Protein 4PPH (pdb70)

Radius of gyration: 46.76 Å; Cα contacts (8 Å, |Δi|>4): 6418; chains: 6; bounding box: 119×125×76 Å

CATH classification: 2.40.70.10 (+1 more: 2.40.70.10)

Sequence (2348 aa):
KPNLLVLPVQEDASTGLHWANIHKRTPLMQVPLLLDLNGKHLWVTCSQHYSSSTYQAPFCHSTQCSRANTHQCFTCTDSTTTRPGCHNNTCGLLSSNPVTQESGLGELAQDVLAIHSTHGSKLGPMVKVPQFLFSCAPSFLAQKGLPNNVQGALGLGQAPISLQNQLFSHFGLKRQFSVCLSRYSTSNGAILFGDINDPNNNNYIHNSLDVLHDLVYTPLTISKQGEYFIQVNAIRVNKHLVIPTEIGGALITTTHPYTVLSHSIFEVFTQVFANNMPKQAQVKAVGPFGLCYDSRKISGGAPSVDLILDKNDAVWRISSENFMVQAQDGVSCLGFVDGGVHARAGIALGAHHLEENLVVFDLERSRVGFNSNSLKSYGKTCSNLFDLNNKPNLLVLPVQEDASTGLHWANIHKRTPLMQVPLLLDLNGKHLWVTCSQHYSSSTYQAPFCHSTQCSRANTHQCFTCTDSTTTRPGCHNNTCGLLSSNPVTQESGLGELAQDVLAIHSTHGSKLGPMVKVPQFLFSCAPSFLAQKGLPNNVQGALGLGQAPISLQNQLFSHFGLKRQFSVCLSRYSTSNGAILFGDINDPNNNNYIHNSLDVLHDLVYTPLTISKQGEYFIQVNAIRVNKHLVIPTGEIGGALITTTHPYTVLSHSIFEVFTQVFANNMPKQAQVKAVGPFGLCYDSRKISGGAPSVDLILDKNDAVWRISSENFMVQAQDGVSCLGFVDGGVHARAGIALGAHHLEENLVVFDLERSRVGFNSNSLKSYGKTCSNLFDLNNKPNLLVLPVQEDASTGLHWANIHKRTPLMQVPLLLDLNGKHLWVTCSQHYSSSTYQAPFCHSTQCSRANTHQCFTCTDSTTTRPGCHNNTCGLLSSNPVTQESGLGELAQDVLAIHSTHGSKLGPMVKVPQFLFSCAPSFLAQKGLPNNVQGALGLGQAPISLQNQLFSHFGLKRQFSVCLSRYSTSNGAILFGDINDPNNNNYIHNSLDVLHDLVYTPLTISKQGEYFIQVNAIRVNKHLVIPTGEIGGALITTTHPYTVLSHSIFEVFTQVFANNMPKQAQVKAVGPFGLCYDSRKISGGAPSVDLILDKNDAVWRISSENFMVQAQDGVSCLGFVDGGVHARAGIALGAHHHLEENLVVFDLERSRVGFNSNSLKSYGKTCSNLFDLNNPSKPNLLVLPVQEDASTGLHWANIHKRTPLMQVPLLLDLNGKHLWVTCSQHYSSSTYQAPFCHSTQCSRANTHQCFTCTDSTTTRPGCHNNTCGLLSSNPVTQESGLGELAQDVLAIHSTHGSKLGPMVKVPQFLFSCAPSFLAQKGLPNNVQGALGLGQAPISLQNQLFSHFGLKRQFSVCLSRYSTSNGAILFGDINDPNNNNYIHNSLDVLHDLVYTPLTISKQGEYFIQVNAIRVNKHLVIPTEIGGALITTTHPYTVLSHSIFEVFTQVFANNMPKQAQVKAVGPFGLCYDSRKISGGAPSVDLILDKNDAVWRISSENFMVQAQDGVSCLGFVDGGVHARAGIALGAHHHLEENLVVFDLERSRVGFNSNSLKSYGKTCSNLFDLNNPKPNLLVLPVQEDASTGLHWANIHKRTPLMQVPLLLDLNGKHLWVTCSQHYSSSTYQAPFCHSTQCSRANTHQCFTCTDSTTTRPGCHNNTCGLLSSNPVTQESGLGELAQDVLAIHSTHGSKLGPMVKVPQFLFSCAPSFLAQKGLPNNVQGALGLGQAPISLQNQLFSHFGLKRQFSVCLSRYSTSNGAILFGDINDPNNNNYIHNSLDVLHDLVYTPLTISKQGEYFIQVNAIRVNKHLVIPTGEIGGALITTTHPYTVLSHSIFEVFTQVFANNMPKQAQVKAVGPFGLCYDSRKISGGAPSVDLILDKNDAVWRISSENFMVQAQDGVSCLGFVDGGVHARAGIALGAHHLEENLVVFDLERSRVGFNSNSLKSYGKTCSNLFDLNNSKPNLLVLPVQEDASTGLHWANIHKRTPLMQVPLLLDLNGKHLWVTCSQHYSSSTYQAPFCHSTQCSRANTHQCFTCTDSTTTRPGCHNNTCGLLSSNPVTQESGLGELAQDVLAIHSTHGSKLGPMVKVPQFLFSCAPSFLAQKGLPNNVQGALGLGQAPISLQNQLFSHFGLKRQFSVCLSRYSTSNGAILFGDINDPNNNNYIHNSLDVLHDLVYTPLTISKQGEYFIQVNAIRVNKHLVIPTGEIGGALITTTHPYTVLSHSIFEVFTQVFANNMPKQAQVKAVGPFGLCYDSRKISGGAPSVDLILDKNDAVWRISSENFMVQAQDGVSCLGFVDGGVHARAGIALGAHHLEENLVVFDLERSRVGFNSNSLKSYGKTCSNLFDLNN

Foldseek 3Di:
DFAKFKWWWFADPVFRFIWGWWWWAVVTDTAIATEKAAFQFWEFAFDQPDDHPQKDFAFAPDVLCVLQPFNAWDAAPPDPDAHQFHDGRGTWDKGADPFVRDIFITTKMWAKTWTWGADFQATHDIDIDGTQIGTHTHQVRPVDDDPPRHGIHQYNFDHRRHPLNSVCVVVVAQSKKKWAAASDNVFIFMMMHHDLVDVVCCRNQVLCVVQVVQKDKFFWDADPSRFTAFAFQFKDWAHDTQGDDVTHQETEIANHNFKEAEAVSVVVVVVVQCVVFDVPQWDCDADQFDTKGFQVPRVVDHTWIWGQGDVSPDIDTFDCVLQWDCRDDRMTGRRYGYCYNVRPGRIYHYNSRNHFKMWMCNVVVRMIIIGPDGLVVSVHGSRVSGHHDD/DFQKFKFWWFADPVFRFIWGFWWWAVVTDTAIATEKAAFQFWEFAFVPPDDHPQKDFAFAPDPLCVLQVFNAWDAAPDDPDDDAFHDGRGTWDWGADPQVRDIFIWTKMFAKTWTWGPDQQATHDIDIDGTQIGTNGHQVRPPDDDRPNHGTHQYNFQHRRHPLNSVCVVVVAAQKKKWAAAPDRVFIFMMMHHDCPDPVNCRNQVLQVVQVVQKDKFFWDADPSRWTAFAFQFKDWAHDTQGDDVPHHQETEIARHNFKEAEAVSCVVVVVVQCVQADVVFWDDDADQADTKGQQVPCVVRGTWIWGQGDPSPDIRTADPVLQWDPRDDRMIGGRYGYCYNPHPGRIYHYNSRNHQKMWMCNVVRRMIIIGPDGQVVVVDGSRVSGHHDD/DFQKFKFWKFADPVFLFIWGWWWWAVVTDTAIATEKAAFQFWEFAFDQPDDHPLKDFAFAPDPLCVLQPFNAWDAAPPDPDDGVFHDGRGTWDWGADPQVRDIFITGKMFAKTWTWGPDQQATHDIDIDGGQIGTNGHQVRPVDDDRPRHGTHQYNFPHRRGPLNSVCVVPVAQSKKKWAAAPDRPFIFMMMHHDLPDPVCCRHLVLQVVQVVQKDKFFWDADPSRFTAFAFQFKDWAHDTQGLVVPGHQETEIASHNFKEAEQVSVVVVVVVQCVVDDVVQWDCDDDQFDTKGQLVRAVVHGTWIWGHHPPDPDIHTDDPVQQWDCRDVRMIGGRYGHQYNPRPGRIYHYNSRNHQKMWMCNPVRRMIIIGPDGLVVVVDGSRVSGHHDDD/DFFQKFKFWWFADPPFRFIWGFWWWAVVTDTAIAGEWAAFQFWEFAFDDCNDHPLKDFAFAPDPLCVLQVFRAWDAADDDPDDDAQHDGRGTWDWGALVQVRDIFITGKMWAKTWTWGADQQATHDIDIDGTQIGTNTHQVRCVDSDDPSHGTHQYNFDHRRHPLNSSCVVRVAQQKKKWAAASDNVFIFMIMHHDPDDVVPGRNQVLQVVQVVQKDKFFWFADPSRFTAFAFQWKDWPHDTDGDDVHHQETEIASHNFKEAEAVSLVVVVVVQCVVADVVQWDCDDDQADTKGQAVRGPVDGTWIWGQGDVSPDIQTDDCVQQWDDDPNNMIGRRYGHCYNVRPGRIYHYDSRNHQKMWMCNVPVRMIIIGNDGCVVVVDGSRVSGHPDDD/DFQKFKFWKFADPVFRFIWGFWWWAVVTDTAIATEKAAFQFWEFAFDQPRDHPLKDFAFAPDPVCVLQVWNAFDAAVVPVPDGVWHDGRGTWDWGALPQVRDIFITTKMFAKTWTWGPDQQATHDIDIDGGQIGTNTHQVRPVDDDDPPRGIHQYNFQHRRHPLNSVCVVVVAQQKKKWAAAPDNVFIFMIMHHDCPPVVCCRNQVLCVVQVVQKDKFFWDADPSGFIAFAFQFKDWPHDTHGFDVPTHFETEIASHNFKEAEQVSVVVVQVVQCVQADVPQWDCDDDQAHTKGHLPVGPPTLTWTWGQGDVSPAIRTQDSVLQWDAPDDRMIGGRYGHQYNVRPGRIYHYNSRNHQKIWMCNPVVRMIIIGRDGCVVVVHGSRPSGHPDD/DFFQKFKFWKFADPVFRFIWGFWWWAVVTDTAIATEKAAFQFWEFQFDQPDDHPLKDFAFAPDPLCVLQPFNAFDAAPDDPDDGQFHDGRGTWDWGADPQVRDIFITGKMWAKTWTWGADQQATHDIDIDGTQIGTNTHQVRPVDDDPPRHGIHQYNFDYRRHPLNSVCVVRVAQQKKKWAAAPDNPFIFMIMHHDLPPVVVPNNQPLQVVQVVQKDKFFWDADPSRFTAFAFQWKDWPPDTDGDDVPGHQETEIASHNFKEAEAVSVVVVVVVQCVQAPVVQWDPADDQADTKGFQVVSVVDGTWIWGQGPPSPDIRTDDPVQQWDQRDDRMTGRRYGHQYNVRPGRIYHYNSRNHQKMWMCNVVVRMIIIGPDGQVVVVHGSRVSGHPDD

Secondary structure (DSSP, 8-state):
--S-EEEEEEE-TTT--EEEEEEETTTTEEEEEEEETT-SS-EEE--TT---SS-B-PBTT-HHHHHTT--SEE---S-SS-BTTB-SSEEEEEEE-TTT--EEEEEEEEEEEEEEEEETTEEEEEEEEEEEEEEEE-GGGGSSSSPTT--EEEE-SSSTT-HHHHHHHHHT--SEEEEE--S-TTS-EEEEES-TT-GGGHHHHGGGHHHHHT-EEEE-EE-TT--EEE-EEEEEETTEEEE-----SEEE-SSSSSEEE-HHHHHHHHHHHHHTS-TTSEE---TT-S-EEETTGGGG-PPPEEEEEGGG--EEEE-HHHHEEEEETTEEEE-EEE--TT-SSSEEE-HHHHTT--EEEETTTTEEEE-SS-GGGGT--TTTSS----/--S-EEEEEEE-TTT--EEEEEEETTTTEEEEEEEETT-SS-EEE-TTT---SS-B-PPTT-HHHHHTT---EE---S-SS-BTTB-SSEEEEEEE-TTT--EEEEEEEEEEEEEEEEETTEEEEEEEEEEEEEEEE-GGGGSSSSSTT--EEEE-SSSTT-HHHHHHHHHT--SEEEEE--S-TTS-EEEEES-TT-GGGTTTSGGGHHHHHTEEEEE-EE-TT--EEE-EEEEEETTEEEEE-----SEEE-SSSSSEEE-HHHHHHHHHHHHHTS-GGGB----TT-S-EEETTSSTT-PPPEEEEEGGGS-EEEE-HHHHEEEEETTEEEE-EEE--TT-SSSEEE-HHHHTTS-EEEETTTTEEEEESS-GGGGT--TTTSS----/--S-EEEEEEE-TTTS-EEEEEEETTTTEEEEEEEETT-SS-EEE--TT---TT-B-PBTTSHHHHHHT---EEE--S-SS-BTTB-EEEEEEEEE-TTT--EEEEEEEEEEEEEEEEETTEEEEEEEEEEEEEEEE-GGGGSSSSSTT--EEEE-SSSTT-HHHHHHHHHT--SEEEEE--S-TTS-EEEEES-TT-GGGHHHHGGGHHHHHTEEEEE-EE-TT--EEE-EEEEEETTEEEE------SEEE-SSSSSEEE-HHHHHHHHHHHHTTS-GGGEE---TT-S-EEETTTS-S-PPPEEEEETT-S-EEEE-HHHHEEEEETTEEEE-EEE--TT-SSSEEE-HHHHTT--EEEETTTTEEEEESS-TGGGT--TTTSS-----/---SEEEEEEEE-TTT--EEEEEEETTTTEEEEEEEETT-SS-EEE--TT---TT-B-PBTTSHHHHHTT---EEE--S-SS-BTTB-EEEEEEEEE-TTT--EEEEEEEEEEEEEEEEETTEEEEEEEEEEEEEEEE-GGGGSSSSPTT--EEEE-SSSTT-HHHHHHHHHT--SEEEEE--S-TTS-EEEEEE----GGG-STTGGGHHHHHTEEEEE-EE-TT--EEE-EEEEEETTEEEEE----SEEE-SSSSSEEEEHHHHHHHHHHHHHTS-GGGEE---TT-S-EEEHHHHTT-PPPEEEEEGGGS-EEEE-HHHHEEE-STTEEEE-EEEEETT-SSSEEE-HHHHTT--EEEETTTTEEEEESS-SGGGT--TTTSS-----/--SEEEEEEEE-TTT--EEEEEEETTTTEEEEEEEETT-SS-EEE--TT---TT-B-PBTT-HHHHHTT--SEE---SSSS-BTTB-SSEEEEEEE-TTT--EEEEEEEEEEEEEEEEETTEEEEEEEEEEEEEEEE-GGGGSSSSSTT--EEEE-SSSTT-HHHHHHHHHT--SEEEEE--S-TTS-EEEEEE-TT-GGGTTTTGGGHHHHHT-EEEE-EE-TT--EEE-EEEEEETTEEEE------SEEE-SSSSSEEE-HHHHHHHHHHHHHTS-GGGEE---TT-S-EE-SS--TTT---EEEEEGGGS-EEEE-TTTSEE--SSS-EEE-EEE--TT-SSSEEE-HHHHTT-EEEEETTTTEEEE-SS-GGGGT--TTTSS----/---SEEEEEEEE-TTT--EEEEEEETTTTEEEEEEEETT-SS-EEE--TT---SS-B-PPTTSHHHHHTT---EE---S-SS-BTTB-SSEEEEEEE-TTT--EEEEEEEEEEEEEEEEETTEEEEEEEEEEEEEEEE-GGGGSSSSPTT--EEEE-SSSTT-HHHHHHHHHT--SEEEEE--S-TTS-EEEEEE-S--GGG-STTGGGHHHHHTEEEEE-EE-TT--EEE-EEEEEETTEEEEE-----SEEE-SSSSSEEE-HHHHHHHHHHHHHTS-GGGEE---TT-S-EEESTTSTT----EEEEEGGG--EEEE-HHHHEEEEETTEEEE-EEE--TT-SSSEEE-HHHHTT-EEEEETTTTEEEEESS-SGGGT--TTTSS----

Nearest PDB structures (foldseek):
  4pph-assembly1_A  TM=9.965E-01  e=6.678E-82  Lupinus angustifolius
  4pph-assembly1_E  TM=9.941E-01  e=1.710E-80  Lupinus angustifolius
  3aup-assembly1_B  TM=9.678E-01  e=1.213E-57  Glycine max
  3aup-assembly1_C  TM=9.554E-01  e=5.245E-58  Glycine max
  3aup-assembly1_A  TM=9.654E-01  e=8.203E-58  Glycine max

InterPro domains:
  IPR001461 Aspartic peptidase A1 [PTHR47965] (21-442)
  IPR021109 Aspartic peptidase domain superfamily [G3DSA:2.40.70.10] (33-237)
  IPR021109 Aspartic peptidase domain superfamily [G3DSA:2.40.70.10] (238-449)
  IPR021109 Aspartic peptidase domain superfamily [SSF50630] (53-431)
  IPR032799 Xylanase inhibitor, C-terminal [PF14541] (269-429)
  IPR032861 Xylanase inhibitor, N-terminal [PF14543] (63-237)
  IPR033121 Peptidase family A1 domain [PS51767] (60-429)
  IPR033868 Xylanase inhibitor I-like [cd05489] (65-433)

Organism: Lupinus angustifolius (NCBI:txid3871)

Solvent-accessible surface area: 92303 Å² total; per-residue (Å²): 157,34,55,2,0,0,11,32,2,56,21,28,75,106,47,12,7,0,51,2,55,5,44,0,21,45,104,66,75,95,8,33,0,0,1,13,2,20,12,97,14,0,6,3,23,15,37,105,149,18,83,26,92,47,37,103,25,10,82,4,11,0,5,22,0,16,50,6,105,10,37,107,58,16,87,25,120,108,20,146,97,99,70,24,15,6,43,89,94,6,0,4,20,116,0,58,0,30,49,54,149,53,55,8,71,1,0,0,0,6,0,7,2,3,9,46,7,36,136,40,66,101,20,9,97,59,29,103,8,56,71,0,6,0,0,3,3,37,69,86,0,12,129,131,41,23,6,131,118,8,87,0,1,0,0,0,0,28,19,50,4,0,3,3,27,4,0,1,7,71,28,22,8,56,50,4,0,0,3,1,0,1,72,111,39,132,37,58,0,0,0,1,0,0,26,3,93,22,103,108,9,59,96,6,4,120,66,0,73,70,0,16,162,51,21,44,74,4,57,0,11,0,10,129,100,4,25,0,9,0,38,5,2,0,1,65,0,60,102,39,8,0,4,8,129,131,52,7,32,0,17,0,6,0,22,52,33,55,8,33,0,21,72,53,1,20,87,39,0,17,111,11,0,10,96,32,16,75,160,154,3,72,53,177,43,27,65,81,14,48,18,1,0,28,30,176,99,22,91,81,52,41,13,66,1,2,2,11,0,40,144,40,115,8,53,5,165,13,53,47,106,17,5,29,20,96,33,86,131,26,17,11,0,3,6,10,31,51,29,27,114,176,31,153,17,22,4,9,2,0,0,29,8,2,11,30,25,0,0,4,1,6,12,41,146,2,50,0,0,2,8,50,72,59,4,151,78,41,66,28,40,1,28,79,0,5,41,23,101,168,156,26,67,1,0,0,9,30,2,58,19,27,76,107,46,12,6,0,47,2,54,4,49,0,12,41,104,63,81,90,2,29,0,0,1,14,3,21,12,102,15,0,7,0,14,3,55,73,168,25,77,31,99,48,40,108,26,8,61,0,21,0,5,21,0,15,57,7,103,10,42,98,60,18,91,24,124,121,36,150,98,105,71,26,13,3,36,97,64,5,0,3,20,107,0,56,0,26,55,50,146,54,53,8,69,0,0,0,0,5,0,6,3,4,7,26,7,34,139,44,62,129,12,7,95,57,32,105,9,65,63,0,5,0,0,5,6,38,45,88,0,15,137,134,38,20,6,133,107,8,55,0,1,0,0,0,0,23,15,64,5,0,2,0,19,4,0,0,12,57,8,10,10,44,43,3,0,1,4,1,0,1,66,103,44,130,41,52,0,0,1,1,0,0,28,5,93,26,112,114,7,58,91,6,6,111,73,0,48,87,0,21,137,56,24,46,72,4,61,0,12,0,4,158,102,4,25,0,8,0,56,6,43,5,2,74,0,60,155,49,39,0,16,34,50,76,149,49,9,37,0,13,1,5,0,20,50,34,52,8,28,0,24,57,12,8,27,27,4,0,20,73,10,0,12,100,37,17,29,152,147,3,69,53,180,62,28,64,88,12,43,13,2,0,53,31,218,109,14,99,92,36,34,12,55,1,8,4,17,0,32,157,105,118,12,51,9,146,17,54,46,102,14,6,23,17,106,36,92,155,32,18,8,0,3,8,13,20,61,30,28,81,160,32,140,14,27,6,6,2,0,0,38,9,3,4,24,23,2,0,3,1,2,12,42,129,2,58,0,0,2,8,33,59,55,3,142,80,44,61,34,42,0,26,81,0,6,46,23,117,145,140,32,66,1,0,0,10,25,2,54,14,25,75,104,42,6,6,0,54,1,54,5,41,0,23,42,106,64,79,94,2,28,0,0,2,12,3,21,11,98,15,0,6,1,31,13,61,118,150,20,80,27,96,52,40,99,27,6,66,2,21,0,5,17,0,16,60,7,110,10,42,100,51,21,86,21,119,111,39,138,96,97,68,24,14,3,42,99,62,5,0,3,18,114,1,58,0,26,56,47,144,62,53,8,67,1,1,0,0,6,0,5,3,3,6,23,6,32,142,36,64,90,6,3,91,55,30,98,8,58,72,0,6,0,0,4,6,36,75,85,0,17,134,141,38,24,6,132,122,11,84,0,1,0,0,1,0,23,13,60,4,0,2,0,19,4,0,1,10,59,14,14,11,56,41,5,0,1,4,1,0,1,82,102,45,133,38,49,0,0,0,1,0,0,32,3,88,28,110,111,10,59,93,4,2,114,64,0,68,90,0,21,162,44,22,31,70,3,82,0,10,0,7,158,104,3,26,0,7,0,65,6,6,0,1,59,0,55,107,37,11,0,0,26,114,60,115,39,8,38,0,14,0,6,1,19,48,30,50,9,31,0,20,65,56,1,23,90,38,0,20,101,10,0,8,77,35,16,69,98,166,2,68,51,173,33,23,73,83,12,46,18,0,0,30,35,218,133,14,84,92,48,37,14,61,1,0,2,27,3,42,164,52,157,24,35,6,165,14,56,49,119,29,7,31,23,104,39,91,134,42,23,12,0,2,8,9,20,59,28,27,122,180,31,142,15,23,4,8,2,0,0,45,9,3,5,19,25,1,0,3,1,6,10,43,154,1,53,0,0,2,9,54,72,59,3,154,80,45,62,35,42,0,29,76,0,6,41,18,98,105,114,166,66,29,114,6,0,0,10,31,2,52,21,31,77,109,42,11,6,1,56,2,52,5,48,2,23,55,98,68,77,99,2,24,1,0,2,14,3,22,11,103,16,0,5,2,29,8,52,140,152,21,72,24,95,50,39,101,27,9,73,0,25,0,5,22,0,15,60,7,104,12,51,103,48,18,95,22,126,89,45,152,101,96,85,25,11,1,35,87,83,6,0,4,19,113,0,64,0,24,53,36,140,53,56,6,71,1,0,0,0,8,0,8,4,4,9,22,6,36,130,48,64,126,4,2,88,58,31,114,8,61,68,0,7,0,0,4,5,37,64,94,0,16,130,111,36,19,7,136,117,9,72,0,0,0,0,0,0,22,12,62,5,0,4,0,18,4,0,0,10,66,10,7,11,48,38,1,0,0,5,0,0,2,68,114,41,127,34,54,0,1,0,0,0,0,46,8,68,57,50,138,129,26,97,6,0,111,75,0,52,67,0,28,156,46,26,45,67,6,54,0,13,0,11,162,103,4,35,0,17,0,48,7,44,6,3,71,0,59,167,33,41,0,20,32,46,159,62,9,36,0,2,0,5,2,20,43,31,61,8,31,1,24,42,26,3,16,30,5,0,18,85,5,0,3,83,32,18,72,102,172,6,63,59,170,30,101,60,77,23,42,16,2,0,44,33,234,128,20,100,83,57,38,14,50,0,5,6,18,0,40,166,97,127,12,38,6,142,19,51,40,108,13,6,31,19,160,58,138,125,41,27,14,3,3,6,15,28,46,27,26,105,173,33,149,16,27,8,4,3,0,0,38,10,4,8,25,21,0,0,1,1,0,12,41,158,2,37,0,0,2,7,31,68,50,3,151,78,44,62,31,47,1,28,74,0,5,46,26,112,112,114,131,29,56,0,0,0,8,33,2,60,15,23,75,108,44,8,7,0,48,1,53,4,41,2,27,50,106,64,73,101,6,37,0,0,2,12,2,20,12,95,14,0,7,4,23,17,51,141,150,16,84,28,97,44,38,101,26,9,70,4,20,0,4,20,0,14,54,6,106,9,46,116,58,20,104,15,104,112,38,120,110,96,60,19,10,2,41,83,89,5,0,3,20,112,1,55,0,26,58,50,139,85,53,7,71,2,1,0,0,5,0,8,2,3,7,34,8,37,132,44,60,126,12,5,100,49,34,108,6,55,72,0,7,0,0,6,7,36,94,79,1,17,116,117,39,22,4,125,111,6,83,0,2,0,0,0,0,19,13,64,5,0,2,0,15,4,0,2,7,55,8,11,13,60,44,3,0,0,3,1,0,0,98,99,49,130,37,54,0,0,0,1,0,1,26,5,93,31,106,116,5,59,92,6,6,118,66,0,73,94,0,27,158,49,20,41,72,6,58,0,12,0,6,161,94,2,26,0,9,1,48,7,5,0,6,75,0,64,93,36,14,0,4,20,123,53,104,55,8,39,0,13,1,5,1,18,51,24,50,10,27,2,21,80,48,0,25,100,29,0,20,104,8,0,13,92,24,15,50,146,141,8,73,61,184,51,40,73,87,13,40,16,0,0,56,73,82,150,23,100,62,32,34,9,44,1,12,5,11,0,29,132,45,109,7,27,8,145,14,62,53,138,23,6,15,16,73,88,88,135,26,21,20,0,3,6,14,21,55,25,32,117,175,30,144,15,21,4,8,3,0,0,46,9,3,5,20,15,2,0,3,1,6,10,45,161,2,57,2,0,2,8,29,77,46,3,179,76,44,61,35,42,0,26,78,0,10,40,36,109,155,165,60,19,84,3,0,0,9,30,2,58,13,30,74,108,46,5,5,1,50,3,56,4,43,2,22,52,102,68,72,93,2,16,1,0,2,15,2,20,12,103,16,0,6,1,26,11,59,108,162,20,77,29,98,46,37,102,29,8,78,7,16,0,5,20,0,16,46,7,107,9,35,99,61,21,89,22,130,99,37,143,92,94,48,20,12,3,39,89,115,5,0,3,23,111,0,61,0,34,56,46,156,47,56,9,72,1,1,0,0,7,0,6,2,2,6,35,7,37,131,46,64,128,15,8,93,54,28,109,8,58,69,0,6,0,0,4,6,39,78,85,0,17,134,124,34,22,8,144,105,9,63,0,2,0,0,0,0,31,18,54,5,0,2,3,27,4,0,1,8,70,17,11,11,64,50,9,0,1,5,2,0,1,72,107,47,127,38,51,0,1,0,3,0,0,37,6,85,55,51,136,116,17,97,6,0,124,79,0,53,92,0,10,155,43,18,46,72,4,58,0,11,0,4,137,105,4,27,0,6,1,59,7,37,5,3,69,0,66,156,46,37,0,15,29,50,99,120,34,7,38,0,15,0,6,2,20,51,25,49,10,31,1,21,58,30,9,26,40,4,0,21,84,9,0,14,107,38,20,43,162,142,3,58,60,178,47,30,64,73,12,42,14,1,7,46,13,222,100,73,83,79,42,35,16,58,2,10,5,18,0,33,151,102,122,9,32,7,150,18,58,48,103,21,8,27,23,105,40,94,156,40,20,9,0,3,6,14,30,54,29,31,89,154,31,140,14,26,6,8,2,0,0,42,8,3,3,26,20,1,0,4,2,6,13,52,145,2,54,0,0,1,7,33,80,59,3,152,78,46,61,33,44,1,29,80,0,7,43,26,113,169

Structure (mmCIF, N/CA/C/O backbone):
data_4PPH
#
_entry.id   4PPH
#
_cell.length_a   121.990
_cell.length_b   121.990
_cell.length_c   188.490
_cell.angle_alpha   90.00
_cell.angle_beta   90.00
_cell.angle_gamma   120.00
#
_symmetry.space_group_name_H-M   'P 31'
#
loop_
_entity.id
_entity.type
_entity.pdbx_description
1 polymer 'Conglutin gamma'
2 branched alpha-L-fucopyranose-(1-3)-[2-acetamido-2-deoxy-beta-D-glucopyranose-(1-4)]2-acetamido-2-deoxy-beta-D-glucopyranose
3 branched 2-acetamido-2-deoxy-beta-D-glucopyranose-(1-4)-2-acetamido-2-deoxy-beta-D-glucopyranose
4 non-polymer 1,2-ETHANEDIOL
5 non-polymer 2-acetamido-2-deoxy-beta-D-glucopyranose
6 water water
#
loop_
_atom_site.group_PDB
_atom_site.id
_atom_site.type_symbol
_atom_site.label_atom_id
_atom_site.label_alt_id
_atom_site.label_comp_id
_atom_site.label_asym_id
_atom_site.label_entity_id
_atom_site.label_seq_id
_atom_site.pdbx_PDB_ins_code
_atom_site.Cartn_x
_atom_site.Cartn_y
_atom_site.Cartn_z
_atom_site.occupancy
_atom_site.B_iso_or_equiv
_atom_site.auth_seq_id
_atom_site.auth_comp_id
_atom_site.auth_asym_id
_atom_site.auth_atom_id
_atom_site.pdbx_PDB_model_num
ATOM 1 N N . LYS A 1 11 ? 120.864 95.737 0.398 1.00 71.89 11 LYS A N 1
ATOM 2 C CA . LYS A 1 11 ? 120.529 94.454 1.033 1.00 70.62 11 LYS A CA 1
ATOM 3 C C . LYS A 1 11 ? 119.008 94.349 1.244 1.00 67.29 11 LYS A C 1
ATOM 4 O O . LYS A 1 11 ? 118.515 94.732 2.311 1.00 66.38 11 LYS A O 1
ATOM 10 N N . PRO A 1 12 ? 118.265 93.799 0.247 1.00 63.20 12 PRO A N 1
ATOM 11 C CA . PRO A 1 12 ? 116.787 93.855 0.275 1.00 58.36 12 PRO A CA 1
ATOM 12 C C . PRO A 1 12 ? 116.062 92.985 1.295 1.00 52.54 12 PRO A C 1
ATOM 13 O O . PRO A 1 12 ? 116.505 91.872 1.601 1.00 48.12 12 PRO A O 1
ATOM 17 N N . ASN A 1 13 ? 114.924 93.499 1.773 1.00 51.26 13 ASN A N 1
ATOM 18 C CA . ASN A 1 13 ? 114.066 92.788 2.711 1.00 49.61 13 ASN A CA 1
ATOM 19 C C . ASN A 1 13 ? 112.805 92.272 2.098 1.00 41.58 13 ASN A C 1
ATOM 20 O O . ASN A 1 13 ? 112.069 91.572 2.769 1.00 41.55 13 ASN A O 1
ATOM 25 N N . LEU A 1 14 ? 112.553 92.599 0.836 1.00 35.32 14 LEU A N 1
ATOM 26 C CA . LEU A 1 14 ? 111.322 92.159 0.201 1.00 31.87 14 LEU A CA 1
ATOM 27 C C . LEU A 1 14 ? 111.497 92.101 -1.290 1.00 33.20 14 LEU A C 1
ATOM 28 O O . LEU A 1 14 ? 112.005 93.032 -1.897 1.00 37.35 14 LEU A O 1
ATOM 33 N N . LEU A 1 15 ? 111.051 91.010 -1.877 1.00 31.06 15 LEU A N 1
ATOM 34 C CA . LEU A 1 15 ? 111.156 90.830 -3.301 1.00 30.84 15 LEU A CA 1
ATOM 35 C C . LEU A 1 15 ? 109.785 90.618 -3.897 1.00 29.99 15 LEU A C 1
ATOM 36 O O . LEU A 1 15 ? 108.886 90.167 -3.218 1.00 30.17 15 LEU A O 1
ATOM 41 N N . VAL A 1 16 ? 109.613 90.986 -5.157 1.00 29.99 16 VAL A N 1
ATOM 42 C CA . VAL A 1 16 ? 108.298 90.914 -5.783 1.00 33.58 16 VAL A CA 1
ATOM 43 C C . VAL A 1 16 ? 108.356 90.239 -7.154 1.00 35.80 16 VAL A C 1
ATOM 44 O O . VAL A 1 16 ? 109.231 90.539 -7.977 1.00 34.14 16 VAL A O 1
ATOM 48 N N . LEU A 1 17 ? 107.451 89.276 -7.352 1.00 36.67 17 LEU A N 1
ATOM 49 C CA . LEU A 1 17 ? 107.285 88.600 -8.632 1.00 35.74 17 LEU A CA 1
ATOM 50 C C . LEU A 1 17 ? 105.853 88.761 -9.133 1.00 36.28 17 LEU A C 1
ATOM 51 O O . LEU A 1 17 ? 104.926 88.176 -8.580 1.00 34.84 17 LEU A O 1
ATOM 56 N N . PRO A 1 18 ? 105.673 89.567 -10.183 1.00 38.94 18 PRO A N 1
ATOM 57 C CA . PRO A 1 18 ? 104.369 89.769 -10.819 1.00 40.90 18 PRO A CA 1
ATOM 58 C C . PRO A 1 18 ? 103.974 88.512 -11.549 1.00 41.70 18 PRO A C 1
ATOM 59 O O . PRO A 1 18 ? 104.866 87.879 -12.144 1.00 38.56 18 PRO A O 1
ATOM 63 N N . VAL A 1 19 ? 102.697 88.133 -11.459 1.00 40.32 19 VAL A N 1
ATOM 64 C CA . VAL A 1 19 ? 102.215 86.903 -12.076 1.00 39.20 19 VAL A CA 1
ATOM 65 C C . VAL A 1 19 ? 100.967 87.259 -12.874 1.00 37.69 19 VAL A C 1
ATOM 66 O O . VAL A 1 19 ? 100.301 88.228 -12.567 1.00 37.02 19 VAL A O 1
ATOM 70 N N . GLN A 1 20 ? 100.673 86.482 -13.908 1.00 37.81 20 GLN A N 1
ATOM 71 C CA . GLN A 1 20 ? 99.543 86.744 -14.784 1.00 35.91 20 GLN A CA 1
ATOM 72 C C . GLN A 1 20 ? 98.630 85.547 -14.987 1.00 44.39 20 GLN A C 1
ATOM 73 O O . GLN A 1 20 ? 99.100 84.428 -15.128 1.00 44.09 20 GLN A O 1
ATOM 79 N N . GLU A 1 21 ? 97.325 85.790 -15.047 1.00 45.88 21 GLU A N 1
ATOM 80 C CA . GLU A 1 21 ? 96.353 84.742 -15.360 1.00 46.87 21 GLU A CA 1
ATOM 81 C C . GLU A 1 21 ? 96.268 84.505 -16.873 1.00 45.15 21 GLU A C 1
ATOM 82 O O . GLU A 1 21 ? 96.232 85.445 -17.669 1.00 44.27 21 GLU A O 1
ATOM 88 N N . ASP A 1 22 ? 96.239 83.237 -17.263 1.00 44.08 22 ASP A N 1
ATOM 89 C CA . ASP A 1 22 ? 96.046 82.897 -18.655 1.00 45.26 22 ASP A CA 1
ATOM 90 C C . ASP A 1 22 ? 94.574 82.630 -18.844 1.00 47.05 22 ASP A C 1
ATOM 91 O O . ASP A 1 22 ? 94.023 81.705 -18.248 1.00 47.84 22 ASP A O 1
ATOM 96 N N . ALA A 1 23 ? 93.941 83.456 -19.665 1.00 48.23 23 ALA A N 1
ATOM 97 C CA . ALA A 1 23 ? 92.500 83.424 -19.825 1.00 52.12 23 ALA A CA 1
ATOM 98 C C . ALA A 1 23 ? 92.076 82.059 -20.332 1.00 57.23 23 ALA A C 1
ATOM 99 O O . ALA A 1 23 ? 91.103 81.491 -19.861 1.00 58.75 23 ALA A O 1
ATOM 101 N N . SER A 1 24 ? 92.831 81.521 -21.278 1.00 59.33 24 SER A N 1
ATOM 102 C CA . SER A 1 24 ? 92.477 80.250 -21.879 1.00 60.23 24 SER A CA 1
ATOM 103 C C . SER A 1 24 ? 92.411 79.088 -20.877 1.00 55.70 24 SER A C 1
ATOM 104 O O . SER A 1 24 ? 91.427 78.352 -20.841 1.00 55.85 24 SER A O 1
ATOM 107 N N . THR A 1 25 ? 93.457 78.924 -20.072 1.00 51.60 25 THR A N 1
ATOM 108 C CA . THR A 1 25 ? 93.564 77.770 -19.188 1.00 43.90 25 THR A CA 1
ATOM 109 C C . THR A 1 25 ? 93.150 78.105 -17.766 1.00 45.76 25 THR A C 1
ATOM 110 O O . THR A 1 25 ? 92.902 77.222 -16.957 1.00 45.68 25 THR A O 1
ATOM 114 N N . GLY A 1 26 ? 93.137 79.382 -17.425 1.00 44.26 26 GLY A N 1
ATOM 115 C CA . GLY A 1 26 ? 92.791 79.748 -16.070 1.00 42.83 26 GLY A CA 1
ATOM 116 C C . GLY A 1 26 ? 93.937 79.578 -15.114 1.00 41.93 26 GLY A C 1
ATOM 117 O O . GLY A 1 26 ? 93.776 79.734 -13.914 1.00 41.04 26 GLY A O 1
ATOM 118 N N . LEU A 1 27 ? 95.111 79.272 -15.653 1.00 45.95 27 LEU A N 1
ATOM 119 C CA . LEU A 1 27 ? 96.328 79.123 -14.856 1.00 41.74 27 LEU A CA 1
ATOM 120 C C . LEU A 1 27 ? 97.151 80.411 -14.874 1.00 39.43 27 LEU A C 1
ATOM 121 O O . LEU A 1 27 ? 96.922 81.287 -15.699 1.00 41.22 27 LEU A O 1
ATOM 126 N N . HIS A 1 28 ? 98.128 80.498 -13.978 1.00 36.94 28 HIS A N 1
ATOM 127 C CA . HIS A 1 28 ? 98.939 81.696 -13.833 1.00 35.22 28 HIS A CA 1
ATOM 128 C C . HIS A 1 28 ? 100.379 81.405 -14.169 1.00 34.11 28 HIS A C 1
ATOM 129 O O . HIS A 1 28 ? 100.848 80.298 -13.970 1.00 34.89 28 HIS A O 1
ATOM 136 N N . TRP A 1 29 ? 101.072 82.403 -14.693 1.00 35.11 29 TRP A N 1
ATOM 137 C CA . TRP A 1 29 ? 102.448 82.235 -15.115 1.00 34.62 29 TRP A CA 1
ATOM 138 C C . TRP A 1 29 ? 103.226 83.509 -14.816 1.00 35.23 29 TRP A C 1
ATOM 139 O O . TRP A 1 29 ? 102.629 84.540 -14.530 1.00 36.36 29 TRP A O 1
ATOM 150 N N . ALA A 1 30 ? 104.555 83.414 -14.844 1.00 33.68 30 ALA A N 1
ATOM 151 C CA . ALA A 1 30 ? 105.428 84.555 -14.631 1.00 33.56 30 ALA A CA 1
ATOM 152 C C . ALA A 1 30 ? 106.620 84.529 -15.575 1.00 36.55 30 ALA A C 1
ATOM 153 O O . ALA A 1 30 ? 107.105 83.466 -15.955 1.00 31.82 30 ALA A O 1
ATOM 155 N N . ASN A 1 31 ? 107.077 85.712 -15.954 1.00 40.94 31 ASN A N 1
ATOM 156 C CA . ASN A 1 31 ? 108.365 85.882 -16.613 1.00 44.29 31 ASN A CA 1
ATOM 157 C C . ASN A 1 31 ? 109.470 85.911 -15.576 1.00 44.94 31 ASN A C 1
ATOM 158 O O . ASN A 1 31 ? 109.528 86.807 -14.741 1.00 44.35 31 ASN A O 1
ATOM 163 N N . ILE A 1 32 ? 110.352 84.931 -15.620 1.00 44.47 32 ILE A N 1
ATOM 164 C CA . ILE A 1 32 ? 111.459 84.914 -14.693 1.00 43.34 32 ILE A CA 1
ATOM 165 C C . ILE A 1 32 ? 112.681 85.384 -15.428 1.00 43.68 32 ILE A C 1
ATOM 166 O O . ILE A 1 32 ? 112.918 84.963 -16.553 1.00 44.04 32 ILE A O 1
ATOM 171 N N . HIS A 1 33 ? 113.455 86.257 -14.805 1.00 42.73 33 HIS A N 1
ATOM 172 C CA . HIS A 1 33 ? 114.660 86.736 -15.436 1.00 42.87 33 HIS A CA 1
ATOM 173 C C . HIS A 1 33 ? 115.803 85.836 -15.071 1.00 42.32 33 HIS A C 1
ATOM 174 O O . HIS A 1 33 ? 116.053 85.609 -13.899 1.00 42.38 33 HIS A O 1
ATOM 181 N N . LYS A 1 34 ? 116.465 85.279 -16.079 1.00 41.52 34 LYS A N 1
ATOM 182 C CA . LYS A 1 34 ? 117.558 84.334 -15.868 1.00 39.53 34 LYS A CA 1
ATOM 183 C C . LYS A 1 34 ? 118.704 84.505 -16.854 1.00 42.78 34 LYS A C 1
ATOM 184 O O . LYS A 1 34 ? 118.546 85.159 -17.879 1.00 45.87 34 LYS A O 1
ATOM 190 N N . ARG A 1 35 ? 119.855 83.920 -16.516 1.00 39.76 35 ARG A N 1
ATOM 191 C CA . ARG A 1 35 ? 121.011 83.795 -17.412 1.00 38.47 35 ARG A CA 1
ATOM 192 C C . ARG A 1 35 ? 121.812 85.076 -17.544 1.00 39.70 35 ARG A C 1
ATOM 193 O O . ARG A 1 35 ? 121.412 86.122 -17.053 1.00 41.01 35 ARG A O 1
ATOM 201 N N . THR A 1 36 ? 122.975 84.947 -18.176 1.00 41.20 36 THR A N 1
ATOM 202 C CA . THR A 1 36 ? 123.813 86.064 -18.590 1.00 43.02 36 THR A CA 1
ATOM 203 C C . THR A 1 36 ? 124.126 85.903 -20.078 1.00 42.01 36 THR A C 1
ATOM 204 O O . THR A 1 36 ? 124.787 84.953 -20.477 1.00 44.57 36 THR A O 1
ATOM 208 N N . PRO A 1 37 ? 123.635 86.828 -20.911 1.00 52.86 37 PRO A N 1
ATOM 209 C CA . PRO A 1 37 ? 122.858 88.022 -20.551 1.00 52.67 37 PRO A CA 1
ATOM 210 C C . PRO A 1 37 ? 121.450 87.692 -20.052 1.00 50.56 37 PRO A C 1
ATOM 211 O O . PRO A 1 37 ? 120.892 86.666 -20.458 1.00 50.59 37 PRO A O 1
ATOM 215 N N . LEU A 1 38 ? 120.899 88.557 -19.200 1.00 47.51 38 LEU A N 1
ATOM 216 C CA . LEU A 1 38 ? 119.604 88.330 -18.570 1.00 45.58 38 LEU A CA 1
ATOM 217 C C . LEU A 1 38 ? 118.473 88.337 -19.572 1.00 44.14 38 LEU A C 1
ATOM 218 O O . LEU A 1 38 ? 118.369 89.233 -20.402 1.00 45.39 38 LEU A O 1
ATOM 223 N N . MET A 1 39 ? 117.590 87.361 -19.457 1.00 43.22 39 MET A N 1
ATOM 224 C CA . MET A 1 39 ? 116.451 87.302 -20.348 1.00 45.84 39 MET A CA 1
ATOM 225 C C . MET A 1 39 ? 115.252 86.690 -19.656 1.00 43.60 39 MET A C 1
ATOM 226 O O . MET A 1 39 ? 115.366 86.169 -18.550 1.00 41.09 39 MET A O 1
ATOM 231 N N . GLN A 1 40 ? 114.098 86.752 -20.312 1.00 45.82 40 GLN A N 1
ATOM 232 C CA . GLN A 1 40 ? 112.866 86.306 -19.690 1.00 49.44 40 GLN A CA 1
ATOM 233 C C . GLN A 1 40 ? 112.395 84.953 -20.165 1.00 49.04 40 GLN A C 1
ATOM 234 O O . GLN A 1 40 ? 112.372 84.653 -21.360 1.00 50.15 40 GLN A O 1
ATOM 240 N N . VAL A 1 41 ? 112.048 84.142 -19.178 1.00 46.29 41 VAL A N 1
ATOM 241 C CA . VAL A 1 41 ? 111.512 82.819 -19.379 1.00 48.06 41 VAL A CA 1
ATOM 242 C C . VAL A 1 41 ? 110.116 82.736 -18.780 1.00 42.32 41 VAL A C 1
ATOM 243 O O . VAL A 1 41 ? 109.948 82.871 -17.572 1.00 37.86 41 VAL A O 1
ATOM 247 N N . PRO A 1 42 ? 109.110 82.515 -19.621 1.00 41.16 42 PRO A N 1
ATOM 248 C CA . PRO A 1 42 ? 107.763 82.312 -19.088 1.00 42.83 42 PRO A CA 1
ATOM 249 C C . PRO A 1 42 ? 107.586 80.927 -18.467 1.00 40.29 42 PRO A C 1
ATOM 250 O O . PRO A 1 42 ? 107.779 79.926 -19.155 1.00 41.64 42 PRO A O 1
ATOM 254 N N . LEU A 1 43 ? 107.209 80.879 -17.192 1.00 35.00 43 LEU A N 1
ATOM 255 C CA . LEU A 1 43 ? 107.111 79.622 -16.447 1.00 35.37 43 LEU A CA 1
ATOM 256 C C . LEU A 1 43 ? 105.773 79.538 -15.702 1.00 35.75 43 LEU A C 1
ATOM 257 O O . LEU A 1 43 ? 105.274 80.549 -15.214 1.00 37.25 43 LEU A O 1
ATOM 262 N N . LEU A 1 44 ? 105.202 78.337 -15.606 1.00 33.27 44 LEU A N 1
ATOM 263 C CA . LEU A 1 44 ? 103.954 78.138 -14.881 1.00 32.28 44 LEU A CA 1
ATOM 264 C C . LEU A 1 44 ? 104.138 78.323 -13.375 1.00 32.06 44 LEU A C 1
ATOM 265 O O . LEU A 1 44 ? 105.100 77.850 -12.803 1.00 31.79 44 LEU A O 1
ATOM 270 N N . LEU A 1 45 ? 103.202 79.005 -12.729 1.00 32.73 45 LEU A N 1
ATOM 271 C CA . LEU A 1 45 ? 103.220 79.096 -11.273 1.00 30.06 45 LEU A CA 1
ATOM 272 C C . LEU A 1 45 ? 102.664 77.805 -10.643 1.00 28.90 45 LEU A C 1
ATOM 273 O O . LEU A 1 45 ? 101.479 77.484 -10.811 1.00 30.75 45 LEU A O 1
ATOM 278 N N . ASP A 1 46 ? 103.531 77.064 -9.947 1.00 28.69 46 ASP A N 1
ATOM 279 C CA . ASP A 1 46 ? 103.184 75.787 -9.302 1.00 26.46 46 ASP A CA 1
ATOM 280 C C . ASP A 1 46 ? 103.468 75.877 -7.806 1.00 24.38 46 ASP A C 1
ATOM 281 O O . ASP A 1 46 ? 104.600 75.724 -7.356 1.00 26.98 46 ASP A O 1
ATOM 286 N N . LEU A 1 47 ? 102.423 76.166 -7.045 1.00 23.76 47 LEU A N 1
ATOM 287 C CA . LEU A 1 47 ? 102.564 76.422 -5.630 1.00 24.87 47 LEU A CA 1
ATOM 288 C C . LEU A 1 47 ? 103.280 75.290 -4.907 1.00 25.11 47 LEU A C 1
ATOM 289 O O . LEU A 1 47 ? 104.153 75.516 -4.089 1.00 28.64 47 LEU A O 1
ATOM 294 N N . ASN A 1 48 ? 102.937 74.062 -5.248 1.00 25.85 48 ASN A N 1
ATOM 295 C CA . ASN A 1 48 ? 103.476 72.911 -4.541 1.00 24.31 48 ASN A CA 1
ATOM 296 C C . ASN A 1 48 ? 104.707 72.303 -5.216 1.00 26.67 48 ASN A C 1
ATOM 297 O O . ASN A 1 48 ? 105.248 71.321 -4.740 1.00 29.52 48 ASN A O 1
ATOM 302 N N . GLY A 1 49 ? 105.155 72.890 -6.321 1.00 26.08 49 GLY A N 1
ATOM 303 C CA . GLY A 1 49 ? 106.269 72.332 -7.055 1.00 25.19 49 GLY A CA 1
ATOM 304 C C . GLY A 1 49 ? 107.541 72.352 -6.234 1.00 29.35 49 GLY A C 1
ATOM 305 O O . GLY A 1 49 ? 107.779 73.313 -5.506 1.00 32.14 49 GLY A O 1
ATOM 306 N N . LYS A 1 50 ? 108.344 71.282 -6.340 1.00 29.69 50 LYS A N 1
ATOM 307 C CA . LYS A 1 50 ? 109.551 71.078 -5.516 1.00 28.02 50 LYS A CA 1
ATOM 308 C C . LYS A 1 50 ? 110.742 71.877 -5.968 1.00 27.79 50 LYS A C 1
ATOM 309 O O . LYS A 1 50 ? 111.657 72.121 -5.182 1.00 26.81 50 LYS A O 1
ATOM 315 N N . HIS A 1 51 ? 110.730 72.268 -7.236 1.00 26.46 51 HIS A N 1
ATOM 316 C CA . HIS A 1 51 ? 111.805 73.089 -7.789 1.00 25.80 51 HIS A CA 1
ATOM 317 C C . HIS A 1 51 ? 111.369 73.794 -9.070 1.00 26.48 51 HIS A C 1
ATOM 318 O O . HIS A 1 51 ? 110.326 73.477 -9.643 1.00 26.63 51 HIS A O 1
ATOM 325 N N . LEU A 1 52 ? 112.206 74.708 -9.544 1.00 24.54 52 LEU A N 1
ATOM 326 C CA . LEU A 1 52 ? 112.006 75.349 -10.825 1.00 26.54 52 LEU A CA 1
ATOM 327 C C . LEU A 1 52 ? 112.556 74.466 -11.929 1.00 28.34 52 LEU A C 1
ATOM 328 O O . LEU A 1 52 ? 113.633 73.907 -11.804 1.00 30.01 52 LEU A O 1
ATOM 333 N N . TRP A 1 53 ? 111.808 74.292 -13.004 1.00 28.38 53 TRP A N 1
ATOM 334 C CA . TRP A 1 53 ? 112.387 73.593 -14.125 1.00 27.04 53 TRP A CA 1
ATOM 335 C C . TRP A 1 53 ? 112.048 74.281 -15.417 1.00 29.52 53 TRP A C 1
ATOM 336 O O . TRP A 1 53 ? 111.010 74.895 -15.540 1.00 32.80 53 TRP A O 1
ATOM 347 N N . VAL A 1 54 ? 112.949 74.170 -16.377 1.00 31.20 54 VAL A N 1
ATOM 348 C CA . VAL A 1 54 ? 112.810 74.805 -17.679 1.00 29.82 54 VAL A CA 1
ATOM 349 C C . VAL A 1 54 ? 113.321 73.786 -18.678 1.00 38.46 54 VAL A C 1
ATOM 350 O O . VAL A 1 54 ? 114.091 72.911 -18.313 1.00 36.38 54 VAL A O 1
ATOM 354 N N . THR A 1 55 ? 112.861 73.841 -19.916 1.00 43.63 55 THR A N 1
ATOM 355 C CA . THR A 1 55 ? 113.436 73.001 -20.966 1.00 49.95 55 THR A CA 1
ATOM 356 C C . THR A 1 55 ? 114.805 73.526 -21.429 1.00 47.63 55 THR A C 1
ATOM 357 O O . THR A 1 55 ? 114.977 74.732 -21.618 1.00 45.40 55 THR A O 1
ATOM 361 N N . CYS A 1 56 ? 115.798 72.643 -21.509 1.00 47.60 56 CYS A N 1
ATOM 362 C CA . CYS A 1 56 ? 117.124 73.020 -21.978 1.00 46.58 56 CYS A CA 1
ATOM 363 C C . CYS A 1 56 ? 117.503 72.327 -23.287 1.00 49.65 56 CYS A C 1
ATOM 364 O O . CYS A 1 56 ? 117.160 71.160 -23.483 1.00 52.23 56 CYS A O 1
ATOM 367 N N . SER A 1 57 ? 118.214 73.038 -24.167 1.00 49.31 57 SER A N 1
ATOM 368 C CA . SER A 1 57 ? 118.675 72.489 -25.447 1.00 50.04 57 SER A CA 1
ATOM 369 C C . SER A 1 57 ? 120.044 73.074 -25.817 1.00 52.03 57 SER A C 1
ATOM 370 O O . SER A 1 57 ? 120.614 73.849 -25.053 1.00 52.28 57 SER A O 1
ATOM 373 N N . GLN A 1 58 ? 120.570 72.724 -26.989 1.00 52.20 58 GLN A N 1
ATOM 374 C CA . GLN A 1 58 ? 121.774 73.376 -27.517 1.00 52.40 58 GLN A CA 1
ATOM 375 C C . GLN A 1 58 ? 121.509 74.868 -27.796 1.00 52.36 58 GLN A C 1
ATOM 376 O O . GLN A 1 58 ? 122.428 75.613 -28.126 1.00 50.97 58 GLN A O 1
ATOM 382 N N . HIS A 1 59 ? 120.243 75.280 -27.751 1.00 49.70 59 HIS A N 1
ATOM 383 C CA . HIS A 1 59 ? 119.881 76.671 -28.036 1.00 58.93 59 HIS A CA 1
ATOM 384 C C . HIS A 1 59 ? 119.830 77.551 -26.784 1.00 55.88 59 HIS A C 1
ATOM 385 O O . HIS A 1 59 ? 119.560 78.751 -26.863 1.00 55.98 59 HIS A O 1
ATOM 392 N N . TYR A 1 60 ? 120.082 76.941 -25.636 1.00 52.41 60 TYR A N 1
ATOM 393 C CA . TYR A 1 60 ? 120.273 77.645 -24.372 1.00 51.04 60 TYR A CA 1
ATOM 394 C C . TYR A 1 60 ? 121.603 78.423 -24.348 1.00 54.80 60 TYR A C 1
ATOM 395 O O . TYR A 1 60 ? 122.664 77.819 -24.460 1.00 58.23 60 TYR A O 1
ATOM 404 N N . SER A 1 61 ? 121.559 79.751 -24.252 1.00 55.46 61 SER A N 1
ATOM 405 C CA . SER A 1 61 ? 122.794 80.551 -24.220 1.00 57.40 61 SER A CA 1
ATOM 406 C C . SER A 1 61 ? 122.956 81.370 -22.933 1.00 53.15 61 SER A C 1
ATOM 407 O O . SER A 1 61 ? 122.123 82.207 -22.605 1.00 52.53 61 SER A O 1
ATOM 410 N N . SER A 1 62 ? 124.045 81.128 -22.216 1.00 52.45 62 SER A N 1
ATOM 411 C CA . SER A 1 62 ? 124.339 81.802 -20.956 1.00 49.23 62 SER A CA 1
ATOM 412 C C . SER A 1 62 ? 125.804 81.656 -20.614 1.00 50.86 62 SER A C 1
ATOM 413 O O . SER A 1 62 ? 126.375 80.569 -20.739 1.00 51.88 62 SER A O 1
ATOM 416 N N . SER A 1 63 ? 126.419 82.755 -20.196 1.00 47.84 63 SER A N 1
ATOM 417 C CA . SER A 1 63 ? 127.812 82.703 -19.816 1.00 44.35 63 SER A CA 1
ATOM 418 C C . SER A 1 63 ? 127.971 82.295 -18.358 1.00 43.30 63 SER A C 1
ATOM 419 O O . SER A 1 63 ? 129.084 82.180 -17.864 1.00 43.76 63 SER A O 1
ATOM 422 N N . THR A 1 64 ? 126.872 82.070 -17.654 1.00 40.86 64 THR A N 1
ATOM 423 C CA . THR A 1 64 ? 126.996 81.676 -16.255 1.00 38.30 64 THR A CA 1
ATOM 424 C C . THR A 1 64 ? 126.378 80.314 -15.923 1.00 37.24 64 THR A C 1
ATOM 425 O O . THR A 1 64 ? 126.255 79.946 -14.755 1.00 34.92 64 THR A O 1
ATOM 429 N N . TYR A 1 65 ? 126.003 79.567 -16.952 1.00 37.95 65 TYR A N 1
ATOM 430 C CA . TYR A 1 65 ? 125.385 78.267 -16.762 1.00 37.77 65 TYR A CA 1
ATOM 431 C C . TYR A 1 65 ? 126.409 77.228 -16.366 1.00 38.84 65 TYR A C 1
ATOM 432 O O . TYR A 1 65 ? 127.499 77.189 -16.916 1.00 42.48 65 TYR A O 1
ATOM 441 N N . GLN A 1 66 ? 126.042 76.362 -15.434 1.00 37.00 66 GLN A N 1
ATOM 442 C CA . GLN A 1 66 ? 126.858 75.212 -15.087 1.00 37.11 66 GLN A CA 1
ATOM 443 C C . GLN A 1 66 ? 125.995 74.021 -14.759 1.00 33.19 66 GLN A C 1
ATOM 444 O O . GLN A 1 66 ? 124.918 74.175 -14.189 1.00 32.65 66 GLN A O 1
ATOM 450 N N . ALA A 1 67 ? 126.490 72.833 -15.087 1.00 30.45 67 ALA A N 1
ATOM 451 C CA . ALA A 1 67 ? 125.859 71.601 -14.639 1.00 31.07 67 ALA A CA 1
ATOM 452 C C . ALA A 1 67 ? 126.724 71.010 -13.542 1.00 33.97 67 ALA A C 1
ATOM 453 O O . ALA A 1 67 ? 127.804 70.511 -13.834 1.00 35.74 67 ALA A O 1
ATOM 455 N N . PRO A 1 68 ? 126.271 71.082 -12.268 1.00 31.11 68 PRO A N 1
ATOM 456 C CA . PRO A 1 68 ? 127.071 70.576 -11.138 1.00 27.29 68 PRO A CA 1
ATOM 457 C C . PRO A 1 68 ? 127.478 69.116 -11.318 1.00 28.45 68 PRO A C 1
ATOM 458 O O . PRO A 1 68 ? 126.726 68.350 -11.928 1.00 30.04 68 PRO A O 1
ATOM 462 N N . PHE A 1 69 ? 128.641 68.724 -10.807 1.00 30.46 69 PHE A N 1
ATOM 463 C CA . PHE A 1 69 ? 129.062 67.333 -10.970 1.00 29.45 69 PHE A CA 1
ATOM 464 C C . PHE A 1 69 ? 128.412 66.436 -9.931 1.00 28.96 69 PHE A C 1
ATOM 465 O O . PHE A 1 69 ? 128.007 66.884 -8.870 1.00 32.10 69 PHE A O 1
ATOM 473 N N . CYS A 1 70 ? 128.297 65.160 -10.254 1.00 30.53 70 CYS A N 1
ATOM 474 C CA . CYS A 1 70 ? 127.657 64.226 -9.355 1.00 31.93 70 CYS A CA 1
ATOM 475 C C . CYS A 1 70 ? 128.421 64.168 -8.042 1.00 34.01 70 CYS A C 1
ATOM 476 O O . CYS A 1 70 ? 129.646 64.212 -8.033 1.00 37.02 70 CYS A O 1
ATOM 479 N N . HIS A 1 71 ? 127.684 64.108 -6.940 1.00 31.94 71 HIS A N 1
ATOM 480 C CA . HIS A 1 71 ? 128.251 64.090 -5.590 1.00 28.52 71 HIS A CA 1
ATOM 481 C C . HIS A 1 71 ? 128.809 65.442 -5.175 1.00 27.06 71 HIS A C 1
ATOM 482 O O . HIS A 1 71 ? 129.557 65.529 -4.206 1.00 28.50 71 HIS A O 1
ATOM 489 N N . SER A 1 72 ? 128.487 66.492 -5.919 1.00 25.48 72 SER A N 1
ATOM 490 C CA . SER A 1 72 ? 128.887 67.818 -5.503 1.00 25.08 72 SER A CA 1
ATOM 491 C C . SER A 1 72 ? 128.023 68.317 -4.338 1.00 24.57 72 SER A C 1
ATOM 492 O O . SER A 1 72 ? 126.982 67.747 -4.012 1.00 26.30 72 SER A O 1
ATOM 495 N N . THR A 1 73 ? 128.466 69.399 -3.718 1.00 23.61 73 THR A N 1
ATOM 496 C CA . THR A 1 73 ? 127.691 70.049 -2.680 1.00 23.77 73 THR A CA 1
ATOM 497 C C . THR A 1 73 ? 126.395 70.583 -3.255 1.00 25.65 73 THR A C 1
ATOM 498 O O . THR A 1 73 ? 125.393 70.657 -2.556 1.00 27.69 73 THR A O 1
ATOM 502 N N . GLN A 1 74 ? 126.411 70.982 -4.523 1.00 25.04 74 GLN A N 1
ATOM 503 C CA . GLN A 1 74 ? 125.188 71.414 -5.173 1.00 25.05 74 GLN A CA 1
ATOM 504 C C . GLN A 1 74 ? 124.166 70.295 -5.331 1.00 23.12 74 GLN A C 1
ATOM 505 O O . GLN A 1 74 ? 122.993 70.499 -5.091 1.00 25.61 74 GLN A O 1
ATOM 511 N N . CYS A 1 75 ? 124.609 69.112 -5.715 1.00 23.04 75 CYS A N 1
ATOM 512 C CA . CYS A 1 75 ? 123.718 67.972 -5.833 1.00 24.01 75 CYS A CA 1
ATOM 513 C C . CYS A 1 75 ? 123.216 67.534 -4.469 1.00 23.24 75 CYS A C 1
ATOM 514 O O . CYS A 1 75 ? 122.111 67.046 -4.326 1.00 22.88 75 CYS A O 1
ATOM 517 N N . SER A 1 76 ? 124.067 67.671 -3.474 1.00 24.14 76 SER A N 1
ATOM 518 C CA . SER A 1 76 ? 123.674 67.424 -2.100 1.00 23.69 76 SER A CA 1
ATOM 519 C C . SER A 1 76 ? 122.548 68.356 -1.611 1.00 25.31 76 SER A C 1
ATOM 520 O O . SER A 1 76 ? 121.565 67.895 -1.053 1.00 27.62 76 SER A O 1
ATOM 523 N N . ARG A 1 77 ? 122.677 69.662 -1.826 1.00 25.43 77 ARG A N 1
ATOM 524 C CA . ARG A 1 77 ? 121.652 70.603 -1.410 1.00 23.78 77 ARG A CA 1
ATOM 525 C C . ARG A 1 77 ? 120.322 70.336 -2.092 1.00 28.16 77 ARG A C 1
ATOM 526 O O . ARG A 1 77 ? 119.273 70.469 -1.472 1.00 27.39 77 ARG A O 1
ATOM 534 N N . ALA A 1 78 ? 120.377 69.952 -3.366 1.00 29.45 78 ALA A N 1
ATOM 535 C CA . ALA A 1 78 ? 119.185 69.626 -4.163 1.00 29.96 78 ALA A CA 1
ATOM 536 C C . ALA A 1 78 ? 118.607 68.272 -3.816 1.00 29.29 78 ALA A C 1
ATOM 537 O O . ALA A 1 78 ? 117.575 67.904 -4.330 1.00 28.92 78 ALA A O 1
ATOM 539 N N . ASN A 1 79 ? 119.314 67.532 -2.974 1.00 32.07 79 ASN A N 1
ATOM 540 C CA . ASN A 1 79 ? 118.872 66.241 -2.500 1.00 36.51 79 ASN A CA 1
ATOM 541 C C . ASN A 1 79 ? 118.757 65.214 -3.612 1.00 37.19 79 ASN A C 1
ATOM 542 O O . ASN A 1 79 ? 117.805 64.437 -3.671 1.00 36.03 79 ASN A O 1
ATOM 547 N N . THR A 1 80 ? 119.734 65.218 -4.509 1.00 37.79 80 THR A N 1
ATOM 548 C CA . THR A 1 80 ? 119.824 64.167 -5.505 1.00 40.60 80 THR A CA 1
ATOM 549 C C . THR A 1 80 ? 121.205 63.542 -5.491 1.00 45.95 80 THR A C 1
ATOM 550 O O . THR A 1 80 ? 122.230 64.239 -5.604 1.00 44.18 80 THR A O 1
ATOM 554 N N . HIS A 1 81 ? 121.234 62.225 -5.329 1.00 51.15 81 HIS A N 1
ATOM 555 C CA . HIS A 1 81 ? 122.498 61.490 -5.358 1.00 55.66 81 HIS A CA 1
ATOM 556 C C . HIS A 1 81 ? 122.494 60.390 -6.447 1.00 56.47 81 HIS A C 1
ATOM 557 O O . HIS A 1 81 ? 123.311 59.466 -6.418 1.00 58.72 81 HIS A O 1
ATOM 564 N N . GLN A 1 82 ? 121.575 60.529 -7.409 1.00 52.72 82 GLN A N 1
ATOM 565 C CA . GLN A 1 82 ? 121.522 59.685 -8.597 1.00 49.73 82 GLN A CA 1
ATOM 566 C C . GLN A 1 82 ? 122.266 60.383 -9.754 1.00 47.47 82 GLN A C 1
ATOM 567 O O . GLN A 1 82 ? 121.892 61.477 -10.155 1.00 44.15 82 GLN A O 1
ATOM 573 N N . CYS A 1 83 ? 123.291 59.748 -10.319 1.00 50.10 83 CYS A N 1
ATOM 574 C CA . CYS A 1 83 ? 124.081 60.400 -11.364 1.00 48.62 83 CYS A CA 1
ATOM 575 C C . CYS A 1 83 ? 123.376 60.453 -12.694 1.00 48.02 83 CYS A C 1
ATOM 576 O O . CYS A 1 83 ? 122.549 59.606 -13.009 1.00 51.69 83 CYS A O 1
ATOM 579 N N . PHE A 1 84 ? 123.734 61.445 -13.490 1.00 42.22 84 PHE A N 1
ATOM 580 C CA . PHE A 1 84 ? 123.028 61.676 -14.725 1.00 40.74 84 PHE A CA 1
ATOM 581 C C . PHE A 1 84 ? 123.879 61.194 -15.879 1.00 44.49 84 PHE A C 1
ATOM 582 O O . PHE A 1 84 ? 125.085 61.405 -15.909 1.00 44.84 84 PHE A O 1
ATOM 590 N N . THR A 1 85 ? 123.235 60.508 -16.812 1.00 49.86 85 THR A N 1
ATOM 591 C CA . THR A 1 85 ? 123.878 60.066 -18.037 1.00 54.33 85 THR A CA 1
ATOM 592 C C . THR A 1 85 ? 123.040 60.558 -19.218 1.00 55.47 85 THR A C 1
ATOM 593 O O . THR A 1 85 ? 121.842 60.264 -19.292 1.00 54.76 85 THR A O 1
ATOM 597 N N . CYS A 1 86 ? 123.644 61.310 -20.134 1.00 55.16 86 CYS A N 1
ATOM 598 C CA . CYS A 1 86 ? 122.853 61.847 -21.229 1.00 57.12 86 CYS A CA 1
ATOM 599 C C . CYS A 1 86 ? 122.724 60.786 -22.308 1.00 58.03 86 CYS A C 1
ATOM 600 O O . CYS A 1 86 ? 123.709 60.282 -22.836 1.00 58.26 86 CYS A O 1
ATOM 603 N N . THR A 1 87 ? 121.481 60.423 -22.588 1.00 58.58 87 THR A N 1
ATOM 604 C CA . THR A 1 87 ? 121.174 59.419 -23.580 1.00 62.43 87 THR A CA 1
ATOM 605 C C . THR A 1 87 ? 120.471 59.977 -24.797 1.00 67.20 87 THR A C 1
ATOM 606 O O . THR A 1 87 ? 120.075 59.213 -25.671 1.00 71.30 87 THR A O 1
ATOM 610 N N . ASP A 1 88 ? 120.386 61.301 -24.895 1.00 68.42 88 ASP A N 1
ATOM 611 C CA . ASP A 1 88 ? 119.830 61.945 -26.079 1.00 73.98 88 ASP A CA 1
ATOM 612 C C . ASP A 1 88 ? 120.886 62.426 -27.024 1.00 75.41 88 ASP A C 1
ATOM 613 O O . ASP A 1 88 ? 121.251 61.695 -27.939 1.00 83.72 88 ASP A O 1
ATOM 618 N N . SER A 1 89 ? 121.353 63.652 -26.855 1.00 69.56 89 SER A N 1
ATOM 619 C CA . SER A 1 89 ? 122.361 64.142 -27.773 1.00 70.88 89 SER A CA 1
ATOM 620 C C . SER A 1 89 ? 123.583 63.219 -27.578 1.00 73.22 89 SER A C 1
ATOM 621 O O . SER A 1 89 ? 123.707 62.574 -26.531 1.00 69.67 89 SER A O 1
ATOM 624 N N . THR A 1 90 ? 124.463 63.132 -28.582 1.00 76.88 90 THR A N 1
ATOM 625 C CA . THR A 1 90 ? 125.732 62.400 -28.453 1.00 74.83 90 THR A CA 1
ATOM 626 C C . THR A 1 90 ? 126.864 63.416 -28.299 1.00 71.36 90 THR A C 1
ATOM 627 O O . THR A 1 90 ? 128.051 63.067 -28.247 1.00 70.68 90 THR A O 1
ATOM 631 N N . THR A 1 91 ? 126.455 64.679 -28.208 1.00 69.85 91 THR A N 1
ATOM 632 C CA . THR A 1 91 ? 127.324 65.775 -27.837 1.00 69.16 91 THR A CA 1
ATOM 633 C C . THR A 1 91 ? 126.738 66.436 -26.592 1.00 64.62 91 THR A C 1
ATOM 634 O O . THR A 1 91 ? 125.550 66.290 -26.300 1.00 63.14 91 THR A O 1
ATOM 638 N N . THR A 1 92 ? 127.569 67.141 -25.838 1.00 62.14 92 THR A N 1
ATOM 639 C CA . THR A 1 92 ? 127.076 67.787 -24.633 1.00 58.81 92 THR A CA 1
ATOM 640 C C . THR A 1 92 ? 126.498 69.161 -24.979 1.00 58.60 92 THR A C 1
ATOM 641 O O . THR A 1 92 ? 126.908 69.816 -25.943 1.00 58.01 92 THR A O 1
ATOM 645 N N . ARG A 1 93 ? 125.535 69.573 -24.168 1.00 56.88 93 ARG A N 1
ATOM 646 C CA . ARG A 1 93 ? 124.824 70.825 -24.337 1.00 57.91 93 ARG A CA 1
ATOM 647 C C . ARG A 1 93 ? 124.139 71.015 -22.996 1.00 52.29 93 ARG A C 1
ATOM 648 O O . ARG A 1 93 ? 124.163 70.091 -22.173 1.00 50.13 93 ARG A O 1
ATOM 656 N N . PRO A 1 94 ? 123.597 72.215 -22.722 1.00 46.80 94 PRO A N 1
ATOM 657 C CA . PRO A 1 94 ? 122.843 72.353 -21.476 1.00 41.31 94 PRO A CA 1
ATOM 658 C C . PRO A 1 94 ? 121.741 71.326 -21.396 1.00 39.97 94 PRO A C 1
ATOM 659 O O . PRO A 1 94 ? 120.997 71.131 -22.347 1.00 40.51 94 PRO A O 1
ATOM 663 N N . GLY A 1 95 ? 121.709 70.617 -20.278 1.00 39.22 95 GLY A N 1
ATOM 664 C CA . GLY A 1 95 ? 120.724 69.581 -20.058 1.00 40.59 95 GLY A CA 1
ATOM 665 C C . GLY A 1 95 ? 121.250 68.225 -20.463 1.00 43.53 95 GLY A C 1
ATOM 666 O O . GLY A 1 95 ? 120.635 67.204 -20.151 1.00 45.39 95 GLY A O 1
ATOM 667 N N . CYS A 1 96 ? 122.396 68.215 -21.139 1.00 44.06 96 CYS A N 1
ATOM 668 C CA . CYS A 1 96 ? 122.987 66.977 -21.625 1.00 46.02 96 CYS A CA 1
ATOM 669 C C . CYS A 1 96 ? 124.504 66.889 -21.352 1.00 44.09 96 CYS A C 1
ATOM 670 O O . CYS A 1 96 ? 125.328 67.384 -22.124 1.00 42.35 96 CYS A O 1
ATOM 673 N N . HIS A 1 97 ? 124.849 66.255 -20.232 1.00 43.27 97 HIS A N 1
ATOM 674 C CA . HIS A 1 97 ? 126.231 65.921 -19.892 1.00 44.70 97 HIS A CA 1
ATOM 675 C C . HIS A 1 97 ? 126.285 64.516 -19.255 1.00 45.56 97 HIS A C 1
ATOM 676 O O . HIS A 1 97 ? 125.234 63.943 -18.953 1.00 46.94 97 HIS A O 1
ATOM 683 N N . ASN A 1 98 ? 127.494 63.979 -19.039 1.00 45.17 98 ASN A N 1
ATOM 684 C CA . ASN A 1 98 ? 127.695 62.771 -18.238 1.00 49.21 98 ASN A CA 1
ATOM 685 C C . ASN A 1 98 ? 128.325 63.142 -16.895 1.00 44.93 98 ASN A C 1
ATOM 686 O O . ASN A 1 98 ? 128.876 64.244 -16.733 1.00 43.53 98 ASN A O 1
ATOM 691 N N . ASN A 1 99 ? 128.150 62.260 -15.914 1.00 41.26 99 ASN A N 1
ATOM 692 C CA . ASN A 1 99 ? 128.649 62.498 -14.572 1.00 39.88 99 ASN A CA 1
ATOM 693 C C . ASN A 1 99 ? 128.088 63.748 -13.949 1.00 35.55 99 ASN A C 1
ATOM 694 O O . ASN A 1 99 ? 128.772 64.413 -13.179 1.00 33.82 99 ASN A O 1
ATOM 699 N N . THR A 1 100 ? 126.841 64.069 -14.280 1.00 35.12 100 THR A N 1
ATOM 700 C CA . THR A 1 100 ? 126.124 65.142 -13.603 1.00 31.82 100 THR A CA 1
ATOM 701 C C . THR A 1 100 ? 125.107 64.497 -12.669 1.00 30.96 100 THR A C 1
ATOM 702 O O . THR A 1 100 ? 125.207 63.299 -12.427 1.00 29.94 100 THR A O 1
ATOM 706 N N . CYS A 1 101 ? 124.146 65.260 -12.128 1.00 32.35 101 CYS A N 1
ATOM 707 C CA . CYS A 1 101 ? 123.103 64.625 -11.308 1.00 32.69 101 CYS A CA 1
ATOM 708 C C . CYS A 1 101 ? 121.707 64.841 -11.848 1.00 30.76 101 CYS A C 1
ATOM 709 O O . CYS A 1 101 ? 121.382 65.864 -12.464 1.00 28.79 101 CYS A O 1
ATOM 714 N N . GLY A 1 102 ? 120.899 63.820 -11.593 1.00 32.80 102 GLY A N 1
ATOM 715 C CA . GLY A 1 102 ? 119.556 63.707 -12.116 1.00 38.56 102 GLY A CA 1
ATOM 716 C C . GLY A 1 102 ? 118.513 64.182 -11.133 1.00 39.88 102 GLY A C 1
ATOM 717 O O . GLY A 1 102 ? 118.652 64.004 -9.923 1.00 39.03 102 GLY A O 1
ATOM 718 N N . LEU A 1 103 ? 117.480 64.817 -11.671 1.00 41.67 103 LEU A N 1
ATOM 719 C CA . LEU A 1 103 ? 116.423 65.413 -10.882 1.00 41.47 103 LEU A CA 1
ATOM 720 C C . LEU A 1 103 ? 115.109 65.102 -11.579 1.00 39.96 103 LEU A C 1
ATOM 721 O O . LEU A 1 103 ? 114.965 65.362 -12.769 1.00 41.82 103 LEU A O 1
ATOM 726 N N . LEU A 1 104 ? 114.157 64.532 -10.864 1.00 35.49 104 LEU A N 1
ATOM 727 C CA . LEU A 1 104 ? 112.849 64.265 -11.446 1.00 36.97 104 LEU A CA 1
ATOM 728 C C . LEU A 1 104 ? 111.930 65.471 -11.428 1.00 31.56 104 LEU A C 1
ATOM 729 O O . LEU A 1 104 ? 111.594 65.967 -10.368 1.00 29.50 104 LEU A O 1
ATOM 734 N N . SER A 1 105 ? 111.506 65.908 -12.605 1.00 30.75 105 SER A N 1
ATOM 735 C CA . SER A 1 105 ? 110.623 67.061 -12.742 1.00 29.65 105 SER A CA 1
ATOM 736 C C . SER A 1 105 ? 109.238 66.624 -13.183 1.00 35.07 105 SER A C 1
ATOM 737 O O . SER A 1 105 ? 109.098 65.657 -13.916 1.00 36.29 105 SER A O 1
ATOM 740 N N . SER A 1 106 ? 108.208 67.329 -12.727 1.00 42.60 106 SER A N 1
ATOM 741 C CA . SER A 1 106 ? 106.828 66.993 -13.093 1.00 47.66 106 SER A CA 1
ATOM 742 C C . SER A 1 106 ? 106.005 68.110 -13.741 1.00 41.72 106 SER A C 1
ATOM 743 O O . SER A 1 106 ? 106.012 69.252 -13.291 1.00 37.65 106 SER A O 1
ATOM 746 N N . ASN A 1 107 ? 105.276 67.738 -14.785 1.00 41.99 107 ASN A N 1
ATOM 747 C CA . ASN A 1 107 ? 104.215 68.573 -15.336 1.00 41.54 107 ASN A CA 1
ATOM 748 C C . ASN A 1 107 ? 102.978 68.388 -14.487 1.00 38.71 107 ASN A C 1
ATOM 749 O O . ASN A 1 107 ? 102.348 67.341 -14.547 1.00 37.81 107 ASN A O 1
ATOM 754 N N . PRO A 1 108 ? 102.611 69.411 -13.704 1.00 37.27 108 PRO A N 1
ATOM 755 C CA . PRO A 1 108 ? 101.563 69.232 -12.689 1.00 36.74 108 PRO A CA 1
ATOM 756 C C . PRO A 1 108 ? 100.180 69.153 -13.302 1.00 41.96 108 PRO A C 1
ATOM 757 O O . PRO A 1 108 ? 99.211 68.707 -12.675 1.00 45.35 108 PRO A O 1
ATOM 761 N N . VAL A 1 109 ? 100.106 69.585 -14.553 1.00 41.60 109 VAL A N 1
ATOM 762 C CA . VAL A 1 109 ? 98.871 69.566 -15.301 1.00 41.59 109 VAL A CA 1
ATOM 763 C C . VAL A 1 109 ? 98.616 68.198 -15.888 1.00 44.74 109 VAL A C 1
ATOM 764 O O . VAL A 1 109 ? 97.553 67.618 -15.674 1.00 48.39 109 VAL A O 1
ATOM 768 N N . THR A 1 110 ? 99.589 67.660 -16.608 1.00 44.61 110 THR A N 1
ATOM 769 C CA . THR A 1 110 ? 99.372 66.372 -17.235 1.00 48.01 110 THR A CA 1
ATOM 770 C C . THR A 1 110 ? 99.784 65.274 -16.299 1.00 49.47 110 THR A C 1
ATOM 771 O O . THR A 1 110 ? 99.402 64.126 -16.496 1.00 55.00 110 THR A O 1
ATOM 775 N N . GLN A 1 111 ? 100.557 65.637 -15.282 1.00 46.75 111 GLN A N 1
ATOM 776 C CA . GLN A 1 111 ? 101.122 64.669 -14.344 1.00 49.91 111 GLN A CA 1
ATOM 777 C C . GLN A 1 111 ? 102.124 63.713 -14.997 1.00 50.54 111 GLN A C 1
ATOM 778 O O . GLN A 1 111 ? 102.458 62.675 -14.429 1.00 50.54 111 GLN A O 1
ATOM 784 N N . GLU A 1 112 ? 102.560 64.053 -16.211 1.00 50.61 112 GLU A N 1
ATOM 785 C CA . GLU A 1 112 ? 103.744 63.454 -16.811 1.00 49.09 112 GLU A CA 1
ATOM 786 C C . GLU A 1 112 ? 104.939 63.891 -15.976 1.00 46.10 112 GLU A C 1
ATOM 787 O O . GLU A 1 112 ? 104.952 64.999 -15.429 1.00 43.35 112 GLU A O 1
ATOM 793 N N . SER A 1 113 ? 105.961 63.050 -15.904 1.00 46.84 113 SER A N 1
ATOM 794 C CA . SER A 1 113 ? 107.225 63.474 -15.314 1.00 49.39 113 SER A CA 1
ATOM 795 C C . SER A 1 113 ? 108.452 63.073 -16.164 1.00 48.14 113 SER A C 1
ATOM 796 O O . SER A 1 113 ? 108.351 62.261 -17.076 1.00 51.33 113 SER A O 1
ATOM 799 N N . GLY A 1 114 ? 109.593 63.713 -15.911 1.00 44.99 114 GLY A N 1
ATOM 800 C CA . GLY A 1 114 ? 110.808 63.429 -16.660 1.00 44.22 114 GLY A CA 1
ATOM 801 C C . GLY A 1 114 ? 112.101 63.682 -15.892 1.00 40.03 114 GLY A C 1
ATOM 802 O O . GLY A 1 114 ? 112.144 64.517 -15.001 1.00 37.61 114 GLY A O 1
ATOM 803 N N . LEU A 1 115 ? 113.167 62.971 -16.253 1.00 42.75 115 LEU A N 1
ATOM 804 C CA . LEU A 1 115 ? 114.441 63.133 -15.559 1.00 41.85 115 LEU A CA 1
ATOM 805 C C . LEU A 1 115 ? 115.251 64.281 -16.154 1.00 37.20 115 LEU A C 1
ATOM 806 O O . LEU A 1 115 ? 115.688 64.226 -17.304 1.00 39.40 115 LEU A O 1
ATOM 811 N N . GLY A 1 116 ? 115.468 65.312 -15.353 1.00 33.86 116 GLY A N 1
ATOM 812 C CA . GLY A 1 116 ? 116.282 66.420 -15.797 1.00 35.70 116 GLY A CA 1
ATOM 813 C C . GLY A 1 116 ? 117.678 66.396 -15.202 1.00 36.13 116 GLY A C 1
ATOM 814 O O . GLY A 1 116 ? 118.027 65.545 -14.383 1.00 39.12 116 GLY A O 1
ATOM 815 N N . GLU A 1 117 ? 118.481 67.355 -15.609 1.00 33.01 117 GLU A N 1
ATOM 816 C CA . GLU A 1 117 ? 119.830 67.445 -15.129 1.00 33.68 117 GLU A CA 1
ATOM 817 C C . GLU A 1 117 ? 119.877 68.659 -14.242 1.00 31.74 117 GLU A C 1
ATOM 818 O O . GLU A 1 117 ? 119.297 69.681 -14.600 1.00 30.96 117 GLU A O 1
ATOM 824 N N . LEU A 1 118 ? 120.500 68.545 -13.073 1.00 27.74 118 LEU A N 1
ATOM 825 C CA . LEU A 1 118 ? 120.619 69.702 -12.199 1.00 27.63 118 LEU A CA 1
ATOM 826 C C . LEU A 1 118 ? 121.438 70.779 -12.924 1.00 28.93 118 LEU A C 1
ATOM 827 O O . LEU A 1 118 ? 122.408 70.475 -13.588 1.00 30.92 118 LEU A O 1
ATOM 832 N N . ALA A 1 119 ? 121.002 72.030 -12.816 1.00 29.57 119 ALA A N 1
ATOM 833 C CA . ALA A 1 119 ? 121.638 73.122 -13.502 1.00 24.56 119 ALA A CA 1
ATOM 834 C C . ALA A 1 119 ? 121.855 74.257 -12.529 1.00 28.76 119 ALA A C 1
ATOM 835 O O . ALA A 1 119 ? 121.248 74.321 -11.480 1.00 27.55 119 ALA A O 1
ATOM 837 N N . GLN A 1 120 ? 122.749 75.156 -12.879 1.00 32.15 120 GLN A N 1
ATOM 838 C CA . GLN A 1 120 ? 123.034 76.291 -12.032 1.00 31.16 120 GLN A CA 1
ATOM 839 C C . GLN A 1 120 ? 123.208 77.483 -12.940 1.00 32.89 120 GLN A C 1
ATOM 840 O O . GLN A 1 120 ? 123.843 77.371 -13.988 1.00 33.54 120 GLN A O 1
ATOM 846 N N . ASP A 1 121 ? 122.571 78.600 -12.598 1.00 32.96 121 ASP A N 1
ATOM 847 C CA . ASP A 1 121 ? 122.706 79.821 -13.388 1.00 31.32 121 ASP A CA 1
ATOM 848 C C . ASP A 1 121 ? 122.230 81.034 -12.616 1.00 29.82 121 ASP A C 1
ATOM 849 O O . ASP A 1 121 ? 121.852 80.925 -11.453 1.00 32.44 121 ASP A O 1
ATOM 854 N N . VAL A 1 122 ? 122.281 82.196 -13.253 1.00 30.44 122 VAL A N 1
ATOM 855 C CA . VAL A 1 122 ? 121.739 83.416 -12.661 1.00 33.72 122 VAL A CA 1
ATOM 856 C C . VAL A 1 122 ? 120.204 83.498 -12.690 1.00 35.21 122 VAL A C 1
ATOM 857 O O . VAL A 1 122 ? 119.599 83.267 -13.721 1.00 36.06 122 VAL A O 1
ATOM 861 N N . LEU A 1 123 ? 119.584 83.828 -11.557 1.00 34.15 123 LEU A N 1
ATOM 862 C CA . LEU A 1 123 ? 118.194 84.272 -11.528 1.00 32.19 123 LEU A CA 1
ATOM 863 C C . LEU A 1 123 ? 118.106 85.694 -10.966 1.00 34.37 123 LEU A C 1
ATOM 864 O O . LEU A 1 123 ? 118.786 86.031 -10.000 1.00 35.81 123 LEU A O 1
ATOM 869 N N . ALA A 1 124 ? 117.260 86.523 -11.567 1.00 32.18 124 ALA A N 1
ATOM 870 C CA . ALA A 1 124 ? 117.031 87.864 -11.066 1.00 29.82 124 ALA A CA 1
ATOM 871 C C . ALA A 1 124 ? 115.558 88.095 -10.755 1.00 32.74 124 ALA A C 1
ATOM 872 O O . ALA A 1 124 ? 114.668 87.519 -11.397 1.00 33.44 124 ALA A O 1
ATOM 874 N N . ILE A 1 125 ? 115.325 88.972 -9.781 1.00 33.42 125 ILE A N 1
ATOM 875 C CA . ILE A 1 125 ? 113.996 89.311 -9.285 1.00 33.80 125 ILE A CA 1
ATOM 876 C C . ILE A 1 125 ? 113.989 90.755 -8.740 1.00 33.74 125 ILE A C 1
ATOM 877 O O . ILE A 1 125 ? 115.016 91.250 -8.269 1.00 37.56 125 ILE A O 1
ATOM 882 N N . HIS A 1 126 ? 112.848 91.429 -8.818 1.00 31.80 126 HIS A N 1
ATOM 883 C CA . HIS A 1 126 ? 112.707 92.815 -8.363 1.00 34.07 126 HIS A CA 1
ATOM 884 C C . HIS A 1 126 ? 112.826 93.021 -6.875 1.00 33.95 126 HIS A C 1
ATOM 885 O O . HIS A 1 126 ? 112.197 92.326 -6.100 1.00 31.78 126 HIS A O 1
ATOM 892 N N . SER A 1 127 ? 113.568 94.043 -6.481 1.00 36.21 127 SER A N 1
ATOM 893 C CA . SER A 1 127 ? 113.481 94.515 -5.118 1.00 39.76 127 SER A CA 1
ATOM 894 C C . SER A 1 127 ? 112.431 95.615 -5.078 1.00 44.74 127 SER A C 1
ATOM 895 O O . SER A 1 127 ? 111.648 95.765 -6.010 1.00 45.39 127 SER A O 1
ATOM 898 N N . THR A 1 128 ? 112.386 96.376 -3.995 1.00 45.51 128 THR A N 1
ATOM 899 C CA . THR A 1 128 ? 111.501 97.521 -3.967 1.00 44.41 128 THR A CA 1
ATOM 900 C C . THR A 1 128 ? 112.298 98.777 -3.696 1.00 47.09 128 THR A C 1
ATOM 901 O O . THR A 1 128 ? 113.400 98.735 -3.158 1.00 47.44 128 THR A O 1
ATOM 905 N N . HIS A 1 129 ? 111.743 99.893 -4.124 1.00 46.95 129 HIS A N 1
ATOM 906 C CA . HIS A 1 129 ? 112.343 101.187 -3.898 1.00 49.12 129 HIS A CA 1
ATOM 907 C C . HIS A 1 129 ? 111.248 102.148 -3.522 1.00 46.50 129 HIS A C 1
ATOM 908 O O . HIS A 1 129 ? 110.541 102.628 -4.394 1.00 48.08 129 HIS A O 1
ATOM 915 N N . GLY A 1 130 ? 111.100 102.448 -2.240 1.00 46.60 130 GLY A N 1
ATOM 916 C CA . GLY A 1 130 ? 109.961 103.239 -1.802 1.00 49.20 130 GLY A CA 1
ATOM 917 C C . GLY A 1 130 ? 108.630 102.534 -2.047 1.00 50.55 130 GLY A C 1
ATOM 918 O O . GLY A 1 130 ? 108.457 101.398 -1.628 1.00 50.86 130 GLY A O 1
ATOM 919 N N . SER A 1 131 ? 107.693 103.177 -2.739 1.00 52.90 131 SER A N 1
ATOM 920 C CA . SER A 1 131 ? 106.399 102.543 -2.990 1.00 51.99 131 SER A CA 1
ATOM 921 C C . SER A 1 131 ? 106.424 101.793 -4.300 1.00 51.26 131 SER A C 1
ATOM 922 O O . SER A 1 131 ? 105.438 101.165 -4.670 1.00 52.91 131 SER A O 1
ATOM 925 N N . LYS A 1 132 ? 107.557 101.842 -4.996 1.00 49.72 132 LYS A N 1
ATOM 926 C CA . LYS A 1 132 ? 107.655 101.212 -6.307 1.00 47.15 132 LYS A CA 1
ATOM 927 C C . LYS A 1 132 ? 108.531 99.992 -6.319 1.00 44.85 132 LYS A C 1
ATOM 928 O O . LYS A 1 132 ? 109.233 99.692 -5.355 1.00 43.66 132 LYS A O 1
ATOM 934 N N . LEU A 1 133 ? 108.484 99.299 -7.447 1.00 45.51 133 LEU A N 1
ATOM 935 C CA . LEU A 1 133 ? 109.412 98.223 -7.724 1.00 47.00 133 LEU A CA 1
ATOM 936 C C . LEU A 1 133 ? 110.797 98.825 -7.815 1.00 48.89 133 LEU A C 1
ATOM 937 O O . LEU A 1 133 ? 110.944 99.901 -8.363 1.00 53.34 133 LEU A O 1
ATOM 942 N N . GLY A 1 134 ? 111.801 98.152 -7.264 1.00 47.49 134 GLY A N 1
ATOM 943 C CA . GLY A 1 134 ? 113.165 98.647 -7.313 1.00 46.32 134 GLY A CA 1
ATOM 944 C C . GLY A 1 134 ? 113.992 97.852 -8.305 1.00 45.72 134 GLY A C 1
ATOM 945 O O . GLY A 1 134 ? 113.454 97.050 -9.071 1.00 42.98 134 GLY A O 1
ATOM 946 N N . PRO A 1 135 ? 115.314 98.049 -8.286 1.00 48.52 135 PRO A N 1
ATOM 947 C CA . PRO A 1 135 ? 116.168 97.344 -9.245 1.00 49.50 135 PRO A CA 1
ATOM 948 C C . PRO A 1 135 ? 116.153 95.831 -9.064 1.00 43.90 135 PRO A C 1
ATOM 949 O O . PRO A 1 135 ? 115.824 95.307 -7.995 1.00 42.50 135 PRO A O 1
ATOM 953 N N . MET A 1 136 ? 116.460 95.123 -10.141 1.00 42.18 136 MET A N 1
ATOM 954 C CA . MET A 1 136 ? 116.597 93.679 -10.064 1.00 42.76 136 MET A CA 1
ATOM 955 C C . MET A 1 136 ? 117.768 93.310 -9.158 1.00 40.69 136 MET A C 1
ATOM 956 O O . MET A 1 136 ? 118.817 93.940 -9.206 1.00 45.10 136 MET A O 1
ATOM 961 N N . VAL A 1 137 ? 117.591 92.285 -8.340 1.00 35.72 137 VAL A N 1
ATOM 962 C CA . VAL A 1 137 ? 118.681 91.768 -7.552 1.00 35.43 137 VAL A CA 1
ATOM 963 C C . VAL A 1 137 ? 118.871 90.317 -8.003 1.00 35.59 137 VAL A C 1
ATOM 964 O O . VAL A 1 137 ? 117.914 89.693 -8.434 1.00 36.32 137 VAL A O 1
ATOM 968 N N . LYS A 1 138 ? 120.096 89.794 -7.935 1.00 34.28 138 LYS A N 1
ATOM 969 C CA . LYS A 1 138 ? 120.427 88.474 -8.496 1.00 33.90 138 LYS A CA 1
ATOM 970 C C . LYS A 1 138 ? 120.793 87.415 -7.462 1.00 34.28 138 LYS A C 1
ATOM 971 O O . LYS A 1 138 ? 121.383 87.713 -6.418 1.00 35.63 138 LYS A O 1
ATOM 977 N N . VAL A 1 139 ? 120.417 86.174 -7.776 1.00 32.99 139 VAL A N 1
ATOM 978 C CA . VAL A 1 139 ? 120.987 84.962 -7.196 1.00 29.15 139 VAL A CA 1
ATOM 979 C C . VAL A 1 139 ? 121.887 84.339 -8.263 1.00 32.48 139 VAL A C 1
ATOM 980 O O . VAL A 1 139 ? 121.404 83.654 -9.153 1.00 35.28 139 VAL A O 1
ATOM 984 N N . PRO A 1 140 ? 123.203 84.553 -8.174 1.00 33.61 140 PRO A N 1
ATOM 985 C CA . PRO A 1 140 ? 124.092 84.183 -9.276 1.00 35.03 140 PRO A CA 1
ATOM 986 C C . PRO A 1 140 ? 124.258 82.671 -9.503 1.00 34.22 140 PRO A C 1
ATOM 987 O O . PRO A 1 140 ? 124.624 82.278 -10.606 1.00 32.94 140 PRO A O 1
ATOM 991 N N . GLN A 1 141 ? 124.056 81.853 -8.477 1.00 36.12 141 GLN A N 1
ATOM 992 C CA . GLN A 1 141 ? 124.084 80.398 -8.627 1.00 39.09 141 GLN A CA 1
ATOM 993 C C . GLN A 1 141 ? 122.758 79.760 -8.232 1.00 36.14 141 GLN A C 1
ATOM 994 O O . GLN A 1 141 ? 122.699 78.907 -7.337 1.00 34.71 141 GLN A O 1
ATOM 1000 N N . PHE A 1 142 ? 121.693 80.170 -8.903 1.00 32.18 142 PHE A N 1
ATOM 1001 C CA . PHE A 1 142 ? 120.397 79.593 -8.633 1.00 27.13 142 PHE A CA 1
ATOM 1002 C C . PHE A 1 142 ? 120.343 78.154 -9.153 1.00 24.33 142 PHE A C 1
ATOM 1003 O O . PHE A 1 142 ? 120.711 77.887 -10.282 1.00 26.50 142 PHE A O 1
ATOM 1011 N N . LEU A 1 143 ? 119.899 77.228 -8.316 1.00 22.69 143 LEU A N 1
ATOM 1012 C CA . LEU A 1 143 ? 119.773 75.836 -8.711 1.00 24.17 143 LEU A CA 1
ATOM 1013 C C . LEU A 1 143 ? 118.376 75.494 -9.208 1.00 24.62 143 LEU A C 1
ATOM 1014 O O . LEU A 1 143 ? 117.360 75.880 -8.622 1.00 27.18 143 LEU A O 1
ATOM 1019 N N . PHE A 1 144 ? 118.341 74.750 -10.302 1.00 27.59 144 PHE A N 1
ATOM 1020 C CA . PHE A 1 144 ? 117.096 74.369 -10.937 1.00 28.53 144 PHE A CA 1
ATOM 1021 C C . PHE A 1 144 ? 117.357 73.132 -11.811 1.00 29.03 144 PHE A C 1
ATOM 1022 O O . PHE A 1 144 ? 118.466 72.603 -11.835 1.00 28.75 144 PHE A O 1
ATOM 1030 N N . SER A 1 145 ? 116.328 72.690 -12.527 1.00 28.32 145 SER A N 1
ATOM 1031 C CA . SER A 1 145 ? 116.409 71.527 -13.378 1.00 27.56 145 SER A CA 1
ATOM 1032 C C . SER A 1 145 ? 116.309 71.873 -14.871 1.00 29.63 145 SER A C 1
ATOM 1033 O O . SER A 1 145 ? 115.449 72.620 -15.282 1.00 31.22 145 SER A O 1
ATOM 1036 N N . CYS A 1 146 ? 117.222 71.336 -15.671 1.00 32.24 146 CYS A N 1
ATOM 1037 C CA . CYS A 1 146 ? 117.078 71.312 -17.124 1.00 34.02 146 CYS A CA 1
ATOM 1038 C C . CYS A 1 146 ? 116.300 70.084 -17.537 1.00 39.93 146 CYS A C 1
ATOM 1039 O O . CYS A 1 146 ? 116.841 68.985 -17.510 1.00 41.98 146 CYS A O 1
ATOM 1042 N N . ALA A 1 147 ? 115.037 70.272 -17.917 1.00 44.40 147 ALA A N 1
ATOM 1043 C CA . ALA A 1 147 ? 114.119 69.169 -18.213 1.00 45.06 147 ALA A CA 1
ATOM 1044 C C . ALA A 1 147 ? 114.186 68.738 -19.681 1.00 48.02 147 ALA A C 1
ATOM 1045 O O . ALA A 1 147 ? 114.681 69.492 -20.523 1.00 52.25 147 ALA A O 1
ATOM 1047 N N . PRO A 1 148 ? 113.764 67.491 -19.983 1.00 46.58 148 PRO A N 1
ATOM 1048 C CA . PRO A 1 148 ? 113.629 67.028 -21.374 1.00 49.90 148 PRO A CA 1
ATOM 1049 C C . PRO A 1 148 ? 112.568 67.850 -22.113 1.00 51.70 148 PRO A C 1
ATOM 1050 O O . PRO A 1 148 ? 111.580 68.251 -21.506 1.00 52.80 148 PRO A O 1
ATOM 1054 N N . SER A 1 149 ? 112.784 68.135 -23.385 1.00 51.98 149 SER A N 1
ATOM 1055 C CA . SER A 1 149 ? 111.906 69.042 -24.119 1.00 54.33 149 SER A CA 1
ATOM 1056 C C . SER A 1 149 ? 110.409 68.673 -24.144 1.00 53.02 149 SER A C 1
ATOM 1057 O O . SER A 1 149 ? 109.563 69.565 -24.161 1.00 53.34 149 SER A O 1
ATOM 1060 N N . PHE A 1 150 ? 110.083 67.381 -24.167 1.00 51.97 150 PHE A N 1
ATOM 1061 C CA . PHE A 1 150 ? 108.691 66.926 -24.301 1.00 52.81 150 PHE A CA 1
ATOM 1062 C C . PHE A 1 150 ? 107.817 67.332 -23.125 1.00 52.27 150 PHE A C 1
ATOM 1063 O O . PHE A 1 150 ? 106.593 67.386 -23.219 1.00 53.27 150 PHE A O 1
ATOM 1071 N N . LEU A 1 151 ? 108.459 67.582 -21.999 1.00 52.06 151 LEU A N 1
ATOM 1072 C CA . LEU A 1 151 ? 107.747 67.653 -20.738 1.00 49.57 151 LEU A CA 1
ATOM 1073 C C . LEU A 1 151 ? 106.793 68.837 -20.669 1.00 47.91 151 LEU A C 1
ATOM 1074 O O . LEU A 1 151 ? 105.749 68.760 -20.024 1.00 46.59 151 LEU A O 1
ATOM 1079 N N . ALA A 1 152 ? 107.142 69.925 -21.348 1.00 47.59 152 ALA A N 1
ATOM 1080 C CA . ALA A 1 152 ? 106.307 71.116 -21.334 1.00 47.29 152 ALA A CA 1
ATOM 1081 C C . ALA A 1 152 ? 105.463 71.216 -22.601 1.00 53.08 152 ALA A C 1
ATOM 1082 O O . ALA A 1 152 ? 104.731 72.183 -22.797 1.00 56.04 152 ALA A O 1
ATOM 1084 N N . GLN A 1 153 ? 105.522 70.204 -23.452 1.00 54.26 153 GLN A N 1
ATOM 1085 C CA . GLN A 1 153 ? 104.938 70.370 -24.761 1.00 58.88 153 GLN A CA 1
ATOM 1086 C C . GLN A 1 153 ? 103.424 70.206 -24.722 1.00 59.74 153 GLN A C 1
ATOM 1087 O O . GLN A 1 153 ? 102.728 70.484 -25.702 1.00 62.21 153 GLN A O 1
ATOM 1093 N N . LYS A 1 154 ? 102.898 69.788 -23.583 1.00 58.42 154 LYS A N 1
ATOM 1094 C CA . LYS A 1 154 ? 101.463 69.606 -23.499 1.00 61.75 154 LYS A CA 1
ATOM 1095 C C . LYS A 1 154 ? 100.891 70.167 -22.187 1.00 60.93 154 LYS A C 1
ATOM 1096 O O . LYS A 1 154 ? 101.449 69.960 -21.119 1.00 59.87 154 LYS A O 1
ATOM 1102 N N . GLY A 1 155 ? 99.786 70.906 -22.288 1.00 60.64 155 GLY A N 1
ATOM 1103 C CA . GLY A 1 155 ? 99.014 71.308 -21.121 1.00 57.43 155 GLY A CA 1
ATOM 1104 C C . GLY A 1 155 ? 99.233 72.675 -20.491 1.00 54.10 155 GLY A C 1
ATOM 1105 O O . GLY A 1 155 ? 98.414 73.116 -19.680 1.00 51.51 155 GLY A O 1
ATOM 1106 N N . LEU A 1 156 ? 100.324 73.346 -20.843 1.00 53.45 156 LEU A N 1
ATOM 1107 C CA . LEU A 1 156 ? 100.670 74.629 -20.226 1.00 48.37 156 LEU A CA 1
ATOM 1108 C C . LEU A 1 156 ? 100.199 75.790 -21.085 1.00 48.08 156 LEU A C 1
ATOM 1109 O O . LEU A 1 156 ? 99.966 75.601 -22.275 1.00 49.38 156 LEU A O 1
ATOM 1114 N N . PRO A 1 157 ? 100.089 77.004 -20.498 1.00 47.16 157 PRO A N 1
ATOM 1115 C CA . PRO A 1 157 ? 99.734 78.170 -21.312 1.00 48.30 157 PRO A CA 1
ATOM 1116 C C . PRO A 1 157 ? 100.687 78.349 -22.468 1.00 55.68 157 PRO A C 1
ATOM 1117 O O . PRO A 1 157 ? 101.813 77.820 -22.442 1.00 60.13 157 PRO A O 1
ATOM 1121 N N . ASN A 1 158 ? 100.257 79.088 -23.474 1.00 57.09 158 ASN A N 1
ATOM 1122 C CA . ASN A 1 158 ? 101.052 79.209 -24.681 1.00 60.86 158 ASN A CA 1
ATOM 1123 C C . ASN A 1 158 ? 102.398 79.884 -24.420 1.00 58.46 158 ASN A C 1
ATOM 1124 O O . ASN A 1 158 ? 102.463 80.854 -23.662 1.00 54.53 158 ASN A O 1
ATOM 1129 N N . ASN A 1 159 ? 103.452 79.344 -25.036 1.00 61.77 159 ASN A N 1
ATOM 1130 C CA . ASN A 1 159 ? 104.818 79.841 -24.875 1.00 64.96 159 ASN A CA 1
ATOM 1131 C C . ASN A 1 159 ? 105.479 79.582 -23.528 1.00 59.29 159 ASN A C 1
ATOM 1132 O O . ASN A 1 159 ? 106.604 80.000 -23.322 1.00 58.73 159 ASN A O 1
ATOM 1137 N N . VAL A 1 160 ? 104.782 78.938 -22.602 1.00 53.36 160 VAL A N 1
ATOM 1138 C CA . VAL A 1 160 ? 105.376 78.602 -21.310 1.00 47.65 160 VAL A CA 1
ATOM 1139 C C . VAL A 1 160 ? 106.242 77.361 -21.402 1.00 46.07 160 VAL A C 1
ATOM 1140 O O . VAL A 1 160 ? 105.867 76.363 -21.981 1.00 47.67 160 VAL A O 1
ATOM 1144 N N . GLN A 1 161 ? 107.435 77.438 -20.854 1.00 44.61 161 GLN A N 1
ATOM 1145 C CA . GLN A 1 161 ? 108.447 76.436 -21.123 1.00 44.75 161 GLN A CA 1
ATOM 1146 C C . GLN A 1 161 ? 109.052 75.782 -19.841 1.00 41.36 161 GLN A C 1
ATOM 1147 O O . GLN A 1 161 ? 110.199 75.313 -19.829 1.00 40.40 161 GLN A O 1
ATOM 1153 N N . GLY A 1 162 ? 108.269 75.796 -18.754 1.00 36.79 162 GLY A N 1
ATOM 1154 C CA . GLY A 1 162 ? 108.633 75.178 -17.488 1.00 35.31 162 GLY A CA 1
ATOM 1155 C C . GLY A 1 162 ? 107.690 75.621 -16.377 1.00 35.42 162 GLY A C 1
ATOM 1156 O O . GLY A 1 162 ? 106.611 76.142 -16.652 1.00 39.61 162 GLY A O 1
ATOM 1157 N N . ALA A 1 163 ? 108.095 75.406 -15.131 1.00 31.03 163 ALA A N 1
ATOM 1158 C CA . ALA A 1 163 ? 107.293 75.761 -13.981 1.00 29.92 163 ALA A CA 1
ATOM 1159 C C . ALA A 1 163 ? 108.253 76.258 -12.931 1.00 29.96 163 ALA A C 1
ATOM 1160 O O . ALA A 1 163 ? 109.391 75.809 -12.876 1.00 28.91 163 ALA A O 1
ATOM 1162 N N . LEU A 1 164 ? 107.796 77.187 -12.105 1.00 30.21 164 LEU A N 1
ATOM 1163 C CA . LEU A 1 164 ? 108.553 77.598 -10.945 1.00 29.54 164 LEU A CA 1
ATOM 1164 C C . LEU A 1 164 ? 107.820 77.023 -9.766 1.00 29.20 164 LEU A C 1
ATOM 1165 O O . LEU A 1 164 ? 106.617 77.210 -9.636 1.00 33.50 164 LEU A O 1
ATOM 1170 N N . GLY A 1 165 ? 108.527 76.300 -8.916 1.00 27.88 165 GLY A N 1
ATOM 1171 C CA . GLY A 1 165 ? 107.891 75.606 -7.820 1.00 25.64 165 GLY A CA 1
ATOM 1172 C C . GLY A 1 165 ? 108.141 76.297 -6.509 1.00 26.42 165 GLY A C 1
ATOM 1173 O O . GLY A 1 165 ? 109.260 76.710 -6.220 1.00 25.98 165 GLY A O 1
ATOM 1174 N N . LEU A 1 166 ? 107.092 76.394 -5.703 1.00 25.45 166 LEU A N 1
ATOM 1175 C CA . LEU A 1 166 ? 107.176 77.071 -4.427 1.00 25.87 166 LEU A CA 1
ATOM 1176 C C . LEU A 1 166 ? 106.898 76.141 -3.280 1.00 27.14 166 LEU A C 1
ATOM 1177 O O . LEU A 1 166 ? 106.484 76.596 -2.216 1.00 29.02 166 LEU A O 1
ATOM 1182 N N . GLY A 1 167 ? 107.106 74.849 -3.498 1.00 24.73 167 GLY A N 1
ATOM 1183 C CA . GLY A 1 167 ? 106.774 73.869 -2.498 1.00 25.64 167 GLY A CA 1
ATOM 1184 C C . GLY A 1 167 ? 107.764 73.820 -1.368 1.00 26.00 167 GLY A C 1
ATOM 1185 O O . GLY A 1 167 ? 108.773 74.497 -1.404 1.00 26.56 167 GLY A O 1
ATOM 1186 N N . GLN A 1 168 ? 107.455 73.011 -0.359 1.00 25.75 168 GLN A N 1
ATOM 1187 C CA . GLN A 1 168 ? 108.350 72.766 0.769 1.00 26.21 168 GLN A CA 1
ATOM 1188 C C . GLN A 1 168 ? 109.405 71.711 0.416 1.00 26.35 168 GLN A C 1
ATOM 1189 O O . GLN A 1 168 ? 109.222 70.529 0.654 1.00 28.78 168 GLN A O 1
ATOM 1195 N N . ALA A 1 169 ? 110.494 72.141 -0.189 1.00 27.19 169 ALA A N 1
ATOM 1196 C CA . ALA A 1 169 ? 111.499 71.225 -0.712 1.00 26.27 169 ALA A CA 1
ATOM 1197 C C . ALA A 1 169 ? 112.777 72.032 -0.792 1.00 24.45 169 ALA A C 1
ATOM 1198 O O . ALA A 1 169 ? 112.698 73.241 -0.952 1.00 25.83 169 ALA A O 1
ATOM 1200 N N . PRO A 1 170 ? 113.953 71.384 -0.681 1.00 23.27 170 PRO A N 1
ATOM 1201 C CA . PRO A 1 170 ? 115.176 72.143 -0.436 1.00 22.96 170 PRO A CA 1
ATOM 1202 C C . PRO A 1 170 ? 115.614 73.182 -1.496 1.00 26.42 170 PRO A C 1
ATOM 1203 O O . PRO A 1 170 ? 116.192 74.194 -1.119 1.00 27.38 170 PRO A O 1
ATOM 1207 N N . ILE A 1 171 ? 115.351 72.978 -2.779 1.00 26.48 171 ILE A N 1
ATOM 1208 C CA . ILE A 1 171 ? 115.697 74.025 -3.724 1.00 23.59 171 ILE A CA 1
ATOM 1209 C C . ILE A 1 171 ? 114.479 74.654 -4.402 1.00 26.20 171 ILE A C 1
ATOM 1210 O O . ILE A 1 171 ? 114.532 75.067 -5.557 1.00 25.46 171 ILE A O 1
ATOM 1215 N N . SER A 1 172 ? 113.385 74.766 -3.662 1.00 27.23 172 SER A N 1
ATOM 1216 C CA . SER A 1 172 ? 112.251 75.508 -4.150 1.00 28.32 172 SER A CA 1
ATOM 1217 C C . SER A 1 172 ? 112.699 76.922 -4.354 1.00 30.81 172 SER A C 1
ATOM 1218 O O . SER A 1 172 ? 113.727 77.323 -3.836 1.00 29.59 172 SER A O 1
ATOM 1221 N N . LEU A 1 173 ? 111.931 77.683 -5.111 1.00 30.65 173 LEU A N 1
ATOM 1222 C CA . LEU A 1 173 ? 112.293 79.050 -5.400 1.00 30.18 173 LEU A CA 1
ATOM 1223 C C . LEU A 1 173 ? 112.400 79.891 -4.133 1.00 28.95 173 LEU A C 1
ATOM 1224 O O . LEU A 1 173 ? 113.368 80.612 -3.960 1.00 26.47 173 LEU A O 1
ATOM 1229 N N . GLN A 1 174 ? 111.408 79.812 -3.253 1.00 29.12 174 GLN A N 1
ATOM 1230 C CA . GLN A 1 174 ? 111.405 80.668 -2.064 1.00 27.75 174 GLN A CA 1
ATOM 1231 C C . GLN A 1 174 ? 112.538 80.275 -1.111 1.00 28.03 174 GLN A C 1
ATOM 1232 O O . GLN A 1 174 ? 113.159 81.137 -0.500 1.00 29.22 174 GLN A O 1
ATOM 1238 N N . ASN A 1 175 ? 112.827 78.986 -1.011 1.00 28.17 175 ASN A N 1
ATOM 1239 C CA . ASN A 1 175 ? 113.882 78.507 -0.125 1.00 27.82 175 ASN A CA 1
ATOM 1240 C C . ASN A 1 175 ? 115.239 79.095 -0.542 1.00 27.79 175 ASN A C 1
ATOM 1241 O O . ASN A 1 175 ? 116.033 79.499 0.308 1.00 26.98 175 ASN A O 1
ATOM 1250 N N . GLN A 1 176 ? 115.474 79.211 -1.850 1.00 27.73 176 GLN A N 1
ATOM 1251 C CA . GLN A 1 176 ? 116.724 79.772 -2.361 1.00 25.67 176 GLN A CA 1
ATOM 1252 C C . GLN A 1 176 ? 116.792 81.301 -2.238 1.00 29.76 176 GLN A C 1
ATOM 1253 O O . GLN A 1 176 ? 117.862 81.845 -1.971 1.00 32.97 176 GLN A O 1
ATOM 1259 N N . LEU A 1 177 ? 115.664 81.992 -2.427 1.00 28.87 177 LEU A N 1
ATOM 1260 C CA . LEU A 1 177 ? 115.596 83.440 -2.203 1.00 26.87 177 LEU A CA 1
ATOM 1261 C C . LEU A 1 177 ? 115.736 83.782 -0.724 1.00 24.36 177 LEU A C 1
ATOM 1262 O O . LEU A 1 177 ? 116.455 84.703 -0.383 1.00 27.65 177 LEU A O 1
ATOM 1267 N N . PHE A 1 178 ? 115.061 83.047 0.154 1.00 22.35 178 PHE A N 1
ATOM 1268 C CA . PHE A 1 178 ? 115.194 83.278 1.600 1.00 21.18 178 PHE A CA 1
ATOM 1269 C C . PHE A 1 178 ? 116.642 83.258 2.021 1.00 23.45 178 PHE A C 1
ATOM 1270 O O . PHE A 1 178 ? 117.126 84.123 2.748 1.00 25.08 178 PHE A O 1
ATOM 1278 N N . SER A 1 179 ? 117.327 82.221 1.574 1.00 23.41 179 SER A N 1
ATOM 1279 C CA . SER A 1 179 ? 118.643 81.953 2.080 1.00 27.78 179 SER A CA 1
ATOM 1280 C C . SER A 1 179 ? 119.678 82.877 1.503 1.00 25.92 179 SER A C 1
ATOM 1281 O O . SER A 1 179 ? 120.586 83.314 2.194 1.00 23.09 179 SER A O 1
ATOM 1284 N N . HIS A 1 180 ? 119.514 83.212 0.238 1.00 24.71 180 HIS A N 1
ATOM 1285 C CA . HIS A 1 180 ? 120.466 84.077 -0.418 1.00 26.19 180 HIS A CA 1
ATOM 1286 C C . HIS A 1 180 ? 120.414 85.500 0.117 1.00 27.64 180 HIS A C 1
ATOM 1287 O O . HIS A 1 180 ? 121.445 86.163 0.263 1.00 27.31 180 HIS A O 1
ATOM 1294 N N . PHE A 1 181 ? 119.215 85.980 0.405 1.00 27.30 181 PHE A N 1
ATOM 1295 C CA . PHE A 1 181 ? 119.081 87.356 0.826 1.00 26.94 181 PHE A CA 1
ATOM 1296 C C . PHE A 1 181 ? 118.857 87.465 2.336 1.00 30.83 181 PHE A C 1
ATOM 1297 O O . PHE A 1 181 ? 118.824 88.566 2.857 1.00 34.37 181 PHE A O 1
ATOM 1305 N N . GLY A 1 182 ? 118.742 86.357 3.059 1.00 25.77 182 GLY A N 1
ATOM 1306 C CA . GLY A 1 182 ? 118.520 86.473 4.496 1.00 23.09 182 GLY A CA 1
ATOM 1307 C C . GLY A 1 182 ? 117.156 87.030 4.866 1.00 25.19 182 GLY A C 1
ATOM 1308 O O . GLY A 1 182 ? 117.004 87.799 5.817 1.00 25.21 182 GLY A O 1
ATOM 1309 N N . LEU A 1 183 ? 116.150 86.627 4.100 1.00 26.55 183 LEU A N 1
ATOM 1310 C CA . LEU A 1 183 ? 114.765 87.075 4.291 1.00 25.19 183 LEU A CA 1
ATOM 1311 C C . LEU A 1 183 ? 114.046 86.345 5.415 1.00 24.03 183 LEU A C 1
ATOM 1312 O O . LEU A 1 183 ? 114.429 85.240 5.759 1.00 27.16 183 LEU A O 1
ATOM 1317 N N . LYS A 1 184 ? 112.999 86.952 5.970 1.00 25.89 184 LYS A N 1
ATOM 1318 C CA . LYS A 1 184 ? 112.069 86.234 6.852 1.00 27.02 184 LYS A CA 1
ATOM 1319 C C . LYS A 1 184 ? 111.409 85.129 6.029 1.00 27.87 184 LYS A C 1
ATOM 1320 O O . LYS A 1 184 ? 111.158 85.352 4.858 1.00 28.54 184 LYS A O 1
ATOM 1326 N N . ARG A 1 185 ? 111.175 83.940 6.612 1.00 26.03 185 ARG A N 1
ATOM 1327 C CA . ARG A 1 185 ? 110.597 82.787 5.893 1.00 25.05 185 ARG A CA 1
ATOM 1328 C C . ARG A 1 185 ? 109.066 82.873 5.792 1.00 25.83 185 ARG A C 1
ATOM 1329 O O . ARG A 1 185 ? 108.322 82.286 6.586 1.00 27.06 185 ARG A O 1
ATOM 1337 N N . GLN A 1 186 ? 108.632 83.618 4.780 1.00 25.74 186 GLN A N 1
ATOM 1338 C CA . GLN A 1 186 ? 107.241 83.944 4.548 1.00 26.41 186 GLN A CA 1
ATOM 1339 C C . GLN A 1 186 ? 107.086 84.359 3.101 1.00 27.07 186 GLN A C 1
ATOM 1340 O O . GLN A 1 186 ? 107.955 85.035 2.569 1.00 25.85 186 GLN A O 1
ATOM 1346 N N . PHE A 1 187 ? 106.031 83.913 2.428 1.00 28.17 187 PHE A N 1
ATOM 1347 C CA . PHE A 1 187 ? 105.704 84.494 1.131 1.00 27.07 187 PHE A CA 1
ATOM 1348 C C . PHE A 1 187 ? 104.205 84.676 1.022 1.00 26.12 187 PHE A C 1
ATOM 1349 O O . PHE A 1 187 ? 103.454 83.959 1.643 1.00 29.62 187 PHE A O 1
ATOM 1357 N N . SER A 1 188 ? 103.799 85.647 0.215 1.00 27.20 188 SER A N 1
ATOM 1358 C CA . SER A 1 188 ? 102.417 86.057 0.106 1.00 30.47 188 SER A CA 1
ATOM 1359 C C . SER A 1 188 ? 101.959 86.038 -1.335 1.00 33.67 188 SER A C 1
ATOM 1360 O O . SER A 1 188 ? 102.630 86.607 -2.183 1.00 34.70 188 SER A O 1
ATOM 1363 N N . VAL A 1 189 ? 100.770 85.483 -1.577 1.00 33.68 189 VAL A N 1
ATOM 1364 C CA . VAL A 1 189 ? 100.234 85.308 -2.926 1.00 32.26 189 VAL A CA 1
ATOM 1365 C C . VAL A 1 189 ? 98.981 86.152 -3.122 1.00 29.72 189 VAL A C 1
ATOM 1366 O O . VAL A 1 189 ? 98.003 86.041 -2.381 1.00 29.29 189 VAL A O 1
ATOM 1370 N N . CYS A 1 190 ? 99.017 87.021 -4.120 1.00 31.39 190 CYS A N 1
ATOM 1371 C CA . CYS A 1 190 ? 97.845 87.787 -4.464 1.00 35.61 190 CYS A CA 1
ATOM 1372 C C . CYS A 1 190 ? 97.582 87.647 -5.961 1.00 37.43 190 CYS A C 1
ATOM 1373 O O . CYS A 1 190 ? 98.015 88.478 -6.765 1.00 32.61 190 CYS A O 1
ATOM 1376 N N . LEU A 1 191 ? 96.842 86.610 -6.332 1.00 38.65 191 LEU A N 1
ATOM 1377 C CA . LEU A 1 191 ? 96.539 86.413 -7.742 1.00 39.72 191 LEU A CA 1
ATOM 1378 C C . LEU A 1 191 ? 95.436 87.344 -8.234 1.00 41.21 191 LEU A C 1
ATOM 1379 O O . LEU A 1 191 ? 94.448 87.577 -7.533 1.00 42.56 191 LEU A O 1
ATOM 1384 N N . SER A 1 192 ? 95.604 87.867 -9.448 1.00 40.20 192 SER A N 1
ATOM 1385 C CA . SER A 1 192 ? 94.576 88.681 -10.068 1.00 40.85 192 SER A CA 1
ATOM 1386 C C . SER A 1 192 ? 93.660 87.821 -10.935 1.00 38.28 192 SER A C 1
ATOM 1387 O O . SER A 1 192 ? 94.110 87.050 -11.768 1.00 38.14 192 SER A O 1
ATOM 1390 N N . ARG A 1 193 ? 92.365 87.967 -10.740 1.00 39.74 193 ARG A N 1
ATOM 1391 C CA . ARG A 1 193 ? 91.379 87.231 -11.509 1.00 53.37 193 ARG A CA 1
ATOM 1392 C C . ARG A 1 193 ? 91.345 87.631 -12.992 1.00 55.63 193 ARG A C 1
ATOM 1393 O O . ARG A 1 193 ? 90.782 86.905 -13.813 1.00 56.19 193 ARG A O 1
ATOM 1401 N N . TYR A 1 194 ? 91.910 88.797 -13.322 1.00 54.68 194 TYR A N 1
ATOM 1402 C CA . TYR A 1 194 ? 91.841 89.332 -14.682 1.00 54.72 194 TYR A CA 1
ATOM 1403 C C . TYR A 1 194 ? 93.118 89.052 -15.473 1.00 49.43 194 TYR A C 1
ATOM 1404 O O . TYR A 1 194 ? 94.219 89.314 -15.004 1.00 45.56 194 TYR A O 1
ATOM 1413 N N . SER A 1 195 ? 92.956 88.561 -16.698 1.00 50.54 195 SER A N 1
ATOM 1414 C CA . SER A 1 195 ? 94.100 88.253 -17.539 1.00 50.06 195 SER A CA 1
ATOM 1415 C C . SER A 1 195 ? 94.779 89.522 -17.996 1.00 52.72 195 SER A C 1
ATOM 1416 O O . SER A 1 195 ? 95.941 89.495 -18.380 1.00 53.44 195 SER A O 1
ATOM 1419 N N . THR A 1 196 ? 94.063 90.639 -17.908 1.00 56.01 196 THR A N 1
ATOM 1420 C CA . THR A 1 196 ? 94.578 91.915 -18.385 1.00 58.39 196 THR A CA 1
ATOM 1421 C C . THR A 1 196 ? 95.371 92.695 -17.328 1.00 59.03 196 THR A C 1
ATOM 1422 O O . THR A 1 196 ? 95.903 93.759 -17.643 1.00 63.70 196 THR A O 1
ATOM 1426 N N . SER A 1 197 ? 95.469 92.189 -16.094 1.00 52.67 197 SER A N 1
ATOM 1427 C CA . SER A 1 197 ? 96.298 92.855 -15.089 1.00 50.06 197 SER A CA 1
ATOM 1428 C C . SER A 1 197 ? 96.962 91.835 -14.195 1.00 49.96 197 SER A C 1
ATOM 1429 O O . SER A 1 197 ? 96.394 90.782 -13.893 1.00 51.42 197 SER A O 1
ATOM 1432 N N . ASN A 1 198 ? 98.160 92.172 -13.739 1.00 49.46 198 ASN A N 1
ATOM 1433 C CA . ASN A 1 198 ? 98.983 91.240 -12.993 1.00 47.60 198 ASN A CA 1
ATOM 1434 C C . ASN A 1 198 ? 98.606 91.124 -11.531 1.00 47.99 198 ASN A C 1
ATOM 1435 O O . ASN A 1 198 ? 98.109 92.078 -10.932 1.00 46.52 198 ASN A O 1
ATOM 1440 N N . GLY A 1 199 ? 98.883 89.941 -10.971 1.00 49.79 199 GLY A N 1
ATOM 1441 C CA . GLY A 1 199 ? 98.897 89.720 -9.537 1.00 46.39 199 GLY A CA 1
ATOM 1442 C C . GLY A 1 199 ? 100.361 89.565 -9.147 1.00 43.25 199 GLY A C 1
ATOM 1443 O O . GLY A 1 199 ? 101.253 89.754 -9.966 1.00 41.27 199 GLY A O 1
ATOM 1444 N N . ALA A 1 200 ? 100.626 89.174 -7.914 1.00 42.08 200 ALA A N 1
ATOM 1445 C CA . ALA A 1 200 ? 102.006 89.120 -7.482 1.00 40.36 200 ALA A CA 1
ATOM 1446 C C . ALA A 1 200 ? 102.262 88.096 -6.418 1.00 36.10 200 ALA A C 1
ATOM 1447 O O . ALA A 1 200 ? 101.355 87.650 -5.700 1.00 33.07 200 ALA A O 1
ATOM 1449 N N . ILE A 1 201 ? 103.527 87.708 -6.346 1.00 35.61 201 ILE A N 1
ATOM 1450 C CA . ILE A 1 201 ? 104.030 87.002 -5.199 1.00 33.26 201 ILE A CA 1
ATOM 1451 C C . ILE A 1 201 ? 105.129 87.846 -4.538 1.00 30.83 201 ILE A C 1
ATOM 1452 O O . ILE A 1 201 ? 105.971 88.437 -5.199 1.00 30.37 201 ILE A O 1
ATOM 1457 N N . LEU A 1 202 ? 105.049 87.928 -3.216 1.00 32.60 202 LEU A N 1
ATOM 1458 C CA . LEU A 1 202 ? 105.962 88.705 -2.387 1.00 31.86 202 LEU A CA 1
ATOM 1459 C C . LEU A 1 202 ? 106.772 87.789 -1.494 1.00 29.77 202 LEU A C 1
ATOM 1460 O O . LEU A 1 202 ? 106.248 86.820 -0.968 1.00 28.75 202 LEU A O 1
ATOM 1465 N N . PHE A 1 203 ? 108.065 88.072 -1.392 1.00 30.48 203 PHE A N 1
ATOM 1466 C CA . PHE A 1 203 ? 109.000 87.281 -0.594 1.00 30.70 203 PHE A CA 1
ATOM 1467 C C . PHE A 1 203 ? 109.667 88.074 0.510 1.00 32.70 203 PHE A C 1
ATOM 1468 O O . PHE A 1 203 ? 110.409 88.997 0.235 1.00 33.66 203 PHE A O 1
ATOM 1476 N N . GLY A 1 204 ? 109.466 87.657 1.751 1.00 31.75 204 GLY A N 1
ATOM 1477 C CA . GLY A 1 204 ? 110.012 88.363 2.882 1.00 33.48 204 GLY A CA 1
ATOM 1478 C C . GLY A 1 204 ? 108.913 88.885 3.784 1.00 34.54 204 GLY A C 1
ATOM 1479 O O . GLY A 1 204 ? 107.726 88.690 3.540 1.00 33.53 204 GLY A O 1
ATOM 1480 N N . ASP A 1 205 ? 109.324 89.582 4.831 1.00 39.02 205 ASP A N 1
ATOM 1481 C CA . ASP A 1 205 ? 108.398 90.052 5.847 1.00 41.71 205 ASP A CA 1
ATOM 1482 C C . ASP A 1 205 ? 107.569 91.243 5.387 1.00 42.45 205 ASP A C 1
ATOM 1483 O O . ASP A 1 205 ? 108.105 92.302 5.062 1.00 41.81 205 ASP A O 1
ATOM 1488 N N . ILE A 1 206 ? 106.253 91.086 5.408 1.00 43.49 206 ILE A N 1
ATOM 1489 C CA . ILE A 1 206 ? 105.406 92.174 4.978 1.00 45.47 206 ILE A CA 1
ATOM 1490 C C . ILE A 1 206 ? 105.009 93.053 6.141 1.00 54.75 206 ILE A C 1
ATOM 1491 O O . ILE A 1 206 ? 104.300 94.032 5.956 1.00 61.84 206 ILE A O 1
ATOM 1496 N N . ASN A 1 207 ? 105.464 92.722 7.341 1.00 57.81 207 ASN A N 1
ATOM 1497 C CA . ASN A 1 207 ? 105.147 93.526 8.516 1.00 63.72 207 ASN A CA 1
ATOM 1498 C C . ASN A 1 207 ? 106.436 94.145 8.960 1.00 69.88 207 ASN A C 1
ATOM 1499 O O . ASN A 1 207 ? 106.653 94.383 10.139 1.00 76.95 207 ASN A O 1
ATOM 1504 N N . ASP A 1 208 ? 107.296 94.411 7.998 1.00 67.46 208 ASP A N 1
ATOM 1505 C CA . ASP A 1 208 ? 108.606 94.896 8.317 1.00 69.34 208 ASP A CA 1
ATOM 1506 C C . ASP A 1 208 ? 108.597 96.365 7.990 1.00 75.15 208 ASP A C 1
ATOM 1507 O O . ASP A 1 208 ? 108.401 96.743 6.838 1.00 75.20 208 ASP A O 1
ATOM 1512 N N . PRO A 1 209 ? 108.698 97.199 9.037 1.00 81.81 209 PRO A N 1
ATOM 1513 C CA . PRO A 1 209 ? 108.691 98.670 8.995 1.00 85.74 209 PRO A CA 1
ATOM 1514 C C . PRO A 1 209 ? 109.600 99.217 7.894 1.00 83.82 209 PRO A C 1
ATOM 1515 O O . PRO A 1 209 ? 109.354 100.301 7.368 1.00 85.68 209 PRO A O 1
ATOM 1519 N N . ASN A 1 210 ? 110.660 98.480 7.580 1.00 79.38 210 ASN A N 1
ATOM 1520 C CA . ASN A 1 210 ? 111.524 98.849 6.477 1.00 79.76 210 ASN A CA 1
ATOM 1521 C C . ASN A 1 210 ? 110.765 98.754 5.176 1.00 78.20 210 ASN A C 1
ATOM 1522 O O . ASN A 1 210 ? 111.015 99.501 4.231 1.00 80.19 210 ASN A O 1
ATOM 1527 N N . ASN A 1 211 ? 109.805 97.840 5.144 1.00 75.11 211 ASN A N 1
ATOM 1528 C CA . ASN A 1 211 ? 109.076 97.623 3.922 1.00 74.11 211 ASN A CA 1
ATOM 1529 C C . ASN A 1 211 ? 107.783 98.406 4.012 1.00 80.07 211 ASN A C 1
ATOM 1530 O O . ASN A 1 211 ? 106.950 98.317 3.116 1.00 82.81 211 ASN A O 1
ATOM 1535 N N . ASN A 1 212 ? 107.655 99.234 5.049 1.00 81.37 212 ASN A N 1
ATOM 1536 C CA . ASN A 1 212 ? 106.414 99.956 5.293 1.00 80.70 212 ASN A CA 1
ATOM 1537 C C . ASN A 1 212 ? 106.025 100.792 4.090 1.00 77.53 212 ASN A C 1
ATOM 1538 O O . ASN A 1 212 ? 104.852 100.957 3.789 1.00 78.17 212 ASN A O 1
ATOM 1543 N N . ASN A 1 213 ? 107.010 101.283 3.362 1.00 74.46 213 ASN A N 1
ATOM 1544 C CA . ASN A 1 213 ? 106.682 102.176 2.279 1.00 73.74 213 ASN A CA 1
ATOM 1545 C C . ASN A 1 213 ? 106.084 101.472 1.067 1.00 69.02 213 ASN A C 1
ATOM 1546 O O . ASN A 1 213 ? 105.153 101.983 0.447 1.00 71.56 213 ASN A O 1
ATOM 1551 N N . TYR A 1 214 ? 106.585 100.284 0.745 1.00 60.50 214 TYR A N 1
ATOM 1552 C CA . TYR A 1 214 ? 106.029 99.554 -0.382 1.00 54.93 214 TYR A CA 1
ATOM 1553 C C . TYR A 1 214 ? 104.669 98.982 -0.042 1.00 53.70 214 TYR A C 1
ATOM 1554 O O . TYR A 1 214 ? 103.766 98.957 -0.880 1.00 54.26 214 TYR A O 1
ATOM 1563 N N . ILE A 1 215 ? 104.528 98.540 1.204 1.00 53.24 215 ILE A N 1
ATOM 1564 C CA . ILE A 1 215 ? 103.322 97.845 1.635 1.00 54.56 215 ILE A CA 1
ATOM 1565 C C . ILE A 1 215 ? 102.323 98.781 2.341 1.00 58.99 215 ILE A C 1
ATOM 1566 O O . ILE A 1 215 ? 101.304 98.331 2.851 1.00 59.79 215 ILE A O 1
ATOM 1571 N N . HIS A 1 216 ? 102.594 100.081 2.332 1.00 61.38 216 HIS A N 1
ATOM 1572 C CA . HIS A 1 216 ? 101.741 101.030 3.039 1.00 63.77 216 HIS A CA 1
ATOM 1573 C C . HIS A 1 216 ? 100.291 100.941 2.600 1.00 61.09 216 HIS A C 1
ATOM 1574 O O . HIS A 1 216 ? 99.384 101.022 3.418 1.00 53.84 216 HIS A O 1
ATOM 1581 N N . ASN A 1 217 ? 100.077 100.745 1.310 1.00 60.64 217 ASN A N 1
ATOM 1582 C CA . ASN A 1 217 ? 98.730 100.697 0.770 1.00 63.95 217 ASN A CA 1
ATOM 1583 C C . ASN A 1 217 ? 97.913 99.475 1.181 1.00 63.76 217 ASN A C 1
ATOM 1584 O O . ASN A 1 217 ? 96.690 99.447 1.026 1.00 65.27 217 ASN A O 1
ATOM 1589 N N . SER A 1 218 ? 98.580 98.463 1.716 1.00 60.89 218 SER A N 1
ATOM 1590 C CA . SER A 1 218 ? 97.886 97.244 2.089 1.00 54.60 218 SER A CA 1
ATOM 1591 C C . SER A 1 218 ? 97.682 97.104 3.593 1.00 53.24 218 SER A C 1
ATOM 1592 O O . SER A 1 218 ? 97.148 96.101 4.047 1.00 52.68 218 SER A O 1
ATOM 1595 N N . LEU A 1 219 ? 98.051 98.123 4.358 1.00 52.81 219 LEU A N 1
ATOM 1596 C CA . LEU A 1 219 ? 98.134 97.999 5.812 1.00 50.72 219 LEU A CA 1
ATOM 1597 C C . LEU A 1 219 ? 96.809 97.662 6.493 1.00 50.05 219 LEU A C 1
ATOM 1598 O O . LEU A 1 219 ? 96.803 96.988 7.522 1.00 47.60 219 LEU A O 1
ATOM 1603 N N . ASP A 1 220 ? 95.694 98.139 5.948 1.00 53.78 220 ASP A N 1
ATOM 1604 C CA . ASP A 1 220 ? 94.393 97.831 6.550 1.00 57.27 220 ASP A CA 1
ATOM 1605 C C . ASP A 1 220 ? 94.047 96.367 6.318 1.00 47.40 220 ASP A C 1
ATOM 1606 O O . ASP A 1 220 ? 93.519 95.704 7.201 1.00 44.93 220 ASP A O 1
ATOM 1611 N N . VAL A 1 221 ? 94.386 95.851 5.144 1.00 44.40 221 VAL A N 1
ATOM 1612 C CA . VAL A 1 221 ? 94.171 94.438 4.841 1.00 41.13 221 VAL A CA 1
ATOM 1613 C C . VAL A 1 221 ? 94.983 93.546 5.788 1.00 40.80 221 VAL A C 1
ATOM 1614 O O . VAL A 1 221 ? 94.471 92.538 6.276 1.00 38.17 221 VAL A O 1
ATOM 1618 N N . LEU A 1 222 ? 96.241 93.913 6.032 1.00 35.93 222 LEU A N 1
ATOM 1619 C CA . LEU A 1 222 ? 97.136 93.143 6.897 1.00 36.38 222 LEU A CA 1
ATOM 1620 C C . LEU A 1 222 ? 96.707 93.069 8.355 1.00 40.95 222 LEU A C 1
ATOM 1621 O O . LEU A 1 222 ? 96.870 92.047 9.006 1.00 42.40 222 LEU A O 1
ATOM 1626 N N . HIS A 1 223 ? 96.170 94.169 8.868 1.00 47.99 223 HIS A N 1
ATOM 1627 C CA . HIS A 1 223 ? 95.714 94.262 10.259 1.00 53.85 223 HIS A CA 1
ATOM 1628 C C . HIS A 1 223 ? 94.583 93.270 10.547 1.00 49.45 223 HIS A C 1
ATOM 1629 O O . HIS A 1 223 ? 94.479 92.754 11.657 1.00 48.77 223 HIS A O 1
ATOM 1636 N N . ASP A 1 224 ? 93.767 92.980 9.533 1.00 46.47 224 ASP A N 1
ATOM 1637 C CA . ASP A 1 224 ? 92.557 92.171 9.711 1.00 45.11 224 ASP A CA 1
ATOM 1638 C C . ASP A 1 224 ? 92.740 90.753 9.246 1.00 39.53 224 ASP A C 1
ATOM 1639 O O . ASP A 1 224 ? 91.767 90.022 9.150 1.00 39.29 224 ASP A O 1
ATOM 1644 N N . LEU A 1 225 ? 93.979 90.363 8.957 1.00 38.63 225 LEU A N 1
ATOM 1645 C CA . LEU A 1 225 ? 94.274 89.005 8.513 1.00 36.14 225 LEU A CA 1
ATOM 1646 C C . LEU A 1 225 ? 93.817 87.991 9.548 1.00 35.16 225 LEU A C 1
ATOM 1647 O O . LEU A 1 225 ? 93.930 88.218 10.750 1.00 38.38 225 LEU A O 1
ATOM 1652 N N . VAL A 1 226 ? 93.297 86.879 9.061 1.00 32.15 226 VAL A N 1
ATOM 1653 C CA . VAL A 1 226 ? 92.880 85.749 9.882 1.00 31.90 226 VAL A CA 1
ATOM 1654 C C . VAL A 1 226 ? 93.798 84.558 9.565 1.00 29.84 226 VAL A C 1
ATOM 1655 O O . VAL A 1 226 ? 94.151 84.375 8.409 1.00 28.31 226 VAL A O 1
ATOM 1659 N N . TYR A 1 227 ? 94.207 83.778 10.574 1.00 32.32 227 TYR A N 1
ATOM 1660 C CA . TYR A 1 227 ? 95.183 82.679 10.374 1.00 31.84 227 TYR A CA 1
ATOM 1661 C C . TYR A 1 227 ? 94.639 81.274 10.714 1.00 34.69 227 TYR A C 1
ATOM 1662 O O . TYR A 1 227 ? 93.757 81.120 11.554 1.00 38.92 227 TYR A O 1
ATOM 1671 N N . THR A 1 228 ? 95.194 80.246 10.084 1.00 32.29 228 THR A N 1
ATOM 1672 C CA . THR A 1 228 ? 94.836 78.877 10.403 1.00 30.14 228 THR A CA 1
ATOM 1673 C C . THR A 1 228 ? 96.106 78.059 10.260 1.00 29.15 228 THR A C 1
ATOM 1674 O O . THR A 1 228 ? 96.984 78.441 9.503 1.00 31.09 228 THR A O 1
ATOM 1678 N N . PRO A 1 229 ? 96.231 76.951 11.009 1.00 28.59 229 PRO A N 1
ATOM 1679 C CA . PRO A 1 229 ? 97.465 76.158 10.947 1.00 28.82 229 PRO A CA 1
ATOM 1680 C C . PRO A 1 229 ? 97.793 75.562 9.562 1.00 27.07 229 PRO A C 1
ATOM 1681 O O . PRO A 1 229 ? 96.924 75.088 8.843 1.00 27.08 229 PRO A O 1
ATOM 1685 N N . LEU A 1 230 ? 99.073 75.572 9.218 1.00 26.58 230 LEU A N 1
ATOM 1686 C CA . LEU A 1 230 ? 99.529 75.033 7.948 1.00 26.37 230 LEU A CA 1
ATOM 1687 C C . LEU A 1 230 ? 100.221 73.696 8.181 1.00 27.53 230 LEU A C 1
ATOM 1688 O O . LEU A 1 230 ? 101.114 73.588 9.027 1.00 30.94 230 LEU A O 1
ATOM 1693 N N . THR A 1 231 ? 99.813 72.676 7.439 1.00 26.48 231 THR A N 1
ATOM 1694 C CA . THR A 1 231 ? 100.482 71.398 7.510 1.00 25.09 231 THR A CA 1
ATOM 1695 C C . THR A 1 231 ? 101.002 71.026 6.118 1.00 25.59 231 THR A C 1
ATOM 1696 O O . THR A 1 231 ? 100.474 71.472 5.105 1.00 26.11 231 THR A O 1
ATOM 1700 N N . ILE A 1 232 ? 102.058 70.215 6.107 1.00 27.90 232 ILE A N 1
ATOM 1701 C CA . ILE A 1 232 ? 102.845 69.915 4.920 1.00 26.60 232 ILE A CA 1
ATOM 1702 C C . ILE A 1 232 ? 102.924 68.422 4.713 1.00 26.54 232 ILE A C 1
ATOM 1703 O O . ILE A 1 232 ? 103.270 67.705 5.626 1.00 29.08 232 ILE A O 1
ATOM 1708 N N . SER A 1 233 ? 102.603 67.942 3.520 1.00 26.04 233 SER A N 1
ATOM 1709 C CA . SER A 1 233 ? 102.693 66.510 3.264 1.00 27.84 233 SER A CA 1
ATOM 1710 C C . SER A 1 233 ? 104.113 66.096 3.035 1.00 29.75 233 SER A C 1
ATOM 1711 O O . SER A 1 233 ? 104.994 66.934 2.856 1.00 29.98 233 SER A O 1
ATOM 1714 N N . LYS A 1 234 ? 104.328 64.792 3.009 1.00 33.08 234 LYS A N 1
ATOM 1715 C CA . LYS A 1 234 ? 105.668 64.282 2.782 1.00 39.78 234 LYS A CA 1
ATOM 1716 C C . LYS A 1 234 ? 106.169 64.648 1.403 1.00 37.48 234 LYS A C 1
ATOM 1717 O O . LYS A 1 234 ? 107.367 64.628 1.179 1.00 35.75 234 LYS A O 1
ATOM 1723 N N . GLN A 1 235 ? 105.273 65.071 0.511 1.00 37.32 235 GLN A N 1
ATOM 1724 C CA . GLN A 1 235 ? 105.691 65.463 -0.820 1.00 36.91 235 GLN A CA 1
ATOM 1725 C C . GLN A 1 235 ? 105.902 66.964 -0.921 1.00 32.95 235 GLN A C 1
ATOM 1726 O O . GLN A 1 235 ? 106.298 67.464 -1.964 1.00 31.09 235 GLN A O 1
ATOM 1732 N N . GLY A 1 236 ? 105.712 67.672 0.186 1.00 31.75 236 GLY A N 1
ATOM 1733 C CA . GLY A 1 236 ? 105.938 69.108 0.226 1.00 27.26 236 GLY A CA 1
ATOM 1734 C C . GLY A 1 236 ? 104.770 70.007 -0.140 1.00 26.37 236 GLY A C 1
ATOM 1735 O O . GLY A 1 236 ? 104.952 71.189 -0.421 1.00 26.49 236 GLY A O 1
ATOM 1736 N N . GLU A 1 237 ? 103.561 69.461 -0.105 1.00 27.27 237 GLU A N 1
ATOM 1737 C CA . GLU A 1 237 ? 102.354 70.213 -0.445 1.00 26.44 237 GLU A CA 1
ATOM 1738 C C . GLU A 1 237 ? 101.715 70.933 0.739 1.00 26.03 237 GLU A C 1
ATOM 1739 O O . GLU A 1 237 ? 101.810 70.488 1.881 1.00 26.47 237 GLU A O 1
ATOM 1745 N N . TYR A 1 238 ? 101.020 72.024 0.430 1.00 24.48 238 TYR A N 1
ATOM 1746 C CA . TYR A 1 238 ? 100.383 72.874 1.429 1.00 25.94 238 TYR A CA 1
ATOM 1747 C C . TYR A 1 238 ? 98.962 72.444 1.711 1.00 26.43 238 TYR A C 1
ATOM 1748 O O . TYR A 1 238 ? 98.169 72.333 0.786 1.00 24.88 238 TYR A O 1
ATOM 1757 N N . PHE A 1 239 ? 98.670 72.201 2.996 1.00 27.22 239 PHE A N 1
ATOM 1758 C CA . PHE A 1 239 ? 97.349 71.759 3.455 1.00 26.57 239 PHE A CA 1
ATOM 1759 C C . PHE A 1 239 ? 96.824 72.612 4.584 1.00 25.46 239 PHE A C 1
ATOM 1760 O O . PHE A 1 239 ? 97.581 73.016 5.458 1.00 26.84 239 PHE A O 1
ATOM 1768 N N . ILE A 1 240 ? 95.517 72.838 4.598 1.00 27.27 240 ILE A N 1
ATOM 1769 C CA . ILE A 1 240 ? 94.854 73.364 5.781 1.00 26.35 240 ILE A CA 1
ATOM 1770 C C . ILE A 1 240 ? 93.712 72.454 6.162 1.00 29.58 240 ILE A C 1
ATOM 1771 O O . ILE A 1 240 ? 93.314 71.589 5.391 1.00 31.30 240 ILE A O 1
ATOM 1776 N N . GLN A 1 241 ? 93.169 72.681 7.352 1.00 29.06 241 GLN A N 1
ATOM 1777 C CA . GLN A 1 241 ? 92.109 71.846 7.874 1.00 29.12 241 GLN A CA 1
ATOM 1778 C C . GLN A 1 241 ? 90.733 72.505 7.756 1.00 29.87 241 GLN A C 1
ATOM 1779 O O . GLN A 1 241 ? 90.501 73.577 8.313 1.00 29.22 241 GLN A O 1
ATOM 1785 N N . VAL A 1 242 ? 89.838 71.866 7.002 1.00 28.76 242 VAL A N 1
ATOM 1786 C CA . VAL A 1 242 ? 88.447 72.301 6.904 1.00 27.29 242 VAL A CA 1
ATOM 1787 C C . VAL A 1 242 ? 87.475 71.342 7.629 1.00 30.32 242 VAL A C 1
ATOM 1788 O O . VAL A 1 242 ? 87.311 70.202 7.201 1.00 32.07 242 VAL A O 1
ATOM 1792 N N . ASN A 1 243 ? 86.837 71.794 8.709 1.00 27.00 243 ASN A N 1
ATOM 1793 C CA . ASN A 1 243 ? 85.923 70.959 9.489 1.00 29.34 243 ASN A CA 1
ATOM 1794 C C . ASN A 1 243 ? 84.559 70.765 8.820 1.00 30.26 243 ASN A C 1
ATOM 1795 O O . ASN A 1 243 ? 83.898 69.740 8.991 1.00 28.95 243 ASN A O 1
ATOM 1800 N N . ALA A 1 244 ? 84.147 71.780 8.062 1.00 32.56 244 ALA A N 1
ATOM 1801 C CA . ALA A 1 244 ? 82.878 71.761 7.354 1.00 28.12 244 ALA A CA 1
ATOM 1802 C C . ALA A 1 244 ? 82.835 72.779 6.233 1.00 30.73 244 ALA A C 1
ATOM 1803 O O . ALA A 1 244 ? 83.514 73.804 6.260 1.00 24.93 244 ALA A O 1
ATOM 1805 N N . ILE A 1 245 ? 82.009 72.492 5.236 1.00 34.08 245 ILE A N 1
ATOM 1806 C CA . ILE A 1 245 ? 81.601 73.513 4.290 1.00 30.74 245 ILE A CA 1
ATOM 1807 C C . ILE A 1 245 ? 80.169 73.894 4.616 1.00 33.20 245 ILE A C 1
ATOM 1808 O O . ILE A 1 245 ? 79.254 73.084 4.501 1.00 30.43 245 ILE A O 1
ATOM 1813 N N . ARG A 1 246 ? 79.971 75.155 4.976 1.00 33.79 246 ARG A N 1
ATOM 1814 C CA . ARG A 1 246 ? 78.667 75.593 5.388 1.00 30.74 246 ARG A CA 1
ATOM 1815 C C . ARG A 1 246 ? 77.930 76.297 4.259 1.00 31.18 246 ARG A C 1
ATOM 1816 O O . ARG A 1 246 ? 78.468 77.175 3.610 1.00 34.01 246 ARG A O 1
ATOM 1824 N N . VAL A 1 247 ? 76.690 75.885 4.037 1.00 31.90 247 VAL A N 1
ATOM 1825 C CA . VAL A 1 247 ? 75.753 76.561 3.138 1.00 34.52 247 VAL A CA 1
ATOM 1826 C C . VAL A 1 247 ? 74.527 76.999 3.922 1.00 33.45 247 VAL A C 1
ATOM 1827 O O . VAL A 1 247 ? 73.709 76.164 4.298 1.00 35.59 247 VAL A O 1
ATOM 1831 N N . ASN A 1 248 ? 74.385 78.297 4.158 1.00 33.73 248 ASN A N 1
ATOM 1832 C CA . ASN A 1 248 ? 73.372 78.783 5.091 1.00 36.31 248 ASN A CA 1
ATOM 1833 C C . ASN A 1 248 ? 73.467 78.070 6.451 1.00 36.53 248 ASN A C 1
ATOM 1834 O O . ASN A 1 248 ? 74.448 78.247 7.165 1.00 36.45 248 ASN A O 1
ATOM 1839 N N . LYS A 1 249 ? 72.471 77.258 6.809 1.00 38.82 249 LYS A N 1
ATOM 1840 C CA . LYS A 1 249 ? 72.542 76.516 8.074 1.00 38.62 249 LYS A CA 1
ATOM 1841 C C . LYS A 1 249 ? 72.751 75.014 7.928 1.00 37.11 249 LYS A C 1
ATOM 1842 O O . LYS A 1 249 ? 72.543 74.251 8.873 1.00 35.84 249 LYS A O 1
ATOM 1848 N N . HIS A 1 250 ? 73.218 74.609 6.757 1.00 36.63 250 HIS A N 1
ATOM 1849 C CA . HIS A 1 250 ? 73.518 73.218 6.506 1.00 35.33 250 HIS A CA 1
ATOM 1850 C C . HIS A 1 250 ? 75.038 73.032 6.471 1.00 34.81 250 HIS A C 1
ATOM 1851 O O . HIS A 1 250 ? 75.707 73.608 5.617 1.00 33.35 250 HIS A O 1
ATOM 1858 N N . LEU A 1 251 ? 75.581 72.154 7.322 1.00 35.29 251 LEU A N 1
ATOM 1859 C CA . LEU A 1 251 ? 77.033 71.967 7.378 1.00 32.65 251 LEU A CA 1
ATOM 1860 C C . LEU A 1 251 ? 77.471 70.606 6.875 1.00 32.43 251 LEU A C 1
ATOM 1861 O O . LEU A 1 251 ? 77.131 69.578 7.446 1.00 35.76 251 LEU A O 1
ATOM 1866 N N . VAL A 1 252 ? 78.293 70.646 5.834 1.00 29.76 252 VAL A N 1
ATOM 1867 C CA . VAL A 1 252 ? 78.838 69.474 5.167 1.00 32.42 252 VAL A CA 1
ATOM 1868 C C . VAL A 1 252 ? 80.177 69.164 5.765 1.00 31.49 252 VAL A C 1
ATOM 1869 O O . VAL A 1 252 ? 81.072 69.980 5.701 1.00 31.64 252 VAL A O 1
ATOM 1873 N N . ILE A 1 253 ? 80.297 67.983 6.366 1.00 35.09 253 ILE A N 1
ATOM 1874 C CA . ILE A 1 253 ? 81.490 67.624 7.108 1.00 37.01 253 ILE A CA 1
ATOM 1875 C C . ILE A 1 253 ? 82.337 66.711 6.249 1.00 42.11 253 ILE A C 1
ATOM 1876 O O . ILE A 1 253 ? 81.952 65.581 6.001 1.00 46.20 253 ILE A O 1
ATOM 1881 N N . PRO A 1 254 ? 83.476 67.217 5.748 1.00 42.79 254 PRO A N 1
ATOM 1882 C CA . PRO A 1 254 ? 84.379 66.454 4.882 1.00 47.09 254 PRO A CA 1
ATOM 1883 C C . PRO A 1 254 ? 85.059 65.287 5.597 1.00 54.03 254 PRO A C 1
ATOM 1884 O O . PRO A 1 254 ? 85.029 65.237 6.823 1.00 54.46 254 PRO A O 1
ATOM 1888 N N . THR A 1 255 ? 85.637 64.389 4.794 1.00 62.48 255 THR A N 1
ATOM 1889 C CA . THR A 1 255 ? 86.460 63.202 5.143 1.00 69.17 255 THR A CA 1
ATOM 1890 C C . THR A 1 255 ? 85.607 61.962 4.935 1.00 74.86 255 THR A C 1
ATOM 1891 O O . THR A 1 255 ? 84.944 61.842 3.900 1.00 76.62 255 THR A O 1
ATOM 1895 N N . GLU A 1 272 ? 97.910 65.517 12.824 1.00 67.31 272 GLU A N 1
ATOM 1896 C CA . GLU A 1 272 ? 97.262 65.164 11.555 1.00 63.11 272 GLU A CA 1
ATOM 1897 C C . GLU A 1 272 ? 97.318 66.255 10.464 1.00 56.46 272 GLU A C 1
ATOM 1898 O O . GLU A 1 272 ? 97.124 67.439 10.756 1.00 53.82 272 GLU A O 1
ATOM 1904 N N . ILE A 1 273 ? 97.581 65.835 9.219 1.00 52.66 273 ILE A N 1
ATOM 1905 C CA . ILE A 1 273 ? 97.637 66.741 8.060 1.00 49.66 273 ILE A CA 1
ATOM 1906 C C . ILE A 1 273 ? 96.238 67.234 7.740 1.00 45.82 273 ILE A C 1
ATOM 1907 O O . ILE A 1 273 ? 95.286 66.469 7.819 1.00 46.42 273 ILE A O 1
ATOM 1912 N N . GLY A 1 274 ? 96.126 68.503 7.365 1.00 40.17 274 GLY A N 1
ATOM 1913 C CA . GLY A 1 274 ? 94.853 69.071 6.992 1.00 34.34 274 GLY A CA 1
ATOM 1914 C C . GLY A 1 274 ? 94.269 68.332 5.811 1.00 31.22 274 GLY A C 1
ATOM 1915 O O . GLY A 1 274 ? 94.982 67.669 5.080 1.00 31.88 274 GLY A O 1
ATOM 1916 N N . GLY A 1 275 ? 92.967 68.470 5.608 1.00 30.47 275 GLY A N 1
ATOM 1917 C CA . GLY A 1 275 ? 92.303 67.734 4.556 1.00 31.47 275 GLY A CA 1
ATOM 1918 C C . GLY A 1 275 ? 92.118 68.505 3.271 1.00 32.52 275 GLY A C 1
ATOM 1919 O O . GLY A 1 275 ? 91.756 67.916 2.253 1.00 33.32 275 GLY A O 1
ATOM 1920 N N . ALA A 1 276 ? 92.385 69.808 3.305 1.00 27.82 276 ALA A N 1
ATOM 1921 C CA . ALA A 1 276 ? 92.207 70.642 2.124 1.00 29.21 276 ALA A CA 1
ATOM 1922 C C . ALA A 1 276 ? 93.563 71.093 1.524 1.00 27.16 276 ALA A C 1
ATOM 1923 O O . ALA A 1 276 ? 94.345 71.808 2.151 1.00 27.25 276 ALA A O 1
ATOM 1925 N N . LEU A 1 277 ? 93.814 70.651 0.297 1.00 26.31 277 LEU A N 1
ATOM 1926 C CA . LEU A 1 277 ? 94.986 71.028 -0.444 1.00 24.86 277 LEU A CA 1
ATOM 1927 C C . LEU A 1 277 ? 94.805 72.409 -0.980 1.00 25.94 277 LEU A C 1
ATOM 1928 O O . LEU A 1 277 ? 93.712 72.775 -1.380 1.00 27.30 277 LEU A O 1
ATOM 1933 N N . ILE A 1 278 ? 95.886 73.173 -0.981 1.00 27.10 278 ILE A N 1
ATOM 1934 C CA . ILE A 1 278 ? 95.951 74.437 -1.699 1.00 23.67 278 ILE A CA 1
ATOM 1935 C C . ILE A 1 278 ? 96.888 74.285 -2.880 1.00 25.69 278 ILE A C 1
ATOM 1936 O O . ILE A 1 278 ? 98.015 73.803 -2.740 1.00 28.09 278 ILE A O 1
ATOM 1941 N N . THR A 1 279 ? 96.415 74.652 -4.058 1.00 25.49 279 THR A N 1
ATOM 1942 C CA . THR A 1 279 ? 97.203 74.421 -5.258 1.00 26.53 279 THR A CA 1
ATOM 1943 C C . THR A 1 279 ? 96.914 75.465 -6.301 1.00 29.85 279 THR A C 1
ATOM 1944 O O . THR A 1 279 ? 95.867 76.093 -6.267 1.00 31.64 279 THR A O 1
ATOM 1948 N N . THR A 1 280 ? 97.835 75.663 -7.233 1.00 31.16 280 THR A N 1
ATOM 1949 C CA . THR A 1 280 ? 97.622 76.637 -8.303 1.00 29.60 280 THR A CA 1
ATOM 1950 C C . THR A 1 280 ? 97.536 76.001 -9.677 1.00 29.77 280 THR A C 1
ATOM 1951 O O . THR A 1 280 ? 97.454 76.708 -10.681 1.00 31.88 280 THR A O 1
ATOM 1955 N N . THR A 1 281 ? 97.537 74.677 -9.734 1.00 29.83 281 THR A N 1
ATOM 1956 C CA . THR A 1 281 ? 97.654 73.999 -11.023 1.00 35.81 281 THR A CA 1
ATOM 1957 C C . THR A 1 281 ? 96.332 73.458 -11.598 1.00 37.33 281 THR A C 1
ATOM 1958 O O . THR A 1 281 ? 96.336 72.748 -12.612 1.00 36.82 281 THR A O 1
ATOM 1962 N N . HIS A 1 282 ? 95.206 73.806 -10.973 1.00 37.03 282 HIS A N 1
ATOM 1963 C CA . HIS A 1 282 ? 93.907 73.731 -11.655 1.00 37.83 282 HIS A CA 1
ATOM 1964 C C . HIS A 1 282 ? 93.075 74.919 -11.188 1.00 36.65 282 HIS A C 1
ATOM 1965 O O . HIS A 1 282 ? 93.222 75.374 -10.053 1.00 36.13 282 HIS A O 1
ATOM 1972 N N . PRO A 1 283 ? 92.235 75.463 -12.081 1.00 35.75 283 PRO A N 1
ATOM 1973 C CA . PRO A 1 283 ? 91.551 76.707 -11.723 1.00 34.44 283 PRO A CA 1
ATOM 1974 C C . PRO A 1 283 ? 90.456 76.513 -10.680 1.00 34.01 283 PRO A C 1
ATOM 1975 O O . PRO A 1 283 ? 90.381 77.256 -9.699 1.00 35.43 283 PRO A O 1
ATOM 1979 N N . TYR A 1 284 ? 89.605 75.518 -10.882 1.00 33.82 284 TYR A N 1
ATOM 1980 C CA . TYR A 1 284 ? 88.437 75.382 -10.023 1.00 32.63 284 TYR A CA 1
ATOM 1981 C C . TYR A 1 284 ? 88.671 74.444 -8.857 1.00 33.23 284 TYR A C 1
ATOM 1982 O O . TYR A 1 284 ? 89.611 73.649 -8.866 1.00 36.10 284 TYR A O 1
ATOM 1991 N N . THR A 1 285 ? 87.831 74.583 -7.839 1.00 32.45 285 THR A N 1
ATOM 1992 C CA . THR A 1 285 ? 87.943 73.780 -6.638 1.00 30.70 285 THR A CA 1
ATOM 1993 C C . THR A 1 285 ? 87.394 72.380 -6.884 1.00 30.72 285 THR A C 1
ATOM 1994 O O . THR A 1 285 ? 86.310 72.200 -7.426 1.00 31.72 285 THR A O 1
ATOM 1998 N N . VAL A 1 286 ? 88.189 71.387 -6.513 1.00 30.41 286 VAL A N 1
ATOM 1999 C CA . VAL A 1 286 ? 87.879 70.003 -6.811 1.00 30.61 286 VAL A CA 1
ATOM 2000 C C . VAL A 1 286 ? 87.522 69.339 -5.515 1.00 31.17 286 VAL A C 1
ATOM 2001 O O . VAL A 1 286 ? 88.203 69.530 -4.510 1.00 31.04 286 VAL A O 1
ATOM 2005 N N . LEU A 1 287 ? 86.394 68.643 -5.529 1.00 32.99 287 LEU A N 1
ATOM 2006 C CA . LEU A 1 287 ? 85.916 67.874 -4.379 1.00 32.78 287 LEU A CA 1
ATOM 2007 C C . LEU A 1 287 ? 85.851 66.387 -4.726 1.00 34.64 287 LEU A C 1
ATOM 2008 O O . LEU A 1 287 ? 85.520 66.007 -5.845 1.00 35.31 287 LEU A O 1
ATOM 2013 N N . SER A 1 288 ? 86.185 65.546 -3.761 1.00 37.33 288 SER A N 1
ATOM 2014 C CA . SER A 1 288 ? 86.101 64.111 -3.959 1.00 42.18 288 SER A CA 1
ATOM 2015 C C . SER A 1 288 ? 84.658 63.780 -4.192 1.00 40.98 288 SER A C 1
ATOM 2016 O O . SER A 1 288 ? 83.783 64.546 -3.810 1.00 41.09 288 SER A O 1
ATOM 2019 N N . HIS A 1 289 ? 84.416 62.654 -4.843 1.00 41.21 289 HIS A N 1
ATOM 2020 C CA . HIS A 1 289 ? 83.086 62.298 -5.290 1.00 45.50 289 HIS A CA 1
ATOM 2021 C C . HIS A 1 289 ? 82.004 62.270 -4.188 1.00 48.77 289 HIS A C 1
ATOM 2022 O O . HIS A 1 289 ? 80.889 62.762 -4.378 1.00 49.16 289 HIS A O 1
ATOM 2029 N N . SER A 1 290 ? 82.310 61.664 -3.051 1.00 50.68 290 SER A N 1
ATOM 2030 C CA . SER A 1 290 ? 81.320 61.581 -1.990 1.00 51.87 290 SER A CA 1
ATOM 2031 C C . SER A 1 290 ? 80.995 62.977 -1.455 1.00 43.18 290 SER A C 1
ATOM 2032 O O . SER A 1 290 ? 79.844 63.309 -1.238 1.00 42.84 290 SER A O 1
ATOM 2035 N N . ILE A 1 291 ? 82.011 63.812 -1.285 1.00 39.81 291 ILE A N 1
ATOM 2036 C CA . ILE A 1 291 ? 81.791 65.178 -0.822 1.00 35.79 291 ILE A CA 1
ATOM 2037 C C . ILE A 1 291 ? 81.100 66.025 -1.889 1.00 38.00 291 ILE A C 1
ATOM 2038 O O . ILE A 1 291 ? 80.230 66.853 -1.596 1.00 38.49 291 ILE A O 1
ATOM 2043 N N . PHE A 1 292 ? 81.523 65.845 -3.133 1.00 35.76 292 PHE A N 1
ATOM 2044 C CA . PHE A 1 292 ? 80.919 66.567 -4.236 1.00 35.59 292 PHE A CA 1
ATOM 2045 C C . PHE A 1 292 ? 79.417 66.327 -4.311 1.00 42.00 292 PHE A C 1
ATOM 2046 O O . PHE A 1 292 ? 78.612 67.264 -4.371 1.00 40.91 292 PHE A O 1
ATOM 2054 N N . GLU A 1 293 ? 79.037 65.061 -4.233 1.00 45.72 293 GLU A N 1
ATOM 2055 C CA . GLU A 1 293 ? 77.646 64.702 -4.388 1.00 50.68 293 GLU A CA 1
ATOM 2056 C C . GLU A 1 293 ? 76.824 65.315 -3.268 1.00 46.47 293 GLU A C 1
ATOM 2057 O O . GLU A 1 293 ? 75.755 65.868 -3.509 1.00 45.70 293 GLU A O 1
ATOM 2063 N N . VAL A 1 294 ? 77.351 65.271 -2.054 1.00 43.89 294 VAL A N 1
ATOM 2064 C CA . VAL A 1 294 ? 76.629 65.804 -0.918 1.00 42.70 294 VAL A CA 1
ATOM 2065 C C . VAL A 1 294 ? 76.551 67.322 -0.983 1.00 41.68 294 VAL A C 1
ATOM 2066 O O . VAL A 1 294 ? 75.475 67.894 -0.851 1.00 45.50 294 VAL A O 1
ATOM 2070 N N . PHE A 1 295 ? 77.677 67.967 -1.238 1.00 35.51 295 PHE A N 1
ATOM 2071 C CA . PHE A 1 295 ? 77.713 69.409 -1.282 1.00 33.76 295 PHE A CA 1
ATOM 2072 C C . PHE A 1 295 ? 76.828 69.988 -2.397 1.00 34.48 295 PHE A C 1
ATOM 2073 O O . PHE A 1 295 ? 76.105 70.956 -2.167 1.00 35.01 295 PHE A O 1
ATOM 2081 N N . THR A 1 296 ? 76.876 69.436 -3.603 1.00 34.69 296 THR A N 1
ATOM 2082 C CA . THR A 1 296 ? 76.088 70.036 -4.682 1.00 37.44 296 THR A CA 1
ATOM 2083 C C . THR A 1 296 ? 74.573 69.906 -4.452 1.00 40.60 296 THR A C 1
ATOM 2084 O O . THR A 1 296 ? 73.801 70.802 -4.832 1.00 39.88 296 THR A O 1
ATOM 2088 N N . GLN A 1 297 ? 74.124 68.810 -3.841 1.00 42.54 297 GLN A N 1
ATOM 2089 C CA . GLN A 1 297 ? 72.690 68.697 -3.580 1.00 44.51 297 GLN A CA 1
ATOM 2090 C C . GLN A 1 297 ? 72.261 69.657 -2.466 1.00 43.85 297 GLN A C 1
ATOM 2091 O O . GLN A 1 297 ? 71.239 70.339 -2.591 1.00 46.29 297 GLN A O 1
ATOM 2097 N N . VAL A 1 298 ? 73.046 69.717 -1.387 1.00 42.82 298 VAL A N 1
ATOM 2098 C CA . VAL A 1 298 ? 72.794 70.649 -0.279 1.00 41.59 298 VAL A CA 1
ATOM 2099 C C . VAL A 1 298 ? 72.706 72.077 -0.818 1.00 41.82 298 VAL A C 1
ATOM 2100 O O . VAL A 1 298 ? 71.851 72.859 -0.413 1.00 43.55 298 VAL A O 1
ATOM 2104 N N . PHE A 1 299 ? 73.586 72.392 -1.760 1.00 41.18 299 PHE A N 1
ATOM 2105 C CA . PHE A 1 299 ? 73.568 73.685 -2.409 1.00 39.12 299 PHE A CA 1
ATOM 2106 C C . PHE A 1 299 ? 72.271 73.854 -3.189 1.00 40.05 299 PHE A C 1
ATOM 2107 O O . PHE A 1 299 ? 71.629 74.891 -3.080 1.00 38.96 299 PHE A O 1
ATOM 2115 N N . ALA A 1 300 ? 71.888 72.843 -3.970 1.00 42.99 300 ALA A N 1
ATOM 2116 C CA . ALA A 1 300 ? 70.659 72.904 -4.756 1.00 45.39 300 ALA A CA 1
ATOM 2117 C C . ALA A 1 300 ? 69.455 73.104 -3.849 1.00 49.48 300 ALA A C 1
ATOM 2118 O O . ALA A 1 300 ? 68.490 73.747 -4.242 1.00 56.10 300 ALA A O 1
ATOM 2120 N N . ASN A 1 301 ? 69.517 72.566 -2.632 1.00 48.04 301 ASN A N 1
ATOM 2121 C CA . ASN A 1 301 ? 68.444 72.734 -1.643 1.00 48.65 301 ASN A CA 1
ATOM 2122 C C . ASN A 1 301 ? 68.321 74.136 -1.061 1.00 50.23 301 ASN A C 1
ATOM 2123 O O . ASN A 1 301 ? 67.295 74.477 -0.470 1.00 54.43 301 ASN A O 1
ATOM 2128 N N . ASN A 1 302 ? 69.376 74.930 -1.176 1.00 46.72 302 ASN A N 1
ATOM 2129 C CA . ASN A 1 302 ? 69.333 76.290 -0.679 1.00 44.89 302 ASN A CA 1
ATOM 2130 C C . ASN A 1 302 ? 69.173 77.298 -1.850 1.00 49.54 302 ASN A C 1
ATOM 2131 O O . ASN A 1 302 ? 69.526 78.460 -1.736 1.00 51.77 302 ASN A O 1
ATOM 2136 N N . MET A 1 303 ? 68.605 76.839 -2.962 1.00 47.73 303 MET A N 1
ATOM 2137 C CA . MET A 1 303 ? 68.388 77.661 -4.155 1.00 48.99 303 MET A CA 1
ATOM 2138 C C . MET A 1 303 ? 67.004 77.392 -4.733 1.00 51.72 303 MET A C 1
ATOM 2139 O O . MET A 1 303 ? 66.426 76.357 -4.455 1.00 51.20 303 MET A O 1
ATOM 2144 N N . PRO A 1 304 ? 66.480 78.305 -5.573 1.00 59.08 304 PRO A N 1
ATOM 2145 C CA . PRO A 1 304 ? 65.215 77.951 -6.227 1.00 63.41 304 PRO A CA 1
ATOM 2146 C C . PRO A 1 304 ? 65.407 76.755 -7.159 1.00 63.08 304 PRO A C 1
ATOM 2147 O O . PRO A 1 304 ? 66.028 76.836 -8.212 1.00 59.89 304 PRO A O 1
ATOM 2151 N N . LYS A 1 305 ? 64.793 75.653 -6.763 1.00 65.49 305 LYS A N 1
ATOM 2152 C CA . LYS A 1 305 ? 65.037 74.374 -7.384 1.00 65.20 305 LYS A CA 1
ATOM 2153 C C . LYS A 1 305 ? 64.672 74.321 -8.862 1.00 67.76 305 LYS A C 1
ATOM 2154 O O . LYS A 1 305 ? 65.158 73.442 -9.566 1.00 68.29 305 LYS A O 1
ATOM 2160 N N . GLN A 1 306 ? 63.788 75.208 -9.315 1.00 69.11 306 GLN A N 1
ATOM 2161 C CA . GLN A 1 306 ? 63.421 75.181 -10.715 1.00 69.00 306 GLN A CA 1
ATOM 2162 C C . GLN A 1 306 ? 64.044 76.312 -11.511 1.00 66.40 306 GLN A C 1
ATOM 2163 O O . GLN A 1 306 ? 63.442 76.815 -12.441 1.00 67.93 306 GLN A O 1
ATOM 2169 N N . ALA A 1 307 ? 65.220 76.752 -11.095 1.00 65.24 307 ALA A N 1
ATOM 2170 C CA . ALA A 1 307 ? 65.974 77.731 -11.859 1.00 68.05 307 ALA A CA 1
ATOM 2171 C C . ALA A 1 307 ? 67.166 77.089 -12.548 1.00 66.86 307 ALA A C 1
ATOM 2172 O O . ALA A 1 307 ? 67.932 77.768 -13.250 1.00 70.27 307 ALA A O 1
ATOM 2174 N N . GLN A 1 308 ? 67.339 75.802 -12.269 1.00 62.22 308 GLN A N 1
ATOM 2175 C CA . GLN A 1 308 ? 68.443 75.047 -12.785 1.00 59.35 308 GLN A CA 1
ATOM 2176 C C . GLN A 1 308 ? 68.301 74.842 -14.286 1.00 62.70 308 GLN A C 1
ATOM 2177 O O . GLN A 1 308 ? 67.198 74.768 -14.818 1.00 64.35 308 GLN A O 1
ATOM 2183 N N . VAL A 1 309 ? 69.433 74.756 -14.968 1.00 64.11 309 VAL A N 1
ATOM 2184 C CA . VAL A 1 309 ? 69.442 74.465 -16.389 1.00 67.71 309 VAL A CA 1
ATOM 2185 C C . VAL A 1 309 ? 70.455 73.356 -16.532 1.00 68.02 309 VAL A C 1
ATOM 2186 O O . VAL A 1 309 ? 71.237 73.106 -15.607 1.00 62.23 309 VAL A O 1
ATOM 2190 N N . LYS A 1 310 ? 70.437 72.692 -17.678 1.00 73.43 310 LYS A N 1
ATOM 2191 C CA . LYS A 1 310 ? 71.424 71.666 -17.969 1.00 74.03 310 LYS A CA 1
ATOM 2192 C C . LYS A 1 310 ? 72.840 72.165 -17.729 1.00 69.76 310 LYS A C 1
ATOM 2193 O O . LYS A 1 310 ? 73.234 73.237 -18.217 1.00 69.01 310 LYS A O 1
ATOM 2199 N N . ALA A 1 311 ? 73.571 71.384 -16.937 1.00 66.76 311 ALA A N 1
ATOM 2200 C CA . ALA A 1 311 ? 74.946 71.680 -16.582 1.00 63.76 311 ALA A CA 1
ATOM 2201 C C . ALA A 1 311 ? 75.789 71.863 -17.819 1.00 69.04 311 ALA A C 1
ATOM 2202 O O . ALA A 1 311 ? 75.634 71.166 -18.817 1.00 74.70 311 ALA A O 1
ATOM 2204 N N . VAL A 1 312 ? 76.719 72.790 -17.720 1.00 69.61 312 VAL A N 1
ATOM 2205 C CA . VAL A 1 312 ? 77.496 73.207 -18.859 1.00 73.24 312 VAL A CA 1
ATOM 2206 C C . VAL A 1 312 ? 78.947 73.150 -18.468 1.00 73.79 312 VAL A C 1
ATOM 2207 O O . VAL A 1 312 ? 79.284 73.398 -17.314 1.00 73.24 312 VAL A O 1
ATOM 2211 N N . GLY A 1 313 ? 79.807 72.784 -19.409 1.00 75.66 313 GLY A N 1
ATOM 2212 C CA . GLY A 1 313 ? 81.231 72.746 -19.136 1.00 72.57 313 GLY A CA 1
ATOM 2213 C C . GLY A 1 313 ? 81.568 71.586 -18.218 1.00 67.06 313 GLY A C 1
ATOM 2214 O O . GLY A 1 313 ? 80.966 70.515 -18.291 1.00 69.97 313 GLY A O 1
ATOM 2215 N N . PRO A 1 314 ? 82.517 71.817 -17.308 1.00 59.52 314 PRO A N 1
ATOM 2216 C CA . PRO A 1 314 ? 83.004 70.897 -16.276 1.00 54.45 314 PRO A CA 1
ATOM 2217 C C . PRO A 1 314 ? 82.120 70.863 -15.045 1.00 52.53 314 PRO A C 1
ATOM 2218 O O . PRO A 1 314 ? 82.414 70.123 -14.106 1.00 50.62 314 PRO A O 1
ATOM 2222 N N . PHE A 1 315 ? 81.080 71.691 -15.042 1.00 54.77 315 PHE A N 1
ATOM 2223 C CA . PHE A 1 315 ? 80.240 71.896 -13.868 1.00 52.63 315 PHE A CA 1
ATOM 2224 C C . PHE A 1 315 ? 79.023 70.962 -13.833 1.00 56.55 315 PHE A C 1
ATOM 2225 O O . PHE A 1 315 ? 78.611 70.449 -14.868 1.00 62.53 315 PHE A O 1
ATOM 2233 N N . GLY A 1 316 ? 78.486 70.726 -12.632 1.00 54.07 316 GLY A N 1
ATOM 2234 C CA . GLY A 1 316 ? 77.360 69.826 -12.410 1.00 54.68 316 GLY A CA 1
ATOM 2235 C C . GLY A 1 316 ? 76.016 70.458 -12.056 1.00 57.56 316 GLY A C 1
ATOM 2236 O O . GLY A 1 316 ? 74.951 69.839 -12.186 1.00 63.70 316 GLY A O 1
ATOM 2237 N N . LEU A 1 317 ? 76.050 71.697 -11.597 1.00 51.73 317 LEU A N 1
ATOM 2238 C CA . LEU A 1 317 ? 74.834 72.370 -11.177 1.00 47.91 317 LEU A CA 1
ATOM 2239 C C . LEU A 1 317 ? 74.866 73.772 -11.739 1.00 49.72 317 LEU A C 1
ATOM 2240 O O . LEU A 1 317 ? 75.612 74.619 -11.258 1.00 51.44 317 LEU A O 1
ATOM 2245 N N . CYS A 1 318 ? 74.066 74.020 -12.761 1.00 51.77 318 CYS A N 1
ATOM 2246 C CA . CYS A 1 318 ? 74.076 75.310 -13.421 1.00 53.79 318 CYS A CA 1
ATOM 2247 C C . CYS A 1 318 ? 72.708 75.941 -13.390 1.00 59.99 318 CYS A C 1
ATOM 2248 O O . CYS A 1 318 ? 71.693 75.243 -13.328 1.00 60.76 318 CYS A O 1
ATOM 2251 N N . TYR A 1 319 ? 72.686 77.267 -13.419 1.00 64.24 319 TYR A N 1
ATOM 2252 C CA . TYR A 1 319 ? 71.436 78.028 -13.351 1.00 67.19 319 TYR A CA 1
ATOM 2253 C C . TYR A 1 319 ? 71.296 79.090 -14.451 1.00 70.76 319 TYR A C 1
ATOM 2254 O O . TYR A 1 319 ? 72.297 79.486 -15.057 1.00 71.12 319 TYR A O 1
ATOM 2263 N N . ASP A 1 320 ? 70.067 79.558 -14.705 1.00 73.15 320 ASP A N 1
ATOM 2264 C CA . ASP A 1 320 ? 69.880 80.754 -15.538 1.00 76.88 320 ASP A CA 1
ATOM 2265 C C . ASP A 1 320 ? 70.257 81.987 -14.722 1.00 74.59 320 ASP A C 1
ATOM 2266 O O . ASP A 1 320 ? 69.836 82.133 -13.581 1.00 70.72 320 ASP A O 1
ATOM 2271 N N . SER A 1 321 ? 71.023 82.883 -15.330 1.00 77.94 321 SER A N 1
ATOM 2272 C CA . SER A 1 321 ? 71.559 84.064 -14.654 1.00 79.37 321 SER A CA 1
ATOM 2273 C C . SER A 1 321 ? 70.519 85.118 -14.285 1.00 84.42 321 SER A C 1
ATOM 2274 O O . SER A 1 321 ? 70.659 85.793 -13.263 1.00 86.48 321 SER A O 1
ATOM 2277 N N . ARG A 1 322 ? 69.481 85.266 -15.101 1.00 85.37 322 ARG A N 1
ATOM 2278 C CA . ARG A 1 322 ? 68.502 86.298 -14.825 1.00 86.03 322 ARG A CA 1
ATOM 2279 C C . ARG A 1 322 ? 67.672 85.946 -13.601 1.00 85.29 322 ARG A C 1
ATOM 2280 O O . ARG A 1 322 ? 67.358 86.827 -12.802 1.00 87.85 322 ARG A O 1
ATOM 2288 N N . LYS A 1 323 ? 67.394 84.663 -13.396 1.00 82.56 323 LYS A N 1
ATOM 2289 C CA . LYS A 1 323 ? 66.512 84.265 -12.300 1.00 81.06 323 LYS A CA 1
ATOM 2290 C C . LYS A 1 323 ? 67.144 84.213 -10.901 1.00 80.55 323 LYS A C 1
ATOM 2291 O O . LYS A 1 323 ? 66.489 84.522 -9.908 1.00 81.80 323 LYS A O 1
ATOM 2297 N N . ILE A 1 324 ? 68.427 83.895 -10.822 1.00 78.61 324 ILE A N 1
ATOM 2298 C CA . ILE A 1 324 ? 69.094 83.759 -9.530 1.00 73.96 324 ILE A CA 1
ATOM 2299 C C . ILE A 1 324 ? 69.801 85.012 -9.030 1.00 76.48 324 ILE A C 1
ATOM 2300 O O . ILE A 1 324 ? 70.453 84.985 -7.986 1.00 70.86 324 ILE A O 1
ATOM 2305 N N . SER A 1 325 ? 69.654 86.125 -9.739 1.00 85.23 325 SER A N 1
ATOM 2306 C CA . SER A 1 325 ? 70.354 87.329 -9.306 1.00 89.68 325 SER A CA 1
ATOM 2307 C C . SER A 1 325 ? 69.703 87.809 -8.010 1.00 91.30 325 SER A C 1
ATOM 2308 O O . SER A 1 325 ? 70.283 88.615 -7.273 1.00 91.38 325 SER A O 1
ATOM 2311 N N . GLY A 1 326 ? 68.479 87.333 -7.774 1.00 92.97 326 GLY A N 1
ATOM 2312 C CA . GLY A 1 326 ? 67.836 87.401 -6.473 1.00 94.97 326 GLY A CA 1
ATOM 2313 C C . GLY A 1 326 ? 68.787 87.358 -5.283 1.00 94.93 326 GLY A C 1
ATOM 2314 O O . GLY A 1 326 ? 68.814 88.287 -4.474 1.00 100.64 326 GLY A O 1
ATOM 2315 N N . GLY A 1 327 ? 69.527 86.250 -5.155 1.00 86.99 327 GLY A N 1
ATOM 2316 C CA . GLY A 1 327 ? 70.368 86.000 -3.989 1.00 79.28 327 GLY A CA 1
ATOM 2317 C C . GLY A 1 327 ? 71.073 84.644 -3.926 1.00 70.84 327 GLY A C 1
ATOM 2318 O O . GLY A 1 327 ? 70.405 83.618 -3.923 1.00 70.45 327 GLY A O 1
ATOM 2319 N N . ALA A 1 328 ? 72.400 84.610 -3.875 1.00 65.33 328 ALA A N 1
ATOM 2320 C CA . ALA A 1 328 ? 73.107 83.332 -3.667 1.00 59.02 328 ALA A CA 1
ATOM 2321 C C . ALA A 1 328 ? 73.328 83.074 -2.164 1.00 56.83 328 ALA A C 1
ATOM 2322 O O . ALA A 1 328 ? 73.329 84.021 -1.373 1.00 60.80 328 ALA A O 1
ATOM 2324 N N . PRO A 1 329 ? 73.430 81.793 -1.742 1.00 51.10 329 PRO A N 1
ATOM 2325 C CA . PRO A 1 329 ? 73.570 81.580 -0.293 1.00 49.05 329 PRO A CA 1
ATOM 2326 C C . PRO A 1 329 ? 74.993 81.814 0.239 1.00 47.23 329 PRO A C 1
ATOM 2327 O O . PRO A 1 329 ? 75.973 81.877 -0.522 1.00 42.79 329 PRO A O 1
ATOM 2331 N N . SER A 1 330 ? 75.081 81.969 1.558 1.00 51.21 330 SER A N 1
ATOM 2332 C CA . SER A 1 330 ? 76.358 81.982 2.285 1.00 55.22 330 SER A CA 1
ATOM 2333 C C . SER A 1 330 ? 77.141 80.659 2.189 1.00 52.13 330 SER A C 1
ATOM 2334 O O . SER A 1 330 ? 76.647 79.624 2.636 1.00 53.61 330 SER A O 1
ATOM 2337 N N . VAL A 1 331 ? 78.358 80.710 1.642 1.00 45.42 331 VAL A N 1
ATOM 2338 C CA . VAL A 1 331 ? 79.287 79.571 1.622 1.00 40.18 331 VAL A CA 1
ATOM 2339 C C . VAL A 1 331 ? 80.614 79.817 2.360 1.00 41.62 331 VAL A C 1
ATOM 2340 O O . VAL A 1 331 ? 81.435 80.617 1.921 1.00 45.42 331 VAL A O 1
ATOM 2344 N N . ASP A 1 332 ? 80.824 79.132 3.480 1.00 38.27 332 ASP A N 1
ATOM 2345 C CA . ASP A 1 332 ? 82.024 79.353 4.299 1.00 34.27 332 ASP A CA 1
ATOM 2346 C C . ASP A 1 332 ? 82.772 78.090 4.585 1.00 28.40 332 ASP A C 1
ATOM 2347 O O . ASP A 1 332 ? 82.159 77.076 4.864 1.00 28.39 332 ASP A O 1
ATOM 2352 N N . LEU A 1 333 ? 84.098 78.162 4.560 1.00 27.00 333 LEU A N 1
ATOM 2353 C CA . LEU A 1 333 ? 84.887 77.055 5.030 1.00 26.33 333 LEU A CA 1
ATOM 2354 C C . LEU A 1 333 ? 85.106 77.247 6.527 1.00 28.66 333 LEU A C 1
ATOM 2355 O O . LEU A 1 333 ? 85.711 78.224 6.946 1.00 29.61 333 LEU A O 1
ATOM 2360 N N . ILE A 1 334 ? 84.603 76.310 7.322 1.00 28.37 334 ILE A N 1
ATOM 2361 C CA . ILE A 1 334 ? 84.817 76.306 8.758 1.00 29.59 334 ILE A CA 1
ATOM 2362 C C . ILE A 1 334 ? 86.111 75.578 9.013 1.00 32.93 334 ILE A C 1
ATOM 2363 O O . ILE A 1 334 ? 86.271 74.445 8.589 1.00 31.93 334 ILE A O 1
ATOM 2368 N N . LEU A 1 335 ? 87.044 76.240 9.667 1.00 35.37 335 LEU A N 1
ATOM 2369 C CA . LEU A 1 335 ? 88.400 75.738 9.779 1.00 36.22 335 LEU A CA 1
ATOM 2370 C C . LEU A 1 335 ? 88.735 75.085 11.093 1.00 38.34 335 LEU A C 1
ATOM 2371 O O . LEU A 1 335 ? 87.914 74.992 11.994 1.00 38.26 335 LEU A O 1
ATOM 2376 N N . ASP A 1 336 ? 89.995 74.656 11.142 1.00 42.28 336 ASP A N 1
ATOM 2377 C CA . ASP A 1 336 ? 90.616 73.883 12.204 1.00 46.43 336 ASP A CA 1
ATOM 2378 C C . ASP A 1 336 ? 90.145 74.465 13.529 1.00 46.83 336 ASP A C 1
ATOM 2379 O O . ASP A 1 336 ? 90.144 75.679 13.718 1.00 46.36 336 ASP A O 1
ATOM 2384 N N . LYS A 1 337 ? 89.624 73.609 14.393 1.00 50.30 337 LYS A N 1
ATOM 2385 C CA . LYS A 1 337 ? 89.241 74.009 15.742 1.00 55.89 337 LYS A CA 1
ATOM 2386 C C . LYS A 1 337 ? 88.148 75.055 15.725 1.00 56.01 337 LYS A C 1
ATOM 2387 O O . LYS A 1 337 ? 87.875 75.670 16.740 1.00 58.85 337 LYS A O 1
ATOM 2393 N N . ASN A 1 338 ? 87.490 75.205 14.580 1.00 56.48 338 ASN A N 1
ATOM 2394 C CA . ASN A 1 338 ? 86.493 76.249 14.345 1.00 58.23 338 ASN A CA 1
ATOM 2395 C C . ASN A 1 338 ? 86.937 77.645 14.823 1.00 64.39 338 ASN A C 1
ATOM 2396 O O . ASN A 1 338 ? 86.090 78.462 15.215 1.00 67.92 338 ASN A O 1
ATOM 2401 N N . ASP A 1 339 ? 88.238 77.943 14.781 1.00 63.74 339 ASP A N 1
ATOM 2402 C CA . ASP A 1 339 ? 88.685 79.270 15.213 1.00 66.27 339 ASP A CA 1
ATOM 2403 C C . ASP A 1 339 ? 88.486 80.268 14.126 1.00 63.35 339 ASP A C 1
ATOM 2404 O O . ASP A 1 339 ? 88.393 81.460 14.371 1.00 68.19 339 ASP A O 1
ATOM 2409 N N . ALA A 1 340 ? 88.432 79.770 12.909 1.00 55.15 340 ALA A N 1
ATOM 2410 C CA . ALA A 1 340 ? 88.486 80.657 11.788 1.00 49.73 340 ALA A CA 1
ATOM 2411 C C . ALA A 1 340 ? 87.541 80.209 10.711 1.00 46.90 340 ALA A C 1
ATOM 2412 O O . ALA A 1 340 ? 87.148 79.047 10.676 1.00 51.47 340 ALA A O 1
ATOM 2414 N N . VAL A 1 341 ? 87.196 81.141 9.828 1.00 40.46 341 VAL A N 1
ATOM 2415 C CA . VAL A 1 341 ? 86.244 80.916 8.754 1.00 35.42 341 VAL A CA 1
ATOM 2416 C C . VAL A 1 341 ? 86.815 81.580 7.545 1.00 31.56 341 VAL A C 1
ATOM 2417 O O . VAL A 1 341 ? 87.181 82.743 7.612 1.00 32.83 341 VAL A O 1
ATOM 2421 N N . TRP A 1 342 ? 86.859 80.860 6.435 1.00 29.57 342 TRP A N 1
ATOM 2422 C CA . TRP A 1 342 ? 87.231 81.439 5.166 1.00 26.46 342 TRP A CA 1
ATOM 2423 C C . TRP A 1 342 ? 85.955 81.630 4.378 1.00 28.35 342 TRP A C 1
ATOM 2424 O O . TRP A 1 342 ? 85.412 80.682 3.828 1.00 30.07 342 TRP A O 1
ATOM 2435 N N . ARG A 1 343 ? 85.449 82.853 4.383 1.00 30.71 343 ARG A N 1
ATOM 2436 C CA . ARG A 1 343 ? 84.234 83.182 3.665 1.00 30.97 343 ARG A CA 1
ATOM 2437 C C . ARG A 1 343 ? 84.506 83.212 2.168 1.00 35.19 343 ARG A C 1
ATOM 2438 O O . ARG A 1 343 ? 85.504 83.787 1.719 1.00 34.11 343 ARG A O 1
ATOM 2446 N N . ILE A 1 344 ? 83.629 82.579 1.395 1.00 36.34 344 ILE A N 1
ATOM 2447 C CA . ILE A 1 344 ? 83.779 82.575 -0.053 1.00 35.84 344 ILE A CA 1
ATOM 2448 C C . ILE A 1 344 ? 82.666 83.422 -0.685 1.00 38.85 344 ILE A C 1
ATOM 2449 O O . ILE A 1 344 ? 81.486 83.146 -0.523 1.00 39.20 344 ILE A O 1
ATOM 2454 N N . SER A 1 345 ? 83.065 84.466 -1.403 1.00 42.12 345 SER A N 1
ATOM 2455 C CA . SER A 1 345 ? 82.126 85.386 -2.042 1.00 44.88 345 SER A CA 1
ATOM 2456 C C . SER A 1 345 ? 81.422 84.703 -3.211 1.00 45.31 345 SER A C 1
ATOM 2457 O O . SER A 1 345 ? 82.042 83.917 -3.925 1.00 47.33 345 SER A O 1
ATOM 2460 N N . SER A 1 346 ? 80.145 85.017 -3.422 1.00 47.11 346 SER A N 1
ATOM 2461 C CA . SER A 1 346 ? 79.363 84.420 -4.510 1.00 47.68 346 SER A CA 1
ATOM 2462 C C . SER A 1 346 ? 79.866 84.902 -5.866 1.00 47.01 346 SER A C 1
ATOM 2463 O O . SER A 1 346 ? 79.528 84.353 -6.910 1.00 46.22 346 SER A O 1
ATOM 2466 N N . GLU A 1 347 ? 80.740 85.894 -5.831 1.00 48.28 347 GLU A N 1
ATOM 2467 C CA . GLU A 1 347 ? 81.353 86.392 -7.040 1.00 52.37 347 GLU A CA 1
ATOM 2468 C C . GLU A 1 347 ? 82.584 85.546 -7.331 1.00 48.74 347 GLU A C 1
ATOM 2469 O O . GLU A 1 347 ? 83.093 85.559 -8.450 1.00 48.73 347 GLU A O 1
ATOM 2475 N N . ASN A 1 348 ? 83.033 84.782 -6.330 1.00 42.93 348 ASN A N 1
ATOM 2476 C CA . ASN A 1 348 ? 84.108 83.820 -6.520 1.00 40.92 348 ASN A CA 1
ATOM 2477 C C . ASN A 1 348 ? 83.574 82.470 -6.934 1.00 40.91 348 ASN A C 1
ATOM 2478 O O . ASN A 1 348 ? 84.048 81.905 -7.912 1.00 44.90 348 ASN A O 1
ATOM 2483 N N . PHE A 1 349 ? 82.566 81.955 -6.239 1.00 39.18 349 PHE A N 1
ATOM 2484 C CA . PHE A 1 349 ? 82.204 80.567 -6.493 1.00 39.63 349 PHE A CA 1
ATOM 2485 C C . PHE A 1 349 ? 81.131 80.363 -7.545 1.00 42.59 349 PHE A C 1
ATOM 2486 O O . PHE A 1 349 ? 80.815 79.228 -7.882 1.00 43.55 349 PHE A O 1
ATOM 2494 N N . MET A 1 350 ? 80.533 81.440 -8.036 1.00 45.97 350 MET A N 1
ATOM 2495 C CA . MET A 1 350 ? 79.641 81.311 -9.177 1.00 46.48 350 MET A CA 1
ATOM 2496 C C . MET A 1 350 ? 80.423 81.626 -10.420 1.00 48.13 350 MET A C 1
ATOM 2497 O O . MET A 1 350 ? 81.094 82.648 -10.479 1.00 47.69 350 MET A O 1
ATOM 2502 N N . VAL A 1 351 ? 80.394 80.716 -11.384 1.00 52.06 351 VAL A N 1
ATOM 2503 C CA . VAL A 1 351 ? 81.119 80.908 -12.630 1.00 55.21 351 VAL A CA 1
ATOM 2504 C C . VAL A 1 351 ? 80.106 81.088 -13.751 1.00 64.71 351 VAL A C 1
ATOM 2505 O O . VAL A 1 351 ? 79.072 80.427 -13.761 1.00 68.66 351 VAL A O 1
ATOM 2509 N N . GLN A 1 352 ? 80.428 81.945 -14.713 1.00 70.36 352 GLN A N 1
ATOM 2510 C CA . GLN A 1 352 ? 79.545 82.269 -15.834 1.00 77.57 352 GLN A CA 1
ATOM 2511 C C . GLN A 1 352 ? 79.875 81.365 -17.037 1.00 83.48 352 GLN A C 1
ATOM 2512 O O . GLN A 1 352 ? 80.275 81.837 -18.096 1.00 89.37 352 GLN A O 1
ATOM 2518 N N . ALA A 1 353 ? 79.764 80.055 -16.826 1.00 83.29 353 ALA A N 1
ATOM 2519 C CA . ALA A 1 353 ? 79.986 79.034 -17.860 1.00 85.10 353 ALA A CA 1
ATOM 2520 C C . ALA A 1 353 ? 79.590 79.471 -19.270 1.00 87.36 353 ALA A C 1
ATOM 2521 O O . ALA A 1 353 ? 80.338 79.266 -20.242 1.00 90.37 353 ALA A O 1
ATOM 2523 N N . GLN A 1 354 ? 78.399 80.034 -19.393 1.00 84.45 354 GLN A N 1
ATOM 2524 C CA . GLN A 1 354 ? 77.925 80.441 -20.694 1.00 84.04 354 GLN A CA 1
ATOM 2525 C C . GLN A 1 354 ? 77.118 81.716 -20.646 1.00 83.13 354 GLN A C 1
ATOM 2526 O O . GLN A 1 354 ? 76.796 82.201 -19.566 1.00 77.86 354 GLN A O 1
ATOM 2532 N N . ASP A 1 355 ? 76.890 82.280 -21.831 1.00 88.86 355 ASP A N 1
ATOM 2533 C CA . ASP A 1 355 ? 75.908 83.338 -22.094 1.00 96.09 355 ASP A CA 1
ATOM 2534 C C . ASP A 1 355 ? 75.127 83.907 -20.895 1.00 95.98 355 ASP A C 1
ATOM 2535 O O . ASP A 1 355 ? 75.373 85.030 -20.436 1.00 96.91 355 ASP A O 1
ATOM 2540 N N . GLY A 1 356 ? 74.147 83.127 -20.450 1.00 94.23 356 GLY A N 1
ATOM 2541 C CA . GLY A 1 356 ? 73.248 83.455 -19.363 1.00 89.92 356 GLY A CA 1
ATOM 2542 C C . GLY A 1 356 ? 73.151 82.260 -18.430 1.00 82.44 356 GLY A C 1
ATOM 2543 O O . GLY A 1 356 ? 72.106 82.028 -17.819 1.00 82.39 356 GLY A O 1
ATOM 2544 N N . VAL A 1 357 ? 74.236 81.486 -18.355 1.00 75.50 357 VAL A N 1
ATOM 2545 C CA . VAL A 1 357 ? 74.320 80.331 -17.469 1.00 68.43 357 VAL A CA 1
ATOM 2546 C C . VAL A 1 357 ? 75.433 80.472 -16.453 1.00 64.20 357 VAL A C 1
ATOM 2547 O O . VAL A 1 357 ? 76.595 80.630 -16.811 1.00 64.26 357 VAL A O 1
ATOM 2551 N N . SER A 1 358 ? 75.077 80.397 -15.179 1.00 61.16 358 SER A N 1
ATOM 2552 C CA . SER A 1 358 ? 76.059 80.499 -14.110 1.00 59.10 358 SER A CA 1
ATOM 2553 C C . SER A 1 358 ? 76.096 79.207 -13.345 1.00 55.70 358 SER A C 1
ATOM 2554 O O . SER A 1 358 ? 75.075 78.689 -12.912 1.00 54.92 358 SER A O 1
ATOM 2557 N N . CYS A 1 359 ? 77.287 78.649 -13.240 1.00 53.65 359 CYS A N 1
ATOM 2558 C CA . CYS A 1 359 ? 77.436 77.335 -12.662 1.00 49.90 359 CYS A CA 1
ATOM 2559 C C . CYS A 1 359 ? 78.131 77.438 -11.335 1.00 44.71 359 CYS A C 1
ATOM 2560 O O . CYS A 1 359 ? 78.953 78.329 -11.110 1.00 42.68 359 CYS A O 1
ATOM 2563 N N . LEU A 1 360 ? 77.791 76.518 -10.452 1.00 44.43 360 LEU A N 1
ATOM 2564 C CA . LEU A 1 360 ? 78.504 76.393 -9.201 1.00 42.47 360 LEU A CA 1
ATOM 2565 C C . LEU A 1 360 ? 79.911 75.881 -9.503 1.00 42.32 360 LEU A C 1
ATOM 2566 O O . LEU A 1 360 ? 80.074 74.769 -10.009 1.00 46.99 360 LEU A O 1
ATOM 2571 N N . GLY A 1 361 ? 80.920 76.699 -9.212 1.00 37.55 361 GLY A N 1
ATOM 2572 C CA . GLY A 1 361 ? 82.284 76.437 -9.645 1.00 35.09 361 GLY A CA 1
ATOM 2573 C C . GLY A 1 361 ? 83.116 75.478 -8.818 1.00 36.08 361 GLY A C 1
ATOM 2574 O O . GLY A 1 361 ? 84.271 75.790 -8.491 1.00 36.04 361 GLY A O 1
ATOM 2575 N N . PHE A 1 362 ? 82.536 74.317 -8.493 1.00 37.11 362 PHE A N 1
ATOM 2576 C CA . PHE A 1 362 ? 83.227 73.201 -7.836 1.00 35.70 362 PHE A CA 1
ATOM 2577 C C . PHE A 1 362 ? 83.146 71.987 -8.737 1.00 36.59 362 PHE A C 1
ATOM 2578 O O . PHE A 1 362 ? 82.106 71.717 -9.326 1.00 42.25 362 PHE A O 1
ATOM 2586 N N . VAL A 1 363 ? 84.231 71.232 -8.827 1.00 35.66 363 VAL A N 1
ATOM 2587 C CA . VAL A 1 363 ? 84.268 70.131 -9.781 1.00 37.06 363 VAL A CA 1
ATOM 2588 C C . VAL A 1 363 ? 84.480 68.776 -9.074 1.00 36.81 363 VAL A C 1
ATOM 2589 O O . VAL A 1 363 ? 85.021 68.722 -7.976 1.00 37.08 363 VAL A O 1
ATOM 2593 N N . ASP A 1 364 ? 83.951 67.708 -9.662 1.00 37.18 364 ASP A N 1
ATOM 2594 C CA . ASP A 1 364 ? 84.050 66.366 -9.100 1.00 38.24 364 ASP A CA 1
ATOM 2595 C C . ASP A 1 364 ? 85.403 65.734 -9.391 1.00 38.53 364 ASP A C 1
ATOM 2596 O O . ASP A 1 364 ? 85.715 65.445 -10.542 1.00 39.08 364 ASP A O 1
ATOM 2601 N N . GLY A 1 365 ? 86.174 65.465 -8.339 1.00 38.02 365 GLY A N 1
ATOM 2602 C CA . GLY A 1 365 ? 87.486 64.868 -8.479 1.00 35.92 365 GLY A CA 1
ATOM 2603 C C . GLY A 1 365 ? 87.432 63.366 -8.623 1.00 41.49 365 GLY A C 1
ATOM 2604 O O . GLY A 1 365 ? 88.462 62.707 -8.763 1.00 43.82 365 GLY A O 1
ATOM 2605 N N . GLY A 1 366 ? 86.231 62.805 -8.584 1.00 42.15 366 GLY A N 1
ATOM 2606 C CA . GLY A 1 366 ? 86.099 61.378 -8.732 1.00 44.50 366 GLY A CA 1
ATOM 2607 C C . GLY A 1 366 ? 86.363 60.652 -7.438 1.00 47.81 366 GLY A C 1
ATOM 2608 O O . GLY A 1 366 ? 86.461 61.265 -6.383 1.00 44.27 366 GLY A O 1
ATOM 2609 N N . VAL A 1 367 ? 86.482 59.332 -7.540 1.00 55.97 367 VAL A N 1
ATOM 2610 C CA . VAL A 1 367 ? 86.596 58.440 -6.390 1.00 59.68 367 VAL A CA 1
ATOM 2611 C C . VAL A 1 367 ? 88.031 58.148 -5.985 1.00 65.09 367 VAL A C 1
ATOM 2612 O O . VAL A 1 367 ? 88.281 57.565 -4.933 1.00 67.95 367 VAL A O 1
ATOM 2616 N N . HIS A 1 368 ? 88.976 58.504 -6.840 1.00 66.79 368 HIS A N 1
ATOM 2617 C CA . HIS A 1 368 ? 90.378 58.386 -6.469 1.00 68.40 368 HIS A CA 1
ATOM 2618 C C . HIS A 1 368 ? 90.998 59.763 -6.432 1.00 64.06 368 HIS A C 1
ATOM 2619 O O . HIS A 1 368 ? 92.129 59.956 -6.856 1.00 67.50 368 HIS A O 1
ATOM 2626 N N . ALA A 1 369 ? 90.250 60.723 -5.909 1.00 57.38 369 ALA A N 1
ATOM 2627 C CA . ALA A 1 369 ? 90.773 62.059 -5.780 1.00 50.93 369 ALA A CA 1
ATOM 2628 C C . ALA A 1 369 ? 91.918 62.060 -4.766 1.00 53.16 369 ALA A C 1
ATOM 2629 O O . ALA A 1 369 ? 91.916 61.310 -3.781 1.00 53.78 369 ALA A O 1
ATOM 2631 N N . ARG A 1 370 ? 92.871 62.949 -5.014 1.00 54.14 370 ARG A N 1
ATOM 2632 C CA . ARG A 1 370 ? 94.095 63.040 -4.253 1.00 56.19 370 ARG A CA 1
ATOM 2633 C C . ARG A 1 370 ? 93.755 63.458 -2.816 1.00 51.12 370 ARG A C 1
ATOM 2634 O O . ARG A 1 370 ? 94.244 62.864 -1.855 1.00 52.58 370 ARG A O 1
ATOM 2642 N N . ALA A 1 371 ? 92.854 64.431 -2.686 1.00 45.66 371 ALA A N 1
ATOM 2643 C CA . ALA A 1 371 ? 92.348 64.904 -1.392 1.00 38.97 371 ALA A CA 1
ATOM 2644 C C . ALA A 1 371 ? 90.838 65.165 -1.439 1.00 37.09 371 ALA A C 1
ATOM 2645 O O . ALA A 1 371 ? 90.229 65.219 -2.508 1.00 40.39 371 ALA A O 1
ATOM 2647 N N . GLY A 1 372 ? 90.226 65.307 -0.271 1.00 34.21 372 GLY A N 1
ATOM 2648 C CA . GLY A 1 372 ? 88.800 65.573 -0.202 1.00 33.37 372 GLY A CA 1
ATOM 2649 C C . GLY A 1 372 ? 88.394 66.912 -0.781 1.00 32.34 372 GLY A C 1
ATOM 2650 O O . GLY A 1 372 ? 87.352 67.007 -1.430 1.00 34.62 372 GLY A O 1
ATOM 2651 N N . ILE A 1 373 ? 89.199 67.942 -0.512 1.00 31.98 373 ILE A N 1
ATOM 2652 C CA . ILE A 1 373 ? 89.029 69.302 -1.041 1.00 29.78 373 ILE A CA 1
ATOM 2653 C C . ILE A 1 373 ? 90.343 69.788 -1.618 1.00 30.36 373 ILE A C 1
ATOM 2654 O O . ILE A 1 373 ? 91.357 69.726 -0.929 1.00 30.61 373 ILE A O 1
ATOM 2659 N N . ALA A 1 374 ? 90.347 70.282 -2.857 1.00 27.50 374 ALA A N 1
ATOM 2660 C CA . ALA A 1 374 ? 91.551 70.933 -3.376 1.00 26.56 374 ALA A CA 1
ATOM 2661 C C . ALA A 1 374 ? 91.230 72.344 -3.860 1.00 29.28 374 ALA A C 1
ATOM 2662 O O . ALA A 1 374 ? 90.562 72.506 -4.871 1.00 32.60 374 ALA A O 1
ATOM 2664 N N . LEU A 1 375 ? 91.654 73.360 -3.112 1.00 27.70 375 LEU A N 1
ATOM 2665 C CA . LEU A 1 375 ? 91.373 74.752 -3.475 1.00 28.97 375 LEU A CA 1
ATOM 2666 C C . LEU A 1 375 ? 92.299 75.207 -4.581 1.00 31.11 375 LEU A C 1
ATOM 2667 O O . LEU A 1 375 ? 93.495 75.146 -4.407 1.00 32.87 375 LEU A O 1
ATOM 2672 N N . GLY A 1 376 ? 91.762 75.704 -5.691 1.00 30.97 376 GLY A N 1
ATOM 2673 C CA . GLY A 1 376 ? 92.579 75.994 -6.856 1.00 29.80 376 GLY A CA 1
ATOM 2674 C C . GLY A 1 376 ? 92.797 77.484 -7.051 1.00 30.10 376 GLY A C 1
ATOM 2675 O O . GLY A 1 376 ? 92.602 78.260 -6.118 1.00 29.66 376 GLY A O 1
ATOM 2676 N N . ALA A 1 377 ? 93.212 77.878 -8.256 1.00 28.17 377 ALA A N 1
ATOM 2677 C CA . ALA A 1 377 ? 93.570 79.271 -8.553 1.00 28.28 377 ALA A CA 1
ATOM 2678 C C . ALA A 1 377 ? 92.392 80.218 -8.401 1.00 29.73 377 ALA A C 1
ATOM 2679 O O . ALA A 1 377 ? 92.524 81.315 -7.874 1.00 31.78 377 ALA A O 1
ATOM 2681 N N . HIS A 1 378 ? 91.225 79.758 -8.822 1.00 29.14 378 HIS A N 1
ATOM 2682 C CA . HIS A 1 378 ? 90.045 80.579 -8.797 1.00 28.03 378 HIS A CA 1
ATOM 2683 C C . HIS A 1 378 ? 89.722 80.978 -7.383 1.00 27.80 378 HIS A C 1
ATOM 2684 O O . HIS A 1 378 ? 89.336 82.108 -7.114 1.00 28.79 378 HIS A O 1
ATOM 2691 N N . HIS A 1 379 ? 89.915 80.039 -6.473 1.00 27.78 379 HIS A N 1
ATOM 2692 C CA . HIS A 1 379 ? 89.691 80.294 -5.073 1.00 26.64 379 HIS A CA 1
ATOM 2693 C C . HIS A 1 379 ? 90.628 81.366 -4.571 1.00 30.15 379 HIS A C 1
ATOM 2694 O O . HIS A 1 379 ? 90.240 82.248 -3.830 1.00 32.73 379 HIS A O 1
ATOM 2701 N N . LEU A 1 380 ? 91.870 81.296 -5.005 1.00 31.62 380 LEU A N 1
ATOM 2702 C CA . LEU A 1 380 ? 92.913 82.186 -4.516 1.00 31.00 380 LEU A CA 1
ATOM 2703 C C . LEU A 1 380 ? 92.827 83.592 -5.048 1.00 29.66 380 LEU A C 1
ATOM 2704 O O . LEU A 1 380 ? 93.270 84.521 -4.381 1.00 31.02 380 LEU A O 1
ATOM 2709 N N . GLU A 1 381 ? 92.270 83.738 -6.252 1.00 31.40 381 GLU A N 1
ATOM 2710 C CA . GLU A 1 381 ? 92.205 85.021 -6.959 1.00 30.52 381 GLU A CA 1
ATOM 2711 C C . GLU A 1 381 ? 91.480 86.098 -6.178 1.00 32.05 381 GLU A C 1
ATOM 2712 O O . GLU A 1 381 ? 90.434 85.844 -5.595 1.00 33.02 381 GLU A O 1
ATOM 2718 N N . GLU A 1 382 ? 92.060 87.292 -6.187 1.00 27.60 382 GLU A N 1
ATOM 2719 C CA . GLU A 1 382 ? 91.571 88.475 -5.474 1.00 32.98 382 GLU A CA 1
ATOM 2720 C C . GLU A 1 382 ? 91.536 88.287 -3.972 1.00 31.56 382 GLU A C 1
ATOM 2721 O O . GLU A 1 382 ? 90.820 88.970 -3.266 1.00 36.35 382 GLU A O 1
ATOM 2727 N N . ASN A 1 383 ? 92.372 87.392 -3.484 1.00 30.16 383 ASN A N 1
ATOM 2728 C CA . ASN A 1 383 ? 92.603 87.260 -2.059 1.00 30.53 383 ASN A CA 1
ATOM 2729 C C . ASN A 1 383 ? 94.081 87.438 -1.781 1.00 30.07 383 ASN A C 1
ATOM 2730 O O . ASN A 1 383 ? 94.906 87.084 -2.613 1.00 33.06 383 ASN A O 1
ATOM 2735 N N . LEU A 1 384 ? 94.414 88.017 -0.636 1.00 29.41 384 LEU A N 1
ATOM 2736 C CA . LEU A 1 384 ? 95.796 88.026 -0.187 1.00 27.75 384 LEU A CA 1
ATOM 2737 C C . LEU A 1 384 ? 95.993 86.872 0.775 1.00 30.35 384 LEU A C 1
ATOM 2738 O O . LEU A 1 384 ? 95.353 86.819 1.825 1.00 30.17 384 LEU A O 1
ATOM 2743 N N . VAL A 1 385 ? 96.877 85.945 0.386 1.00 29.78 385 VAL A N 1
ATOM 2744 C CA . VAL A 1 385 ? 97.142 84.727 1.121 1.00 24.90 385 VAL A CA 1
ATOM 2745 C C . VAL A 1 385 ? 98.602 84.644 1.549 1.00 24.66 385 VAL A C 1
ATOM 2746 O O . VAL A 1 385 ? 99.484 84.533 0.721 1.00 23.85 385 VAL A O 1
ATOM 2750 N N . VAL A 1 386 ? 98.845 84.686 2.850 1.00 25.59 386 VAL A N 1
ATOM 2751 C CA . VAL A 1 386 ? 100.211 84.710 3.389 1.00 24.71 386 VAL A CA 1
ATOM 2752 C C . VAL A 1 386 ? 100.647 83.370 3.915 1.00 27.52 386 VAL A C 1
ATOM 2753 O O . VAL A 1 386 ? 100.032 82.833 4.832 1.00 30.71 386 VAL A O 1
ATOM 2757 N N . PHE A 1 387 ? 101.726 82.843 3.359 1.00 25.57 387 PHE A N 1
ATOM 2758 C CA . PHE A 1 387 ? 102.255 81.587 3.825 1.00 23.70 387 PHE A CA 1
ATOM 2759 C C . PHE A 1 387 ? 103.330 81.868 4.828 1.00 28.47 387 PHE A C 1
ATOM 2760 O O . PHE A 1 387 ? 104.448 82.224 4.459 1.00 29.74 387 PHE A O 1
ATOM 2768 N N . ASP A 1 388 ? 102.968 81.785 6.106 1.00 29.85 388 ASP A N 1
ATOM 2769 C CA . ASP A 1 388 ? 103.917 82.079 7.165 1.00 29.70 388 ASP A CA 1
ATOM 2770 C C . ASP A 1 388 ? 104.624 80.795 7.592 1.00 33.13 388 ASP A C 1
ATOM 2771 O O . ASP A 1 388 ? 104.165 80.117 8.508 1.00 37.16 388 ASP A O 1
ATOM 2776 N N . LEU A 1 389 ? 105.764 80.497 6.961 1.00 28.82 389 LEU A N 1
ATOM 2777 C CA . LEU A 1 389 ? 106.452 79.244 7.168 1.00 28.72 389 LEU A CA 1
ATOM 2778 C C . LEU A 1 389 ? 107.123 79.225 8.515 1.00 32.64 389 LEU A C 1
ATOM 2779 O O . LEU A 1 389 ? 107.364 78.174 9.091 1.00 36.30 389 LEU A O 1
ATOM 2784 N N . GLU A 1 390 ? 107.423 80.401 9.017 1.00 31.11 390 GLU A N 1
ATOM 2785 C CA . GLU A 1 390 ? 108.097 80.520 10.286 1.00 32.79 390 GLU A CA 1
ATOM 2786 C C . GLU A 1 390 ? 107.195 80.155 11.483 1.00 33.52 390 GLU A C 1
ATOM 2787 O O . GLU A 1 390 ? 107.672 79.660 12.510 1.00 34.71 390 GLU A O 1
ATOM 2793 N N . ARG A 1 391 ? 105.892 80.375 11.349 1.00 33.42 391 ARG A N 1
ATOM 2794 C CA . ARG A 1 391 ? 104.940 80.006 12.407 1.00 34.92 391 ARG A CA 1
ATOM 2795 C C . ARG A 1 391 ? 104.054 78.839 11.962 1.00 34.11 391 ARG A C 1
ATOM 2796 O O . ARG A 1 391 ? 103.142 78.448 12.689 1.00 35.63 391 ARG A O 1
ATOM 2804 N N . SER A 1 392 ? 104.323 78.303 10.770 1.00 30.68 392 SER A N 1
ATOM 2805 C CA . SER A 1 392 ? 103.547 77.214 10.190 1.00 29.00 392 SER A CA 1
ATOM 2806 C C . SER A 1 392 ? 102.043 77.526 10.145 1.00 30.63 392 SER A C 1
ATOM 2807 O O . SER A 1 392 ? 101.228 76.775 10.689 1.00 30.79 392 SER A O 1
ATOM 2810 N N . ARG A 1 393 ? 101.676 78.631 9.500 1.00 29.76 393 ARG A N 1
ATOM 2811 C CA . ARG A 1 393 ? 100.279 79.036 9.416 1.00 28.99 393 ARG A CA 1
ATOM 2812 C C . ARG A 1 393 ? 100.047 79.749 8.110 1.00 27.58 393 ARG A C 1
ATOM 2813 O O . ARG A 1 393 ? 100.978 80.266 7.505 1.00 26.29 393 ARG A O 1
ATOM 2821 N N . VAL A 1 394 ? 98.785 79.761 7.691 1.00 28.36 394 VAL A N 1
ATOM 2822 C CA . VAL A 1 394 ? 98.351 80.489 6.511 1.00 29.86 394 VAL A CA 1
ATOM 2823 C C . VAL A 1 394 ? 97.449 81.636 6.963 1.00 30.26 394 VAL A C 1
ATOM 2824 O O . VAL A 1 394 ? 96.562 81.428 7.798 1.00 29.80 394 VAL A O 1
ATOM 2828 N N . GLY A 1 395 ? 97.666 82.834 6.420 1.00 29.62 395 GLY A N 1
ATOM 2829 C CA . GLY A 1 395 ? 96.806 83.971 6.715 1.00 29.30 395 GLY A CA 1
ATOM 2830 C C . GLY A 1 395 ? 96.034 84.436 5.491 1.00 27.25 395 GLY A C 1
ATOM 2831 O O . GLY A 1 395 ? 96.506 84.280 4.380 1.00 24.18 395 GLY A O 1
ATOM 2832 N N . PHE A 1 396 ? 94.841 84.990 5.688 1.00 29.45 396 PHE A N 1
ATOM 2833 C CA . PHE A 1 396 ? 94.049 85.500 4.562 1.00 30.97 396 PHE A CA 1
ATOM 2834 C C . PHE A 1 396 ? 93.217 86.705 4.980 1.00 31.07 396 PHE A C 1
ATOM 2835 O O . PHE A 1 396 ? 92.954 86.915 6.165 1.00 33.35 396 PHE A O 1
ATOM 2843 N N . ASN A 1 397 ? 92.811 87.503 3.998 1.00 30.93 397 ASN A N 1
ATOM 2844 C CA . ASN A 1 397 ? 92.008 88.661 4.283 1.00 32.30 397 ASN A CA 1
ATOM 2845 C C . ASN A 1 397 ? 90.630 88.248 4.795 1.00 32.17 397 ASN A C 1
ATOM 2846 O O . ASN A 1 397 ? 89.959 87.405 4.195 1.00 32.89 397 ASN A O 1
ATOM 2851 N N . SER A 1 398 ? 90.225 88.843 5.918 1.00 33.05 398 SER A N 1
ATOM 2852 C CA . SER A 1 398 ? 88.960 88.509 6.576 1.00 36.53 398 SER A CA 1
ATOM 2853 C C . SER A 1 398 ? 87.786 89.314 6.031 1.00 38.43 398 SER A C 1
ATOM 2854 O O . SER A 1 398 ? 86.637 89.029 6.333 1.00 39.49 398 SER A O 1
ATOM 2857 N N . ASN A 1 399 ? 88.090 90.328 5.235 1.00 36.75 399 ASN A N 1
ATOM 2858 C CA . ASN A 1 399 ? 87.075 91.020 4.474 1.00 39.17 399 ASN A CA 1
ATOM 2859 C C . ASN A 1 399 ? 87.550 91.018 3.018 1.00 40.44 399 ASN A C 1
ATOM 2860 O O . ASN A 1 399 ? 88.734 90.822 2.761 1.00 41.28 399 ASN A O 1
ATOM 2865 N N . SER A 1 400 ? 86.647 91.225 2.068 1.00 40.91 400 SER A N 1
ATOM 2866 C CA . SER A 1 400 ? 87.024 91.223 0.657 1.00 38.52 400 SER A CA 1
ATOM 2867 C C . SER A 1 400 ? 87.989 92.349 0.345 1.00 37.13 400 SER A C 1
ATOM 2868 O O . SER A 1 400 ? 87.926 93.403 0.961 1.00 38.14 400 SER A O 1
ATOM 2871 N N . LEU A 1 401 ? 88.879 92.132 -0.618 1.00 37.67 401 LEU A N 1
ATOM 2872 C CA . LEU A 1 401 ? 89.814 93.189 -1.015 1.00 41.25 401 LEU A CA 1
ATOM 2873 C C . LEU A 1 401 ? 89.054 94.398 -1.489 1.00 38.91 401 LEU A C 1
ATOM 2874 O O . LEU A 1 401 ? 89.414 95.539 -1.203 1.00 39.00 401 LEU A O 1
ATOM 2879 N N . LYS A 1 402 ? 87.979 94.106 -2.201 1.00 39.12 402 LYS A N 1
ATOM 2880 C CA . LYS A 1 402 ? 87.109 95.105 -2.816 1.00 43.58 402 LYS A CA 1
ATOM 2881 C C . LYS A 1 402 ? 86.420 95.949 -1.743 1.00 41.96 402 LYS A C 1
ATOM 2882 O O . LYS A 1 402 ? 86.123 97.099 -1.980 1.00 45.84 402 LYS A O 1
ATOM 2888 N N . SER A 1 403 ? 86.201 95.395 -0.554 1.00 40.97 403 SER A N 1
ATOM 2889 C CA . SER A 1 403 ? 85.676 96.182 0.563 1.00 44.84 403 SER A CA 1
ATOM 2890 C C . SER A 1 403 ? 86.702 97.178 1.117 1.00 50.58 403 SER A C 1
ATOM 2891 O O . SER A 1 403 ? 86.337 98.067 1.887 1.00 56.55 403 SER A O 1
ATOM 2894 N N . TYR A 1 404 ? 87.980 97.014 0.762 1.00 47.70 404 TYR A N 1
ATOM 2895 C CA . TYR A 1 404 ? 89.020 97.980 1.133 1.00 45.99 404 TYR A CA 1
ATOM 2896 C C . TYR A 1 404 ? 89.278 98.972 0.014 1.00 48.18 404 TYR A C 1
ATOM 2897 O O . TYR A 1 404 ? 90.090 99.884 0.154 1.00 49.27 404 TYR A O 1
ATOM 2906 N N . GLY A 1 405 ? 88.567 98.788 -1.093 1.00 49.88 405 GLY A N 1
ATOM 2907 C CA . GLY A 1 405 ? 88.786 99.556 -2.306 1.00 52.92 405 GLY A CA 1
ATOM 2908 C C . GLY A 1 405 ? 89.988 99.064 -3.092 1.00 54.62 405 GLY A C 1
ATOM 2909 O O . GLY A 1 405 ? 90.519 99.796 -3.932 1.00 56.18 405 GLY A O 1
ATOM 2910 N N . LYS A 1 406 ? 90.393 97.812 -2.836 1.00 49.94 406 LYS A N 1
ATOM 2911 C CA . LYS A 1 406 ? 91.596 97.239 -3.421 1.00 44.20 406 LYS A CA 1
ATOM 2912 C C . LYS A 1 406 ? 91.298 96.062 -4.309 1.00 44.10 406 LYS A C 1
ATOM 2913 O O . LYS A 1 406 ? 90.247 95.433 -4.192 1.00 39.06 406 LYS A O 1
ATOM 2919 N N . THR A 1 407 ? 92.274 95.742 -5.156 1.00 44.40 407 THR A N 1
ATOM 2920 C CA . THR A 1 407 ? 92.307 94.492 -5.912 1.00 42.79 407 THR A CA 1
ATOM 2921 C C . THR A 1 407 ? 93.703 93.891 -5.778 1.00 40.50 407 THR A C 1
ATOM 2922 O O . THR A 1 407 ? 94.601 94.519 -5.227 1.00 39.89 407 THR A O 1
ATOM 2926 N N . CYS A 1 408 ? 93.888 92.665 -6.246 1.00 36.39 408 CYS A N 1
ATOM 2927 C CA . CYS A 1 408 ? 95.209 92.081 -6.205 1.00 35.62 408 CYS A CA 1
ATOM 2928 C C . CYS A 1 408 ? 96.170 92.766 -7.168 1.00 37.46 408 CYS A C 1
ATOM 2929 O O . CYS A 1 408 ? 97.368 92.646 -7.011 1.00 36.94 408 CYS A O 1
ATOM 2932 N N . SER A 1 409 ? 95.656 93.510 -8.144 1.00 41.36 409 SER A N 1
ATOM 2933 C CA . SER A 1 409 ? 96.518 94.237 -9.069 1.00 44.42 409 SER A CA 1
ATOM 2934 C C . SER A 1 409 ? 97.058 95.533 -8.487 1.00 45.57 409 SER A C 1
ATOM 2935 O O . SER A 1 409 ? 98.154 95.961 -8.833 1.00 45.18 409 SER A O 1
ATOM 2938 N N . ASN A 1 410 ? 96.286 96.172 -7.614 1.00 46.33 410 ASN A N 1
ATOM 2939 C CA . ASN A 1 410 ? 96.692 97.477 -7.114 1.00 46.47 410 ASN A CA 1
ATOM 2940 C C . ASN A 1 410 ? 96.986 97.552 -5.615 1.00 44.70 410 ASN A C 1
ATOM 2941 O O . ASN A 1 410 ? 97.323 98.619 -5.108 1.00 46.46 410 ASN A O 1
ATOM 2946 N N . LEU A 1 411 ? 96.933 96.418 -4.925 1.00 42.98 411 LEU A N 1
ATOM 2947 C CA . LEU A 1 411 ? 97.293 96.374 -3.507 1.00 42.67 411 LEU A CA 1
ATOM 2948 C C . LEU A 1 411 ? 98.753 96.823 -3.340 1.00 46.46 411 LEU A C 1
ATOM 2949 O O . LEU A 1 411 ? 99.106 97.541 -2.396 1.00 48.76 411 LEU A O 1
ATOM 2954 N N . PHE A 1 412 ? 99.580 96.404 -4.290 1.00 45.65 412 PHE A N 1
ATOM 2955 C CA . PHE A 1 412 ? 100.976 96.803 -4.343 1.00 43.90 412 PHE A CA 1
ATOM 2956 C C . PHE A 1 412 ? 101.270 97.416 -5.706 1.00 44.39 412 PHE A C 1
ATOM 2957 O O . PHE A 1 412 ? 100.609 97.097 -6.689 1.00 47.33 412 PHE A O 1
ATOM 2965 N N . ASP A 1 413 ? 102.261 98.297 -5.762 1.00 43.57 413 ASP A N 1
ATOM 2966 C CA . ASP A 1 413 ? 102.650 98.919 -7.020 1.00 46.95 413 ASP A CA 1
ATOM 2967 C C . ASP A 1 413 ? 103.471 97.953 -7.863 1.00 47.62 413 ASP A C 1
ATOM 2968 O O . ASP A 1 413 ? 104.630 97.690 -7.562 1.00 47.45 413 ASP A O 1
ATOM 2973 N N . LEU A 1 414 ? 102.863 97.424 -8.918 1.00 49.38 414 LEU A N 1
ATOM 2974 C CA . LEU A 1 414 ? 103.535 96.474 -9.795 1.00 48.85 414 LEU A CA 1
ATOM 2975 C C . LEU A 1 414 ? 103.988 97.130 -11.092 1.00 56.57 414 LEU A C 1
ATOM 2976 O O . LEU A 1 414 ? 104.325 96.449 -12.057 1.00 57.20 414 LEU A O 1
ATOM 2981 N N . ASN A 1 415 ? 103.990 98.456 -11.111 1.00 64.79 415 ASN A N 1
ATOM 2982 C CA . ASN A 1 415 ? 104.392 99.194 -12.298 1.00 72.08 415 ASN A CA 1
ATOM 2983 C C . ASN A 1 415 ? 105.904 99.302 -12.433 1.00 74.05 415 ASN A C 1
ATOM 2984 O O . ASN A 1 415 ? 106.611 99.534 -11.455 1.00 72.59 415 ASN A O 1
ATOM 2989 N N . ASN A 1 416 ? 106.390 99.132 -13.656 1.00 78.72 416 ASN A N 1
ATOM 2990 C CA . ASN A 1 416 ? 107.813 99.239 -13.944 1.00 86.13 416 ASN A CA 1
ATOM 2991 C C . ASN A 1 416 ? 108.455 100.418 -13.225 1.00 85.83 416 ASN A C 1
ATOM 2992 O O . ASN A 1 416 ? 107.994 101.553 -13.344 1.00 87.47 416 ASN A O 1
ATOM 2997 N N . LYS B 1 11 ? 56.665 23.923 23.244 1.00 86.24 11 LYS B N 1
ATOM 2998 C CA . LYS B 1 11 ? 57.710 24.644 22.500 1.00 82.21 11 LYS B CA 1
ATOM 2999 C C . LYS B 1 11 ? 57.411 26.134 22.336 1.00 75.80 11 LYS B C 1
ATOM 3000 O O . LYS B 1 11 ? 56.401 26.503 21.712 1.00 77.69 11 LYS B O 1
ATOM 3006 N N . PRO B 1 12 ? 58.278 26.989 22.932 1.00 64.59 12 PRO B N 1
ATOM 3007 C CA . PRO B 1 12 ? 58.087 28.441 23.024 1.00 61.16 12 PRO B CA 1
ATOM 3008 C C . PRO B 1 12 ? 58.212 29.222 21.710 1.00 63.51 12 PRO B C 1
ATOM 3009 O O . PRO B 1 12 ? 58.987 28.872 20.814 1.00 65.15 12 PRO B O 1
ATOM 3013 N N . ASN B 1 13 ? 57.429 30.292 21.625 1.00 61.89 13 ASN B N 1
ATOM 3014 C CA . ASN B 1 13 ? 57.471 31.190 20.499 1.00 59.34 13 ASN B CA 1
ATOM 3015 C C . ASN B 1 13 ? 58.145 32.478 20.894 1.00 56.33 13 ASN B C 1
ATOM 3016 O O . ASN B 1 13 ? 58.287 33.372 20.069 1.00 56.43 13 ASN B O 1
ATOM 3021 N N . LEU B 1 14 ? 58.520 32.592 22.165 1.00 50.09 14 LEU B N 1
ATOM 3022 C CA . LEU B 1 14 ? 59.159 33.809 22.643 1.00 45.14 14 LEU B CA 1
ATOM 3023 C C . LEU B 1 14 ? 59.982 33.516 23.892 1.00 39.49 14 LEU B C 1
ATOM 3024 O O . LEU B 1 14 ? 59.486 32.854 24.816 1.00 37.51 14 LEU B O 1
ATOM 3029 N N . LEU B 1 15 ? 61.222 34.024 23.907 1.00 34.55 15 LEU B N 1
ATOM 3030 C CA . LEU B 1 15 ? 62.175 33.853 25.010 1.00 31.42 15 LEU B CA 1
ATOM 3031 C C . LEU B 1 15 ? 62.619 35.185 25.569 1.00 30.43 15 LEU B C 1
ATOM 3032 O O . LEU B 1 15 ? 62.746 36.145 24.823 1.00 29.78 15 LEU B O 1
ATOM 3037 N N . VAL B 1 16 ? 62.925 35.241 26.862 1.00 31.75 16 VAL B N 1
ATOM 3038 C CA . VAL B 1 16 ? 63.230 36.523 27.495 1.00 27.87 16 VAL B CA 1
ATOM 3039 C C . VAL B 1 16 ? 64.493 36.463 28.341 1.00 25.12 16 VAL B C 1
ATOM 3040 O O . VAL B 1 16 ? 64.637 35.622 29.202 1.00 28.94 16 VAL B O 1
ATOM 3044 N N . LEU B 1 17 ? 65.388 37.410 28.097 1.00 24.49 17 LEU B N 1
ATOM 3045 C CA . LEU B 1 17 ? 66.620 37.567 28.861 1.00 27.93 17 LEU B CA 1
ATOM 3046 C C . LEU B 1 17 ? 66.667 38.946 29.535 1.00 28.44 17 LEU B C 1
ATOM 3047 O O . LEU B 1 17 ? 66.881 39.957 28.875 1.00 29.94 17 LEU B O 1
ATOM 3052 N N . PRO B 1 18 ? 66.469 38.984 30.862 1.00 28.68 18 PRO B N 1
ATOM 3053 C CA . PRO B 1 18 ? 66.605 40.233 31.612 1.00 30.57 18 PRO B CA 1
ATOM 3054 C C . PRO B 1 18 ? 68.066 40.675 31.688 1.00 32.22 18 PRO B C 1
ATOM 3055 O O . PRO B 1 18 ? 68.957 39.847 31.899 1.00 29.93 18 PRO B O 1
ATOM 3059 N N . VAL B 1 19 ? 68.287 41.975 31.533 1.00 32.45 19 VAL B N 1
ATOM 3060 C CA . VAL B 1 19 ? 69.608 42.558 31.523 1.00 30.72 19 VAL B CA 1
ATOM 3061 C C . VAL B 1 19 ? 69.612 43.706 32.510 1.00 32.32 19 VAL B C 1
ATOM 3062 O O . VAL B 1 19 ? 68.568 44.279 32.783 1.00 33.08 19 VAL B O 1
ATOM 3066 N N . GLN B 1 20 ? 70.784 44.032 33.052 1.00 32.54 20 GLN B N 1
ATOM 3067 C CA . GLN B 1 20 ? 70.896 45.073 34.064 1.00 32.40 20 GLN B CA 1
ATOM 3068 C C . GLN B 1 20 ? 71.987 46.071 33.705 1.00 30.49 20 GLN B C 1
ATOM 3069 O O . GLN B 1 20 ? 73.024 45.699 33.165 1.00 27.79 20 GLN B O 1
ATOM 3075 N N . GLU B 1 21 ? 71.742 47.341 34.010 1.00 30.39 21 GLU B N 1
ATOM 3076 C CA . GLU B 1 21 ? 72.733 48.386 33.805 1.00 30.67 21 GLU B CA 1
ATOM 3077 C C . GLU B 1 21 ? 73.763 48.418 34.949 1.00 31.12 21 GLU B C 1
ATOM 3078 O O . GLU B 1 21 ? 73.412 48.307 36.127 1.00 30.73 21 GLU B O 1
ATOM 3084 N N . ASP B 1 22 ? 75.037 48.556 34.609 1.00 29.48 22 ASP B N 1
ATOM 3085 C CA . ASP B 1 22 ? 76.030 48.726 35.638 1.00 30.61 22 ASP B CA 1
ATOM 3086 C C . ASP B 1 22 ? 76.310 50.210 35.803 1.00 31.84 22 ASP B C 1
ATOM 3087 O O . ASP B 1 22 ? 76.835 50.848 34.900 1.00 32.68 22 ASP B O 1
ATOM 3092 N N . ALA B 1 23 ? 75.963 50.756 36.966 1.00 34.12 23 ALA B N 1
ATOM 3093 C CA . ALA B 1 23 ? 75.962 52.204 37.152 1.00 36.37 23 ALA B CA 1
ATOM 3094 C C . ALA B 1 23 ? 77.345 52.782 36.959 1.00 40.26 23 ALA B C 1
ATOM 3095 O O . ALA B 1 23 ? 77.514 53.857 36.378 1.00 42.17 23 ALA B O 1
ATOM 3097 N N . SER B 1 24 ? 78.324 52.081 37.502 1.00 37.71 24 SER B N 1
ATOM 3098 C CA . SER B 1 24 ? 79.693 52.510 37.419 1.00 42.52 24 SER B CA 1
ATOM 3099 C C . SER B 1 24 ? 80.244 52.601 35.991 1.00 39.86 24 SER B C 1
ATOM 3100 O O . SER B 1 24 ? 80.914 53.571 35.662 1.00 41.69 24 SER B O 1
ATOM 3103 N N . THR B 1 25 ? 80.034 51.579 35.165 1.00 38.08 25 THR B N 1
ATOM 3104 C CA . THR B 1 25 ? 80.610 51.576 33.821 1.00 38.02 25 THR B CA 1
ATOM 3105 C C . THR B 1 25 ? 79.638 52.051 32.760 1.00 35.77 25 THR B C 1
ATOM 3106 O O . THR B 1 25 ? 80.065 52.478 31.683 1.00 35.25 25 THR B O 1
ATOM 3110 N N . GLY B 1 26 ? 78.342 51.986 33.052 1.00 32.47 26 GLY B N 1
ATOM 3111 C CA . GLY B 1 26 ? 77.356 52.376 32.074 1.00 30.28 26 GLY B CA 1
ATOM 3112 C C . GLY B 1 26 ? 77.109 51.282 31.059 1.00 30.24 26 GLY B C 1
ATOM 3113 O O . GLY B 1 26 ? 76.463 51.486 30.034 1.00 29.63 26 GLY B O 1
ATOM 3114 N N . LEU B 1 27 ? 77.672 50.119 31.328 1.00 29.10 27 LEU B N 1
ATOM 3115 C CA . LEU B 1 27 ? 77.478 48.987 30.464 1.00 25.83 27 LEU B CA 1
ATOM 3116 C C . LEU B 1 27 ? 76.403 48.110 31.033 1.00 27.18 27 LEU B C 1
ATOM 3117 O O . LEU B 1 27 ? 75.983 48.273 32.173 1.00 28.67 27 LEU B O 1
ATOM 3122 N N . HIS B 1 28 ? 75.956 47.179 30.215 1.00 28.79 28 HIS B N 1
ATOM 3123 C CA . HIS B 1 28 ? 74.893 46.286 30.597 1.00 27.62 28 HIS B CA 1
ATOM 3124 C C . HIS B 1 28 ? 75.393 44.880 30.605 1.00 27.98 28 HIS B C 1
ATOM 3125 O O . HIS B 1 28 ? 76.273 44.541 29.843 1.00 27.64 28 HIS B O 1
ATOM 3132 N N . TRP B 1 29 ? 74.841 44.078 31.503 1.00 28.37 29 TRP B N 1
ATOM 3133 C CA . TRP B 1 29 ? 75.273 42.702 31.688 1.00 26.39 29 TRP B CA 1
ATOM 3134 C C . TRP B 1 29 ? 74.065 41.809 32.005 1.00 30.64 29 TRP B C 1
ATOM 3135 O O . TRP B 1 29 ? 73.003 42.297 32.373 1.00 30.66 29 TRP B O 1
ATOM 3146 N N . ALA B 1 30 ? 74.219 40.496 31.865 1.00 32.50 30 ALA B N 1
ATOM 3147 C CA . ALA B 1 30 ? 73.130 39.566 32.180 1.00 29.09 30 ALA B CA 1
ATOM 3148 C C . ALA B 1 30 ? 73.638 38.324 32.903 1.00 29.75 30 ALA B C 1
ATOM 3149 O O . ALA B 1 30 ? 74.782 37.914 32.708 1.00 30.21 30 ALA B O 1
ATOM 3151 N N . ASN B 1 31 ? 72.804 37.745 33.761 1.00 30.16 31 ASN B N 1
ATOM 3152 C CA . ASN B 1 31 ? 73.073 36.406 34.274 1.00 31.82 31 ASN B CA 1
ATOM 3153 C C . ASN B 1 31 ? 72.639 35.357 33.257 1.00 32.70 31 ASN B C 1
ATOM 3154 O O . ASN B 1 31 ? 71.455 35.253 32.960 1.00 35.68 31 ASN B O 1
ATOM 3159 N N . ILE B 1 32 ? 73.579 34.580 32.731 1.00 30.15 32 ILE B N 1
ATOM 3160 C CA . ILE B 1 32 ? 73.243 33.505 31.820 1.00 28.20 32 ILE B CA 1
ATOM 3161 C C . ILE B 1 32 ? 73.249 32.208 32.595 1.00 28.21 32 ILE B C 1
ATOM 3162 O O . ILE B 1 32 ? 74.157 31.940 33.370 1.00 29.18 32 ILE B O 1
ATOM 3167 N N . HIS B 1 33 ? 72.227 31.398 32.393 1.00 28.31 33 HIS B N 1
ATOM 3168 C CA . HIS B 1 33 ? 72.166 30.103 33.047 1.00 27.83 33 HIS B CA 1
ATOM 3169 C C . HIS B 1 33 ? 72.822 29.059 32.171 1.00 30.35 33 HIS B C 1
ATOM 3170 O O . HIS B 1 33 ? 72.446 28.903 31.003 1.00 30.60 33 HIS B O 1
ATOM 3177 N N . LYS B 1 34 ? 73.818 28.362 32.718 1.00 29.86 34 LYS B N 1
ATOM 3178 C CA . LYS B 1 34 ? 74.574 27.359 31.955 1.00 30.45 34 LYS B CA 1
ATOM 3179 C C . LYS B 1 34 ? 74.917 26.109 32.758 1.00 28.44 34 LYS B C 1
ATOM 3180 O O . LYS B 1 34 ? 74.799 26.107 33.975 1.00 32.49 34 LYS B O 1
ATOM 3186 N N . ARG B 1 35 ? 75.293 25.041 32.061 1.00 27.20 35 ARG B N 1
ATOM 3187 C CA . ARG B 1 35 ? 75.849 23.820 32.665 1.00 29.72 35 ARG B CA 1
ATOM 3188 C C . ARG B 1 35 ? 74.859 22.882 33.310 1.00 30.04 35 ARG B C 1
ATOM 3189 O O . ARG B 1 35 ? 73.693 23.212 33.481 1.00 35.73 35 ARG B O 1
ATOM 3197 N N . THR B 1 36 ? 75.336 21.692 33.656 1.00 31.59 36 THR B N 1
ATOM 3198 C CA . THR B 1 36 ? 74.552 20.755 34.459 1.00 35.98 36 THR B CA 1
ATOM 3199 C C . THR B 1 36 ? 75.348 20.344 35.689 1.00 35.24 36 THR B C 1
ATOM 3200 O O . THR B 1 36 ? 76.381 19.715 35.586 1.00 35.69 36 THR B O 1
ATOM 3204 N N . PRO B 1 37 ? 74.880 20.727 36.871 1.00 36.26 37 PRO B N 1
ATOM 3205 C CA . PRO B 1 37 ? 73.665 21.492 37.177 1.00 36.15 37 PRO B CA 1
ATOM 3206 C C . PRO B 1 37 ? 73.723 22.941 36.741 1.00 37.88 37 PRO B C 1
ATOM 3207 O O . PRO B 1 37 ? 74.768 23.559 36.636 1.00 37.28 37 PRO B O 1
ATOM 3211 N N . LEU B 1 38 ? 72.555 23.481 36.479 1.00 37.69 38 LEU B N 1
ATOM 3212 C CA . LEU B 1 38 ? 72.445 24.825 35.962 1.00 38.00 38 LEU B CA 1
ATOM 3213 C C . LEU B 1 38 ? 72.901 25.877 36.989 1.00 37.11 38 LEU B C 1
ATOM 3214 O O . LEU B 1 38 ? 72.618 25.772 38.176 1.00 37.75 38 LEU B O 1
ATOM 3219 N N . MET B 1 39 ? 73.628 26.878 36.529 1.00 37.68 39 MET B N 1
ATOM 3220 C CA . MET B 1 39 ? 74.018 27.997 37.382 1.00 39.09 39 MET B CA 1
ATOM 3221 C C . MET B 1 39 ? 74.100 29.274 36.570 1.00 36.69 39 MET B C 1
ATOM 3222 O O . MET B 1 39 ? 74.025 29.243 35.349 1.00 36.89 39 MET B O 1
ATOM 3227 N N . GLN B 1 40 ? 74.291 30.390 37.253 1.00 36.27 40 GLN B N 1
ATOM 3228 C CA . GLN B 1 40 ? 74.305 31.682 36.592 1.00 34.60 40 GLN B CA 1
ATOM 3229 C C . GLN B 1 40 ? 75.690 32.218 36.371 1.00 33.55 40 GLN B C 1
ATOM 3230 O O . GLN B 1 40 ? 76.495 32.281 37.302 1.00 35.88 40 GLN B O 1
ATOM 3236 N N . VAL B 1 41 ? 75.942 32.668 35.153 1.00 30.83 41 VAL B N 1
ATOM 3237 C CA . VAL B 1 41 ? 77.213 33.297 34.816 1.00 30.28 41 VAL B CA 1
ATOM 3238 C C . VAL B 1 41 ? 76.949 34.746 34.427 1.00 27.19 41 VAL B C 1
ATOM 3239 O O . VAL B 1 41 ? 76.203 34.979 33.493 1.00 27.64 41 VAL B O 1
ATOM 3243 N N . PRO B 1 42 ? 77.530 35.727 35.165 1.00 27.94 42 PRO B N 1
ATOM 3244 C CA . PRO B 1 42 ? 77.376 37.131 34.761 1.00 26.98 42 PRO B CA 1
ATOM 3245 C C . PRO B 1 42 ? 78.262 37.479 33.554 1.00 28.30 42 PRO B C 1
ATOM 3246 O O . PRO B 1 42 ? 79.478 37.268 33.612 1.00 28.51 42 PRO B O 1
ATOM 3250 N N . LEU B 1 43 ? 77.636 37.962 32.475 1.00 27.49 43 LEU B N 1
ATOM 3251 C CA . LEU B 1 43 ? 78.324 38.252 31.206 1.00 26.70 43 LEU B CA 1
ATOM 3252 C C . LEU B 1 43 ? 77.960 39.614 30.630 1.00 25.23 43 LEU B C 1
ATOM 3253 O O . LEU B 1 43 ? 76.837 40.075 30.741 1.00 24.21 43 LEU B O 1
ATOM 3258 N N . LEU B 1 44 ? 78.921 40.248 29.989 1.00 27.12 44 LEU B N 1
ATOM 3259 C CA . LEU B 1 44 ? 78.661 41.505 29.338 1.00 25.04 44 LEU B CA 1
ATOM 3260 C C . LEU B 1 44 ? 77.778 41.346 28.119 1.00 24.60 44 LEU B C 1
ATOM 3261 O O . LEU B 1 44 ? 77.954 40.428 27.328 1.00 25.46 44 LEU B O 1
ATOM 3266 N N . LEU B 1 45 ? 76.823 42.255 27.975 1.00 24.94 45 LEU B N 1
ATOM 3267 C CA . LEU B 1 45 ? 76.017 42.358 26.775 1.00 25.85 45 LEU B CA 1
ATOM 3268 C C . LEU B 1 45 ? 76.776 43.083 25.655 1.00 24.65 45 LEU B C 1
ATOM 3269 O O . LEU B 1 45 ? 77.072 44.286 25.750 1.00 24.99 45 LEU B O 1
ATOM 3274 N N . ASP B 1 46 ? 77.089 42.332 24.603 1.00 24.40 46 ASP B N 1
ATOM 3275 C CA . ASP B 1 46 ? 77.841 42.836 23.469 1.00 22.87 46 ASP B CA 1
ATOM 3276 C C . ASP B 1 46 ? 77.040 42.632 22.193 1.00 24.50 46 ASP B C 1
ATOM 3277 O O . ASP B 1 46 ? 77.063 41.560 21.581 1.00 23.85 46 ASP B O 1
ATOM 3282 N N . LEU B 1 47 ? 76.344 43.680 21.788 1.00 23.86 47 LEU B N 1
ATOM 3283 C CA . LEU B 1 47 ? 75.421 43.577 20.680 1.00 23.40 47 LEU B CA 1
ATOM 3284 C C . LEU B 1 47 ? 76.091 43.028 19.450 1.00 21.98 47 LEU B C 1
ATOM 3285 O O . LEU B 1 47 ? 75.543 42.205 18.771 1.00 25.84 47 LEU B O 1
ATOM 3290 N N . ASN B 1 48 ? 77.291 43.476 19.159 1.00 22.02 48 ASN B N 1
ATOM 3291 C CA . ASN B 1 48 ? 77.944 43.047 17.936 1.00 22.84 48 ASN B CA 1
ATOM 3292 C C . ASN B 1 48 ? 78.899 41.856 18.109 1.00 21.69 48 ASN B C 1
ATOM 3293 O O . ASN B 1 48 ? 79.584 41.463 17.179 1.00 20.50 48 ASN B O 1
ATOM 3298 N N . GLY B 1 49 ? 78.962 41.302 19.310 1.00 22.38 49 GLY B N 1
ATOM 3299 C CA . GLY B 1 49 ? 79.871 40.202 19.573 1.00 21.53 49 GLY B CA 1
ATOM 3300 C C . GLY B 1 49 ? 79.539 38.970 18.756 1.00 21.55 49 GLY B C 1
ATOM 3301 O O . GLY B 1 49 ? 78.374 38.622 18.564 1.00 23.88 49 GLY B O 1
ATOM 3302 N N . LYS B 1 50 ? 80.573 38.297 18.272 1.00 20.72 50 LYS B N 1
ATOM 3303 C CA . LYS B 1 50 ? 80.381 37.179 17.381 1.00 22.84 50 LYS B CA 1
ATOM 3304 C C . LYS B 1 50 ? 79.971 35.899 18.089 1.00 21.84 50 LYS B C 1
ATOM 3305 O O . LYS B 1 50 ? 79.419 35.009 17.468 1.00 23.98 50 LYS B O 1
ATOM 3311 N N . HIS B 1 51 ? 80.254 35.801 19.383 1.00 20.69 51 HIS B N 1
ATOM 3312 C CA . HIS B 1 51 ? 79.888 34.624 20.145 1.00 19.45 51 HIS B CA 1
ATOM 3313 C C . HIS B 1 51 ? 79.845 34.913 21.634 1.00 20.89 51 HIS B C 1
ATOM 3314 O O . HIS B 1 51 ? 80.228 35.998 22.084 1.00 21.52 51 HIS B O 1
ATOM 3321 N N . LEU B 1 52 ? 79.359 33.936 22.393 1.00 19.58 52 LEU B N 1
ATOM 3322 C CA . LEU B 1 52 ? 79.434 33.996 23.841 1.00 20.68 52 LEU B CA 1
ATOM 3323 C C . LEU B 1 52 ? 80.774 33.441 24.286 1.00 24.47 52 LEU B C 1
ATOM 3324 O O . LEU B 1 52 ? 81.186 32.384 23.822 1.00 28.29 52 LEU B O 1
ATOM 3329 N N . TRP B 1 53 ? 81.472 34.145 25.170 1.00 22.43 53 TRP B N 1
ATOM 3330 C CA . TRP B 1 53 ? 82.683 33.579 25.715 1.00 22.10 53 TRP B CA 1
ATOM 3331 C C . TRP B 1 53 ? 82.731 33.740 27.220 1.00 27.36 53 TRP B C 1
ATOM 3332 O O . TRP B 1 53 ? 82.151 34.667 27.774 1.00 28.46 53 TRP B O 1
ATOM 3343 N N . VAL B 1 54 ? 83.399 32.794 27.874 1.00 27.81 54 VAL B N 1
ATOM 3344 C CA . VAL B 1 54 ? 83.541 32.760 29.330 1.00 28.12 54 VAL B CA 1
ATOM 3345 C C . VAL B 1 54 ? 84.956 32.328 29.744 1.00 29.84 54 VAL B C 1
ATOM 3346 O O . VAL B 1 54 ? 85.655 31.663 28.990 1.00 29.94 54 VAL B O 1
ATOM 3353 N N . THR B 1 55 ? 85.375 32.732 30.937 1.00 34.89 55 THR B N 1
ATOM 3354 C CA . THR B 1 55 ? 86.569 32.170 31.564 1.00 40.96 55 THR B CA 1
ATOM 3355 C C . THR B 1 55 ? 86.219 30.772 32.089 1.00 45.61 55 THR B C 1
ATOM 3356 O O . THR B 1 55 ? 85.310 30.639 32.916 1.00 48.63 55 THR B O 1
ATOM 3360 N N . CYS B 1 56 ? 86.950 29.739 31.668 1.00 45.46 56 CYS B N 1
ATOM 3361 C CA . CYS B 1 56 ? 86.599 28.376 32.078 1.00 45.84 56 CYS B CA 1
ATOM 3362 C C . CYS B 1 56 ? 87.572 27.785 33.060 1.00 51.78 56 CYS B C 1
ATOM 3363 O O . CYS B 1 56 ? 87.247 26.838 33.771 1.00 56.54 56 CYS B O 1
ATOM 3366 N N . SER B 1 57 ? 88.761 28.353 33.110 1.00 53.88 57 SER B N 1
ATOM 3367 C CA . SER B 1 57 ? 89.799 27.831 33.966 1.00 63.58 57 SER B CA 1
ATOM 3368 C C . SER B 1 57 ? 89.402 27.749 35.458 1.00 69.72 57 SER B C 1
ATOM 3369 O O . SER B 1 57 ? 90.125 27.159 36.264 1.00 73.85 57 SER B O 1
ATOM 3372 N N . GLN B 1 58 ? 88.261 28.338 35.813 1.00 70.89 58 GLN B N 1
ATOM 3373 C CA . GLN B 1 58 ? 87.679 28.277 37.161 1.00 77.55 58 GLN B CA 1
ATOM 3374 C C . GLN B 1 58 ? 87.210 26.968 37.799 1.00 81.51 58 GLN B C 1
ATOM 3375 O O . GLN B 1 58 ? 87.872 25.927 37.780 1.00 87.33 58 GLN B O 1
ATOM 3381 N N . HIS B 1 59 ? 86.035 27.095 38.408 1.00 77.69 59 HIS B N 1
ATOM 3382 C CA . HIS B 1 59 ? 85.336 26.056 39.147 1.00 74.43 59 HIS B CA 1
ATOM 3383 C C . HIS B 1 59 ? 84.376 25.376 38.187 1.00 67.99 59 HIS B C 1
ATOM 3384 O O . HIS B 1 59 ? 83.232 25.113 38.548 1.00 73.87 59 HIS B O 1
ATOM 3391 N N . TYR B 1 60 ? 84.794 25.147 36.952 1.00 54.80 60 TYR B N 1
ATOM 3392 C CA . TYR B 1 60 ? 83.829 24.685 35.981 1.00 43.80 60 TYR B CA 1
ATOM 3393 C C . TYR B 1 60 ? 83.386 23.279 36.343 1.00 40.71 60 TYR B C 1
ATOM 3394 O O . TYR B 1 60 ? 84.114 22.305 36.144 1.00 38.76 60 TYR B O 1
ATOM 3403 N N . SER B 1 61 ? 82.161 23.180 36.846 1.00 37.69 61 SER B N 1
ATOM 3404 C CA . SER B 1 61 ? 81.621 21.902 37.262 1.00 37.96 61 SER B CA 1
ATOM 3405 C C . SER B 1 61 ? 80.392 21.591 36.403 1.00 41.23 61 SER B C 1
ATOM 3406 O O . SER B 1 61 ? 79.401 22.301 36.452 1.00 42.13 61 SER B O 1
ATOM 3409 N N . SER B 1 62 ? 80.454 20.523 35.617 1.00 38.86 62 SER B N 1
ATOM 3410 C CA . SER B 1 62 ? 79.343 20.195 34.742 1.00 35.85 62 SER B CA 1
ATOM 3411 C C . SER B 1 62 ? 79.453 18.760 34.229 1.00 36.76 62 SER B C 1
ATOM 3412 O O . SER B 1 62 ? 80.524 18.291 33.821 1.00 38.56 62 SER B O 1
ATOM 3415 N N . SER B 1 63 ? 78.333 18.054 34.295 1.00 36.06 63 SER B N 1
ATOM 3416 C CA . SER B 1 63 ? 78.256 16.714 33.752 1.00 38.07 63 SER B CA 1
ATOM 3417 C C . SER B 1 63 ? 77.885 16.770 32.277 1.00 38.31 63 SER B C 1
ATOM 3418 O O . SER B 1 63 ? 77.767 15.741 31.620 1.00 38.15 63 SER B O 1
ATOM 3421 N N . THR B 1 64 ? 77.710 17.974 31.751 1.00 37.94 64 THR B N 1
ATOM 3422 C CA . THR B 1 64 ? 77.314 18.105 30.358 1.00 38.85 64 THR B CA 1
ATOM 3423 C C . THR B 1 64 ? 78.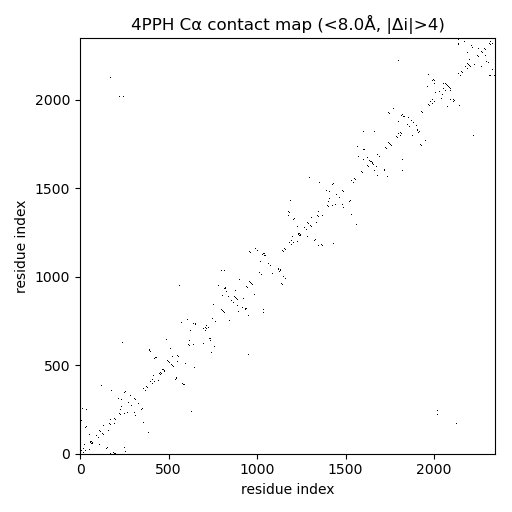337 18.820 29.486 1.00 37.68 64 THR B C 1
ATOM 3424 O O . THR B 1 64 ? 78.036 19.156 28.353 1.00 39.91 64 THR B O 1
ATOM 3428 N N . TYR B 1 65 ? 79.538 19.054 29.993 1.00 33.30 65 TYR B N 1
ATOM 3429 C CA . TYR B 1 65 ? 80.544 19.757 29.212 1.00 28.02 65 TYR B CA 1
ATOM 3430 C C . TYR B 1 65 ? 81.230 18.918 28.161 1.00 28.73 65 TYR B C 1
ATOM 3431 O O . TYR B 1 65 ? 81.541 17.766 28.411 1.00 32.93 65 TYR B O 1
ATOM 3440 N N . GLN B 1 66 ? 81.484 19.499 26.993 1.00 30.72 66 GLN B N 1
ATOM 3441 C CA . GLN B 1 66 ? 82.362 18.874 25.996 1.00 35.62 66 GLN B CA 1
ATOM 3442 C C . GLN B 1 66 ? 83.179 19.904 25.233 1.00 33.97 66 GLN B C 1
ATOM 3443 O O . GLN B 1 66 ? 82.695 20.998 24.956 1.00 31.29 66 GLN B O 1
ATOM 3449 N N . ALA B 1 67 ? 84.411 19.538 24.869 1.00 34.81 67 ALA B N 1
ATOM 3450 C CA . ALA B 1 67 ? 85.216 20.340 23.946 1.00 34.81 67 ALA B CA 1
ATOM 3451 C C . ALA B 1 67 ? 85.297 19.642 22.585 1.00 32.51 67 ALA B C 1
ATOM 3452 O O . ALA B 1 67 ? 85.937 18.591 22.482 1.00 31.61 67 ALA B O 1
ATOM 3454 N N . PRO B 1 68 ? 84.615 20.192 21.552 1.00 27.13 68 PRO B N 1
ATOM 3455 C CA . PRO B 1 68 ? 84.599 19.533 20.242 1.00 26.47 68 PRO B CA 1
ATOM 3456 C C . PRO B 1 68 ? 85.997 19.295 19.644 1.00 28.55 68 PRO B C 1
ATOM 3457 O O . PRO B 1 68 ? 86.881 20.115 19.827 1.00 29.29 68 PRO B O 1
ATOM 3461 N N . PHE B 1 69 ? 86.179 18.196 18.915 1.00 28.74 69 PHE B N 1
ATOM 3462 C CA . PHE B 1 69 ? 87.479 17.899 18.361 1.00 30.51 69 PHE B CA 1
ATOM 3463 C C . PHE B 1 69 ? 87.692 18.710 17.109 1.00 31.32 69 PHE B C 1
ATOM 3464 O O . PHE B 1 69 ? 86.737 19.163 16.480 1.00 31.77 69 PHE B O 1
ATOM 3472 N N . CYS B 1 70 ? 88.956 18.916 16.768 1.00 29.26 70 CYS B N 1
ATOM 3473 C CA . CYS B 1 70 ? 89.306 19.698 15.601 1.00 29.96 70 CYS B CA 1
ATOM 3474 C C . CYS B 1 70 ? 88.769 19.058 14.328 1.00 28.84 70 CYS B C 1
ATOM 3475 O O . CYS B 1 70 ? 88.852 17.855 14.167 1.00 31.53 70 CYS B O 1
ATOM 3478 N N . HIS B 1 71 ? 88.246 19.897 13.439 1.00 24.17 71 HIS B N 1
ATOM 3479 C CA . HIS B 1 71 ? 87.624 19.496 12.179 1.00 27.79 71 HIS B CA 1
ATOM 3480 C C . HIS B 1 71 ? 86.279 18.816 12.380 1.00 27.34 71 HIS B C 1
ATOM 3481 O O . HIS B 1 71 ? 85.740 18.254 11.430 1.00 29.12 71 HIS B O 1
ATOM 3488 N N . SER B 1 72 ? 85.717 18.916 13.589 1.00 25.21 72 SER B N 1
ATOM 3489 C CA . SER B 1 72 ? 84.394 18.376 13.870 1.00 23.09 72 SER B CA 1
ATOM 3490 C C . SER B 1 72 ? 83.349 19.215 13.190 1.00 26.68 72 SER B C 1
ATOM 3491 O O . SER B 1 72 ? 83.650 20.267 12.649 1.00 29.77 72 SER B O 1
ATOM 3494 N N . THR B 1 73 ? 82.122 18.723 13.168 1.00 27.21 73 THR B N 1
ATOM 3495 C CA . THR B 1 73 ? 81.007 19.491 12.654 1.00 24.80 73 THR B CA 1
ATOM 3496 C C . THR B 1 73 ? 80.715 20.709 13.535 1.00 22.98 73 THR B C 1
ATOM 3497 O O . THR B 1 73 ? 80.329 21.755 13.044 1.00 22.18 73 THR B O 1
ATOM 3501 N N . GLN B 1 74 ? 80.925 20.590 14.838 1.00 23.82 74 GLN B N 1
ATOM 3502 C CA . GLN B 1 74 ? 80.757 21.748 15.700 1.00 23.18 74 GLN B CA 1
ATOM 3503 C C . GLN B 1 74 ? 81.726 22.861 15.338 1.00 24.19 74 GLN B C 1
ATOM 3504 O O . GLN B 1 74 ? 81.369 24.044 15.353 1.00 25.27 74 GLN B O 1
ATOM 3510 N N . CYS B 1 75 ? 82.964 22.491 15.030 1.00 27.32 75 CYS B N 1
ATOM 3511 C CA . CYS B 1 75 ? 83.985 23.473 14.636 1.00 27.25 75 CYS B CA 1
ATOM 3512 C C . CYS B 1 75 ? 83.702 24.136 13.272 1.00 25.37 75 CYS B C 1
ATOM 3513 O O . CYS B 1 75 ? 83.993 25.312 13.068 1.00 24.40 75 CYS B O 1
ATOM 3516 N N . SER B 1 76 ? 83.148 23.382 12.334 1.00 25.69 76 SER B N 1
ATOM 3517 C CA . SER B 1 76 ? 82.726 23.955 11.070 1.00 25.05 76 SER B CA 1
ATOM 3518 C C . SER B 1 76 ? 81.640 25.020 11.290 1.00 24.00 76 SER B C 1
ATOM 3519 O O . SER B 1 76 ? 81.701 26.112 10.731 1.00 27.09 76 SER B O 1
ATOM 3522 N N . ARG B 1 77 ? 80.651 24.706 12.115 1.00 24.60 77 ARG B N 1
ATOM 3523 C CA . ARG B 1 77 ? 79.554 25.640 12.383 1.00 24.76 77 ARG B CA 1
ATOM 3524 C C . ARG B 1 77 ? 80.026 26.954 13.003 1.00 25.22 77 ARG B C 1
ATOM 3525 O O . ARG B 1 77 ? 79.548 28.031 12.656 1.00 26.93 77 ARG B O 1
ATOM 3533 N N . ALA B 1 78 ? 80.989 26.848 13.906 1.00 23.28 78 ALA B N 1
ATOM 3534 C CA . ALA B 1 78 ? 81.593 27.980 14.593 1.00 21.15 78 ALA B CA 1
ATOM 3535 C C . ALA B 1 78 ? 82.576 28.741 13.697 1.00 24.81 78 ALA B C 1
ATOM 3536 O O . ALA B 1 78 ? 83.111 29.773 14.088 1.00 25.16 78 ALA B O 1
ATOM 3538 N N . ASN B 1 79 ? 82.843 28.174 12.522 1.00 28.76 79 ASN B N 1
ATOM 3539 C CA . ASN B 1 79 ? 83.709 28.741 11.495 1.00 30.57 79 ASN B CA 1
ATOM 3540 C C . ASN B 1 79 ? 85.164 28.905 11.990 1.00 32.82 79 ASN B C 1
ATOM 3541 O O . ASN B 1 79 ? 85.832 29.916 11.758 1.00 32.54 79 ASN B O 1
ATOM 3546 N N . THR B 1 80 ? 85.659 27.894 12.684 1.00 33.20 80 THR B N 1
ATOM 3547 C CA . THR B 1 80 ? 87.057 27.884 13.070 1.00 35.82 80 THR B CA 1
ATOM 3548 C C . THR B 1 80 ? 87.654 26.594 12.559 1.00 44.39 80 THR B C 1
ATOM 3549 O O . THR B 1 80 ? 87.128 25.529 12.852 1.00 45.56 80 THR B O 1
ATOM 3553 N N . HIS B 1 81 ? 88.722 26.661 11.769 1.00 48.20 81 HIS B N 1
ATOM 3554 C CA . HIS B 1 81 ? 89.332 25.420 11.285 1.00 52.68 81 HIS B CA 1
ATOM 3555 C C . HIS B 1 81 ? 90.785 25.368 11.743 1.00 57.13 81 HIS B C 1
ATOM 3556 O O . HIS B 1 81 ? 91.598 24.598 11.223 1.00 60.84 81 HIS B O 1
ATOM 3563 N N . GLN B 1 82 ? 91.077 26.196 12.747 1.00 55.90 82 GLN B N 1
ATOM 3564 C CA . GLN B 1 82 ? 92.371 26.278 13.414 1.00 52.36 82 GLN B CA 1
ATOM 3565 C C . GLN B 1 82 ? 92.417 25.436 14.684 1.00 43.62 82 GLN B C 1
ATOM 3566 O O . GLN B 1 82 ? 91.595 25.633 15.568 1.00 41.49 82 GLN B O 1
ATOM 3572 N N . CYS B 1 83 ? 93.371 24.511 14.783 1.00 40.62 83 CYS B N 1
ATOM 3573 C CA . CYS B 1 83 ? 93.458 23.610 15.944 1.00 37.83 83 CYS B CA 1
ATOM 3574 C C . CYS B 1 83 ? 94.066 24.248 17.192 1.00 38.25 83 CYS B C 1
ATOM 3575 O O . CYS B 1 83 ? 94.889 25.143 17.120 1.00 40.69 83 CYS B O 1
ATOM 3578 N N . PHE B 1 84 ? 93.653 23.741 18.340 1.00 34.99 84 PHE B N 1
ATOM 3579 C CA . PHE B 1 84 ? 94.009 24.316 19.609 1.00 32.27 84 PHE B CA 1
ATOM 3580 C C . PHE B 1 84 ? 95.007 23.429 20.335 1.00 38.12 84 PHE B C 1
ATOM 3581 O O . PHE B 1 84 ? 94.885 22.206 20.364 1.00 38.71 84 PHE B O 1
ATOM 3589 N N . THR B 1 85 ? 96.017 24.062 20.904 1.00 44.21 85 THR B N 1
ATOM 3590 C CA . THR B 1 85 ? 96.989 23.382 21.718 1.00 49.56 85 THR B CA 1
ATOM 3591 C C . THR B 1 85 ? 97.120 24.082 23.049 1.00 49.06 85 THR B C 1
ATOM 3592 O O . THR B 1 85 ? 97.322 25.295 23.105 1.00 50.03 85 THR B O 1
ATOM 3596 N N . CYS B 1 86 ? 96.941 23.310 24.115 1.00 50.29 86 CYS B N 1
ATOM 3597 C CA . CYS B 1 86 ? 97.057 23.828 25.469 1.00 56.28 86 CYS B CA 1
ATOM 3598 C C . CYS B 1 86 ? 98.499 23.818 25.990 1.00 62.93 86 CYS B C 1
ATOM 3599 O O . CYS B 1 86 ? 99.139 22.766 26.133 1.00 60.22 86 CYS B O 1
ATOM 3602 N N . THR B 1 87 ? 98.975 25.019 26.295 1.00 71.43 87 THR B N 1
ATOM 3603 C CA . THR B 1 87 ? 100.321 25.257 26.810 1.00 79.83 87 THR B CA 1
ATOM 3604 C C . THR B 1 87 ? 100.331 25.768 28.267 1.00 85.98 87 THR B C 1
ATOM 3605 O O . THR B 1 87 ? 101.354 26.279 28.746 1.00 93.92 87 THR B O 1
ATOM 3609 N N . ASP B 1 88 ? 99.202 25.644 28.969 1.00 82.14 88 ASP B N 1
ATOM 3610 C CA . ASP B 1 88 ? 99.108 26.021 30.389 1.00 83.76 88 ASP B CA 1
ATOM 3611 C C . ASP B 1 88 ? 99.232 24.805 31.295 1.00 85.85 88 ASP B C 1
ATOM 3612 O O . ASP B 1 88 ? 100.339 24.436 31.693 1.00 92.01 88 ASP B O 1
ATOM 3617 N N . SER B 1 89 ? 98.105 24.221 31.683 1.00 82.22 89 SER B N 1
ATOM 3618 C CA . SER B 1 89 ? 98.144 23.009 32.486 1.00 87.62 89 SER B CA 1
ATOM 3619 C C . SER B 1 89 ? 98.753 21.927 31.577 1.00 90.03 89 SER B C 1
ATOM 3620 O O . SER B 1 89 ? 98.733 22.099 30.355 1.00 89.74 89 SER B O 1
ATOM 3623 N N . THR B 1 90 ? 99.326 20.848 32.121 1.00 92.02 90 THR B N 1
ATOM 3624 C CA . THR B 1 90 ? 99.685 19.720 31.245 1.00 91.14 90 THR B CA 1
ATOM 3625 C C . THR B 1 90 ? 98.723 18.561 31.494 1.00 89.48 90 THR B C 1
ATOM 3626 O O . THR B 1 90 ? 98.934 17.456 30.992 1.00 89.92 90 THR B O 1
ATOM 3630 N N . THR B 1 91 ? 97.676 18.831 32.278 1.00 87.54 91 THR B N 1
ATOM 3631 C CA . THR B 1 91 ? 96.552 17.901 32.412 1.00 83.61 91 THR B CA 1
ATOM 3632 C C . THR B 1 91 ? 95.235 18.545 31.918 1.00 75.45 91 THR B C 1
ATOM 3633 O O . THR B 1 91 ? 95.096 19.771 31.927 1.00 73.02 91 THR B O 1
ATOM 3637 N N . THR B 1 92 ? 94.257 17.722 31.534 1.00 70.62 92 THR B N 1
ATOM 3638 C CA . THR B 1 92 ? 93.054 18.247 30.889 1.00 64.66 92 THR B CA 1
ATOM 3639 C C . THR B 1 92 ? 91.940 18.755 31.799 1.00 61.17 92 THR B C 1
ATOM 3640 O O . THR B 1 92 ? 91.682 18.221 32.884 1.00 62.34 92 THR B O 1
ATOM 3644 N N . ARG B 1 93 ? 91.241 19.758 31.269 1.00 54.43 93 ARG B N 1
ATOM 3645 C CA . ARG B 1 93 ? 90.151 20.454 31.937 1.00 50.39 93 ARG B CA 1
ATOM 3646 C C . ARG B 1 93 ? 89.442 21.308 30.904 1.00 44.23 93 ARG B C 1
ATOM 3647 O O . ARG B 1 93 ? 89.982 21.456 29.814 1.00 38.44 93 ARG B O 1
ATOM 3655 N N . PRO B 1 94 ? 88.242 21.875 31.231 1.00 43.08 94 PRO B N 1
ATOM 3656 C CA . PRO B 1 94 ? 87.562 22.831 30.337 1.00 35.80 94 PRO B CA 1
ATOM 3657 C C . PRO B 1 94 ? 88.454 23.998 29.936 1.00 35.82 94 PRO B C 1
ATOM 3658 O O . PRO B 1 94 ? 88.993 24.666 30.816 1.00 38.36 94 PRO B O 1
ATOM 3662 N N . GLY B 1 95 ? 88.603 24.243 28.641 1.00 33.40 95 GLY B N 1
ATOM 3663 C CA . GLY B 1 95 ? 89.448 25.324 28.167 1.00 35.86 95 GLY B CA 1
ATOM 3664 C C . GLY B 1 95 ? 90.872 24.909 27.843 1.00 36.63 95 GLY B C 1
ATOM 3665 O O . GLY B 1 95 ? 91.635 25.671 27.247 1.00 38.79 95 GLY B O 1
ATOM 3666 N N . CYS B 1 96 ? 91.233 23.692 28.235 1.00 39.18 96 CYS B N 1
ATOM 3667 C CA . CYS B 1 96 ? 92.589 23.197 28.038 1.00 41.02 96 CYS B CA 1
ATOM 3668 C C . CYS B 1 96 ? 92.631 21.756 27.532 1.00 40.19 96 CYS B C 1
ATOM 3669 O O . CYS B 1 96 ? 92.591 20.816 28.327 1.00 40.01 96 CYS B O 1
ATOM 3672 N N . HIS B 1 97 ? 92.694 21.592 26.211 1.00 36.02 97 HIS B N 1
ATOM 3673 C CA . HIS B 1 97 ? 92.946 20.292 25.606 1.00 41.61 97 HIS B CA 1
ATOM 3674 C C . HIS B 1 97 ? 93.873 20.442 24.398 1.00 41.64 97 HIS B C 1
ATOM 3675 O O . HIS B 1 97 ? 94.189 21.552 23.958 1.00 37.63 97 HIS B O 1
ATOM 3682 N N . ASN B 1 98 ? 94.314 19.303 23.874 1.00 46.07 98 ASN B N 1
ATOM 3683 C CA . ASN B 1 98 ? 94.986 19.251 22.581 1.00 50.50 98 ASN B CA 1
ATOM 3684 C C . ASN B 1 98 ? 93.988 18.626 21.602 1.00 45.38 98 ASN B C 1
ATOM 3685 O O . ASN B 1 98 ? 93.023 17.974 22.022 1.00 38.72 98 ASN B O 1
ATOM 3690 N N . ASN B 1 99 ? 94.188 18.854 20.313 1.00 47.47 99 ASN B N 1
ATOM 3691 C CA . ASN B 1 99 ? 93.243 18.371 19.312 1.00 50.39 99 ASN B CA 1
ATOM 3692 C C . ASN B 1 99 ? 91.813 18.934 19.451 1.00 43.24 99 ASN B C 1
ATOM 3693 O O . ASN B 1 99 ? 90.848 18.275 19.065 1.00 40.18 99 ASN B O 1
ATOM 3698 N N . THR B 1 100 ? 91.681 20.160 19.963 1.00 38.64 100 THR B N 1
ATOM 3699 C CA . THR B 1 100 ? 90.409 20.865 19.981 1.00 32.44 100 THR B CA 1
ATOM 3700 C C . THR B 1 100 ? 90.502 21.980 18.945 1.00 28.84 100 THR B C 1
ATOM 3701 O O . THR B 1 100 ? 91.419 21.960 18.130 1.00 26.88 100 THR B O 1
ATOM 3705 N N . CYS B 1 101 ? 89.570 22.938 18.930 1.00 32.03 101 CYS B N 1
ATOM 3706 C CA . CYS B 1 101 ? 89.731 24.057 17.989 1.00 31.33 101 CYS B CA 1
ATOM 3707 C C . CYS B 1 101 ? 89.730 25.423 18.649 1.00 27.56 101 CYS B C 1
ATOM 3708 O O . CYS B 1 101 ? 89.101 25.655 19.670 1.00 27.31 101 CYS B O 1
ATOM 3713 N N . GLY B 1 102 ? 90.470 26.326 18.033 1.00 29.25 102 GLY B N 1
ATOM 3714 C CA . GLY B 1 102 ? 90.666 27.641 18.590 1.00 31.11 102 GLY B CA 1
ATOM 3715 C C . GLY B 1 102 ? 89.727 28.680 18.023 1.00 29.47 102 GLY B C 1
ATOM 3716 O O . GLY B 1 102 ? 89.388 28.708 16.855 1.00 28.01 102 GLY B O 1
ATOM 3717 N N . LEU B 1 103 ? 89.322 29.561 18.897 1.00 29.83 103 LEU B N 1
ATOM 3718 C CA . LEU B 1 103 ? 88.396 30.585 18.559 1.00 32.88 103 LEU B CA 1
ATOM 3719 C C . LEU B 1 103 ? 88.887 31.871 19.187 1.00 30.98 103 LEU B C 1
ATOM 3720 O O . LEU B 1 103 ? 89.158 31.923 20.384 1.00 29.52 103 LEU B O 1
ATOM 3725 N N . LEU B 1 104 ? 89.005 32.912 18.381 1.00 30.11 104 LEU B N 1
ATOM 3726 C CA . LEU B 1 104 ? 89.441 34.189 18.893 1.00 28.68 104 LEU B CA 1
ATOM 3727 C C . LEU B 1 104 ? 88.305 34.989 19.549 1.00 28.31 104 LEU B C 1
ATOM 3728 O O . LEU B 1 104 ? 87.307 35.288 18.902 1.00 29.43 104 LEU B O 1
ATOM 3733 N N . SER B 1 105 ? 88.464 35.322 20.833 1.00 30.22 105 SER B N 1
ATOM 3734 C CA . SER B 1 105 ? 87.494 36.123 21.583 1.00 27.23 105 SER B CA 1
ATOM 3735 C C . SER B 1 105 ? 88.036 37.505 21.881 1.00 29.34 105 SER B C 1
ATOM 3736 O O . SER B 1 105 ? 89.200 37.634 22.219 1.00 32.13 105 SER B O 1
ATOM 3739 N N . SER B 1 106 ? 87.179 38.529 21.857 1.00 32.96 106 SER B N 1
ATOM 3740 C CA . SER B 1 106 ? 87.623 39.906 22.089 1.00 33.58 106 SER B CA 1
ATOM 3741 C C . SER B 1 106 ? 86.919 40.572 23.270 1.00 33.46 106 SER B C 1
ATOM 3742 O O . SER B 1 106 ? 85.721 40.414 23.442 1.00 33.22 106 SER B O 1
ATOM 3747 N N . ASN B 1 107 ? 87.681 41.283 24.097 1.00 27.15 107 ASN B N 1
ATOM 3748 C CA . ASN B 1 107 ? 87.119 42.185 25.086 1.00 26.18 107 ASN B CA 1
ATOM 3749 C C . ASN B 1 107 ? 86.846 43.476 24.339 1.00 29.64 107 ASN B C 1
ATOM 3750 O O . ASN B 1 107 ? 87.788 44.111 23.888 1.00 27.78 107 ASN B O 1
ATOM 3755 N N . PRO B 1 108 ? 85.554 43.833 24.139 1.00 29.82 108 PRO B N 1
ATOM 3756 C CA . PRO B 1 108 ? 85.135 44.956 23.287 1.00 29.84 108 PRO B CA 1
ATOM 3757 C C . PRO B 1 108 ? 85.397 46.324 23.930 1.00 34.31 108 PRO B C 1
ATOM 3758 O O . PRO B 1 108 ? 85.397 47.361 23.258 1.00 35.66 108 PRO B O 1
ATOM 3762 N N . VAL B 1 109 ? 85.627 46.302 25.237 1.00 32.31 109 VAL B N 1
ATOM 3763 C CA . VAL B 1 109 ? 85.931 47.490 25.997 1.00 32.06 109 VAL B CA 1
ATOM 3764 C C . VAL B 1 109 ? 87.403 47.811 25.889 1.00 34.14 109 VAL B C 1
ATOM 3765 O O . VAL B 1 109 ? 87.779 48.944 25.637 1.00 37.77 109 VAL B O 1
ATOM 3769 N N . THR B 1 110 ? 88.250 46.816 26.121 1.00 35.16 110 THR B N 1
ATOM 3770 C CA . THR B 1 110 ? 89.682 47.031 26.065 1.00 35.27 110 THR B CA 1
ATOM 3771 C C . THR B 1 110 ? 90.213 46.771 24.670 1.00 38.56 110 THR B C 1
ATOM 3772 O O . THR B 1 110 ? 91.357 47.113 24.386 1.00 40.36 110 THR B O 1
ATOM 3776 N N . GLN B 1 111 ? 89.401 46.144 23.822 1.00 37.96 111 GLN B N 1
ATOM 3777 C CA . GLN B 1 111 ? 89.811 45.773 22.472 1.00 42.97 111 GLN B CA 1
ATOM 3778 C C . GLN B 1 111 ? 90.901 44.679 22.463 1.00 45.50 111 GLN B C 1
ATOM 3779 O O . GLN B 1 111 ? 91.490 44.405 21.418 1.00 44.54 111 GLN B O 1
ATOM 3785 N N . GLU B 1 112 ? 91.174 44.080 23.631 1.00 45.49 112 GLU B N 1
ATOM 3786 C CA . GLU B 1 112 ? 92.038 42.890 23.766 1.00 43.15 112 GLU B CA 1
ATOM 3787 C C . GLU B 1 112 ? 91.417 41.674 23.108 1.00 34.88 112 GLU B C 1
ATOM 3788 O O . GLU B 1 112 ? 90.215 41.517 23.124 1.00 31.50 112 GLU B O 1
ATOM 3794 N N . SER B 1 113 ? 92.239 40.787 22.570 1.00 31.21 113 SER B N 1
ATOM 3795 C CA . SER B 1 113 ? 91.720 39.503 22.148 1.00 38.84 113 SER B CA 1
ATOM 3796 C C . SER B 1 113 ? 92.634 38.375 22.604 1.00 34.73 113 SER B C 1
ATOM 3797 O O . SER B 1 113 ? 93.780 38.594 22.965 1.00 33.70 113 SER B O 1
ATOM 3800 N N . GLY B 1 114 ? 92.094 37.169 22.633 1.00 31.74 114 GLY B N 1
ATOM 3801 C CA . GLY B 1 114 ? 92.861 36.010 23.041 1.00 34.20 114 GLY B CA 1
ATOM 3802 C C . GLY B 1 114 ? 92.317 34.748 22.403 1.00 31.96 114 GLY B C 1
ATOM 3803 O O . GLY B 1 114 ? 91.138 34.689 22.095 1.00 32.34 114 GLY B O 1
ATOM 3804 N N . LEU B 1 115 ? 93.147 33.727 22.233 1.00 33.96 115 LEU B N 1
ATOM 3805 C CA . LEU B 1 115 ? 92.670 32.488 21.622 1.00 36.40 115 LEU B CA 1
ATOM 3806 C C . LEU B 1 115 ? 92.010 31.572 22.654 1.00 37.01 115 LEU B C 1
ATOM 3807 O O . LEU B 1 115 ? 92.661 31.105 23.582 1.00 40.10 115 LEU B O 1
ATOM 3812 N N . GLY B 1 116 ? 90.717 31.329 22.483 1.00 33.28 116 GLY B N 1
ATOM 3813 C CA . GLY B 1 116 ? 89.989 30.464 23.383 1.00 31.95 116 GLY B CA 1
ATOM 3814 C C . GLY B 1 116 ? 89.759 29.129 22.728 1.00 31.38 116 GLY B C 1
ATOM 3815 O O . GLY B 1 116 ? 90.156 28.902 21.587 1.00 30.55 116 GLY B O 1
ATOM 3816 N N . GLU B 1 117 ? 89.125 28.236 23.468 1.00 31.88 117 GLU B N 1
ATOM 3817 C CA . GLU B 1 117 ? 88.833 26.903 22.997 1.00 26.58 117 GLU B CA 1
ATOM 3818 C C . GLU B 1 117 ? 87.335 26.773 22.828 1.00 25.88 117 GLU B C 1
ATOM 3819 O O . GLU B 1 117 ? 86.571 27.161 23.715 1.00 26.18 117 GLU B O 1
ATOM 3825 N N . LEU B 1 118 ? 86.896 26.231 21.697 1.00 26.06 118 LEU B N 1
ATOM 3826 C CA . LEU B 1 118 ? 85.459 26.005 21.495 1.00 26.12 118 LEU B CA 1
ATOM 3827 C C . LEU B 1 118 ? 84.895 25.012 22.537 1.00 27.11 118 LEU B C 1
ATOM 3828 O O . LEU B 1 118 ? 85.509 23.986 22.860 1.00 28.76 118 LEU B O 1
ATOM 3833 N N . ALA B 1 119 ? 83.727 25.333 23.070 1.00 23.03 119 ALA B N 1
ATOM 3834 C CA . ALA B 1 119 ? 83.136 24.525 24.108 1.00 23.52 119 ALA B CA 1
ATOM 3835 C C . ALA B 1 119 ? 81.672 24.273 23.801 1.00 26.97 119 ALA B C 1
ATOM 3836 O O . ALA B 1 119 ? 81.062 24.990 23.026 1.00 25.93 119 ALA B O 1
ATOM 3838 N N . GLN B 1 120 ? 81.122 23.256 24.445 1.00 27.56 120 GLN B N 1
ATOM 3839 C CA . GLN B 1 120 ? 79.747 22.879 24.281 1.00 28.32 120 GLN B CA 1
ATOM 3840 C C . GLN B 1 120 ? 79.156 22.505 25.636 1.00 27.53 120 GLN B C 1
ATOM 3841 O O . GLN B 1 120 ? 79.775 21.757 26.352 1.00 30.54 120 GLN B O 1
ATOM 3847 N N . ASP B 1 121 ? 77.998 23.049 26.007 1.00 26.87 121 ASP B N 1
ATOM 3848 C CA . ASP B 1 121 ? 77.334 22.719 27.284 1.00 29.03 121 ASP B CA 1
ATOM 3849 C C . ASP B 1 121 ? 75.888 23.205 27.249 1.00 28.58 121 ASP B C 1
ATOM 3850 O O . ASP B 1 121 ? 75.452 23.792 26.272 1.00 26.46 121 ASP B O 1
ATOM 3855 N N . VAL B 1 122 ? 75.160 22.999 28.336 1.00 29.59 122 VAL B N 1
ATOM 3856 C CA . VAL B 1 122 ? 73.791 23.493 28.440 1.00 28.37 122 VAL B CA 1
ATOM 3857 C C . VAL B 1 122 ? 73.728 25.000 28.627 1.00 30.44 122 VAL B C 1
ATOM 3858 O O . VAL B 1 122 ? 74.450 25.570 29.438 1.00 30.75 122 VAL B O 1
ATOM 3862 N N . LEU B 1 123 ? 72.871 25.651 27.852 1.00 30.53 123 LEU B N 1
ATOM 3863 C CA . LEU B 1 123 ? 72.443 27.011 28.163 1.00 27.74 123 LEU B CA 1
ATOM 3864 C C . LEU B 1 123 ? 70.933 26.957 28.347 1.00 27.51 123 LEU B C 1
ATOM 3865 O O . LEU B 1 123 ? 70.263 26.226 27.626 1.00 27.59 123 LEU B O 1
ATOM 3870 N N . ALA B 1 124 ? 70.409 27.686 29.332 1.00 28.54 124 ALA B N 1
ATOM 3871 C CA . ALA B 1 124 ? 68.959 27.787 29.567 1.00 28.40 124 ALA B CA 1
ATOM 3872 C C . ALA B 1 124 ? 68.474 29.240 29.550 1.00 27.51 124 ALA B C 1
ATOM 3873 O O . ALA B 1 124 ? 69.238 30.144 29.860 1.00 27.99 124 ALA B O 1
ATOM 3875 N N . ILE B 1 125 ? 67.209 29.457 29.186 1.00 26.20 125 ILE B N 1
ATOM 3876 C CA . ILE B 1 125 ? 66.627 30.803 29.085 1.00 26.40 125 ILE B CA 1
ATOM 3877 C C . ILE B 1 125 ? 65.113 30.740 29.344 1.00 29.22 125 ILE B C 1
ATOM 3878 O O . ILE B 1 125 ? 64.480 29.714 29.072 1.00 30.64 125 ILE B O 1
ATOM 3883 N N . HIS B 1 126 ? 64.544 31.822 29.884 1.00 27.73 126 HIS B N 1
ATOM 3884 C CA . HIS B 1 126 ? 63.124 31.856 30.211 1.00 29.37 126 HIS B CA 1
ATOM 3885 C C . HIS B 1 126 ? 62.270 31.811 28.975 1.00 29.05 126 HIS B C 1
ATOM 3886 O O . HIS B 1 126 ? 62.545 32.496 27.993 1.00 26.00 126 HIS B O 1
ATOM 3893 N N . SER B 1 127 ? 61.220 31.007 29.049 1.00 33.37 127 SER B N 1
ATOM 3894 C CA . SER B 1 127 ? 60.101 31.135 28.133 1.00 34.01 127 SER B CA 1
ATOM 3895 C C . SER B 1 127 ? 59.075 32.094 28.764 1.00 34.39 127 SER B C 1
ATOM 3896 O O . SER B 1 127 ? 59.376 32.828 29.717 1.00 31.94 127 SER B O 1
ATOM 3899 N N . THR B 1 128 ? 57.871 32.120 28.204 1.00 38.54 128 THR B N 1
ATOM 3900 C CA . THR B 1 128 ? 56.770 32.873 28.800 1.00 38.68 128 THR B CA 1
ATOM 3901 C C . THR B 1 128 ? 55.543 31.990 29.090 1.00 37.99 128 THR B C 1
ATOM 3902 O O . THR B 1 128 ? 55.321 30.949 28.466 1.00 37.01 128 THR B O 1
ATOM 3906 N N . HIS B 1 129 ? 54.758 32.408 30.066 1.00 40.60 129 HIS B N 1
ATOM 3907 C CA . HIS B 1 129 ? 53.534 31.705 30.378 1.00 44.61 129 HIS B CA 1
ATOM 3908 C C . HIS B 1 129 ? 52.446 32.734 30.611 1.00 44.41 129 HIS B C 1
ATOM 3909 O O . HIS B 1 129 ? 52.412 33.391 31.657 1.00 42.02 129 HIS B O 1
ATOM 3916 N N . GLY B 1 130 ? 51.566 32.883 29.626 1.00 47.19 130 GLY B N 1
ATOM 3917 C CA . GLY B 1 130 ? 50.582 33.947 29.657 1.00 52.50 130 GLY B CA 1
ATOM 3918 C C . GLY B 1 130 ? 51.311 35.276 29.618 1.00 54.55 130 GLY B C 1
ATOM 3919 O O . GLY B 1 130 ? 52.118 35.498 28.716 1.00 56.38 130 GLY B O 1
ATOM 3920 N N . SER B 1 131 ? 51.045 36.148 30.595 1.00 51.65 131 SER B N 1
ATOM 3921 C CA . SER B 1 131 ? 51.698 37.452 30.676 1.00 47.63 131 SER B CA 1
ATOM 3922 C C . SER B 1 131 ? 52.959 37.484 31.545 1.00 44.38 131 SER B C 1
ATOM 3923 O O . SER B 1 131 ? 53.584 38.528 31.671 1.00 41.51 131 SER B O 1
ATOM 3926 N N . LYS B 1 132 ? 53.342 36.356 32.134 1.00 45.21 132 LYS B N 1
ATOM 3927 C CA . LYS B 1 132 ? 54.505 36.340 33.021 1.00 44.03 132 LYS B CA 1
ATOM 3928 C C . LYS B 1 132 ? 55.661 35.579 32.396 1.00 40.74 132 LYS B C 1
ATOM 3929 O O . LYS B 1 132 ? 55.526 35.005 31.321 1.00 38.32 132 LYS B O 1
ATOM 3935 N N . LEU B 1 133 ? 56.813 35.606 33.050 1.00 42.11 133 LEU B N 1
ATOM 3936 C CA . LEU B 1 133 ? 57.893 34.700 32.669 1.00 42.81 133 LEU B CA 1
ATOM 3937 C C . LEU B 1 133 ? 57.497 33.248 32.924 1.00 46.21 133 LEU B C 1
ATOM 3938 O O . LEU B 1 133 ? 56.906 32.919 33.958 1.00 47.87 133 LEU B O 1
ATOM 3943 N N . GLY B 1 134 ? 57.849 32.376 31.990 1.00 44.41 134 GLY B N 1
ATOM 3944 C CA . GLY B 1 134 ? 57.510 30.982 32.116 1.00 43.92 134 GLY B CA 1
ATOM 3945 C C . GLY B 1 134 ? 58.758 30.230 32.469 1.00 43.44 134 GLY B C 1
ATOM 3946 O O . GLY B 1 134 ? 59.779 30.834 32.786 1.00 40.44 134 GLY B O 1
ATOM 3947 N N . PRO B 1 135 ? 58.691 28.904 32.392 1.00 44.42 135 PRO B N 1
ATOM 3948 C CA . PRO B 1 135 ? 59.798 28.016 32.746 1.00 42.77 135 PRO B CA 1
ATOM 3949 C C . PRO B 1 135 ? 61.020 28.180 31.848 1.00 37.87 135 PRO B C 1
ATOM 3950 O O . PRO B 1 135 ? 60.928 28.594 30.699 1.00 36.53 135 PRO B O 1
ATOM 3954 N N . MET B 1 136 ? 62.178 27.863 32.395 1.00 35.92 136 MET B N 1
ATOM 3955 C CA . MET B 1 136 ? 63.393 27.833 31.607 1.00 34.90 136 MET B CA 1
ATOM 3956 C C . MET B 1 136 ? 63.302 26.767 30.559 1.00 32.44 136 MET B C 1
ATOM 3957 O O . MET B 1 136 ? 62.747 25.711 30.801 1.00 35.41 136 MET B O 1
ATOM 3962 N N . VAL B 1 137 ? 63.823 27.048 29.382 1.00 28.69 137 VAL B N 1
ATOM 3963 C CA . VAL B 1 137 ? 63.978 26.005 28.387 1.00 29.65 137 VAL B CA 1
ATOM 3964 C C . VAL B 1 137 ? 65.467 25.889 28.009 1.00 27.94 137 VAL B C 1
ATOM 3965 O O . VAL B 1 137 ? 66.196 26.860 28.118 1.00 27.92 137 VAL B O 1
ATOM 3969 N N . LYS B 1 138 ? 65.926 24.718 27.586 1.00 27.65 138 LYS B N 1
ATOM 3970 C CA . LYS B 1 138 ? 67.354 24.508 27.388 1.00 26.51 138 LYS B CA 1
ATOM 3971 C C . LYS B 1 138 ? 67.768 24.305 25.933 1.00 27.47 138 LYS B C 1
ATOM 3972 O O . LYS B 1 138 ? 67.033 23.702 25.168 1.00 29.19 138 LYS B O 1
ATOM 3978 N N . VAL B 1 139 ? 68.962 24.799 25.590 1.00 26.95 139 VAL B N 1
ATOM 3979 C CA . VAL B 1 139 ? 69.747 24.369 24.421 1.00 26.39 139 VAL B CA 1
ATOM 3980 C C . VAL B 1 139 ? 70.860 23.490 24.966 1.00 28.49 139 VAL B C 1
ATOM 3981 O O . VAL B 1 139 ? 71.816 23.992 25.525 1.00 30.60 139 VAL B O 1
ATOM 3985 N N . PRO B 1 140 ? 70.732 22.173 24.837 1.00 29.51 140 PRO B N 1
ATOM 3986 C CA . PRO B 1 140 ? 71.649 21.308 25.563 1.00 29.21 140 PRO B CA 1
ATOM 3987 C C . PRO B 1 140 ? 73.069 21.335 25.038 1.00 31.87 140 PRO B C 1
ATOM 3988 O O . PRO B 1 140 ? 74.004 21.059 25.780 1.00 33.04 140 PRO B O 1
ATOM 3992 N N . GLN B 1 141 ? 73.236 21.634 23.761 1.00 30.99 141 GLN B N 1
ATOM 3993 C CA . GLN B 1 141 ? 74.572 21.700 23.188 1.00 30.65 141 GLN B CA 1
ATOM 3994 C C . GLN B 1 141 ? 74.898 23.052 22.630 1.00 29.26 141 GLN B C 1
ATOM 3995 O O . GLN B 1 141 ? 75.217 23.176 21.451 1.00 31.72 141 GLN B O 1
ATOM 4001 N N . PHE B 1 142 ? 74.831 24.055 23.493 1.00 27.59 142 PHE B N 1
ATOM 4002 C CA . PHE B 1 142 ? 75.122 25.428 23.139 1.00 24.04 142 PHE B CA 1
ATOM 4003 C C . PHE B 1 142 ? 76.617 25.600 22.898 1.00 23.23 142 PHE B C 1
ATOM 4004 O O . PHE B 1 142 ? 77.418 25.212 23.729 1.00 25.02 142 PHE B O 1
ATOM 4012 N N . LEU B 1 143 ? 76.995 26.203 21.778 1.00 21.23 143 LEU B N 1
ATOM 4013 C CA . LEU B 1 143 ? 78.403 26.419 21.467 1.00 20.82 143 LEU B CA 1
ATOM 4014 C C . LEU B 1 143 ? 78.926 27.766 21.926 1.00 21.26 143 LEU B C 1
ATOM 4015 O O . LEU B 1 143 ? 78.275 28.779 21.775 1.00 24.65 143 LEU B O 1
ATOM 4020 N N . PHE B 1 144 ? 80.109 27.769 22.518 1.00 22.42 144 PHE B N 1
ATOM 4021 C CA . PHE B 1 144 ? 80.677 28.988 23.055 1.00 22.78 144 PHE B CA 1
ATOM 4022 C C . PHE B 1 144 ? 82.184 28.843 23.195 1.00 22.83 144 PHE B C 1
ATOM 4023 O O . PHE B 1 144 ? 82.727 27.802 22.883 1.00 26.62 144 PHE B O 1
ATOM 4031 N N . SER B 1 145 ? 82.856 29.872 23.685 1.00 22.99 145 SER B N 1
ATOM 4032 C CA . SER B 1 145 ? 84.291 29.813 23.832 1.00 23.91 145 SER B CA 1
ATOM 4033 C C . SER B 1 145 ? 84.736 29.867 25.275 1.00 26.68 145 SER B C 1
ATOM 4034 O O . SER B 1 145 ? 84.216 30.643 26.064 1.00 26.49 145 SER B O 1
ATOM 4037 N N . CYS B 1 146 ? 85.663 28.986 25.624 1.00 27.82 146 CYS B N 1
ATOM 4038 C CA . CYS B 1 146 ? 86.419 29.087 26.866 1.00 30.79 146 CYS B CA 1
ATOM 4039 C C . CYS B 1 146 ? 87.621 29.959 26.617 1.00 30.29 146 CYS B C 1
ATOM 4040 O O . CYS B 1 146 ? 88.611 29.494 26.046 1.00 32.24 146 CYS B O 1
ATOM 4043 N N . ALA B 1 147 ? 87.540 31.208 27.057 1.00 29.14 147 ALA B N 1
ATOM 4044 C CA . ALA B 1 147 ? 88.561 32.217 26.764 1.00 32.02 147 ALA B CA 1
ATOM 4045 C C . ALA B 1 147 ? 89.660 32.261 27.816 1.00 35.98 147 ALA B C 1
ATOM 4046 O O . ALA B 1 147 ? 89.439 31.848 28.957 1.00 37.88 147 ALA B O 1
ATOM 4048 N N . PRO B 1 148 ? 90.857 32.754 27.443 1.00 36.90 148 PRO B N 1
ATOM 4049 C CA . PRO B 1 148 ? 91.918 32.917 28.444 1.00 39.32 148 PRO B CA 1
ATOM 4050 C C . PRO B 1 148 ? 91.515 33.910 29.531 1.00 41.45 148 PRO B C 1
ATOM 4051 O O . PRO B 1 148 ? 90.834 34.895 29.248 1.00 38.07 148 PRO B O 1
ATOM 4055 N N . SER B 1 149 ? 91.919 33.626 30.765 1.00 44.91 149 SER B N 1
ATOM 4056 C CA . SER B 1 149 ? 91.506 34.389 31.938 1.00 47.55 149 SER B CA 1
ATOM 4057 C C . SER B 1 149 ? 91.771 35.877 31.883 1.00 45.88 149 SER B C 1
ATOM 4058 O O . SER B 1 149 ? 90.993 36.663 32.405 1.00 47.41 149 SER B O 1
ATOM 4061 N N . PHE B 1 150 ? 92.878 36.271 31.270 1.00 45.69 150 PHE B N 1
ATOM 4062 C CA . PHE B 1 150 ? 93.266 37.672 31.273 1.00 46.88 150 PHE B CA 1
ATOM 4063 C C . PHE B 1 150 ? 92.231 38.548 30.584 1.00 48.03 150 PHE B C 1
ATOM 4064 O O . PHE B 1 150 ? 92.148 39.750 30.848 1.00 50.41 150 PHE B O 1
ATOM 4072 N N . LEU B 1 151 ? 91.443 37.941 29.702 1.00 43.90 151 LEU B N 1
ATOM 4073 C CA . LEU B 1 151 ? 90.627 38.711 28.772 1.00 39.42 151 LEU B CA 1
ATOM 4074 C C . LEU B 1 151 ? 89.528 39.434 29.500 1.00 37.87 151 LEU B C 1
ATOM 4075 O O . LEU B 1 151 ? 89.138 40.506 29.077 1.00 38.90 151 LEU B O 1
ATOM 4080 N N . ALA B 1 152 ? 89.046 38.855 30.602 1.00 37.86 152 ALA B N 1
ATOM 4081 C CA . ALA B 1 152 ? 87.944 39.439 31.370 1.00 37.15 152 ALA B CA 1
ATOM 4082 C C . ALA B 1 152 ? 88.391 40.184 32.627 1.00 40.23 152 ALA B C 1
ATOM 4083 O O . ALA B 1 152 ? 87.557 40.667 33.388 1.00 41.63 152 ALA B O 1
ATOM 4085 N N . GLN B 1 153 ? 89.698 40.286 32.841 1.00 44.09 153 GLN B N 1
ATOM 4086 C CA . GLN B 1 153 ? 90.228 40.872 34.074 1.00 50.31 153 GLN B CA 1
ATOM 4087 C C . GLN B 1 153 ? 90.213 42.387 34.070 1.00 47.60 153 GLN B C 1
ATOM 4088 O O . GLN B 1 153 ? 90.452 43.007 35.100 1.00 47.06 153 GLN B O 1
ATOM 4094 N N . LYS B 1 154 ? 89.924 42.979 32.917 1.00 45.54 154 LYS B N 1
ATOM 4095 C CA . LYS B 1 154 ? 89.957 44.416 32.791 1.00 45.46 154 LYS B CA 1
ATOM 4096 C C . LYS B 1 154 ? 88.760 44.956 32.006 1.00 42.08 154 LYS B C 1
ATOM 4097 O O . LYS B 1 154 ? 88.417 44.451 30.948 1.00 41.90 154 LYS B O 1
ATOM 4103 N N . GLY B 1 155 ? 88.130 45.996 32.537 1.00 43.91 155 GLY B N 1
ATOM 4104 C CA . GLY B 1 155 ? 87.166 46.777 31.786 1.00 43.32 155 GLY B CA 1
ATOM 4105 C C . GLY B 1 155 ? 85.701 46.424 31.914 1.00 43.85 155 GLY B C 1
ATOM 4106 O O . GLY B 1 155 ? 84.848 47.210 31.523 1.00 45.81 155 GLY B O 1
ATOM 4107 N N . LEU B 1 156 ? 85.397 45.256 32.464 1.00 41.68 156 LEU B N 1
ATOM 4108 C CA . LEU B 1 156 ? 84.024 44.759 32.496 1.00 36.68 156 LEU B CA 1
ATOM 4109 C C . LEU B 1 156 ? 83.400 45.143 33.824 1.00 39.45 156 LEU B C 1
ATOM 4110 O O . LEU B 1 156 ? 84.135 45.475 34.751 1.00 47.02 156 LEU B O 1
ATOM 4115 N N . PRO B 1 157 ? 82.058 45.108 33.939 1.00 35.99 157 PRO B N 1
ATOM 4116 C CA . PRO B 1 157 ? 81.451 45.331 35.258 1.00 38.53 157 PRO B CA 1
ATOM 4117 C C . PRO B 1 157 ? 82.000 44.355 36.298 1.00 45.13 157 PRO B C 1
ATOM 4118 O O . PRO B 1 157 ? 82.547 43.303 35.937 1.00 46.77 157 PRO B O 1
ATOM 4122 N N . ASN B 1 158 ? 81.864 44.695 37.573 1.00 47.73 158 ASN B N 1
ATOM 4123 C CA . ASN B 1 158 ? 82.587 43.942 38.577 1.00 49.72 158 ASN B CA 1
ATOM 4124 C C . ASN B 1 158 ? 82.068 42.524 38.558 1.00 44.27 158 ASN B C 1
ATOM 4125 O O . ASN B 1 158 ? 80.874 42.316 38.395 1.00 37.92 158 ASN B O 1
ATOM 4130 N N . ASN B 1 159 ? 82.992 41.569 38.623 1.00 45.23 159 ASN B N 1
ATOM 4131 C CA . ASN B 1 159 ? 82.691 40.138 38.647 1.00 46.32 159 ASN B CA 1
ATOM 4132 C C . ASN B 1 159 ? 82.141 39.572 37.343 1.00 40.64 159 ASN B C 1
ATOM 4133 O O . ASN B 1 159 ? 81.785 38.392 37.282 1.00 38.24 159 ASN B O 1
ATOM 4138 N N . VAL B 1 160 ? 82.053 40.399 36.306 1.00 37.68 160 VAL B N 1
ATOM 4139 C CA . VAL B 1 160 ? 81.601 39.899 35.008 1.00 36.14 160 VAL B CA 1
ATOM 4140 C C . VAL B 1 160 ? 82.724 39.087 34.404 1.00 40.13 160 VAL B C 1
ATOM 4141 O O . VAL B 1 160 ? 83.878 39.499 34.451 1.00 40.54 160 VAL B O 1
ATOM 4145 N N . GLN B 1 161 ? 82.391 37.920 33.858 1.00 43.41 161 GLN B N 1
ATOM 4146 C CA . GLN B 1 161 ? 83.405 36.919 33.500 1.00 44.23 161 GLN B CA 1
ATOM 4147 C C . GLN B 1 161 ? 83.471 36.558 32.020 1.00 33.93 161 GLN B C 1
ATOM 4148 O O . GLN B 1 161 ? 84.032 35.536 31.673 1.00 34.42 161 GLN B O 1
ATOM 4154 N N . GLY B 1 162 ? 82.903 37.394 31.160 1.00 24.90 162 GLY B N 1
ATOM 4155 C CA . GLY B 1 162 ? 82.876 37.146 29.737 1.00 23.24 162 GLY B CA 1
ATOM 4156 C C . GLY B 1 162 ? 81.844 38.042 29.111 1.00 24.36 162 GLY B C 1
ATOM 4157 O O . GLY B 1 162 ? 81.438 39.032 29.699 1.00 25.00 162 GLY B O 1
ATOM 4158 N N . ALA B 1 163 ? 81.427 37.685 27.907 1.00 24.23 163 ALA B N 1
ATOM 4159 C CA . ALA B 1 163 ? 80.465 38.477 27.166 1.00 24.30 163 ALA B CA 1
ATOM 4160 C C . ALA B 1 163 ? 79.530 37.567 26.388 1.00 26.67 163 ALA B C 1
ATOM 4161 O O . ALA B 1 163 ? 79.914 36.484 25.967 1.00 24.89 163 ALA B O 1
ATOM 4163 N N . LEU B 1 164 ? 78.300 38.007 26.196 1.00 25.89 164 LEU B N 1
ATOM 4164 C CA . LEU B 1 164 ? 77.416 37.324 25.287 1.00 24.69 164 LEU B CA 1
ATOM 4165 C C . LEU B 1 164 ? 77.267 38.186 24.055 1.00 24.13 164 LEU B C 1
ATOM 4166 O O . LEU B 1 164 ? 77.030 39.374 24.151 1.00 28.57 164 LEU B O 1
ATOM 4171 N N . GLY B 1 165 ? 77.462 37.599 22.890 1.00 22.80 165 GLY B N 1
ATOM 4172 C CA . GLY B 1 165 ? 77.448 38.363 21.675 1.00 22.18 165 GLY B CA 1
ATOM 4173 C C . GLY B 1 165 ? 76.180 38.126 20.902 1.00 23.32 165 GLY B C 1
ATOM 4174 O O . GLY B 1 165 ? 75.697 37.006 20.844 1.00 21.96 165 GLY B O 1
ATOM 4175 N N . LEU B 1 166 ? 75.628 39.193 20.337 1.00 19.62 166 LEU B N 1
ATOM 4176 C CA . LEU B 1 166 ? 74.407 39.110 19.553 1.00 20.79 166 LEU B CA 1
ATOM 4177 C C . LEU B 1 166 ? 74.671 39.542 18.118 1.00 20.31 166 LEU B C 1
ATOM 4178 O O . LEU B 1 166 ? 73.761 39.972 17.419 1.00 22.11 166 LEU B O 1
ATOM 4187 N N . GLY B 1 167 ? 75.917 39.431 17.681 1.00 21.50 167 GLY B N 1
ATOM 4188 C CA . GLY B 1 167 ? 76.281 39.899 16.356 1.00 23.83 167 GLY B CA 1
ATOM 4189 C C . GLY B 1 167 ? 75.815 38.993 15.218 1.00 23.81 167 GLY B C 1
ATOM 4190 O O . GLY B 1 167 ? 75.286 37.906 15.421 1.00 22.86 167 GLY B O 1
ATOM 4191 N N . GLN B 1 168 ? 76.013 39.453 13.993 1.00 24.91 168 GLN B N 1
ATOM 4192 C CA . GLN B 1 168 ? 75.663 38.654 12.824 1.00 26.06 168 GLN B CA 1
ATOM 4193 C C . GLN B 1 168 ? 76.757 37.666 12.482 1.00 27.31 168 GLN B C 1
ATOM 4194 O O . GLN B 1 168 ? 77.571 37.917 11.586 1.00 30.28 168 GLN B O 1
ATOM 4200 N N . ALA B 1 169 ? 76.729 36.520 13.167 1.00 26.09 169 ALA B N 1
ATOM 4201 C CA . ALA B 1 169 ? 77.770 35.507 13.069 1.00 23.08 169 ALA B CA 1
ATOM 4202 C C . ALA B 1 169 ? 77.155 34.177 13.477 1.00 21.89 169 ALA B C 1
ATOM 4203 O O . ALA B 1 169 ? 76.218 34.163 14.254 1.00 23.73 169 ALA B O 1
ATOM 4205 N N . PRO B 1 170 ? 77.671 33.057 12.946 1.00 24.29 170 PRO B N 1
ATOM 4206 C CA . PRO B 1 170 ? 76.972 31.759 13.022 1.00 24.60 170 PRO B CA 1
ATOM 4207 C C . PRO B 1 170 ? 76.732 31.166 14.407 1.00 23.10 170 PRO B C 1
ATOM 4208 O O . PRO B 1 170 ? 75.764 30.434 14.544 1.00 23.23 170 PRO B O 1
ATOM 4212 N N . ILE B 1 171 ? 77.569 31.424 15.405 1.00 23.00 171 ILE B N 1
ATOM 4213 C CA . ILE B 1 171 ? 77.214 30.909 16.719 1.00 22.49 171 ILE B CA 1
ATOM 4214 C C . ILE B 1 171 ? 76.943 32.023 17.719 1.00 22.28 171 ILE B C 1
ATOM 4215 O O . ILE B 1 171 ? 77.187 31.872 18.923 1.00 22.45 171 ILE B O 1
ATOM 4220 N N . SER B 1 172 ? 76.384 33.124 17.228 1.00 22.32 172 SER B N 1
ATOM 4221 C CA . SER B 1 172 ? 75.892 34.149 18.119 1.00 22.73 172 SER B CA 1
ATOM 4222 C C . SER B 1 172 ? 74.761 33.584 18.961 1.00 22.09 172 SER B C 1
ATOM 4223 O O . SER B 1 172 ? 74.166 32.570 18.620 1.00 22.40 172 SER B O 1
ATOM 4226 N N . LEU B 1 173 ? 74.462 34.240 20.068 1.00 22.05 173 LEU B N 1
ATOM 4227 C CA . LEU B 1 173 ? 73.432 33.753 20.960 1.00 24.69 173 LEU B CA 1
ATOM 4228 C C . LEU B 1 173 ? 72.086 33.689 20.281 1.00 26.97 173 LEU B C 1
ATOM 4229 O O . LEU B 1 173 ? 71.403 32.677 20.345 1.00 27.58 173 LEU B O 1
ATOM 4234 N N . GLN B 1 174 ? 71.704 34.765 19.613 1.00 25.84 174 GLN B N 1
ATOM 4235 C CA . GLN B 1 174 ? 70.377 34.779 19.027 1.00 24.85 174 GLN B CA 1
ATOM 4236 C C . GLN B 1 174 ? 70.291 33.750 17.900 1.00 26.06 174 GLN B C 1
ATOM 4237 O O . GLN B 1 174 ? 69.310 33.045 17.817 1.00 27.90 174 GLN B O 1
ATOM 4243 N N . ASN B 1 175 ? 71.327 33.595 17.080 1.00 27.52 175 ASN B N 1
ATOM 4244 C CA . ASN B 1 175 ? 71.259 32.641 15.977 1.00 27.42 175 ASN B CA 1
ATOM 4245 C C . ASN B 1 175 ? 71.052 31.214 16.507 1.00 25.57 175 ASN B C 1
ATOM 4246 O O . ASN B 1 175 ? 70.274 30.438 15.957 1.00 24.44 175 ASN B O 1
ATOM 4255 N N . GLN B 1 176 ? 71.682 30.892 17.629 1.00 27.30 176 GLN B N 1
ATOM 4256 C CA . GLN B 1 176 ? 71.556 29.550 18.184 1.00 26.06 176 GLN B CA 1
ATOM 4257 C C . GLN B 1 176 ? 70.177 29.361 18.827 1.00 26.16 176 GLN B C 1
ATOM 4258 O O . GLN B 1 176 ? 69.628 28.271 18.795 1.00 25.48 176 GLN B O 1
ATOM 4264 N N . LEU B 1 177 ? 69.627 30.401 19.436 1.00 25.15 177 LEU B N 1
ATOM 4265 C CA . LEU B 1 177 ? 68.284 30.286 19.978 1.00 24.99 177 LEU B CA 1
ATOM 4266 C C . LEU B 1 177 ? 67.242 30.146 18.860 1.00 23.56 177 LEU B C 1
ATOM 4267 O O . LEU B 1 177 ? 66.340 29.328 18.954 1.00 26.24 177 LEU B O 1
ATOM 4272 N N . PHE B 1 178 ? 67.371 30.951 17.811 1.00 22.31 178 PHE B N 1
ATOM 4273 C CA . PHE B 1 178 ? 66.476 30.878 16.655 1.00 24.83 178 PHE B CA 1
ATOM 4274 C C . PHE B 1 178 ? 66.439 29.445 16.097 1.00 26.25 178 PHE B C 1
ATOM 4275 O O . PHE B 1 178 ? 65.384 28.876 15.840 1.00 26.77 178 PHE B O 1
ATOM 4283 N N . SER B 1 179 ? 67.614 28.873 15.873 1.00 27.20 179 SER B N 1
ATOM 4284 C CA . SER B 1 179 ? 67.682 27.625 15.143 1.00 25.24 179 SER B CA 1
ATOM 4285 C C . SER B 1 179 ? 67.265 26.465 16.018 1.00 26.43 179 SER B C 1
ATOM 4286 O O . SER B 1 179 ? 66.665 25.520 15.536 1.00 28.40 179 SER B O 1
ATOM 4289 N N . HIS B 1 180 ? 67.542 26.527 17.310 1.00 26.02 180 HIS B N 1
ATOM 4290 C CA . HIS B 1 180 ? 67.156 25.424 18.170 1.00 25.74 180 HIS B CA 1
ATOM 4291 C C . HIS B 1 180 ? 65.640 25.330 18.374 1.00 28.48 180 HIS B C 1
ATOM 4292 O O . HIS B 1 180 ? 65.057 24.240 18.402 1.00 28.97 180 HIS B O 1
ATOM 4299 N N . PHE B 1 181 ? 65.001 26.482 18.500 1.00 28.44 181 PHE B N 1
ATOM 4300 C CA . PHE B 1 181 ? 63.591 26.524 18.825 1.00 25.86 181 PHE B CA 1
ATOM 4301 C C . PHE B 1 181 ? 62.730 26.837 17.612 1.00 27.68 181 PHE B C 1
ATOM 4302 O O . PHE B 1 181 ? 61.520 26.885 17.719 1.00 32.35 181 PHE B O 1
ATOM 4310 N N . GLY B 1 182 ? 63.331 27.068 16.456 1.00 26.66 182 GLY B N 1
ATOM 4311 C CA . GLY B 1 182 ? 62.529 27.373 15.279 1.00 28.46 182 GLY B CA 1
ATOM 4312 C C . GLY B 1 182 ? 61.801 28.712 15.368 1.00 28.36 182 GLY B C 1
ATOM 4313 O O . GLY B 1 182 ? 60.684 28.855 14.878 1.00 29.34 182 GLY B O 1
ATOM 4314 N N . LEU B 1 183 ? 62.451 29.707 15.971 1.00 30.97 183 LEU B N 1
ATOM 4315 C CA . LEU B 1 183 ? 61.862 31.042 16.178 1.00 29.03 183 LEU B CA 1
ATOM 4316 C C . LEU B 1 183 ? 61.906 31.902 14.914 1.00 30.39 183 LEU B C 1
ATOM 4317 O O . LEU B 1 183 ? 62.697 31.626 14.013 1.00 32.24 183 LEU B O 1
ATOM 4322 N N . LYS B 1 184 ? 61.052 32.926 14.831 1.00 31.35 184 LYS B N 1
ATOM 4323 C CA . LYS B 1 184 ? 61.242 33.991 13.838 1.00 30.84 184 LYS B CA 1
ATOM 4324 C C . LYS B 1 184 ? 62.566 34.706 14.123 1.00 26.04 184 LYS B C 1
ATOM 4325 O O . LYS B 1 184 ? 62.955 34.863 15.273 1.00 24.88 184 LYS B O 1
ATOM 4331 N N . ARG B 1 185 ? 63.266 35.104 13.069 1.00 26.27 185 ARG B N 1
ATOM 4332 C CA . ARG B 1 185 ? 64.546 35.775 13.198 1.00 23.69 185 ARG B CA 1
ATOM 4333 C C . ARG B 1 185 ? 64.357 37.266 13.492 1.00 24.33 185 ARG B C 1
ATOM 4334 O O . ARG B 1 185 ? 64.437 38.102 12.596 1.00 24.45 185 ARG B O 1
ATOM 4342 N N . GLN B 1 186 ? 64.140 37.583 14.763 1.00 22.94 186 GLN B N 1
ATOM 4343 C CA . GLN B 1 186 ? 63.854 38.930 15.214 1.00 26.96 186 GLN B CA 1
ATOM 4344 C C . GLN B 1 186 ? 64.239 38.946 16.667 1.00 27.69 186 GLN B C 1
ATOM 4345 O O . GLN B 1 186 ? 63.958 37.990 17.369 1.00 29.42 186 GLN B O 1
ATOM 4351 N N . PHE B 1 187 ? 64.939 39.979 17.122 1.00 26.90 187 PHE B N 1
ATOM 4352 C CA . PHE B 1 187 ? 65.080 40.146 18.553 1.00 24.79 187 PHE B CA 1
ATOM 4353 C C . PHE B 1 187 ? 64.928 41.605 18.860 1.00 26.28 187 PHE B C 1
ATOM 4354 O O . PHE B 1 187 ? 65.141 42.454 18.004 1.00 27.26 187 PHE B O 1
ATOM 4362 N N . SER B 1 188 ? 64.524 41.888 20.091 1.00 26.42 188 SER B N 1
ATOM 4363 C CA . SER B 1 188 ? 64.174 43.236 20.519 1.00 27.85 188 SER B CA 1
ATOM 4364 C C . SER B 1 188 ? 64.915 43.653 21.778 1.00 30.27 188 SER B C 1
ATOM 4365 O O . SER B 1 188 ? 65.048 42.872 22.710 1.00 30.21 188 SER B O 1
ATOM 4368 N N . VAL B 1 189 ? 65.392 44.890 21.812 1.00 29.27 189 VAL B N 1
ATOM 4369 C CA . VAL B 1 189 ? 66.182 45.336 22.953 1.00 27.84 189 VAL B CA 1
ATOM 4370 C C . VAL B 1 189 ? 65.495 46.470 23.716 1.00 25.70 189 VAL B C 1
ATOM 4371 O O . VAL B 1 189 ? 65.183 47.504 23.142 1.00 26.01 189 VAL B O 1
ATOM 4375 N N . CYS B 1 190 ? 65.251 46.271 25.004 1.00 23.21 190 CYS B N 1
ATOM 4376 C CA . CYS B 1 190 ? 64.741 47.359 25.831 1.00 24.49 190 CYS B CA 1
ATOM 4377 C C . CYS B 1 190 ? 65.596 47.513 27.073 1.00 24.55 190 CYS B C 1
ATOM 4378 O O . CYS B 1 190 ? 65.323 46.926 28.119 1.00 28.31 190 CYS B O 1
ATOM 4381 N N . LEU B 1 191 ? 66.651 48.309 26.951 1.00 32.21 191 LEU B N 1
ATOM 4382 C CA . LEU B 1 191 ? 67.565 48.503 28.068 1.00 29.22 191 LEU B CA 1
ATOM 4383 C C . LEU B 1 191 ? 67.010 49.491 29.076 1.00 26.50 191 LEU B C 1
ATOM 4384 O O . LEU B 1 191 ? 66.376 50.468 28.725 1.00 28.74 191 LEU B O 1
ATOM 4389 N N . SER B 1 192 ? 67.240 49.210 30.345 1.00 33.45 192 SER B N 1
ATOM 4390 C CA . SER B 1 192 ? 66.845 50.100 31.414 1.00 28.74 192 SER B CA 1
ATOM 4391 C C . SER B 1 192 ? 67.967 51.090 31.798 1.00 33.03 192 SER B C 1
ATOM 4392 O O . SER B 1 192 ? 69.122 50.710 31.973 1.00 32.20 192 SER B O 1
ATOM 4395 N N . ARG B 1 193 ? 67.611 52.366 31.909 1.00 33.97 193 ARG B N 1
ATOM 4396 C CA . ARG B 1 193 ? 68.502 53.430 32.337 1.00 32.44 193 ARG B CA 1
ATOM 4397 C C . ARG B 1 193 ? 68.967 53.287 33.788 1.00 37.28 193 ARG B C 1
ATOM 4398 O O . ARG B 1 193 ? 70.012 53.787 34.174 1.00 38.39 193 ARG B O 1
ATOM 4406 N N . TYR B 1 194 ? 68.198 52.569 34.588 1.00 39.45 194 TYR B N 1
ATOM 4407 C CA . TYR B 1 194 ? 68.433 52.516 36.026 1.00 41.46 194 TYR B CA 1
ATOM 4408 C C . TYR B 1 194 ? 69.117 51.233 36.450 1.00 37.92 194 TYR B C 1
ATOM 4409 O O . TYR B 1 194 ? 68.754 50.163 35.991 1.00 35.09 194 TYR B O 1
ATOM 4418 N N . SER B 1 195 ? 70.098 51.324 37.332 1.00 37.67 195 SER B N 1
ATOM 4419 C CA . SER B 1 195 ? 70.750 50.112 37.819 1.00 37.45 195 SER B CA 1
ATOM 4420 C C . SER B 1 195 ? 69.839 49.273 38.728 1.00 37.59 195 SER B C 1
ATOM 4421 O O . SER B 1 195 ? 70.092 48.098 38.953 1.00 37.76 195 SER B O 1
ATOM 4424 N N . THR B 1 196 ? 68.781 49.888 39.238 1.00 40.53 196 THR B N 1
ATOM 4425 C CA . THR B 1 196 ? 67.900 49.270 40.232 1.00 42.38 196 THR B CA 1
ATOM 4426 C C . THR B 1 196 ? 66.717 48.469 39.682 1.00 45.28 196 THR B C 1
ATOM 4427 O O . THR B 1 196 ? 65.959 47.856 40.447 1.00 46.76 196 THR B O 1
ATOM 4431 N N . SER B 1 197 ? 66.562 48.470 38.363 1.00 43.58 197 SER B N 1
ATOM 4432 C CA . SER B 1 197 ? 65.539 47.666 37.711 1.00 39.86 197 SER B CA 1
ATOM 4433 C C . SER B 1 197 ? 66.032 47.192 36.344 1.00 36.88 197 SER B C 1
ATOM 4434 O O . SER B 1 197 ? 66.760 47.905 35.652 1.00 41.17 197 SER B O 1
ATOM 4437 N N . ASN B 1 198 ? 65.623 45.991 35.957 1.00 31.22 198 ASN B N 1
ATOM 4438 C CA . ASN B 1 198 ? 66.114 45.356 34.743 1.00 28.79 198 ASN B CA 1
ATOM 4439 C C . ASN B 1 198 ? 65.430 45.803 33.488 1.00 28.05 198 ASN B C 1
ATOM 4440 O O . ASN B 1 198 ? 64.297 46.229 33.512 1.00 35.98 198 ASN B O 1
ATOM 4445 N N . GLY B 1 199 ? 66.131 45.682 32.379 1.00 26.88 199 GLY B N 1
ATOM 4446 C CA . GLY B 1 199 ? 65.517 45.783 31.073 1.00 25.31 199 GLY B CA 1
ATOM 4447 C C . GLY B 1 199 ? 65.535 44.380 30.521 1.00 27.17 199 GLY B C 1
ATOM 4448 O O . GLY B 1 199 ? 65.771 43.425 31.256 1.00 26.23 199 GLY B O 1
ATOM 4449 N N . ALA B 1 200 ? 65.285 44.228 29.232 1.00 29.16 200 ALA B N 1
ATOM 4450 C CA . ALA B 1 200 ? 65.233 42.881 28.673 1.00 29.48 200 ALA B CA 1
ATOM 4451 C C . ALA B 1 200 ? 65.600 42.797 27.206 1.00 29.47 200 ALA B C 1
ATOM 4452 O O . ALA B 1 200 ? 65.579 43.792 26.478 1.00 29.38 200 ALA B O 1
ATOM 4454 N N . ILE B 1 201 ? 65.970 41.589 26.801 1.00 27.80 201 ILE B N 1
ATOM 4455 C CA . ILE B 1 201 ? 66.040 41.223 25.406 1.00 27.86 201 ILE B CA 1
ATOM 4456 C C . ILE B 1 201 ? 65.046 40.122 25.133 1.00 29.39 201 ILE B C 1
ATOM 4457 O O . ILE B 1 201 ? 64.946 39.182 25.891 1.00 30.88 201 ILE B O 1
ATOM 4462 N N . LEU B 1 202 ? 64.300 40.268 24.047 1.00 29.33 202 LEU B N 1
ATOM 4463 C CA . LEU B 1 202 ? 63.267 39.318 23.642 1.00 28.24 202 LEU B CA 1
ATOM 4464 C C . LEU B 1 202 ? 63.666 38.655 22.339 1.00 25.85 202 LEU B C 1
ATOM 4465 O O . LEU B 1 202 ? 64.109 39.315 21.419 1.00 26.90 202 LEU B O 1
ATOM 4470 N N . PHE B 1 203 ? 63.507 37.351 22.257 1.00 26.56 203 PHE B N 1
ATOM 4471 C CA . PHE B 1 203 ? 63.885 36.617 21.067 1.00 24.05 203 PHE B CA 1
ATOM 4472 C C . PHE B 1 203 ? 62.659 35.965 20.438 1.00 24.49 203 PHE B C 1
ATOM 4473 O O . PHE B 1 203 ? 61.960 35.210 21.078 1.00 27.51 203 PHE B O 1
ATOM 4481 N N . GLY B 1 204 ? 62.391 36.267 19.180 1.00 24.61 204 GLY B N 1
ATOM 4482 C CA . GLY B 1 204 ? 61.221 35.736 18.521 1.00 26.09 204 GLY B CA 1
ATOM 4483 C C . GLY B 1 204 ? 60.281 36.844 18.076 1.00 28.60 204 GLY B C 1
ATOM 4484 O O . GLY B 1 204 ? 60.563 38.010 18.289 1.00 26.70 204 GLY B O 1
ATOM 4485 N N . ASP B 1 205 ? 59.171 36.471 17.450 1.00 33.70 205 ASP B N 1
ATOM 4486 C CA . ASP B 1 205 ? 58.223 37.429 16.876 1.00 37.37 205 ASP B CA 1
ATOM 4487 C C . ASP B 1 205 ? 57.312 38.046 17.905 1.00 36.99 205 ASP B C 1
ATOM 4488 O O . ASP B 1 205 ? 56.499 37.330 18.481 1.00 37.16 205 ASP B O 1
ATOM 4493 N N . ILE B 1 206 ? 57.324 39.368 18.032 1.00 38.93 206 ILE B N 1
ATOM 4494 C CA . ILE B 1 206 ? 56.472 40.002 19.035 1.00 44.04 206 ILE B CA 1
ATOM 4495 C C . ILE B 1 206 ? 55.087 40.276 18.498 1.00 48.85 206 ILE B C 1
ATOM 4496 O O . ILE B 1 206 ? 54.196 40.641 19.249 1.00 53.63 206 ILE B O 1
ATOM 4501 N N . ASN B 1 207 ? 54.895 39.982 17.217 1.00 50.94 207 ASN B N 1
ATOM 4502 C CA . ASN B 1 207 ? 53.650 40.238 16.503 1.00 52.80 207 ASN B CA 1
ATOM 4503 C C . ASN B 1 207 ? 52.945 38.908 16.222 1.00 53.00 207 ASN B C 1
ATOM 4504 O O . ASN B 1 207 ? 52.168 38.777 15.282 1.00 56.63 207 ASN B O 1
ATOM 4509 N N . ASP B 1 208 ? 53.202 37.928 17.070 1.00 50.68 208 ASP B N 1
ATOM 4510 C CA . ASP B 1 208 ? 52.669 36.587 16.914 1.00 53.37 208 ASP B CA 1
ATOM 4511 C C . ASP B 1 208 ? 51.572 36.453 17.917 1.00 57.30 208 ASP B C 1
ATOM 4512 O O . ASP B 1 208 ? 51.815 36.576 19.115 1.00 56.68 208 ASP B O 1
ATOM 4517 N N . PRO B 1 209 ? 50.340 36.292 17.421 1.00 61.85 209 PRO B N 1
ATOM 4518 C CA . PRO B 1 209 ? 49.142 36.163 18.250 1.00 63.76 209 PRO B CA 1
ATOM 4519 C C . PRO B 1 209 ? 49.333 35.195 19.421 1.00 62.77 209 PRO B C 1
ATOM 4520 O O . PRO B 1 209 ? 48.729 35.402 20.470 1.00 65.64 209 PRO B O 1
ATOM 4524 N N . ASN B 1 210 ? 50.172 34.176 19.262 1.00 61.79 210 ASN B N 1
ATOM 4525 C CA . ASN B 1 210 ? 50.471 33.260 20.362 1.00 62.50 210 ASN B CA 1
ATOM 4526 C C . ASN B 1 210 ? 51.157 33.988 21.497 1.00 59.49 210 ASN B C 1
ATOM 4527 O O . ASN B 1 210 ? 51.093 33.554 22.649 1.00 59.21 210 ASN B O 1
ATOM 4532 N N . ASN B 1 211 ? 51.841 35.083 21.162 1.00 57.92 211 ASN B N 1
ATOM 4533 C CA . ASN B 1 211 ? 52.560 35.860 22.160 1.00 55.19 211 ASN B CA 1
ATOM 4534 C C . ASN B 1 211 ? 51.803 37.089 22.612 1.00 55.25 211 ASN B C 1
ATOM 4535 O O . ASN B 1 211 ? 52.347 37.900 23.346 1.00 54.58 211 ASN B O 1
ATOM 4540 N N . ASN B 1 212 ? 50.547 37.209 22.208 1.00 54.96 212 ASN B N 1
ATOM 4541 C CA . ASN B 1 212 ? 49.777 38.398 22.535 1.00 57.39 212 ASN B CA 1
ATOM 4542 C C . ASN B 1 212 ? 49.629 38.704 24.012 1.00 54.21 212 ASN B C 1
ATOM 4543 O O . ASN B 1 212 ? 49.549 39.865 24.411 1.00 54.59 212 ASN B O 1
ATOM 4548 N N . ASN B 1 213 ? 49.568 37.661 24.816 1.00 50.92 213 ASN B N 1
ATOM 4549 C CA . ASN B 1 213 ? 49.319 37.834 26.220 1.00 50.52 213 ASN B CA 1
ATOM 4550 C C . ASN B 1 213 ? 50.536 38.400 26.953 1.00 47.36 213 ASN B C 1
ATOM 4551 O O . ASN B 1 213 ? 50.393 39.157 27.919 1.00 47.66 213 ASN B O 1
ATOM 4556 N N . TYR B 1 214 ? 51.731 38.005 26.506 1.00 42.90 214 TYR B N 1
ATOM 4557 C CA . TYR B 1 214 ? 52.963 38.510 27.106 1.00 39.46 214 TYR B CA 1
ATOM 4558 C C . TYR B 1 214 ? 53.270 39.952 26.657 1.00 38.08 214 TYR B C 1
ATOM 4559 O O . TYR B 1 214 ? 53.768 40.778 27.436 1.00 35.45 214 TYR B O 1
ATOM 4568 N N . ILE B 1 215 ? 52.980 40.247 25.394 1.00 39.20 215 ILE B N 1
ATOM 4569 C CA . ILE B 1 215 ? 53.325 41.546 24.847 1.00 41.96 215 ILE B CA 1
ATOM 4570 C C . ILE B 1 215 ? 52.135 42.494 24.863 1.00 46.02 215 ILE B C 1
ATOM 4571 O O . ILE B 1 215 ? 52.213 43.579 24.309 1.00 47.91 215 ILE B O 1
ATOM 4576 N N . HIS B 1 216 ? 51.041 42.081 25.503 1.00 49.09 216 HIS B N 1
ATOM 4577 C CA . HIS B 1 216 ? 49.808 42.864 25.528 1.00 49.82 216 HIS B CA 1
ATOM 4578 C C . HIS B 1 216 ? 49.980 44.265 26.073 1.00 48.71 216 HIS B C 1
ATOM 4579 O O . HIS B 1 216 ? 49.468 45.225 25.515 1.00 48.54 216 HIS B O 1
ATOM 4586 N N . ASN B 1 217 ? 50.744 44.390 27.143 1.00 50.29 217 ASN B N 1
ATOM 4587 C CA . ASN B 1 217 ? 50.966 45.684 27.753 1.00 53.36 217 ASN B CA 1
ATOM 4588 C C . ASN B 1 217 ? 51.813 46.664 26.913 1.00 54.92 217 ASN B C 1
ATOM 4589 O O . ASN B 1 217 ? 51.848 47.856 27.203 1.00 60.31 217 ASN B O 1
ATOM 4594 N N . SER B 1 218 ? 52.477 46.182 25.865 1.00 49.14 218 SER B N 1
ATOM 4595 C CA . SER B 1 218 ? 53.349 47.032 25.055 1.00 38.46 218 SER B CA 1
ATOM 4596 C C . SER B 1 218 ? 52.718 47.459 23.733 1.00 37.85 218 SER B C 1
ATOM 4597 O O . SER B 1 218 ? 53.382 48.032 22.874 1.00 37.37 218 SER B O 1
ATOM 4600 N N . LEU B 1 219 ? 51.437 47.161 23.567 1.00 38.76 219 LEU B N 1
ATOM 4601 C CA . LEU B 1 219 ? 50.787 47.282 22.273 1.00 42.98 219 LEU B CA 1
ATOM 4602 C C . LEU B 1 219 ? 50.690 48.708 21.718 1.00 42.92 219 LEU B C 1
ATOM 4603 O O . LEU B 1 219 ? 50.825 48.897 20.513 1.00 42.39 219 LEU B O 1
ATOM 4608 N N . ASP B 1 220 ? 50.520 49.709 22.576 1.00 44.23 220 ASP B N 1
ATOM 4609 C CA . ASP B 1 220 ? 50.426 51.087 22.091 1.00 48.67 220 ASP B CA 1
ATOM 4610 C C . ASP B 1 220 ? 51.760 51.516 21.515 1.00 47.22 220 ASP B C 1
ATOM 4611 O O . ASP B 1 220 ? 51.809 52.242 20.527 1.00 48.96 220 ASP B O 1
ATOM 4616 N N . VAL B 1 221 ? 52.841 51.069 22.141 1.00 43.38 221 VAL B N 1
ATOM 4617 C CA . VAL B 1 221 ? 54.181 51.333 21.639 1.00 37.94 221 VAL B CA 1
ATOM 4618 C C . VAL B 1 221 ? 54.438 50.695 20.277 1.00 36.07 221 VAL B C 1
ATOM 4619 O O . VAL B 1 221 ? 54.987 51.322 19.375 1.00 34.76 221 VAL B O 1
ATOM 4623 N N . LEU B 1 222 ? 54.043 49.436 20.133 1.00 38.23 222 LEU B N 1
ATOM 4624 C CA . LEU B 1 222 ? 54.300 48.696 18.906 1.00 39.57 222 LEU B CA 1
ATOM 4625 C C . LEU B 1 222 ? 53.596 49.277 17.690 1.00 45.03 222 LEU B C 1
ATOM 4626 O O . LEU B 1 222 ? 54.112 49.183 16.573 1.00 44.95 222 LEU B O 1
ATOM 4631 N N . HIS B 1 223 ? 52.398 49.812 17.904 1.00 49.44 223 HIS B N 1
ATOM 4632 C CA . HIS B 1 223 ? 51.596 50.427 16.849 1.00 52.89 223 HIS B CA 1
ATOM 4633 C C . HIS B 1 223 ? 52.258 51.654 16.250 1.00 51.94 223 HIS B C 1
ATOM 4634 O O . HIS B 1 223 ? 51.943 52.037 15.125 1.00 54.17 223 HIS B O 1
ATOM 4641 N N . ASP B 1 224 ? 53.099 52.314 17.042 1.00 49.98 224 ASP B N 1
ATOM 4642 C CA . ASP B 1 224 ? 53.758 53.554 16.624 1.00 47.94 224 ASP B CA 1
ATOM 4643 C C . ASP B 1 224 ? 55.221 53.369 16.264 1.00 42.04 224 ASP B C 1
ATOM 4644 O O . ASP B 1 224 ? 55.956 54.337 16.168 1.00 39.15 224 ASP B O 1
ATOM 4649 N N . LEU B 1 225 ? 55.660 52.127 16.130 1.00 41.07 225 LEU B N 1
ATOM 4650 C CA . LEU B 1 225 ? 57.045 51.855 15.740 1.00 37.46 225 LEU B CA 1
ATOM 4651 C C . LEU B 1 225 ? 57.369 52.436 14.375 1.00 34.84 225 LEU B C 1
ATOM 4652 O O . LEU B 1 225 ? 56.540 52.439 13.472 1.00 37.26 225 LEU B O 1
ATOM 4657 N N . VAL B 1 226 ? 58.583 52.942 14.250 1.00 35.08 226 VAL B N 1
ATOM 4658 C CA . VAL B 1 226 ? 59.095 53.496 13.005 1.00 35.86 226 VAL B CA 1
ATOM 4659 C C . VAL B 1 226 ? 60.274 52.628 12.547 1.00 33.32 226 VAL B C 1
ATOM 4660 O O . VAL B 1 226 ? 61.048 52.172 13.385 1.00 35.04 226 VAL B O 1
ATOM 4664 N N . TYR B 1 227 ? 60.405 52.375 11.244 1.00 32.28 227 TYR B N 1
ATOM 4665 C CA . TYR B 1 227 ? 61.448 51.487 10.725 1.00 30.97 227 TYR B CA 1
ATOM 4666 C C . TYR B 1 227 ? 62.471 52.163 9.811 1.00 30.63 227 TYR B C 1
ATOM 4667 O O . TYR B 1 227 ? 62.151 53.141 9.153 1.00 34.55 227 TYR B O 1
ATOM 4676 N N . THR B 1 228 ? 63.698 51.629 9.788 1.00 29.45 228 THR B N 1
ATOM 4677 C CA . THR B 1 228 ? 64.751 52.074 8.871 1.00 29.80 228 THR B CA 1
ATOM 4678 C C . THR B 1 228 ? 65.607 50.857 8.478 1.00 29.36 228 THR B C 1
ATOM 4679 O O . THR B 1 228 ? 65.741 49.919 9.261 1.00 30.30 228 THR B O 1
ATOM 4683 N N . PRO B 1 229 ? 66.177 50.857 7.253 1.00 28.04 229 PRO B N 1
ATOM 4684 C CA . PRO B 1 229 ? 66.940 49.685 6.796 1.00 29.14 229 PRO B CA 1
ATOM 4685 C C . PRO B 1 229 ? 68.188 49.386 7.630 1.00 27.40 229 PRO B C 1
ATOM 4686 O O . PRO B 1 229 ? 68.871 50.273 8.112 1.00 25.50 229 PRO B O 1
ATOM 4690 N N . LEU B 1 230 ? 68.445 48.098 7.817 1.00 29.47 230 LEU B N 1
ATOM 4691 C CA . LEU B 1 230 ? 69.578 47.629 8.581 1.00 26.71 230 LEU B CA 1
ATOM 4692 C C . LEU B 1 230 ? 70.623 47.070 7.647 1.00 28.60 230 LEU B C 1
ATOM 4693 O O . LEU B 1 230 ? 70.296 46.298 6.765 1.00 31.16 230 LEU B O 1
ATOM 4698 N N . THR B 1 231 ? 71.875 47.485 7.814 1.00 29.50 231 THR B N 1
ATOM 4699 C CA . THR B 1 231 ? 72.970 46.923 7.036 1.00 28.86 231 THR B CA 1
ATOM 4700 C C . THR B 1 231 ? 73.975 46.341 7.987 1.00 27.30 231 THR B C 1
ATOM 4701 O O . THR B 1 231 ? 74.093 46.779 9.126 1.00 26.57 231 THR B O 1
ATOM 4705 N N . ILE B 1 232 ? 74.695 45.349 7.501 1.00 27.64 232 ILE B N 1
ATOM 4706 C CA . ILE B 1 232 ? 75.587 44.572 8.332 1.00 26.06 232 ILE B CA 1
ATOM 4707 C C . ILE B 1 232 ? 76.973 44.611 7.724 1.00 24.73 232 ILE B C 1
ATOM 4708 O O . ILE B 1 232 ? 77.127 44.383 6.535 1.00 26.40 232 ILE B O 1
ATOM 4713 N N . SER B 1 233 ? 77.978 44.923 8.526 1.00 24.78 233 SER B N 1
ATOM 4714 C CA . SER B 1 233 ? 79.360 44.927 8.049 1.00 27.64 233 SER B CA 1
ATOM 4715 C C . SER B 1 233 ? 79.944 43.514 7.913 1.00 29.31 233 SER B C 1
ATOM 4716 O O . SER B 1 233 ? 79.357 42.549 8.401 1.00 30.28 233 SER B O 1
ATOM 4719 N N . LYS B 1 234 ? 81.125 43.403 7.309 1.00 29.33 234 LYS B N 1
ATOM 4720 C CA . LYS B 1 234 ? 81.788 42.113 7.138 1.00 29.95 234 LYS B CA 1
ATOM 4721 C C . LYS B 1 234 ? 82.116 41.503 8.472 1.00 29.75 234 LYS B C 1
ATOM 4722 O O . LYS B 1 234 ? 82.400 40.313 8.563 1.00 32.06 234 LYS B O 1
ATOM 4728 N N . GLN B 1 235 ? 82.078 42.306 9.522 1.00 29.77 235 GLN B N 1
ATOM 4729 C CA . GLN B 1 235 ? 82.402 41.775 10.828 1.00 31.33 235 GLN B CA 1
ATOM 4730 C C . GLN B 1 235 ? 81.172 41.421 11.654 1.00 29.13 235 GLN B C 1
ATOM 4731 O O . GLN B 1 235 ? 81.298 40.977 12.789 1.00 29.63 235 GLN B O 1
ATOM 4737 N N . GLY B 1 236 ? 79.991 41.568 11.069 1.00 28.81 236 GLY B N 1
ATOM 4738 C CA . GLY B 1 236 ? 78.754 41.196 11.741 1.00 31.05 236 GLY B CA 1
ATOM 4739 C C . GLY B 1 236 ? 78.124 42.286 12.613 1.00 30.14 236 GLY B C 1
ATOM 4740 O O . GLY B 1 236 ? 77.267 42.009 13.457 1.00 28.47 236 GLY B O 1
ATOM 4741 N N . GLU B 1 237 ? 78.534 43.534 12.397 1.00 28.20 237 GLU B N 1
ATOM 4742 C CA . GLU B 1 237 ? 78.035 44.669 13.173 1.00 23.05 237 GLU B CA 1
ATOM 4743 C C . GLU B 1 237 ? 76.784 45.272 12.574 1.00 23.55 237 GLU B C 1
ATOM 4744 O O . GLU B 1 237 ? 76.595 45.237 11.362 1.00 24.41 237 GLU B O 1
ATOM 4750 N N . TYR B 1 238 ? 75.959 45.871 13.432 1.00 25.59 238 TYR B N 1
ATOM 4751 C CA . TYR B 1 238 ? 74.700 46.488 13.021 1.00 21.97 238 TYR B CA 1
ATOM 4752 C C . TYR B 1 238 ? 74.873 47.966 12.659 1.00 22.20 238 TYR B C 1
ATOM 4753 O O . TYR B 1 238 ? 75.390 48.738 13.452 1.00 23.70 238 TYR B O 1
ATOM 4762 N N . PHE B 1 239 ? 74.446 48.343 11.455 1.00 22.33 239 PHE B N 1
ATOM 4763 C CA . PHE B 1 239 ? 74.534 49.718 10.986 1.00 24.29 239 PHE B CA 1
ATOM 4764 C C . PHE B 1 239 ? 73.206 50.239 10.482 1.00 25.46 239 PHE B C 1
ATOM 4765 O O . PHE B 1 239 ? 72.458 49.503 9.879 1.00 26.20 239 PHE B O 1
ATOM 4773 N N . ILE B 1 240 ? 72.931 51.525 10.700 1.00 26.65 240 ILE B N 1
ATOM 4774 C CA . ILE B 1 240 ? 71.837 52.214 9.995 1.00 29.04 240 ILE B CA 1
ATOM 4775 C C . ILE B 1 240 ? 72.385 53.455 9.321 1.00 28.85 240 ILE B C 1
ATOM 4776 O O . ILE B 1 240 ? 73.511 53.848 9.574 1.00 31.64 240 ILE B O 1
ATOM 4781 N N . GLN B 1 241 ? 71.591 54.072 8.462 1.00 29.26 241 GLN B N 1
ATOM 4782 C CA . GLN B 1 241 ? 72.066 55.232 7.742 1.00 29.23 241 GLN B CA 1
ATOM 4783 C C . GLN B 1 241 ? 71.488 56.525 8.349 1.00 28.95 241 GLN B C 1
ATOM 4784 O O . GLN B 1 241 ? 70.281 56.716 8.454 1.00 29.95 241 GLN B O 1
ATOM 4790 N N . VAL B 1 242 ? 72.384 57.384 8.812 1.00 27.78 242 VAL B N 1
ATOM 4791 C CA . VAL B 1 242 ? 72.019 58.697 9.294 1.00 27.14 242 VAL B CA 1
ATOM 4792 C C . VAL B 1 242 ? 72.488 59.711 8.248 1.00 32.14 242 VAL B C 1
ATOM 4793 O O . VAL B 1 242 ? 73.690 59.864 8.034 1.00 34.64 242 VAL B O 1
ATOM 4797 N N . ASN B 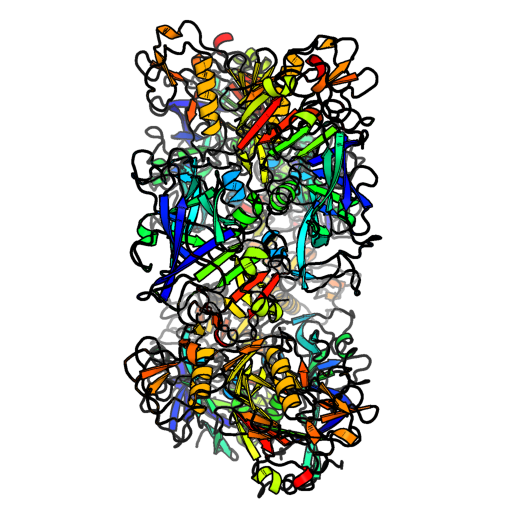1 243 ? 71.552 60.372 7.573 1.00 30.59 243 ASN B N 1
ATOM 4798 C CA . ASN B 1 243 ? 71.889 61.346 6.557 1.00 32.87 243 ASN B CA 1
ATOM 4799 C C . ASN B 1 243 ? 72.371 62.658 7.153 1.00 34.58 243 ASN B C 1
ATOM 4800 O O . ASN B 1 243 ? 73.178 63.357 6.550 1.00 36.79 243 ASN B O 1
ATOM 4805 N N . ALA B 1 244 ? 71.865 63.000 8.334 1.00 32.24 244 ALA B N 1
ATOM 4806 C CA . ALA B 1 244 ? 72.217 64.261 8.981 1.00 32.31 244 ALA B CA 1
ATOM 4807 C C . ALA B 1 244 ? 71.838 64.225 10.436 1.00 31.88 244 ALA B C 1
ATOM 4808 O O . ALA B 1 244 ? 70.999 63.433 10.827 1.00 32.54 244 ALA B O 1
ATOM 4810 N N . ILE B 1 245 ? 72.479 65.066 11.232 1.00 36.80 245 ILE B N 1
ATOM 4811 C CA . ILE B 1 245 ? 72.010 65.393 12.577 1.00 36.71 245 ILE B CA 1
ATOM 4812 C C . ILE B 1 245 ? 71.405 66.801 12.587 1.00 36.74 245 ILE B C 1
ATOM 4813 O O . ILE B 1 245 ? 72.053 67.771 12.187 1.00 37.20 245 ILE B O 1
ATOM 4818 N N . ARG B 1 246 ? 70.143 66.894 12.995 1.00 35.51 246 ARG B N 1
ATOM 4819 C CA . ARG B 1 246 ? 69.434 68.163 13.025 1.00 38.15 246 ARG B CA 1
ATOM 4820 C C . ARG B 1 246 ? 69.403 68.758 14.416 1.00 39.34 246 ARG B C 1
ATOM 4821 O O . ARG B 1 246 ? 68.961 68.108 15.357 1.00 38.37 246 ARG B O 1
ATOM 4829 N N . VAL B 1 247 ? 69.828 70.009 14.538 1.00 41.70 247 VAL B N 1
ATOM 4830 C CA . VAL B 1 247 ? 69.678 70.740 15.790 1.00 45.30 247 VAL B CA 1
ATOM 4831 C C . VAL B 1 247 ? 68.901 72.024 15.533 1.00 48.17 247 VAL B C 1
ATOM 4832 O O . VAL B 1 247 ? 69.429 72.991 14.985 1.00 48.47 247 VAL B O 1
ATOM 4836 N N . ASN B 1 248 ? 67.656 72.038 15.977 1.00 40.89 248 ASN B N 1
ATOM 4837 C CA . ASN B 1 248 ? 66.728 73.078 15.582 1.00 44.50 248 ASN B CA 1
ATOM 4838 C C . ASN B 1 248 ? 66.677 73.175 14.048 1.00 42.13 248 ASN B C 1
ATOM 4839 O O . ASN B 1 248 ? 66.196 72.248 13.424 1.00 45.76 248 ASN B O 1
ATOM 4844 N N . LYS B 1 249 ? 67.146 74.249 13.414 1.00 43.82 249 LYS B N 1
ATOM 4845 C CA . LYS B 1 249 ? 67.118 74.231 11.941 1.00 51.03 249 LYS B CA 1
ATOM 4846 C C . LYS B 1 249 ? 68.493 74.160 11.282 1.00 46.24 249 LYS B C 1
ATOM 4847 O O . LYS B 1 249 ? 68.650 74.433 10.086 1.00 43.55 249 LYS B O 1
ATOM 4853 N N . HIS B 1 250 ? 69.461 73.704 12.057 1.00 43.77 250 HIS B N 1
ATOM 4854 C CA . HIS B 1 250 ? 70.807 73.463 11.568 1.00 44.22 250 HIS B CA 1
ATOM 4855 C C . HIS B 1 250 ? 70.955 71.966 11.297 1.00 41.30 250 HIS B C 1
ATOM 4856 O O . HIS B 1 250 ? 70.379 71.133 11.999 1.00 33.81 250 HIS B O 1
ATOM 4863 N N . LEU B 1 251 ? 71.630 71.658 10.195 1.00 39.46 251 LEU B N 1
ATOM 4864 C CA . LEU B 1 251 ? 71.961 70.299 9.787 1.00 35.30 251 LEU B CA 1
ATOM 4865 C C . LEU B 1 251 ? 73.465 70.047 9.839 1.00 34.63 251 LEU B C 1
ATOM 4866 O O . LEU B 1 251 ? 74.227 70.794 9.244 1.00 35.88 251 LEU B O 1
ATOM 4871 N N . VAL B 1 252 ? 73.889 69.035 10.584 1.00 32.29 252 VAL B N 1
ATOM 4872 C CA . VAL B 1 252 ? 75.265 68.589 10.525 1.00 31.69 252 VAL B CA 1
ATOM 4873 C C . VAL B 1 252 ? 75.213 67.388 9.571 1.00 31.64 252 VAL B C 1
ATOM 4874 O O . VAL B 1 252 ? 74.631 66.348 9.896 1.00 31.97 252 VAL B O 1
ATOM 4878 N N . ILE B 1 253 ? 75.781 67.536 8.381 1.00 32.23 253 ILE B N 1
ATOM 4879 C CA . ILE B 1 253 ? 75.642 66.509 7.345 1.00 30.01 253 ILE B CA 1
ATOM 4880 C C . ILE B 1 253 ? 76.931 65.740 6.985 1.00 29.19 253 ILE B C 1
ATOM 4881 O O . ILE B 1 253 ? 77.808 66.250 6.297 1.00 33.51 253 ILE B O 1
ATOM 4886 N N . PRO B 1 254 ? 77.033 64.486 7.429 1.00 31.94 254 PRO B N 1
ATOM 4887 C CA . PRO B 1 254 ? 78.212 63.652 7.189 1.00 34.71 254 PRO B CA 1
ATOM 4888 C C . PRO B 1 254 ? 78.416 63.243 5.708 1.00 38.86 254 PRO B C 1
ATOM 4889 O O . PRO B 1 254 ? 77.418 63.064 5.005 1.00 41.06 254 PRO B O 1
ATOM 4893 N N . THR B 1 255 ? 79.664 63.177 5.229 1.00 39.99 255 THR B N 1
ATOM 4894 C CA . THR B 1 255 ? 79.959 62.600 3.905 1.00 42.72 255 THR B CA 1
ATOM 4895 C C . THR B 1 255 ? 80.667 61.229 4.015 1.00 45.13 255 THR B C 1
ATOM 4896 O O . THR B 1 255 ? 81.016 60.608 2.998 1.00 47.24 255 THR B O 1
ATOM 4900 N N . GLY B 1 271 ? 74.309 51.636 -2.767 1.00 75.23 271 GLY B N 1
ATOM 4901 C CA . GLY B 1 271 ? 74.465 50.312 -2.194 1.00 73.93 271 GLY B CA 1
ATOM 4902 C C . GLY B 1 271 ? 75.648 50.177 -1.259 1.00 71.00 271 GLY B C 1
ATOM 4903 O O . GLY B 1 271 ? 76.626 49.488 -1.578 1.00 70.65 271 GLY B O 1
ATOM 4904 N N . GLU B 1 272 ? 75.547 50.819 -0.094 1.00 68.96 272 GLU B N 1
ATOM 4905 C CA . GLU B 1 272 ? 76.637 50.825 0.880 1.00 67.77 272 GLU B CA 1
ATOM 4906 C C . GLU B 1 272 ? 76.140 50.613 2.323 1.00 57.51 272 GLU B C 1
ATOM 4907 O O . GLU B 1 272 ? 74.951 50.743 2.596 1.00 53.89 272 GLU B O 1
ATOM 4913 N N . ILE B 1 273 ? 77.049 50.255 3.231 1.00 54.11 273 ILE B N 1
ATOM 4914 C CA . ILE B 1 273 ? 76.699 50.036 4.629 1.00 52.67 273 ILE B CA 1
ATOM 4915 C C . ILE B 1 273 ? 76.377 51.413 5.212 1.00 50.71 273 ILE B C 1
ATOM 4916 O O . ILE B 1 273 ? 76.970 52.414 4.821 1.00 54.40 273 ILE B O 1
ATOM 4921 N N . GLY B 1 274 ? 75.429 51.463 6.133 1.00 45.75 274 GLY B N 1
ATOM 4922 C CA . GLY B 1 274 ? 75.085 52.700 6.806 1.00 42.21 274 GLY B CA 1
ATOM 4923 C C . GLY B 1 274 ? 76.253 53.336 7.535 1.00 40.79 274 GLY B C 1
ATOM 4924 O O . GLY B 1 274 ? 77.298 52.732 7.725 1.00 41.47 274 GLY B O 1
ATOM 4925 N N . GLY B 1 275 ? 76.098 54.589 7.913 1.00 36.72 275 GLY B N 1
ATOM 4926 C CA . GLY B 1 275 ? 77.197 55.262 8.522 1.00 35.49 275 GLY B CA 1
ATOM 4927 C C . GLY B 1 275 ? 77.141 55.250 10.020 1.00 32.90 275 GLY B C 1
ATOM 4928 O O . GLY B 1 275 ? 78.107 55.644 10.651 1.00 35.19 275 GLY B O 1
ATOM 4929 N N . ALA B 1 276 ? 76.031 54.816 10.599 1.00 29.10 276 ALA B N 1
ATOM 4930 C CA . ALA B 1 276 ? 75.915 54.829 12.056 1.00 26.30 276 ALA B CA 1
ATOM 4931 C C . ALA B 1 276 ? 75.920 53.430 12.661 1.00 25.35 276 ALA B C 1
ATOM 4932 O O . ALA B 1 276 ? 75.057 52.629 12.375 1.00 25.35 276 ALA B O 1
ATOM 4934 N N . LEU B 1 277 ? 76.917 53.142 13.481 1.00 24.99 277 LEU B N 1
ATOM 4935 C CA . LEU B 1 277 ? 76.995 51.878 14.201 1.00 25.79 277 LEU B CA 1
ATOM 4936 C C . LEU B 1 277 ? 76.076 51.858 15.397 1.00 26.33 277 LEU B C 1
ATOM 4937 O O . LEU B 1 277 ? 75.931 52.877 16.082 1.00 27.83 277 LEU B O 1
ATOM 4942 N N . ILE B 1 278 ? 75.485 50.702 15.677 1.00 25.63 278 ILE B N 1
ATOM 4943 C CA . ILE B 1 278 ? 74.774 50.522 16.941 1.00 25.50 278 ILE B CA 1
ATOM 4944 C C . ILE B 1 278 ? 75.536 49.554 17.819 1.00 26.33 278 ILE B C 1
ATOM 4945 O O . ILE B 1 278 ? 75.916 48.476 17.359 1.00 27.88 278 ILE B O 1
ATOM 4950 N N . THR B 1 279 ? 75.777 49.932 19.070 1.00 24.68 279 THR B N 1
ATOM 4951 C CA . THR B 1 279 ? 76.600 49.104 19.944 1.00 24.88 279 THR B CA 1
ATOM 4952 C C . THR B 1 279 ? 76.147 49.217 21.393 1.00 27.39 279 THR B C 1
ATOM 4953 O O . THR B 1 279 ? 75.514 50.202 21.790 1.00 26.82 279 THR B O 1
ATOM 4957 N N . THR B 1 280 ? 76.484 48.220 22.198 1.00 27.50 280 THR B N 1
ATOM 4958 C CA . THR B 1 280 ? 76.175 48.303 23.612 1.00 26.76 280 THR B CA 1
ATOM 4959 C C . THR B 1 280 ? 77.417 48.426 24.443 1.00 27.37 280 THR B C 1
ATOM 4960 O O . THR B 1 280 ? 77.320 48.440 25.671 1.00 28.86 280 THR B O 1
ATOM 4964 N N . THR B 1 281 ? 78.584 48.542 23.798 1.00 26.85 281 THR B N 1
ATOM 4965 C CA . THR B 1 281 ? 79.836 48.372 24.552 1.00 29.36 281 THR B CA 1
ATOM 4966 C C . THR B 1 281 ? 80.569 49.663 24.927 1.00 27.07 281 THR B C 1
ATOM 4967 O O . THR B 1 281 ? 81.649 49.626 25.486 1.00 27.95 281 THR B O 1
ATOM 4971 N N . HIS B 1 282 ? 79.922 50.795 24.699 1.00 27.80 282 HIS B N 1
ATOM 4972 C CA . HIS B 1 282 ? 80.316 52.024 25.373 1.00 31.55 282 HIS B CA 1
ATOM 4973 C C . HIS B 1 282 ? 79.053 52.804 25.718 1.00 30.84 282 HIS B C 1
ATOM 4974 O O . HIS B 1 282 ? 78.068 52.715 24.994 1.00 29.71 282 HIS B O 1
ATOM 4981 N N . PRO B 1 283 ? 79.062 53.539 26.848 1.00 29.81 283 PRO B N 1
ATOM 4982 C CA . PRO B 1 283 ? 77.821 54.194 27.271 1.00 28.97 283 PRO B CA 1
ATOM 4983 C C . PRO B 1 283 ? 77.401 55.334 26.372 1.00 30.43 283 PRO B C 1
ATOM 4984 O O . PRO B 1 283 ? 76.247 55.370 25.973 1.00 32.27 283 PRO B O 1
ATOM 4988 N N . TYR B 1 284 ? 78.304 56.243 26.045 1.00 30.47 284 TYR B N 1
ATOM 4989 C CA . TYR B 1 284 ? 77.898 57.440 25.327 1.00 30.22 284 TYR B CA 1
ATOM 4990 C C . TYR B 1 284 ? 78.065 57.309 23.831 1.00 30.28 284 TYR B C 1
ATOM 4991 O O . TYR B 1 284 ? 78.809 56.460 23.363 1.00 32.88 284 TYR B O 1
ATOM 5000 N N . THR B 1 285 ? 77.355 58.158 23.093 1.00 31.31 285 THR B N 1
ATOM 5001 C CA . THR B 1 285 ? 77.428 58.180 21.641 1.00 28.00 285 THR B CA 1
ATOM 5002 C C . THR B 1 285 ? 78.733 58.830 21.246 1.00 27.84 285 THR B C 1
ATOM 5003 O O . THR B 1 285 ? 79.118 59.867 21.772 1.00 31.16 285 THR B O 1
ATOM 5007 N N . VAL B 1 286 ? 79.442 58.166 20.350 1.00 26.39 286 VAL B N 1
ATOM 5008 C CA . VAL B 1 286 ? 80.776 58.561 19.963 1.00 26.62 286 VAL B CA 1
ATOM 5009 C C . VAL B 1 286 ? 80.749 59.116 18.559 1.00 27.08 286 VAL B C 1
ATOM 5010 O O . VAL B 1 286 ? 80.178 58.502 17.682 1.00 27.35 286 VAL B O 1
ATOM 5014 N N . LEU B 1 287 ? 81.334 60.288 18.357 1.00 26.87 287 LEU B N 1
ATOM 5015 C CA . LEU B 1 287 ? 81.387 60.908 17.034 1.00 27.72 287 LEU B CA 1
ATOM 5016 C C . LEU B 1 287 ? 82.832 61.019 16.542 1.00 29.27 287 LEU B C 1
ATOM 5017 O O . LEU B 1 287 ? 83.736 61.317 17.329 1.00 29.48 287 LEU B O 1
ATOM 5022 N N . SER B 1 288 ? 83.066 60.793 15.253 1.00 31.46 288 SER B N 1
ATOM 5023 C CA . SER B 1 288 ? 84.406 61.000 14.731 1.00 35.39 288 SER B CA 1
ATOM 5024 C C . SER B 1 288 ? 84.696 62.472 14.876 1.00 39.64 288 SER B C 1
ATOM 5025 O O . SER B 1 288 ? 83.777 63.275 14.946 1.00 41.56 288 SER B O 1
ATOM 5028 N N . HIS B 1 289 ? 85.972 62.822 14.924 1.00 39.58 289 HIS B N 1
ATOM 5029 C CA . HIS B 1 289 ? 86.407 64.151 15.336 1.00 37.15 289 HIS B CA 1
ATOM 5030 C C . HIS B 1 289 ? 85.810 65.364 14.614 1.00 36.22 289 HIS B C 1
ATOM 5031 O O . HIS B 1 289 ? 85.388 66.318 15.255 1.00 32.11 289 HIS B O 1
ATOM 5038 N N . SER B 1 290 ? 85.765 65.334 13.289 1.00 40.98 290 SER B N 1
ATOM 5039 C CA . SER B 1 290 ? 85.247 66.471 12.534 1.00 44.48 290 SER B CA 1
ATOM 5040 C C . SER B 1 290 ? 83.777 66.684 12.805 1.00 39.14 290 SER B C 1
ATOM 5041 O O . SER B 1 290 ? 83.299 67.813 12.892 1.00 40.07 290 SER B O 1
ATOM 5044 N N . ILE B 1 291 ? 83.047 65.589 12.931 1.00 35.29 291 ILE B N 1
ATOM 5045 C CA . ILE B 1 291 ? 81.633 65.685 13.260 1.00 31.00 291 ILE B CA 1
ATOM 5046 C C . ILE B 1 291 ? 81.435 66.206 14.671 1.00 29.03 291 ILE B C 1
ATOM 5047 O O . ILE B 1 291 ? 80.644 67.109 14.903 1.00 30.80 291 ILE B O 1
ATOM 5052 N N . PHE B 1 292 ? 82.205 65.659 15.602 1.00 28.93 292 PHE B N 1
ATOM 5053 C CA . PHE B 1 292 ? 82.156 66.061 16.998 1.00 29.25 292 PHE B CA 1
ATOM 5054 C C . PHE B 1 292 ? 82.412 67.529 17.128 1.00 34.94 292 PHE B C 1
ATOM 5055 O O . PHE B 1 292 ? 81.732 68.202 17.873 1.00 36.44 292 PHE B O 1
ATOM 5063 N N . GLU B 1 293 ? 83.420 68.011 16.415 1.00 37.60 293 GLU B N 1
ATOM 5064 C CA . GLU B 1 293 ? 83.782 69.416 16.470 1.00 44.11 293 GLU B CA 1
ATOM 5065 C C . GLU B 1 293 ? 82.681 70.308 15.953 1.00 41.66 293 GLU B C 1
ATOM 5066 O O . GLU B 1 293 ? 82.322 71.291 16.588 1.00 40.10 293 GLU B O 1
ATOM 5072 N N . VAL B 1 294 ? 82.129 69.952 14.803 1.00 39.52 294 VAL B N 1
ATOM 5073 C CA . VAL B 1 294 ? 81.129 70.796 14.205 1.00 39.44 294 VAL B CA 1
ATOM 5074 C C . VAL B 1 294 ? 79.816 70.688 14.981 1.00 39.00 294 VAL B C 1
ATOM 5075 O O . VAL B 1 294 ? 79.204 71.693 15.303 1.00 40.94 294 VAL B O 1
ATOM 5079 N N . PHE B 1 295 ? 79.412 69.478 15.327 1.00 34.98 295 PHE B N 1
ATOM 5080 C CA . PHE B 1 295 ? 78.165 69.279 16.045 1.00 30.61 295 PHE B CA 1
ATOM 5081 C C . PHE B 1 295 ? 78.121 69.976 17.399 1.00 32.75 295 PHE B C 1
ATOM 5082 O O . PHE B 1 295 ? 77.147 70.633 17.737 1.00 35.08 295 PHE B O 1
ATOM 5090 N N . THR B 1 296 ? 79.186 69.854 18.172 1.00 34.41 296 THR B N 1
ATOM 5091 C CA . THR B 1 296 ? 79.193 70.406 19.516 1.00 36.24 296 THR B CA 1
ATOM 5092 C C . THR B 1 296 ? 79.085 71.914 19.503 1.00 39.83 296 THR B C 1
ATOM 5093 O O . THR B 1 296 ? 78.418 72.495 20.348 1.00 41.38 296 THR B O 1
ATOM 5097 N N . GLN B 1 297 ? 79.693 72.546 18.510 1.00 41.48 297 GLN B N 1
ATOM 5098 C CA . GLN B 1 297 ? 79.646 73.996 18.415 1.00 44.68 297 GLN B CA 1
ATOM 5099 C C . GLN B 1 297 ? 78.265 74.440 18.016 1.00 44.42 297 GLN B C 1
ATOM 5100 O O . GLN B 1 297 ? 77.725 75.375 18.597 1.00 49.10 297 GLN B O 1
ATOM 5106 N N . VAL B 1 298 ? 77.701 73.764 17.022 1.00 41.51 298 VAL B N 1
ATOM 5107 C CA . VAL B 1 298 ? 76.332 74.032 16.602 1.00 39.51 298 VAL B CA 1
ATOM 5108 C C . VAL B 1 298 ? 75.430 73.891 17.817 1.00 39.21 298 VAL B C 1
ATOM 5109 O O . VAL B 1 298 ? 74.517 74.676 18.017 1.00 40.07 298 VAL B O 1
ATOM 5113 N N . PHE B 1 299 ? 75.692 72.899 18.650 1.00 39.64 299 PHE B N 1
ATOM 5114 C CA . PHE B 1 299 ? 74.879 72.757 19.841 1.00 39.17 299 PHE B CA 1
ATOM 5115 C C . PHE B 1 299 ? 75.087 73.937 20.758 1.00 43.28 299 PHE B C 1
ATOM 5116 O O . PHE B 1 299 ? 74.121 74.522 21.253 1.00 47.43 299 PHE B O 1
ATOM 5124 N N . ALA B 1 300 ? 76.345 74.292 20.993 1.00 43.68 300 ALA B N 1
ATOM 5125 C CA . ALA B 1 300 ? 76.647 75.382 21.902 1.00 43.43 300 ALA B CA 1
ATOM 5126 C C . ALA B 1 300 ? 76.008 76.676 21.429 1.00 49.92 300 ALA B C 1
ATOM 5127 O O . ALA B 1 300 ? 75.591 77.501 22.247 1.00 53.05 300 ALA B O 1
ATOM 5129 N N . ASN B 1 301 ? 75.902 76.840 20.110 1.00 48.83 301 ASN B N 1
ATOM 5130 C CA . ASN B 1 301 ? 75.272 78.019 19.509 1.00 50.79 301 ASN B CA 1
ATOM 5131 C C . ASN B 1 301 ? 73.758 78.093 19.684 1.00 53.19 301 ASN B C 1
ATOM 5132 O O . ASN B 1 301 ? 73.164 79.158 19.555 1.00 56.99 301 ASN B O 1
ATOM 5137 N N . ASN B 1 302 ? 73.130 76.965 19.978 1.00 53.38 302 ASN B N 1
ATOM 5138 C CA . ASN B 1 302 ? 71.687 76.945 20.187 1.00 57.77 302 ASN B CA 1
ATOM 5139 C C . ASN B 1 302 ? 71.366 76.888 21.679 1.00 61.66 302 ASN B C 1
ATOM 5140 O O . ASN B 1 302 ? 70.309 76.410 22.084 1.00 62.90 302 ASN B O 1
ATOM 5145 N N . MET B 1 303 ? 72.304 77.373 22.487 1.00 61.49 303 MET B N 1
ATOM 5146 C CA . MET B 1 303 ? 72.195 77.357 23.942 1.00 60.60 303 MET B CA 1
ATOM 5147 C C . MET B 1 303 ? 72.699 78.685 24.513 1.00 62.87 303 MET B C 1
ATOM 5148 O O . MET B 1 303 ? 73.447 79.399 23.841 1.00 64.69 303 MET B O 1
ATOM 5153 N N . PRO B 1 304 ? 72.291 79.026 25.751 1.00 62.50 304 PRO B N 1
ATOM 5154 C CA . PRO B 1 304 ? 72.812 80.193 26.478 1.00 63.84 304 PRO B CA 1
ATOM 5155 C C . PRO B 1 304 ? 74.262 80.031 26.869 1.00 64.79 304 PRO B C 1
ATOM 5156 O O . PRO B 1 304 ? 74.572 79.220 27.745 1.00 65.48 304 PRO B O 1
ATOM 5160 N N . LYS B 1 305 ? 75.128 80.835 26.263 1.00 65.32 305 LYS B N 1
ATOM 5161 C CA . LYS B 1 305 ? 76.574 80.706 26.411 1.00 62.44 305 LYS B CA 1
ATOM 5162 C C . LYS B 1 305 ? 76.990 81.000 27.851 1.00 63.49 305 LYS B C 1
ATOM 5163 O O . LYS B 1 305 ? 77.997 80.495 28.340 1.00 62.82 305 LYS B O 1
ATOM 5169 N N . GLN B 1 306 ? 76.126 81.729 28.549 1.00 64.41 306 GLN B N 1
ATOM 5170 C CA . GLN B 1 306 ? 76.347 82.157 29.918 1.00 64.44 306 GLN B CA 1
ATOM 5171 C C . GLN B 1 306 ? 75.928 81.075 30.899 1.00 62.12 306 GLN B C 1
ATOM 5172 O O . GLN B 1 306 ? 76.020 81.251 32.106 1.00 62.04 306 GLN B O 1
ATOM 5178 N N . ALA B 1 307 ? 75.573 79.908 30.379 1.00 59.08 307 ALA B N 1
ATOM 5179 C CA . ALA B 1 307 ? 75.190 78.809 31.247 1.00 58.67 307 ALA B CA 1
ATOM 5180 C C . ALA B 1 307 ? 76.247 77.734 31.332 1.00 57.37 307 ALA B C 1
ATOM 5181 O O . ALA B 1 307 ? 76.103 76.785 32.098 1.00 53.92 307 ALA B O 1
ATOM 5183 N N . GLN B 1 308 ? 77.310 77.874 30.552 1.00 58.22 308 GLN B N 1
ATOM 5184 C CA . GLN B 1 308 ? 78.330 76.840 30.546 1.00 58.86 308 GLN B CA 1
ATOM 5185 C C . GLN B 1 308 ? 79.143 76.863 31.836 1.00 62.89 308 GLN B C 1
ATOM 5186 O O . GLN B 1 308 ? 79.241 77.880 32.538 1.00 66.52 308 GLN B O 1
ATOM 5192 N N . VAL B 1 309 ? 79.652 75.690 32.173 1.00 62.72 309 VAL B N 1
ATOM 5193 C CA . VAL B 1 309 ? 80.499 75.483 33.335 1.00 64.56 309 VAL B CA 1
ATOM 5194 C C . VAL B 1 309 ? 81.730 74.688 32.928 1.00 63.75 309 VAL B C 1
ATOM 5195 O O . VAL B 1 309 ? 81.812 74.236 31.789 1.00 59.47 309 VAL B O 1
ATOM 5199 N N . LYS B 1 310 ? 82.700 74.574 33.836 1.00 67.72 310 LYS B N 1
ATOM 5200 C CA . LYS B 1 310 ? 83.899 73.763 33.615 1.00 67.83 310 LYS B CA 1
ATOM 5201 C C . LYS B 1 310 ? 83.527 72.373 33.113 1.00 65.64 310 LYS B C 1
ATOM 5202 O O . LYS B 1 310 ? 82.727 71.681 33.737 1.00 66.86 310 LYS B O 1
ATOM 5208 N N . ALA B 1 311 ? 84.078 71.990 31.967 1.00 61.00 311 ALA B N 1
ATOM 5209 C CA . ALA B 1 311 ? 83.794 70.689 31.367 1.00 56.66 311 ALA B CA 1
ATOM 5210 C C . ALA B 1 311 ? 84.135 69.568 32.319 1.00 57.25 311 ALA B C 1
ATOM 5211 O O . ALA B 1 311 ? 85.093 69.656 33.071 1.00 61.72 311 ALA B O 1
ATOM 5213 N N . VAL B 1 312 ? 83.340 68.512 32.300 1.00 54.79 312 VAL B N 1
ATOM 5214 C CA . VAL B 1 312 ? 83.529 67.456 33.271 1.00 56.09 312 VAL B CA 1
ATOM 5215 C C . VAL B 1 312 ? 83.504 66.100 32.609 1.00 55.66 312 VAL B C 1
ATOM 5216 O O . VAL B 1 312 ? 82.749 65.873 31.658 1.00 53.67 312 VAL B O 1
ATOM 5220 N N . GLY B 1 313 ? 84.358 65.209 33.104 1.00 56.94 313 GLY B N 1
ATOM 5221 C CA . GLY B 1 313 ? 84.370 63.836 32.647 1.00 55.32 313 GLY B CA 1
ATOM 5222 C C . GLY B 1 313 ? 84.881 63.788 31.231 1.00 51.67 313 GLY B C 1
ATOM 5223 O O . GLY B 1 313 ? 85.705 64.610 30.836 1.00 52.88 313 GLY B O 1
ATOM 5224 N N . PRO B 1 314 ? 84.305 62.888 30.434 1.00 47.88 314 PRO B N 1
ATOM 5225 C CA . PRO B 1 314 ? 84.602 62.671 29.020 1.00 47.23 314 PRO B CA 1
ATOM 5226 C C . PRO B 1 314 ? 83.931 63.688 28.110 1.00 48.29 314 PRO B C 1
ATOM 5227 O O . PRO B 1 314 ? 84.134 63.639 26.891 1.00 47.28 314 PRO B O 1
ATOM 5231 N N . PHE B 1 315 ? 83.152 64.593 28.697 1.00 49.64 315 PHE B N 1
ATOM 5232 C CA . PHE B 1 315 ? 82.334 65.511 27.924 1.00 48.59 315 PHE B CA 1
ATOM 5233 C C . PHE B 1 315 ? 83.011 66.813 27.551 1.00 54.89 315 PHE B C 1
ATOM 5234 O O . PHE B 1 315 ? 83.869 67.310 28.276 1.00 59.89 315 PHE B O 1
ATOM 5242 N N . GLY B 1 316 ? 82.564 67.398 26.444 1.00 54.77 316 GLY B N 1
ATOM 5243 C CA . GLY B 1 316 ? 83.183 68.605 25.940 1.00 54.86 316 GLY B CA 1
ATOM 5244 C C . GLY B 1 316 ? 82.364 69.855 26.174 1.00 56.14 316 GLY B C 1
ATOM 5245 O O . GLY B 1 316 ? 82.896 70.954 26.145 1.00 60.65 316 GLY B O 1
ATOM 5246 N N . LEU B 1 317 ? 81.069 69.694 26.410 1.00 53.06 317 LEU B N 1
ATOM 5247 C CA . LEU B 1 317 ? 80.182 70.840 26.571 1.00 48.18 317 LEU B CA 1
ATOM 5248 C C . LEU B 1 317 ? 79.205 70.595 27.742 1.00 46.76 317 LEU B C 1
ATOM 5249 O O . LEU B 1 317 ? 78.284 69.758 27.658 1.00 43.39 317 LEU B O 1
ATOM 5254 N N . CYS B 1 318 ? 79.434 71.315 28.838 1.00 47.59 318 CYS B N 1
ATOM 5255 C CA . CYS B 1 318 ? 78.631 71.177 30.050 1.00 46.85 318 CYS B CA 1
ATOM 5256 C C . CYS B 1 318 ? 77.961 72.475 30.500 1.00 47.75 318 CYS B C 1
ATOM 5257 O O . CYS B 1 318 ? 78.433 73.576 30.219 1.00 47.28 318 CYS B O 1
ATOM 5260 N N . TYR B 1 319 ? 76.841 72.330 31.198 1.00 49.16 319 TYR B N 1
ATOM 5261 C CA . TYR B 1 319 ? 76.096 73.479 31.662 1.00 49.66 319 TYR B CA 1
ATOM 5262 C C . TYR B 1 319 ? 75.783 73.394 33.141 1.00 51.82 319 TYR B C 1
ATOM 5263 O O . TYR B 1 319 ? 75.803 72.323 33.743 1.00 52.35 319 TYR B O 1
ATOM 5272 N N . ASP B 1 320 ? 75.475 74.539 33.729 1.00 56.49 320 ASP B N 1
ATOM 5273 C CA . ASP B 1 320 ? 74.939 74.560 35.072 1.00 62.35 320 ASP B CA 1
ATOM 5274 C C . ASP B 1 320 ? 73.500 74.087 34.908 1.00 62.18 320 ASP B C 1
ATOM 5275 O O . ASP B 1 320 ? 72.724 74.691 34.174 1.00 62.78 320 ASP B O 1
ATOM 5280 N N . SER B 1 321 ? 73.112 73.088 35.683 1.00 61.98 321 SER B N 1
ATOM 5281 C CA . SER B 1 321 ? 71.828 72.431 35.498 1.00 62.06 321 SER B CA 1
ATOM 5282 C C . SER B 1 321 ? 70.649 73.346 35.761 1.00 67.73 321 SER B C 1
ATOM 5283 O O . SER B 1 321 ? 69.587 73.151 35.173 1.00 68.53 321 SER B O 1
ATOM 5286 N N . ARG B 1 322 ? 70.840 74.335 36.643 1.00 71.40 322 ARG B N 1
ATOM 5287 C CA . ARG B 1 322 ? 69.756 75.239 37.038 1.00 75.57 322 ARG B CA 1
ATOM 5288 C C . ARG B 1 322 ? 69.347 76.176 35.898 1.00 76.05 322 ARG B C 1
ATOM 5289 O O . ARG B 1 322 ? 68.158 76.467 35.737 1.00 78.83 322 ARG B O 1
ATOM 5297 N N . LYS B 1 323 ? 70.287 76.622 35.073 1.00 73.15 323 LYS B N 1
ATOM 5298 C CA . LYS B 1 323 ? 69.864 77.384 33.914 1.00 74.33 323 LYS B CA 1
ATOM 5299 C C . LYS B 1 323 ? 69.427 76.240 32.972 1.00 78.53 323 LYS B C 1
ATOM 5300 O O . LYS B 1 323 ? 69.095 75.158 33.450 1.00 80.38 323 LYS B O 1
ATOM 5306 N N . ILE B 1 324 ? 69.348 76.447 31.668 1.00 81.17 324 ILE B N 1
ATOM 5307 C CA . ILE B 1 324 ? 69.079 75.350 30.730 1.00 81.28 324 ILE B CA 1
ATOM 5308 C C . ILE B 1 324 ? 67.740 74.636 30.924 1.00 84.81 324 ILE B C 1
ATOM 5309 O O . ILE B 1 324 ? 67.124 74.199 29.948 1.00 85.72 324 ILE B O 1
ATOM 5314 N N . SER B 1 325 ? 67.294 74.522 32.170 1.00 86.83 325 SER B N 1
ATOM 5315 C CA . SER B 1 325 ? 66.041 73.834 32.464 1.00 89.77 325 SER B CA 1
ATOM 5316 C C . SER B 1 325 ? 64.961 74.194 31.453 1.00 92.23 325 SER B C 1
ATOM 5317 O O . SER B 1 325 ? 64.453 75.314 31.444 1.00 93.24 325 SER B O 1
ATOM 5320 N N . GLY B 1 326 ? 64.618 73.233 30.602 1.00 93.20 326 GLY B N 1
ATOM 5321 C CA . GLY B 1 326 ? 63.628 73.444 29.564 1.00 97.17 326 GLY B CA 1
ATOM 5322 C C . GLY B 1 326 ? 64.157 74.331 28.458 1.00 95.16 326 GLY B C 1
ATOM 5323 O O . GLY B 1 326 ? 63.399 75.059 27.822 1.00 99.79 326 GLY B O 1
ATOM 5324 N N . GLY B 1 327 ? 65.465 74.270 28.230 1.00 88.69 327 GLY B N 1
ATOM 5325 C CA . GLY B 1 327 ? 66.103 75.116 27.238 1.00 85.62 327 GLY B CA 1
ATOM 5326 C C . GLY B 1 327 ? 66.991 74.382 26.249 1.00 79.87 327 GLY B C 1
ATOM 5327 O O . GLY B 1 327 ? 67.768 75.007 25.528 1.00 81.21 327 GLY B O 1
ATOM 5328 N N . ALA B 1 328 ? 66.877 73.059 26.210 1.00 72.81 328 ALA B N 1
ATOM 5329 C CA . ALA B 1 328 ? 67.644 72.255 25.264 1.00 63.26 328 ALA B CA 1
ATOM 5330 C C . ALA B 1 328 ? 66.922 72.194 23.925 1.00 56.18 328 ALA B C 1
ATOM 5331 O O . ALA B 1 328 ? 65.695 72.150 23.882 1.00 58.85 328 ALA B O 1
ATOM 5333 N N . PRO B 1 329 ? 67.674 72.198 22.830 1.00 49.26 329 PRO B N 1
ATOM 5334 C CA . PRO B 1 329 ? 67.048 72.203 21.501 1.00 48.87 329 PRO B CA 1
ATOM 5335 C C . PRO B 1 329 ? 66.637 70.820 20.989 1.00 48.96 329 PRO B C 1
ATOM 5336 O O . PRO B 1 329 ? 67.058 69.808 21.540 1.00 48.64 329 PRO B O 1
ATOM 5340 N N . SER B 1 330 ? 65.815 70.799 19.943 1.00 50.70 330 SER B N 1
ATOM 5341 C CA . SER B 1 330 ? 65.497 69.576 19.205 1.00 51.39 330 SER B CA 1
ATOM 5342 C C . SER B 1 330 ? 66.762 68.969 18.626 1.00 48.22 330 SER B C 1
ATOM 5343 O O . SER B 1 330 ? 67.465 69.633 17.866 1.00 49.40 330 SER B O 1
ATOM 5346 N N . VAL B 1 331 ? 67.057 67.727 18.997 1.00 40.88 331 VAL B N 1
ATOM 5347 C CA . VAL B 1 331 ? 68.137 66.961 18.375 1.00 40.75 331 VAL B CA 1
ATOM 5348 C C . VAL B 1 331 ? 67.603 65.698 17.719 1.00 38.52 331 VAL B C 1
ATOM 5349 O O . VAL B 1 331 ? 67.149 64.808 18.420 1.00 39.97 331 VAL B O 1
ATOM 5353 N N . ASP B 1 332 ? 67.661 65.633 16.384 1.00 34.27 332 ASP B N 1
ATOM 5354 C CA . ASP B 1 332 ? 67.071 64.533 15.607 1.00 33.68 332 ASP B CA 1
ATOM 5355 C C . ASP B 1 332 ? 68.073 63.882 14.641 1.00 30.79 332 ASP B C 1
ATOM 5356 O O . ASP B 1 332 ? 68.853 64.577 14.003 1.00 32.47 332 ASP B O 1
ATOM 5361 N N . LEU B 1 333 ? 68.035 62.562 14.510 1.00 28.69 333 LEU B N 1
ATOM 5362 C CA . LEU B 1 333 ? 68.767 61.866 13.458 1.00 28.55 333 LEU B CA 1
ATOM 5363 C C . LEU B 1 333 ? 67.917 61.747 12.217 1.00 31.28 333 LEU B C 1
ATOM 5364 O O . LEU B 1 333 ? 66.862 61.136 12.244 1.00 33.43 333 LEU B O 1
ATOM 5369 N N . ILE B 1 334 ? 68.380 62.313 11.123 1.00 29.30 334 ILE B N 1
ATOM 5370 C CA . ILE B 1 334 ? 67.671 62.173 9.877 1.00 31.46 334 ILE B CA 1
ATOM 5371 C C . ILE B 1 334 ? 68.160 60.921 9.238 1.00 33.02 334 ILE B C 1
ATOM 5372 O O . ILE B 1 334 ? 69.334 60.827 8.896 1.00 33.16 334 ILE B O 1
ATOM 5377 N N . LEU B 1 335 ? 67.252 59.979 9.013 1.00 32.70 335 LEU B N 1
ATOM 5378 C CA . LEU B 1 335 ? 67.669 58.633 8.641 1.00 33.14 335 LEU B CA 1
ATOM 5379 C C . LEU B 1 335 ? 67.624 58.387 7.148 1.00 36.81 335 LEU B C 1
ATOM 5380 O O . LEU B 1 335 ? 67.285 59.262 6.382 1.00 40.94 335 LEU B O 1
ATOM 5385 N N . ASP B 1 336 ? 67.987 57.172 6.769 1.00 42.66 336 ASP B N 1
ATOM 5386 C CA . ASP B 1 336 ? 68.212 56.783 5.390 1.00 48.46 336 ASP B CA 1
ATOM 5387 C C . ASP B 1 336 ? 67.151 57.375 4.504 1.00 51.92 336 ASP B C 1
ATOM 5388 O O . ASP B 1 336 ? 65.964 57.260 4.767 1.00 52.68 336 ASP B O 1
ATOM 5393 N N . LYS B 1 337 ? 67.622 58.096 3.500 1.00 56.48 337 LYS B N 1
ATOM 5394 C CA . LYS B 1 337 ? 66.781 58.628 2.452 1.00 64.27 337 LYS B CA 1
ATOM 5395 C C . LYS B 1 337 ? 65.745 59.655 2.949 1.00 69.44 337 LYS B C 1
ATOM 5396 O O . LYS B 1 337 ? 64.773 59.942 2.246 1.00 74.82 337 LYS B O 1
ATOM 5402 N N . ASN B 1 338 ? 65.973 60.216 4.142 1.00 68.66 338 ASN B N 1
ATOM 5403 C CA . ASN B 1 338 ? 65.042 61.149 4.816 1.00 70.80 338 ASN B CA 1
ATOM 5404 C C . ASN B 1 338 ? 63.615 60.643 4.958 1.00 72.43 338 ASN B C 1
ATOM 5405 O O . ASN B 1 338 ? 62.665 61.436 5.036 1.00 74.31 338 ASN B O 1
ATOM 5410 N N . ASP B 1 339 ? 63.464 59.325 4.987 1.00 70.75 339 ASP B N 1
ATOM 5411 C CA . ASP B 1 339 ? 62.152 58.724 5.127 1.00 72.23 339 ASP B CA 1
ATOM 5412 C C . ASP B 1 339 ? 61.709 58.721 6.574 1.00 70.26 339 ASP B C 1
ATOM 5413 O O . ASP B 1 339 ? 60.524 58.559 6.874 1.00 76.22 339 ASP B O 1
ATOM 5418 N N . ALA B 1 340 ? 62.679 58.837 7.470 1.00 60.43 340 ALA B N 1
ATOM 5419 C CA . ALA B 1 340 ? 62.403 58.672 8.876 1.00 52.78 340 ALA B CA 1
ATOM 5420 C C . ALA B 1 340 ? 63.269 59.598 9.697 1.00 45.08 340 ALA B C 1
ATOM 5421 O O . ALA B 1 340 ? 64.217 60.172 9.189 1.00 45.56 340 ALA B O 1
ATOM 5423 N N . VAL B 1 341 ? 62.902 59.759 10.962 1.00 41.56 341 VAL B N 1
ATOM 5424 C CA . VAL B 1 341 ? 63.594 60.635 11.904 1.00 38.84 341 VAL B CA 1
ATOM 5425 C C . VAL B 1 341 ? 63.716 59.919 13.239 1.00 36.05 341 VAL B C 1
ATOM 5426 O O . VAL B 1 341 ? 62.750 59.362 13.714 1.00 38.17 341 VAL B O 1
ATOM 5430 N N . TRP B 1 342 ? 64.881 59.912 13.853 1.00 32.16 342 TRP B N 1
ATOM 5431 C CA . TRP B 1 342 ? 64.941 59.427 15.215 1.00 29.16 342 TRP B CA 1
ATOM 5432 C C . TRP B 1 342 ? 65.105 60.634 16.124 1.00 33.50 342 TRP B C 1
ATOM 5433 O O . TRP B 1 342 ? 66.211 61.128 16.277 1.00 34.05 342 TRP B O 1
ATOM 5444 N N . ARG B 1 343 ? 64.012 61.122 16.701 1.00 36.94 343 ARG B N 1
ATOM 5445 C CA . ARG B 1 343 ? 64.070 62.288 17.559 1.00 39.19 343 ARG B CA 1
ATOM 5446 C C . ARG B 1 343 ? 64.714 61.853 18.853 1.00 41.61 343 ARG B C 1
ATOM 5447 O O . ARG B 1 343 ? 64.348 60.831 19.385 1.00 46.01 343 ARG B O 1
ATOM 5455 N N . ILE B 1 344 ? 65.675 62.612 19.360 1.00 39.43 344 ILE B N 1
ATOM 5456 C CA . ILE B 1 344 ? 66.338 62.256 20.609 1.00 36.32 344 ILE B CA 1
ATOM 5457 C C . ILE B 1 344 ? 65.997 63.196 21.720 1.00 40.43 344 ILE B C 1
ATOM 5458 O O . ILE B 1 344 ? 66.223 64.391 21.610 1.00 44.82 344 ILE B O 1
ATOM 5463 N N . SER B 1 345 ? 65.474 62.646 22.804 1.00 40.24 345 SER B N 1
ATOM 5464 C CA . SER B 1 345 ? 65.047 63.441 23.944 1.00 43.83 345 SER B CA 1
ATOM 5465 C C . SER B 1 345 ? 66.183 64.101 24.705 1.00 42.24 345 SER B C 1
ATOM 5466 O O . SER B 1 345 ? 67.252 63.511 24.871 1.00 40.14 345 SER B O 1
ATOM 5469 N N . SER B 1 346 ? 65.934 65.315 25.194 1.00 45.80 346 SER B N 1
ATOM 5470 C CA . SER B 1 346 ? 66.937 66.040 25.964 1.00 48.35 346 SER B CA 1
ATOM 5471 C C . SER B 1 346 ? 67.158 65.386 27.327 1.00 53.03 346 SER B C 1
ATOM 5472 O O . SER B 1 346 ? 68.079 65.745 28.047 1.00 54.68 346 SER B O 1
ATOM 5475 N N . GLU B 1 347 ? 66.320 64.420 27.685 1.00 54.23 347 GLU B N 1
ATOM 5476 C CA . GLU B 1 347 ? 66.510 63.714 28.940 1.00 55.76 347 GLU B CA 1
ATOM 5477 C C . GLU B 1 347 ? 67.422 62.553 28.710 1.00 51.18 347 GLU B C 1
ATOM 5478 O O . GLU B 1 347 ? 67.895 61.913 29.646 1.00 54.12 347 GLU B O 1
ATOM 5484 N N . ASN B 1 348 ? 67.591 62.245 27.437 1.00 46.54 348 ASN B N 1
ATOM 5485 C CA . ASN B 1 348 ? 68.543 61.255 27.003 1.00 45.47 348 ASN B CA 1
ATOM 5486 C C . ASN B 1 348 ? 69.884 61.883 26.624 1.00 45.91 348 ASN B C 1
ATOM 5487 O O . ASN B 1 348 ? 70.920 61.385 27.031 1.00 47.73 348 ASN B O 1
ATOM 5492 N N . PHE B 1 349 ? 69.885 62.977 25.863 1.00 44.44 349 PHE B N 1
ATOM 5493 C CA . PHE B 1 349 ? 71.164 63.476 25.382 1.00 44.45 349 PHE B CA 1
ATOM 5494 C C . PHE B 1 349 ? 71.846 64.455 26.343 1.00 51.31 349 PHE B C 1
ATOM 5495 O O . PHE B 1 349 ? 73.008 64.791 26.143 1.00 53.28 349 PHE B O 1
ATOM 5503 N N . MET B 1 350 ? 71.154 64.883 27.396 1.00 44.86 350 MET B N 1
ATOM 5504 C CA . MET B 1 350 ? 71.800 65.641 28.465 1.00 46.67 350 MET B CA 1
ATOM 5505 C C . MET B 1 350 ? 72.158 64.696 29.597 1.00 46.44 350 MET B C 1
ATOM 5506 O O . MET B 1 350 ? 71.323 63.929 30.059 1.00 48.53 350 MET B O 1
ATOM 5511 N N . VAL B 1 351 ? 73.419 64.728 30.005 1.00 45.42 351 VAL B N 1
ATOM 5512 C CA . VAL B 1 351 ? 73.927 63.850 31.050 1.00 43.97 351 VAL B CA 1
ATOM 5513 C C . VAL B 1 351 ? 74.212 64.653 32.306 1.00 47.76 351 VAL B C 1
ATOM 5514 O O . VAL B 1 351 ? 74.646 65.790 32.219 1.00 51.20 351 VAL B O 1
ATOM 5518 N N . GLN B 1 352 ? 73.956 64.077 33.474 1.00 49.46 352 GLN B N 1
ATOM 5519 C CA . GLN B 1 352 ? 74.190 64.784 34.726 1.00 53.31 352 GLN B CA 1
ATOM 5520 C C . GLN B 1 352 ? 75.527 64.413 35.313 1.00 59.08 352 GLN B C 1
ATOM 5521 O O . GLN B 1 352 ? 75.591 63.759 36.343 1.00 63.44 352 GLN B O 1
ATOM 5527 N N . ALA B 1 353 ? 76.583 64.792 34.610 1.00 61.60 353 ALA B N 1
ATOM 5528 C CA . ALA B 1 353 ? 77.952 64.604 35.062 1.00 65.80 353 ALA B CA 1
ATOM 5529 C C . ALA B 1 353 ? 78.160 64.791 36.565 1.00 71.68 353 ALA B C 1
ATOM 5530 O O . ALA B 1 353 ? 78.715 63.928 37.223 1.00 75.25 353 ALA B O 1
ATOM 5532 N N . GLN B 1 354 ? 77.689 65.894 37.124 1.00 71.72 354 GLN B N 1
ATOM 5533 C CA . GLN B 1 354 ? 77.937 66.147 38.537 1.00 72.71 354 GLN B CA 1
ATOM 5534 C C . GLN B 1 354 ? 76.729 66.743 39.194 1.00 70.01 354 GLN B C 1
ATOM 5535 O O . GLN B 1 354 ? 75.745 67.058 38.526 1.00 69.96 354 GLN B O 1
ATOM 5541 N N . ASP B 1 355 ? 76.789 66.817 40.517 1.00 67.58 355 ASP B N 1
ATOM 5542 C CA . ASP B 1 355 ? 75.864 67.625 41.287 1.00 67.92 355 ASP B CA 1
ATOM 5543 C C . ASP B 1 355 ? 75.666 68.995 40.644 1.00 67.63 355 ASP B C 1
ATOM 5544 O O . ASP B 1 355 ? 76.539 69.851 40.693 1.00 71.43 355 ASP B O 1
ATOM 5549 N N . GLY B 1 356 ? 74.521 69.170 40.002 1.00 64.86 356 GLY B N 1
ATOM 5550 C CA . GLY B 1 356 ? 74.174 70.404 39.327 1.00 64.59 356 GLY B CA 1
ATOM 5551 C C . GLY B 1 356 ? 74.965 70.733 38.076 1.00 62.59 356 GLY B C 1
ATOM 5552 O O . GLY B 1 356 ? 75.020 71.887 37.676 1.00 64.92 356 GLY B O 1
ATOM 5553 N N . VAL B 1 357 ? 75.543 69.731 37.423 1.00 59.60 357 VAL B N 1
ATOM 5554 C CA . VAL B 1 357 ? 76.212 69.966 36.146 1.00 57.48 357 VAL B CA 1
ATOM 5555 C C . VAL B 1 357 ? 75.638 69.063 35.065 1.00 54.46 357 VAL B C 1
ATOM 5556 O O . VAL B 1 357 ? 75.669 67.834 35.173 1.00 53.32 357 VAL B O 1
ATOM 5560 N N . SER B 1 358 ? 75.153 69.674 33.995 1.00 52.47 358 SER B N 1
ATOM 5561 C CA . SER B 1 358 ? 74.501 68.921 32.937 1.00 47.84 358 SER B CA 1
ATOM 5562 C C . SER B 1 358 ? 75.238 69.012 31.600 1.00 46.45 358 SER B C 1
ATOM 5563 O O . SER B 1 358 ? 75.339 70.086 31.015 1.00 48.71 358 SER B O 1
ATOM 5566 N N . CYS B 1 359 ? 75.678 67.868 31.088 1.00 44.82 359 CYS B N 1
ATOM 5567 C CA . CYS B 1 359 ? 76.586 67.817 29.947 1.00 40.20 359 CYS B CA 1
ATOM 5568 C C . CYS B 1 359 ? 75.977 67.256 28.690 1.00 36.53 359 CYS B C 1
ATOM 5569 O O . CYS B 1 359 ? 75.155 66.353 28.742 1.00 35.25 359 CYS B O 1
ATOM 5572 N N . LEU B 1 360 ? 76.430 67.754 27.549 1.00 38.80 360 LEU B N 1
ATOM 5573 C CA . LEU B 1 360 ? 76.025 67.179 26.271 1.00 36.45 360 LEU B CA 1
ATOM 5574 C C . LEU B 1 360 ? 76.671 65.818 26.049 1.00 36.51 360 LEU B C 1
ATOM 5575 O O . LEU B 1 360 ? 77.876 65.734 25.827 1.00 40.76 360 LEU B O 1
ATOM 5580 N N . GLY B 1 361 ? 75.853 64.767 26.032 1.00 32.19 361 GLY B N 1
ATOM 5581 C CA . GLY B 1 361 ? 76.324 63.391 26.076 1.00 31.15 361 GLY B CA 1
ATOM 5582 C C . GLY B 1 361 ? 76.831 62.799 24.772 1.00 29.73 361 GLY B C 1
ATOM 5583 O O . GLY B 1 361 ? 76.428 61.720 24.370 1.00 30.46 361 GLY B O 1
ATOM 5584 N N . PHE B 1 362 ? 77.706 63.524 24.088 1.00 33.61 362 PHE B N 1
ATOM 5585 C CA . PHE B 1 362 ? 78.395 62.999 22.909 1.00 33.26 362 PHE B CA 1
ATOM 5586 C C . PHE B 1 362 ? 79.890 63.133 23.103 1.00 33.48 362 PHE B C 1
ATOM 5587 O O . PHE B 1 362 ? 80.353 64.155 23.600 1.00 37.82 362 PHE B O 1
ATOM 5595 N N . VAL B 1 363 ? 80.646 62.114 22.718 1.00 29.70 363 VAL B N 1
ATOM 5596 C CA . VAL B 1 363 ? 82.076 62.144 22.964 1.00 31.36 363 VAL B CA 1
ATOM 5597 C C . VAL B 1 363 ? 82.863 61.982 21.671 1.00 30.21 363 VAL B C 1
ATOM 5598 O O . VAL B 1 363 ? 82.390 61.346 20.736 1.00 28.62 363 VAL B O 1
ATOM 5602 N N . ASP B 1 364 ? 84.060 62.572 21.637 1.00 34.02 364 ASP B N 1
ATOM 5603 C CA . ASP B 1 364 ? 84.949 62.591 20.462 1.00 38.35 364 ASP B CA 1
ATOM 5604 C C . ASP B 1 364 ? 85.635 61.250 20.269 1.00 38.55 364 ASP B C 1
ATOM 5605 O O . ASP B 1 364 ? 86.372 60.799 21.137 1.00 39.74 364 ASP B O 1
ATOM 5610 N N . GLY B 1 365 ? 85.391 60.612 19.135 1.00 35.72 365 GLY B N 1
ATOM 5611 C CA . GLY B 1 365 ? 86.037 59.347 18.851 1.00 33.18 365 GLY B CA 1
ATOM 5612 C C . GLY B 1 365 ? 87.416 59.487 18.248 1.00 36.62 365 GLY B C 1
ATOM 5613 O O . GLY B 1 365 ? 88.105 58.501 18.031 1.00 39.27 365 GLY B O 1
ATOM 5614 N N . GLY B 1 366 ? 87.839 60.716 18.022 1.00 38.70 366 GLY B N 1
ATOM 5615 C CA . GLY B 1 366 ? 89.135 60.957 17.433 1.00 43.86 366 GLY B CA 1
ATOM 5616 C C . GLY B 1 366 ? 89.032 60.859 15.934 1.00 47.18 366 GLY B C 1
ATOM 5617 O O . GLY B 1 366 ? 87.933 60.796 15.383 1.00 46.23 366 GLY B O 1
ATOM 5618 N N . VAL B 1 367 ? 90.182 60.835 15.278 1.00 52.26 367 VAL B N 1
ATOM 5619 C CA . VAL B 1 367 ? 90.259 60.920 13.827 1.00 55.40 367 VAL B CA 1
ATOM 5620 C C . VAL B 1 367 ? 90.290 59.577 13.127 1.00 58.52 367 VAL B C 1
ATOM 5621 O O . VAL B 1 367 ? 90.168 59.507 11.911 1.00 62.49 367 VAL B O 1
ATOM 5625 N N . HIS B 1 368 ? 90.507 58.516 13.889 1.00 58.15 368 HIS B N 1
ATOM 5626 C CA . HIS B 1 368 ? 90.507 57.154 13.354 1.00 61.27 368 HIS B CA 1
ATOM 5627 C C . HIS B 1 368 ? 89.410 56.295 13.969 1.00 60.14 368 HIS B C 1
ATOM 5628 O O . HIS B 1 368 ? 89.594 55.098 14.223 1.00 60.53 368 HIS B O 1
ATOM 5635 N N . ALA B 1 369 ? 88.250 56.916 14.163 1.00 55.77 369 ALA B N 1
ATOM 5636 C CA . ALA B 1 369 ? 87.094 56.259 14.744 1.00 46.97 369 ALA B CA 1
ATOM 5637 C C . ALA B 1 369 ? 86.572 55.154 13.848 1.00 47.41 369 ALA B C 1
ATOM 5638 O O . ALA B 1 369 ? 86.771 55.173 12.636 1.00 49.35 369 ALA B O 1
ATOM 5640 N N . ARG B 1 370 ? 85.924 54.171 14.465 1.00 48.14 370 ARG B N 1
ATOM 5641 C CA . ARG B 1 370 ? 85.413 53.012 13.746 1.00 49.52 370 ARG B CA 1
ATOM 5642 C C . ARG B 1 370 ? 84.330 53.482 12.755 1.00 44.65 370 ARG B C 1
ATOM 5643 O O . ARG B 1 370 ? 84.322 53.095 11.583 1.00 45.72 370 ARG B O 1
ATOM 5651 N N . ALA B 1 371 ? 83.462 54.375 13.218 1.00 39.07 371 ALA B N 1
ATOM 5652 C CA . ALA B 1 371 ? 82.417 54.952 12.376 1.00 35.58 371 ALA B CA 1
ATOM 5653 C C . ALA B 1 371 ? 82.270 56.453 12.636 1.00 32.08 371 ALA B C 1
ATOM 5654 O O . ALA B 1 371 ? 82.753 56.965 13.641 1.00 32.15 371 ALA B O 1
ATOM 5656 N N . GLY B 1 372 ? 81.605 57.164 11.741 1.00 30.29 372 GLY B N 1
ATOM 5657 C CA . GLY B 1 372 ? 81.392 58.576 11.976 1.00 30.09 372 GLY B CA 1
ATOM 5658 C C . GLY B 1 372 ? 80.527 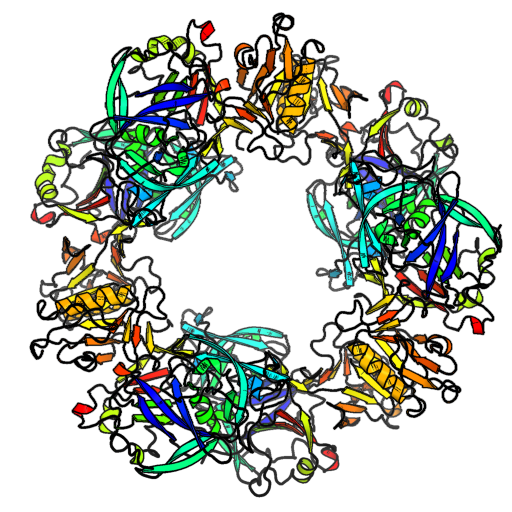58.784 13.212 1.00 28.02 372 GLY B C 1
ATOM 5659 O O . GLY B 1 372 ? 80.749 59.709 14.002 1.00 32.31 372 GLY B O 1
ATOM 5660 N N . ILE B 1 373 ? 79.534 57.918 13.365 1.00 27.68 373 ILE B N 1
ATOM 5661 C CA . ILE B 1 373 ? 78.620 57.903 14.513 1.00 27.18 373 ILE B CA 1
ATOM 5662 C C . ILE B 1 373 ? 78.482 56.533 15.102 1.00 24.08 373 ILE B C 1
ATOM 5663 O O . ILE B 1 373 ? 78.154 55.617 14.386 1.00 27.61 373 ILE B O 1
ATOM 5668 N N . ALA B 1 374 ? 78.674 56.393 16.411 1.00 24.64 374 ALA B N 1
ATOM 5669 C CA . ALA B 1 374 ? 78.407 55.126 17.085 1.00 24.10 374 ALA B CA 1
ATOM 5670 C C . ALA B 1 374 ? 77.424 55.331 18.230 1.00 24.65 374 ALA B C 1
ATOM 5671 O O . ALA B 1 374 ? 77.784 55.888 19.259 1.00 28.42 374 ALA B O 1
ATOM 5673 N N . LEU B 1 375 ? 76.183 54.907 18.026 1.00 24.01 375 LEU B N 1
ATOM 5674 C CA . LEU B 1 375 ? 75.125 55.028 19.026 1.00 24.79 375 LEU B CA 1
ATOM 5675 C C . LEU B 1 375 ? 75.312 53.965 20.078 1.00 25.26 375 LEU B C 1
ATOM 5676 O O . LEU B 1 375 ? 75.402 52.806 19.740 1.00 27.86 375 LEU B O 1
ATOM 5681 N N . GLY B 1 376 ? 75.395 54.363 21.345 1.00 23.99 376 GLY B N 1
ATOM 5682 C CA . GLY B 1 376 ? 75.804 53.452 22.399 1.00 23.37 376 GLY B CA 1
ATOM 5683 C C . GLY B 1 376 ? 74.697 53.093 23.349 1.00 24.74 376 GLY B C 1
ATOM 5684 O O . GLY B 1 376 ? 73.546 53.324 23.033 1.00 26.10 376 GLY B O 1
ATOM 5685 N N . ALA B 1 377 ? 75.046 52.571 24.522 1.00 24.71 377 ALA B N 1
ATOM 5686 C CA . ALA B 1 377 ? 74.039 52.065 25.445 1.00 24.89 377 ALA B CA 1
ATOM 5687 C C . ALA B 1 377 ? 73.096 53.181 25.924 1.00 28.66 377 ALA B C 1
ATOM 5688 O O . ALA B 1 377 ? 71.894 52.967 26.100 1.00 30.33 377 ALA B O 1
ATOM 5690 N N . HIS B 1 378 ? 73.634 54.376 26.142 1.00 27.85 378 HIS B N 1
ATOM 5691 C CA . HIS B 1 378 ? 72.830 55.466 26.664 1.00 27.13 378 HIS B CA 1
ATOM 5692 C C . HIS B 1 378 ? 71.745 55.876 25.670 1.00 25.61 378 HIS B C 1
ATOM 5693 O O . HIS B 1 378 ? 70.624 56.198 26.031 1.00 27.89 378 HIS B O 1
ATOM 5700 N N . HIS B 1 379 ? 72.078 55.842 24.397 1.00 24.60 379 HIS B N 1
ATOM 5701 C CA . HIS B 1 379 ? 71.110 56.136 23.350 1.00 23.31 379 HIS B CA 1
ATOM 5702 C C . HIS B 1 379 ? 69.930 55.157 23.338 1.00 26.59 379 HIS B C 1
ATOM 5703 O O . HIS B 1 379 ? 68.785 55.565 23.179 1.00 29.87 379 HIS B O 1
ATOM 5710 N N . LEU B 1 380 ? 70.238 53.867 23.517 1.00 27.19 380 LEU B N 1
ATOM 5711 C CA . LEU B 1 380 ? 69.282 52.753 23.472 1.00 22.79 380 LEU B CA 1
ATOM 5712 C C . LEU B 1 380 ? 68.396 52.653 24.689 1.00 23.90 380 LEU B C 1
ATOM 5713 O O . LEU B 1 380 ? 67.313 52.115 24.615 1.00 26.49 380 LEU B O 1
ATOM 5718 N N . GLU B 1 381 ? 68.900 53.116 25.824 1.00 23.59 381 GLU B N 1
ATOM 5719 C CA . GLU B 1 381 ? 68.202 53.001 27.084 1.00 23.81 381 GLU B CA 1
ATOM 5720 C C . GLU B 1 381 ? 66.857 53.704 27.054 1.00 30.14 381 GLU B C 1
ATOM 5721 O O . GLU B 1 381 ? 66.760 54.845 26.591 1.00 33.26 381 GLU B O 1
ATOM 5727 N N . GLU B 1 382 ? 65.844 53.009 27.597 1.00 31.16 382 GLU B N 1
ATOM 5728 C CA . GLU B 1 382 ? 64.441 53.429 27.655 1.00 28.28 382 GLU B CA 1
ATOM 5729 C C . GLU B 1 382 ? 63.785 53.589 26.298 1.00 27.12 382 GLU B C 1
ATOM 5730 O O . GLU B 1 382 ? 62.822 54.336 26.139 1.00 28.43 382 GLU B O 1
ATOM 5736 N N . ASN B 1 383 ? 64.314 52.876 25.322 1.00 25.59 383 ASN B N 1
ATOM 5737 C CA . ASN B 1 383 ? 63.693 52.762 24.019 1.00 27.62 383 ASN B CA 1
ATOM 5738 C C . ASN B 1 383 ? 63.514 51.308 23.694 1.00 26.41 383 ASN B C 1
ATOM 5739 O O . ASN B 1 383 ? 64.334 50.480 24.065 1.00 28.28 383 ASN B O 1
ATOM 5744 N N . LEU B 1 384 ? 62.453 50.988 22.985 1.00 27.21 384 LEU B N 1
ATOM 5745 C CA . LEU B 1 384 ? 62.320 49.643 22.478 1.00 27.68 384 LEU B CA 1
ATOM 5746 C C . LEU B 1 384 ? 62.857 49.575 21.069 1.00 28.03 384 LEU B C 1
ATOM 5747 O O . LEU B 1 384 ? 62.311 50.231 20.193 1.00 29.24 384 LEU B O 1
ATOM 5752 N N . VAL B 1 385 ? 63.912 48.782 20.855 1.00 29.20 385 VAL B N 1
ATOM 5753 C CA . VAL B 1 385 ? 64.578 48.700 19.558 1.00 28.54 385 VAL B CA 1
ATOM 5754 C C . VAL B 1 385 ? 64.525 47.266 18.980 1.00 26.28 385 VAL B C 1
ATOM 5755 O O . VAL B 1 385 ? 65.134 46.340 19.513 1.00 23.96 385 VAL B O 1
ATOM 5759 N N . VAL B 1 386 ? 63.815 47.117 17.862 1.00 25.75 386 VAL B N 1
ATOM 5760 C CA . VAL B 1 386 ? 63.548 45.813 17.260 1.00 27.82 386 VAL B CA 1
ATOM 5761 C C . VAL B 1 386 ? 64.452 45.533 16.095 1.00 27.19 386 VAL B C 1
ATOM 5762 O O . VAL B 1 386 ? 64.442 46.254 15.105 1.00 26.99 386 VAL B O 1
ATOM 5766 N N . PHE B 1 387 ? 65.209 44.457 16.214 1.00 28.02 387 PHE B N 1
ATOM 5767 C CA . PHE B 1 387 ? 66.082 43.993 15.158 1.00 26.89 387 PHE B CA 1
ATOM 5768 C C . PHE B 1 387 ? 65.395 42.923 14.335 1.00 26.40 387 PHE B C 1
ATOM 5769 O O . PHE B 1 387 ? 65.389 41.754 14.676 1.00 29.97 387 PHE B O 1
ATOM 5777 N N . ASP B 1 388 ? 64.814 43.366 13.238 1.00 25.68 388 ASP B N 1
ATOM 5778 C CA . ASP B 1 388 ? 64.035 42.526 12.350 1.00 28.68 388 ASP B CA 1
ATOM 5779 C C . ASP B 1 388 ? 64.942 41.969 11.257 1.00 30.14 388 ASP B C 1
ATOM 5780 O O . ASP B 1 388 ? 65.121 42.576 10.212 1.00 33.89 388 ASP B O 1
ATOM 5785 N N . LEU B 1 389 ? 65.522 40.804 11.497 1.00 27.53 389 LEU B N 1
ATOM 5786 C CA . LEU B 1 389 ? 66.490 40.263 10.560 1.00 28.28 389 LEU B CA 1
ATOM 5787 C C . LEU B 1 389 ? 65.866 39.673 9.293 1.00 29.34 389 LEU B C 1
ATOM 5788 O O . LEU B 1 389 ? 66.509 39.622 8.258 1.00 32.15 389 LEU B O 1
ATOM 5793 N N . GLU B 1 390 ? 64.606 39.260 9.356 1.00 30.28 390 GLU B N 1
ATOM 5794 C CA . GLU B 1 390 ? 63.957 38.673 8.187 1.00 30.07 390 GLU B CA 1
ATOM 5795 C C . GLU B 1 390 ? 63.703 39.697 7.101 1.00 31.51 390 GLU B C 1
ATOM 5796 O O . GLU B 1 390 ? 63.694 39.356 5.926 1.00 35.56 390 GLU B O 1
ATOM 5802 N N . ARG B 1 391 ? 63.497 40.949 7.498 1.00 31.52 391 ARG B N 1
ATOM 5803 C CA . ARG B 1 391 ? 63.241 42.035 6.553 1.00 34.60 391 ARG B CA 1
ATOM 5804 C C . ARG B 1 391 ? 64.419 43.029 6.503 1.00 35.13 391 ARG B C 1
ATOM 5805 O O . ARG B 1 391 ? 64.383 44.015 5.786 1.00 40.70 391 ARG B O 1
ATOM 5820 N N . SER B 1 392 ? 65.466 42.736 7.261 1.00 29.84 392 SER B N 1
ATOM 5821 C CA . SER B 1 392 ? 66.669 43.559 7.319 1.00 26.78 392 SER B CA 1
ATOM 5822 C C . SER B 1 392 ? 66.367 45.018 7.647 1.00 26.03 392 SER B C 1
ATOM 5823 O O . SER B 1 392 ? 66.688 45.926 6.884 1.00 25.99 392 SER B O 1
ATOM 5826 N N . ARG B 1 393 ? 65.740 45.240 8.795 1.00 24.44 393 ARG B N 1
ATOM 5827 C CA . ARG B 1 393 ? 65.370 46.575 9.197 1.00 24.06 393 ARG B CA 1
ATOM 5828 C C . ARG B 1 393 ? 65.385 46.673 10.706 1.00 27.48 393 ARG B C 1
ATOM 5829 O O . ARG B 1 393 ? 65.298 45.666 11.394 1.00 27.60 393 ARG B O 1
ATOM 5837 N N . VAL B 1 394 ? 65.526 47.890 11.213 1.00 28.36 394 VAL B N 1
ATOM 5838 C CA . VAL B 1 394 ? 65.436 48.173 12.642 1.00 28.75 394 VAL B CA 1
ATOM 5839 C C . VAL B 1 394 ? 64.217 49.074 12.922 1.00 31.32 394 VAL B C 1
ATOM 5840 O O . VAL B 1 394 ? 64.026 50.059 12.218 1.00 31.58 394 VAL B O 1
ATOM 5844 N N . GLY B 1 395 ? 63.425 48.755 13.952 1.00 29.81 395 GLY B N 1
ATOM 5845 C CA . GLY B 1 395 ? 62.291 49.570 14.390 1.00 27.16 395 GLY B CA 1
ATOM 5846 C C . GLY B 1 395 ? 62.493 50.159 15.780 1.00 27.79 395 GLY B C 1
ATOM 5847 O O . GLY B 1 395 ? 63.197 49.569 16.582 1.00 28.39 395 GLY B O 1
ATOM 5848 N N . PHE B 1 396 ? 61.908 51.328 16.068 1.00 29.63 396 PHE B N 1
ATOM 5849 C CA . PHE B 1 396 ? 62.056 51.960 17.390 1.00 29.09 396 PHE B CA 1
ATOM 5850 C C . PHE B 1 396 ? 60.796 52.744 17.762 1.00 29.60 396 PHE B C 1
ATOM 5851 O O . PHE B 1 396 ? 59.984 53.057 16.900 1.00 33.44 396 PHE B O 1
ATOM 5859 N N . ASN B 1 397 ? 60.604 53.037 19.046 1.00 29.70 397 ASN B N 1
ATOM 5860 C CA . ASN B 1 397 ? 59.424 53.792 19.452 1.00 31.54 397 ASN B CA 1
ATOM 5861 C C . ASN B 1 397 ? 59.499 55.216 18.910 1.00 33.35 397 ASN B C 1
ATOM 5862 O O . ASN B 1 397 ? 60.543 55.851 18.981 1.00 33.75 397 ASN B O 1
ATOM 5867 N N . SER B 1 398 ? 58.404 55.689 18.315 1.00 35.90 398 SER B N 1
ATOM 5868 C CA . SER B 1 398 ? 58.360 57.014 17.723 1.00 37.69 398 SER B CA 1
ATOM 5869 C C . SER B 1 398 ? 57.967 58.067 18.735 1.00 38.96 398 SER B C 1
ATOM 5870 O O . SER B 1 398 ? 58.092 59.259 18.487 1.00 41.96 398 SER B O 1
ATOM 5873 N N . ASN B 1 399 ? 57.468 57.636 19.876 1.00 37.48 399 ASN B N 1
ATOM 5874 C CA . ASN B 1 399 ? 57.288 58.566 20.967 1.00 38.90 399 ASN B CA 1
ATOM 5875 C C . ASN B 1 399 ? 57.999 57.957 22.153 1.00 34.72 399 ASN B C 1
ATOM 5876 O O . ASN B 1 399 ? 58.217 56.752 22.187 1.00 35.13 399 ASN B O 1
ATOM 5881 N N . SER B 1 400 ? 58.347 58.772 23.134 1.00 34.55 400 SER B N 1
ATOM 5882 C CA . SER B 1 400 ? 59.069 58.266 24.284 1.00 35.59 400 SER B CA 1
ATOM 5883 C C . SER B 1 400 ? 58.215 57.231 24.994 1.00 41.19 400 SER B C 1
ATOM 5884 O O . SER B 1 400 ? 56.995 57.326 24.972 1.00 44.90 400 SER B O 1
ATOM 5887 N N . LEU B 1 401 ? 58.853 56.242 25.614 1.00 42.10 401 LEU B N 1
ATOM 5888 C CA . LEU B 1 401 ? 58.116 55.256 26.387 1.00 43.89 401 LEU B CA 1
ATOM 5889 C C . LEU B 1 401 ? 57.340 55.962 27.478 1.00 46.94 401 LEU B C 1
ATOM 5890 O O . LEU B 1 401 ? 56.205 55.600 27.759 1.00 49.81 401 LEU B O 1
ATOM 5895 N N . LYS B 1 402 ? 57.926 56.999 28.069 1.00 45.86 402 LYS B N 1
ATOM 5896 C CA . LYS B 1 402 ? 57.267 57.655 29.193 1.00 46.30 402 LYS B CA 1
ATOM 5897 C C . LYS B 1 402 ? 55.947 58.287 28.797 1.00 47.83 402 LYS B C 1
ATOM 5898 O O . LYS B 1 402 ? 55.011 58.335 29.597 1.00 50.25 402 LYS B O 1
ATOM 5904 N N . SER B 1 403 ? 55.836 58.697 27.540 1.00 48.08 403 SER B N 1
ATOM 5905 C CA . SER B 1 403 ? 54.579 59.270 27.053 1.00 51.87 403 SER B CA 1
ATOM 5906 C C . SER B 1 403 ? 53.464 58.226 26.969 1.00 50.07 403 SER B C 1
ATOM 5907 O O . SER B 1 403 ? 52.298 58.580 26.841 1.00 53.15 403 SER B O 1
ATOM 5910 N N . TYR B 1 404 ? 53.827 56.948 27.040 1.00 45.17 404 TYR B N 1
ATOM 5911 C CA . TYR B 1 404 ? 52.849 55.868 27.112 1.00 44.00 404 TYR B CA 1
ATOM 5912 C C . TYR B 1 404 ? 52.618 55.481 28.559 1.00 45.91 404 TYR B C 1
ATOM 5913 O O . TYR B 1 404 ? 51.786 54.624 28.851 1.00 47.71 404 TYR B O 1
ATOM 5922 N N . GLY B 1 405 ? 53.353 56.123 29.461 1.00 46.77 405 GLY B N 1
ATOM 5923 C CA . GLY B 1 405 ? 53.329 55.769 30.872 1.00 49.14 405 GLY B CA 1
ATOM 5924 C C . GLY B 1 405 ? 54.136 54.513 31.181 1.00 47.22 405 GLY B C 1
ATOM 5925 O O . GLY B 1 405 ? 53.919 53.862 32.207 1.00 48.32 405 GLY B O 1
ATOM 5926 N N . LYS B 1 406 ? 55.065 54.178 30.287 1.00 44.38 406 LYS B N 1
ATOM 5927 C CA . LYS B 1 406 ? 55.832 52.935 30.358 1.00 39.81 406 LYS B CA 1
ATOM 5928 C C . LYS B 1 406 ? 57.320 53.183 30.546 1.00 39.13 406 LYS B C 1
ATOM 5929 O O . LYS B 1 406 ? 57.827 54.275 30.315 1.00 39.24 406 LYS B O 1
ATOM 5935 N N . THR B 1 407 ? 58.018 52.140 30.970 1.00 38.22 407 THR B N 1
ATOM 5936 C CA . THR B 1 407 ? 59.464 52.137 31.042 1.00 34.69 407 THR B CA 1
ATOM 5937 C C . THR B 1 407 ? 59.986 50.821 30.455 1.00 33.99 407 THR B C 1
ATOM 5938 O O . THR B 1 407 ? 59.208 49.890 30.254 1.00 34.97 407 THR B O 1
ATOM 5942 N N . CYS B 1 408 ? 61.294 50.707 30.219 1.00 31.15 408 CYS B N 1
ATOM 5943 C CA . CYS B 1 408 ? 61.824 49.442 29.730 1.00 29.18 408 CYS B CA 1
ATOM 5944 C C . CYS B 1 408 ? 61.749 48.332 30.788 1.00 31.20 408 CYS B C 1
ATOM 5945 O O . CYS B 1 408 ? 61.740 47.139 30.467 1.00 32.88 408 CYS B O 1
ATOM 5948 N N . SER B 1 409 ? 61.646 48.716 32.049 1.00 30.92 409 SER B N 1
ATOM 5949 C CA . SER B 1 409 ? 61.528 47.730 33.106 1.00 34.21 409 SER B CA 1
ATOM 5950 C C . SER B 1 409 ? 60.099 47.188 33.259 1.00 36.18 409 SER B C 1
ATOM 5951 O O . SER B 1 409 ? 59.940 46.045 33.675 1.00 38.62 409 SER B O 1
ATOM 5954 N N . ASN B 1 410 ? 59.065 47.979 32.933 1.00 35.81 410 ASN B N 1
ATOM 5955 C CA . ASN B 1 410 ? 57.676 47.502 33.103 1.00 39.38 410 ASN B CA 1
ATOM 5956 C C . ASN B 1 410 ? 56.879 47.311 31.797 1.00 39.12 410 ASN B C 1
ATOM 5957 O O . ASN B 1 410 ? 55.692 47.005 31.829 1.00 42.16 410 ASN B O 1
ATOM 5962 N N . LEU B 1 411 ? 57.535 47.450 30.655 1.00 37.86 411 LEU B N 1
ATOM 5963 C CA . LEU B 1 411 ? 56.880 47.183 29.379 1.00 36.13 411 LEU B CA 1
ATOM 5964 C C . LEU B 1 411 ? 56.444 45.737 29.309 1.00 38.54 411 LEU B C 1
ATOM 5965 O O . LEU B 1 411 ? 55.348 45.429 28.827 1.00 38.67 411 LEU B O 1
ATOM 5974 N N . PHE B 1 412 ? 57.308 44.865 29.838 1.00 38.71 412 PHE B N 1
ATOM 5975 C CA . PHE B 1 412 ? 57.055 43.433 29.923 1.00 35.72 412 PHE B CA 1
ATOM 5976 C C . PHE B 1 412 ? 57.179 43.003 31.355 1.00 37.41 412 PHE B C 1
ATOM 5977 O O . PHE B 1 412 ? 57.835 43.664 32.155 1.00 38.34 412 PHE B O 1
ATOM 5985 N N . ASP B 1 413 ? 56.504 41.914 31.689 1.00 39.79 413 ASP B N 1
ATOM 5986 C CA . ASP B 1 413 ? 56.604 41.355 33.018 1.00 45.99 413 ASP B CA 1
ATOM 5987 C C . ASP B 1 413 ? 57.922 40.603 33.120 1.00 48.38 413 ASP B C 1
ATOM 5988 O O . ASP B 1 413 ? 58.121 39.589 32.443 1.00 46.61 413 ASP B O 1
ATOM 5993 N N . LEU B 1 414 ? 58.826 41.125 33.945 1.00 47.00 414 LEU B N 1
ATOM 5994 C CA . LEU B 1 414 ? 60.116 40.492 34.144 1.00 45.72 414 LEU B CA 1
ATOM 5995 C C . LEU B 1 414 ? 60.261 39.866 35.551 1.00 53.70 414 LEU B C 1
ATOM 5996 O O . LEU B 1 414 ? 61.368 39.555 35.958 1.00 53.89 414 LEU B O 1
ATOM 6001 N N . ASN B 1 415 ? 59.164 39.660 36.288 1.00 61.11 415 ASN B N 1
ATOM 6002 C CA . ASN B 1 415 ? 59.264 38.956 37.577 1.00 66.89 415 ASN B CA 1
ATOM 6003 C C . ASN B 1 415 ? 59.272 37.467 37.318 1.00 66.77 415 ASN B C 1
ATOM 6004 O O . ASN B 1 415 ? 58.384 36.933 36.647 1.00 63.61 415 ASN B O 1
ATOM 6009 N N . ASN B 1 416 ? 60.284 36.819 37.876 1.00 71.99 416 ASN B N 1
ATOM 6010 C CA . ASN B 1 416 ? 60.520 35.386 37.720 1.00 77.48 416 ASN B CA 1
ATOM 6011 C C . ASN B 1 416 ? 59.351 34.489 38.133 1.00 79.85 416 ASN B C 1
ATOM 6012 O O . ASN B 1 416 ? 59.229 33.358 37.657 1.00 79.18 416 ASN B O 1
ATOM 6017 N N . LYS C 1 11 ? 54.600 22.292 14.280 1.00 79.15 11 LYS C N 1
ATOM 6018 C CA . LYS C 1 11 ? 55.950 22.046 13.749 1.00 78.07 11 LYS C CA 1
ATOM 6019 C C . LYS C 1 11 ? 56.338 20.563 13.696 1.00 74.00 11 LYS C C 1
ATOM 6020 O O . LYS C 1 11 ? 56.344 19.890 14.730 1.00 75.97 11 LYS C O 1
ATOM 6026 N N . PRO C 1 12 ? 56.568 20.041 12.475 1.00 67.69 12 PRO C N 1
ATOM 6027 C CA . PRO C 1 12 ? 56.920 18.641 12.247 1.00 65.29 12 PRO C CA 1
ATOM 6028 C C . PRO C 1 12 ? 58.335 18.380 12.744 1.00 60.78 12 PRO C C 1
ATOM 6029 O O . PRO C 1 12 ? 59.144 19.305 12.711 1.00 60.27 12 PRO C O 1
ATOM 6033 N N . ASN C 1 13 ? 58.637 17.152 13.160 1.00 55.45 13 ASN C N 1
ATOM 6034 C CA . ASN C 1 13 ? 59.961 16.842 13.672 1.00 48.30 13 ASN C CA 1
ATOM 6035 C C . ASN C 1 13 ? 60.748 16.110 12.642 1.00 43.82 13 ASN C C 1
ATOM 6036 O O . ASN C 1 13 ? 61.930 15.819 12.838 1.00 43.22 13 ASN C O 1
ATOM 6041 N N . LEU C 1 14 ? 60.109 15.845 11.515 1.00 39.17 14 LEU C N 1
ATOM 6042 C CA . LEU C 1 14 ? 60.783 15.083 10.492 1.00 36.73 14 LEU C CA 1
ATOM 6043 C C . LEU C 1 14 ? 60.241 15.444 9.147 1.00 34.67 14 LEU C C 1
ATOM 6044 O O . LEU C 1 14 ? 59.039 15.514 8.956 1.00 34.18 14 LEU C O 1
ATOM 6049 N N . LEU C 1 15 ? 61.173 15.683 8.235 1.00 33.29 15 LEU C N 1
ATOM 6050 C CA . LEU C 1 15 ? 60.891 16.066 6.862 1.00 32.28 15 LEU C CA 1
ATOM 6051 C C . LEU C 1 15 ? 61.535 15.064 5.916 1.00 31.48 15 LEU C C 1
ATOM 6052 O O . LEU C 1 15 ? 62.569 14.473 6.215 1.00 32.33 15 LEU C O 1
ATOM 6057 N N . VAL C 1 16 ? 60.917 14.877 4.766 1.00 32.47 16 VAL C N 1
ATOM 6058 C CA . VAL C 1 16 ? 61.351 13.837 3.857 1.00 35.43 16 VAL C CA 1
ATOM 6059 C C . VAL C 1 16 ? 61.415 14.382 2.445 1.00 36.46 16 VAL C C 1
ATOM 6060 O O . VAL C 1 16 ? 60.500 15.076 1.993 1.00 34.80 16 VAL C O 1
ATOM 6064 N N . LEU C 1 17 ? 62.529 14.106 1.780 1.00 35.65 17 LEU C N 1
ATOM 6065 C CA . LEU C 1 17 ? 62.729 14.483 0.392 1.00 32.01 17 LEU C CA 1
ATOM 6066 C C . LEU C 1 17 ? 63.031 13.264 -0.460 1.00 33.22 17 LEU C C 1
ATOM 6067 O O . LEU C 1 17 ? 64.074 12.648 -0.306 1.00 32.96 17 LEU C O 1
ATOM 6072 N N . PRO C 1 18 ? 62.101 12.869 -1.327 1.00 34.05 18 PRO C N 1
ATOM 6073 C CA . PRO C 1 18 ? 62.400 11.762 -2.237 1.00 34.71 18 PRO C CA 1
ATOM 6074 C C . PRO C 1 18 ? 63.412 12.160 -3.309 1.00 34.72 18 PRO C C 1
ATOM 6075 O O . PRO C 1 18 ? 63.376 13.274 -3.804 1.00 30.16 18 PRO C O 1
ATOM 6079 N N . VAL C 1 19 ? 64.332 11.265 -3.634 1.00 35.84 19 VAL C N 1
ATOM 6080 C CA . VAL C 1 19 ? 65.354 11.549 -4.627 1.00 33.93 19 VAL C CA 1
ATOM 6081 C C . VAL C 1 19 ? 65.341 10.391 -5.613 1.00 37.28 19 VAL C C 1
ATOM 6082 O O . VAL C 1 19 ? 64.849 9.304 -5.285 1.00 39.40 19 VAL C O 1
ATOM 6086 N N . GLN C 1 20 ? 65.814 10.626 -6.836 1.00 37.06 20 GLN C N 1
ATOM 6087 C CA . GLN C 1 20 ? 65.816 9.579 -7.859 1.00 37.53 20 GLN C CA 1
ATOM 6088 C C . GLN C 1 20 ? 67.167 9.422 -8.575 1.00 36.53 20 GLN C C 1
ATOM 6089 O O . GLN C 1 20 ? 67.867 10.390 -8.810 1.00 36.29 20 GLN C O 1
ATOM 6095 N N . GLU C 1 21 ? 67.533 8.194 -8.906 1.00 38.38 21 GLU C N 1
ATOM 6096 C CA . GLU C 1 21 ? 68.731 7.926 -9.697 1.00 40.90 21 GLU C CA 1
ATOM 6097 C C . GLU C 1 21 ? 68.512 8.136 -11.201 1.00 43.51 21 GLU C C 1
ATOM 6098 O O . GLU C 1 21 ? 67.481 7.743 -11.746 1.00 44.31 21 GLU C O 1
ATOM 6104 N N . ASP C 1 22 ? 69.480 8.762 -11.861 1.00 42.33 22 ASP C N 1
ATOM 6105 C CA . ASP C 1 22 ? 69.469 8.903 -13.315 1.00 45.19 22 ASP C CA 1
ATOM 6106 C C . ASP C 1 22 ? 70.313 7.811 -13.946 1.00 46.83 22 ASP C C 1
ATOM 6107 O O . ASP C 1 22 ? 71.515 7.735 -13.712 1.00 47.42 22 ASP C O 1
ATOM 6112 N N . ALA C 1 23 ? 69.676 6.952 -14.732 1.00 50.30 23 ALA C N 1
ATOM 6113 C CA . ALA C 1 23 ? 70.336 5.760 -15.246 1.00 52.36 23 ALA C CA 1
ATOM 6114 C C . ALA C 1 23 ? 71.503 6.175 -16.116 1.00 53.58 23 ALA C C 1
ATOM 6115 O O . ALA C 1 23 ? 72.599 5.618 -16.054 1.00 52.87 23 ALA C O 1
ATOM 6117 N N . SER C 1 24 ? 71.243 7.190 -16.915 1.00 54.36 24 SER C N 1
ATOM 6118 C CA . SER C 1 24 ? 72.202 7.693 -17.856 1.00 55.94 24 SER C CA 1
ATOM 6119 C C . SER C 1 24 ? 73.480 8.183 -17.191 1.00 49.33 24 SER C C 1
ATOM 6120 O O . SER C 1 24 ? 74.571 7.818 -17.601 1.00 50.01 24 SER C O 1
ATOM 6123 N N . THR C 1 25 ? 73.340 9.014 -16.163 1.00 46.88 25 THR C N 1
ATOM 6124 C CA . THR C 1 25 ? 74.484 9.678 -15.531 1.00 44.51 25 THR C CA 1
ATOM 6125 C C . THR C 1 25 ? 74.974 8.990 -14.252 1.00 43.33 25 THR C C 1
ATOM 6126 O O . THR C 1 25 ? 76.088 9.231 -13.795 1.00 40.92 25 THR C O 1
ATOM 6130 N N . GLY C 1 26 ? 74.132 8.164 -13.649 1.00 42.73 26 GLY C N 1
ATOM 6131 C CA . GLY C 1 26 ? 74.512 7.515 -12.416 1.00 37.77 26 GLY C CA 1
ATOM 6132 C C . GLY C 1 26 ? 74.382 8.468 -11.255 1.00 37.23 26 GLY C C 1
ATOM 6133 O O . GLY C 1 26 ? 74.767 8.141 -10.133 1.00 36.95 26 GLY C O 1
ATOM 6134 N N . LEU C 1 27 ? 73.833 9.652 -11.536 1.00 35.76 27 LEU C N 1
ATOM 6135 C CA . LEU C 1 27 ? 73.618 10.687 -10.542 1.00 32.05 27 LEU C CA 1
ATOM 6136 C C . LEU C 1 27 ? 72.202 10.691 -10.037 1.00 35.96 27 LEU C C 1
ATOM 6137 O O . LEU C 1 27 ? 71.309 10.109 -10.636 1.00 40.36 27 LEU C O 1
ATOM 6142 N N . HIS C 1 28 ? 72.006 11.410 -8.950 1.00 32.62 28 HIS C N 1
ATOM 6143 C CA . HIS C 1 28 ? 70.723 11.504 -8.285 1.00 33.39 28 HIS C CA 1
ATOM 6144 C C . HIS C 1 28 ? 70.183 12.921 -8.283 1.00 34.45 28 HIS C C 1
ATOM 6145 O O . HIS C 1 28 ? 70.935 13.898 -8.200 1.00 33.30 28 HIS C O 1
ATOM 6152 N N . TRP C 1 29 ? 68.862 13.016 -8.340 1.00 37.59 29 TRP C N 1
ATOM 6153 C CA . TRP C 1 29 ? 68.181 14.304 -8.411 1.00 37.94 29 TRP C CA 1
ATOM 6154 C C . TRP C 1 29 ? 66.868 14.277 -7.617 1.00 36.52 29 TRP C C 1
ATOM 6155 O O . TRP C 1 29 ? 66.352 13.200 -7.294 1.00 37.91 29 TRP C O 1
ATOM 6166 N N . ALA C 1 30 ? 66.338 15.461 -7.318 1.00 36.42 30 ALA C N 1
ATOM 6167 C CA . ALA C 1 30 ? 65.050 15.609 -6.630 1.00 39.95 30 ALA C CA 1
ATOM 6168 C C . ALA C 1 30 ? 64.218 16.744 -7.228 1.00 41.36 30 ALA C C 1
ATOM 6169 O O . ALA C 1 30 ? 64.774 17.728 -7.698 1.00 40.29 30 ALA C O 1
ATOM 6171 N N . ASN C 1 31 ? 62.894 16.587 -7.221 1.00 43.10 31 ASN C N 1
ATOM 6172 C CA . ASN C 1 31 ? 61.971 17.699 -7.474 1.00 46.11 31 ASN C CA 1
ATOM 6173 C C . ASN C 1 31 ? 61.771 18.529 -6.207 1.00 45.40 31 ASN C C 1
ATOM 6174 O O . ASN C 1 31 ? 61.294 18.019 -5.197 1.00 46.57 31 ASN C O 1
ATOM 6179 N N . ILE C 1 32 ? 62.175 19.793 -6.249 1.00 44.08 32 ILE C N 1
ATOM 6180 C CA . ILE C 1 32 ? 61.997 20.688 -5.116 1.00 43.34 32 ILE C CA 1
ATOM 6181 C C . ILE C 1 32 ? 60.823 21.598 -5.387 1.00 45.03 32 ILE C C 1
ATOM 6182 O O . ILE C 1 32 ? 60.692 22.124 -6.489 1.00 46.83 32 ILE C O 1
ATOM 6187 N N . HIS C 1 33 ? 59.962 21.772 -4.392 1.00 45.13 33 HIS C N 1
ATOM 6188 C CA . HIS C 1 33 ? 58.813 22.667 -4.533 1.00 43.25 33 HIS C CA 1
ATOM 6189 C C . HIS C 1 33 ? 59.175 24.060 -4.081 1.00 38.95 33 HIS C C 1
ATOM 6190 O O . HIS C 1 33 ? 59.599 24.263 -2.948 1.00 35.49 33 HIS C O 1
ATOM 6197 N N . LYS C 1 34 ? 58.992 25.015 -4.982 1.00 40.39 34 LYS C N 1
ATOM 6198 C CA . LYS C 1 34 ? 59.376 26.399 -4.746 1.00 42.52 34 LYS C CA 1
ATOM 6199 C C . LYS C 1 34 ? 58.341 27.383 -5.284 1.00 45.68 34 LYS C C 1
ATOM 6200 O O . LYS C 1 34 ? 57.500 26.984 -6.061 1.00 50.12 34 LYS C O 1
ATOM 6206 N N . ARG C 1 35 ? 58.406 28.643 -4.841 1.00 45.40 35 ARG C N 1
ATOM 6207 C CA . ARG C 1 35 ? 57.663 29.784 -5.410 1.00 45.55 35 ARG C CA 1
ATOM 6208 C C . ARG C 1 35 ? 56.200 29.845 -5.023 1.00 42.19 35 ARG C C 1
ATOM 6209 O O . ARG C 1 35 ? 55.668 28.943 -4.384 1.00 41.84 35 ARG C O 1
ATOM 6217 N N . THR C 1 36 ? 55.574 30.957 -5.374 1.00 44.52 36 THR C N 1
ATOM 6218 C CA . THR C 1 36 ? 54.137 31.106 -5.229 1.00 46.47 36 THR C CA 1
ATOM 6219 C C . THR C 1 36 ? 53.536 31.549 -6.554 1.00 49.72 36 THR C C 1
ATOM 6220 O O . THR C 1 36 ? 53.858 32.616 -7.046 1.00 51.17 36 THR C O 1
ATOM 6224 N N . PRO C 1 37 ? 52.693 30.708 -7.164 1.00 51.19 37 PRO C N 1
ATOM 6225 C CA . PRO C 1 37 ? 52.245 29.393 -6.704 1.00 50.06 37 PRO C CA 1
ATOM 6226 C C . PRO C 1 37 ? 53.354 28.341 -6.728 1.00 51.99 37 PRO C C 1
ATOM 6227 O O . PRO C 1 37 ? 54.324 28.441 -7.489 1.00 49.27 37 PRO C O 1
ATOM 6231 N N . LEU C 1 38 ? 53.189 27.335 -5.881 1.00 50.24 38 LEU C N 1
ATOM 6232 C CA . LEU C 1 38 ? 54.186 26.314 -5.683 1.00 48.10 38 LEU C CA 1
ATOM 6233 C C . LEU C 1 38 ? 54.370 25.558 -6.967 1.00 47.16 38 LEU C C 1
ATOM 6234 O O . LEU C 1 38 ? 53.403 25.314 -7.664 1.00 47.43 38 LEU C O 1
ATOM 6239 N N . MET C 1 39 ? 55.607 25.224 -7.305 1.00 43.36 39 MET C N 1
ATOM 6240 C CA . MET C 1 39 ? 55.852 24.404 -8.483 1.00 45.66 39 MET C CA 1
ATOM 6241 C C . MET C 1 39 ? 57.093 23.531 -8.261 1.00 44.14 39 MET C C 1
ATOM 6242 O O . MET C 1 39 ? 57.744 23.647 -7.237 1.00 43.24 39 MET C O 1
ATOM 6247 N N . GLN C 1 40 ? 57.401 22.636 -9.199 1.00 47.09 40 GLN C N 1
ATOM 6248 C CA . GLN C 1 40 ? 58.534 21.720 -9.031 1.00 46.71 40 GLN C CA 1
ATOM 6249 C C . GLN C 1 40 ? 59.757 22.082 -9.875 1.00 44.67 40 GLN C C 1
ATOM 6250 O O . GLN C 1 40 ? 59.663 22.361 -11.079 1.00 45.80 40 GLN C O 1
ATOM 6256 N N . VAL C 1 41 ? 60.905 22.074 -9.212 1.00 41.46 41 VAL C N 1
ATOM 6257 C CA . VAL C 1 41 ? 62.177 22.321 -9.857 1.00 42.76 41 VAL C CA 1
ATOM 6258 C C . VAL C 1 41 ? 63.053 21.105 -9.719 1.00 40.04 41 VAL C C 1
ATOM 6259 O O . VAL C 1 41 ? 63.425 20.752 -8.614 1.00 36.08 41 VAL C O 1
ATOM 6263 N N . PRO C 1 42 ? 63.406 20.467 -10.842 1.00 43.60 42 PRO C N 1
ATOM 6264 C CA . PRO C 1 42 ? 64.327 19.322 -10.773 1.00 44.11 42 PRO C CA 1
ATOM 6265 C C . PRO C 1 42 ? 65.795 19.747 -10.550 1.00 39.74 42 PRO C C 1
ATOM 6266 O O . PRO C 1 42 ? 66.347 20.442 -11.394 1.00 39.93 42 PRO C O 1
ATOM 6270 N N . LEU C 1 43 ? 66.414 19.290 -9.460 1.00 32.75 43 LEU C N 1
ATOM 6271 C CA . LEU C 1 43 ? 67.753 19.738 -9.065 1.00 36.20 43 LEU C CA 1
ATOM 6272 C C . LEU C 1 43 ? 68.673 18.574 -8.719 1.00 36.31 43 LEU C C 1
ATOM 6273 O O . LEU C 1 43 ? 68.229 17.600 -8.133 1.00 37.48 43 LEU C O 1
ATOM 6278 N N . LEU C 1 44 ? 69.958 18.697 -9.040 1.00 34.33 44 LEU C N 1
ATOM 6279 C CA . LEU C 1 44 ? 70.941 17.674 -8.704 1.00 32.89 44 LEU C CA 1
ATOM 6280 C C . LEU C 1 44 ? 71.214 17.567 -7.220 1.00 30.41 44 LEU C C 1
ATOM 6281 O O . LEU C 1 44 ? 71.301 18.556 -6.528 1.00 28.60 44 LEU C O 1
ATOM 6286 N N . LEU C 1 45 ? 71.321 16.341 -6.729 1.00 33.88 45 LEU C N 1
ATOM 6287 C CA . LEU C 1 45 ? 71.726 16.111 -5.351 1.00 30.89 45 LEU C CA 1
ATOM 6288 C C . LEU C 1 45 ? 73.242 16.238 -5.211 1.00 31.28 45 LEU C C 1
ATOM 6289 O O . LEU C 1 45 ? 73.998 15.452 -5.769 1.00 29.73 45 LEU C O 1
ATOM 6294 N N . ASP C 1 46 ? 73.676 17.261 -4.487 1.00 34.19 46 ASP C N 1
ATOM 6295 C CA . ASP C 1 46 ? 75.086 17.543 -4.279 1.00 33.18 46 ASP C CA 1
ATOM 6296 C C . ASP C 1 46 ? 75.362 17.568 -2.786 1.00 31.54 46 ASP C C 1
ATOM 6297 O O . ASP C 1 46 ? 75.190 18.598 -2.143 1.00 33.86 46 ASP C O 1
ATOM 6302 N N . LEU C 1 47 ? 75.794 16.444 -2.236 1.00 29.18 47 LEU C N 1
ATOM 6303 C CA . LEU C 1 47 ? 75.983 16.327 -0.793 1.00 27.53 47 LEU C CA 1
ATOM 6304 C C . LEU C 1 47 ? 76.883 17.423 -0.213 1.00 26.74 47 LEU C C 1
ATOM 6305 O O . LEU C 1 47 ? 76.601 17.959 0.852 1.00 27.64 47 LEU C O 1
ATOM 6310 N N . ASN C 1 48 ? 77.958 17.770 -0.911 1.00 29.21 48 ASN C N 1
ATOM 6311 C CA . ASN C 1 48 ? 78.922 18.743 -0.386 1.00 25.67 48 ASN C CA 1
ATOM 6312 C C . ASN C 1 48 ? 78.677 20.167 -0.838 1.00 27.28 48 ASN C C 1
ATOM 6313 O O . ASN C 1 48 ? 79.435 21.052 -0.485 1.00 31.91 48 ASN C O 1
ATOM 6318 N N . GLY C 1 49 ? 77.616 20.404 -1.597 1.00 26.87 49 GLY C N 1
ATOM 6319 C CA . GLY C 1 49 ? 77.343 21.743 -2.101 1.00 25.91 49 GLY C CA 1
ATOM 6320 C C . GLY C 1 49 ? 77.030 22.777 -1.030 1.00 24.67 49 GLY C C 1
ATOM 6321 O O . GLY C 1 49 ? 76.343 22.485 -0.071 1.00 28.08 49 GLY C O 1
ATOM 6322 N N . LYS C 1 50 ? 77.523 23.994 -1.189 1.00 24.85 50 LYS C N 1
ATOM 6323 C CA . LYS C 1 50 ? 77.358 25.005 -0.149 1.00 26.52 50 LYS C CA 1
ATOM 6324 C C . LYS C 1 50 ? 75.982 25.650 -0.086 1.00 29.31 50 LYS C C 1
ATOM 6325 O O . LYS C 1 50 ? 75.614 26.198 0.943 1.00 31.09 50 LYS C O 1
ATOM 6331 N N . HIS C 1 51 ? 75.241 25.587 -1.188 1.00 28.43 51 HIS C N 1
ATOM 6332 C CA . HIS C 1 51 ? 73.900 26.141 -1.269 1.00 28.15 51 HIS C CA 1
ATOM 6333 C C . HIS C 1 51 ? 73.093 25.521 -2.396 1.00 26.95 51 HIS C C 1
ATOM 6334 O O . HIS C 1 51 ? 73.618 24.773 -3.214 1.00 26.69 51 HIS C O 1
ATOM 6341 N N . LEU C 1 52 ? 71.806 25.833 -2.413 1.00 27.26 52 LEU C N 1
ATOM 6342 C CA . LEU C 1 52 ? 70.942 25.464 -3.518 1.00 26.56 52 LEU C CA 1
ATOM 6343 C C . LEU C 1 52 ? 71.075 26.520 -4.562 1.00 28.74 52 LEU C C 1
ATOM 6344 O O . LEU C 1 52 ? 71.011 27.713 -4.261 1.00 30.14 52 LEU C O 1
ATOM 6349 N N . TRP C 1 53 ? 71.270 26.106 -5.802 1.00 28.85 53 TRP C N 1
ATOM 6350 C CA . TRP C 1 53 ? 71.258 27.089 -6.854 1.00 30.94 53 TRP C CA 1
ATOM 6351 C C . TRP C 1 53 ? 70.403 26.615 -8.005 1.00 34.69 53 TRP C C 1
ATOM 6352 O O . TRP C 1 53 ? 70.255 25.413 -8.262 1.00 37.07 53 TRP C O 1
ATOM 6363 N N . VAL C 1 54 ? 69.796 27.585 -8.664 1.00 35.35 54 VAL C N 1
ATOM 6364 C CA . VAL C 1 54 ? 68.949 27.303 -9.788 1.00 37.56 54 VAL C CA 1
ATOM 6365 C C . VAL C 1 54 ? 69.156 28.415 -10.833 1.00 42.02 54 VAL C C 1
ATOM 6366 O O . VAL C 1 54 ? 69.478 29.549 -10.499 1.00 42.08 54 VAL C O 1
ATOM 6370 N N . THR C 1 55 ? 68.986 28.077 -12.104 1.00 47.44 55 THR C N 1
ATOM 6371 C CA . THR C 1 55 ? 69.034 29.054 -13.183 1.00 53.03 55 THR C CA 1
ATOM 6372 C C . THR C 1 55 ? 67.764 29.913 -13.227 1.00 54.78 55 THR C C 1
ATOM 6373 O O . THR C 1 55 ? 66.651 29.405 -13.143 1.00 53.56 55 THR C O 1
ATOM 6377 N N . CYS C 1 56 ? 67.944 31.227 -13.280 1.00 56.71 56 CYS C N 1
ATOM 6378 C CA . CYS C 1 56 ? 66.824 32.166 -13.273 1.00 58.81 56 CYS C CA 1
ATOM 6379 C C . CYS C 1 56 ? 66.645 32.931 -14.609 1.00 67.66 56 CYS C C 1
ATOM 6380 O O . CYS C 1 56 ? 67.532 33.677 -15.032 1.00 71.85 56 CYS C O 1
ATOM 6383 N N . SER C 1 57 ? 65.537 32.711 -15.308 1.00 70.75 57 SER C N 1
ATOM 6384 C CA . SER C 1 57 ? 65.367 33.409 -16.573 1.00 78.38 57 SER C CA 1
ATOM 6385 C C . SER C 1 57 ? 64.302 34.466 -16.349 1.00 83.76 57 SER C C 1
ATOM 6386 O O . SER C 1 57 ? 63.826 34.646 -15.224 1.00 82.15 57 SER C O 1
ATOM 6389 N N . GLN C 1 58 ? 63.911 35.150 -17.419 1.00 89.11 58 GLN C N 1
ATOM 6390 C CA . GLN C 1 58 ? 62.801 36.100 -17.391 1.00 89.05 58 GLN C CA 1
ATOM 6391 C C . GLN C 1 58 ? 61.481 35.439 -17.003 1.00 88.59 58 GLN C C 1
ATOM 6392 O O . GLN C 1 58 ? 60.591 36.090 -16.458 1.00 87.26 58 GLN C O 1
ATOM 6398 N N . HIS C 1 59 ? 61.374 34.135 -17.254 1.00 88.91 59 HIS C N 1
ATOM 6399 C CA . HIS C 1 59 ? 60.125 33.427 -17.008 1.00 88.74 59 HIS C CA 1
ATOM 6400 C C . HIS C 1 59 ? 60.056 32.747 -15.657 1.00 83.16 59 HIS C C 1
ATOM 6401 O O . HIS C 1 59 ? 59.330 31.777 -15.466 1.00 84.30 59 HIS C O 1
ATOM 6408 N N . TYR C 1 60 ? 60.823 33.283 -14.722 1.00 76.03 60 TYR C N 1
ATOM 6409 C CA . TYR C 1 60 ? 60.677 32.974 -13.316 1.00 66.44 60 TYR C CA 1
ATOM 6410 C C . TYR C 1 60 ? 59.401 33.688 -12.878 1.00 63.16 60 TYR C C 1
ATOM 6411 O O . TYR C 1 60 ? 59.267 34.905 -13.064 1.00 63.13 60 TYR C O 1
ATOM 6420 N N . SER C 1 61 ? 58.424 32.925 -12.413 1.00 59.34 61 SER C N 1
ATOM 6421 C CA . SER C 1 61 ? 57.183 33.516 -11.929 1.00 62.42 61 SER C CA 1
ATOM 6422 C C . SER C 1 61 ? 56.945 33.212 -10.459 1.00 62.76 61 SER C C 1
ATOM 6423 O O . SER C 1 61 ? 56.886 32.045 -10.066 1.00 65.76 61 SER C O 1
ATOM 6426 N N . SER C 1 62 ? 56.849 34.255 -9.644 1.00 59.19 62 SER C N 1
ATOM 6427 C CA . SER C 1 62 ? 56.575 34.066 -8.229 1.00 55.66 62 SER C CA 1
ATOM 6428 C C . SER C 1 62 ? 56.178 35.355 -7.546 1.00 54.37 62 SER C C 1
ATOM 6429 O O . SER C 1 62 ? 56.847 36.381 -7.686 1.00 53.32 62 SER C O 1
ATOM 6432 N N . SER C 1 63 ? 55.124 35.280 -6.751 1.00 53.95 63 SER C N 1
ATOM 6433 C CA . SER C 1 63 ? 54.671 36.436 -6.010 1.00 53.31 63 SER C CA 1
ATOM 6434 C C . SER C 1 63 ? 55.413 36.578 -4.688 1.00 53.56 63 SER C C 1
ATOM 6435 O O . SER C 1 63 ? 55.147 37.508 -3.930 1.00 54.27 63 SER C O 1
ATOM 6438 N N . THR C 1 64 ? 56.335 35.664 -4.396 1.00 50.68 64 THR C N 1
ATOM 6439 C CA . THR C 1 64 ? 57.075 35.750 -3.142 1.00 46.03 64 THR C CA 1
ATOM 6440 C C . THR C 1 64 ? 58.587 35.921 -3.356 1.00 44.02 64 THR C C 1
ATOM 6441 O O . THR C 1 64 ? 59.388 35.893 -2.412 1.00 42.20 64 THR C O 1
ATOM 6445 N N . TYR C 1 65 ? 58.981 36.144 -4.593 1.00 40.75 65 TYR C N 1
ATOM 6446 C CA . TYR C 1 65 ? 60.382 36.279 -4.867 1.00 38.68 65 TYR C CA 1
ATOM 6447 C C . TYR C 1 65 ? 60.901 37.653 -4.453 1.00 40.03 65 TYR C C 1
ATOM 6448 O O . TYR C 1 65 ? 60.246 38.645 -4.708 1.00 41.56 65 TYR C O 1
ATOM 6457 N N . GLN C 1 66 ? 62.093 37.692 -3.853 1.00 38.54 66 GLN C N 1
ATOM 6458 C CA . GLN C 1 66 ? 62.840 38.910 -3.535 1.00 40.78 66 GLN C CA 1
ATOM 6459 C C . GLN C 1 66 ? 64.320 38.715 -3.756 1.00 39.32 66 GLN C C 1
ATOM 6460 O O . GLN C 1 66 ? 64.814 37.623 -3.568 1.00 41.75 66 GLN C O 1
ATOM 6466 N N . ALA C 1 67 ? 65.033 39.774 -4.134 1.00 35.91 67 ALA C N 1
ATOM 6467 C CA . ALA C 1 67 ? 66.507 39.756 -4.143 1.00 32.85 67 ALA C CA 1
ATOM 6468 C C . ALA C 1 67 ? 67.083 40.633 -3.015 1.00 31.15 67 ALA C C 1
ATOM 6469 O O . ALA C 1 67 ? 66.936 41.852 -3.072 1.00 32.31 67 ALA C O 1
ATOM 6471 N N . PRO C 1 68 ? 67.684 40.029 -1.958 1.00 30.03 68 PRO C N 1
ATOM 6472 C CA . PRO C 1 68 ? 68.186 40.895 -0.875 1.00 31.00 68 PRO C CA 1
ATOM 6473 C C . PRO C 1 68 ? 69.185 41.984 -1.341 1.00 32.81 68 PRO C C 1
ATOM 6474 O O . PRO C 1 68 ? 69.980 41.775 -2.265 1.00 33.85 68 PRO C O 1
ATOM 6478 N N . PHE C 1 69 ? 69.147 43.144 -0.698 1.00 33.02 69 PHE C N 1
ATOM 6479 C CA . PHE C 1 69 ? 70.036 44.231 -1.098 1.00 32.50 69 PHE C CA 1
ATOM 6480 C C . PHE C 1 69 ? 71.410 43.987 -0.494 1.00 31.07 69 PHE C C 1
ATOM 6481 O O . PHE C 1 69 ? 71.548 43.269 0.495 1.00 29.63 69 PHE C O 1
ATOM 6489 N N . CYS C 1 70 ? 72.425 44.582 -1.101 1.00 32.86 70 CYS C N 1
ATOM 6490 C CA . CYS C 1 70 ? 73.774 44.400 -0.637 1.00 32.63 70 CYS C CA 1
ATOM 6491 C C . CYS C 1 70 ? 73.883 44.901 0.787 1.00 33.41 70 CYS C C 1
ATOM 6492 O O . CYS C 1 70 ? 73.270 45.899 1.135 1.00 27.11 70 CYS C O 1
ATOM 6495 N N . HIS C 1 71 ? 74.629 44.155 1.603 1.00 30.98 71 HIS C N 1
ATOM 6496 C CA . HIS C 1 71 ? 74.878 44.448 3.025 1.00 28.44 71 HIS C CA 1
ATOM 6497 C C . HIS C 1 71 ? 73.696 44.218 3.908 1.00 28.41 71 HIS C C 1
ATOM 6498 O O . HIS C 1 71 ? 73.722 44.643 5.056 1.00 30.87 71 HIS C O 1
ATOM 6505 N N . SER C 1 72 ? 72.675 43.547 3.383 1.00 26.26 72 SER C N 1
ATOM 6506 C CA . SER C 1 72 ? 71.511 43.184 4.180 1.00 26.52 72 SER C CA 1
ATOM 6507 C C . SER C 1 72 ? 71.832 42.032 5.125 1.00 27.79 72 SER C C 1
ATOM 6508 O O . SER C 1 72 ? 72.879 41.395 5.018 1.00 27.70 72 SER C O 1
ATOM 6511 N N . THR C 1 73 ? 70.927 41.784 6.059 1.00 29.30 73 THR C N 1
ATOM 6512 C CA . THR C 1 73 ? 71.046 40.662 6.966 1.00 27.41 73 THR C CA 1
ATOM 6513 C C . THR C 1 73 ? 70.997 39.352 6.215 1.00 28.18 73 THR C C 1
ATOM 6514 O O . THR C 1 73 ? 71.609 38.380 6.645 1.00 27.12 73 THR C O 1
ATOM 6518 N N . GLN C 1 74 ? 70.258 39.302 5.107 1.00 29.63 74 GLN C N 1
ATOM 6519 C CA . GLN C 1 74 ? 70.265 38.089 4.274 1.00 27.57 74 GLN C CA 1
ATOM 6520 C C . GLN C 1 74 ? 71.631 37.818 3.646 1.00 25.24 74 GLN C C 1
ATOM 6521 O O . GLN C 1 74 ? 72.064 36.682 3.580 1.00 24.11 74 GLN C O 1
ATOM 6527 N N . CYS C 1 75 ? 72.303 38.860 3.169 1.00 26.44 75 CYS C N 1
ATOM 6528 C CA . CYS C 1 75 ? 73.637 38.696 2.588 1.00 24.93 75 CYS C CA 1
ATOM 6529 C C . CYS C 1 75 ? 74.665 38.285 3.641 1.00 26.14 75 CYS C C 1
ATOM 6530 O O . CYS C 1 75 ? 75.564 37.486 3.382 1.00 26.22 75 CYS C O 1
ATOM 6533 N N . SER C 1 76 ? 74.511 38.825 4.840 1.00 27.33 76 SER C N 1
ATOM 6534 C CA . SER C 1 76 ? 75.362 38.462 5.960 1.00 25.51 76 SER C CA 1
ATOM 6535 C C . SER C 1 76 ? 75.238 36.976 6.261 1.00 25.11 76 SER C C 1
ATOM 6536 O O . SER C 1 76 ? 76.241 36.265 6.347 1.00 28.60 76 SER C O 1
ATOM 6539 N N . ARG C 1 77 ? 74.009 36.493 6.372 1.00 24.79 77 ARG C N 1
ATOM 6540 C CA . ARG C 1 77 ? 73.770 35.094 6.683 1.00 25.18 77 ARG C CA 1
ATOM 6541 C C . ARG C 1 77 ? 74.340 34.132 5.621 1.00 27.22 77 ARG C C 1
ATOM 6542 O O . ARG C 1 77 ? 74.874 33.077 5.950 1.00 24.83 77 ARG C O 1
ATOM 6550 N N . ALA C 1 78 ? 74.239 34.518 4.357 1.00 28.80 78 ALA C N 1
ATOM 6551 C CA . ALA C 1 78 ? 74.766 33.742 3.237 1.00 27.12 78 ALA C CA 1
ATOM 6552 C C . ALA C 1 78 ? 76.266 33.837 3.110 1.00 27.88 78 ALA C C 1
ATOM 6553 O O . ALA C 1 78 ? 76.855 33.105 2.327 1.00 31.67 78 ALA C O 1
ATOM 6555 N N . ASN C 1 79 ? 76.866 34.736 3.889 1.00 28.87 79 ASN C N 1
ATOM 6556 C CA . ASN C 1 79 ? 78.311 34.983 3.905 1.00 32.68 79 ASN C CA 1
ATOM 6557 C C . ASN C 1 79 ? 78.846 35.571 2.591 1.00 34.16 79 ASN C C 1
ATOM 6558 O O . ASN C 1 79 ? 79.886 35.154 2.082 1.00 35.59 79 ASN C O 1
ATOM 6563 N N . THR C 1 80 ? 78.104 36.521 2.026 1.00 37.20 80 THR C N 1
ATOM 6564 C CA . THR C 1 80 ? 78.572 37.288 0.879 1.00 40.69 80 THR C CA 1
ATOM 6565 C C . THR C 1 80 ? 78.421 38.771 1.086 1.00 40.07 80 THR C C 1
ATOM 6566 O O . THR C 1 80 ? 77.318 39.258 1.323 1.00 37.89 80 THR C O 1
ATOM 6570 N N . HIS C 1 81 ? 79.529 39.489 0.948 1.00 42.81 81 HIS C N 1
ATOM 6571 C CA . HIS C 1 81 ? 79.527 40.953 1.064 1.00 44.80 81 HIS C CA 1
ATOM 6572 C C . HIS C 1 81 ? 80.016 41.584 -0.212 1.00 42.60 81 HIS C C 1
ATOM 6573 O O . HIS C 1 81 ? 80.421 42.742 -0.222 1.00 44.87 81 HIS C O 1
ATOM 6580 N N . GLN C 1 82 ? 79.972 40.800 -1.287 1.00 42.03 82 GLN C N 1
ATOM 6581 C CA . GLN C 1 82 ? 80.289 41.293 -2.614 1.00 43.17 82 GLN C CA 1
ATOM 6582 C C . GLN C 1 82 ? 79.001 41.682 -3.291 1.00 37.78 82 GLN C C 1
ATOM 6583 O O . GLN C 1 82 ? 78.078 40.899 -3.349 1.00 35.03 82 GLN C O 1
ATOM 6589 N N . CYS C 1 83 ? 78.917 42.925 -3.734 1.00 36.05 83 CYS C N 1
ATOM 6590 C CA . CYS C 1 83 ? 77.700 43.410 -4.351 1.00 37.25 83 CYS C CA 1
ATOM 6591 C C . CYS C 1 83 ? 77.612 42.887 -5.775 1.00 40.35 83 CYS C C 1
ATOM 6592 O O . CYS C 1 83 ? 78.625 42.609 -6.414 1.00 44.75 83 CYS C O 1
ATOM 6595 N N . PHE C 1 84 ? 76.386 42.740 -6.256 1.00 37.99 84 PHE C N 1
ATOM 6596 C CA . PHE C 1 84 ? 76.118 42.181 -7.563 1.00 38.30 84 PHE C CA 1
ATOM 6597 C C . PHE C 1 84 ? 75.683 43.303 -8.484 1.00 41.57 84 PHE C C 1
ATOM 6598 O O . PHE C 1 84 ? 75.034 44.241 -8.047 1.00 41.69 84 PHE C O 1
ATOM 6606 N N . THR C 1 85 ? 76.147 43.251 -9.728 1.00 45.00 85 THR C N 1
ATOM 6607 C CA . THR C 1 85 ? 75.715 44.164 -10.775 1.00 52.98 85 THR C CA 1
ATOM 6608 C C . THR C 1 85 ? 75.272 43.395 -12.016 1.00 57.03 85 THR C C 1
ATOM 6609 O O . THR C 1 85 ? 76.066 42.650 -12.573 1.00 57.61 85 THR C O 1
ATOM 6613 N N . CYS C 1 86 ? 74.048 43.593 -12.494 1.00 59.48 86 CYS C N 1
ATOM 6614 C CA . CYS C 1 86 ? 73.639 42.794 -13.641 1.00 64.49 86 CYS C CA 1
ATOM 6615 C C . CYS C 1 86 ? 74.167 43.423 -14.894 1.00 70.46 86 CYS C C 1
ATOM 6616 O O . CYS C 1 86 ? 73.804 44.545 -15.260 1.00 70.74 86 CYS C O 1
ATOM 6619 N N . THR C 1 87 ? 74.962 42.637 -15.600 1.00 74.50 87 THR C N 1
ATOM 6620 C CA . THR C 1 87 ? 75.665 43.096 -16.779 1.00 79.64 87 THR C CA 1
ATOM 6621 C C . THR C 1 87 ? 75.047 42.479 -17.997 1.00 80.55 87 THR C C 1
ATOM 6622 O O . THR C 1 87 ? 75.568 42.588 -19.096 1.00 85.59 87 THR C O 1
ATOM 6626 N N . ASP C 1 88 ? 73.917 41.830 -17.797 1.00 76.95 88 ASP C N 1
ATOM 6627 C CA . ASP C 1 88 ? 73.220 41.273 -18.919 1.00 79.82 88 ASP C CA 1
ATOM 6628 C C . ASP C 1 88 ? 72.025 42.078 -19.312 1.00 83.63 88 ASP C C 1
ATOM 6629 O O . ASP C 1 88 ? 72.167 43.090 -20.009 1.00 90.18 88 ASP C O 1
ATOM 6634 N N . SER C 1 89 ? 70.853 41.617 -18.897 1.00 79.70 89 SER C N 1
ATOM 6635 C CA . SER C 1 89 ? 69.618 42.288 -19.236 1.00 80.01 89 SER C CA 1
ATOM 6636 C C . SER C 1 89 ? 69.776 43.777 -19.011 1.00 80.95 89 SER C C 1
ATOM 6637 O O . SER C 1 89 ? 70.383 44.215 -18.035 1.00 76.24 89 SER C O 1
ATOM 6640 N N . THR C 1 90 ? 69.233 44.548 -19.940 1.00 86.85 90 THR C N 1
ATOM 6641 C CA . THR C 1 90 ? 69.201 45.999 -19.834 1.00 89.33 90 THR C CA 1
ATOM 6642 C C . THR C 1 90 ? 68.201 46.428 -18.767 1.00 86.37 90 THR C C 1
ATOM 6643 O O . THR C 1 90 ? 68.306 47.512 -18.180 1.00 85.85 90 THR C O 1
ATOM 6647 N N . THR C 1 91 ? 67.256 45.537 -18.491 1.00 83.45 91 THR C N 1
ATOM 6648 C CA . THR C 1 91 ? 66.280 45.741 -17.439 1.00 79.68 91 THR C CA 1
ATOM 6649 C C . THR C 1 91 ? 66.350 44.629 -16.405 1.00 75.01 91 THR C C 1
ATOM 6650 O O . THR C 1 91 ? 66.888 43.541 -16.658 1.00 75.30 91 THR C O 1
ATOM 6654 N N . THR C 1 92 ? 65.746 44.887 -15.255 1.00 69.93 92 THR C N 1
ATOM 6655 C CA . THR C 1 92 ? 65.819 43.945 -14.167 1.00 67.65 92 THR C CA 1
ATOM 6656 C C . THR C 1 92 ? 64.882 42.783 -14.392 1.00 66.15 92 THR C C 1
ATOM 6657 O O . THR C 1 92 ? 63.882 42.879 -15.106 1.00 67.31 92 THR C O 1
ATOM 6661 N N . ARG C 1 93 ? 65.251 41.674 -13.775 1.00 63.04 93 ARG C N 1
ATOM 6662 C CA . ARG C 1 93 ? 64.504 40.439 -13.825 1.00 63.34 93 ARG C CA 1
ATOM 6663 C C . ARG C 1 93 ? 65.065 39.583 -12.707 1.00 56.66 93 ARG C C 1
ATOM 6664 O O . ARG C 1 93 ? 66.087 39.944 -12.132 1.00 52.78 93 ARG C O 1
ATOM 6672 N N . PRO C 1 94 ? 64.385 38.481 -12.358 1.00 54.34 94 PRO C N 1
ATOM 6673 C CA . PRO C 1 94 ? 64.990 37.598 -11.356 1.00 49.14 94 PRO C CA 1
ATOM 6674 C C . PRO C 1 94 ? 66.395 37.153 -11.771 1.00 47.16 94 PRO C C 1
ATOM 6675 O O . PRO C 1 94 ? 66.615 36.674 -12.882 1.00 50.50 94 PRO C O 1
ATOM 6679 N N . GLY C 1 95 ? 67.351 37.341 -10.878 1.00 43.23 95 GLY C N 1
ATOM 6680 C CA . GLY C 1 95 ? 68.725 37.001 -11.179 1.00 44.61 95 GLY C CA 1
ATOM 6681 C C . GLY C 1 95 ? 69.512 38.178 -11.723 1.00 48.77 95 GLY C C 1
ATOM 6682 O O . GLY C 1 95 ? 70.723 38.116 -11.792 1.00 50.36 95 GLY C O 1
ATOM 6683 N N . CYS C 1 96 ? 68.814 39.264 -12.065 1.00 51.58 96 CYS C N 1
ATOM 6684 C CA . CYS C 1 96 ? 69.437 40.464 -12.641 1.00 53.88 96 CYS C CA 1
ATOM 6685 C C . CYS C 1 96 ? 68.964 41.757 -12.001 1.00 52.18 96 CYS C C 1
ATOM 6686 O O . CYS C 1 96 ? 67.926 42.281 -12.357 1.00 53.92 96 CYS C O 1
ATOM 6689 N N . HIS C 1 97 ? 69.753 42.219 -11.031 1.00 50.13 97 HIS C N 1
ATOM 6690 C CA . HIS C 1 97 ? 69.595 43.525 -10.408 1.00 48.59 97 HIS C CA 1
ATOM 6691 C C . HIS C 1 97 ? 70.923 44.209 -10.161 1.00 48.34 97 HIS C C 1
ATOM 6692 O O . HIS C 1 97 ? 71.972 43.622 -10.355 1.00 42.14 97 HIS C O 1
ATOM 6699 N N . ASN C 1 98 ? 70.859 45.473 -9.755 1.00 51.82 98 ASN C N 1
ATOM 6700 C CA . ASN C 1 98 ? 72.024 46.186 -9.254 1.00 58.75 98 ASN C CA 1
ATOM 6701 C C . ASN C 1 98 ? 71.865 46.395 -7.742 1.00 50.59 98 ASN C C 1
ATOM 6702 O O . ASN C 1 98 ? 70.763 46.343 -7.226 1.00 45.55 98 ASN C O 1
ATOM 6707 N N . ASN C 1 99 ? 72.963 46.592 -7.031 1.00 51.40 99 ASN C N 1
ATOM 6708 C CA . ASN C 1 99 ? 72.928 46.645 -5.568 1.00 53.01 99 ASN C CA 1
ATOM 6709 C C . ASN C 1 99 ? 72.385 45.396 -4.885 1.00 43.71 99 ASN C C 1
ATOM 6710 O O . ASN C 1 99 ? 71.768 45.468 -3.830 1.00 41.46 99 ASN C O 1
ATOM 6715 N N . THR C 1 100 ? 72.630 44.240 -5.462 1.00 39.37 100 THR C N 1
ATOM 6716 C CA . THR C 1 100 ? 72.296 43.006 -4.787 1.00 36.20 100 THR C CA 1
ATOM 6717 C C . THR C 1 100 ? 73.593 42.354 -4.329 1.00 33.71 100 THR C C 1
ATOM 6718 O O . THR C 1 100 ? 74.626 43.005 -4.348 1.00 35.14 100 THR C O 1
ATOM 6722 N N . CYS C 1 101 ? 73.570 41.091 -3.912 1.00 34.11 101 CYS C N 1
ATOM 6723 C CA . CYS C 1 101 ? 74.855 40.444 -3.618 1.00 35.12 101 CYS C CA 1
ATOM 6724 C C . CYS C 1 101 ? 75.101 39.208 -4.459 1.00 31.53 101 CYS C C 1
ATOM 6725 O O . CYS C 1 101 ? 74.193 38.463 -4.822 1.00 32.17 101 CYS C O 1
ATOM 6730 N N . GLY C 1 102 ? 76.378 39.032 -4.755 1.00 29.70 102 GLY C N 1
ATOM 6731 C CA . GLY C 1 102 ? 76.858 38.021 -5.645 1.00 28.20 102 GLY C CA 1
ATOM 6732 C C . GLY C 1 102 ? 77.289 36.839 -4.823 1.00 37.94 102 GLY C C 1
ATOM 6733 O O . GLY C 1 102 ? 77.838 36.959 -3.716 1.00 34.54 102 GLY C O 1
ATOM 6734 N N . LEU C 1 103 ? 77.022 35.677 -5.389 1.00 38.23 103 LEU C N 1
ATOM 6735 C CA . LEU C 1 103 ? 77.247 34.406 -4.742 1.00 37.68 103 LEU C CA 1
ATOM 6736 C C . LEU C 1 103 ? 77.872 33.478 -5.785 1.00 38.27 103 LEU C C 1
ATOM 6737 O O . LEU C 1 103 ? 77.325 33.342 -6.876 1.00 40.07 103 LEU C O 1
ATOM 6742 N N . LEU C 1 104 ? 79.015 32.865 -5.485 1.00 35.06 104 LEU C N 1
ATOM 6743 C CA . LEU C 1 104 ? 79.635 31.962 -6.442 1.00 38.62 104 LEU C CA 1
ATOM 6744 C C . LEU C 1 104 ? 79.029 30.540 -6.357 1.00 37.28 104 LEU C C 1
ATOM 6745 O O . LEU C 1 104 ? 79.004 29.953 -5.282 1.00 35.01 104 LEU C O 1
ATOM 6750 N N . SER C 1 105 ? 78.480 30.047 -7.469 1.00 33.61 105 SER C N 1
ATOM 6751 C CA . SER C 1 105 ? 77.869 28.711 -7.561 1.00 34.80 105 SER C CA 1
ATOM 6752 C C . SER C 1 105 ? 78.683 27.759 -8.416 1.00 37.80 105 SER C C 1
ATOM 6753 O O . SER C 1 105 ? 79.280 28.181 -9.383 1.00 41.55 105 SER C O 1
ATOM 6756 N N . SER C 1 106 ? 78.692 26.470 -8.077 1.00 49.07 106 SER C N 1
ATOM 6757 C CA . SER C 1 106 ? 79.474 25.476 -8.826 1.00 51.47 106 SER C CA 1
ATOM 6758 C C . SER C 1 106 ? 78.720 24.325 -9.401 1.00 44.74 106 SER C C 1
ATOM 6759 O O . SER C 1 106 ? 77.888 23.733 -8.740 1.00 44.12 106 SER C O 1
ATOM 6762 N N . ASN C 1 107 ? 79.054 24.007 -10.640 1.00 34.48 107 ASN C N 1
ATOM 6763 C CA . ASN C 1 107 ? 78.667 22.756 -11.253 1.00 38.34 107 ASN C CA 1
ATOM 6764 C C . ASN C 1 107 ? 79.697 21.716 -10.820 1.00 38.21 107 ASN C C 1
ATOM 6765 O O . ASN C 1 107 ? 80.823 21.741 -11.292 1.00 40.10 107 ASN C O 1
ATOM 6770 N N . PRO C 1 108 ? 79.312 20.790 -9.925 1.00 37.61 108 PRO C N 1
ATOM 6771 C CA . PRO C 1 108 ? 80.270 19.860 -9.324 1.00 36.73 108 PRO C CA 1
ATOM 6772 C C . PRO C 1 108 ? 80.700 18.787 -10.306 1.00 41.51 108 PRO C C 1
ATOM 6773 O O . PRO C 1 108 ? 81.678 18.095 -10.077 1.00 44.80 108 PRO C O 1
ATOM 6777 N N . VAL C 1 109 ? 79.965 18.652 -11.399 1.00 41.19 109 VAL C N 1
ATOM 6778 C CA . VAL C 1 109 ? 80.310 17.683 -12.413 1.00 40.39 109 VAL C CA 1
ATOM 6779 C C . VAL C 1 109 ? 81.394 18.227 -13.328 1.00 40.95 109 VAL C C 1
ATOM 6780 O O . VAL C 1 109 ? 82.415 17.579 -13.561 1.00 40.96 109 VAL C O 1
ATOM 6784 N N . THR C 1 110 ? 81.151 19.419 -13.860 1.00 40.62 110 THR C N 1
ATOM 6785 C CA . THR C 1 110 ? 82.047 20.016 -14.832 1.00 42.79 110 THR C CA 1
ATOM 6786 C C . THR C 1 110 ? 83.088 20.868 -14.164 1.00 43.32 110 THR C C 1
ATOM 6787 O O . THR C 1 110 ? 84.073 21.237 -14.789 1.00 45.49 110 THR C O 1
ATOM 6791 N N . GLN C 1 111 ? 82.849 21.172 -12.892 1.00 42.29 111 GLN C N 1
ATOM 6792 C CA . GLN C 1 111 ? 83.709 22.036 -12.098 1.00 46.05 111 GLN C CA 1
ATOM 6793 C C . GLN C 1 111 ? 83.687 23.506 -12.565 1.00 47.67 111 GLN C C 1
ATOM 6794 O O . GLN C 1 111 ? 84.498 24.315 -12.126 1.00 47.14 111 GLN C O 1
ATOM 6800 N N . GLU C 1 112 ? 82.770 23.853 -13.462 1.00 48.62 112 GLU C N 1
ATOM 6801 C CA . GLU C 1 112 ? 82.528 25.253 -13.792 1.00 48.08 112 GLU C CA 1
ATOM 6802 C C . GLU C 1 112 ? 81.929 25.993 -12.584 1.00 45.05 112 GLU C C 1
ATOM 6803 O O . GLU C 1 112 ? 81.149 25.428 -11.825 1.00 42.97 112 GLU C O 1
ATOM 6809 N N . SER C 1 113 ? 82.263 27.267 -12.418 1.00 44.58 113 SER C N 1
ATOM 6810 C CA . SER C 1 113 ? 81.538 28.087 -11.470 1.00 39.90 113 SER C CA 1
ATOM 6811 C C . SER C 1 113 ? 81.207 29.424 -12.120 1.00 37.72 113 SER C C 1
ATOM 6812 O O . SER C 1 113 ? 81.841 29.844 -13.091 1.00 37.14 113 SER C O 1
ATOM 6815 N N . GLY C 1 114 ? 80.206 30.097 -11.572 1.00 35.63 114 GLY C N 1
ATOM 6816 C CA . GLY C 1 114 ? 79.744 31.353 -12.129 1.00 38.25 114 GLY C CA 1
ATOM 6817 C C . GLY C 1 114 ? 79.127 32.189 -11.035 1.00 37.22 114 GLY C C 1
ATOM 6818 O O . GLY C 1 114 ? 78.643 31.655 -10.044 1.00 34.97 114 GLY C O 1
ATOM 6819 N N . LEU C 1 115 ? 79.136 33.502 -11.216 1.00 37.61 115 LEU C N 1
ATOM 6820 C CA . LEU C 1 115 ? 78.638 34.395 -10.189 1.00 36.14 115 LEU C CA 1
ATOM 6821 C C . LEU C 1 115 ? 77.129 34.549 -10.314 1.00 37.14 115 LEU C C 1
ATOM 6822 O O . LEU C 1 115 ? 76.638 35.051 -11.325 1.00 39.66 115 LEU C O 1
ATOM 6827 N N . GLY C 1 116 ? 76.405 34.110 -9.285 1.00 34.94 116 GLY C N 1
ATOM 6828 C CA . GLY C 1 116 ? 74.961 34.237 -9.240 1.00 34.12 116 GLY C CA 1
ATOM 6829 C C . GLY C 1 116 ? 74.512 35.345 -8.318 1.00 32.57 116 GLY C C 1
ATOM 6830 O O . GLY C 1 116 ? 75.321 36.022 -7.711 1.00 31.90 116 GLY C O 1
ATOM 6831 N N . GLU C 1 117 ? 73.212 35.541 -8.227 1.00 33.86 117 GLU C N 1
ATOM 6832 C CA . GLU C 1 117 ? 72.670 36.563 -7.365 1.00 32.56 117 GLU C CA 1
ATOM 6833 C C . GLU C 1 117 ? 71.910 35.919 -6.232 1.00 28.86 117 GLU C C 1
ATOM 6834 O O . GLU C 1 117 ? 71.091 35.049 -6.463 1.00 28.08 117 GLU C O 1
ATOM 6840 N N . LEU C 1 118 ? 72.150 36.363 -5.009 1.00 26.80 118 LEU C N 1
ATOM 6841 C CA . LEU C 1 118 ? 71.401 35.838 -3.883 1.00 26.44 118 LEU C CA 1
ATOM 6842 C C . LEU C 1 118 ? 69.908 36.112 -4.086 1.00 29.41 118 LEU C C 1
ATOM 6843 O O . LEU C 1 118 ? 69.511 37.176 -4.545 1.00 31.04 118 LEU C O 1
ATOM 6848 N N . ALA C 1 119 ? 69.094 35.116 -3.763 1.00 32.65 119 ALA C N 1
ATOM 6849 C CA . ALA C 1 119 ? 67.653 35.170 -3.965 1.00 34.37 119 ALA C CA 1
ATOM 6850 C C . ALA C 1 119 ? 66.867 34.713 -2.731 1.00 34.76 119 ALA C C 1
ATOM 6851 O O . ALA C 1 119 ? 67.405 34.000 -1.888 1.00 35.43 119 ALA C O 1
ATOM 6853 N N . GLN C 1 120 ? 65.589 35.089 -2.644 1.00 35.41 120 GLN C N 1
ATOM 6854 C CA . GLN C 1 120 ? 64.727 34.674 -1.531 1.00 36.28 120 GLN C CA 1
ATOM 6855 C C . GLN C 1 120 ? 63.321 34.319 -2.065 1.00 39.35 120 GLN C C 1
ATOM 6856 O O . GLN C 1 120 ? 62.741 35.089 -2.811 1.00 40.08 120 GLN C O 1
ATOM 6862 N N . ASP C 1 121 ? 62.794 33.147 -1.702 1.00 38.11 121 ASP C N 1
ATOM 6863 C CA . ASP C 1 121 ? 61.461 32.725 -2.144 1.00 36.48 121 ASP C CA 1
ATOM 6864 C C . ASP C 1 121 ? 60.960 31.559 -1.263 1.00 32.62 121 ASP C C 1
ATOM 6865 O O . ASP C 1 121 ? 61.679 31.111 -0.402 1.00 31.32 121 ASP C O 1
ATOM 6870 N N . VAL C 1 122 ? 59.745 31.069 -1.502 1.00 35.40 122 VAL C N 1
ATOM 6871 C CA . VAL C 1 122 ? 59.192 29.910 -0.788 1.00 33.42 122 VAL C CA 1
ATOM 6872 C C . VAL C 1 122 ? 59.811 28.608 -1.220 1.00 35.36 122 VAL C C 1
ATOM 6873 O O . VAL C 1 122 ? 59.909 28.359 -2.413 1.00 39.84 122 VAL C O 1
ATOM 6877 N N . LEU C 1 123 ? 60.214 27.776 -0.261 1.00 32.26 123 LEU C N 1
ATOM 6878 C CA . LEU C 1 123 ? 60.510 26.376 -0.524 1.00 31.63 123 LEU C CA 1
ATOM 6879 C C . LEU C 1 123 ? 59.580 25.529 0.321 1.00 33.03 123 LEU C C 1
ATOM 6880 O O . LEU C 1 123 ? 59.345 25.867 1.482 1.00 31.22 123 LEU C O 1
ATOM 6885 N N . ALA C 1 124 ? 59.066 24.434 -0.254 1.00 32.77 124 ALA C N 1
ATOM 6886 C CA . ALA C 1 124 ? 58.228 23.488 0.479 1.00 32.99 124 ALA C CA 1
ATOM 6887 C C . ALA C 1 124 ? 58.777 22.057 0.466 1.00 34.85 124 ALA C C 1
ATOM 6888 O O . ALA C 1 124 ? 59.533 21.654 -0.425 1.00 33.75 124 ALA C O 1
ATOM 6890 N N . ILE C 1 125 ? 58.408 21.304 1.496 1.00 37.49 125 ILE C N 1
ATOM 6891 C CA . ILE C 1 125 ? 58.882 19.946 1.670 1.00 38.07 125 ILE C CA 1
ATOM 6892 C C . ILE C 1 125 ? 57.870 19.125 2.471 1.00 38.11 125 ILE C C 1
ATOM 6893 O O . ILE C 1 125 ? 57.172 19.659 3.318 1.00 37.72 125 ILE C O 1
ATOM 6898 N N . HIS C 1 126 ? 57.800 17.827 2.215 1.00 38.06 126 HIS C N 1
ATOM 6899 C CA . HIS C 1 126 ? 56.847 16.979 2.919 1.00 39.39 126 HIS C CA 1
ATOM 6900 C C . HIS C 1 126 ? 57.163 16.837 4.391 1.00 36.91 126 HIS C C 1
ATOM 6901 O O . HIS C 1 126 ? 58.315 16.679 4.772 1.00 33.60 126 HIS C O 1
ATOM 6908 N N . SER C 1 127 ? 56.126 16.890 5.213 1.00 38.09 127 SER C N 1
ATOM 6909 C CA . SER C 1 127 ? 56.250 16.432 6.580 1.00 37.68 127 SER C CA 1
ATOM 6910 C C . SER C 1 127 ? 55.855 14.968 6.570 1.00 38.31 127 SER C C 1
ATOM 6911 O O . SER C 1 127 ? 55.833 14.344 5.516 1.00 38.20 127 SER C O 1
ATOM 6914 N N . THR C 1 128 ? 55.605 14.394 7.736 1.00 40.41 128 THR C N 1
ATOM 6915 C CA . THR C 1 128 ? 55.062 13.045 7.785 1.00 43.70 128 THR C CA 1
ATOM 6916 C C . THR C 1 128 ? 53.760 13.059 8.564 1.00 47.43 128 THR C C 1
ATOM 6917 O O . THR C 1 128 ? 53.541 13.938 9.398 1.00 49.79 128 THR C O 1
ATOM 6921 N N . HIS C 1 129 ? 52.900 12.087 8.296 1.00 48.70 129 HIS C N 1
ATOM 6922 C CA . HIS C 1 129 ? 51.653 11.944 9.036 1.00 50.80 129 HIS C CA 1
ATOM 6923 C C . HIS C 1 129 ? 51.495 10.469 9.350 1.00 51.24 129 HIS C C 1
ATOM 6924 O O . HIS C 1 129 ? 51.210 9.674 8.464 1.00 50.15 129 HIS C O 1
ATOM 6931 N N . GLY C 1 130 ? 51.743 10.099 10.603 1.00 53.73 130 GLY C N 1
ATOM 6932 C CA . GLY C 1 130 ? 51.791 8.695 10.966 1.00 56.10 130 GLY C CA 1
ATOM 6933 C C . GLY C 1 130 ? 52.928 7.997 10.230 1.00 53.54 130 GLY C C 1
ATOM 6934 O O . GLY C 1 130 ? 54.083 8.437 10.282 1.00 48.47 130 GLY C O 1
ATOM 6935 N N . SER C 1 131 ? 52.588 6.919 9.523 1.00 54.12 131 SER C N 1
ATOM 6936 C CA . SER C 1 131 ? 53.567 6.149 8.767 1.00 52.31 131 SER C CA 1
ATOM 6937 C C . SER C 1 131 ? 53.701 6.562 7.290 1.00 54.59 131 SER C C 1
ATOM 6938 O O . SER C 1 131 ? 54.463 5.958 6.539 1.00 57.16 131 SER C O 1
ATOM 6941 N N . LYS C 1 132 ? 52.957 7.572 6.864 1.00 53.89 132 LYS C N 1
ATOM 6942 C CA . LYS C 1 132 ? 52.995 7.997 5.473 1.00 51.28 132 LYS C CA 1
ATOM 6943 C C . LYS C 1 132 ? 53.617 9.381 5.373 1.00 51.31 132 LYS C C 1
ATOM 6944 O O . LYS C 1 132 ? 53.880 10.019 6.387 1.00 53.99 132 LYS C O 1
ATOM 6950 N N . LEU C 1 133 ? 53.861 9.855 4.160 1.00 47.53 133 LEU C N 1
ATOM 6951 C CA . LEU C 1 133 ? 54.181 11.272 3.971 1.00 45.99 133 LEU C CA 1
ATOM 6952 C C . LEU C 1 133 ? 52.991 12.195 4.315 1.00 44.53 133 LEU C C 1
ATOM 6953 O O . LEU C 1 133 ? 51.859 11.904 3.974 1.00 47.95 133 LEU C O 1
ATOM 6958 N N . GLY C 1 134 ? 53.263 13.318 4.961 1.00 41.82 134 GLY C N 1
ATOM 6959 C CA . GLY C 1 134 ? 52.223 14.263 5.315 1.00 43.07 134 GLY C CA 1
ATOM 6960 C C . GLY C 1 134 ? 52.239 15.511 4.448 1.00 44.13 134 GLY C C 1
ATOM 6961 O O . GLY C 1 134 ? 52.936 15.562 3.428 1.00 41.35 134 GLY C O 1
ATOM 6962 N N . PRO C 1 135 ? 51.495 16.546 4.868 1.00 47.08 135 PRO C N 1
ATOM 6963 C CA . PRO C 1 135 ? 51.378 17.769 4.062 1.00 51.37 135 PRO C CA 1
ATOM 6964 C C . PRO C 1 135 ? 52.708 18.530 3.861 1.00 53.29 135 PRO C C 1
ATOM 6965 O O . PRO C 1 135 ? 53.632 18.473 4.690 1.00 51.64 135 PRO C O 1
ATOM 6969 N N . MET C 1 136 ? 52.800 19.245 2.748 1.00 38.13 136 MET C N 1
ATOM 6970 C CA . MET C 1 136 ? 53.947 20.095 2.516 1.00 39.84 136 MET C CA 1
ATOM 6971 C C . MET C 1 136 ? 53.982 21.170 3.573 1.00 41.90 136 MET C C 1
ATOM 6972 O O . MET C 1 136 ? 52.934 21.672 3.977 1.00 42.63 136 MET C O 1
ATOM 6977 N N . VAL C 1 137 ? 55.190 21.496 4.031 1.00 42.35 137 VAL C N 1
ATOM 6978 C CA . VAL C 1 137 ? 55.436 22.641 4.898 1.00 40.20 137 VAL C CA 1
ATOM 6979 C C . VAL C 1 137 ? 56.404 23.590 4.199 1.00 36.05 137 VAL C C 1
ATOM 6980 O O . VAL C 1 137 ? 57.205 23.147 3.387 1.00 33.70 137 VAL C O 1
ATOM 6984 N N . LYS C 1 138 ? 56.314 24.887 4.499 1.00 36.99 138 LYS C N 1
ATOM 6985 C CA . LYS C 1 138 ? 57.086 25.908 3.781 1.00 35.48 138 LYS C CA 1
ATOM 6986 C C . LYS C 1 138 ? 58.165 26.607 4.611 1.00 34.15 138 LYS C C 1
ATOM 6987 O O . LYS C 1 138 ? 58.016 26.830 5.811 1.00 34.01 138 LYS C O 1
ATOM 6993 N N . VAL C 1 139 ? 59.263 26.934 3.940 1.00 33.34 139 VAL C N 1
ATOM 6994 C CA . VAL C 1 139 ? 60.204 27.945 4.412 1.00 32.30 139 VAL C CA 1
ATOM 6995 C C . VAL C 1 139 ? 59.961 29.143 3.527 1.00 33.87 139 VAL C C 1
ATOM 6996 O O . VAL C 1 139 ? 60.378 29.148 2.380 1.00 33.96 139 VAL C O 1
ATOM 7000 N N . PRO C 1 140 ? 59.242 30.151 4.033 1.00 36.49 140 PRO C N 1
ATOM 7001 C CA . PRO C 1 140 ? 58.807 31.251 3.165 1.00 39.58 140 PRO C CA 1
ATOM 7002 C C . PRO C 1 140 ? 59.940 32.185 2.707 1.00 38.34 140 PRO C C 1
ATOM 7003 O O . PRO C 1 140 ? 59.815 32.811 1.649 1.00 39.18 140 PRO C O 1
ATOM 7007 N N . GLN C 1 141 ? 61.020 32.280 3.477 1.00 36.73 141 GLN C N 1
ATOM 7008 C CA . GLN C 1 141 ? 62.157 33.095 3.053 1.00 39.03 141 GLN C CA 1
ATOM 7009 C C . GLN C 1 141 ? 63.386 32.240 2.870 1.00 31.36 141 GLN C C 1
ATOM 7010 O O . GLN C 1 141 ? 64.387 32.475 3.506 1.00 29.16 141 GLN C O 1
ATOM 7016 N N . PHE C 1 142 ? 63.291 31.232 2.017 1.00 30.64 142 PHE C N 1
ATOM 7017 C CA . PHE C 1 142 ? 64.414 30.345 1.739 1.00 27.10 142 PHE C CA 1
ATOM 7018 C C . PHE C 1 142 ? 65.437 31.067 0.857 1.00 27.53 142 PHE C C 1
ATOM 7019 O O . PHE C 1 142 ? 65.082 31.617 -0.176 1.00 27.43 142 PHE C O 1
ATOM 7027 N N . LEU C 1 143 ? 66.705 31.046 1.273 1.00 27.28 143 LEU C N 1
ATOM 7028 C CA . LEU C 1 143 ? 67.800 31.673 0.536 1.00 27.77 143 LEU C CA 1
ATOM 7029 C C . LEU C 1 143 ? 68.548 30.719 -0.384 1.00 29.87 143 LEU C C 1
ATOM 7030 O O . LEU C 1 143 ? 68.907 29.597 0.006 1.00 31.08 143 LEU C O 1
ATOM 7035 N N . PHE C 1 144 ? 68.813 31.192 -1.599 1.00 31.36 144 PHE C N 1
ATOM 7036 C CA . PHE C 1 144 ? 69.447 30.380 -2.627 1.00 28.96 144 PHE C CA 1
ATOM 7037 C C . PHE C 1 144 ? 70.081 31.298 -3.667 1.00 29.96 144 PHE C C 1
ATOM 7038 O O . PHE C 1 144 ? 69.974 32.520 -3.571 1.00 31.45 144 PHE C O 1
ATOM 7046 N N . SER C 1 145 ? 70.705 30.720 -4.680 1.00 29.01 145 SER C N 1
ATOM 7047 C CA . SER C 1 145 ? 71.344 31.524 -5.698 1.00 29.47 145 SER C CA 1
ATOM 7048 C C . SER C 1 145 ? 70.635 31.365 -7.048 1.00 33.64 145 SER C C 1
ATOM 7049 O O . SER C 1 145 ? 70.286 30.257 -7.459 1.00 33.70 145 SER C O 1
ATOM 7052 N N . CYS C 1 146 ? 70.374 32.492 -7.705 1.00 35.55 146 CYS C N 1
ATOM 7053 C CA . CYS C 1 146 ? 69.977 32.504 -9.094 1.00 33.13 146 CYS C CA 1
ATOM 7054 C C . CYS C 1 146 ? 71.247 32.501 -9.880 1.00 32.73 146 CYS C C 1
ATOM 7055 O O . CYS C 1 146 ? 71.917 33.512 -9.922 1.00 33.40 146 CYS C O 1
ATOM 7058 N N . ALA C 1 147 ? 71.604 31.365 -10.464 1.00 34.09 147 ALA C N 1
ATOM 7059 C CA . ALA C 1 147 ? 72.893 31.213 -11.135 1.00 38.64 147 ALA C CA 1
ATOM 7060 C C . ALA C 1 147 ? 72.826 31.547 -12.628 1.00 42.21 147 ALA C C 1
ATOM 7061 O O . ALA C 1 147 ? 71.740 31.545 -13.229 1.00 44.77 147 ALA C O 1
ATOM 7063 N N . PRO C 1 148 ? 73.987 31.861 -13.227 1.00 39.40 148 PRO C N 1
ATOM 7064 C CA . PRO C 1 148 ? 74.020 32.076 -14.674 1.00 40.93 148 PRO C CA 1
ATOM 7065 C C . PRO C 1 148 ? 73.588 30.825 -15.386 1.00 43.69 148 PRO C C 1
ATOM 7066 O O . PRO C 1 148 ? 73.978 29.743 -14.981 1.00 42.51 148 PRO C O 1
ATOM 7070 N N . SER C 1 149 ? 72.805 30.984 -16.443 1.00 47.69 149 SER C N 1
ATOM 7071 C CA . SER C 1 149 ? 72.218 29.862 -17.162 1.00 51.05 149 SER C CA 1
ATOM 7072 C C . SER C 1 149 ? 73.229 28.834 -17.686 1.00 47.63 149 SER C C 1
ATOM 7073 O O . SER C 1 149 ? 72.928 27.647 -17.749 1.00 48.34 149 SER C O 1
ATOM 7076 N N . PHE C 1 150 ? 74.412 29.285 -18.085 1.00 45.21 150 PHE C N 1
ATOM 7077 C CA . PHE C 1 150 ? 75.390 28.394 -18.693 1.00 44.22 150 PHE C CA 1
ATOM 7078 C C . PHE C 1 150 ? 75.831 27.307 -17.744 1.00 42.19 150 PHE C C 1
ATOM 7079 O O . PHE C 1 150 ? 76.307 26.262 -18.161 1.00 47.12 150 PHE C O 1
ATOM 7087 N N . LEU C 1 151 ? 75.711 27.578 -16.456 1.00 41.89 151 LEU C N 1
ATOM 7088 C CA . LEU C 1 151 ? 76.378 26.747 -15.466 1.00 43.38 151 LEU C CA 1
ATOM 7089 C C . LEU C 1 151 ? 75.744 25.361 -15.445 1.00 47.30 151 LEU C C 1
ATOM 7090 O O . LEU C 1 151 ? 76.422 24.353 -15.223 1.00 47.96 151 LEU C O 1
ATOM 7095 N N . ALA C 1 152 ? 74.457 25.303 -15.760 1.00 48.51 152 ALA C N 1
ATOM 7096 C CA . ALA C 1 152 ? 73.744 24.035 -15.725 1.00 49.07 152 ALA C CA 1
ATOM 7097 C C . ALA C 1 152 ? 73.641 23.412 -17.109 1.00 52.36 152 ALA C C 1
ATOM 7098 O O . ALA C 1 152 ? 72.984 22.384 -17.293 1.00 53.30 152 ALA C O 1
ATOM 7100 N N . GLN C 1 153 ? 74.289 24.020 -18.091 1.00 50.80 153 GLN C N 1
ATOM 7101 C CA . GLN C 1 153 ? 74.107 23.541 -19.443 1.00 49.89 153 GLN C CA 1
ATOM 7102 C C . GLN C 1 153 ? 74.927 22.296 -19.746 1.00 49.03 153 GLN C C 1
ATOM 7103 O O . GLN C 1 153 ? 74.729 21.656 -20.780 1.00 51.46 153 GLN C O 1
ATOM 7109 N N . LYS C 1 154 ? 75.840 21.935 -18.854 1.00 47.66 154 LYS C N 1
ATOM 7110 C CA . LYS C 1 154 ? 76.687 20.782 -19.132 1.00 51.35 154 LYS C CA 1
ATOM 7111 C C . LYS C 1 154 ? 76.822 19.885 -17.944 1.00 50.12 154 LYS C C 1
ATOM 7112 O O . LYS C 1 154 ? 77.034 20.347 -16.846 1.00 47.66 154 LYS C O 1
ATOM 7118 N N . GLY C 1 155 ? 76.702 18.589 -18.192 1.00 55.14 155 GLY C N 1
ATOM 7119 C CA . GLY C 1 155 ? 77.046 17.578 -17.211 1.00 57.17 155 GLY C CA 1
ATOM 7120 C C . GLY C 1 155 ? 75.956 16.976 -16.336 1.00 57.35 155 GLY C C 1
ATOM 7121 O O . GLY C 1 155 ? 76.189 15.952 -15.693 1.00 61.10 155 GLY C O 1
ATOM 7122 N N . LEU C 1 156 ? 74.775 17.586 -16.305 1.00 51.55 156 LEU C N 1
ATOM 7123 C CA . LEU C 1 156 ? 73.722 17.157 -15.386 1.00 43.91 156 LEU C CA 1
ATOM 7124 C C . LEU C 1 156 ? 72.687 16.203 -16.004 1.00 43.15 156 LEU C C 1
ATOM 7125 O O . LEU C 1 156 ? 72.575 16.094 -17.233 1.00 44.53 156 LEU C O 1
ATOM 7130 N N . PRO C 1 157 ? 71.933 15.488 -15.147 1.00 41.11 157 PRO C N 1
ATOM 7131 C CA . PRO C 1 157 ? 70.842 14.681 -15.682 1.00 44.64 157 PRO C CA 1
ATOM 7132 C C . PRO C 1 157 ? 69.880 15.530 -16.499 1.00 48.81 157 PRO C C 1
ATOM 7133 O O . PRO C 1 157 ? 69.841 16.756 -16.378 1.00 47.19 157 PRO C O 1
ATOM 7137 N N . ASN C 1 158 ? 69.104 14.864 -17.331 1.00 52.57 158 ASN C N 1
ATOM 7138 C CA . ASN C 1 158 ? 68.264 15.549 -18.280 1.00 58.38 158 ASN C CA 1
ATOM 7139 C C . ASN C 1 158 ? 67.209 16.434 -17.576 1.00 55.66 158 ASN C C 1
ATOM 7140 O O . ASN C 1 158 ? 66.607 16.011 -16.576 1.00 53.13 158 ASN C O 1
ATOM 7145 N N . ASN C 1 159 ? 67.053 17.671 -18.073 1.00 56.08 159 ASN C N 1
ATOM 7146 C CA . ASN C 1 159 ? 66.095 18.679 -17.570 1.00 58.92 159 ASN C CA 1
ATOM 7147 C C . ASN C 1 159 ? 66.364 19.235 -16.152 1.00 53.80 159 ASN C C 1
ATOM 7148 O O . ASN C 1 159 ? 65.566 20.014 -15.621 1.00 55.03 159 ASN C O 1
ATOM 7153 N N . VAL C 1 160 ? 67.475 18.832 -15.545 1.00 47.64 160 VAL C N 1
ATOM 7154 C CA . VAL C 1 160 ? 67.876 19.346 -14.240 1.00 42.22 160 VAL C CA 1
ATOM 7155 C C . VAL C 1 160 ? 68.426 20.766 -14.394 1.00 43.49 160 VAL C C 1
ATOM 7156 O O . VAL C 1 160 ? 69.192 21.048 -15.312 1.00 46.59 160 VAL C O 1
ATOM 7160 N N . GLN C 1 161 ? 68.008 21.671 -13.517 1.00 42.23 161 GLN C N 1
ATOM 7161 C CA . GLN C 1 161 ? 68.296 23.088 -13.699 1.00 47.40 161 GLN C CA 1
ATOM 7162 C C . GLN C 1 161 ? 69.138 23.722 -12.580 1.00 43.66 161 GLN C C 1
ATOM 7163 O O . GLN C 1 161 ? 69.169 24.935 -12.433 1.00 41.58 161 GLN C O 1
ATOM 7169 N N . GLY C 1 162 ? 69.815 22.906 -11.788 1.00 42.16 162 GLY C N 1
ATOM 7170 C CA . GLY C 1 162 ? 70.620 23.434 -10.716 1.00 31.11 162 GLY C CA 1
ATOM 7171 C C . GLY C 1 162 ? 70.932 22.319 -9.782 1.00 29.85 162 GLY C C 1
ATOM 7172 O O . GLY C 1 162 ? 70.767 21.167 -10.146 1.00 34.78 162 GLY C O 1
ATOM 7173 N N . ALA C 1 163 ? 71.337 22.661 -8.568 1.00 28.01 163 ALA C N 1
ATOM 7174 C CA . ALA C 1 163 ? 71.731 21.671 -7.586 1.00 28.45 163 ALA C CA 1
ATOM 7175 C C . ALA C 1 163 ? 71.285 22.092 -6.227 1.00 27.23 163 ALA C C 1
ATOM 7176 O O . ALA C 1 163 ? 71.113 23.254 -5.966 1.00 28.94 163 ALA C O 1
ATOM 7178 N N . LEU C 1 164 ? 71.034 21.128 -5.372 1.00 30.43 164 LEU C N 1
ATOM 7179 C CA . LEU C 1 164 ? 70.828 21.449 -3.982 1.00 34.75 164 LEU C CA 1
ATOM 7180 C C . LEU C 1 164 ? 72.013 20.963 -3.141 1.00 31.62 164 LEU C C 1
ATOM 7181 O O . LEU C 1 164 ? 72.465 19.818 -3.244 1.00 30.50 164 LEU C O 1
ATOM 7186 N N . GLY C 1 165 ? 72.549 21.847 -2.320 1.00 30.59 165 GLY C N 1
ATOM 7187 C CA . GLY C 1 165 ? 73.738 21.497 -1.595 1.00 25.86 165 GLY C CA 1
ATOM 7188 C C . GLY C 1 165 ? 73.374 21.171 -0.172 1.00 27.50 165 GLY C C 1
ATOM 7189 O O . GLY C 1 165 ? 72.581 21.867 0.461 1.00 25.76 165 GLY C O 1
ATOM 7190 N N . LEU C 1 166 ? 73.973 20.102 0.330 1.00 27.42 166 LEU C N 1
ATOM 7191 C CA . LEU C 1 166 ? 73.752 19.653 1.694 1.00 27.91 166 LEU C CA 1
ATOM 7192 C C . LEU C 1 166 ? 75.057 19.770 2.503 1.00 26.57 166 LEU C C 1
ATOM 7193 O O . LEU C 1 166 ? 75.252 19.087 3.504 1.00 25.83 166 LEU C O 1
ATOM 7198 N N . GLY C 1 167 ? 75.939 20.662 2.061 1.00 24.09 167 GLY C N 1
ATOM 7199 C CA . GLY C 1 167 ? 77.246 20.828 2.666 1.00 22.48 167 GLY C CA 1
ATOM 7200 C C . GLY C 1 167 ? 77.223 21.563 3.988 1.00 24.39 167 GLY C C 1
ATOM 7201 O O . GLY C 1 167 ? 76.194 22.056 4.425 1.00 27.38 167 GLY C O 1
ATOM 7202 N N . GLN C 1 168 ? 78.377 21.596 4.643 1.00 26.14 168 GLN C N 1
ATOM 7203 C CA . GLN C 1 168 ? 78.558 22.309 5.893 1.00 25.46 168 GLN C CA 1
ATOM 7204 C C . GLN C 1 168 ? 78.839 23.771 5.581 1.00 25.49 168 GLN C C 1
ATOM 7205 O O . GLN C 1 168 ? 79.987 24.172 5.464 1.00 24.63 168 GLN C O 1
ATOM 7211 N N . ALA C 1 169 ? 77.771 24.542 5.401 1.00 27.19 169 ALA C N 1
ATOM 7212 C CA . ALA C 1 169 ? 77.846 25.936 4.967 1.00 26.76 169 ALA C CA 1
ATOM 7213 C C . ALA C 1 169 ? 76.554 26.586 5.435 1.00 27.55 169 ALA C C 1
ATOM 7214 O O . ALA C 1 169 ? 75.556 25.881 5.611 1.00 28.34 169 ALA C O 1
ATOM 7216 N N . PRO C 1 170 ? 76.577 27.912 5.690 1.00 28.63 170 PRO C N 1
ATOM 7217 C CA . PRO C 1 170 ? 75.499 28.633 6.383 1.00 28.31 170 PRO C CA 1
ATOM 7218 C C . PRO C 1 170 ? 74.157 28.648 5.697 1.00 29.45 170 PRO C C 1
ATOM 7219 O O . PRO C 1 170 ? 73.185 28.720 6.435 1.00 32.15 170 PRO C O 1
ATOM 7223 N N . ILE C 1 171 ? 74.066 28.622 4.369 1.00 25.79 171 ILE C N 1
ATOM 7224 C CA . ILE C 1 171 ? 72.739 28.504 3.770 1.00 23.01 171 ILE C CA 1
ATOM 7225 C C . ILE C 1 171 ? 72.542 27.199 2.948 1.00 26.81 171 ILE C C 1
ATOM 7226 O O . ILE C 1 171 ? 71.808 27.165 1.962 1.00 26.04 171 ILE C O 1
ATOM 7231 N N . SER C 1 172 ? 73.166 26.116 3.392 1.00 28.58 172 SER C N 1
ATOM 7232 C CA . SER C 1 172 ? 72.891 24.793 2.838 1.00 28.47 172 SER C CA 1
ATOM 7233 C C . SER C 1 172 ? 71.436 24.444 3.105 1.00 29.49 172 SER C C 1
ATOM 7234 O O . SER C 1 172 ? 70.793 25.060 3.955 1.00 30.22 172 SER C O 1
ATOM 7237 N N . LEU C 1 173 ? 70.903 23.474 2.374 1.00 28.82 173 LEU C N 1
ATOM 7238 C CA . LEU C 1 173 ? 69.493 23.138 2.514 1.00 28.82 173 LEU C CA 1
ATOM 7239 C C . LEU C 1 173 ? 69.141 22.661 3.928 1.00 30.38 173 LEU C C 1
ATOM 7240 O O . LEU C 1 173 ? 68.143 23.117 4.500 1.00 31.75 173 LEU C O 1
ATOM 7245 N N . GLN C 1 174 ? 69.939 21.749 4.486 1.00 26.24 174 GLN C N 1
ATOM 7246 C CA . GLN C 1 174 ? 69.619 21.195 5.790 1.00 25.07 174 GLN C CA 1
ATOM 7247 C C . GLN C 1 174 ? 69.777 22.247 6.876 1.00 25.31 174 GLN C C 1
ATOM 7248 O O . GLN C 1 174 ? 68.974 22.310 7.802 1.00 25.85 174 GLN C O 1
ATOM 7254 N N . ASN C 1 175 ? 70.795 23.092 6.766 1.00 25.71 175 ASN C N 1
ATOM 7255 C CA . ASN C 1 175 ? 71.002 24.088 7.801 1.00 28.82 175 ASN C CA 1
ATOM 7256 C C . ASN C 1 175 ? 69.779 24.984 7.868 1.00 28.95 175 ASN C C 1
ATOM 7257 O O . ASN C 1 175 ? 69.353 25.322 8.957 1.00 29.10 175 ASN C O 1
ATOM 7266 N N . GLN C 1 176 ? 69.167 25.314 6.726 1.00 26.92 176 GLN C N 1
ATOM 7267 C CA . GLN C 1 176 ? 67.972 26.169 6.726 1.00 24.08 176 GLN C CA 1
ATOM 7268 C C . GLN C 1 176 ? 66.694 25.459 7.204 1.00 23.67 176 GLN C C 1
ATOM 7269 O O . GLN C 1 176 ? 65.839 26.051 7.862 1.00 23.75 176 GLN C O 1
ATOM 7275 N N . LEU C 1 177 ? 66.558 24.190 6.878 1.00 24.55 177 LEU C N 1
ATOM 7276 C CA . LEU C 1 177 ? 65.441 23.411 7.385 1.00 26.39 177 LEU C CA 1
ATOM 7277 C C . LEU C 1 177 ? 65.553 23.205 8.905 1.00 27.92 177 LEU C C 1
ATOM 7278 O O . LEU C 1 177 ? 64.549 23.318 9.624 1.00 26.06 177 LEU C O 1
ATOM 7283 N N . PHE C 1 178 ? 66.766 22.897 9.383 1.00 27.79 178 PHE C N 1
ATOM 7284 C CA . PHE C 1 178 ? 67.025 22.709 10.813 1.00 25.96 178 PHE C CA 1
ATOM 7285 C C . PHE C 1 178 ? 66.549 23.920 11.579 1.00 25.46 178 PHE C C 1
ATOM 7286 O O . PHE C 1 178 ? 65.814 23.807 12.557 1.00 29.15 178 PHE C O 1
ATOM 7294 N N . SER C 1 179 ? 66.969 25.090 11.121 1.00 24.98 179 SER C N 1
ATOM 7295 C CA . SER C 1 179 ? 66.731 26.316 11.870 1.00 27.24 179 SER C CA 1
ATOM 7296 C C . SER C 1 179 ? 65.281 26.861 11.750 1.00 30.89 179 SER C C 1
ATOM 7297 O O . SER C 1 179 ? 64.755 27.405 12.729 1.00 30.80 179 SER C O 1
ATOM 7300 N N . HIS C 1 180 ? 64.619 26.684 10.599 1.00 27.90 180 HIS C N 1
ATOM 7301 C CA . HIS C 1 180 ? 63.239 27.152 10.451 1.00 27.45 180 HIS C CA 1
ATOM 7302 C C . HIS C 1 180 ? 62.306 26.341 11.318 1.00 28.59 180 HIS C C 1
ATOM 7303 O O . HIS C 1 180 ? 61.372 26.884 11.902 1.00 31.32 180 HIS C O 1
ATOM 7310 N N . PHE C 1 181 ? 62.552 25.036 11.398 1.00 29.83 181 PHE C N 1
ATOM 7311 C CA . PHE C 1 181 ? 61.609 24.133 12.061 1.00 28.41 181 PHE C CA 1
ATOM 7312 C C . PHE C 1 181 ? 62.069 23.678 13.440 1.00 31.98 181 PHE C C 1
ATOM 7313 O O . PHE C 1 181 ? 61.313 23.005 14.130 1.00 34.92 181 PHE C O 1
ATOM 7321 N N . GLY C 1 182 ? 63.276 24.065 13.857 1.00 30.15 182 GLY C N 1
ATOM 7322 C CA . GLY C 1 182 ? 63.800 23.647 15.146 1.00 26.99 182 GLY C CA 1
ATOM 7323 C C . GLY C 1 182 ? 64.101 22.158 15.208 1.00 28.16 182 GLY C C 1
ATOM 7324 O O . GLY C 1 182 ? 63.863 21.516 16.231 1.00 26.92 182 GLY C O 1
ATOM 7325 N N . LEU C 1 183 ? 64.621 21.604 14.113 1.00 26.93 183 LEU C N 1
ATOM 7326 C CA . LEU C 1 183 ? 64.929 20.176 14.044 1.00 26.26 183 LEU C CA 1
ATOM 7327 C C . LEU C 1 183 ? 66.254 19.795 14.724 1.00 26.97 183 LEU C C 1
ATOM 7328 O O . LEU C 1 183 ? 67.142 20.620 14.894 1.00 26.62 183 LEU C O 1
ATOM 7333 N N . LYS C 1 184 ? 66.387 18.531 15.106 1.00 25.48 184 LYS C N 1
ATOM 7334 C CA . LYS C 1 184 ? 67.679 18.015 15.481 1.00 27.12 184 LYS C CA 1
ATOM 7335 C C . LYS C 1 184 ? 68.581 18.121 14.267 1.00 26.48 184 LYS C C 1
ATOM 7336 O O . LYS C 1 184 ? 68.154 17.906 13.139 1.00 24.66 184 LYS C O 1
ATOM 7342 N N . ARG C 1 185 ? 69.834 18.468 14.510 1.00 26.52 185 ARG C N 1
ATOM 7343 C CA . ARG C 1 185 ? 70.792 18.623 13.445 1.00 25.39 185 ARG C CA 1
ATOM 7344 C C . ARG C 1 185 ? 71.321 17.246 13.007 1.00 26.00 185 ARG C C 1
ATOM 7345 O O . ARG C 1 185 ? 72.394 16.800 13.394 1.00 25.63 185 ARG C O 1
ATOM 7353 N N . GLN C 1 186 ? 70.552 16.597 12.148 1.00 28.68 186 GLN C N 1
ATOM 7354 C CA . GLN C 1 186 ? 70.845 15.258 11.692 1.00 27.34 186 GLN C CA 1
ATOM 7355 C C . GLN C 1 186 ? 70.132 15.073 10.386 1.00 26.99 186 GLN C C 1
ATOM 7356 O O . GLN C 1 186 ? 68.983 15.461 10.272 1.00 28.68 186 GLN C O 1
ATOM 7362 N N . PHE C 1 187 ? 70.784 14.510 9.384 1.00 28.58 187 PHE C N 1
ATOM 7363 C CA . PHE C 1 187 ? 70.023 14.099 8.207 1.00 28.37 187 PHE C CA 1
ATOM 7364 C C . PHE C 1 187 ? 70.496 12.736 7.715 1.00 30.59 187 PHE C C 1
ATOM 7365 O O . PHE C 1 187 ? 71.640 12.343 7.925 1.00 30.06 187 PHE C O 1
ATOM 7373 N N . SER C 1 188 ? 69.594 12.019 7.052 1.00 31.98 188 SER C N 1
ATOM 7374 C CA . SER C 1 188 ? 69.833 10.645 6.673 1.00 30.30 188 SER C CA 1
ATOM 7375 C C . SER C 1 188 ? 69.630 10.467 5.195 1.00 30.70 188 SER C C 1
ATOM 7376 O O . SER C 1 188 ? 68.716 11.021 4.615 1.00 32.19 188 SER C O 1
ATOM 7379 N N . VAL C 1 189 ? 70.542 9.725 4.595 1.00 29.51 189 VAL C N 1
ATOM 7380 C CA . VAL C 1 189 ? 70.550 9.495 3.172 1.00 29.26 189 VAL C CA 1
ATOM 7381 C C . VAL C 1 189 ? 70.400 8.018 2.839 1.00 29.66 189 VAL C C 1
ATOM 7382 O O . VAL C 1 189 ? 71.201 7.188 3.276 1.00 33.74 189 VAL C O 1
ATOM 7386 N N . CYS C 1 190 ? 69.369 7.687 2.070 1.00 30.33 190 CYS C N 1
ATOM 7387 C CA . CYS C 1 190 ? 69.171 6.335 1.557 1.00 30.37 190 CYS C CA 1
ATOM 7388 C C . CYS C 1 190 ? 68.888 6.386 0.062 1.00 41.04 190 CYS C C 1
ATOM 7389 O O . CYS C 1 190 ? 67.738 6.505 -0.358 1.00 41.45 190 CYS C O 1
ATOM 7392 N N . LEU C 1 191 ? 69.934 6.324 -0.745 1.00 39.16 191 LEU C N 1
ATOM 7393 C CA . LEU C 1 191 ? 69.758 6.344 -2.188 1.00 38.42 191 LEU C CA 1
ATOM 7394 C C . LEU C 1 191 ? 69.298 4.980 -2.746 1.00 43.58 191 LEU C C 1
ATOM 7395 O O . LEU C 1 191 ? 69.750 3.909 -2.292 1.00 42.77 191 LEU C O 1
ATOM 7400 N N . SER C 1 192 ? 68.395 5.022 -3.730 1.00 45.25 192 SER C N 1
ATOM 7401 C CA . SER C 1 192 ? 67.931 3.819 -4.424 1.00 44.96 192 SER C CA 1
ATOM 7402 C C . SER C 1 192 ? 68.782 3.575 -5.659 1.00 46.74 192 SER C C 1
ATOM 7403 O O . SER C 1 192 ? 69.026 4.480 -6.448 1.00 47.64 192 SER C O 1
ATOM 7406 N N . ARG C 1 193 ? 69.225 2.334 -5.793 1.00 41.80 193 ARG C N 1
ATOM 7407 C CA . ARG C 1 193 ? 70.060 1.848 -6.875 1.00 45.04 193 ARG C CA 1
ATOM 7408 C C . ARG C 1 193 ? 69.364 1.878 -8.220 1.00 47.98 193 ARG C C 1
ATOM 7409 O O . ARG C 1 193 ? 70.012 1.929 -9.263 1.00 46.45 193 ARG C O 1
ATOM 7417 N N . TYR C 1 194 ? 68.034 1.845 -8.159 1.00 50.80 194 TYR C N 1
ATOM 7418 C CA . TYR C 1 194 ? 67.158 1.648 -9.312 1.00 55.23 194 TYR C CA 1
ATOM 7419 C C . TYR C 1 194 ? 66.501 2.936 -9.806 1.00 54.23 194 TYR C C 1
ATOM 7420 O O . TYR C 1 194 ? 65.981 3.721 -9.020 1.00 45.99 194 TYR C O 1
ATOM 7429 N N . SER C 1 195 ? 66.478 3.108 -11.121 1.00 57.24 195 SER C N 1
ATOM 7430 C CA . SER C 1 195 ? 65.895 4.282 -11.744 1.00 58.34 195 SER C CA 1
ATOM 7431 C C . SER C 1 195 ? 64.376 4.324 -11.576 1.00 55.36 195 SER C C 1
ATOM 7432 O O . SER C 1 195 ? 63.769 5.389 -11.591 1.00 52.76 195 SER C O 1
ATOM 7435 N N . THR C 1 196 ? 63.782 3.165 -11.326 1.00 55.77 196 THR C N 1
ATOM 7436 C CA . THR C 1 196 ? 62.327 3.014 -11.287 1.00 58.28 196 THR C CA 1
ATOM 7437 C C . THR C 1 196 ? 61.670 3.201 -9.929 1.00 54.86 196 THR C C 1
ATOM 7438 O O . THR C 1 196 ? 60.449 3.131 -9.828 1.00 55.11 196 THR C O 1
ATOM 7442 N N . SER C 1 197 ? 62.463 3.420 -8.887 1.00 52.17 197 SER C N 1
ATOM 7443 C CA . SER C 1 197 ? 61.896 3.685 -7.576 1.00 53.81 197 SER C CA 1
ATOM 7444 C C . SER C 1 197 ? 62.764 4.665 -6.816 1.00 54.19 197 SER C C 1
ATOM 7445 O O . SER C 1 197 ? 63.981 4.724 -7.001 1.00 54.44 197 SER C O 1
ATOM 7448 N N . ASN C 1 198 ? 62.106 5.453 -5.977 1.00 51.43 198 ASN C N 1
ATOM 7449 C CA . ASN C 1 198 ? 62.749 6.541 -5.263 1.00 48.64 198 ASN C CA 1
ATOM 7450 C C . ASN C 1 198 ? 63.477 6.123 -4.003 1.00 44.23 198 ASN C C 1
ATOM 7451 O O . ASN C 1 198 ? 63.098 5.156 -3.353 1.00 39.89 198 ASN C O 1
ATOM 7456 N N . GLY C 1 199 ? 64.496 6.908 -3.661 1.00 38.27 199 GLY C N 1
ATOM 7457 C CA . GLY C 1 199 ? 65.140 6.874 -2.359 1.00 37.26 199 GLY C CA 1
ATOM 7458 C C . GLY C 1 199 ? 64.759 8.121 -1.582 1.00 35.59 199 GLY C C 1
ATOM 7459 O O . GLY C 1 199 ? 63.901 8.888 -2.014 1.00 38.20 199 GLY C O 1
ATOM 7460 N N . ALA C 1 200 ? 65.416 8.376 -0.465 1.00 34.90 200 ALA C N 1
ATOM 7461 C CA . ALA C 1 200 ? 64.989 9.501 0.341 1.00 33.80 200 ALA C CA 1
ATOM 7462 C C . ALA C 1 200 ? 66.118 10.158 1.076 1.00 31.05 200 ALA C C 1
ATOM 7463 O O . ALA C 1 200 ? 67.165 9.559 1.280 1.00 30.55 200 ALA C O 1
ATOM 7465 N N . ILE C 1 201 ? 65.886 11.423 1.425 1.00 31.51 201 ILE C N 1
ATOM 7466 C CA . ILE C 1 201 ? 66.646 12.147 2.425 1.00 28.91 201 ILE C CA 1
ATOM 7467 C C . ILE C 1 201 ? 65.709 12.506 3.555 1.00 27.02 201 ILE C C 1
ATOM 7468 O O . ILE C 1 201 ? 64.602 12.985 3.330 1.00 28.84 201 ILE C O 1
ATOM 7473 N N . LEU C 1 202 ? 66.162 12.286 4.777 1.00 28.26 202 LEU C N 1
ATOM 7474 C CA . LEU C 1 202 ? 65.345 12.559 5.944 1.00 29.15 202 LEU C CA 1
ATOM 7475 C C . LEU C 1 202 ? 65.996 13.632 6.780 1.00 27.36 202 LEU C C 1
ATOM 7476 O O . LEU C 1 202 ? 67.200 13.591 6.966 1.00 25.61 202 LEU C O 1
ATOM 7481 N N . PHE C 1 203 ? 65.211 14.602 7.252 1.00 28.00 203 PHE C N 1
ATOM 7482 C CA . PHE C 1 203 ? 65.730 15.703 8.061 1.00 26.88 203 PHE C CA 1
ATOM 7483 C C . PHE C 1 203 ? 65.102 15.695 9.446 1.00 27.47 203 PHE C C 1
ATOM 7484 O O . PHE C 1 203 ? 63.884 15.733 9.601 1.00 28.70 203 PHE C O 1
ATOM 7492 N N . GLY C 1 204 ? 65.951 15.620 10.459 1.00 28.13 204 GLY C N 1
ATOM 7493 C CA . GLY C 1 204 ? 65.481 15.554 11.821 1.00 28.86 204 GLY C CA 1
ATOM 7494 C C . GLY C 1 204 ? 65.919 14.259 12.435 1.00 30.03 204 GLY C C 1
ATOM 7495 O O . GLY C 1 204 ? 66.589 13.459 11.789 1.00 28.69 204 GLY C O 1
ATOM 7496 N N . ASP C 1 205 ? 65.529 14.063 13.689 1.00 34.82 205 ASP C N 1
ATOM 7497 C CA . ASP C 1 205 ? 65.928 12.895 14.466 1.00 38.51 205 ASP C CA 1
ATOM 7498 C C . ASP C 1 205 ? 65.153 11.655 14.077 1.00 38.42 205 ASP C C 1
ATOM 7499 O O . ASP C 1 205 ? 63.944 11.582 14.279 1.00 38.96 205 ASP C O 1
ATOM 7504 N N . ILE C 1 206 ? 65.845 10.614 13.672 1.00 38.34 206 ILE C N 1
ATOM 7505 C CA . ILE C 1 206 ? 65.102 9.452 13.263 1.00 42.95 206 ILE C CA 1
ATOM 7506 C C . ILE C 1 206 ? 64.771 8.588 14.461 1.00 48.00 206 ILE C C 1
ATOM 7507 O O . ILE C 1 206 ? 64.034 7.638 14.354 1.00 52.72 206 ILE C O 1
ATOM 7512 N N . ASN C 1 207 ? 65.235 8.993 15.626 1.00 50.34 207 ASN C N 1
ATOM 7513 C CA . ASN C 1 207 ? 65.052 8.210 16.835 1.00 54.15 207 ASN C CA 1
ATOM 7514 C C . ASN C 1 207 ? 64.093 8.863 17.802 1.00 54.95 207 ASN C C 1
ATOM 7515 O O . ASN C 1 207 ? 64.161 8.645 19.007 1.00 57.09 207 ASN C O 1
ATOM 7520 N N . ASP C 1 208 ? 63.163 9.625 17.252 1.00 55.12 208 ASP C N 1
ATOM 7521 C CA . ASP C 1 208 ? 62.192 10.378 18.033 1.00 59.24 208 ASP C CA 1
ATOM 7522 C C . ASP C 1 208 ? 60.862 9.655 18.032 1.00 63.96 208 ASP C C 1
ATOM 7523 O O . ASP C 1 208 ? 60.267 9.468 16.972 1.00 66.77 208 ASP C O 1
ATOM 7528 N N . PRO C 1 209 ? 60.439 9.168 19.220 1.00 65.21 209 PRO C N 1
ATOM 7529 C CA . PRO C 1 209 ? 59.163 8.474 19.444 1.00 66.37 209 PRO C CA 1
ATOM 7530 C C . PRO C 1 209 ? 57.980 9.187 18.768 1.00 66.35 209 PRO C C 1
ATOM 7531 O O . PRO C 1 209 ? 56.988 8.544 18.441 1.00 71.02 209 PRO C O 1
ATOM 7535 N N . ASN C 1 210 ? 58.053 10.502 18.601 1.00 62.28 210 ASN C N 1
ATOM 7536 C CA . ASN C 1 210 ? 57.002 11.174 17.865 1.00 63.60 210 ASN C CA 1
ATOM 7537 C C . ASN C 1 210 ? 57.016 10.704 16.427 1.00 63.15 210 ASN C C 1
ATOM 7538 O O . ASN C 1 210 ? 55.967 10.499 15.817 1.00 65.98 210 ASN C O 1
ATOM 7543 N N . ASN C 1 211 ? 58.208 10.392 15.933 1.00 62.25 211 ASN C N 1
ATOM 7544 C CA . ASN C 1 211 ? 58.370 10.019 14.535 1.00 62.21 211 ASN C CA 1
ATOM 7545 C C . ASN C 1 211 ? 58.368 8.528 14.415 1.00 63.98 211 ASN C C 1
ATOM 7546 O O . ASN C 1 211 ? 58.621 7.992 13.340 1.00 64.44 211 ASN C O 1
ATOM 7551 N N . ASN C 1 212 ? 58.013 7.863 15.504 1.00 65.53 212 ASN C N 1
ATOM 7552 C CA . ASN C 1 212 ? 58.156 6.425 15.569 1.00 66.14 212 ASN C CA 1
ATOM 7553 C C . ASN C 1 212 ? 57.198 5.786 14.584 1.00 62.71 212 ASN C C 1
ATOM 7554 O O . ASN C 1 212 ? 57.428 4.687 14.098 1.00 61.99 212 ASN C O 1
ATOM 7559 N N . ASN C 1 213 ? 56.149 6.509 14.237 1.00 60.60 213 ASN C N 1
ATOM 7560 C CA . ASN C 1 213 ? 55.180 5.922 13.364 1.00 60.24 213 ASN C CA 1
ATOM 7561 C C . ASN C 1 213 ? 55.755 5.832 11.966 1.00 53.20 213 ASN C C 1
ATOM 7562 O O . ASN C 1 213 ? 55.574 4.829 11.298 1.00 53.68 213 ASN C O 1
ATOM 7567 N N . TYR C 1 214 ? 56.494 6.853 11.544 1.00 47.05 214 TYR C N 1
ATOM 7568 C CA . TYR C 1 214 ? 57.067 6.877 10.195 1.00 44.11 214 TYR C CA 1
ATOM 7569 C C . TYR C 1 214 ? 58.307 6.004 9.983 1.00 45.13 214 TYR C C 1
ATOM 7570 O O . TYR C 1 214 ? 58.533 5.455 8.898 1.00 46.30 214 TYR C O 1
ATOM 7579 N N . ILE C 1 215 ? 59.133 5.900 11.012 1.00 44.15 215 ILE C N 1
ATOM 7580 C CA . ILE C 1 215 ? 60.394 5.192 10.883 1.00 42.91 215 ILE C CA 1
ATOM 7581 C C . ILE C 1 215 ? 60.262 3.774 11.386 1.00 44.77 215 ILE C C 1
ATOM 7582 O O . ILE C 1 215 ? 61.219 3.040 11.455 1.00 44.68 215 ILE C O 1
ATOM 7587 N N . HIS C 1 216 ? 59.047 3.390 11.711 1.00 51.02 216 HIS C N 1
ATOM 7588 C CA . HIS C 1 216 ? 58.819 2.107 12.331 1.00 57.88 216 HIS C CA 1
ATOM 7589 C C . HIS C 1 216 ? 59.360 0.967 11.485 1.00 57.15 216 HIS C C 1
ATOM 7590 O O . HIS C 1 216 ? 59.909 0.002 12.014 1.00 54.79 216 HIS C O 1
ATOM 7597 N N . ASN C 1 217 ? 59.205 1.075 10.172 1.00 59.57 217 ASN C N 1
ATOM 7598 C CA . ASN C 1 217 ? 59.681 0.022 9.289 1.00 63.80 217 ASN C CA 1
ATOM 7599 C C . ASN C 1 217 ? 61.209 -0.069 9.229 1.00 60.58 217 ASN C C 1
ATOM 7600 O O . ASN C 1 217 ? 61.763 -1.057 8.739 1.00 62.40 217 ASN C O 1
ATOM 7605 N N . SER C 1 218 ? 61.902 0.947 9.724 1.00 53.27 218 SER C N 1
ATOM 7606 C CA . SER C 1 218 ? 63.353 0.902 9.681 1.00 44.17 218 SER C CA 1
ATOM 7607 C C . SER C 1 218 ? 64.002 0.596 11.028 1.00 42.41 218 SER C C 1
ATOM 7608 O O . SER C 1 218 ? 65.201 0.662 11.145 1.00 41.70 218 SER C O 1
ATOM 7611 N N . LEU C 1 219 ? 63.223 0.260 12.045 1.00 44.72 219 LEU C N 1
ATOM 7612 C CA . LEU C 1 219 ? 63.762 0.145 13.400 1.00 45.03 219 LEU C CA 1
ATOM 7613 C C . LEU C 1 219 ? 64.829 -0.948 13.582 1.00 46.07 219 LEU C C 1
ATOM 7614 O O . LEU C 1 219 ? 65.699 -0.808 14.445 1.00 43.86 219 LEU C O 1
ATOM 7619 N N . ASP C 1 220 ? 64.768 -2.045 12.827 1.00 47.29 220 ASP C N 1
ATOM 7620 C CA . ASP C 1 220 ? 65.812 -3.052 12.979 1.00 51.23 220 ASP C CA 1
ATOM 7621 C C . ASP C 1 220 ? 67.131 -2.559 12.454 1.00 44.75 220 ASP C C 1
ATOM 7622 O O . ASP C 1 220 ? 68.181 -2.786 13.064 1.00 44.39 220 ASP C O 1
ATOM 7627 N N . VAL C 1 221 ? 67.067 -1.873 11.321 1.00 39.31 221 VAL C N 1
ATOM 7628 C CA . VAL C 1 221 ? 68.253 -1.335 10.693 1.00 37.15 221 VAL C CA 1
ATOM 7629 C C . VAL C 1 221 ? 68.912 -0.353 11.614 1.00 39.94 221 VAL C C 1
ATOM 7630 O O . VAL C 1 221 ? 70.126 -0.320 11.716 1.00 42.10 221 VAL C O 1
ATOM 7634 N N . LEU C 1 222 ? 68.108 0.472 12.263 1.00 41.79 222 LEU C N 1
ATOM 7635 C CA . LEU C 1 222 ? 68.628 1.488 13.168 1.00 40.01 222 LEU C CA 1
ATOM 7636 C C . LEU C 1 222 ? 69.341 0.896 14.377 1.00 43.95 222 LEU C C 1
ATOM 7637 O O . LEU C 1 222 ? 70.351 1.444 14.829 1.00 42.57 222 LEU C O 1
ATOM 7642 N N . HIS C 1 223 ? 68.827 -0.231 14.873 1.00 48.89 223 HIS C N 1
ATOM 7643 C CA . HIS C 1 223 ? 69.364 -0.925 16.043 1.00 56.42 223 HIS C CA 1
ATOM 7644 C C . HIS C 1 223 ? 70.816 -1.336 15.799 1.00 54.50 223 HIS C C 1
ATOM 7645 O O . HIS C 1 223 ? 71.627 -1.378 16.720 1.00 56.42 223 HIS C O 1
ATOM 7652 N N . ASP C 1 224 ? 71.134 -1.609 14.539 1.00 50.87 224 ASP C N 1
ATOM 7653 C CA . ASP C 1 224 ? 72.428 -2.152 14.148 1.00 48.73 224 ASP C CA 1
ATOM 7654 C C . ASP C 1 224 ? 73.377 -1.132 13.506 1.00 42.36 224 ASP C C 1
ATOM 7655 O O . ASP C 1 224 ? 74.378 -1.516 12.926 1.00 41.16 224 ASP C O 1
ATOM 7660 N N . LEU C 1 225 ? 73.053 0.154 13.573 1.00 37.33 225 LEU C N 1
ATOM 7661 C CA . LEU C 1 225 ? 73.930 1.153 12.995 1.00 33.77 225 LEU C CA 1
ATOM 7662 C C . LEU C 1 225 ? 75.316 1.144 13.633 1.00 33.88 225 LEU C C 1
ATOM 7663 O O . LEU C 1 225 ? 75.473 1.000 14.841 1.00 33.17 225 LEU C O 1
ATOM 7668 N N . VAL C 1 226 ? 76.313 1.332 12.783 1.00 33.71 226 VAL C N 1
ATOM 7669 C CA . VAL C 1 226 ? 77.693 1.427 13.180 1.00 32.62 226 VAL C CA 1
ATOM 7670 C C . VAL C 1 226 ? 78.154 2.842 12.866 1.00 31.46 226 VAL C C 1
ATOM 7671 O O . VAL C 1 226 ? 77.798 3.386 11.825 1.00 30.09 226 VAL C O 1
ATOM 7675 N N . TYR C 1 227 ? 78.935 3.439 13.760 1.00 33.16 227 TYR C N 1
ATOM 7676 C CA . TYR C 1 227 ? 79.353 4.840 13.592 1.00 35.18 227 TYR C CA 1
ATOM 7677 C C . TYR C 1 227 ? 80.856 5.054 13.457 1.00 32.04 227 TYR C C 1
ATOM 7678 O O . TYR C 1 227 ? 81.652 4.273 13.988 1.00 32.20 227 TYR C O 1
ATOM 7687 N N . THR C 1 228 ? 81.229 6.136 12.781 1.00 26.86 228 THR C N 1
ATOM 7688 C CA . THR C 1 228 ? 82.626 6.518 12.653 1.00 27.92 228 THR C CA 1
ATOM 7689 C C . THR C 1 228 ? 82.710 8.050 12.701 1.00 26.37 228 THR C C 1
ATOM 7690 O O . THR C 1 228 ? 81.777 8.737 12.297 1.00 27.73 228 THR C O 1
ATOM 7694 N N . PRO C 1 229 ? 83.816 8.602 13.223 1.00 24.42 229 PRO C N 1
ATOM 7695 C CA . PRO C 1 229 ? 83.814 10.065 13.330 1.00 26.09 229 PRO C CA 1
ATOM 7696 C C . PRO C 1 229 ? 83.766 10.770 11.985 1.00 24.17 229 PRO C C 1
ATOM 7697 O O . PRO C 1 229 ? 84.314 10.335 10.977 1.00 26.20 229 PRO C O 1
ATOM 7701 N N . LEU C 1 230 ? 83.048 11.870 11.990 1.00 24.67 230 LEU C N 1
ATOM 7702 C CA . LEU C 1 230 ? 82.895 12.690 10.813 1.00 23.72 230 LEU C CA 1
ATOM 7703 C C . LEU C 1 230 ? 83.761 13.947 10.950 1.00 24.80 230 LEU C C 1
ATOM 7704 O O . LEU C 1 230 ? 83.767 14.619 11.984 1.00 25.11 230 LEU C O 1
ATOM 7709 N N . THR C 1 231 ? 84.543 14.235 9.919 1.00 27.67 231 THR C N 1
ATOM 7710 C CA . THR C 1 231 ? 85.307 15.468 9.870 1.00 29.15 231 THR C CA 1
ATOM 7711 C C . THR C 1 231 ? 84.938 16.236 8.630 1.00 28.97 231 THR C C 1
ATOM 7712 O O . THR C 1 231 ? 84.448 15.685 7.641 1.00 27.28 231 THR C O 1
ATOM 7716 N N . ILE C 1 232 ? 85.155 17.537 8.728 1.00 29.83 232 ILE C N 1
ATOM 7717 C CA . ILE C 1 232 ? 84.696 18.472 7.734 1.00 29.25 232 ILE C CA 1
ATOM 7718 C C . ILE C 1 232 ? 85.847 19.315 7.211 1.00 28.20 232 ILE C C 1
ATOM 7719 O O . ILE C 1 232 ? 86.627 19.825 7.995 1.00 28.21 232 ILE C O 1
ATOM 7724 N N . SER C 1 233 ? 85.976 19.447 5.895 1.00 29.14 233 SER C N 1
ATOM 7725 C CA . SER C 1 233 ? 87.010 20.326 5.333 1.00 31.19 233 SER C CA 1
ATOM 7726 C C . SER C 1 233 ? 86.657 21.812 5.436 1.00 35.88 233 SER C C 1
ATOM 7727 O O . SER C 1 233 ? 85.525 22.179 5.769 1.00 36.32 233 SER C O 1
ATOM 7730 N N . LYS C 1 234 ? 87.630 22.666 5.127 1.00 35.85 234 LYS C N 1
ATOM 7731 C CA . LYS C 1 234 ? 87.423 24.100 5.173 1.00 38.64 234 LYS C CA 1
ATOM 7732 C C . LYS C 1 234 ? 86.414 24.513 4.126 1.00 37.39 234 LYS C C 1
ATOM 7733 O O . LYS C 1 234 ? 85.810 25.568 4.225 1.00 34.88 234 LYS C O 1
ATOM 7739 N N . GLN C 1 235 ? 86.180 23.642 3.157 1.00 37.34 235 GLN C N 1
ATOM 7740 C CA . GLN C 1 235 ? 85.253 23.955 2.091 1.00 37.18 235 GLN C CA 1
ATOM 7741 C C . GLN C 1 235 ? 83.888 23.351 2.374 1.00 35.48 235 GLN C C 1
ATOM 7742 O O . GLN C 1 235 ? 82.985 23.443 1.556 1.00 35.55 235 GLN C O 1
ATOM 7748 N N . GLY C 1 236 ? 83.747 22.732 3.544 1.00 32.06 236 GLY C N 1
ATOM 7749 C CA . GLY C 1 236 ? 82.475 22.192 3.986 1.00 30.82 236 GLY C CA 1
ATOM 7750 C C . GLY C 1 236 ? 82.149 20.770 3.544 1.00 25.70 236 GLY C C 1
ATOM 7751 O O . GLY C 1 236 ? 80.992 20.341 3.601 1.00 24.82 236 GLY C O 1
ATOM 7752 N N . GLU C 1 237 ? 83.168 20.024 3.140 1.00 25.61 237 GLU C N 1
ATOM 7753 C CA . GLU C 1 237 ? 82.990 18.651 2.668 1.00 24.19 237 GLU C CA 1
ATOM 7754 C C . GLU C 1 237 ? 83.035 17.606 3.773 1.00 24.69 237 GLU C C 1
ATOM 7755 O O . GLU C 1 237 ? 83.715 17.799 4.779 1.00 26.84 237 GLU C O 1
ATOM 7761 N N . TYR C 1 238 ? 82.332 16.490 3.540 1.00 25.83 238 TYR C N 1
ATOM 7762 C CA . TYR C 1 238 ? 82.228 15.375 4.479 1.00 26.07 238 TYR C CA 1
ATOM 7763 C C . TYR C 1 238 ? 83.312 14.342 4.219 1.00 26.17 238 TYR C C 1
ATOM 7764 O O . TYR C 1 238 ? 83.426 13.824 3.102 1.00 24.53 238 TYR C O 1
ATOM 7773 N N . PHE C 1 239 ? 84.081 14.043 5.266 1.00 26.53 239 PHE C N 1
ATOM 7774 C CA . PHE C 1 239 ? 85.190 13.086 5.235 1.00 24.89 239 PHE C CA 1
ATOM 7775 C C . PHE C 1 239 ? 85.066 12.044 6.332 1.00 26.55 239 PHE C C 1
ATOM 7776 O O . PHE C 1 239 ? 84.529 12.328 7.403 1.00 28.30 239 PHE C O 1
ATOM 7784 N N . ILE C 1 240 ? 85.528 10.828 6.063 1.00 26.50 240 ILE C N 1
ATOM 7785 C CA . ILE C 1 240 ? 85.799 9.885 7.150 1.00 28.13 240 ILE C CA 1
ATOM 7786 C C . ILE C 1 240 ? 87.229 9.342 7.028 1.00 27.92 240 ILE C C 1
ATOM 7787 O O . ILE C 1 240 ? 87.915 9.581 6.047 1.00 30.57 240 ILE C O 1
ATOM 7792 N N . GLN C 1 241 ? 87.678 8.629 8.047 1.00 28.27 241 GLN C N 1
ATOM 7793 C CA . GLN C 1 241 ? 89.017 8.084 8.042 1.00 28.78 241 GLN C CA 1
ATOM 7794 C C . GLN C 1 241 ? 89.001 6.595 7.754 1.00 32.91 241 GLN C C 1
ATOM 7795 O O . GLN C 1 241 ? 88.488 5.790 8.547 1.00 34.13 241 GLN C O 1
ATOM 7801 N N . VAL C 1 242 ? 89.603 6.238 6.630 1.00 31.91 242 VAL C N 1
ATOM 7802 C CA . VAL C 1 242 ? 89.793 4.858 6.218 1.00 27.92 242 VAL C CA 1
ATOM 7803 C C . VAL C 1 242 ? 91.276 4.481 6.367 1.00 31.78 242 VAL C C 1
ATOM 7804 O O . VAL C 1 242 ? 92.137 5.044 5.673 1.00 32.56 242 VAL C O 1
ATOM 7808 N N . ASN C 1 243 ? 91.586 3.573 7.289 1.00 29.04 243 ASN C N 1
ATOM 7809 C CA . ASN C 1 243 ? 92.979 3.150 7.510 1.00 31.98 243 ASN C CA 1
ATOM 7810 C C . ASN C 1 243 ? 93.527 2.172 6.454 1.00 33.80 243 ASN C C 1
ATOM 7811 O O . ASN C 1 243 ? 94.723 2.160 6.163 1.00 35.45 243 ASN C O 1
ATOM 7816 N N . ALA C 1 244 ? 92.641 1.362 5.883 1.00 31.48 244 ALA C N 1
ATOM 7817 C CA . ALA C 1 244 ? 93.020 0.384 4.885 1.00 30.18 244 ALA C CA 1
ATOM 7818 C C . ALA C 1 244 ? 91.826 -0.057 4.080 1.00 28.66 244 ALA C C 1
ATOM 7819 O O . ALA C 1 244 ? 90.690 0.011 4.531 1.00 27.39 244 ALA C O 1
ATOM 7821 N N . ILE C 1 245 ? 92.104 -0.507 2.869 1.00 32.42 245 ILE C N 1
ATOM 7822 C CA . ILE C 1 245 ? 91.128 -1.236 2.101 1.00 32.61 245 ILE C CA 1
ATOM 7823 C C . ILE C 1 245 ? 91.567 -2.657 2.159 1.00 33.20 245 ILE C C 1
ATOM 7824 O O . ILE C 1 245 ? 92.696 -2.955 1.833 1.00 36.89 245 ILE C O 1
ATOM 7829 N N . ARG C 1 246 ? 90.694 -3.525 2.639 1.00 33.47 246 ARG C N 1
ATOM 7830 C CA . ARG C 1 246 ? 91.010 -4.930 2.775 1.00 36.08 246 ARG C CA 1
ATOM 7831 C C . ARG C 1 246 ? 90.461 -5.715 1.599 1.00 38.11 246 ARG C C 1
ATOM 7832 O O . ARG C 1 246 ? 89.314 -5.564 1.245 1.00 41.59 246 ARG C O 1
ATOM 7840 N N . VAL C 1 247 ? 91.286 -6.541 0.979 1.00 41.00 247 VAL C N 1
ATOM 7841 C CA . VAL C 1 247 ? 90.800 -7.511 0.023 1.00 43.74 247 VAL C CA 1
ATOM 7842 C C . VAL C 1 247 ? 91.262 -8.890 0.497 1.00 49.25 247 VAL C C 1
ATOM 7843 O O . VAL C 1 247 ? 92.448 -9.212 0.451 1.00 48.39 247 VAL C O 1
ATOM 7847 N N . ASN C 1 248 ? 90.318 -9.684 0.992 1.00 40.10 248 ASN C N 1
ATOM 7848 C CA . ASN C 1 248 ? 90.644 -10.932 1.655 1.00 42.94 248 ASN C CA 1
ATOM 7849 C C . ASN C 1 248 ? 91.700 -10.736 2.764 1.00 39.95 248 ASN C C 1
ATOM 7850 O O . ASN C 1 248 ? 91.395 -10.156 3.794 1.00 38.55 248 ASN C O 1
ATOM 7855 N N . LYS C 1 249 ? 92.922 -11.219 2.579 1.00 41.66 249 LYS C N 1
ATOM 7856 C CA . LYS C 1 249 ? 93.937 -10.998 3.611 1.00 42.77 249 LYS C CA 1
ATOM 7857 C C . LYS C 1 249 ? 95.036 -9.997 3.202 1.00 38.56 249 LYS C C 1
ATOM 7858 O O . LYS C 1 249 ? 96.113 -9.952 3.818 1.00 37.81 249 LYS C O 1
ATOM 7864 N N . HIS C 1 250 ? 94.755 -9.196 2.177 1.00 34.22 250 HIS C N 1
ATOM 7865 C CA . HIS C 1 250 ? 95.690 -8.169 1.762 1.00 35.92 250 HIS C CA 1
ATOM 7866 C C . HIS C 1 250 ? 95.171 -6.787 2.120 1.00 34.80 250 HIS C C 1
ATOM 7867 O O . HIS C 1 250 ? 94.074 -6.415 1.715 1.00 35.50 250 HIS C O 1
ATOM 7874 N N . LEU C 1 251 ? 95.972 -6.002 2.833 1.00 35.08 251 LEU C N 1
ATOM 7875 C CA . LEU C 1 251 ? 95.520 -4.672 3.241 1.00 32.96 251 LEU C CA 1
ATOM 7876 C C . LEU C 1 251 ? 96.309 -3.558 2.571 1.00 31.32 251 LEU C C 1
ATOM 7877 O O . LEU C 1 251 ? 97.524 -3.461 2.731 1.00 32.30 251 LEU C O 1
ATOM 7882 N N . VAL C 1 252 ? 95.578 -2.704 1.850 1.00 29.13 252 VAL C N 1
ATOM 7883 C CA . VAL C 1 252 ? 96.133 -1.548 1.157 1.00 29.13 252 VAL C CA 1
ATOM 7884 C C . VAL C 1 252 ? 95.974 -0.313 2.032 1.00 29.64 252 VAL C C 1
ATOM 7885 O O . VAL C 1 252 ? 94.876 0.057 2.408 1.00 32.10 252 VAL C O 1
ATOM 7889 N N . ILE C 1 253 ? 97.092 0.287 2.403 1.00 32.44 253 ILE C N 1
ATOM 7890 C CA . ILE C 1 253 ? 97.111 1.405 3.328 1.00 35.35 253 ILE C CA 1
ATOM 7891 C C . ILE C 1 253 ? 97.267 2.677 2.506 1.00 40.80 253 ILE C C 1
ATOM 7892 O O . ILE C 1 253 ? 98.309 2.873 1.879 1.00 41.64 253 ILE C O 1
ATOM 7897 N N . PRO C 1 254 ? 96.219 3.522 2.461 1.00 46.00 254 PRO C N 1
ATOM 7898 C CA . PRO C 1 254 ? 96.318 4.780 1.711 1.00 52.23 254 PRO C CA 1
ATOM 7899 C C . PRO C 1 254 ? 97.416 5.689 2.304 1.00 66.32 254 PRO C C 1
ATOM 7900 O O . PRO C 1 254 ? 97.191 6.377 3.306 1.00 70.23 254 PRO C O 1
ATOM 7904 N N . THR C 1 255 ? 98.598 5.630 1.669 1.00 73.84 255 THR C N 1
ATOM 7905 C CA . THR C 1 255 ? 99.815 6.429 1.936 1.00 78.89 255 THR C CA 1
ATOM 7906 C C . THR C 1 255 ? 100.382 6.172 3.339 1.00 83.64 255 THR C C 1
ATOM 7907 O O . THR C 1 255 ? 101.157 5.224 3.553 1.00 84.21 255 THR C O 1
ATOM 7911 N N . GLY C 1 271 ? 92.678 13.668 15.731 1.00 94.93 271 GLY C N 1
ATOM 7912 C CA . GLY C 1 271 ? 91.734 14.687 15.283 1.00 92.93 271 GLY C CA 1
ATOM 7913 C C . GLY C 1 271 ? 92.286 15.595 14.195 1.00 88.18 271 GLY C C 1
ATOM 7914 O O . GLY C 1 271 ? 92.558 16.782 14.395 1.00 86.81 271 GLY C O 1
ATOM 7915 N N . GLU C 1 272 ? 92.432 14.994 13.022 1.00 84.20 272 GLU C N 1
ATOM 7916 C CA . GLU C 1 272 ? 92.922 15.626 11.801 1.00 80.47 272 GLU C CA 1
ATOM 7917 C C . GLU C 1 272 ? 91.903 15.107 10.788 1.00 65.22 272 GLU C C 1
ATOM 7918 O O . GLU C 1 272 ? 91.240 14.117 11.086 1.00 62.15 272 GLU C O 1
ATOM 7924 N N . ILE C 1 273 ? 91.722 15.766 9.642 1.00 59.51 273 ILE C N 1
ATOM 7925 C CA . ILE C 1 273 ? 90.661 15.357 8.711 1.00 54.42 273 ILE C CA 1
ATOM 7926 C C . ILE C 1 273 ? 90.929 14.003 8.089 1.00 52.53 273 ILE C C 1
ATOM 7927 O O . ILE C 1 273 ? 92.070 13.664 7.790 1.00 53.86 273 ILE C O 1
ATOM 7932 N N . GLY C 1 274 ? 89.857 13.230 7.924 1.00 49.92 274 GLY C N 1
ATOM 7933 C CA . GLY C 1 274 ? 89.901 11.926 7.293 1.00 49.59 274 GLY C CA 1
ATOM 7934 C C . GLY C 1 274 ? 90.349 11.983 5.852 1.00 47.57 274 GLY C C 1
ATOM 7935 O O . GLY C 1 274 ? 90.307 13.035 5.229 1.00 52.22 274 GLY C O 1
ATOM 7936 N N . GLY C 1 275 ? 90.755 10.845 5.318 1.00 39.86 275 GLY C N 1
ATOM 7937 C CA . GLY C 1 275 ? 91.273 10.786 3.976 1.00 35.65 275 GLY C CA 1
ATOM 7938 C C . GLY C 1 275 ? 90.241 10.379 2.958 1.00 32.78 275 GLY C C 1
ATOM 7939 O O . GLY C 1 275 ? 90.526 10.416 1.769 1.00 35.44 275 GLY C O 1
ATOM 7940 N N . ALA C 1 276 ? 89.051 9.981 3.406 1.00 28.26 276 ALA C N 1
ATOM 7941 C CA . ALA C 1 276 ? 88.034 9.535 2.473 1.00 24.37 276 ALA C CA 1
ATOM 7942 C C . ALA C 1 276 ? 86.877 10.522 2.381 1.00 27.07 276 ALA C C 1
ATOM 7943 O O . ALA C 1 276 ? 86.114 10.722 3.321 1.00 26.55 276 ALA C O 1
ATOM 7945 N N . LEU C 1 277 ? 86.752 11.117 1.207 1.00 26.27 277 LEU C N 1
ATOM 7946 C CA . LEU C 1 277 ? 85.680 12.034 0.928 1.00 26.92 277 LEU C CA 1
ATOM 7947 C C . LEU C 1 277 ? 84.407 11.250 0.682 1.00 29.13 277 LEU C C 1
ATOM 7948 O O . LEU C 1 277 ? 84.427 10.206 0.031 1.00 28.39 277 LEU C O 1
ATOM 7953 N N . ILE C 1 278 ? 83.292 11.775 1.172 1.00 30.18 278 ILE C N 1
ATOM 7954 C CA . ILE C 1 278 ? 81.992 11.261 0.798 1.00 28.33 278 ILE C CA 1
ATOM 7955 C C . ILE C 1 278 ? 81.306 12.272 -0.106 1.00 28.26 278 ILE C C 1
ATOM 7956 O O . ILE C 1 278 ? 81.239 13.438 0.220 1.00 27.45 278 ILE C O 1
ATOM 7961 N N . THR C 1 279 ? 80.841 11.822 -1.269 1.00 30.17 279 THR C N 1
ATOM 7962 C CA . THR C 1 279 ? 80.257 12.718 -2.259 1.00 31.43 279 THR C CA 1
ATOM 7963 C C . THR C 1 279 ? 79.173 12.004 -3.071 1.00 33.04 279 THR C C 1
ATOM 7964 O O . THR C 1 279 ? 79.174 10.778 -3.147 1.00 32.38 279 THR C O 1
ATOM 7968 N N . THR C 1 280 ? 78.250 12.772 -3.666 1.00 32.48 280 THR C N 1
ATOM 7969 C CA . THR C 1 280 ? 77.202 12.204 -4.527 1.00 30.42 280 THR C CA 1
ATOM 7970 C C . THR C 1 280 ? 77.313 12.634 -5.968 1.00 31.95 280 THR C C 1
ATOM 7971 O O . THR C 1 280 ? 76.410 12.343 -6.776 1.00 35.79 280 THR C O 1
ATOM 7975 N N . THR C 1 281 ? 78.385 13.344 -6.301 1.00 28.83 281 THR C N 1
ATOM 7976 C CA . THR C 1 281 ? 78.427 13.966 -7.608 1.00 31.66 281 THR C CA 1
ATOM 7977 C C . THR C 1 281 ? 79.288 13.196 -8.617 1.00 33.95 281 THR C C 1
ATOM 7978 O O . THR C 1 281 ? 79.580 13.707 -9.691 1.00 36.58 281 THR C O 1
ATOM 7982 N N . HIS C 1 282 ? 79.681 11.969 -8.281 1.00 31.89 282 HIS C N 1
ATOM 7983 C CA . HIS C 1 282 ? 80.135 11.023 -9.305 1.00 34.08 282 HIS C CA 1
ATOM 7984 C C . HIS C 1 282 ? 79.694 9.627 -8.913 1.00 33.18 282 HIS C C 1
ATOM 7985 O O . HIS C 1 282 ? 79.550 9.343 -7.721 1.00 34.85 282 HIS C O 1
ATOM 7992 N N . PRO C 1 283 ? 79.408 8.767 -9.910 1.00 34.39 283 PRO C N 1
ATOM 7993 C CA . PRO C 1 283 ? 78.878 7.441 -9.586 1.00 33.39 283 PRO C CA 1
ATOM 7994 C C . PRO C 1 283 ? 79.870 6.491 -8.936 1.00 33.37 283 PRO C C 1
ATOM 7995 O O . PRO C 1 283 ? 79.596 6.002 -7.861 1.00 34.71 283 PRO C O 1
ATOM 7999 N N . TYR C 1 284 ? 81.032 6.291 -9.520 1.00 33.11 284 TYR C N 1
ATOM 8000 C CA . TYR C 1 284 ? 81.916 5.258 -9.021 1.00 33.82 284 TYR C CA 1
ATOM 8001 C C . TYR C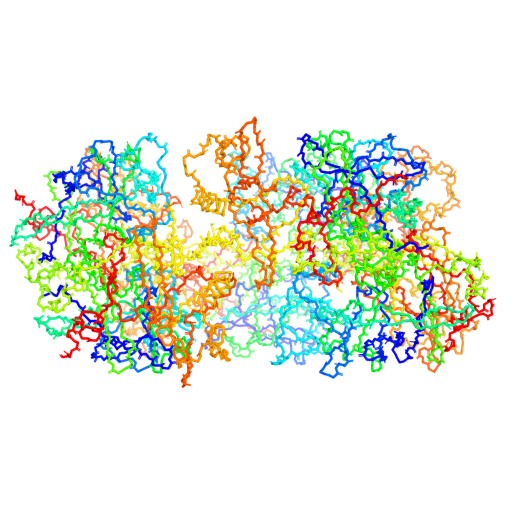 1 284 ? 82.889 5.821 -7.988 1.00 34.80 284 TYR C C 1
ATOM 8002 O O . TYR C 1 284 ? 83.081 7.026 -7.899 1.00 36.57 284 TYR C O 1
ATOM 8011 N N . THR C 1 285 ? 83.475 4.954 -7.174 1.00 34.52 285 THR C N 1
ATOM 8012 C CA . THR C 1 285 ? 84.474 5.382 -6.193 1.00 31.38 285 THR C CA 1
ATOM 8013 C C . THR C 1 285 ? 85.824 5.680 -6.850 1.00 30.86 285 THR C C 1
ATOM 8014 O O . THR C 1 285 ? 86.353 4.874 -7.597 1.00 33.78 285 THR C O 1
ATOM 8018 N N . VAL C 1 286 ? 86.394 6.832 -6.528 1.00 30.01 286 VAL C N 1
ATOM 8019 C CA . VAL C 1 286 ? 87.582 7.316 -7.206 1.00 32.63 286 VAL C CA 1
ATOM 8020 C C . VAL C 1 286 ? 88.795 7.215 -6.278 1.00 34.00 286 VAL C C 1
ATOM 8021 O O . VAL C 1 286 ? 88.746 7.631 -5.118 1.00 33.28 286 VAL C O 1
ATOM 8025 N N . LEU C 1 287 ? 89.873 6.632 -6.791 1.00 35.29 287 LEU C N 1
ATOM 8026 C CA . LEU C 1 287 ? 91.110 6.481 -6.033 1.00 35.13 287 LEU C CA 1
ATOM 8027 C C . LEU C 1 287 ? 92.247 7.278 -6.657 1.00 37.79 287 LEU C C 1
ATOM 8028 O O . LEU C 1 287 ? 92.370 7.355 -7.889 1.00 40.72 287 LEU C O 1
ATOM 8033 N N . SER C 1 288 ? 93.089 7.866 -5.819 1.00 37.59 288 SER C N 1
ATOM 8034 C CA . SER C 1 288 ? 94.256 8.535 -6.343 1.00 39.82 288 SER C CA 1
ATOM 8035 C C . SER C 1 288 ? 95.116 7.487 -7.018 1.00 41.20 288 SER C C 1
ATOM 8036 O O . SER C 1 288 ? 95.099 6.327 -6.637 1.00 37.62 288 SER C O 1
ATOM 8039 N N . HIS C 1 289 ? 95.897 7.921 -7.996 1.00 45.50 289 HIS C N 1
ATOM 8040 C CA . HIS C 1 289 ? 96.585 7.006 -8.885 1.00 47.97 289 HIS C CA 1
ATOM 8041 C C . HIS C 1 289 ? 97.450 5.993 -8.156 1.00 50.53 289 HIS C C 1
ATOM 8042 O O . HIS C 1 289 ? 97.404 4.804 -8.454 1.00 48.94 289 HIS C O 1
ATOM 8049 N N . SER C 1 290 ? 98.214 6.455 -7.177 1.00 53.92 290 SER C N 1
ATOM 8050 C CA . SER C 1 290 ? 99.097 5.558 -6.447 1.00 55.71 290 SER C CA 1
ATOM 8051 C C . SER C 1 290 ? 98.262 4.497 -5.709 1.00 49.94 290 SER C C 1
ATOM 8052 O O . SER C 1 290 ? 98.641 3.331 -5.639 1.00 50.25 290 SER C O 1
ATOM 8055 N N . ILE C 1 291 ? 97.128 4.903 -5.160 1.00 43.01 291 ILE C N 1
ATOM 8056 C CA . ILE C 1 291 ? 96.251 3.962 -4.491 1.00 39.72 291 ILE C CA 1
ATOM 8057 C C . ILE C 1 291 ? 95.570 3.046 -5.498 1.00 37.53 291 ILE C C 1
ATOM 8058 O O . ILE C 1 291 ? 95.426 1.855 -5.276 1.00 35.34 291 ILE C O 1
ATOM 8063 N N . PHE C 1 292 ? 95.134 3.627 -6.601 1.00 37.75 292 PHE C N 1
ATOM 8064 C CA . PHE C 1 292 ? 94.479 2.869 -7.638 1.00 35.94 292 PHE C CA 1
ATOM 8065 C C . PHE C 1 292 ? 95.381 1.732 -8.134 1.00 40.31 292 PHE C C 1
ATOM 8066 O O . PHE C 1 292 ? 94.938 0.597 -8.284 1.00 42.98 292 PHE C O 1
ATOM 8074 N N . GLU C 1 293 ? 96.655 2.026 -8.355 1.00 42.88 293 GLU C N 1
ATOM 8075 C CA . GLU C 1 293 ? 97.573 1.052 -8.927 1.00 45.46 293 GLU C CA 1
ATOM 8076 C C . GLU C 1 293 ? 97.712 -0.181 -8.047 1.00 43.54 293 GLU C C 1
ATOM 8077 O O . GLU C 1 293 ? 97.629 -1.317 -8.520 1.00 44.41 293 GLU C O 1
ATOM 8083 N N . VAL C 1 294 ? 97.872 0.055 -6.753 1.00 39.18 294 VAL C N 1
ATOM 8084 C CA . VAL C 1 294 ? 98.079 -1.008 -5.791 1.00 34.54 294 VAL C CA 1
ATOM 8085 C C . VAL C 1 294 ? 96.828 -1.820 -5.577 1.00 33.23 294 VAL C C 1
ATOM 8086 O O . VAL C 1 294 ? 96.847 -3.038 -5.630 1.00 38.64 294 VAL C O 1
ATOM 8090 N N . PHE C 1 295 ? 95.723 -1.134 -5.383 1.00 33.20 295 PHE C N 1
ATOM 8091 C CA . PHE C 1 295 ? 94.481 -1.804 -5.106 1.00 32.57 295 PHE C CA 1
ATOM 8092 C C . PHE C 1 295 ? 94.024 -2.699 -6.271 1.00 36.12 295 PHE C C 1
ATOM 8093 O O . PHE C 1 295 ? 93.649 -3.841 -6.042 1.00 40.74 295 PHE C O 1
ATOM 8101 N N . THR C 1 296 ? 94.055 -2.212 -7.511 1.00 37.43 296 THR C N 1
ATOM 8102 C CA . THR C 1 296 ? 93.523 -3.010 -8.619 1.00 40.53 296 THR C CA 1
ATOM 8103 C C . THR C 1 296 ? 94.350 -4.250 -8.852 1.00 44.09 296 THR C C 1
ATOM 8104 O O . THR C 1 296 ? 93.845 -5.268 -9.314 1.00 47.60 296 THR C O 1
ATOM 8108 N N . GLN C 1 297 ? 95.642 -4.140 -8.585 1.00 43.40 297 GLN C N 1
ATOM 8109 C CA . GLN C 1 297 ? 96.549 -5.256 -8.714 1.00 44.00 297 GLN C CA 1
ATOM 8110 C C . GLN C 1 297 ? 96.323 -6.245 -7.569 1.00 43.32 297 GLN C C 1
ATOM 8111 O O . GLN C 1 297 ? 96.275 -7.447 -7.796 1.00 45.67 297 GLN C O 1
ATOM 8117 N N . VAL C 1 298 ? 96.196 -5.752 -6.338 1.00 40.01 298 VAL C N 1
ATOM 8118 C CA . VAL C 1 298 ? 95.899 -6.631 -5.206 1.00 37.10 298 VAL C CA 1
ATOM 8119 C C . VAL C 1 298 ? 94.608 -7.386 -5.468 1.00 38.40 298 VAL C C 1
ATOM 8120 O O . VAL C 1 298 ? 94.471 -8.565 -5.159 1.00 36.81 298 VAL C O 1
ATOM 8124 N N . PHE C 1 299 ? 93.648 -6.674 -6.037 1.00 42.45 299 PHE C N 1
ATOM 8125 C CA . PHE C 1 299 ? 92.387 -7.278 -6.378 1.00 44.36 299 PHE C CA 1
ATOM 8126 C C . PHE C 1 299 ? 92.593 -8.341 -7.441 1.00 50.12 299 PHE C C 1
ATOM 8127 O O . PHE C 1 299 ? 92.099 -9.460 -7.307 1.00 54.66 299 PHE C O 1
ATOM 8135 N N . ALA C 1 300 ? 93.342 -8.017 -8.488 1.00 49.88 300 ALA C N 1
ATOM 8136 C CA . ALA C 1 300 ? 93.574 -8.977 -9.569 1.00 51.13 300 ALA C CA 1
ATOM 8137 C C . ALA C 1 300 ? 94.219 -10.255 -9.076 1.00 54.66 300 ALA C C 1
ATOM 8138 O O . ALA C 1 300 ? 94.014 -11.319 -9.657 1.00 59.25 300 ALA C O 1
ATOM 8140 N N . ASN C 1 301 ? 95.038 -10.134 -8.034 1.00 53.27 301 ASN C N 1
ATOM 8141 C CA . ASN C 1 301 ? 95.700 -11.280 -7.397 1.00 52.70 301 ASN C CA 1
ATOM 8142 C C . ASN C 1 301 ? 94.766 -12.165 -6.575 1.00 50.92 301 ASN C C 1
ATOM 8143 O O . ASN C 1 301 ? 95.138 -13.267 -6.219 1.00 52.23 301 ASN C O 1
ATOM 8148 N N . ASN C 1 302 ? 93.590 -11.662 -6.222 1.00 50.54 302 ASN C N 1
ATOM 8149 C CA . ASN C 1 302 ? 92.630 -12.448 -5.457 1.00 53.68 302 ASN C CA 1
ATOM 8150 C C . ASN C 1 302 ? 91.473 -12.972 -6.340 1.00 61.18 302 ASN C C 1
ATOM 8151 O O . ASN C 1 302 ? 90.377 -13.300 -5.857 1.00 64.79 302 ASN C O 1
ATOM 8156 N N . MET C 1 303 ? 91.742 -13.058 -7.640 1.00 54.92 303 MET C N 1
ATOM 8157 C CA . MET C 1 303 ? 90.763 -13.513 -8.623 1.00 55.33 303 MET C CA 1
ATOM 8158 C C . MET C 1 303 ? 91.444 -14.419 -9.654 1.00 60.84 303 MET C C 1
ATOM 8159 O O . MET C 1 303 ? 92.665 -14.415 -9.764 1.00 62.31 303 MET C O 1
ATOM 8164 N N . PRO C 1 304 ? 90.662 -15.212 -10.399 1.00 63.97 304 PRO C N 1
ATOM 8165 C CA . PRO C 1 304 ? 91.255 -16.013 -11.475 1.00 65.45 304 PRO C CA 1
ATOM 8166 C C . PRO C 1 304 ? 91.794 -15.105 -12.568 1.00 62.72 304 PRO C C 1
ATOM 8167 O O . PRO C 1 304 ? 91.010 -14.418 -13.227 1.00 57.95 304 PRO C O 1
ATOM 8171 N N . LYS C 1 305 ? 93.119 -15.098 -12.731 1.00 65.14 305 LYS C N 1
ATOM 8172 C CA . LYS C 1 305 ? 93.797 -14.180 -13.640 1.00 64.05 305 LYS C CA 1
ATOM 8173 C C . LYS C 1 305 ? 93.465 -14.414 -15.089 1.00 67.52 305 LYS C C 1
ATOM 8174 O O . LYS C 1 305 ? 93.637 -13.519 -15.918 1.00 68.88 305 LYS C O 1
ATOM 8180 N N . GLN C 1 306 ? 93.046 -15.628 -15.411 1.00 69.21 306 GLN C N 1
ATOM 8181 C CA . GLN C 1 306 ? 92.685 -15.895 -16.784 1.00 71.51 306 GLN C CA 1
ATOM 8182 C C . GLN C 1 306 ? 91.174 -15.877 -16.925 1.00 71.13 306 GLN C C 1
ATOM 8183 O O . GLN C 1 306 ? 90.622 -16.611 -17.727 1.00 76.09 306 GLN C O 1
ATOM 8189 N N . ALA C 1 307 ? 90.516 -15.115 -16.060 1.00 66.98 307 ALA C N 1
ATOM 8190 C CA . ALA C 1 307 ? 89.100 -14.859 -16.161 1.00 65.64 307 ALA C CA 1
ATOM 8191 C C . ALA C 1 307 ? 88.918 -13.430 -16.590 1.00 64.47 307 ALA C C 1
ATOM 8192 O O . ALA C 1 307 ? 87.800 -13.009 -16.871 1.00 64.85 307 ALA C O 1
ATOM 8194 N N . GLN C 1 308 ? 90.038 -12.711 -16.634 1.00 63.68 308 GLN C N 1
ATOM 8195 C CA . GLN C 1 308 ? 90.054 -11.304 -16.975 1.00 63.07 308 GLN C CA 1
ATOM 8196 C C . GLN C 1 308 ? 89.745 -11.096 -18.446 1.00 66.68 308 GLN C C 1
ATOM 8197 O O . GLN C 1 308 ? 90.036 -11.952 -19.264 1.00 71.80 308 GLN C O 1
ATOM 8203 N N . VAL C 1 309 ? 89.147 -9.952 -18.768 1.00 64.99 309 VAL C N 1
ATOM 8204 C CA . VAL C 1 309 ? 88.841 -9.550 -20.143 1.00 65.12 309 VAL C CA 1
ATOM 8205 C C . VAL C 1 309 ? 89.305 -8.124 -20.345 1.00 62.80 309 VAL C C 1
ATOM 8206 O O . VAL C 1 309 ? 89.579 -7.427 -19.364 1.00 59.79 309 VAL C O 1
ATOM 8210 N N . LYS C 1 310 ? 89.391 -7.688 -21.600 1.00 66.31 310 LYS C N 1
ATOM 8211 C CA . LYS C 1 310 ? 89.723 -6.297 -21.866 1.00 67.96 310 LYS C CA 1
ATOM 8212 C C . LYS C 1 310 ? 88.804 -5.410 -21.073 1.00 65.20 310 LYS C C 1
ATOM 8213 O O . LYS C 1 310 ? 87.579 -5.565 -21.126 1.00 65.99 310 LYS C O 1
ATOM 8219 N N . ALA C 1 311 ? 89.403 -4.540 -20.275 1.00 63.32 311 ALA C N 1
ATOM 8220 C CA . ALA C 1 311 ? 88.653 -3.542 -19.529 1.00 62.05 311 ALA C CA 1
ATOM 8221 C C . ALA C 1 311 ? 87.903 -2.620 -20.497 1.00 64.42 311 ALA C C 1
ATOM 8222 O O . ALA C 1 311 ? 88.399 -2.293 -21.584 1.00 64.75 311 ALA C O 1
ATOM 8224 N N . VAL C 1 312 ? 86.707 -2.206 -20.096 1.00 65.81 312 VAL C N 1
ATOM 8225 C CA . VAL C 1 312 ? 85.842 -1.395 -20.946 1.00 69.47 312 VAL C CA 1
ATOM 8226 C C . VAL C 1 312 ? 85.319 -0.213 -20.135 1.00 65.75 312 VAL C C 1
ATOM 8227 O O . VAL C 1 312 ? 85.212 -0.294 -18.908 1.00 60.12 312 VAL C O 1
ATOM 8231 N N . GLY C 1 313 ? 85.063 0.904 -20.813 1.00 68.29 313 GLY C N 1
ATOM 8232 C CA . GLY C 1 313 ? 84.522 2.074 -20.152 1.00 64.82 313 GLY C CA 1
ATOM 8233 C C . GLY C 1 313 ? 85.588 2.766 -19.326 1.00 60.02 313 GLY C C 1
ATOM 8234 O O . GLY C 1 313 ? 86.741 2.865 -19.741 1.00 59.76 313 GLY C O 1
ATOM 8235 N N . PRO C 1 314 ? 85.200 3.263 -18.146 1.00 57.78 314 PRO C N 1
ATOM 8236 C CA . PRO C 1 314 ? 86.131 3.938 -17.239 1.00 56.59 314 PRO C CA 1
ATOM 8237 C C . PRO C 1 314 ? 86.925 2.969 -16.368 1.00 55.48 314 PRO C C 1
ATOM 8238 O O . PRO C 1 314 ? 87.844 3.394 -15.668 1.00 55.74 314 PRO C O 1
ATOM 8242 N N . PHE C 1 315 ? 86.595 1.683 -16.446 1.00 55.14 315 PHE C N 1
ATOM 8243 C CA . PHE C 1 315 ? 87.117 0.700 -15.507 1.00 53.19 315 PHE C CA 1
ATOM 8244 C C . PHE C 1 315 ? 88.420 0.140 -15.981 1.00 57.21 315 PHE C C 1
ATOM 8245 O O . PHE C 1 315 ? 88.680 0.100 -17.180 1.00 61.88 315 PHE C O 1
ATOM 8253 N N . GLY C 1 316 ? 89.221 -0.334 -15.037 1.00 55.33 316 GLY C N 1
ATOM 8254 C CA . GLY C 1 316 ? 90.542 -0.836 -15.357 1.00 54.85 316 GLY C CA 1
ATOM 8255 C C . GLY C 1 316 ? 90.697 -2.341 -15.300 1.00 52.76 316 GLY C C 1
ATOM 8256 O O . GLY C 1 316 ? 91.622 -2.912 -15.874 1.00 52.68 316 GLY C O 1
ATOM 8257 N N . LEU C 1 317 ? 89.779 -2.992 -14.610 1.00 50.36 317 LEU C N 1
ATOM 8258 C CA . LEU C 1 317 ? 89.890 -4.416 -14.420 1.00 48.98 317 LEU C CA 1
ATOM 8259 C C . LEU C 1 317 ? 88.530 -5.056 -14.642 1.00 52.06 317 LEU C C 1
ATOM 8260 O O . LEU C 1 317 ? 87.613 -4.902 -13.835 1.00 51.36 317 LEU C O 1
ATOM 8265 N N . CYS C 1 318 ? 88.388 -5.744 -15.767 1.00 55.58 318 CYS C N 1
ATOM 8266 C CA . CYS C 1 318 ? 87.120 -6.366 -16.097 1.00 57.09 318 CYS C CA 1
ATOM 8267 C C . CYS C 1 318 ? 87.283 -7.837 -16.326 1.00 56.85 318 CYS C C 1
ATOM 8268 O O . CYS C 1 318 ? 88.351 -8.299 -16.713 1.00 57.69 318 CYS C O 1
ATOM 8271 N N . TYR C 1 319 ? 86.206 -8.566 -16.081 1.00 57.58 319 TYR C N 1
ATOM 8272 C CA . TYR C 1 319 ? 86.214 -10.011 -16.187 1.00 59.33 319 TYR C CA 1
ATOM 8273 C C . TYR C 1 319 ? 85.107 -10.531 -17.071 1.00 64.65 319 TYR C C 1
ATOM 8274 O O . TYR C 1 319 ? 84.161 -9.803 -17.374 1.00 66.34 319 TYR C O 1
ATOM 8283 N N . ASP C 1 320 ? 85.245 -11.789 -17.499 1.00 68.84 320 ASP C N 1
ATOM 8284 C CA . ASP C 1 320 ? 84.129 -12.506 -18.101 1.00 73.85 320 ASP C CA 1
ATOM 8285 C C . ASP C 1 320 ? 83.167 -12.854 -16.956 1.00 71.54 320 ASP C C 1
ATOM 8286 O O . ASP C 1 320 ? 83.544 -13.501 -15.974 1.00 68.11 320 ASP C O 1
ATOM 8291 N N . SER C 1 321 ? 81.908 -12.478 -17.125 1.00 73.46 321 SER C N 1
ATOM 8292 C CA . SER C 1 321 ? 80.932 -12.561 -16.050 1.00 75.43 321 SER C CA 1
ATOM 8293 C C . SER C 1 321 ? 80.576 -14.024 -15.733 1.00 82.17 321 SER C C 1
ATOM 8294 O O . SER C 1 321 ? 80.052 -14.325 -14.663 1.00 84.23 321 SER C O 1
ATOM 8297 N N . ARG C 1 322 ? 80.845 -14.922 -16.679 1.00 86.15 322 ARG C N 1
ATOM 8298 C CA . ARG C 1 322 ? 80.577 -16.356 -16.516 1.00 91.75 322 ARG C CA 1
ATOM 8299 C C . ARG C 1 322 ? 81.573 -17.089 -15.589 1.00 92.00 322 ARG C C 1
ATOM 8300 O O . ARG C 1 322 ? 81.171 -17.960 -14.810 1.00 96.39 322 ARG C O 1
ATOM 8308 N N . LYS C 1 323 ? 82.858 -16.739 -15.683 1.00 86.72 323 LYS C N 1
ATOM 8309 C CA . LYS C 1 323 ? 83.929 -17.370 -14.897 1.00 84.00 323 LYS C CA 1
ATOM 8310 C C . LYS C 1 323 ? 84.045 -16.815 -13.476 1.00 82.79 323 LYS C C 1
ATOM 8311 O O . LYS C 1 323 ? 84.366 -17.537 -12.532 1.00 84.42 323 LYS C O 1
ATOM 8317 N N . ILE C 1 324 ? 83.770 -15.528 -13.325 1.00 82.27 324 ILE C N 1
ATOM 8318 C CA . ILE C 1 324 ? 83.745 -14.929 -12.006 1.00 80.16 324 ILE C CA 1
ATOM 8319 C C . ILE C 1 324 ? 82.293 -15.060 -11.610 1.00 86.20 324 ILE C C 1
ATOM 8320 O O . ILE C 1 324 ? 81.406 -14.840 -12.427 1.00 91.06 324 ILE C O 1
ATOM 8325 N N . SER C 1 325 ? 82.045 -15.508 -10.388 1.00 86.50 325 SER C N 1
ATOM 8326 C CA . SER C 1 325 ? 80.675 -15.689 -9.911 1.00 88.38 325 SER C CA 1
ATOM 8327 C C . SER C 1 325 ? 80.678 -16.081 -8.452 1.00 89.65 325 SER C C 1
ATOM 8328 O O . SER C 1 325 ? 80.586 -15.224 -7.590 1.00 87.91 325 SER C O 1
ATOM 8331 N N . GLY C 1 326 ? 80.770 -17.376 -8.176 1.00 92.01 326 GLY C N 1
ATOM 8332 C CA . GLY C 1 326 ? 81.045 -17.817 -6.823 1.00 91.01 326 GLY C CA 1
ATOM 8333 C C . GLY C 1 326 ? 82.540 -18.067 -6.807 1.00 86.77 326 GLY C C 1
ATOM 8334 O O . GLY C 1 326 ? 82.972 -19.144 -7.218 1.00 90.87 326 GLY C O 1
ATOM 8335 N N . GLY C 1 327 ? 83.342 -17.073 -6.413 1.00 77.60 327 GLY C N 1
ATOM 8336 C CA . GLY C 1 327 ? 82.863 -15.779 -5.953 1.00 70.66 327 GLY C CA 1
ATOM 8337 C C . GLY C 1 327 ? 83.846 -14.627 -6.130 1.00 62.56 327 GLY C C 1
ATOM 8338 O O . GLY C 1 327 ? 84.899 -14.781 -6.755 1.00 63.46 327 GLY C O 1
ATOM 8339 N N . ALA C 1 328 ? 83.453 -13.454 -5.639 1.00 57.18 328 ALA C N 1
ATOM 8340 C CA . ALA C 1 328 ? 84.315 -12.269 -5.543 1.00 52.32 328 ALA C CA 1
ATOM 8341 C C . ALA C 1 328 ? 84.906 -12.185 -4.128 1.00 54.06 328 ALA C C 1
ATOM 8342 O O . ALA C 1 328 ? 84.345 -12.752 -3.187 1.00 61.07 328 ALA C O 1
ATOM 8344 N N . PRO C 1 329 ? 86.061 -11.533 -3.969 1.00 49.93 329 PRO C N 1
ATOM 8345 C CA . PRO C 1 329 ? 86.674 -11.552 -2.634 1.00 50.09 329 PRO C CA 1
ATOM 8346 C C . PRO C 1 329 ? 86.026 -10.588 -1.642 1.00 47.86 329 PRO C C 1
ATOM 8347 O O . PRO C 1 329 ? 85.266 -9.725 -2.076 1.00 47.92 329 PRO C O 1
ATOM 8351 N N . SER C 1 330 ? 86.289 -10.765 -0.340 1.00 48.74 330 SER C N 1
ATOM 8352 C CA . SER C 1 330 ? 85.914 -9.786 0.702 1.00 48.43 330 SER C CA 1
ATOM 8353 C C . SER C 1 330 ? 86.593 -8.437 0.498 1.00 43.85 330 SER C C 1
ATOM 8354 O O . SER C 1 330 ? 87.817 -8.363 0.543 1.00 41.90 330 SER C O 1
ATOM 8357 N N . VAL C 1 331 ? 85.799 -7.379 0.327 1.00 43.09 331 VAL C N 1
ATOM 8358 C CA . VAL C 1 331 ? 86.308 -6.002 0.288 1.00 42.16 331 VAL C CA 1
ATOM 8359 C C . VAL C 1 331 ? 85.745 -5.124 1.403 1.00 40.07 331 VAL C C 1
ATOM 8360 O O . VAL C 1 331 ? 84.542 -4.936 1.483 1.00 43.48 331 VAL C O 1
ATOM 8364 N N . ASP C 1 332 ? 86.614 -4.669 2.299 1.00 34.20 332 ASP C N 1
ATOM 8365 C CA . ASP C 1 332 ? 86.218 -3.905 3.470 1.00 30.27 332 ASP C CA 1
ATOM 8366 C C . ASP C 1 332 ? 87.046 -2.637 3.610 1.00 29.20 332 ASP C C 1
ATOM 8367 O O . ASP C 1 332 ? 88.241 -2.643 3.371 1.00 30.29 332 ASP C O 1
ATOM 8372 N N . LEU C 1 333 ? 86.400 -1.555 4.012 1.00 31.33 333 LEU C N 1
ATOM 8373 C CA . LEU C 1 333 ? 87.087 -0.362 4.447 1.00 27.15 333 LEU C CA 1
ATOM 8374 C C . LEU C 1 333 ? 87.326 -0.501 5.910 1.00 32.47 333 LEU C C 1
ATOM 8375 O O . LEU C 1 333 ? 86.393 -0.654 6.689 1.00 27.56 333 LEU C O 1
ATOM 8380 N N . ILE C 1 334 ? 88.595 -0.455 6.272 1.00 33.72 334 ILE C N 1
ATOM 8381 C CA . ILE C 1 334 ? 89.001 -0.496 7.664 1.00 35.37 334 ILE C CA 1
ATOM 8382 C C . ILE C 1 334 ? 89.048 0.909 8.275 1.00 32.96 334 ILE C C 1
ATOM 8383 O O . ILE C 1 334 ? 89.712 1.812 7.785 1.00 30.42 334 ILE C O 1
ATOM 8388 N N . LEU C 1 335 ? 88.277 1.090 9.328 1.00 33.92 335 LEU C N 1
ATOM 8389 C CA . LEU C 1 335 ? 88.084 2.396 9.889 1.00 34.44 335 LEU C CA 1
ATOM 8390 C C . LEU C 1 335 ? 88.967 2.527 11.118 1.00 40.18 335 LEU C C 1
ATOM 8391 O O . LEU C 1 335 ? 89.184 1.539 11.812 1.00 45.68 335 LEU C O 1
ATOM 8396 N N . ASP C 1 336 ? 89.529 3.707 11.353 1.00 42.72 336 ASP C N 1
ATOM 8397 C CA . ASP C 1 336 ? 90.446 3.912 12.481 1.00 47.69 336 ASP C CA 1
ATOM 8398 C C . ASP C 1 336 ? 89.818 3.634 13.835 1.00 48.00 336 ASP C C 1
ATOM 8399 O O . ASP C 1 336 ? 88.694 4.065 14.100 1.00 44.02 336 ASP C O 1
ATOM 8404 N N . LYS C 1 337 ? 90.543 2.876 14.660 1.00 57.18 337 LYS C N 1
ATOM 8405 C CA . LYS C 1 337 ? 90.184 2.668 16.063 1.00 65.80 337 LYS C CA 1
ATOM 8406 C C . LYS C 1 337 ? 88.878 1.949 16.229 1.00 69.57 337 LYS C C 1
ATOM 8407 O O . LYS C 1 337 ? 88.236 2.009 17.274 1.00 74.26 337 LYS C O 1
ATOM 8413 N N . ASN C 1 338 ? 88.456 1.279 15.184 1.00 67.25 338 ASN C N 1
ATOM 8414 C CA . ASN C 1 338 ? 87.141 0.741 15.264 1.00 66.74 338 ASN C CA 1
ATOM 8415 C C . ASN C 1 338 ? 87.241 -0.737 15.393 1.00 70.32 338 ASN C C 1
ATOM 8416 O O . ASN C 1 338 ? 88.211 -1.363 14.944 1.00 73.27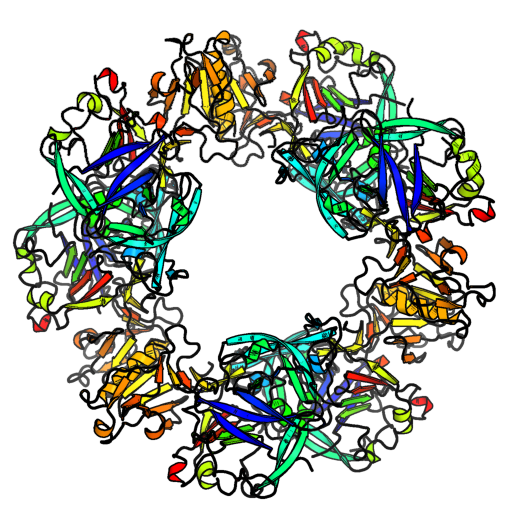 338 ASN C O 1
ATOM 8421 N N . ASP C 1 339 ? 86.219 -1.281 16.025 1.00 72.09 339 ASP C N 1
ATOM 8422 C CA . ASP C 1 339 ? 86.027 -2.702 16.116 1.00 77.33 339 ASP C CA 1
ATOM 8423 C C . ASP C 1 339 ? 85.446 -3.073 14.782 1.00 75.03 339 ASP C C 1
ATOM 8424 O O . ASP C 1 339 ? 85.312 -4.251 14.438 1.00 75.00 339 ASP C O 1
ATOM 8429 N N . ALA C 1 340 ? 85.104 -2.033 14.028 1.00 72.54 340 ALA C N 1
ATOM 8430 C CA . ALA C 1 340 ? 84.269 -2.196 12.860 1.00 68.66 340 ALA C CA 1
ATOM 8431 C C . ALA C 1 340 ? 84.743 -1.491 11.585 1.00 59.43 340 ALA C C 1
ATOM 8432 O O . ALA C 1 340 ? 85.690 -0.684 11.528 1.00 58.91 340 ALA C O 1
ATOM 8434 N N . VAL C 1 341 ? 84.031 -1.927 10.565 1.00 49.42 341 VAL C N 1
ATOM 8435 C CA . VAL C 1 341 ? 84.435 -2.009 9.201 1.00 39.86 341 VAL C CA 1
ATOM 8436 C C . VAL C 1 341 ? 83.270 -1.581 8.346 1.00 33.26 341 VAL C C 1
ATOM 8437 O O . VAL C 1 341 ? 82.136 -1.813 8.737 1.00 34.44 341 VAL C O 1
ATOM 8441 N N . TRP C 1 342 ? 83.516 -0.911 7.225 1.00 29.55 342 TRP C N 1
ATOM 8442 C CA . TRP C 1 342 ? 82.432 -0.686 6.281 1.00 28.03 342 TRP C CA 1
ATOM 8443 C C . TRP C 1 342 ? 82.578 -1.699 5.158 1.00 30.09 342 TRP C C 1
ATOM 8444 O O . TRP C 1 342 ? 83.350 -1.516 4.231 1.00 30.45 342 TRP C O 1
ATOM 8455 N N . ARG C 1 343 ? 81.827 -2.785 5.268 1.00 29.93 343 ARG C N 1
ATOM 8456 C CA . ARG C 1 343 ? 81.910 -3.896 4.335 1.00 30.55 343 ARG C CA 1
ATOM 8457 C C . ARG C 1 343 ? 81.239 -3.538 3.033 1.00 31.29 343 ARG C C 1
ATOM 8458 O O . ARG C 1 343 ? 80.218 -2.874 3.039 1.00 34.75 343 ARG C O 1
ATOM 8466 N N . ILE C 1 344 ? 81.849 -3.878 1.909 1.00 29.75 344 ILE C N 1
ATOM 8467 C CA . ILE C 1 344 ? 81.229 -3.593 0.625 1.00 34.57 344 ILE C CA 1
ATOM 8468 C C . ILE C 1 344 ? 80.841 -4.881 -0.091 1.00 37.21 344 ILE C C 1
ATOM 8469 O O . ILE C 1 344 ? 81.678 -5.769 -0.289 1.00 39.26 344 ILE C O 1
ATOM 8474 N N . SER C 1 345 ? 79.563 -4.991 -0.444 1.00 36.72 345 SER C N 1
ATOM 8475 C CA . SER C 1 345 ? 79.021 -6.175 -1.116 1.00 38.61 345 SER C CA 1
ATOM 8476 C C . SER C 1 345 ? 79.551 -6.281 -2.542 1.00 40.29 345 SER C C 1
ATOM 8477 O O . SER C 1 345 ? 79.720 -5.266 -3.213 1.00 42.59 345 SER C O 1
ATOM 8480 N N . SER C 1 346 ? 79.803 -7.495 -3.015 1.00 41.15 346 SER C N 1
ATOM 8481 C CA . SER C 1 346 ? 80.329 -7.674 -4.363 1.00 41.84 346 SER C CA 1
ATOM 8482 C C . SER C 1 346 ? 79.259 -7.306 -5.377 1.00 46.53 346 SER C C 1
ATOM 8483 O O . SER C 1 346 ? 79.529 -7.062 -6.549 1.00 48.23 346 SER C O 1
ATOM 8486 N N . GLU C 1 347 ? 78.053 -7.131 -4.872 1.00 50.50 347 GLU C N 1
ATOM 8487 C CA . GLU C 1 347 ? 76.919 -6.780 -5.696 1.00 55.35 347 GLU C CA 1
ATOM 8488 C C . GLU C 1 347 ? 76.959 -5.270 -5.886 1.00 53.73 347 GLU C C 1
ATOM 8489 O O . GLU C 1 347 ? 76.313 -4.707 -6.766 1.00 55.37 347 GLU C O 1
ATOM 8495 N N . ASN C 1 348 ? 77.762 -4.617 -5.061 1.00 50.30 348 ASN C N 1
ATOM 8496 C CA . ASN C 1 348 ? 77.955 -3.190 -5.190 1.00 50.33 348 ASN C CA 1
ATOM 8497 C C . ASN C 1 348 ? 79.166 -2.809 -6.039 1.00 49.89 348 ASN C C 1
ATOM 8498 O O . ASN C 1 348 ? 79.056 -1.997 -6.953 1.00 53.39 348 ASN C O 1
ATOM 8503 N N . PHE C 1 349 ? 80.313 -3.418 -5.772 1.00 45.57 349 PHE C N 1
ATOM 8504 C CA . PHE C 1 349 ? 81.533 -2.943 -6.404 1.00 45.03 349 PHE C CA 1
ATOM 8505 C C . PHE C 1 349 ? 81.865 -3.587 -7.743 1.00 49.42 349 PHE C C 1
ATOM 8506 O O . PHE C 1 349 ? 82.785 -3.132 -8.412 1.00 50.57 349 PHE C O 1
ATOM 8514 N N . MET C 1 350 ? 81.105 -4.607 -8.143 1.00 46.40 350 MET C N 1
ATOM 8515 C CA . MET C 1 350 ? 81.215 -5.186 -9.485 1.00 49.16 350 MET C CA 1
ATOM 8516 C C . MET C 1 350 ? 80.203 -4.538 -10.428 1.00 50.90 350 MET C C 1
ATOM 8517 O O . MET C 1 350 ? 79.012 -4.479 -10.120 1.00 52.15 350 MET C O 1
ATOM 8522 N N . VAL C 1 351 ? 80.675 -4.033 -11.563 1.00 50.38 351 VAL C N 1
ATOM 8523 C CA . VAL C 1 351 ? 79.815 -3.314 -12.488 1.00 50.39 351 VAL C CA 1
ATOM 8524 C C . VAL C 1 351 ? 79.594 -4.094 -13.772 1.00 54.05 351 VAL C C 1
ATOM 8525 O O . VAL C 1 351 ? 80.519 -4.671 -14.317 1.00 54.20 351 VAL C O 1
ATOM 8529 N N . GLN C 1 352 ? 78.372 -4.021 -14.286 1.00 58.30 352 GLN C N 1
ATOM 8530 C CA . GLN C 1 352 ? 77.957 -4.738 -15.476 1.00 62.82 352 GLN C CA 1
ATOM 8531 C C . GLN C 1 352 ? 78.093 -3.865 -16.719 1.00 65.19 352 GLN C C 1
ATOM 8532 O O . GLN C 1 352 ? 77.121 -3.594 -17.410 1.00 69.80 352 GLN C O 1
ATOM 8538 N N . ALA C 1 353 ? 79.307 -3.357 -16.922 1.00 63.98 353 ALA C N 1
ATOM 8539 C CA . ALA C 1 353 ? 79.711 -2.591 -18.110 1.00 64.36 353 ALA C CA 1
ATOM 8540 C C . ALA C 1 353 ? 79.099 -3.050 -19.441 1.00 69.60 353 ALA C C 1
ATOM 8541 O O . ALA C 1 353 ? 78.629 -2.231 -20.230 1.00 72.67 353 ALA C O 1
ATOM 8543 N N . GLN C 1 354 ? 79.160 -4.348 -19.710 1.00 71.03 354 GLN C N 1
ATOM 8544 C CA . GLN C 1 354 ? 78.643 -4.902 -20.951 1.00 73.43 354 GLN C CA 1
ATOM 8545 C C . GLN C 1 354 ? 78.014 -6.248 -20.616 1.00 73.31 354 GLN C C 1
ATOM 8546 O O . GLN C 1 354 ? 78.323 -6.803 -19.573 1.00 72.40 354 GLN C O 1
ATOM 8552 N N . ASP C 1 355 ? 77.182 -6.798 -21.496 1.00 75.95 355 ASP C N 1
ATOM 8553 C CA . ASP C 1 355 ? 76.654 -8.155 -21.300 1.00 80.51 355 ASP C CA 1
ATOM 8554 C C . ASP C 1 355 ? 77.761 -9.187 -21.133 1.00 81.35 355 ASP C C 1
ATOM 8555 O O . ASP C 1 355 ? 78.712 -9.236 -21.921 1.00 82.83 355 ASP C O 1
ATOM 8560 N N . GLY C 1 356 ? 77.612 -10.013 -20.100 1.00 80.38 356 GLY C N 1
ATOM 8561 C CA . GLY C 1 356 ? 78.594 -11.018 -19.731 1.00 79.75 356 GLY C CA 1
ATOM 8562 C C . GLY C 1 356 ? 79.980 -10.457 -19.443 1.00 74.84 356 GLY C C 1
ATOM 8563 O O . GLY C 1 356 ? 80.985 -11.162 -19.534 1.00 75.56 356 GLY C O 1
ATOM 8564 N N . VAL C 1 357 ? 80.038 -9.174 -19.110 1.00 69.01 357 VAL C N 1
ATOM 8565 C CA . VAL C 1 357 ? 81.278 -8.561 -18.675 1.00 62.84 357 VAL C CA 1
ATOM 8566 C C . VAL C 1 357 ? 81.018 -7.867 -17.361 1.00 56.37 357 VAL C C 1
ATOM 8567 O O . VAL C 1 357 ? 80.127 -7.039 -17.276 1.00 54.42 357 VAL C O 1
ATOM 8571 N N . SER C 1 358 ? 81.765 -8.221 -16.328 1.00 53.25 358 SER C N 1
ATOM 8572 C CA . SER C 1 358 ? 81.560 -7.628 -15.017 1.00 53.84 358 SER C CA 1
ATOM 8573 C C . SER C 1 358 ? 82.836 -6.892 -14.532 1.00 55.55 358 SER C C 1
ATOM 8574 O O . SER C 1 358 ? 83.901 -7.497 -14.433 1.00 55.58 358 SER C O 1
ATOM 8577 N N . CYS C 1 359 ? 82.736 -5.597 -14.227 1.00 52.08 359 CYS C N 1
ATOM 8578 C CA . CYS C 1 359 ? 83.943 -4.788 -13.968 1.00 46.68 359 CYS C CA 1
ATOM 8579 C C . CYS C 1 359 ? 84.148 -4.319 -12.532 1.00 42.95 359 CYS C C 1
ATOM 8580 O O . CYS C 1 359 ? 83.202 -4.077 -11.798 1.00 40.09 359 CYS C O 1
ATOM 8583 N N . LEU C 1 360 ? 85.406 -4.196 -12.138 1.00 42.49 360 LEU C N 1
ATOM 8584 C CA . LEU C 1 360 ? 85.741 -3.642 -10.840 1.00 42.54 360 LEU C CA 1
ATOM 8585 C C . LEU C 1 360 ? 85.490 -2.154 -10.841 1.00 46.29 360 LEU C C 1
ATOM 8586 O O . LEU C 1 360 ? 86.134 -1.415 -11.590 1.00 47.96 360 LEU C O 1
ATOM 8591 N N . GLY C 1 361 ? 84.535 -1.736 -10.009 1.00 45.65 361 GLY C N 1
ATOM 8592 C CA . GLY C 1 361 ? 83.989 -0.392 -10.018 1.00 44.88 361 GLY C CA 1
ATOM 8593 C C . GLY C 1 361 ? 84.746 0.675 -9.252 1.00 43.70 361 GLY C C 1
ATOM 8594 O O . GLY C 1 361 ? 84.149 1.487 -8.547 1.00 42.39 361 GLY C O 1
ATOM 8595 N N . PHE C 1 362 ? 86.062 0.695 -9.420 1.00 44.41 362 PHE C N 1
ATOM 8596 C CA . PHE C 1 362 ? 86.891 1.770 -8.900 1.00 41.53 362 PHE C CA 1
ATOM 8597 C C . PHE C 1 362 ? 87.646 2.363 -10.070 1.00 43.22 362 PHE C C 1
ATOM 8598 O O . PHE C 1 362 ? 88.131 1.636 -10.933 1.00 47.56 362 PHE C O 1
ATOM 8606 N N . VAL C 1 363 ? 87.760 3.683 -10.093 1.00 40.70 363 VAL C N 1
ATOM 8607 C CA . VAL C 1 363 ? 88.389 4.361 -11.208 1.00 37.04 363 VAL C CA 1
ATOM 8608 C C . VAL C 1 363 ? 89.579 5.197 -10.734 1.00 36.19 363 VAL C C 1
ATOM 8609 O O . VAL C 1 363 ? 89.654 5.596 -9.569 1.00 35.24 363 VAL C O 1
ATOM 8613 N N . ASP C 1 364 ? 90.543 5.380 -11.630 1.00 37.95 364 ASP C N 1
ATOM 8614 C CA . ASP C 1 364 ? 91.770 6.105 -11.350 1.00 38.46 364 ASP C CA 1
ATOM 8615 C C . ASP C 1 364 ? 91.514 7.599 -11.366 1.00 41.20 364 ASP C C 1
ATOM 8616 O O . ASP C 1 364 ? 91.091 8.154 -12.383 1.00 41.82 364 ASP C O 1
ATOM 8621 N N . GLY C 1 365 ? 91.746 8.238 -10.220 1.00 41.80 365 GLY C N 1
ATOM 8622 C CA . GLY C 1 365 ? 91.585 9.678 -10.074 1.00 41.94 365 GLY C CA 1
ATOM 8623 C C . GLY C 1 365 ? 92.779 10.526 -10.477 1.00 45.36 365 GLY C C 1
ATOM 8624 O O . GLY C 1 365 ? 92.729 11.749 -10.416 1.00 48.68 365 GLY C O 1
ATOM 8625 N N . GLY C 1 366 ? 93.854 9.873 -10.889 1.00 47.09 366 GLY C N 1
ATOM 8626 C CA . GLY C 1 366 ? 95.056 10.557 -11.301 1.00 48.76 366 GLY C CA 1
ATOM 8627 C C . GLY C 1 366 ? 95.937 10.927 -10.130 1.00 51.46 366 GLY C C 1
ATOM 8628 O O . GLY C 1 366 ? 95.669 10.559 -8.989 1.00 47.12 366 GLY C O 1
ATOM 8629 N N . VAL C 1 367 ? 96.979 11.698 -10.430 1.00 60.83 367 VAL C N 1
ATOM 8630 C CA . VAL C 1 367 ? 98.019 12.029 -9.464 1.00 67.54 367 VAL C CA 1
ATOM 8631 C C . VAL C 1 367 ? 97.711 13.336 -8.739 1.00 71.64 367 VAL C C 1
ATOM 8632 O O . VAL C 1 367 ? 98.333 13.652 -7.721 1.00 76.36 367 VAL C O 1
ATOM 8636 N N . HIS C 1 368 ? 96.754 14.097 -9.261 1.00 68.72 368 HIS C N 1
ATOM 8637 C CA . HIS C 1 368 ? 96.351 15.313 -8.583 1.00 66.65 368 HIS C CA 1
ATOM 8638 C C . HIS C 1 368 ? 94.912 15.152 -8.147 1.00 63.83 368 HIS C C 1
ATOM 8639 O O . HIS C 1 368 ? 94.112 16.062 -8.277 1.00 65.73 368 HIS C O 1
ATOM 8646 N N . ALA C 1 369 ? 94.572 13.964 -7.670 1.00 59.74 369 ALA C N 1
ATOM 8647 C CA . ALA C 1 369 ? 93.236 13.702 -7.176 1.00 53.19 369 ALA C CA 1
ATOM 8648 C C . ALA C 1 369 ? 92.989 14.497 -5.905 1.00 55.85 369 ALA C C 1
ATOM 8649 O O . ALA C 1 369 ? 93.925 14.784 -5.157 1.00 58.06 369 ALA C O 1
ATOM 8651 N N . ARG C 1 370 ? 91.721 14.837 -5.669 1.00 57.50 370 ARG C N 1
ATOM 8652 C CA . ARG C 1 370 ? 91.287 15.676 -4.546 1.00 58.32 370 ARG C CA 1
ATOM 8653 C C . ARG C 1 370 ? 91.528 14.991 -3.203 1.00 50.15 370 ARG C C 1
ATOM 8654 O O . ARG C 1 370 ? 92.048 15.612 -2.280 1.00 49.56 370 ARG C O 1
ATOM 8662 N N . ALA C 1 371 ? 91.186 13.703 -3.128 1.00 42.67 371 ALA C N 1
ATOM 8663 C CA . ALA C 1 371 ? 91.418 12.877 -1.946 1.00 36.38 371 ALA C CA 1
ATOM 8664 C C . ALA C 1 371 ? 91.918 11.516 -2.401 1.00 36.40 371 ALA C C 1
ATOM 8665 O O . ALA C 1 371 ? 91.841 11.205 -3.591 1.00 38.37 371 ALA C O 1
ATOM 8667 N N . GLY C 1 372 ? 92.475 10.735 -1.471 1.00 36.32 372 GLY C N 1
ATOM 8668 C CA . GLY C 1 372 ? 93.000 9.392 -1.744 1.00 35.75 372 GLY C CA 1
ATOM 8669 C C . GLY C 1 372 ? 91.894 8.438 -2.118 1.00 33.20 372 GLY C C 1
ATOM 8670 O O . GLY C 1 372 ? 92.030 7.595 -3.000 1.00 32.68 372 GLY C O 1
ATOM 8671 N N . ILE C 1 373 ? 90.785 8.607 -1.407 1.00 33.01 373 ILE C N 1
ATOM 8672 C CA . ILE C 1 373 ? 89.541 7.890 -1.640 1.00 30.73 373 ILE C CA 1
ATOM 8673 C C . ILE C 1 373 ? 88.378 8.873 -1.711 1.00 28.19 373 ILE C C 1
ATOM 8674 O O . ILE C 1 373 ? 88.212 9.724 -0.853 1.00 27.95 373 ILE C O 1
ATOM 8679 N N . ALA C 1 374 ? 87.583 8.773 -2.761 1.00 29.12 374 ALA C N 1
ATOM 8680 C CA . ALA C 1 374 ? 86.334 9.513 -2.801 1.00 29.77 374 ALA C CA 1
ATOM 8681 C C . ALA C 1 374 ? 85.161 8.564 -3.059 1.00 29.93 374 ALA C C 1
ATOM 8682 O O . ALA C 1 374 ? 84.948 8.094 -4.177 1.00 29.68 374 ALA C O 1
ATOM 8684 N N . LEU C 1 375 ? 84.404 8.294 -2.003 1.00 30.53 375 LEU C N 1
ATOM 8685 C CA . LEU C 1 375 ? 83.266 7.407 -2.071 1.00 28.51 375 LEU C CA 1
ATOM 8686 C C . LEU C 1 375 ? 82.089 8.131 -2.732 1.00 35.21 375 LEU C C 1
ATOM 8687 O O . LEU C 1 375 ? 81.679 9.200 -2.279 1.00 36.25 375 LEU C O 1
ATOM 8692 N N . GLY C 1 376 ? 81.546 7.541 -3.800 1.00 37.64 376 GLY C N 1
ATOM 8693 C CA . GLY C 1 376 ? 80.553 8.199 -4.639 1.00 37.07 376 GLY C CA 1
ATOM 8694 C C . GLY C 1 376 ? 79.151 7.645 -4.509 1.00 33.80 376 GLY C C 1
ATOM 8695 O O . GLY C 1 376 ? 78.834 6.968 -3.531 1.00 31.17 376 GLY C O 1
ATOM 8696 N N . ALA C 1 377 ? 78.318 7.926 -5.508 1.00 33.68 377 ALA C N 1
ATOM 8697 C CA . ALA C 1 377 ? 76.897 7.569 -5.471 1.00 31.58 377 ALA C CA 1
ATOM 8698 C C . ALA C 1 377 ? 76.642 6.073 -5.403 1.00 33.68 377 ALA C C 1
ATOM 8699 O O . ALA C 1 377 ? 75.814 5.621 -4.612 1.00 35.04 377 ALA C O 1
ATOM 8701 N N A HIS C 1 378 ? 77.372 5.300 -6.197 0.50 34.09 378 HIS C N 1
ATOM 8702 N N B HIS C 1 378 ? 77.350 5.323 -6.248 0.50 34.13 378 HIS C N 1
ATOM 8703 C CA A HIS C 1 378 ? 77.156 3.859 -6.240 0.50 33.34 378 HIS C CA 1
ATOM 8704 C CA B HIS C 1 378 ? 77.284 3.858 -6.305 0.50 33.40 378 HIS C CA 1
ATOM 8705 C C A HIS C 1 378 ? 77.519 3.201 -4.909 0.50 32.13 378 HIS C C 1
ATOM 8706 C C B HIS C 1 378 ? 77.539 3.213 -4.944 0.50 32.49 378 HIS C C 1
ATOM 8707 O O A HIS C 1 378 ? 76.895 2.220 -4.526 0.50 32.61 378 HIS C O 1
ATOM 8708 O O B HIS C 1 378 ? 76.860 2.264 -4.573 0.50 32.57 378 HIS C O 1
ATOM 8721 N N . HIS C 1 379 ? 78.524 3.731 -4.214 1.00 31.33 379 HIS C N 1
ATOM 8722 C CA . HIS C 1 379 ? 78.867 3.238 -2.872 1.00 31.22 379 HIS C CA 1
ATOM 8723 C C . HIS C 1 379 ? 77.703 3.417 -1.891 1.00 32.39 379 HIS C C 1
ATOM 8724 O O . HIS C 1 379 ? 77.413 2.519 -1.088 1.00 34.01 379 HIS C O 1
ATOM 8731 N N . LEU C 1 380 ? 77.050 4.575 -1.956 1.00 28.96 380 LEU C N 1
ATOM 8732 C CA . LEU C 1 380 ? 75.975 4.941 -1.030 1.00 27.57 380 LEU C CA 1
ATOM 8733 C C . LEU C 1 380 ? 74.630 4.250 -1.289 1.00 27.47 380 LEU C C 1
ATOM 8734 O O . LEU C 1 380 ? 73.801 4.106 -0.395 1.00 30.25 380 LEU C O 1
ATOM 8739 N N . GLU C 1 381 ? 74.397 3.875 -2.532 1.00 29.40 381 GLU C N 1
ATOM 8740 C CA . GLU C 1 381 ? 73.133 3.288 -2.924 1.00 31.87 381 GLU C CA 1
ATOM 8741 C C . GLU C 1 381 ? 72.824 2.003 -2.144 1.00 32.99 381 GLU C C 1
ATOM 8742 O O . GLU C 1 381 ? 73.705 1.151 -1.934 1.00 33.06 381 GLU C O 1
ATOM 8748 N N . GLU C 1 382 ? 71.565 1.899 -1.709 1.00 33.42 382 GLU C N 1
ATOM 8749 C CA . GLU C 1 382 ? 71.060 0.764 -0.931 1.00 35.48 382 GLU C CA 1
ATOM 8750 C C . GLU C 1 382 ? 71.753 0.602 0.427 1.00 31.78 382 GLU C C 1
ATOM 8751 O O . GLU C 1 382 ? 71.810 -0.493 0.991 1.00 33.12 382 GLU C O 1
ATOM 8757 N N . ASN C 1 383 ? 72.271 1.713 0.937 1.00 31.54 383 ASN C N 1
ATOM 8758 C CA . ASN C 1 383 ? 72.744 1.799 2.308 1.00 32.30 383 ASN C CA 1
ATOM 8759 C C . ASN C 1 383 ? 72.024 2.954 2.984 1.00 29.37 383 ASN C C 1
ATOM 8760 O O . ASN C 1 383 ? 71.766 3.962 2.356 1.00 29.40 383 ASN C O 1
ATOM 8765 N N . LEU C 1 384 ? 71.717 2.811 4.267 1.00 31.29 384 LEU C N 1
ATOM 8766 C CA . LEU C 1 384 ? 71.202 3.922 5.046 1.00 30.11 384 LEU C CA 1
ATOM 8767 C C . LEU C 1 384 ? 72.355 4.628 5.777 1.00 32.77 384 LEU C C 1
ATOM 8768 O O . LEU C 1 384 ? 73.036 4.029 6.604 1.00 35.10 384 LEU C O 1
ATOM 8773 N N . VAL C 1 385 ? 72.583 5.895 5.444 1.00 32.38 385 VAL C N 1
ATOM 8774 C CA . VAL C 1 385 ? 73.714 6.645 5.983 1.00 29.84 385 VAL C CA 1
ATOM 8775 C C . VAL C 1 385 ? 73.260 7.875 6.767 1.00 27.77 385 VAL C C 1
ATOM 8776 O O . VAL C 1 385 ? 72.679 8.785 6.216 1.00 27.73 385 VAL C O 1
ATOM 8780 N N . VAL C 1 386 ? 73.529 7.875 8.063 1.00 28.15 386 VAL C N 1
ATOM 8781 C CA . VAL C 1 386 ? 73.038 8.909 8.949 1.00 25.93 386 VAL C CA 1
ATOM 8782 C C . VAL C 1 386 ? 74.128 9.901 9.267 1.00 26.54 386 VAL C C 1
ATOM 8783 O O . VAL C 1 386 ? 75.145 9.538 9.841 1.00 28.92 386 VAL C O 1
ATOM 8787 N N . PHE C 1 387 ? 73.909 11.157 8.917 1.00 25.41 387 PHE C N 1
ATOM 8788 C CA . PHE C 1 387 ? 74.859 12.204 9.222 1.00 27.18 387 PHE C CA 1
ATOM 8789 C C . PHE C 1 387 ? 74.434 12.846 10.527 1.00 28.72 387 PHE C C 1
ATOM 8790 O O . PHE C 1 387 ? 73.537 13.682 10.554 1.00 28.68 387 PHE C O 1
ATOM 8798 N N . ASP C 1 388 ? 75.062 12.402 11.611 1.00 28.14 388 ASP C N 1
ATOM 8799 C CA . ASP C 1 388 ? 74.741 12.893 12.928 1.00 29.66 388 ASP C CA 1
ATOM 8800 C C . ASP C 1 388 ? 75.625 14.100 13.251 1.00 32.01 388 ASP C C 1
ATOM 8801 O O . ASP C 1 388 ? 76.697 13.967 13.824 1.00 35.71 388 ASP C O 1
ATOM 8806 N N . LEU C 1 389 ? 75.152 15.287 12.915 1.00 28.91 389 LEU C N 1
ATOM 8807 C CA . LEU C 1 389 ? 75.989 16.450 13.014 1.00 30.01 389 LEU C CA 1
ATOM 8808 C C . LEU C 1 389 ? 76.163 16.877 14.460 1.00 32.27 389 LEU C C 1
ATOM 8809 O O . LEU C 1 389 ? 77.142 17.524 14.791 1.00 35.96 389 LEU C O 1
ATOM 8814 N N . GLU C 1 390 ? 75.233 16.504 15.324 1.00 31.27 390 GLU C N 1
ATOM 8815 C CA . GLU C 1 390 ? 75.320 16.914 16.720 1.00 32.69 390 GLU C CA 1
ATOM 8816 C C . GLU C 1 390 ? 76.440 16.201 17.424 1.00 31.97 390 GLU C C 1
ATOM 8817 O O . GLU C 1 390 ? 77.033 16.735 18.366 1.00 33.38 390 GLU C O 1
ATOM 8823 N N . ARG C 1 391 ? 76.730 14.995 16.966 1.00 31.68 391 ARG C N 1
ATOM 8824 C CA . ARG C 1 391 ? 77.795 14.223 17.575 1.00 32.43 391 ARG C CA 1
ATOM 8825 C C . ARG C 1 391 ? 78.984 14.088 16.649 1.00 31.62 391 ARG C C 1
ATOM 8826 O O . ARG C 1 391 ? 79.935 13.414 16.988 1.00 32.89 391 ARG C O 1
ATOM 8834 N N . SER C 1 392 ? 78.931 14.735 15.492 1.00 29.99 392 SER C N 1
ATOM 8835 C CA . SER C 1 392 ? 80.017 14.685 14.503 1.00 28.08 392 SER C CA 1
ATOM 8836 C C . SER C 1 392 ? 80.449 13.264 14.119 1.00 27.72 392 SER C C 1
ATOM 8837 O O . SER C 1 392 ? 81.610 12.900 14.210 1.00 29.42 392 SER C O 1
ATOM 8840 N N . ARG C 1 393 ? 79.511 12.468 13.657 1.00 26.05 393 ARG C N 1
ATOM 8841 C CA . ARG C 1 393 ? 79.795 11.100 13.277 1.00 25.30 393 ARG C CA 1
ATOM 8842 C C . ARG C 1 393 ? 78.871 10.682 12.156 1.00 27.46 393 ARG C C 1
ATOM 8843 O O . ARG C 1 393 ? 77.802 11.278 11.942 1.00 27.81 393 ARG C O 1
ATOM 8851 N N . VAL C 1 394 ? 79.293 9.659 11.433 1.00 28.00 394 VAL C N 1
ATOM 8852 C CA . VAL C 1 394 ? 78.483 9.073 10.390 1.00 30.54 394 VAL C CA 1
ATOM 8853 C C . VAL C 1 394 ? 78.121 7.673 10.810 1.00 27.82 394 VAL C C 1
ATOM 8854 O O . VAL C 1 394 ? 78.960 6.958 11.325 1.00 27.37 394 VAL C O 1
ATOM 8858 N N . GLY C 1 395 ? 76.859 7.305 10.615 1.00 28.00 395 GLY C N 1
ATOM 8859 C CA . GLY C 1 395 ? 76.379 5.957 10.894 1.00 26.97 395 GLY C CA 1
ATOM 8860 C C . GLY C 1 395 ? 75.939 5.240 9.635 1.00 25.12 395 GLY C C 1
ATOM 8861 O O . GLY C 1 395 ? 75.516 5.878 8.695 1.00 26.43 395 GLY C O 1
ATOM 8862 N N . PHE C 1 396 ? 76.057 3.922 9.596 1.00 26.28 396 PHE C N 1
ATOM 8863 C CA . PHE C 1 396 ? 75.609 3.174 8.417 1.00 28.65 396 PHE C CA 1
ATOM 8864 C C . PHE C 1 396 ? 75.137 1.804 8.850 1.00 30.50 396 PHE C C 1
ATOM 8865 O O . PHE C 1 396 ? 75.451 1.362 9.953 1.00 32.51 396 PHE C O 1
ATOM 8873 N N . ASN C 1 397 ? 74.345 1.147 8.016 1.00 29.55 397 ASN C N 1
ATOM 8874 C CA . ASN C 1 397 ? 73.843 -0.163 8.389 1.00 32.24 397 ASN C CA 1
ATOM 8875 C C . ASN C 1 397 ? 74.968 -1.200 8.436 1.00 30.75 397 ASN C C 1
ATOM 8876 O O . ASN C 1 397 ? 75.800 -1.255 7.542 1.00 32.48 397 ASN C O 1
ATOM 8881 N N . SER C 1 398 ? 75.022 -1.987 9.503 1.00 30.86 398 SER C N 1
ATOM 8882 C CA . SER C 1 398 ? 76.098 -2.952 9.648 1.00 30.23 398 SER C CA 1
ATOM 8883 C C . SER C 1 398 ? 75.769 -4.284 8.987 1.00 35.90 398 SER C C 1
ATOM 8884 O O . SER C 1 398 ? 76.591 -5.187 8.952 1.00 40.66 398 SER C O 1
ATOM 8887 N N . ASN C 1 399 ? 74.541 -4.450 8.538 1.00 36.52 399 ASN C N 1
ATOM 8888 C CA . ASN C 1 399 ? 74.195 -5.598 7.718 1.00 37.13 399 ASN C CA 1
ATOM 8889 C C . ASN C 1 399 ? 73.554 -5.037 6.465 1.00 39.34 399 ASN C C 1
ATOM 8890 O O . ASN C 1 399 ? 73.132 -3.890 6.477 1.00 40.19 399 ASN C O 1
ATOM 8895 N N . SER C 1 400 ? 73.502 -5.803 5.380 1.00 40.28 400 SER C N 1
ATOM 8896 C CA . SER C 1 400 ? 72.902 -5.285 4.154 1.00 38.08 400 SER C CA 1
ATOM 8897 C C . SER C 1 400 ? 71.440 -5.026 4.393 1.00 39.62 400 SER C C 1
ATOM 8898 O O . SER C 1 400 ? 70.794 -5.697 5.209 1.00 39.65 400 SER C O 1
ATOM 8901 N N . LEU C 1 401 ? 70.910 -4.033 3.702 1.00 40.01 401 LEU C N 1
ATOM 8902 C CA . LEU C 1 401 ? 69.487 -3.793 3.810 1.00 41.26 401 LEU C CA 1
ATOM 8903 C C . LEU C 1 401 ? 68.714 -5.036 3.377 1.00 44.53 401 LEU C C 1
ATOM 8904 O O . LEU C 1 401 ? 67.719 -5.428 3.997 1.00 44.58 401 LEU C O 1
ATOM 8909 N N . LYS C 1 402 ? 69.224 -5.690 2.346 1.00 45.44 402 LYS C N 1
ATOM 8910 C CA . LYS C 1 402 ? 68.557 -6.826 1.765 1.00 38.99 402 LYS C CA 1
ATOM 8911 C C . LYS C 1 402 ? 68.471 -7.949 2.800 1.00 47.03 402 LYS C C 1
ATOM 8912 O O . LYS C 1 402 ? 67.502 -8.714 2.796 1.00 48.75 402 LYS C O 1
ATOM 8918 N N . SER C 1 403 ? 69.426 -8.020 3.734 1.00 45.38 403 SER C N 1
ATOM 8919 C CA . SER C 1 403 ? 69.364 -9.062 4.786 1.00 45.80 403 SER C CA 1
ATOM 8920 C C . SER C 1 403 ? 68.233 -8.811 5.791 1.00 46.41 403 SER C C 1
ATOM 8921 O O . SER C 1 403 ? 67.794 -9.736 6.483 1.00 45.78 403 SER C O 1
ATOM 8924 N N . TYR C 1 404 ? 67.732 -7.575 5.823 1.00 45.62 404 TYR C N 1
ATOM 8925 C CA . TYR C 1 404 ? 66.585 -7.217 6.654 1.00 45.67 404 TYR C CA 1
ATOM 8926 C C . TYR C 1 404 ? 65.292 -7.329 5.862 1.00 49.12 404 TYR C C 1
ATOM 8927 O O . TYR C 1 404 ? 64.214 -7.074 6.384 1.00 50.32 404 TYR C O 1
ATOM 8936 N N . GLY C 1 405 ? 65.409 -7.694 4.593 1.00 44.25 405 GLY C N 1
ATOM 8937 C CA . GLY C 1 405 ? 64.275 -7.702 3.692 1.00 46.52 405 GLY C CA 1
ATOM 8938 C C . GLY C 1 405 ? 63.898 -6.307 3.205 1.00 54.76 405 GLY C C 1
ATOM 8939 O O . GLY C 1 405 ? 62.788 -6.100 2.707 1.00 46.75 405 GLY C O 1
ATOM 8940 N N . LYS C 1 406 ? 64.833 -5.359 3.305 1.00 49.89 406 LYS C N 1
ATOM 8941 C CA . LYS C 1 406 ? 64.540 -3.956 2.993 1.00 45.52 406 LYS C CA 1
ATOM 8942 C C . LYS C 1 406 ? 65.314 -3.434 1.785 1.00 44.55 406 LYS C C 1
ATOM 8943 O O . LYS C 1 406 ? 66.305 -4.020 1.349 1.00 43.63 406 LYS C O 1
ATOM 8949 N N . THR C 1 407 ? 64.807 -2.325 1.254 1.00 45.86 407 THR C N 1
ATOM 8950 C CA . THR C 1 407 ? 65.449 -1.529 0.221 1.00 41.17 407 THR C CA 1
ATOM 8951 C C . THR C 1 407 ? 65.377 -0.055 0.617 1.00 39.01 407 THR C C 1
ATOM 8952 O O . THR C 1 407 ? 64.687 0.322 1.559 1.00 37.35 407 THR C O 1
ATOM 8956 N N . CYS C 1 408 ? 66.103 0.782 -0.104 1.00 39.70 408 CYS C N 1
ATOM 8957 C CA . CYS C 1 408 ? 66.052 2.215 0.147 1.00 40.19 408 CYS C CA 1
ATOM 8958 C C . CYS C 1 408 ? 64.728 2.809 -0.293 1.00 41.59 408 CYS C C 1
ATOM 8959 O O . CYS C 1 408 ? 64.360 3.899 0.147 1.00 39.53 408 CYS C O 1
ATOM 8962 N N . SER C 1 409 ? 64.011 2.083 -1.153 1.00 47.51 409 SER C N 1
ATOM 8963 C CA . SER C 1 409 ? 62.682 2.495 -1.611 1.00 49.58 409 SER C CA 1
ATOM 8964 C C . SER C 1 409 ? 61.585 2.163 -0.618 1.00 47.97 409 SER C C 1
ATOM 8965 O O . SER C 1 409 ? 60.578 2.846 -0.575 1.00 51.32 409 SER C O 1
ATOM 8968 N N . ASN C 1 410 ? 61.747 1.093 0.147 1.00 46.39 410 ASN C N 1
ATOM 8969 C CA . ASN C 1 410 ? 60.694 0.700 1.069 1.00 41.89 410 ASN C CA 1
ATOM 8970 C C . ASN C 1 410 ? 61.064 0.756 2.555 1.00 42.13 410 ASN C C 1
ATOM 8971 O O . ASN C 1 410 ? 60.289 0.351 3.387 1.00 46.81 410 ASN C O 1
ATOM 8976 N N . LEU C 1 411 ? 62.224 1.274 2.903 1.00 40.51 411 LEU C N 1
ATOM 8977 C CA . LEU C 1 411 ? 62.538 1.410 4.314 1.00 40.29 411 LEU C CA 1
ATOM 8978 C C . LEU C 1 411 ? 61.515 2.313 4.969 1.00 40.97 411 LEU C C 1
ATOM 8979 O O . LEU C 1 411 ? 61.064 2.061 6.086 1.00 41.79 411 LEU C O 1
ATOM 8984 N N . PHE C 1 412 ? 61.138 3.350 4.222 1.00 43.28 412 PHE C N 1
ATOM 8985 C CA . PHE C 1 412 ? 60.140 4.347 4.617 1.00 41.46 412 PHE C CA 1
ATOM 8986 C C . PHE C 1 412 ? 59.030 4.456 3.589 1.00 41.64 412 PHE C C 1
ATOM 8987 O O . PHE C 1 412 ? 59.234 4.150 2.431 1.00 44.38 412 PHE C O 1
ATOM 8995 N N . ASP C 1 413 ? 57.852 4.899 3.993 1.00 45.32 413 ASP C N 1
ATOM 8996 C CA . ASP C 1 413 ? 56.775 5.072 3.024 1.00 54.76 413 ASP C CA 1
ATOM 8997 C C . ASP C 1 413 ? 56.959 6.353 2.205 1.00 59.45 413 ASP C C 1
ATOM 8998 O O . ASP C 1 413 ? 56.796 7.460 2.727 1.00 62.10 413 ASP C O 1
ATOM 9003 N N . LEU C 1 414 ? 57.250 6.202 0.915 1.00 58.18 414 LEU C N 1
ATOM 9004 C CA . LEU C 1 414 ? 57.481 7.355 0.043 1.00 54.73 414 LEU C CA 1
ATOM 9005 C C . LEU C 1 414 ? 56.357 7.574 -0.970 1.00 60.29 414 LEU C C 1
ATOM 9006 O O . LEU C 1 414 ? 56.549 8.277 -1.959 1.00 60.91 414 LEU C O 1
ATOM 9011 N N . ASN C 1 415 ? 55.185 6.996 -0.722 1.00 64.50 415 ASN C N 1
ATOM 9012 C CA . ASN C 1 415 ? 54.045 7.190 -1.612 1.00 71.63 415 ASN C CA 1
ATOM 9013 C C . ASN C 1 415 ? 53.403 8.553 -1.326 1.00 71.83 415 ASN C C 1
ATOM 9014 O O . ASN C 1 415 ? 53.256 8.917 -0.160 1.00 69.91 415 ASN C O 1
ATOM 9019 N N . ASN C 1 416 ? 52.999 9.278 -2.378 1.00 74.90 416 ASN C N 1
ATOM 9020 C CA . ASN C 1 416 ? 52.659 10.701 -2.253 1.00 78.16 416 ASN C CA 1
ATOM 9021 C C . ASN C 1 416 ? 51.214 11.040 -2.036 1.00 79.36 416 ASN C C 1
ATOM 9022 O O . ASN C 1 416 ? 50.319 10.453 -2.656 1.00 83.50 416 ASN C O 1
ATOM 9027 N N . PRO C 1 417 ? 50.989 11.999 -1.134 1.00 76.78 417 PRO C N 1
ATOM 9028 C CA . PRO C 1 417 ? 49.669 12.593 -0.966 1.00 81.92 417 PRO C CA 1
ATOM 9029 C C . PRO C 1 417 ? 49.356 13.582 -2.134 1.00 87.35 417 PRO C C 1
ATOM 9030 O O . PRO C 1 417 ? 48.887 13.162 -3.191 1.00 90.41 417 PRO C O 1
ATOM 9034 N N . SER D 1 10 ? 151.930 -0.101 5.563 1.00 91.84 10 SER D N 1
ATOM 9035 C CA . SER D 1 10 ? 151.581 -0.734 4.290 1.00 92.33 10 SER D CA 1
ATOM 9036 C C . SER D 1 10 ? 150.109 -0.420 3.960 1.00 88.72 10 SER D C 1
ATOM 9037 O O . SER D 1 10 ? 149.569 -0.903 2.961 1.00 92.15 10 SER D O 1
ATOM 9040 N N . LYS D 1 11 ? 149.479 0.403 4.802 1.00 80.83 11 LYS D N 1
ATOM 9041 C CA . LYS D 1 11 ? 148.046 0.744 4.700 1.00 72.63 11 LYS D CA 1
ATOM 9042 C C . LYS D 1 11 ? 147.100 -0.486 4.687 1.00 52.34 11 LYS D C 1
ATOM 9043 O O . LYS D 1 11 ? 147.116 -1.326 3.778 1.00 53.97 11 LYS D O 1
ATOM 9049 N N . PRO D 1 12 ? 146.311 -0.609 5.761 1.00 45.60 12 PRO D N 1
ATOM 9050 C CA . PRO D 1 12 ? 145.398 -1.713 6.033 1.00 44.31 12 PRO D CA 1
ATOM 9051 C C . PRO D 1 12 ? 144.226 -1.683 5.056 1.00 42.55 12 PRO D C 1
ATOM 9052 O O . PRO D 1 12 ? 143.911 -0.627 4.481 1.00 38.29 12 PRO D O 1
ATOM 9056 N N . ASN D 1 13 ? 143.612 -2.844 4.857 1.00 43.80 13 ASN D N 1
ATOM 9057 C CA . ASN D 1 13 ? 142.484 -2.967 3.949 1.00 44.47 13 ASN D CA 1
ATOM 9058 C C . ASN D 1 13 ? 141.133 -3.083 4.669 1.00 39.61 13 ASN D C 1
ATOM 9059 O O . ASN D 1 13 ? 140.081 -3.079 4.031 1.00 38.14 13 ASN D O 1
ATOM 9064 N N . LEU D 1 14 ? 141.177 -3.122 5.999 1.00 35.41 14 LEU D N 1
ATOM 9065 C CA . LEU D 1 14 ? 139.992 -3.263 6.823 1.00 30.02 14 LEU D CA 1
ATOM 9066 C C . LEU D 1 14 ? 140.234 -2.690 8.195 1.00 29.77 14 LEU D C 1
ATOM 9067 O O . LEU D 1 14 ? 141.274 -2.913 8.772 1.00 30.94 14 LEU D O 1
ATOM 9072 N N . LEU D 1 15 ? 139.274 -1.921 8.700 1.00 32.28 15 LEU D N 1
ATOM 9073 C CA . LEU D 1 15 ? 139.355 -1.317 10.022 1.00 29.24 15 LEU D CA 1
ATOM 9074 C C . LEU D 1 15 ? 138.173 -1.784 10.839 1.00 32.62 15 LEU D C 1
ATOM 9075 O O . LEU D 1 15 ? 137.101 -1.998 10.293 1.00 35.38 15 LEU D O 1
ATOM 9080 N N . VAL D 1 16 ? 138.349 -1.911 12.147 1.00 32.37 16 VAL D N 1
ATOM 9081 C CA . VAL D 1 16 ? 137.298 -2.461 12.981 1.00 33.03 16 VAL D CA 1
ATOM 9082 C C . VAL D 1 16 ? 137.075 -1.586 14.221 1.00 34.12 16 VAL D C 1
ATOM 9083 O O . VAL D 1 16 ? 138.024 -1.231 14.937 1.00 33.94 16 VAL D O 1
ATOM 9087 N N . LEU D 1 17 ? 135.811 -1.241 14.454 1.00 34.06 17 LEU D N 1
ATOM 9088 C CA . LEU D 1 17 ? 135.418 -0.470 15.623 1.00 34.83 17 LEU D CA 1
ATOM 9089 C C . LEU D 1 17 ? 134.427 -1.238 16.489 1.00 32.42 17 LEU D C 1
ATOM 9090 O O . LEU D 1 17 ? 133.277 -1.414 16.132 1.00 33.41 17 LEU D O 1
ATOM 9095 N N . PRO D 1 18 ? 134.882 -1.697 17.645 1.00 32.55 18 PRO D N 1
ATOM 9096 C CA . PRO D 1 18 ? 133.970 -2.389 18.548 1.00 34.07 18 PRO D CA 1
ATOM 9097 C C . PRO D 1 18 ? 132.949 -1.421 19.165 1.00 36.60 18 PRO D C 1
ATOM 9098 O O . PRO D 1 18 ? 133.326 -0.288 19.514 1.00 36.86 18 PRO D O 1
ATOM 9102 N N . VAL D 1 19 ? 131.687 -1.853 19.272 1.00 34.19 19 VAL D N 1
ATOM 9103 C CA . VAL D 1 19 ? 130.600 -1.023 19.805 1.00 33.99 19 VAL D CA 1
ATOM 9104 C C . VAL D 1 19 ? 129.837 -1.801 20.860 1.00 36.98 19 VAL D C 1
ATOM 9105 O O . VAL D 1 19 ? 129.860 -3.028 20.841 1.00 38.44 19 VAL D O 1
ATOM 9109 N N . GLN D 1 20 ? 129.188 -1.099 21.793 1.00 37.57 20 GLN D N 1
ATOM 9110 C CA . GLN D 1 20 ? 128.469 -1.765 22.884 1.00 39.57 20 GLN D CA 1
ATOM 9111 C C . GLN D 1 20 ? 127.039 -1.278 23.102 1.00 40.23 20 GLN D C 1
ATOM 9112 O O . GLN D 1 20 ? 126.778 -0.091 23.013 1.00 41.84 20 GLN D O 1
ATOM 9118 N N . GLU D 1 21 ? 126.124 -2.187 23.425 1.00 41.05 21 GLU D N 1
ATOM 9119 C CA . GLU D 1 21 ? 124.748 -1.803 23.710 1.00 44.18 21 GLU D CA 1
ATOM 9120 C C . GLU D 1 21 ? 124.607 -1.277 25.122 1.00 47.46 21 GLU D C 1
ATOM 9121 O O . GLU D 1 21 ? 125.174 -1.832 26.052 1.00 49.23 21 GLU D O 1
ATOM 9127 N N . ASP D 1 22 ? 123.863 -0.187 25.272 1.00 48.76 22 ASP D N 1
ATOM 9128 C CA . ASP D 1 22 ? 123.557 0.361 26.596 1.00 51.40 22 ASP D CA 1
ATOM 9129 C C . ASP D 1 22 ? 122.183 -0.117 27.026 1.00 53.04 22 ASP D C 1
ATOM 9130 O O . ASP D 1 22 ? 121.186 0.191 26.376 1.00 47.65 22 ASP D O 1
ATOM 9135 N N . ALA D 1 23 ? 122.134 -0.865 28.121 1.00 53.33 23 ALA D N 1
ATOM 9136 C CA . ALA D 1 23 ? 120.912 -1.523 28.542 1.00 57.52 23 ALA D CA 1
ATOM 9137 C C . ALA D 1 23 ? 119.770 -0.546 28.820 1.00 60.52 23 ALA D C 1
ATOM 9138 O O . ALA D 1 23 ? 118.641 -0.756 28.377 1.00 59.56 23 ALA D O 1
ATOM 9140 N N . SER D 1 24 ? 120.084 0.540 29.515 1.00 62.19 24 SER D N 1
ATOM 9141 C CA . SER D 1 24 ? 119.090 1.531 29.908 1.00 64.30 24 SER D CA 1
ATOM 9142 C C . SER D 1 24 ? 118.337 2.159 28.728 1.00 63.16 24 SER D C 1
ATOM 9143 O O . SER D 1 24 ? 117.107 2.193 28.718 1.00 64.68 24 SER D O 1
ATOM 9146 N N . THR D 1 25 ? 119.084 2.628 27.729 1.00 59.18 25 THR D N 1
ATOM 9147 C CA . THR D 1 25 ? 118.533 3.388 26.611 1.00 54.77 25 THR D CA 1
ATOM 9148 C C . THR D 1 25 ? 118.257 2.546 25.368 1.00 51.68 25 THR D C 1
ATOM 9149 O O . THR D 1 25 ? 117.468 2.936 24.510 1.00 49.98 25 THR D O 1
ATOM 9153 N N . GLY D 1 26 ? 118.911 1.395 25.265 1.00 51.01 26 GLY D N 1
ATOM 9154 C CA . GLY D 1 26 ? 118.750 0.531 24.109 1.00 48.76 26 GLY D CA 1
ATOM 9155 C C . GLY D 1 26 ? 119.561 0.991 22.922 1.00 46.90 26 GLY D C 1
ATOM 9156 O O . GLY D 1 26 ? 119.446 0.437 21.821 1.00 44.37 26 GLY D O 1
ATOM 9157 N N . LEU D 1 27 ? 120.397 2.002 23.165 1.00 47.98 27 LEU D N 1
ATOM 9158 C CA . LEU D 1 27 ? 121.267 2.594 22.151 1.00 45.65 27 LEU D CA 1
ATOM 9159 C C . LEU D 1 27 ? 122.658 1.963 22.221 1.00 42.09 27 LEU D C 1
ATOM 9160 O O . LEU D 1 27 ? 122.975 1.247 23.168 1.00 41.55 27 LEU D O 1
ATOM 9165 N N . HIS D 1 28 ? 123.471 2.205 21.198 1.00 41.62 28 HIS D N 1
ATOM 9166 C CA . HIS D 1 28 ? 124.811 1.634 21.116 1.00 40.02 28 HIS D CA 1
ATOM 9167 C C . HIS D 1 28 ? 125.851 2.741 21.130 1.00 42.63 28 HIS D C 1
ATOM 9168 O O . HIS D 1 28 ? 125.599 3.817 20.626 1.00 44.74 28 HIS D O 1
ATOM 9175 N N . TRP D 1 29 ? 127.021 2.468 21.705 1.00 44.04 29 TRP D N 1
ATOM 9176 C CA . TRP D 1 29 ? 128.100 3.458 21.855 1.00 40.60 29 TRP D CA 1
ATOM 9177 C C . TRP D 1 29 ? 129.460 2.772 21.627 1.00 41.80 29 TRP D C 1
ATOM 9178 O O . TRP D 1 29 ? 129.574 1.542 21.658 1.00 42.18 29 TRP D O 1
ATOM 9189 N N . ALA D 1 30 ? 130.488 3.576 21.388 1.00 43.33 30 ALA D N 1
ATOM 9190 C CA . ALA D 1 30 ? 131.845 3.070 21.197 1.00 41.20 30 ALA D CA 1
ATOM 9191 C C . ALA D 1 30 ? 132.838 3.961 21.907 1.00 39.67 30 ALA D C 1
ATOM 9192 O O . ALA D 1 30 ? 132.636 5.158 22.012 1.00 38.50 30 ALA D O 1
ATOM 9194 N N . ASN D 1 31 ? 133.903 3.358 22.407 1.00 42.82 31 ASN D N 1
ATOM 9195 C CA . ASN D 1 31 ? 135.063 4.105 22.852 1.00 47.04 31 ASN D CA 1
ATOM 9196 C C . ASN D 1 31 ? 135.916 4.440 21.634 1.00 47.20 31 ASN D C 1
ATOM 9197 O O . ASN D 1 31 ? 136.361 3.544 20.924 1.00 47.90 31 ASN D O 1
ATOM 9202 N N . ILE D 1 32 ? 136.084 5.732 21.366 1.00 48.96 32 ILE D N 1
ATOM 9203 C CA . ILE D 1 32 ? 136.929 6.225 20.272 1.00 47.75 32 ILE D CA 1
ATOM 9204 C C . ILE D 1 32 ? 138.281 6.722 20.791 1.00 49.65 32 ILE D C 1
ATOM 9205 O O . ILE D 1 32 ? 138.349 7.439 21.796 1.00 55.82 32 ILE D O 1
ATOM 9210 N N . HIS D 1 33 ? 139.359 6.338 20.118 1.00 43.63 33 HIS D N 1
ATOM 9211 C CA . HIS D 1 33 ? 140.678 6.802 20.516 1.00 41.43 33 HIS D CA 1
ATOM 9212 C C . HIS D 1 33 ? 141.022 8.091 19.798 1.00 40.96 33 HIS D C 1
ATOM 9213 O O . HIS D 1 33 ? 140.946 8.161 18.575 1.00 39.77 33 HIS D O 1
ATOM 9220 N N . LYS D 1 34 ? 141.356 9.119 20.578 1.00 43.02 34 LYS D N 1
ATOM 9221 C CA . LYS D 1 34 ? 141.658 10.454 20.060 1.00 39.52 34 LYS D CA 1
ATOM 9222 C C . LYS D 1 34 ? 142.833 11.092 20.796 1.00 39.52 34 LYS D C 1
ATOM 9223 O O . LYS D 1 34 ? 143.138 10.714 21.937 1.00 40.07 34 LYS D O 1
ATOM 9229 N N . ARG D 1 35 ? 143.438 12.089 20.146 1.00 39.59 35 ARG D N 1
ATOM 9230 C CA . ARG D 1 35 ? 144.421 13.008 20.742 1.00 41.84 35 ARG D CA 1
ATOM 9231 C C . ARG D 1 35 ? 145.835 12.471 20.934 1.00 44.56 35 ARG D C 1
ATOM 9232 O O . ARG D 1 35 ? 146.102 11.280 20.781 1.00 44.57 35 ARG D O 1
ATOM 9240 N N . THR D 1 36 ? 146.735 13.391 21.273 1.00 49.72 36 THR D N 1
ATOM 9241 C CA . THR D 1 36 ? 148.101 13.064 21.667 1.00 53.27 36 THR D CA 1
ATOM 9242 C C . THR D 1 36 ? 148.356 13.714 23.026 1.00 56.40 36 THR D C 1
ATOM 9243 O O . THR D 1 36 ? 148.418 14.941 23.131 1.00 59.42 36 THR D O 1
ATOM 9247 N N . PRO D 1 37 ? 148.505 12.900 24.080 1.00 56.23 37 PRO D N 1
ATOM 9248 C CA . PRO D 1 37 ? 148.507 11.431 24.120 1.00 55.71 37 PRO D CA 1
ATOM 9249 C C . PRO D 1 37 ? 147.150 10.830 23.812 1.00 55.12 37 PRO D C 1
ATOM 9250 O O . PRO D 1 37 ? 146.138 11.465 24.076 1.00 59.38 37 PRO D O 1
ATOM 9254 N N . LEU D 1 38 ? 147.136 9.627 23.254 1.00 50.28 38 LEU D N 1
ATOM 9255 C CA . LEU D 1 38 ? 145.899 8.994 22.808 1.00 46.61 38 LEU D CA 1
ATOM 9256 C C . LEU D 1 38 ? 145.006 8.653 24.006 1.00 47.34 38 LEU D C 1
ATOM 9257 O O . LEU D 1 38 ? 145.518 8.223 25.047 1.00 49.21 38 LEU D O 1
ATOM 9262 N N . MET D 1 39 ? 143.691 8.869 23.895 1.00 44.61 39 MET D N 1
ATOM 9263 C CA . MET D 1 39 ? 142.785 8.438 24.968 1.00 47.06 39 MET D CA 1
ATOM 9264 C C . MET D 1 39 ? 141.405 8.043 24.448 1.00 47.86 39 MET D C 1
ATOM 9265 O O . MET D 1 39 ? 141.126 8.184 23.270 1.00 47.41 39 MET D O 1
ATOM 9270 N N . GLN D 1 40 ? 140.557 7.514 25.329 1.00 50.58 40 GLN D N 1
ATOM 9271 C CA . GLN D 1 40 ? 139.244 7.007 24.934 1.00 46.67 40 GLN D CA 1
ATOM 9272 C C . GLN D 1 40 ? 138.123 7.969 25.283 1.00 45.11 40 GLN D C 1
ATOM 9273 O O . GLN D 1 40 ? 138.031 8.447 26.408 1.00 47.62 40 GLN D O 1
ATOM 9279 N N . VAL D 1 41 ? 137.270 8.231 24.303 1.00 42.52 41 VAL D N 1
ATOM 9280 C CA . VAL D 1 41 ? 136.106 9.081 24.470 1.00 45.92 41 VAL D CA 1
ATOM 9281 C C . VAL D 1 41 ? 134.858 8.302 24.162 1.00 42.71 41 VAL D C 1
ATOM 9282 O O . VAL D 1 41 ? 134.665 7.924 23.014 1.00 41.87 41 VAL D O 1
ATOM 9286 N N . PRO D 1 42 ? 133.975 8.104 25.148 1.00 43.71 42 PRO D N 1
ATOM 9287 C CA . PRO D 1 42 ? 132.734 7.387 24.827 1.00 41.53 42 PRO D CA 1
ATOM 9288 C C . PRO D 1 42 ? 131.749 8.262 24.039 1.00 40.54 42 PRO D C 1
ATOM 9289 O O . PRO D 1 42 ? 131.422 9.365 24.486 1.00 42.75 42 PRO D O 1
ATOM 9293 N N . LEU D 1 43 ? 131.328 7.768 22.870 1.00 38.18 43 LEU D N 1
ATOM 9294 C CA . LEU D 1 43 ? 130.461 8.491 21.917 1.00 37.91 43 LEU D CA 1
ATOM 9295 C C . LEU D 1 43 ? 129.278 7.655 21.426 1.00 37.00 43 LEU D C 1
ATOM 9296 O O . LEU D 1 43 ? 129.397 6.449 21.265 1.00 37.39 43 LEU D O 1
ATOM 9301 N N . LEU D 1 44 ? 128.136 8.301 21.201 1.00 36.78 44 LEU D N 1
ATOM 9302 C CA . LEU D 1 44 ? 126.952 7.629 20.670 1.00 38.31 44 LEU D CA 1
ATOM 9303 C C . LEU D 1 44 ? 127.091 7.249 19.184 1.00 37.71 44 LEU D C 1
ATOM 9304 O O . LEU D 1 44 ? 127.626 8.009 18.383 1.00 36.15 44 LEU D O 1
ATOM 9309 N N . LEU D 1 45 ? 126.618 6.053 18.839 1.00 37.20 45 LEU D N 1
ATOM 9310 C CA . LEU D 1 45 ? 126.562 5.589 17.458 1.00 34.75 45 LEU D CA 1
ATOM 9311 C C . LEU D 1 45 ? 125.354 6.161 16.727 1.00 33.65 45 LEU D C 1
ATOM 9312 O O . LEU D 1 45 ? 124.223 5.806 17.010 1.00 32.82 45 LEU D O 1
ATOM 9317 N N . ASP D 1 46 ? 125.610 7.031 15.765 1.00 35.13 46 ASP D N 1
ATOM 9318 C CA . ASP D 1 46 ? 124.542 7.694 15.049 1.00 37.85 46 ASP D CA 1
ATOM 9319 C C . ASP D 1 46 ? 124.728 7.363 13.586 1.00 35.75 46 ASP D C 1
ATOM 9320 O O . ASP D 1 46 ? 125.487 8.011 12.881 1.00 30.16 46 ASP D O 1
ATOM 9325 N N . LEU D 1 47 ? 124.026 6.335 13.144 1.00 36.06 47 LEU D N 1
ATOM 9326 C CA . LEU D 1 47 ? 124.182 5.834 11.796 1.00 34.96 47 LEU D CA 1
ATOM 9327 C C . LEU D 1 47 ? 124.024 6.915 10.735 1.00 34.94 47 LEU D C 1
ATOM 9328 O O . LEU D 1 47 ? 124.762 6.929 9.765 1.00 34.46 47 LEU D O 1
ATOM 9333 N N . ASN D 1 48 ? 123.043 7.803 10.912 1.00 35.69 48 ASN D N 1
ATOM 9334 C CA . ASN D 1 48 ? 122.742 8.820 9.918 1.00 31.99 48 ASN D CA 1
ATOM 9335 C C . ASN D 1 48 ? 123.400 10.170 10.194 1.00 33.10 48 ASN D C 1
ATOM 9336 O O . ASN D 1 48 ? 123.220 11.128 9.443 1.00 35.28 48 ASN D O 1
ATOM 9341 N N . GLY D 1 49 ? 124.178 10.240 11.261 1.00 33.98 49 GLY D N 1
ATOM 9342 C CA . GLY D 1 49 ? 124.828 11.473 11.650 1.00 33.99 49 GLY D CA 1
ATOM 9343 C C . GLY D 1 49 ? 125.835 11.939 10.619 1.00 32.44 49 GLY D C 1
ATOM 9344 O O . GLY D 1 49 ? 126.594 11.163 10.039 1.00 30.68 49 GLY D O 1
ATOM 9345 N N . LYS D 1 50 ? 125.844 13.245 10.405 1.00 33.64 50 LYS D N 1
ATOM 9346 C CA . LYS D 1 50 ? 126.634 13.828 9.356 1.00 31.42 50 LYS D CA 1
ATOM 9347 C C . LYS D 1 50 ? 128.088 13.926 9.765 1.00 31.37 50 LYS D C 1
ATOM 9348 O O . LYS D 1 50 ? 128.947 14.040 8.911 1.00 30.43 50 LYS D O 1
ATOM 9354 N N . HIS D 1 51 ? 128.364 13.914 11.067 1.00 30.75 51 HIS D N 1
ATOM 9355 C CA . HIS D 1 51 ? 129.746 14.004 11.535 1.00 29.22 51 HIS D CA 1
ATOM 9356 C C . HIS D 1 51 ? 129.931 13.521 12.966 1.00 30.45 51 HIS D C 1
ATOM 9357 O O . HIS D 1 51 ? 128.976 13.184 13.667 1.00 34.03 51 HIS D O 1
ATOM 9364 N N . LEU D 1 52 ? 131.187 13.458 13.378 1.00 28.55 52 LEU D N 1
ATOM 9365 C CA . LEU D 1 52 ? 131.517 13.207 14.765 1.00 31.63 52 LEU D CA 1
ATOM 9366 C C . LEU D 1 52 ? 131.562 14.503 15.536 1.00 36.33 52 LEU D C 1
ATOM 9367 O O . LEU D 1 52 ? 132.242 15.434 15.132 1.00 38.44 52 LEU D O 1
ATOM 9372 N N . TRP D 1 53 ? 130.904 14.549 16.682 1.00 40.68 53 TRP D N 1
ATOM 9373 C CA . TRP D 1 53 ? 131.005 15.727 17.532 1.00 42.97 53 TRP D CA 1
ATOM 9374 C C . TRP D 1 53 ? 131.272 15.311 18.973 1.00 42.81 53 TRP D C 1
ATOM 9375 O O . TRP D 1 53 ? 130.841 14.252 19.409 1.00 39.86 53 TRP D O 1
ATOM 9386 N N . VAL D 1 54 ? 132.009 16.149 19.692 1.00 44.32 54 VAL D N 1
ATOM 9387 C CA . VAL D 1 54 ? 132.395 15.857 21.065 1.00 46.71 54 VAL D CA 1
ATOM 9388 C C . VAL D 1 54 ? 132.350 17.126 21.908 1.00 49.92 54 VAL D C 1
ATOM 9389 O O . VAL D 1 54 ? 132.555 18.218 21.381 1.00 51.00 54 VAL D O 1
ATOM 9393 N N . THR D 1 55 ? 132.093 16.995 23.210 1.00 54.42 55 THR D N 1
ATOM 9394 C CA . THR D 1 55 ? 132.205 18.148 24.097 1.00 57.18 55 THR D CA 1
ATOM 9395 C C . THR D 1 55 ? 133.684 18.419 24.285 1.00 58.11 55 THR D C 1
ATOM 9396 O O . THR D 1 55 ? 134.463 17.538 24.691 1.00 59.13 55 THR D O 1
ATOM 9400 N N . CYS D 1 56 ? 134.049 19.658 24.004 1.00 58.71 56 CYS D N 1
ATOM 9401 C CA . CYS D 1 56 ? 135.412 20.104 24.100 1.00 59.92 56 CYS D CA 1
ATOM 9402 C C . CYS D 1 56 ? 135.387 20.940 25.340 1.00 67.77 56 CYS D C 1
ATOM 9403 O O . CYS D 1 56 ? 134.770 22.008 25.409 1.00 68.36 56 CYS D O 1
ATOM 9406 N N . SER D 1 57 ? 136.048 20.397 26.343 1.00 74.14 57 SER D N 1
ATOM 9407 C CA . SER D 1 57 ? 135.994 20.953 27.669 1.00 82.72 57 SER D CA 1
ATOM 9408 C C . SER D 1 57 ? 137.222 21.579 28.323 1.00 83.69 57 SER D C 1
ATOM 9409 O O . SER D 1 57 ? 138.096 22.234 27.704 1.00 80.47 57 SER D O 1
ATOM 9412 N N . GLN D 1 58 ? 137.093 21.450 29.646 1.00 88.03 58 GLN D N 1
ATOM 9413 C CA . GLN D 1 58 ? 138.054 21.674 30.722 1.00 91.36 58 GLN D CA 1
ATOM 9414 C C . GLN D 1 58 ? 139.497 21.557 30.268 1.00 87.97 58 GLN D C 1
ATOM 9415 O O . GLN D 1 58 ? 139.991 22.439 29.582 1.00 84.71 58 GLN D O 1
ATOM 9421 N N . HIS D 1 59 ? 140.186 20.510 30.700 1.00 88.36 59 HIS D N 1
ATOM 9422 C CA . HIS D 1 59 ? 141.538 20.322 30.283 1.00 86.60 59 HIS D CA 1
ATOM 9423 C C . HIS D 1 59 ? 141.533 19.317 29.154 1.00 80.76 59 HIS D C 1
ATOM 9424 O O . HIS D 1 59 ? 141.974 18.181 29.328 1.00 80.62 59 HIS D O 1
ATOM 9431 N N . TYR D 1 60 ? 140.996 19.749 28.014 1.00 75.08 60 TYR D N 1
ATOM 9432 C CA . TYR D 1 60 ? 141.135 19.017 26.774 1.00 68.99 60 TYR D CA 1
ATOM 9433 C C . TYR D 1 60 ? 142.622 19.073 26.514 1.00 72.32 60 TYR D C 1
ATOM 9434 O O . TYR D 1 60 ? 143.186 20.143 26.253 1.00 75.98 60 TYR D O 1
ATOM 9443 N N . SER D 1 61 ? 143.272 17.920 26.592 1.00 69.95 61 SER D N 1
ATOM 9444 C CA . SER D 1 61 ? 144.702 17.920 26.428 1.00 68.43 61 SER D CA 1
ATOM 9445 C C . SER D 1 61 ? 145.070 17.109 25.208 1.00 60.16 61 SER D C 1
ATOM 9446 O O . SER D 1 61 ? 144.796 15.903 25.136 1.00 58.25 61 SER D O 1
ATOM 9449 N N . SER D 1 62 ? 145.681 17.812 24.257 1.00 54.19 62 SER D N 1
ATOM 9450 C CA . SER D 1 62 ? 146.159 17.243 23.013 1.00 49.32 62 SER D CA 1
ATOM 9451 C C . SER D 1 62 ? 147.151 18.172 22.390 1.00 53.77 62 SER D C 1
ATOM 9452 O O . SER D 1 62 ? 146.892 19.363 22.236 1.00 56.07 62 SER D O 1
ATOM 9455 N N . SER D 1 63 ? 148.282 17.606 22.005 1.00 54.97 63 SER D N 1
ATOM 9456 C CA . SER D 1 63 ? 149.340 18.367 21.375 1.00 55.83 63 SER D CA 1
ATOM 9457 C C . SER D 1 63 ? 149.164 18.417 19.876 1.00 53.30 63 SER D C 1
ATOM 9458 O O . SER D 1 63 ? 149.963 19.028 19.181 1.00 54.82 63 SER D O 1
ATOM 9461 N N . THR D 1 64 ? 148.116 17.785 19.369 1.00 50.23 64 THR D N 1
ATOM 9462 C CA . THR D 1 64 ? 147.889 17.807 17.930 1.00 47.18 64 THR D CA 1
ATOM 9463 C C . THR D 1 64 ? 146.598 18.535 17.613 1.00 45.27 64 THR D C 1
ATOM 9464 O O . THR D 1 64 ? 146.153 18.561 16.471 1.00 45.36 64 THR D O 1
ATOM 9468 N N . TYR D 1 65 ? 146.017 19.173 18.615 1.00 43.85 65 TYR D N 1
ATOM 9469 C CA . TYR D 1 65 ? 144.763 19.842 18.382 1.00 42.01 65 TYR D CA 1
ATOM 9470 C C . TYR D 1 65 ? 145.009 21.144 17.622 1.00 42.05 65 TYR D C 1
ATOM 9471 O O . TYR D 1 65 ? 145.987 21.852 17.882 1.00 42.90 65 TYR D O 1
ATOM 9480 N N . GLN D 1 66 ? 144.116 21.409 16.663 1.00 40.50 66 GLN D N 1
ATOM 9481 C CA . GLN D 1 66 ? 144.016 22.671 15.926 1.00 41.91 66 GLN D CA 1
ATOM 9482 C C . GLN D 1 66 ? 142.574 23.067 15.589 1.00 38.79 66 GLN D C 1
ATOM 9483 O O . GLN D 1 66 ? 141.742 22.216 15.269 1.00 37.90 66 GLN D O 1
ATOM 9489 N N . ALA D 1 67 ? 142.303 24.370 15.591 1.00 41.23 67 ALA D N 1
ATOM 9490 C CA . ALA D 1 67 ? 141.042 24.905 15.071 1.00 41.70 67 ALA D CA 1
ATOM 9491 C C . ALA D 1 67 ? 141.243 25.637 13.729 1.00 41.24 67 ALA D C 1
ATOM 9492 O O . ALA D 1 67 ? 141.765 26.762 13.718 1.00 44.34 67 ALA D O 1
ATOM 9494 N N . PRO D 1 68 ? 140.803 25.019 12.603 1.00 36.70 68 PRO D N 1
ATOM 9495 C CA . PRO D 1 68 ? 140.998 25.608 11.265 1.00 35.95 68 PRO D CA 1
ATOM 9496 C C . PRO D 1 68 ? 140.436 27.013 11.170 1.00 36.62 68 PRO D C 1
ATOM 9497 O O . PRO D 1 68 ? 139.428 27.307 11.808 1.00 36.89 68 PRO D O 1
ATOM 9501 N N . PHE D 1 69 ? 141.084 27.874 10.397 1.00 38.19 69 PHE D N 1
ATOM 9502 C CA . PHE D 1 69 ? 140.616 29.246 10.288 1.00 40.08 69 PHE D CA 1
ATOM 9503 C C . PHE D 1 69 ? 139.480 29.300 9.287 1.00 40.05 69 PHE D C 1
ATOM 9504 O O . PHE D 1 69 ? 139.371 28.416 8.424 1.00 38.53 69 PHE D O 1
ATOM 9512 N N . CYS D 1 70 ? 138.616 30.306 9.416 1.00 39.74 70 CYS D N 1
ATOM 9513 C CA . CYS D 1 70 ? 137.484 30.402 8.511 1.00 38.32 70 CYS D CA 1
ATOM 9514 C C . CYS D 1 70 ? 138.003 30.587 7.096 1.00 38.68 70 CYS D C 1
ATOM 9515 O O . CYS D 1 70 ? 138.993 31.282 6.890 1.00 39.49 70 CYS D O 1
ATOM 9518 N N . HIS D 1 71 ? 137.321 29.940 6.154 1.00 38.20 71 HIS D N 1
ATOM 9519 C CA . HIS D 1 71 ? 137.651 29.887 4.723 1.00 38.37 71 HIS D CA 1
ATOM 9520 C C . HIS D 1 71 ? 138.863 29.014 4.369 1.00 38.48 71 HIS D C 1
ATOM 9521 O O . HIS D 1 71 ? 139.350 29.062 3.241 1.00 38.52 71 HIS D O 1
ATOM 9528 N N . SER D 1 72 ? 139.320 28.194 5.307 1.00 37.75 72 SER D N 1
ATOM 9529 C CA . SER D 1 72 ? 140.406 27.260 5.031 1.00 37.42 72 SER D CA 1
ATOM 9530 C C . SER D 1 72 ? 139.963 26.082 4.170 1.00 35.40 72 SER D C 1
ATOM 9531 O O . SER D 1 72 ? 138.772 25.848 3.977 1.00 35.10 72 SER D O 1
ATOM 9534 N N . THR D 1 73 ? 140.930 25.319 3.676 1.00 34.28 73 THR D N 1
ATOM 9535 C CA . THR D 1 73 ? 140.608 24.102 2.956 1.00 31.85 73 THR D CA 1
ATOM 9536 C C . THR D 1 73 ? 139.851 23.103 3.858 1.00 32.36 73 THR D C 1
ATOM 9537 O O . THR D 1 73 ? 138.985 22.380 3.380 1.00 34.00 73 THR D O 1
ATOM 9541 N N . GLN D 1 74 ? 140.154 23.080 5.161 1.00 31.63 74 GLN D N 1
ATOM 9542 C CA . GLN D 1 74 ? 139.444 22.220 6.102 1.00 27.88 74 GLN D CA 1
ATOM 9543 C C . GLN D 1 74 ? 137.990 22.566 6.245 1.00 31.14 74 GLN D C 1
ATOM 9544 O O . GLN D 1 74 ? 137.132 21.689 6.309 1.00 31.52 74 GLN D O 1
ATOM 9550 N N . CYS D 1 75 ? 137.711 23.857 6.317 1.00 29.93 75 CYS D N 1
ATOM 9551 C CA . CYS D 1 75 ? 136.356 24.316 6.433 1.00 29.62 75 CYS D CA 1
ATOM 9552 C C . CYS D 1 75 ? 135.594 24.036 5.140 1.00 31.03 75 CYS D C 1
ATOM 9553 O O . CYS D 1 75 ? 134.427 23.670 5.174 1.00 33.62 75 CYS D O 1
ATOM 9556 N N . SER D 1 76 ? 136.258 24.179 4.001 1.00 32.58 76 SER D N 1
ATOM 9557 C CA . SER D 1 76 ? 135.646 23.863 2.710 1.00 33.46 76 SER D CA 1
ATOM 9558 C C . SER D 1 76 ? 135.242 22.387 2.622 1.00 32.86 76 SER D C 1
ATOM 9559 O O . SER D 1 76 ? 134.133 22.075 2.176 1.00 34.09 76 SER D O 1
ATOM 9562 N N . ARG D 1 77 ? 136.140 21.489 3.035 1.00 30.46 77 ARG D N 1
ATOM 9563 C CA . ARG D 1 77 ? 135.862 20.052 3.019 1.00 31.39 77 ARG D CA 1
ATOM 9564 C C . ARG D 1 77 ? 134.682 19.701 3.923 1.00 32.42 77 ARG D C 1
ATOM 9565 O O . ARG D 1 77 ? 133.842 18.865 3.573 1.00 33.56 77 ARG D O 1
ATOM 9573 N N . ALA D 1 78 ? 134.617 20.375 5.070 1.00 31.18 78 ALA D N 1
ATOM 9574 C CA . ALA D 1 78 ? 133.534 20.197 6.040 1.00 31.16 78 ALA D CA 1
ATOM 9575 C C . ALA D 1 78 ? 132.241 20.856 5.577 1.00 33.75 78 ALA D C 1
ATOM 9576 O O . ALA D 1 78 ? 131.212 20.715 6.222 1.00 33.71 78 ALA D O 1
ATOM 9578 N N . ASN D 1 79 ? 132.322 21.605 4.481 1.00 35.57 79 ASN D N 1
ATOM 9579 C CA . ASN D 1 79 ? 131.178 22.250 3.896 1.00 37.36 79 ASN D CA 1
ATOM 9580 C C . ASN D 1 79 ? 130.554 23.291 4.807 1.00 41.66 79 ASN D C 1
ATOM 9581 O O . ASN D 1 79 ? 129.336 23.433 4.881 1.00 42.30 79 ASN D O 1
ATOM 9586 N N . THR D 1 80 ? 131.399 24.039 5.493 1.00 43.16 80 THR D N 1
ATOM 9587 C CA . THR D 1 80 ? 130.931 25.165 6.279 1.00 42.23 80 THR D CA 1
ATOM 9588 C C . THR D 1 80 ? 131.704 26.416 5.940 1.00 47.74 80 THR D C 1
ATOM 9589 O O . THR D 1 80 ? 132.928 26.434 6.002 1.00 49.23 80 THR D O 1
ATOM 9593 N N . HIS D 1 81 ? 131.005 27.477 5.587 1.00 51.70 81 HIS D N 1
ATOM 9594 C CA . HIS D 1 81 ? 131.717 28.696 5.262 1.00 55.63 81 HIS D CA 1
ATOM 9595 C C . HIS D 1 81 ? 131.231 29.849 6.148 1.00 56.64 81 HIS D C 1
ATOM 9596 O O . HIS D 1 81 ? 131.440 31.025 5.849 1.00 56.21 81 HIS D O 1
ATOM 9603 N N . GLN D 1 82 ? 130.582 29.472 7.251 1.00 55.85 82 GLN D N 1
ATOM 9604 C CA . GLN D 1 82 ? 130.156 30.388 8.301 1.00 52.27 82 GLN D CA 1
ATOM 9605 C C . GLN D 1 82 ? 131.205 30.431 9.420 1.00 47.40 82 GLN D C 1
ATOM 9606 O O . GLN D 1 82 ? 131.529 29.413 10.004 1.00 45.59 82 GLN D O 1
ATOM 9612 N N . CYS D 1 83 ? 131.727 31.611 9.723 1.00 46.34 83 CYS D N 1
ATOM 9613 C CA . CYS D 1 83 ? 132.798 31.768 10.717 1.00 44.55 83 CYS D CA 1
ATOM 9614 C C . CYS D 1 83 ? 132.320 31.697 12.166 1.00 46.03 83 CYS D C 1
ATOM 9615 O O . CYS D 1 83 ? 131.179 32.039 12.483 1.00 48.28 83 CYS D O 1
ATOM 9618 N N . PHE D 1 84 ? 133.211 31.280 13.049 1.00 45.04 84 PHE D N 1
ATOM 9619 C CA . PHE D 1 84 ? 132.842 31.047 14.430 1.00 46.98 84 PHE D CA 1
ATOM 9620 C C . PHE D 1 84 ? 133.388 32.153 15.282 1.00 50.91 84 PHE D C 1
ATOM 9621 O O . PHE D 1 84 ? 134.527 32.571 15.123 1.00 51.83 84 PHE D O 1
ATOM 9629 N N . THR D 1 85 ? 132.563 32.621 16.204 1.00 56.33 85 THR D N 1
ATOM 9630 C CA . THR D 1 85 ? 132.974 33.650 17.137 1.00 62.65 85 THR D CA 1
ATOM 9631 C C . THR D 1 85 ? 132.747 33.134 18.550 1.00 64.54 85 THR D C 1
ATOM 9632 O O . THR D 1 85 ? 131.629 32.785 18.920 1.00 63.30 85 THR D O 1
ATOM 9636 N N . CYS D 1 86 ? 133.798 33.120 19.358 1.00 67.91 86 CYS D N 1
ATOM 9637 C CA . CYS D 1 86 ? 133.661 32.518 20.669 1.00 73.35 86 CYS D CA 1
ATOM 9638 C C . CYS D 1 86 ? 132.952 33.415 21.646 1.00 82.24 86 CYS D C 1
ATOM 9639 O O . CYS D 1 86 ? 133.382 34.535 21.935 1.00 85.15 86 CYS D O 1
ATOM 9642 N N . THR D 1 87 ? 131.867 32.863 22.179 1.00 86.93 87 THR D N 1
ATOM 9643 C CA . THR D 1 87 ? 130.955 33.595 23.041 1.00 94.58 87 THR D CA 1
ATOM 9644 C C . THR D 1 87 ? 130.922 33.246 24.533 1.00 98.98 87 THR D C 1
ATOM 9645 O O . THR D 1 87 ? 130.029 33.704 25.249 1.00 105.45 87 THR D O 1
ATOM 9649 N N . ASP D 1 88 ? 131.859 32.450 25.026 1.00 94.62 88 ASP D N 1
ATOM 9650 C CA . ASP D 1 88 ? 131.952 32.296 26.472 1.00 95.25 88 ASP D CA 1
ATOM 9651 C C . ASP D 1 88 ? 133.166 33.103 26.999 1.00 106.10 88 ASP D C 1
ATOM 9652 O O . ASP D 1 88 ? 133.034 34.293 27.306 1.00 110.95 88 ASP D O 1
ATOM 9657 N N . SER D 1 89 ? 134.333 32.477 27.099 1.00 102.15 89 SER D N 1
ATOM 9658 C CA . SER D 1 89 ? 135.545 33.137 27.597 1.00 102.79 89 SER D CA 1
ATOM 9659 C C . SER D 1 89 ? 136.048 34.321 26.753 1.00 100.18 89 SER D C 1
ATOM 9660 O O . SER D 1 89 ? 135.678 34.466 25.582 1.00 97.34 89 SER D O 1
ATOM 9663 N N . THR D 1 90 ? 136.891 35.163 27.358 1.00 101.01 90 THR D N 1
ATOM 9664 C CA . THR D 1 90 ? 137.571 36.229 26.622 1.00 99.45 90 THR D CA 1
ATOM 9665 C C . THR D 1 90 ? 139.014 35.805 26.370 1.00 98.70 90 THR D C 1
ATOM 9666 O O . THR D 1 90 ? 139.835 36.586 25.876 1.00 98.79 90 THR D O 1
ATOM 9670 N N . THR D 1 91 ? 139.315 34.564 26.741 1.00 98.32 91 THR D N 1
ATOM 9671 C CA . THR D 1 91 ? 140.546 33.908 26.319 1.00 96.11 91 THR D CA 1
ATOM 9672 C C . THR D 1 91 ? 140.212 32.583 25.600 1.00 90.26 91 THR D C 1
ATOM 9673 O O . THR D 1 91 ? 139.147 32.000 25.820 1.00 89.08 91 THR D O 1
ATOM 9677 N N . THR D 1 92 ? 141.133 32.102 24.765 1.00 85.19 92 THR D N 1
ATOM 9678 C CA . THR D 1 92 ? 140.889 30.924 23.923 1.00 78.14 92 THR D CA 1
ATOM 9679 C C . THR D 1 92 ? 141.152 29.550 24.556 1.00 75.35 92 THR D C 1
ATOM 9680 O O . THR D 1 92 ? 141.938 29.418 25.494 1.00 77.24 92 THR D O 1
ATOM 9684 N N . ARG D 1 93 ? 140.450 28.545 24.023 1.00 71.07 93 ARG D N 1
ATOM 9685 C CA . ARG D 1 93 ? 140.549 27.138 24.420 1.00 67.50 93 ARG D CA 1
ATOM 9686 C C . ARG D 1 93 ? 139.892 26.354 23.285 1.00 62.81 93 ARG D C 1
ATOM 9687 O O . ARG D 1 93 ? 139.221 26.955 22.440 1.00 61.28 93 ARG D O 1
ATOM 9695 N N . PRO D 1 94 ? 140.067 25.013 23.258 1.00 60.42 94 PRO D N 1
ATOM 9696 C CA . PRO D 1 94 ? 139.369 24.195 22.250 1.00 55.07 94 PRO D CA 1
ATOM 9697 C C . PRO D 1 94 ? 137.861 24.424 22.232 1.00 52.76 94 PRO D C 1
ATOM 9698 O O . PRO D 1 94 ? 137.227 24.395 23.292 1.00 53.52 94 PRO D O 1
ATOM 9702 N N . GLY D 1 95 ? 137.305 24.692 21.055 1.00 49.53 95 GLY D N 1
ATOM 9703 C CA . GLY D 1 95 ? 135.881 24.925 20.936 1.00 49.79 95 GLY D CA 1
ATOM 9704 C C . GLY D 1 95 ? 135.584 26.399 21.030 1.00 53.12 95 GLY D C 1
ATOM 9705 O O . GLY D 1 95 ? 134.478 26.849 20.750 1.00 56.58 95 GLY D O 1
ATOM 9706 N N . CYS D 1 96 ? 136.598 27.159 21.409 1.00 54.67 96 CYS D N 1
ATOM 9707 C CA . CYS D 1 96 ? 136.445 28.586 21.629 1.00 58.27 96 CYS D CA 1
ATOM 9708 C C . CYS D 1 96 ? 137.557 29.405 21.011 1.00 59.16 96 CYS D C 1
ATOM 9709 O O . CYS D 1 96 ? 138.598 29.631 21.616 1.00 61.37 96 CYS D O 1
ATOM 9712 N N . HIS D 1 97 ? 137.330 29.851 19.788 1.00 56.47 97 HIS D N 1
ATOM 9713 C CA . HIS D 1 97 ? 138.237 30.782 19.162 1.00 54.43 97 HIS D CA 1
ATOM 9714 C C . HIS D 1 97 ? 137.420 31.781 18.362 1.00 58.39 97 HIS D C 1
ATOM 9715 O O . HIS D 1 97 ? 136.208 31.620 18.206 1.00 57.44 97 HIS D O 1
ATOM 9722 N N . ASN D 1 98 ? 138.071 32.814 17.848 1.00 63.77 98 ASN D N 1
ATOM 9723 C CA . ASN D 1 98 ? 137.390 33.652 16.891 1.00 69.89 98 ASN D CA 1
ATOM 9724 C C . ASN D 1 98 ? 138.020 33.384 15.510 1.00 63.09 98 ASN D C 1
ATOM 9725 O O . ASN D 1 98 ? 139.130 32.841 15.428 1.00 58.34 98 ASN D O 1
ATOM 9730 N N . ASN D 1 99 ? 137.276 33.679 14.439 1.00 61.94 99 ASN D N 1
ATOM 9731 C CA . ASN D 1 99 ? 137.712 33.432 13.043 1.00 58.66 99 ASN D CA 1
ATOM 9732 C C . ASN D 1 99 ? 138.040 31.995 12.720 1.00 47.75 99 ASN D C 1
ATOM 9733 O O . ASN D 1 99 ? 138.950 31.696 11.947 1.00 43.58 99 ASN D O 1
ATOM 9738 N N . THR D 1 100 ? 137.280 31.115 13.349 1.00 42.78 100 THR D N 1
ATOM 9739 C CA . THR D 1 100 ? 137.303 29.715 13.032 1.00 40.18 100 THR D CA 1
ATOM 9740 C C . THR D 1 100 ? 136.023 29.420 12.281 1.00 37.47 100 THR D C 1
ATOM 9741 O O . THR D 1 100 ? 135.374 30.347 11.806 1.00 38.72 100 THR D O 1
ATOM 9745 N N . CYS D 1 101 ? 135.647 28.155 12.182 1.00 37.72 101 CYS D N 1
ATOM 9746 C CA . CYS D 1 101 ? 134.427 27.805 11.471 1.00 40.36 101 CYS D CA 1
ATOM 9747 C C . CYS D 1 101 ? 133.405 27.179 12.356 1.00 41.23 101 CYS D C 1
ATOM 9748 O O . CYS D 1 101 ? 133.741 26.392 13.231 1.00 42.84 101 CYS D O 1
ATOM 9751 N N . GLY D 1 102 ? 132.148 27.506 12.072 1.00 41.47 102 GLY D N 1
ATOM 9752 C CA . GLY D 1 102 ? 131.023 27.040 12.845 1.00 44.07 102 GLY D CA 1
ATOM 9753 C C . GLY D 1 102 ? 130.356 25.851 12.166 1.00 44.60 102 GLY D C 1
ATOM 9754 O O . GLY D 1 102 ? 130.141 25.853 10.942 1.00 42.09 102 GLY D O 1
ATOM 9755 N N . LEU D 1 103 ? 129.947 24.877 12.981 1.00 45.91 103 LEU D N 1
ATOM 9756 C CA . LEU D 1 103 ? 129.378 23.626 12.501 1.00 45.87 103 LEU D CA 1
ATOM 9757 C C . LEU D 1 103 ? 128.137 23.280 13.325 1.00 45.42 103 LEU D C 1
ATOM 9758 O O . LEU D 1 103 ? 128.189 23.235 14.554 1.00 48.91 103 LEU D O 1
ATOM 9763 N N . LEU D 1 104 ? 127.010 23.059 12.667 1.00 41.66 104 LEU D N 1
ATOM 9764 C CA . LEU D 1 104 ? 125.819 22.728 13.419 1.00 44.87 104 LEU D CA 1
ATOM 9765 C C . LEU D 1 104 ? 125.730 21.224 13.710 1.00 41.82 104 LEU D C 1
ATOM 9766 O O . LEU D 1 104 ? 125.691 20.402 12.784 1.00 41.31 104 LEU D O 1
ATOM 9771 N N . SER D 1 105 ? 125.680 20.874 14.999 1.00 41.96 105 SER D N 1
ATOM 9772 C CA . SER D 1 105 ? 125.599 19.475 15.464 1.00 38.67 105 SER D CA 1
ATOM 9773 C C . SER D 1 105 ? 124.218 19.123 16.022 1.00 41.46 105 SER D C 1
ATOM 9774 O O . SER D 1 105 ? 123.572 19.970 16.615 1.00 45.79 105 SER D O 1
ATOM 9777 N N . SER D 1 106 ? 123.785 17.874 15.876 1.00 37.48 106 SER D N 1
ATOM 9778 C CA . SER D 1 106 ? 122.479 17.486 16.363 1.00 39.29 106 SER D CA 1
ATOM 9779 C C . SER D 1 106 ? 122.586 16.391 17.389 1.00 39.67 106 SER D C 1
ATOM 9780 O O . SER D 1 106 ? 123.291 15.425 17.191 1.00 41.19 106 SER D O 1
ATOM 9783 N N . ASN D 1 107 ? 121.860 16.542 18.480 1.00 39.27 107 ASN D N 1
ATOM 9784 C CA . ASN D 1 107 ? 121.667 15.468 19.429 1.00 39.36 107 ASN D CA 1
ATOM 9785 C C . ASN D 1 107 ? 120.556 14.619 18.844 1.00 39.71 107 ASN D C 1
ATOM 9786 O O . ASN D 1 107 ? 119.429 15.064 18.772 1.00 42.69 107 ASN D O 1
ATOM 9791 N N . PRO D 1 108 ? 120.867 13.397 18.388 1.00 39.16 108 PRO D N 1
ATOM 9792 C CA . PRO D 1 108 ? 119.834 12.684 17.627 1.00 38.02 108 PRO D CA 1
ATOM 9793 C C . PRO D 1 108 ? 118.689 12.135 18.475 1.00 44.90 108 PRO D C 1
ATOM 9794 O O . PRO D 1 108 ? 117.621 11.832 17.936 1.00 47.14 108 PRO D O 1
ATOM 9798 N N . VAL D 1 109 ? 118.912 12.029 19.783 1.00 47.61 109 VAL D N 1
ATOM 9799 C CA . VAL D 1 109 ? 117.910 11.527 20.721 1.00 47.68 109 VAL D CA 1
ATOM 9800 C C . VAL D 1 109 ? 116.951 12.639 21.145 1.00 50.51 109 VAL D C 1
ATOM 9801 O O . VAL D 1 109 ? 115.739 12.492 21.031 1.00 52.95 109 VAL D O 1
ATOM 9805 N N . THR D 1 110 ? 117.506 13.771 21.574 1.00 49.03 110 THR D N 1
ATOM 9806 C CA . THR D 1 110 ? 116.723 14.880 22.104 1.00 48.94 110 THR D CA 1
ATOM 9807 C C . THR D 1 110 ? 116.259 15.788 20.992 1.00 48.25 110 THR D C 1
ATOM 9808 O O . THR D 1 110 ? 115.509 16.716 21.231 1.00 50.25 110 THR D O 1
ATOM 9812 N N . GLN D 1 111 ? 116.794 15.576 19.800 1.00 49.42 111 GLN D N 1
ATOM 9813 C CA . GLN D 1 111 ? 116.483 16.389 18.633 1.00 52.12 111 GLN D CA 1
ATOM 9814 C C . GLN D 1 111 ? 117.001 17.842 18.786 1.00 68.18 111 GLN D C 1
ATOM 9815 O O . GLN D 1 111 ? 116.706 18.698 17.954 1.00 69.50 111 GLN D O 1
ATOM 9821 N N . GLU D 1 112 ? 117.773 18.120 19.837 1.00 65.86 112 GLU D N 1
ATOM 9822 C CA . GLU D 1 112 ? 118.482 19.401 19.969 1.00 62.47 112 GLU D CA 1
ATOM 9823 C C . GLU D 1 112 ? 119.629 19.579 18.968 1.00 56.95 112 GLU D C 1
ATOM 9824 O O . GLU D 1 112 ? 120.259 18.607 18.565 1.00 51.64 112 GLU D O 1
ATOM 9830 N N . SER D 1 113 ? 119.908 20.823 18.581 1.00 56.69 113 SER D N 1
ATOM 9831 C CA . SER D 1 113 ? 121.118 21.107 17.818 1.00 55.34 113 SER D CA 1
ATOM 9832 C C . SER D 1 113 ? 121.863 22.309 18.398 1.00 55.49 113 SER D C 1
ATOM 9833 O O . SER D 1 113 ? 121.276 23.159 19.055 1.00 59.06 113 SER D O 1
ATOM 9836 N N . GLY D 1 114 ? 123.156 22.404 18.123 1.00 51.99 114 GLY D N 1
ATOM 9837 C CA . GLY D 1 114 ? 123.922 23.493 18.682 1.00 51.79 114 GLY D CA 1
ATOM 9838 C C . GLY D 1 114 ? 125.060 23.843 17.766 1.00 50.73 114 GLY D C 1
ATOM 9839 O O . GLY D 1 114 ? 125.520 22.991 17.017 1.00 47.46 114 GLY D O 1
ATOM 9840 N N . LEU D 1 115 ? 125.495 25.102 17.799 1.00 52.47 115 LEU D N 1
ATOM 9841 C CA . LEU D 1 115 ? 126.582 25.514 16.936 1.00 51.91 115 LEU D CA 1
ATOM 9842 C C . LEU D 1 115 ? 127.916 25.285 17.623 1.00 52.40 115 LEU D C 1
ATOM 9843 O O . LEU D 1 115 ? 128.203 25.875 18.665 1.00 55.71 115 LEU D O 1
ATOM 9848 N N . GLY D 1 116 ? 128.700 24.389 17.035 1.00 47.37 116 GLY D N 1
ATOM 9849 C CA . GLY D 1 116 ? 130.034 24.073 17.494 1.00 43.50 116 GLY D CA 1
ATOM 9850 C C . GLY D 1 116 ? 131.087 24.649 16.575 1.00 40.70 116 GLY D C 1
ATOM 9851 O O . GLY D 1 116 ? 130.778 25.303 15.591 1.00 41.95 116 GLY D O 1
ATOM 9852 N N . GLU D 1 117 ? 132.341 24.400 16.915 1.00 39.24 117 GLU D N 1
ATOM 9853 C CA . GLU D 1 117 ? 133.482 24.868 16.142 1.00 38.15 117 GLU D CA 1
ATOM 9854 C C . GLU D 1 117 ? 134.212 23.691 15.481 1.00 36.45 117 GLU D C 1
ATOM 9855 O O . GLU D 1 117 ? 134.460 22.665 16.121 1.00 36.39 117 GLU D O 1
ATOM 9861 N N . LEU D 1 118 ? 134.552 23.828 14.206 1.00 36.17 118 LEU D N 1
ATOM 9862 C CA . LEU D 1 118 ? 135.321 22.788 13.536 1.00 34.80 118 LEU D CA 1
ATOM 9863 C C . LEU D 1 118 ? 136.673 22.570 14.202 1.00 35.71 118 LEU D C 1
ATOM 9864 O O . LEU D 1 118 ? 137.393 23.508 14.526 1.00 36.81 118 LEU D O 1
ATOM 9869 N N . ALA D 1 119 ? 137.026 21.306 14.372 1.00 35.16 119 ALA D N 1
ATOM 9870 C CA . ALA D 1 119 ? 138.244 20.938 15.056 1.00 34.70 119 ALA D CA 1
ATOM 9871 C C . ALA D 1 119 ? 139.010 19.916 14.247 1.00 33.55 119 ALA D C 1
ATOM 9872 O O . ALA D 1 119 ? 138.455 19.272 13.373 1.00 32.71 119 ALA D O 1
ATOM 9874 N N . GLN D 1 120 ? 140.291 19.773 14.555 1.00 33.91 120 GLN D N 1
ATOM 9875 C CA . GLN D 1 120 ? 141.163 18.823 13.884 1.00 33.50 120 GLN D CA 1
ATOM 9876 C C . GLN D 1 120 ? 142.067 18.169 14.939 1.00 34.13 120 GLN D C 1
ATOM 9877 O O . GLN D 1 120 ? 142.649 18.861 15.761 1.00 36.67 120 GLN D O 1
ATOM 9883 N N . ASP D 1 121 ? 142.159 16.843 14.949 1.00 34.32 121 ASP D N 1
ATOM 9884 C CA . ASP D 1 121 ? 143.035 16.152 15.896 1.00 33.57 121 ASP D CA 1
ATOM 9885 C C . ASP D 1 121 ? 143.260 14.729 15.409 1.00 33.04 121 ASP D C 1
ATOM 9886 O O . ASP D 1 121 ? 142.767 14.345 14.359 1.00 34.85 121 ASP D O 1
ATOM 9891 N N . VAL D 1 122 ? 144.044 13.966 16.155 1.00 36.76 122 VAL D N 1
ATOM 9892 C CA . VAL D 1 122 ? 144.297 12.552 15.870 1.00 39.49 122 VAL D CA 1
ATOM 9893 C C . VAL D 1 122 ? 143.124 11.650 16.254 1.00 43.10 122 VAL D C 1
ATOM 9894 O O . VAL D 1 122 ? 142.603 11.744 17.355 1.00 47.41 122 VAL D O 1
ATOM 9898 N N . LEU D 1 123 ? 142.728 10.767 15.347 1.00 39.53 123 LEU D N 1
ATOM 9899 C CA . LEU D 1 123 ? 141.872 9.640 15.668 1.00 36.73 123 LEU D CA 1
ATOM 9900 C C . LEU D 1 123 ? 142.622 8.359 15.323 1.00 35.68 123 LEU D C 1
ATOM 9901 O O . LEU D 1 123 ? 143.317 8.324 14.310 1.00 35.94 123 LEU D O 1
ATOM 9906 N N . ALA D 1 124 ? 142.498 7.329 16.166 1.00 34.63 124 ALA D N 1
ATOM 9907 C CA . ALA D 1 124 ? 143.107 6.022 15.929 1.00 31.78 124 ALA D CA 1
ATOM 9908 C C . ALA D 1 124 ? 142.027 4.964 15.919 1.00 32.74 124 ALA D C 1
ATOM 9909 O O . ALA D 1 124 ? 140.994 5.123 16.572 1.00 32.88 124 ALA D O 1
ATOM 9911 N N . ILE D 1 125 ? 142.260 3.890 15.173 1.00 32.09 125 ILE D N 1
ATOM 9912 C CA . ILE D 1 125 ? 141.289 2.799 15.054 1.00 30.58 125 ILE D CA 1
ATOM 9913 C C . ILE D 1 125 ? 142.051 1.505 14.770 1.00 32.30 125 ILE D C 1
ATOM 9914 O O . ILE D 1 125 ? 143.128 1.530 14.180 1.00 34.75 125 ILE D O 1
ATOM 9919 N N . HIS D 1 126 ? 141.514 0.377 15.215 1.00 30.78 126 HIS D N 1
ATOM 9920 C CA . HIS D 1 126 ? 142.186 -0.881 14.987 1.00 32.19 126 HIS D CA 1
ATOM 9921 C C . HIS D 1 126 ? 142.228 -1.241 13.528 1.00 31.95 126 HIS D C 1
ATOM 9922 O O . HIS D 1 126 ? 141.249 -1.051 12.823 1.00 34.32 126 HIS D O 1
ATOM 9929 N N . SER D 1 127 ? 143.362 -1.758 13.078 1.00 30.21 127 SER D N 1
ATOM 9930 C CA . SER D 1 127 ? 143.399 -2.482 11.815 1.00 33.16 127 SER D CA 1
ATOM 9931 C C . SER D 1 127 ? 143.171 -3.962 12.143 1.00 34.80 127 SER D C 1
ATOM 9932 O O . SER D 1 127 ? 142.740 -4.305 13.253 1.00 34.47 127 SER D O 1
ATOM 9935 N N . THR D 1 128 ? 143.448 -4.844 11.190 1.00 34.96 128 THR D N 1
ATOM 9936 C CA . THR D 1 128 ? 143.399 -6.269 11.471 1.00 37.07 128 THR D CA 1
ATOM 9937 C C . THR D 1 128 ? 144.756 -6.902 11.228 1.00 42.22 128 THR D C 1
ATOM 9938 O O . THR D 1 128 ? 145.580 -6.369 10.486 1.00 45.62 128 THR D O 1
ATOM 9942 N N . HIS D 1 129 ? 144.991 -8.030 11.882 1.00 43.48 129 HIS D N 1
ATOM 9943 C CA . HIS D 1 129 ? 146.240 -8.733 11.749 1.00 44.74 129 HIS D CA 1
ATOM 9944 C C . HIS D 1 129 ? 145.951 -10.206 11.591 1.00 48.27 129 HIS D C 1
ATOM 9945 O O . HIS D 1 129 ? 145.718 -10.901 12.575 1.00 50.29 129 HIS D O 1
ATOM 9952 N N . GLY D 1 130 ? 145.996 -10.693 10.354 1.00 49.47 130 GLY D N 1
ATOM 9953 C CA . GLY D 1 130 ? 145.572 -12.051 10.091 1.00 50.00 130 GLY D CA 1
ATOM 9954 C C . GLY D 1 130 ? 144.103 -12.126 10.442 1.00 50.32 130 GLY D C 1
ATOM 9955 O O . GLY D 1 130 ? 143.297 -11.340 9.929 1.00 48.02 130 GLY D O 1
ATOM 9956 N N . SER D 1 131 ? 143.756 -13.055 11.333 1.00 52.48 131 SER D N 1
ATOM 9957 C CA . SER D 1 131 ? 142.368 -13.249 11.792 1.00 52.15 131 SER D CA 1
ATOM 9958 C C . SER D 1 131 ? 142.011 -12.470 13.078 1.00 48.07 131 SER D C 1
ATOM 9959 O O . SER D 1 131 ? 140.877 -12.556 13.586 1.00 41.78 131 SER D O 1
ATOM 9962 N N . LYS D 1 132 ? 142.987 -11.713 13.586 1.00 48.69 132 LYS D N 1
ATOM 9963 C CA . LYS D 1 132 ? 142.849 -10.939 14.815 1.00 46.79 132 LYS D CA 1
ATOM 9964 C C . LYS D 1 132 ? 142.769 -9.442 14.526 1.00 41.74 132 LYS D C 1
ATOM 9965 O O . LYS D 1 132 ? 143.028 -8.989 13.422 1.00 41.96 132 LYS D O 1
ATOM 9971 N N . LEU D 1 133 ? 142.434 -8.674 15.547 1.00 41.88 133 LEU D N 1
ATOM 9972 C CA . LEU D 1 133 ? 142.604 -7.241 15.496 1.00 40.66 133 LEU D CA 1
ATOM 9973 C C . LEU D 1 133 ? 144.070 -6.951 15.453 1.00 41.81 133 LEU D C 1
ATOM 9974 O O . LEU D 1 133 ? 144.846 -7.577 16.177 1.00 46.01 133 LEU D O 1
ATOM 9979 N N . GLY D 1 134 ? 144.447 -5.980 14.637 1.00 40.40 134 GLY D N 1
ATOM 9980 C CA . GLY D 1 134 ? 145.830 -5.613 14.521 1.00 37.80 134 GLY D CA 1
ATOM 9981 C C . GLY D 1 134 ? 146.051 -4.325 15.260 1.00 38.32 134 GLY D C 1
ATOM 9982 O O . GLY D 1 134 ? 145.197 -3.858 15.997 1.00 36.41 134 GLY D O 1
ATOM 9983 N N . PRO D 1 135 ? 147.216 -3.741 15.070 1.00 40.71 135 PRO D N 1
ATOM 9984 C CA . PRO D 1 135 ? 147.604 -2.509 15.753 1.00 42.16 135 PRO D CA 1
ATOM 9985 C C . PRO D 1 135 ? 146.719 -1.325 15.347 1.00 41.84 135 PRO D C 1
ATOM 9986 O O . PRO D 1 135 ? 146.119 -1.338 14.280 1.00 39.29 135 PRO D O 1
ATOM 9990 N N . MET D 1 136 ? 146.624 -0.325 16.215 1.00 43.46 136 MET D N 1
ATOM 9991 C CA . MET D 1 136 ? 145.913 0.909 15.906 1.00 42.99 136 MET D CA 1
ATOM 9992 C C . MET D 1 136 ? 146.578 1.656 14.774 1.00 38.80 136 MET D C 1
ATOM 9993 O O . MET D 1 136 ? 147.794 1.742 14.740 1.00 41.70 136 MET D O 1
ATOM 9998 N N . VAL D 1 137 ? 145.779 2.224 13.874 1.00 32.01 137 VAL D N 1
ATOM 9999 C CA . VAL D 1 137 ? 146.270 3.100 12.829 1.00 29.90 137 VAL D CA 1
ATOM 10000 C C . VAL D 1 137 ? 145.631 4.483 12.986 1.00 30.96 137 VAL D C 1
ATOM 10001 O O . VAL D 1 137 ? 144.549 4.610 13.543 1.00 34.87 137 VAL D O 1
ATOM 10005 N N . LYS D 1 138 ? 146.322 5.523 12.533 1.00 32.78 138 LYS D N 1
ATOM 10006 C CA . LYS D 1 138 ? 145.898 6.886 12.792 1.00 31.84 138 LYS D CA 1
ATOM 10007 C C . LYS D 1 138 ? 145.476 7.673 11.560 1.00 32.18 138 LYS D C 1
ATOM 10008 O O . LYS D 1 138 ? 146.033 7.522 10.463 1.00 31.48 138 LYS D O 1
ATOM 10014 N N . VAL D 1 139 ? 144.478 8.524 11.776 1.00 34.05 139 VAL D N 1
ATOM 10015 C CA . VAL D 1 139 ? 144.195 9.668 10.917 1.00 33.09 139 VAL D CA 1
ATOM 10016 C C . VAL D 1 139 ? 144.660 10.923 11.673 1.00 35.20 139 VAL D C 1
ATOM 10017 O O . VAL D 1 139 ? 143.965 11.435 12.552 1.00 36.27 139 VAL D O 1
ATOM 10021 N N . PRO D 1 140 ? 145.837 11.436 11.310 1.00 34.29 140 PRO D N 1
ATOM 10022 C CA . PRO D 1 140 ? 146.461 12.483 12.116 1.00 34.94 140 PRO D CA 1
ATOM 10023 C C . PRO D 1 140 ? 145.721 13.834 12.091 1.00 36.14 140 PRO D C 1
ATOM 10024 O O . PRO D 1 140 ? 145.813 14.566 13.070 1.00 37.76 140 PRO D O 1
ATOM 10028 N N . GLN D 1 141 ? 144.993 14.151 11.022 1.00 38.91 141 GLN D N 1
ATOM 10029 C CA . GLN D 1 141 ? 144.194 15.385 10.978 1.00 41.98 141 GLN D CA 1
ATOM 10030 C C . GLN D 1 141 ? 142.696 15.096 10.876 1.00 38.16 141 GLN D C 1
ATOM 10031 O O . GLN D 1 141 ? 142.034 15.605 9.972 1.00 36.86 141 GLN D O 1
ATOM 10037 N N . PHE D 1 142 ? 142.142 14.330 11.805 1.00 35.66 142 PHE D N 1
ATOM 10038 C CA . PHE D 1 142 ? 140.724 14.021 11.715 1.00 32.68 142 PHE D CA 1
ATOM 10039 C C . PHE D 1 142 ? 139.834 15.230 12.025 1.00 29.95 142 PHE D C 1
ATOM 10040 O O . PHE D 1 142 ? 139.998 15.879 13.041 1.00 33.48 142 PHE D O 1
ATOM 10048 N N . LEU D 1 143 ? 138.875 15.502 11.146 1.00 29.30 143 LEU D N 1
ATOM 10049 C CA . LEU D 1 143 ? 137.947 16.619 11.306 1.00 29.33 143 LEU D CA 1
ATOM 10050 C C . LEU D 1 143 ? 136.650 16.256 12.041 1.00 29.48 143 LEU D C 1
ATOM 10051 O O . LEU D 1 143 ? 135.999 15.273 11.733 1.00 30.93 143 LEU D O 1
ATOM 10056 N N . PHE D 1 144 ? 136.266 17.093 12.993 1.00 31.43 144 PHE D N 1
ATOM 10057 C CA . PHE D 1 144 ? 135.112 16.834 13.833 1.00 29.89 144 PHE D CA 1
ATOM 10058 C C . PHE D 1 144 ? 134.666 18.150 14.429 1.00 33.54 144 PHE D C 1
ATOM 10059 O O . PHE D 1 144 ? 135.292 19.188 14.191 1.00 38.55 144 PHE D O 1
ATOM 10067 N N . SER D 1 145 ? 133.621 18.123 15.248 1.00 32.81 145 SER D N 1
ATOM 10068 C CA . SER D 1 145 ? 133.134 19.358 15.841 1.00 32.70 145 SER D CA 1
ATOM 10069 C C . SER D 1 145 ? 133.328 19.400 17.347 1.00 37.10 145 SER D C 1
ATOM 10070 O O . SER D 1 145 ? 133.032 18.427 18.034 1.00 40.10 145 SER D O 1
ATOM 10073 N N . CYS D 1 146 ? 133.835 20.519 17.859 1.00 38.50 146 CYS D N 1
ATOM 10074 C CA . CYS D 1 146 ? 133.781 20.778 19.291 1.00 39.49 146 CYS D CA 1
ATOM 10075 C C . CYS D 1 146 ? 132.453 21.388 19.597 1.00 42.05 146 CYS D C 1
ATOM 10076 O O . CYS D 1 146 ? 132.252 22.569 19.368 1.00 44.89 146 CYS D O 1
ATOM 10079 N N . ALA D 1 147 ? 131.545 20.587 20.129 1.00 42.50 147 ALA D N 1
ATOM 10080 C CA . ALA D 1 147 ? 130.177 21.027 20.326 1.00 43.48 147 ALA D CA 1
ATOM 10081 C C . ALA D 1 147 ? 129.982 21.625 21.713 1.00 51.09 147 ALA D C 1
ATOM 10082 O O . ALA D 1 147 ? 130.769 21.332 22.628 1.00 52.69 147 ALA D O 1
ATOM 10084 N N . PRO D 1 148 ? 128.940 22.484 21.875 1.00 55.87 148 PRO D N 1
ATOM 10085 C CA . PRO D 1 148 ? 128.608 23.032 23.199 1.00 56.92 148 PRO D CA 1
ATOM 10086 C C . PRO D 1 148 ? 128.234 21.961 24.228 1.00 58.34 148 PRO D C 1
ATOM 10087 O O . PRO D 1 148 ? 127.544 20.984 23.902 1.00 59.21 148 PRO D O 1
ATOM 10091 N N . SER D 1 149 ? 128.684 22.173 25.463 1.00 57.83 149 SER D N 1
ATOM 10092 C CA . SER D 1 149 ? 128.534 21.212 26.545 1.00 59.49 149 SER D CA 1
ATOM 10093 C C . SER D 1 149 ? 127.097 20.763 26.767 1.00 59.83 149 SER D C 1
ATOM 10094 O O . SER D 1 149 ? 126.845 19.623 27.154 1.00 61.03 149 SER D O 1
ATOM 10097 N N . PHE D 1 150 ? 126.158 21.669 26.550 1.00 58.31 150 PHE D N 1
ATOM 10098 C CA . PHE D 1 150 ? 124.772 21.362 26.818 1.00 57.68 150 PHE D CA 1
ATOM 10099 C C . PHE D 1 150 ? 124.275 20.232 25.918 1.00 53.47 150 PHE D C 1
ATOM 10100 O O . PHE D 1 150 ? 123.317 19.563 26.261 1.00 54.69 150 PHE D O 1
ATOM 10108 N N . LEU D 1 151 ? 124.920 20.010 24.774 1.00 49.12 151 LEU D N 1
ATOM 10109 C CA . LEU D 1 151 ? 124.341 19.134 23.751 1.00 48.05 151 LEU D CA 1
ATOM 10110 C C . LEU D 1 151 ? 124.271 17.653 24.121 1.00 48.81 151 LEU D C 1
ATOM 10111 O O . LEU D 1 151 ? 123.326 16.960 23.735 1.00 47.56 151 LEU D O 1
ATOM 10116 N N . ALA D 1 152 ? 125.229 17.182 24.910 1.00 50.82 152 ALA D N 1
ATOM 10117 C CA . ALA D 1 152 ? 125.296 15.764 25.261 1.00 50.52 152 ALA D CA 1
ATOM 10118 C C . ALA D 1 152 ? 124.669 15.465 26.619 1.00 55.09 152 ALA D C 1
ATOM 10119 O O . ALA D 1 152 ? 124.708 14.332 27.094 1.00 56.76 152 ALA D O 1
ATOM 10121 N N . GLN D 1 153 ? 124.068 16.480 27.226 1.00 56.93 153 GLN D N 1
ATOM 10122 C CA . GLN D 1 153 ? 123.624 16.372 28.606 1.00 60.41 153 GLN D CA 1
ATOM 10123 C C . GLN D 1 153 ? 122.325 15.598 28.739 1.00 60.27 153 GLN D C 1
ATOM 10124 O O . GLN D 1 153 ? 121.923 15.245 29.845 1.00 63.24 153 GLN D O 1
ATOM 10130 N N . LYS D 1 154 ? 121.665 15.315 27.626 1.00 60.08 154 LYS D N 1
ATOM 10131 C CA . LYS D 1 154 ? 120.376 14.652 27.713 1.00 61.87 154 LYS D CA 1
ATOM 10132 C C . LYS D 1 154 ? 120.211 13.552 26.689 1.00 57.46 154 LYS D C 1
ATOM 10133 O O . LYS D 1 154 ? 120.640 13.712 25.557 1.00 54.88 154 LYS D O 1
ATOM 10139 N N . GLY D 1 155 ? 119.650 12.418 27.105 1.00 57.86 155 GLY D N 1
ATOM 10140 C CA . GLY D 1 155 ? 119.153 11.421 26.165 1.00 55.92 155 GLY D CA 1
ATOM 10141 C C . GLY D 1 155 ? 120.155 10.357 25.796 1.00 53.23 155 GLY D C 1
ATOM 10142 O O . GLY D 1 155 ? 119.834 9.330 25.207 1.00 53.15 155 GLY D O 1
ATOM 10143 N N . LEU D 1 156 ? 121.400 10.634 26.124 1.00 50.36 156 LEU D N 1
ATOM 10144 C CA . LEU D 1 156 ? 122.473 9.768 25.735 1.00 47.41 156 LEU D CA 1
ATOM 10145 C C . LEU D 1 156 ? 122.778 8.852 26.890 1.00 49.92 156 LEU D C 1
ATOM 10146 O O . LEU D 1 156 ? 122.409 9.155 28.018 1.00 54.97 156 LEU D O 1
ATOM 10151 N N . PRO D 1 157 ? 123.454 7.724 26.623 1.00 47.58 157 PRO D N 1
ATOM 10152 C CA . PRO D 1 157 ? 123.915 6.889 27.736 1.00 48.75 157 PRO D CA 1
ATOM 10153 C C . PRO D 1 157 ? 124.802 7.688 28.685 1.00 51.70 157 PRO D C 1
ATOM 10154 O O . PRO D 1 157 ? 125.372 8.669 28.247 1.00 50.28 157 PRO D O 1
ATOM 10158 N N . ASN D 1 158 ? 124.914 7.307 29.952 1.00 57.88 158 ASN D N 1
ATOM 10159 C CA . ASN D 1 158 ? 125.664 8.150 30.883 1.00 65.75 158 ASN D CA 1
ATOM 10160 C C . ASN D 1 158 ? 127.149 8.128 30.544 1.00 64.30 158 ASN D C 1
ATOM 10161 O O . ASN D 1 158 ? 127.668 7.125 30.059 1.00 64.02 158 ASN D O 1
ATOM 10166 N N . ASN D 1 159 ? 127.787 9.276 30.725 1.00 64.04 159 ASN D N 1
ATOM 10167 C CA . ASN D 1 159 ? 129.201 9.477 30.468 1.00 63.42 159 ASN D CA 1
ATOM 10168 C C . ASN D 1 159 ? 129.549 9.522 28.999 1.00 57.53 159 ASN D C 1
ATOM 10169 O O . ASN D 1 159 ? 130.695 9.780 28.648 1.00 56.25 159 ASN D O 1
ATOM 10174 N N . VAL D 1 160 ? 128.552 9.334 28.142 1.00 53.67 160 VAL D N 1
ATOM 10175 C CA . VAL D 1 160 ? 128.760 9.486 26.707 1.00 51.18 160 VAL D CA 1
ATOM 10176 C C . VAL D 1 160 ? 128.794 10.968 26.394 1.00 56.37 160 VAL D C 1
ATOM 10177 O O . VAL D 1 160 ? 127.931 11.712 26.840 1.00 60.16 160 VAL D O 1
ATOM 10181 N N . GLN D 1 161 ? 129.777 11.392 25.604 1.00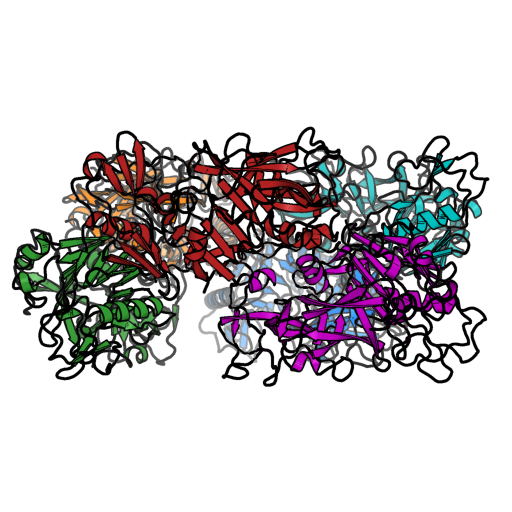 57.26 161 GLN D N 1
ATOM 10182 C CA . GLN D 1 161 ? 130.105 12.809 25.508 1.00 55.71 161 GLN D CA 1
ATOM 10183 C C . GLN D 1 161 ? 129.928 13.401 24.095 1.00 47.92 161 GLN D C 1
ATOM 10184 O O . GLN D 1 161 ? 130.408 14.498 23.804 1.00 45.93 161 GLN D O 1
ATOM 10190 N N . GLY D 1 162 ? 129.208 12.693 23.232 1.00 41.31 162 GLY D N 1
ATOM 10191 C CA . GLY D 1 162 ? 129.005 13.149 21.872 1.00 36.91 162 GLY D CA 1
ATOM 10192 C C . GLY D 1 162 ? 128.528 12.015 21.001 1.00 34.34 162 GLY D C 1
ATOM 10193 O O . GLY D 1 162 ? 128.017 11.030 21.512 1.00 35.79 162 GLY D O 1
ATOM 10194 N N . ALA D 1 163 ? 128.687 12.157 19.688 1.00 31.68 163 ALA D N 1
ATOM 10195 C CA . ALA D 1 163 ? 128.255 11.141 18.742 1.00 29.97 163 ALA D CA 1
ATOM 10196 C C . ALA D 1 163 ? 129.205 11.014 17.568 1.00 33.59 163 ALA D C 1
ATOM 10197 O O . ALA D 1 163 ? 129.865 11.965 17.181 1.00 34.27 163 ALA D O 1
ATOM 10199 N N . LEU D 1 164 ? 129.276 9.809 17.024 1.00 34.77 164 LEU D N 1
ATOM 10200 C CA . LEU D 1 164 ? 129.949 9.581 15.768 1.00 36.82 164 LEU D CA 1
ATOM 10201 C C . LEU D 1 164 ? 128.906 9.282 14.684 1.00 34.58 164 LEU D C 1
ATOM 10202 O O . LEU D 1 164 ? 128.029 8.435 14.867 1.00 36.71 164 LEU D O 1
ATOM 10207 N N . GLY D 1 165 ? 128.990 10.006 13.573 1.00 32.70 165 GLY D N 1
ATOM 10208 C CA . GLY D 1 165 ? 128.018 9.896 12.505 1.00 30.57 165 GLY D CA 1
ATOM 10209 C C . GLY D 1 165 ? 128.565 9.131 11.324 1.00 28.17 165 GLY D C 1
ATOM 10210 O O . GLY D 1 165 ? 129.697 9.344 10.919 1.00 27.79 165 GLY D O 1
ATOM 10211 N N . LEU D 1 166 ? 127.759 8.241 10.767 1.00 27.68 166 LEU D N 1
ATOM 10212 C CA . LEU D 1 166 ? 128.185 7.431 9.653 1.00 25.63 166 LEU D CA 1
ATOM 10213 C C . LEU D 1 166 ? 127.324 7.723 8.456 1.00 28.98 166 LEU D C 1
ATOM 10214 O O . LEU D 1 166 ? 127.181 6.884 7.561 1.00 29.56 166 LEU D O 1
ATOM 10219 N N . GLY D 1 167 ? 126.746 8.919 8.456 1.00 27.76 167 GLY D N 1
ATOM 10220 C CA . GLY D 1 167 ? 125.811 9.320 7.432 1.00 30.53 167 GLY D CA 1
ATOM 10221 C C . GLY D 1 167 ? 126.500 9.687 6.146 1.00 32.25 167 GLY D C 1
ATOM 10222 O O . GLY D 1 167 ? 127.703 9.825 6.085 1.00 31.06 167 GLY D O 1
ATOM 10223 N N . GLN D 1 168 ? 125.705 9.898 5.116 1.00 33.61 168 GLN D N 1
ATOM 10224 C CA . GLN D 1 168 ? 126.238 10.283 3.824 1.00 34.29 168 GLN D CA 1
ATOM 10225 C C . GLN D 1 168 ? 126.518 11.768 3.829 1.00 35.92 168 GLN D C 1
ATOM 10226 O O . GLN D 1 168 ? 125.681 12.559 3.448 1.00 39.81 168 GLN D O 1
ATOM 10232 N N . ALA D 1 169 ? 127.705 12.137 4.281 1.00 34.69 169 ALA D N 1
ATOM 10233 C CA . ALA D 1 169 ? 128.059 13.528 4.469 1.00 30.61 169 ALA D CA 1
ATOM 10234 C C . ALA D 1 169 ? 129.580 13.613 4.378 1.00 29.45 169 ALA D C 1
ATOM 10235 O O . ALA D 1 169 ? 130.252 12.611 4.631 1.00 33.01 169 ALA D O 1
ATOM 10237 N N . PRO D 1 170 ? 130.131 14.782 3.970 1.00 29.27 170 PRO D N 1
ATOM 10238 C CA . PRO D 1 170 ? 131.560 14.879 3.586 1.00 28.08 170 PRO D CA 1
ATOM 10239 C C . PRO D 1 170 ? 132.620 14.582 4.666 1.00 28.85 170 PRO D C 1
ATOM 10240 O O . PRO D 1 170 ? 133.660 14.010 4.310 1.00 30.83 170 PRO D O 1
ATOM 10244 N N . ILE D 1 171 ? 132.386 14.909 5.937 1.00 30.35 171 ILE D N 1
ATOM 10245 C CA . ILE D 1 171 ? 133.330 14.499 6.972 1.00 26.62 171 ILE D CA 1
ATOM 10246 C C . ILE D 1 171 ? 132.703 13.524 7.948 1.00 27.38 171 ILE D C 1
ATOM 10247 O O . ILE D 1 171 ? 133.034 13.516 9.135 1.00 30.33 171 ILE D O 1
ATOM 10252 N N . SER D 1 172 ? 131.822 12.673 7.439 1.00 29.00 172 SER D N 1
ATOM 10253 C CA . SER D 1 172 ? 131.315 11.573 8.236 1.00 30.72 172 SER D CA 1
ATOM 10254 C C . SER D 1 172 ? 132.493 10.691 8.568 1.00 30.88 172 SER D C 1
ATOM 10255 O O . SER D 1 172 ? 133.517 10.745 7.895 1.00 32.23 172 SER D O 1
ATOM 10258 N N . LEU D 1 173 ? 132.356 9.858 9.584 1.00 30.62 173 LEU D N 1
ATOM 10259 C CA . LEU D 1 173 ? 133.461 9.015 9.996 1.00 29.77 173 LEU D CA 1
ATOM 10260 C C . LEU D 1 173 ? 133.909 8.080 8.887 1.00 30.90 173 LEU D C 1
ATOM 10261 O O . LEU D 1 173 ? 135.100 7.940 8.643 1.00 32.74 173 LEU D O 1
ATOM 10266 N N . GLN D 1 174 ? 132.982 7.405 8.224 1.00 28.55 174 GLN D N 1
ATOM 10267 C CA . GLN D 1 174 ? 133.427 6.462 7.209 1.00 28.57 174 GLN D CA 1
ATOM 10268 C C . GLN D 1 174 ? 134.059 7.179 5.987 1.00 33.30 174 GLN D C 1
ATOM 10269 O O . GLN D 1 174 ? 135.049 6.709 5.448 1.00 33.71 174 GLN D O 1
ATOM 10275 N N . ASN D 1 175 ? 133.512 8.318 5.574 1.00 32.63 175 ASN D N 1
ATOM 10276 C CA . ASN D 1 175 ? 134.021 9.003 4.405 1.00 32.72 175 ASN D CA 1
ATOM 10277 C C . ASN D 1 175 ? 135.483 9.381 4.676 1.00 31.14 175 ASN D C 1
ATOM 10278 O O . ASN D 1 175 ? 136.333 9.294 3.794 1.00 29.32 175 ASN D O 1
ATOM 10287 N N . GLN D 1 176 ? 135.797 9.740 5.915 1.00 28.98 176 GLN D N 1
ATOM 10288 C CA . GLN D 1 176 ? 137.162 10.104 6.231 1.00 26.50 176 GLN D CA 1
ATOM 10289 C C . GLN D 1 176 ? 138.138 8.906 6.322 1.00 27.41 176 GLN D C 1
ATOM 10290 O O . GLN D 1 176 ? 139.304 9.013 5.930 1.00 26.83 176 GLN D O 1
ATOM 10296 N N . LEU D 1 177 ? 137.675 7.776 6.836 1.00 25.06 177 LEU D N 1
ATOM 10297 C CA . LEU D 1 177 ? 138.509 6.601 6.891 1.00 23.14 177 LEU D CA 1
ATOM 10298 C C . LEU D 1 177 ? 138.780 6.063 5.510 1.00 26.13 177 LEU D C 1
ATOM 10299 O O . LEU D 1 177 ? 139.922 5.751 5.187 1.00 27.25 177 LEU D O 1
ATOM 10304 N N . PHE D 1 178 ? 137.739 5.988 4.684 1.00 26.63 178 PHE D N 1
ATOM 10305 C CA . PHE D 1 178 ? 137.878 5.537 3.308 1.00 25.05 178 PHE D CA 1
ATOM 10306 C C . PHE D 1 178 ? 138.976 6.304 2.610 1.00 27.18 178 PHE D C 1
ATOM 10307 O O . PHE D 1 178 ? 139.872 5.730 2.004 1.00 28.33 178 PHE D O 1
ATOM 10315 N N . SER D 1 179 ? 138.905 7.622 2.684 1.00 26.22 179 SER D N 1
ATOM 10316 C CA . SER D 1 179 ? 139.812 8.423 1.887 1.00 26.78 179 SER D CA 1
ATOM 10317 C C . SER D 1 179 ? 141.244 8.439 2.502 1.00 29.87 179 SER D C 1
ATOM 10318 O O . SER D 1 179 ? 142.219 8.546 1.778 1.00 32.26 179 SER D O 1
ATOM 10321 N N . HIS D 1 180 ? 141.388 8.342 3.820 1.00 27.12 180 HIS D N 1
ATOM 10322 C CA . HIS D 1 180 ? 142.729 8.370 4.372 1.00 25.90 180 HIS D CA 1
ATOM 10323 C C . HIS D 1 180 ? 143.475 7.099 4.017 1.00 29.07 180 HIS D C 1
ATOM 10324 O O . HIS D 1 180 ? 144.652 7.140 3.703 1.00 31.90 180 HIS D O 1
ATOM 10331 N N . PHE D 1 181 ? 142.789 5.964 4.048 1.00 27.69 181 PHE D N 1
ATOM 10332 C CA . PHE D 1 181 ? 143.459 4.677 3.879 1.00 25.43 181 PHE D CA 1
ATOM 10333 C C . PHE D 1 181 ? 143.262 4.032 2.510 1.00 27.62 181 PHE D C 1
ATOM 10334 O O . PHE D 1 181 ? 143.788 2.963 2.272 1.00 30.23 181 PHE D O 1
ATOM 10342 N N . GLY D 1 182 ? 142.494 4.651 1.620 1.00 27.21 182 GLY D N 1
ATOM 10343 C CA . GLY D 1 182 ? 142.230 4.055 0.314 1.00 27.63 182 GLY D CA 1
ATOM 10344 C C . GLY D 1 182 ? 141.369 2.786 0.356 1.00 31.43 182 GLY D C 1
ATOM 10345 O O . GLY D 1 182 ? 141.594 1.851 -0.411 1.00 32.81 182 GLY D O 1
ATOM 10346 N N . LEU D 1 183 ? 140.369 2.764 1.242 1.00 32.72 183 LEU D N 1
ATOM 10347 C CA . LEU D 1 183 ? 139.499 1.605 1.438 1.00 33.24 183 LEU D CA 1
ATOM 10348 C C . LEU D 1 183 ? 138.401 1.495 0.365 1.00 32.00 183 LEU D C 1
ATOM 10349 O O . LEU D 1 183 ? 138.049 2.477 -0.273 1.00 32.15 183 LEU D O 1
ATOM 10354 N N . LYS D 1 184 ? 137.881 0.292 0.156 1.00 31.47 184 LYS D N 1
ATOM 10355 C CA . LYS D 1 184 ? 136.651 0.138 -0.594 1.00 31.66 184 LYS D CA 1
ATOM 10356 C C . LYS D 1 184 ? 135.559 0.871 0.201 1.00 31.05 184 LYS D C 1
ATOM 10357 O O . LYS D 1 184 ? 135.512 0.806 1.436 1.00 29.10 184 LYS D O 1
ATOM 10363 N N . ARG D 1 185 ? 134.676 1.571 -0.504 1.00 29.10 185 ARG D N 1
ATOM 10364 C CA . ARG D 1 185 ? 133.655 2.363 0.159 1.00 26.80 185 ARG D CA 1
ATOM 10365 C C . ARG D 1 185 ? 132.477 1.485 0.626 1.00 29.56 185 ARG D C 1
ATOM 10366 O O . ARG D 1 185 ? 131.420 1.402 -0.014 1.00 29.16 185 ARG D O 1
ATOM 10374 N N . GLN D 1 186 ? 132.673 0.860 1.780 1.00 30.24 186 GLN D N 1
ATOM 10375 C CA . GLN D 1 186 ? 131.717 -0.087 2.330 1.00 30.82 186 GLN D CA 1
ATOM 10376 C C . GLN D 1 186 ? 131.942 -0.220 3.828 1.00 28.06 186 GLN D C 1
ATOM 10377 O O . GLN D 1 186 ? 133.080 -0.246 4.278 1.00 27.76 186 GLN D O 1
ATOM 10383 N N . PHE D 1 187 ? 130.863 -0.234 4.600 1.00 27.00 187 PHE D N 1
ATOM 10384 C CA . PHE D 1 187 ? 130.970 -0.554 6.013 1.00 29.40 187 PHE D CA 1
ATOM 10385 C C . PHE D 1 187 ? 129.849 -1.487 6.414 1.00 30.46 187 PHE D C 1
ATOM 10386 O O . PHE D 1 187 ? 128.783 -1.501 5.816 1.00 30.93 187 PHE D O 1
ATOM 10394 N N . SER D 1 188 ? 130.143 -2.293 7.420 1.00 30.50 188 SER D N 1
ATOM 10395 C CA . SER D 1 188 ? 129.254 -3.334 7.855 1.00 33.44 188 SER D CA 1
ATOM 10396 C C . SER D 1 188 ? 129.059 -3.232 9.346 1.00 35.06 188 SER D C 1
ATOM 10397 O O . SER D 1 188 ? 130.020 -3.067 10.120 1.00 33.83 188 SER D O 1
ATOM 10400 N N . VAL D 1 189 ? 127.798 -3.365 9.742 1.00 34.66 189 VAL D N 1
ATOM 10401 C CA . VAL D 1 189 ? 127.422 -3.230 11.122 1.00 29.24 189 VAL D CA 1
ATOM 10402 C C . VAL D 1 189 ? 126.876 -4.542 11.648 1.00 29.71 189 VAL D C 1
ATOM 10403 O O . VAL D 1 189 ? 125.999 -5.150 11.042 1.00 29.46 189 VAL D O 1
ATOM 10407 N N . CYS D 1 190 ? 127.464 -5.011 12.743 1.00 31.58 190 CYS D N 1
ATOM 10408 C CA . CYS D 1 190 ? 126.964 -6.168 13.451 1.00 32.59 190 CYS D CA 1
ATOM 10409 C C . CYS D 1 190 ? 126.796 -5.816 14.919 1.00 36.17 190 CYS D C 1
ATOM 10410 O O . CYS D 1 190 ? 127.713 -6.030 15.703 1.00 37.66 190 CYS D O 1
ATOM 10413 N N . LEU D 1 191 ? 125.625 -5.280 15.281 1.00 36.88 191 LEU D N 1
ATOM 10414 C CA . LEU D 1 191 ? 125.333 -4.898 16.659 1.00 33.82 191 LEU D CA 1
ATOM 10415 C C . LEU D 1 191 ? 124.992 -6.096 17.482 1.00 33.79 191 LEU D C 1
ATOM 10416 O O . LEU D 1 191 ? 124.252 -6.970 17.050 1.00 35.55 191 LEU D O 1
ATOM 10421 N N . SER D 1 192 ? 125.532 -6.123 18.689 1.00 35.77 192 SER D N 1
ATOM 10422 C CA . SER D 1 192 ? 125.262 -7.198 19.605 1.00 40.68 192 SER D CA 1
ATOM 10423 C C . SER D 1 192 ? 124.136 -6.787 20.539 1.00 43.79 192 SER D C 1
ATOM 10424 O O . SER D 1 192 ? 124.160 -5.688 21.092 1.00 44.90 192 SER D O 1
ATOM 10427 N N . ARG D 1 193 ? 123.153 -7.662 20.715 1.00 41.79 193 ARG D N 1
ATOM 10428 C CA . ARG D 1 193 ? 122.056 -7.377 21.622 1.00 43.39 193 ARG D CA 1
ATOM 10429 C C . ARG D 1 193 ? 122.417 -7.312 23.112 1.00 44.57 193 ARG D C 1
ATOM 10430 O O . ARG D 1 193 ? 121.597 -6.862 23.902 1.00 45.09 193 ARG D O 1
ATOM 10438 N N . TYR D 1 194 ? 123.583 -7.821 23.509 1.00 46.42 194 TYR D N 1
ATOM 10439 C CA . TYR D 1 194 ? 123.946 -7.896 24.926 1.00 50.78 194 TYR D CA 1
ATOM 10440 C C . TYR D 1 194 ? 124.897 -6.791 25.297 1.00 48.24 194 TYR D C 1
ATOM 10441 O O . TYR D 1 194 ? 125.840 -6.537 24.588 1.00 50.28 194 TYR D O 1
ATOM 10450 N N . SER D 1 195 ? 124.642 -6.123 26.412 1.00 49.95 195 SER D N 1
ATOM 10451 C CA . SER D 1 195 ? 125.528 -5.064 26.874 1.00 51.24 195 SER D CA 1
ATOM 10452 C C . SER D 1 195 ? 126.827 -5.664 27.371 1.00 55.94 195 SER D C 1
ATOM 10453 O O . SER D 1 195 ? 127.837 -4.981 27.485 1.00 60.36 195 SER D O 1
ATOM 10456 N N . THR D 1 196 ? 126.807 -6.964 27.633 1.00 56.95 196 THR D N 1
ATOM 10457 C CA . THR D 1 196 ? 127.946 -7.636 28.244 1.00 58.88 196 THR D CA 1
ATOM 10458 C C . THR D 1 196 ? 128.918 -8.128 27.199 1.00 56.78 196 THR D C 1
ATOM 10459 O O . THR D 1 196 ? 129.888 -8.785 27.528 1.00 59.48 196 THR D O 1
ATOM 10463 N N . SER D 1 197 ? 128.618 -7.895 25.933 1.00 53.93 197 SER D N 1
ATOM 10464 C CA . SER D 1 197 ? 129.566 -8.242 24.890 1.00 54.03 197 SER D CA 1
ATOM 10465 C C . SER D 1 197 ? 129.467 -7.260 23.741 1.00 49.80 197 SER D C 1
ATOM 10466 O O . SER D 1 197 ? 128.399 -6.730 23.465 1.00 50.84 197 SER D O 1
ATOM 10469 N N . ASN D 1 198 ? 130.589 -7.007 23.084 1.00 46.87 198 ASN D N 1
ATOM 10470 C CA . ASN D 1 198 ? 130.644 -5.996 22.043 1.00 44.11 198 ASN D CA 1
ATOM 10471 C C . ASN D 1 198 ? 130.184 -6.516 20.678 1.00 41.43 198 ASN D C 1
ATOM 10472 O O . ASN D 1 198 ? 130.277 -7.712 20.385 1.00 40.24 198 ASN D O 1
ATOM 10477 N N . GLY D 1 199 ? 129.678 -5.596 19.861 1.00 37.48 199 GLY D N 1
ATOM 10478 C CA . GLY D 1 199 ? 129.482 -5.828 18.446 1.00 37.40 199 GLY D CA 1
ATOM 10479 C C . GLY D 1 199 ? 130.526 -4.991 17.730 1.00 39.15 199 GLY D C 1
ATOM 10480 O O . GLY D 1 199 ? 131.460 -4.487 18.365 1.00 42.40 199 GLY D O 1
ATOM 10481 N N . ALA D 1 200 ? 130.396 -4.828 16.419 1.00 36.07 200 ALA D N 1
ATOM 10482 C CA . ALA D 1 200 ? 131.406 -4.066 15.712 1.00 36.15 200 ALA D CA 1
ATOM 10483 C C . ALA D 1 200 ? 130.904 -3.406 14.448 1.00 33.16 200 ALA D C 1
ATOM 10484 O O . ALA D 1 200 ? 129.890 -3.791 13.891 1.00 36.01 200 ALA D O 1
ATOM 10486 N N . ILE D 1 201 ? 131.640 -2.395 14.018 1.00 32.17 201 ILE D N 1
ATOM 10487 C CA . ILE D 1 201 ? 131.532 -1.868 12.678 1.00 27.66 201 ILE D CA 1
ATOM 10488 C C . ILE D 1 201 ? 132.846 -2.127 11.966 1.00 29.59 201 ILE D C 1
ATOM 10489 O O . ILE D 1 201 ? 133.935 -1.963 12.538 1.00 28.96 201 ILE D O 1
ATOM 10494 N N . LEU D 1 202 ? 132.743 -2.595 10.730 1.00 29.00 202 LEU D N 1
ATOM 10495 C CA . LEU D 1 202 ? 133.925 -2.915 9.957 1.00 29.73 202 LEU D CA 1
ATOM 10496 C C . LEU D 1 202 ? 133.959 -1.997 8.748 1.00 30.72 202 LEU D C 1
ATOM 10497 O O . LEU D 1 202 ? 132.949 -1.865 8.048 1.00 31.07 202 LEU D O 1
ATOM 10502 N N . PHE D 1 203 ? 135.117 -1.403 8.472 1.00 30.24 203 PHE D N 1
ATOM 10503 C CA . PHE D 1 203 ? 135.246 -0.447 7.372 1.00 31.87 203 PHE D CA 1
ATOM 10504 C C . PHE D 1 203 ? 136.155 -1.039 6.301 1.00 32.29 203 PHE D C 1
ATOM 10505 O O . PHE D 1 203 ? 137.299 -1.398 6.570 1.00 32.59 203 PHE D O 1
ATOM 10513 N N . GLY D 1 204 ? 135.643 -1.154 5.084 1.00 29.42 204 GLY D N 1
ATOM 10514 C CA . GLY D 1 204 ? 136.428 -1.758 4.039 1.00 29.03 204 GLY D CA 1
ATOM 10515 C C . GLY D 1 204 ? 135.775 -2.989 3.478 1.00 30.67 204 GLY D C 1
ATOM 10516 O O . GLY D 1 204 ? 134.690 -3.392 3.891 1.00 33.33 204 GLY D O 1
ATOM 10517 N N . ASP D 1 205 ? 136.481 -3.611 2.549 1.00 32.90 205 ASP D N 1
ATOM 10518 C CA . ASP D 1 205 ? 135.982 -4.742 1.784 1.00 35.08 205 ASP D CA 1
ATOM 10519 C C . ASP D 1 205 ? 135.904 -6.063 2.567 1.00 37.47 205 ASP D C 1
ATOM 10520 O O . ASP D 1 205 ? 136.871 -6.478 3.206 1.00 37.30 205 ASP D O 1
ATOM 10525 N N . ILE D 1 206 ? 134.730 -6.680 2.602 1.00 38.96 206 ILE D N 1
ATOM 10526 C CA . ILE D 1 206 ? 134.622 -8.005 3.208 1.00 42.08 206 ILE D CA 1
ATOM 10527 C C . ILE D 1 206 ? 134.219 -8.987 2.126 1.00 43.77 206 ILE D C 1
ATOM 10528 O O . ILE D 1 206 ? 133.489 -9.932 2.367 1.00 43.76 206 ILE D O 1
ATOM 10533 N N . ASN D 1 207 ? 134.685 -8.754 0.915 1.00 47.35 207 ASN D N 1
ATOM 10534 C CA . ASN D 1 207 ? 134.212 -9.547 -0.194 1.00 48.64 207 ASN D CA 1
ATOM 10535 C C . ASN D 1 207 ? 135.213 -10.501 -0.751 1.00 51.08 207 ASN D C 1
ATOM 10536 O O . ASN D 1 207 ? 134.919 -11.125 -1.759 1.00 52.17 207 ASN D O 1
ATOM 10541 N N . ASP D 1 208 ? 136.403 -10.635 -0.171 1.00 54.15 208 ASP D N 1
ATOM 10542 C CA . ASP D 1 208 ? 137.304 -11.590 -0.818 1.00 57.54 208 ASP D CA 1
ATOM 10543 C C . ASP D 1 208 ? 138.018 -12.467 0.206 1.00 55.45 208 ASP D C 1
ATOM 10544 O O . ASP D 1 208 ? 139.112 -12.141 0.662 1.00 51.65 208 ASP D O 1
ATOM 10549 N N . PRO D 1 209 ? 137.395 -13.610 0.535 1.00 56.43 209 PRO D N 1
ATOM 10550 C CA . PRO D 1 209 ? 137.861 -14.629 1.481 1.00 56.23 209 PRO D CA 1
ATOM 10551 C C . PRO D 1 209 ? 139.269 -15.176 1.252 1.00 54.62 209 PRO D C 1
ATOM 10552 O O . PRO D 1 209 ? 139.979 -15.406 2.234 1.00 55.27 209 PRO D O 1
ATOM 10556 N N . ASN D 1 210 ? 139.678 -15.333 -0.008 1.00 51.65 210 ASN D N 1
ATOM 10557 C CA . ASN D 1 210 ? 141.009 -15.852 -0.324 1.00 50.98 210 ASN D CA 1
ATOM 10558 C C . ASN D 1 210 ? 142.095 -14.933 0.124 1.00 47.98 210 ASN D C 1
ATOM 10559 O O . ASN D 1 210 ? 143.157 -15.352 0.527 1.00 49.91 210 ASN D O 1
ATOM 10564 N N . ASN D 1 211 ? 141.802 -13.655 0.047 1.00 47.33 211 ASN D N 1
ATOM 10565 C CA . ASN D 1 211 ? 142.737 -12.622 0.421 1.00 48.00 211 ASN D CA 1
ATOM 10566 C C . ASN D 1 211 ? 142.364 -11.925 1.733 1.00 43.42 211 ASN D C 1
ATOM 10567 O O . ASN D 1 211 ? 142.822 -10.821 2.012 1.00 42.46 211 ASN D O 1
ATOM 10572 N N . ASN D 1 212 ? 141.510 -12.563 2.528 1.00 44.02 212 ASN D N 1
ATOM 10573 C CA . ASN D 1 212 ? 141.014 -11.954 3.759 1.00 44.15 212 ASN D CA 1
ATOM 10574 C C . ASN D 1 212 ? 140.710 -12.975 4.882 1.00 43.93 212 ASN D C 1
ATOM 10575 O O . ASN D 1 212 ? 139.624 -13.541 4.930 1.00 44.04 212 ASN D O 1
ATOM 10580 N N . ASN D 1 213 ? 141.677 -13.212 5.767 1.00 42.75 213 ASN D N 1
ATOM 10581 C CA . ASN D 1 213 ? 141.538 -14.168 6.878 1.00 42.22 213 ASN D CA 1
ATOM 10582 C C . ASN D 1 213 ? 140.680 -13.677 8.034 1.00 40.06 213 ASN D C 1
ATOM 10583 O O . ASN D 1 213 ? 140.193 -14.476 8.828 1.00 40.60 213 ASN D O 1
ATOM 10588 N N . TYR D 1 214 ? 140.529 -12.366 8.163 1.00 38.03 214 TYR D N 1
ATOM 10589 C CA . TYR D 1 214 ? 139.754 -11.820 9.268 1.00 38.88 214 TYR D CA 1
ATOM 10590 C C . TYR D 1 214 ? 138.283 -12.223 9.129 1.00 40.25 214 TYR D C 1
ATOM 10591 O O . TYR D 1 214 ? 137.595 -12.436 10.129 1.00 38.88 214 TYR D O 1
ATOM 10600 N N . ILE D 1 215 ? 137.806 -12.345 7.893 1.00 41.38 215 ILE D N 1
ATOM 10601 C CA . ILE D 1 215 ? 136.398 -12.640 7.664 1.00 43.50 215 ILE D CA 1
ATOM 10602 C C . ILE D 1 215 ? 136.178 -14.139 7.440 1.00 46.62 215 ILE D C 1
ATOM 10603 O O . ILE D 1 215 ? 135.089 -14.566 7.057 1.00 45.57 215 ILE D O 1
ATOM 10608 N N . HIS D 1 216 ? 137.218 -14.936 7.632 1.00 49.39 216 HIS D N 1
ATOM 10609 C CA . HIS D 1 216 ? 137.103 -16.365 7.340 1.00 52.76 216 HIS D CA 1
ATOM 10610 C C . HIS D 1 216 ? 136.042 -17.099 8.187 1.00 48.80 216 HIS D C 1
ATOM 10611 O O . HIS D 1 216 ? 135.338 -17.954 7.682 1.00 43.60 216 HIS D O 1
ATOM 10618 N N . ASN D 1 217 ? 135.922 -16.764 9.466 1.00 48.45 217 ASN D N 1
ATOM 10619 C CA . ASN D 1 217 ? 134.922 -17.393 10.320 1.00 50.08 217 ASN D CA 1
ATOM 10620 C C . ASN D 1 217 ? 133.476 -17.006 9.951 1.00 50.15 217 ASN D C 1
ATOM 10621 O O . ASN D 1 217 ? 132.514 -17.606 10.423 1.00 52.52 217 ASN D O 1
ATOM 10626 N N . SER D 1 218 ? 133.317 -16.005 9.101 1.00 46.40 218 SER D N 1
ATOM 10627 C CA . SER D 1 218 ? 131.994 -15.546 8.742 1.00 42.72 218 SER D CA 1
ATOM 10628 C C . SER D 1 218 ? 131.545 -16.026 7.375 1.00 41.14 218 SER D C 1
ATOM 10629 O O . SER D 1 218 ? 130.491 -15.644 6.902 1.00 42.47 218 SER D O 1
ATOM 10632 N N . LEU D 1 219 ? 132.315 -16.897 6.753 1.00 38.03 219 LEU D N 1
ATOM 10633 C CA . LEU D 1 219 ? 132.074 -17.212 5.355 1.00 41.12 219 LEU D CA 1
ATOM 10634 C C . LEU D 1 219 ? 130.738 -17.854 4.997 1.00 41.83 219 LEU D C 1
ATOM 10635 O O . LEU D 1 219 ? 130.191 -17.541 3.953 1.00 42.80 219 LEU D O 1
ATOM 10640 N N . ASP D 1 220 ? 130.192 -18.719 5.842 1.00 44.37 220 ASP D N 1
ATOM 10641 C CA . ASP D 1 220 ? 128.928 -19.362 5.487 1.00 47.78 220 ASP D CA 1
ATOM 10642 C C . ASP D 1 220 ? 127.812 -18.332 5.479 1.00 42.71 220 ASP D C 1
ATOM 10643 O O . ASP D 1 220 ? 126.887 -18.409 4.677 1.00 43.66 220 ASP D O 1
ATOM 10648 N N . VAL D 1 221 ? 127.910 -17.373 6.386 1.00 40.34 221 VAL D N 1
ATOM 10649 C CA . VAL D 1 221 ? 126.979 -16.254 6.463 1.00 41.34 221 VAL D CA 1
ATOM 10650 C C . VAL D 1 221 ? 126.973 -15.350 5.217 1.00 41.70 221 VAL D C 1
ATOM 10651 O O . VAL D 1 221 ? 125.914 -15.000 4.674 1.00 42.18 221 VAL D O 1
ATOM 10655 N N . LEU D 1 222 ? 128.182 -14.996 4.782 1.00 39.63 222 LEU D N 1
ATOM 10656 C CA . LEU D 1 222 ? 128.437 -14.107 3.654 1.00 37.77 222 LEU D CA 1
ATOM 10657 C C . LEU D 1 222 ? 127.947 -14.709 2.366 1.00 39.83 222 LEU D C 1
ATOM 10658 O O . LEU D 1 222 ? 127.506 -14.022 1.450 1.00 43.06 222 LEU D O 1
ATOM 10663 N N . HIS D 1 223 ? 128.070 -16.012 2.295 1.00 39.37 223 HIS D N 1
ATOM 10664 C CA . HIS D 1 223 ? 127.642 -16.727 1.133 1.00 46.54 223 HIS D CA 1
ATOM 10665 C C . HIS D 1 223 ? 126.150 -16.561 0.903 1.00 45.19 223 HIS D C 1
ATOM 10666 O O . HIS D 1 223 ? 125.678 -16.621 -0.225 1.00 45.14 223 HIS D O 1
ATOM 10673 N N . ASP D 1 224 ? 125.413 -16.378 1.992 1.00 45.06 224 ASP D N 1
ATOM 10674 C CA . ASP D 1 224 ? 123.967 -16.341 1.954 1.00 46.91 224 ASP D CA 1
ATOM 10675 C C . ASP D 1 224 ? 123.390 -14.932 2.073 1.00 45.08 224 ASP D C 1
ATOM 10676 O O . ASP D 1 224 ? 122.193 -14.758 2.292 1.00 42.95 224 ASP D O 1
ATOM 10681 N N . LEU D 1 225 ? 124.241 -13.922 1.949 1.00 42.51 225 LEU D N 1
ATOM 10682 C CA . LEU D 1 225 ? 123.773 -12.552 2.009 1.00 38.56 225 LEU D CA 1
ATOM 10683 C C . LEU D 1 225 ? 122.785 -12.298 0.905 1.00 36.29 225 LEU D C 1
ATOM 10684 O O . LEU D 1 225 ? 122.946 -12.789 -0.208 1.00 36.85 225 LEU D O 1
ATOM 10689 N N . VAL D 1 226 ? 121.763 -11.522 1.237 1.00 36.30 226 VAL D N 1
ATOM 10690 C CA . VAL D 1 226 ? 120.775 -11.054 0.279 1.00 35.95 226 VAL D CA 1
ATOM 10691 C C . VAL D 1 226 ? 120.881 -9.518 0.193 1.00 35.32 226 VAL D C 1
ATOM 10692 O O . VAL D 1 226 ? 121.104 -8.868 1.203 1.00 35.57 226 VAL D O 1
ATOM 10696 N N . TYR D 1 227 ? 120.759 -8.947 -1.008 1.00 36.33 227 TYR D N 1
ATOM 10697 C CA . TYR D 1 227 ? 120.919 -7.498 -1.241 1.00 33.35 227 TYR D CA 1
ATOM 10698 C C . TYR D 1 227 ? 119.652 -6.786 -1.726 1.00 33.76 227 TYR D C 1
ATOM 10699 O O . TYR D 1 227 ? 118.809 -7.396 -2.372 1.00 37.71 227 TYR D O 1
ATOM 10708 N N . THR D 1 228 ? 119.528 -5.498 -1.409 1.00 31.87 228 THR D N 1
ATOM 10709 C CA . THR D 1 228 ? 118.416 -4.657 -1.880 1.00 32.61 228 THR D CA 1
ATOM 10710 C C . THR D 1 228 ? 118.912 -3.203 -2.107 1.00 32.49 228 THR D C 1
ATOM 10711 O O . THR D 1 228 ? 119.862 -2.784 -1.439 1.00 31.68 228 THR D O 1
ATOM 10715 N N . PRO D 1 229 ? 118.295 -2.434 -3.053 1.00 32.55 229 PRO D N 1
ATOM 10716 C CA . PRO D 1 229 ? 118.876 -1.115 -3.341 1.00 30.15 229 PRO D CA 1
ATOM 10717 C C . PRO D 1 229 ? 118.810 -0.156 -2.188 1.00 29.46 229 PRO D C 1
ATOM 10718 O O . PRO D 1 229 ? 117.844 -0.122 -1.431 1.00 32.00 229 PRO D O 1
ATOM 10722 N N . LEU D 1 230 ? 119.866 0.624 -2.071 1.00 28.11 230 LEU D N 1
ATOM 10723 C CA . LEU D 1 230 ? 119.980 1.628 -1.033 1.00 28.23 230 LEU D CA 1
ATOM 10724 C C . LEU D 1 230 ? 119.756 2.992 -1.625 1.00 28.76 230 LEU D C 1
ATOM 10725 O O . LEU D 1 230 ? 120.331 3.320 -2.665 1.00 31.64 230 LEU D O 1
ATOM 10730 N N . THR D 1 231 ? 118.887 3.772 -0.986 1.00 31.72 231 THR D N 1
ATOM 10731 C CA . THR D 1 231 ? 118.665 5.160 -1.392 1.00 31.51 231 THR D CA 1
ATOM 10732 C C . THR D 1 231 ? 118.962 6.122 -0.229 1.00 30.29 231 THR D C 1
ATOM 10733 O O . THR D 1 231 ? 118.870 5.748 0.948 1.00 28.98 231 THR D O 1
ATOM 10737 N N . ILE D 1 232 ? 119.328 7.357 -0.582 1.00 35.04 232 ILE D N 1
ATOM 10738 C CA . ILE D 1 232 ? 119.813 8.365 0.379 1.00 36.40 232 ILE D CA 1
ATOM 10739 C C . ILE D 1 232 ? 118.955 9.665 0.341 1.00 33.18 232 ILE D C 1
ATOM 10740 O O . ILE D 1 232 ? 118.728 10.240 -0.724 1.00 34.40 232 ILE D O 1
ATOM 10745 N N . SER D 1 233 ? 118.487 10.125 1.502 1.00 34.80 233 SER D N 1
ATOM 10746 C CA . SER D 1 233 ? 117.680 11.347 1.580 1.00 39.00 233 SER D CA 1
ATOM 10747 C C . SER D 1 233 ? 118.548 12.614 1.461 1.00 43.30 233 SER D C 1
ATOM 10748 O O . SER D 1 233 ? 119.778 12.535 1.499 1.00 41.91 233 SER D O 1
ATOM 10751 N N . LYS D 1 234 ? 117.919 13.782 1.336 1.00 45.97 234 LYS D N 1
ATOM 10752 C CA . LYS D 1 234 ? 118.693 15.004 1.179 1.00 47.00 234 LYS D CA 1
ATOM 10753 C C . LYS D 1 234 ? 119.529 15.285 2.389 1.00 44.13 234 LYS D C 1
ATOM 10754 O O . LYS D 1 234 ? 120.518 16.009 2.322 1.00 42.35 234 LYS D O 1
ATOM 10760 N N . GLN D 1 235 ? 119.168 14.667 3.497 1.00 43.98 235 GLN D N 1
ATOM 10761 C CA . GLN D 1 235 ? 119.906 14.930 4.709 1.00 44.69 235 GLN D CA 1
ATOM 10762 C C . GLN D 1 235 ? 120.910 13.832 5.000 1.00 41.55 235 GLN D C 1
ATOM 10763 O O . GLN D 1 235 ? 121.509 13.801 6.072 1.00 41.25 235 GLN D O 1
ATOM 10769 N N . GLY D 1 236 ? 121.071 12.919 4.046 1.00 37.74 236 GLY D N 1
ATOM 10770 C CA . GLY D 1 236 ? 122.111 11.916 4.147 1.00 35.94 236 GLY D CA 1
ATOM 10771 C C . GLY D 1 236 ? 121.749 10.647 4.886 1.00 35.67 236 GLY D C 1
ATOM 10772 O O . GLY D 1 236 ? 122.654 9.942 5.360 1.00 34.68 236 GLY D O 1
ATOM 10773 N N . GLU D 1 237 ? 120.439 10.374 4.992 1.00 35.37 237 GLU D N 1
ATOM 10774 C CA . GLU D 1 237 ? 119.897 9.197 5.689 1.00 31.69 237 GLU D CA 1
ATOM 10775 C C . GLU D 1 237 ? 119.769 7.962 4.793 1.00 29.89 237 GLU D C 1
ATOM 10776 O O . GLU D 1 237 ? 119.489 8.062 3.603 1.00 30.41 237 GLU D O 1
ATOM 10782 N N . TYR D 1 238 ? 119.905 6.791 5.412 1.00 30.41 238 TYR D N 1
ATOM 10783 C CA . TYR D 1 238 ? 119.859 5.522 4.712 1.00 27.37 238 TYR D CA 1
ATOM 10784 C C . TYR D 1 238 ? 118.456 4.957 4.657 1.00 28.53 238 TYR D C 1
ATOM 10785 O O . TYR D 1 238 ? 117.816 4.771 5.685 1.00 30.08 238 TYR D O 1
ATOM 10794 N N . PHE D 1 239 ? 118.019 4.674 3.432 1.00 28.48 239 PHE D N 1
ATOM 10795 C CA . PHE D 1 239 ? 116.698 4.144 3.146 1.00 29.99 239 PHE D CA 1
ATOM 10796 C C . PHE D 1 239 ? 116.733 2.912 2.282 1.00 28.57 239 PHE D C 1
ATOM 10797 O O . PHE D 1 239 ? 117.553 2.790 1.380 1.00 30.34 239 PHE D O 1
ATOM 10805 N N . ILE D 1 240 ? 115.800 2.015 2.544 1.00 30.88 240 ILE D N 1
ATOM 10806 C CA . ILE D 1 240 ? 115.490 0.928 1.634 1.00 29.97 240 ILE D CA 1
ATOM 10807 C C . ILE D 1 240 ? 113.994 0.930 1.325 1.00 32.86 240 ILE D C 1
ATOM 10808 O O . ILE D 1 240 ? 113.210 1.614 1.970 1.00 35.45 240 ILE D O 1
ATOM 10813 N N . GLN D 1 241 ? 113.593 0.159 0.336 1.00 34.11 241 GLN D N 1
ATOM 10814 C CA . GLN D 1 241 ? 112.198 0.139 -0.026 1.00 36.02 241 GLN D CA 1
ATOM 10815 C C . GLN D 1 241 ? 111.532 -1.114 0.513 1.00 37.27 241 GLN D C 1
ATOM 10816 O O . GLN D 1 241 ? 111.992 -2.225 0.269 1.00 38.65 241 GLN D O 1
ATOM 10822 N N . VAL D 1 242 ? 110.500 -0.933 1.326 1.00 36.40 242 VAL D N 1
ATOM 10823 C CA . VAL D 1 242 ? 109.689 -2.048 1.801 1.00 33.69 242 VAL D CA 1
ATOM 10824 C C . VAL D 1 242 ? 108.351 -1.999 1.082 1.00 38.56 242 VAL D C 1
ATOM 10825 O O . VAL D 1 242 ? 107.591 -1.041 1.255 1.00 41.05 242 VAL D O 1
ATOM 10829 N N . ASN D 1 243 ? 108.082 -2.987 0.230 1.00 35.67 243 ASN D N 1
ATOM 10830 C CA . ASN D 1 243 ? 106.826 -2.984 -0.491 1.00 35.19 243 ASN D CA 1
ATOM 10831 C C . ASN D 1 243 ? 105.657 -3.423 0.367 1.00 37.18 243 ASN D C 1
ATOM 10832 O O . ASN D 1 243 ? 104.529 -2.959 0.168 1.00 38.23 243 ASN D O 1
ATOM 10837 N N . ALA D 1 244 ? 105.932 -4.314 1.319 1.00 36.17 244 ALA D N 1
ATOM 10838 C CA . ALA D 1 244 ? 104.899 -4.864 2.181 1.00 33.68 244 ALA D CA 1
ATOM 10839 C C . ALA D 1 244 ? 105.460 -5.535 3.417 1.00 32.73 244 ALA D C 1
ATOM 10840 O O . ALA D 1 244 ? 106.607 -5.936 3.446 1.00 34.03 244 ALA D O 1
ATOM 10842 N N . ILE D 1 245 ? 104.627 -5.635 4.440 1.00 34.36 245 ILE D N 1
ATOM 10843 C CA . ILE D 1 245 ? 104.882 -6.485 5.587 1.00 35.32 245 ILE D CA 1
ATOM 10844 C C . ILE D 1 245 ? 103.984 -7.702 5.529 1.00 34.53 245 ILE D C 1
ATOM 10845 O O . ILE D 1 245 ? 102.782 -7.564 5.387 1.00 36.74 245 ILE D O 1
ATOM 10850 N N . ARG D 1 246 ? 104.584 -8.884 5.558 1.00 34.72 246 ARG D N 1
ATOM 10851 C CA . ARG D 1 246 ? 103.867 -10.167 5.561 1.00 39.80 246 ARG D CA 1
ATOM 10852 C C . ARG D 1 246 ? 103.774 -10.750 6.979 1.00 38.47 246 ARG D C 1
ATOM 10853 O O . ARG D 1 246 ? 104.767 -10.841 7.675 1.00 42.03 246 ARG D O 1
ATOM 10861 N N . VAL D 1 247 ? 102.598 -11.133 7.430 1.00 38.46 247 VAL D N 1
ATOM 10862 C CA . VAL D 1 247 ? 102.513 -11.950 8.638 1.00 39.32 247 VAL D CA 1
ATOM 10863 C C . VAL D 1 247 ? 101.737 -13.193 8.281 1.00 41.53 247 VAL D C 1
ATOM 10864 O O . VAL D 1 247 ? 100.556 -13.115 8.013 1.00 42.54 247 VAL D O 1
ATOM 10868 N N . ASN D 1 248 ? 102.408 -14.331 8.234 1.00 44.28 248 ASN D N 1
ATOM 10869 C CA . ASN D 1 248 ? 101.821 -15.545 7.685 1.00 47.82 248 ASN D CA 1
ATOM 10870 C C . ASN D 1 248 ? 101.299 -15.281 6.299 1.00 46.47 248 ASN D C 1
ATOM 10871 O O . ASN D 1 248 ? 102.088 -14.982 5.408 1.00 45.39 248 ASN D O 1
ATOM 10876 N N . LYS D 1 249 ? 99.988 -15.328 6.105 1.00 50.58 249 LYS D N 1
ATOM 10877 C CA . LYS D 1 249 ? 99.487 -15.053 4.761 1.00 53.36 249 LYS D CA 1
ATOM 10878 C C . LYS D 1 249 ? 98.750 -13.719 4.610 1.00 47.99 249 LYS D C 1
ATOM 10879 O O . LYS D 1 249 ? 98.047 -13.518 3.623 1.00 44.97 249 LYS D O 1
ATOM 10885 N N . HIS D 1 250 ? 98.982 -12.806 5.556 1.00 46.86 250 HIS D N 1
ATOM 10886 C CA . HIS D 1 250 ? 98.487 -11.428 5.520 1.00 44.22 250 HIS D CA 1
ATOM 10887 C C . HIS D 1 250 ? 99.582 -10.473 5.087 1.00 43.31 250 HIS D C 1
ATOM 10888 O O . HIS D 1 250 ? 100.703 -10.564 5.556 1.00 43.86 250 HIS D O 1
ATOM 10895 N N . LEU D 1 251 ? 99.226 -9.576 4.174 1.00 42.73 251 LEU D N 1
ATOM 10896 C CA . LEU D 1 251 ? 100.093 -8.542 3.651 1.00 38.84 251 LEU D CA 1
ATOM 10897 C C . LEU D 1 251 ? 99.610 -7.175 4.079 1.00 39.36 251 LEU D C 1
ATOM 10898 O O . LEU D 1 251 ? 98.412 -6.888 3.966 1.00 38.38 251 LEU D O 1
ATOM 10903 N N . VAL D 1 252 ? 100.493 -6.384 4.686 1.00 39.76 252 VAL D N 1
ATOM 10904 C CA . VAL D 1 252 ? 100.191 -4.973 4.921 1.00 38.91 252 VAL D CA 1
ATOM 10905 C C . VAL D 1 252 ? 100.935 -4.171 3.852 1.00 35.98 252 VAL D C 1
ATOM 10906 O O . VAL D 1 252 ? 102.146 -4.092 3.884 1.00 36.63 252 VAL D O 1
ATOM 10910 N N . ILE D 1 253 ? 100.192 -3.598 2.907 1.00 38.28 253 ILE D N 1
ATOM 10911 C CA . ILE D 1 253 ? 100.746 -2.918 1.740 1.00 38.01 253 ILE D CA 1
ATOM 10912 C C . ILE D 1 253 ? 100.554 -1.403 1.709 1.00 38.29 253 ILE D C 1
ATOM 10913 O O . ILE D 1 253 ? 99.497 -0.926 1.308 1.00 37.11 253 ILE D O 1
ATOM 10918 N N . PRO D 1 254 ? 101.601 -0.650 2.078 1.00 42.37 254 PRO D N 1
ATOM 10919 C CA . PRO D 1 254 ? 101.639 0.812 2.098 1.00 42.99 254 PRO D CA 1
ATOM 10920 C C . PRO D 1 254 ? 101.632 1.343 0.679 1.00 45.21 254 PRO D C 1
ATOM 10921 O O . PRO D 1 254 ? 102.261 0.704 -0.159 1.00 44.62 254 PRO D O 1
ATOM 10925 N N . THR D 1 255 ? 100.941 2.444 0.400 1.00 50.24 255 THR D N 1
ATOM 10926 C CA . THR D 1 255 ? 101.014 3.058 -0.924 1.00 54.07 255 THR D CA 1
ATOM 10927 C C . THR D 1 255 ? 101.813 4.374 -0.909 1.00 55.63 255 THR D C 1
ATOM 10928 O O . THR D 1 255 ? 102.201 4.908 -1.962 1.00 56.83 255 THR D O 1
ATOM 10932 N N . GLU D 1 272 ? 111.644 9.121 -5.414 1.00 75.09 272 GLU D N 1
ATOM 10933 C CA . GLU D 1 272 ? 111.711 7.670 -5.313 1.00 73.52 272 GLU D CA 1
ATOM 10934 C C . GLU D 1 272 ? 112.726 7.138 -4.292 1.00 63.99 272 GLU D C 1
ATOM 10935 O O . GLU D 1 272 ? 113.457 6.177 -4.562 1.00 55.17 272 GLU D O 1
ATOM 10941 N N . ILE D 1 273 ? 112.789 7.809 -3.146 1.00 64.35 273 ILE D N 1
ATOM 10942 C CA . ILE D 1 273 ? 113.598 7.378 -2.013 1.00 64.50 273 ILE D CA 1
ATOM 10943 C C . ILE D 1 273 ? 112.838 6.180 -1.447 1.00 65.02 273 ILE D C 1
ATOM 10944 O O . ILE D 1 273 ? 111.608 6.132 -1.573 1.00 69.26 273 ILE D O 1
ATOM 10949 N N . GLY D 1 274 ? 113.528 5.195 -0.880 1.00 58.14 274 GLY D N 1
ATOM 10950 C CA . GLY D 1 274 ? 112.826 4.090 -0.251 1.00 54.68 274 GLY D CA 1
ATOM 10951 C C . GLY D 1 274 ? 111.908 4.594 0.864 1.00 52.61 274 GLY D C 1
ATOM 10952 O O . GLY D 1 274 ? 112.033 5.734 1.317 1.00 55.28 274 GLY D O 1
ATOM 10953 N N . GLY D 1 275 ? 110.972 3.764 1.307 1.00 45.12 275 GLY D N 1
ATOM 10954 C CA . GLY D 1 275 ? 110.045 4.203 2.316 1.00 41.72 275 GLY D CA 1
ATOM 10955 C C . GLY D 1 275 ? 110.492 3.814 3.703 1.00 41.26 275 GLY D C 1
ATOM 10956 O O . GLY D 1 275 ? 109.912 4.237 4.681 1.00 45.67 275 GLY D O 1
ATOM 10957 N N . ALA D 1 276 ? 111.525 3.001 3.818 1.00 36.95 276 ALA D N 1
ATOM 10958 C CA . ALA D 1 276 ? 111.938 2.573 5.141 1.00 33.36 276 ALA D CA 1
ATOM 10959 C C . ALA D 1 276 ? 113.300 3.136 5.562 1.00 33.15 276 ALA D C 1
ATOM 10960 O O . ALA D 1 276 ? 114.321 2.852 4.955 1.00 32.81 276 ALA D O 1
ATOM 10962 N N . LEU D 1 277 ? 113.302 3.945 6.608 1.00 34.23 277 LEU D N 1
ATOM 10963 C CA . LEU D 1 277 ? 114.535 4.467 7.166 1.00 33.50 277 LEU D CA 1
ATOM 10964 C C . LEU D 1 277 ? 115.209 3.417 7.983 1.00 31.15 277 LEU D C 1
ATOM 10965 O O . LEU D 1 277 ? 114.545 2.627 8.646 1.00 31.14 277 LEU D O 1
ATOM 10970 N N . ILE D 1 278 ? 116.534 3.413 7.906 1.00 32.59 278 ILE D N 1
ATOM 10971 C CA . ILE D 1 278 ? 117.379 2.658 8.818 1.00 34.09 278 ILE D CA 1
ATOM 10972 C C . ILE D 1 278 ? 118.130 3.629 9.719 1.00 34.10 278 ILE D C 1
ATOM 10973 O O . ILE D 1 278 ? 118.753 4.563 9.220 1.00 34.29 278 ILE D O 1
ATOM 10978 N N . THR D 1 279 ? 118.053 3.411 11.035 1.00 33.20 279 THR D N 1
ATOM 10979 C CA . THR D 1 279 ? 118.607 4.341 12.019 1.00 35.09 279 THR D CA 1
ATOM 10980 C C . THR D 1 279 ? 119.094 3.634 13.290 1.00 38.86 279 THR D C 1
ATOM 10981 O O . THR D 1 279 ? 118.622 2.558 13.594 1.00 40.75 279 THR D O 1
ATOM 10985 N N . THR D 1 280 ? 120.020 4.218 14.050 1.00 40.78 280 THR D N 1
ATOM 10986 C CA . THR D 1 280 ? 120.452 3.583 15.316 1.00 37.90 280 THR D CA 1
ATOM 10987 C C . THR D 1 280 ? 120.113 4.396 16.551 1.00 38.53 280 THR D C 1
ATOM 10988 O O . THR D 1 280 ? 120.491 4.036 17.664 1.00 40.86 280 THR D O 1
ATOM 10992 N N . THR D 1 281 ? 119.378 5.475 16.370 1.00 38.45 281 THR D N 1
ATOM 10993 C CA . THR D 1 281 ? 119.225 6.419 17.456 1.00 41.73 281 THR D CA 1
ATOM 10994 C C . THR D 1 281 ? 117.899 6.278 18.224 1.00 43.43 281 THR D C 1
ATOM 10995 O O . THR D 1 281 ? 117.595 7.079 19.100 1.00 43.36 281 THR D O 1
ATOM 10999 N N . HIS D 1 282 ? 117.143 5.224 17.914 1.00 45.03 282 HIS D N 1
ATOM 11000 C CA . HIS D 1 282 ? 116.099 4.717 18.801 1.00 45.61 282 HIS D CA 1
ATOM 11001 C C . HIS D 1 282 ? 116.071 3.192 18.677 1.00 41.51 282 HIS D C 1
ATOM 11002 O O . HIS D 1 282 ? 116.389 2.660 17.623 1.00 43.32 282 HIS D O 1
ATOM 11009 N N . PRO D 1 283 ? 115.740 2.481 19.768 1.00 38.95 283 PRO D N 1
ATOM 11010 C CA . PRO D 1 283 ? 115.782 1.009 19.808 1.00 37.66 283 PRO D CA 1
ATOM 11011 C C . PRO D 1 283 ? 114.700 0.266 19.001 1.00 38.99 283 PRO D C 1
ATOM 11012 O O . PRO D 1 283 ? 115.033 -0.661 18.280 1.00 40.41 283 PRO D O 1
ATOM 11016 N N . TYR D 1 284 ? 113.431 0.630 19.117 1.00 40.52 284 TYR D N 1
ATOM 11017 C CA . TYR D 1 284 ? 112.381 -0.157 18.479 1.00 41.01 284 TYR D CA 1
ATOM 11018 C C . TYR D 1 284 ? 111.994 0.364 17.103 1.00 39.34 284 TYR D C 1
ATOM 11019 O O . TYR D 1 284 ? 112.215 1.528 16.783 1.00 39.97 284 TYR D O 1
ATOM 11028 N N . THR D 1 285 ? 111.393 -0.488 16.289 1.00 38.39 285 THR D N 1
ATOM 11029 C CA . THR D 1 285 ? 110.940 -0.040 14.981 1.00 40.29 285 THR D CA 1
ATOM 11030 C C . THR D 1 285 ? 109.650 0.784 15.053 1.00 39.63 285 THR D C 1
ATOM 11031 O O . THR D 1 285 ? 108.674 0.419 15.716 1.00 42.82 285 THR D O 1
ATOM 11035 N N . VAL D 1 286 ? 109.651 1.900 14.346 1.00 37.59 286 VAL D N 1
ATOM 11036 C CA . VAL D 1 286 ? 108.569 2.843 14.445 1.00 36.77 286 VAL D CA 1
ATOM 11037 C C . VAL D 1 286 ? 107.704 2.844 13.196 1.00 38.13 286 VAL D C 1
ATOM 11038 O O . VAL D 1 286 ? 108.220 2.924 12.088 1.00 39.48 286 VAL D O 1
ATOM 11042 N N . LEU D 1 287 ? 106.393 2.749 13.371 1.00 38.90 287 LEU D N 1
ATOM 11043 C CA . LEU D 1 287 ? 105.483 2.760 12.241 1.00 38.38 287 LEU D CA 1
ATOM 11044 C C . LEU D 1 287 ? 104.584 3.965 12.266 1.00 38.53 287 LEU D C 1
ATOM 11045 O O . LEU D 1 287 ? 104.096 4.367 13.311 1.00 40.67 287 LEU D O 1
ATOM 11050 N N . SER D 1 288 ? 104.344 4.519 11.092 1.00 38.16 288 SER D N 1
ATOM 11051 C CA . SER D 1 288 ? 103.433 5.619 10.998 1.00 42.76 288 SER D CA 1
ATOM 11052 C C . SER D 1 288 ? 102.092 5.078 11.446 1.00 44.15 288 SER D C 1
ATOM 11053 O O . SER D 1 288 ? 101.839 3.883 11.338 1.00 43.22 288 SER D O 1
ATOM 11056 N N . HIS D 1 289 ? 101.245 5.959 11.957 1.00 40.20 289 HIS D N 1
ATOM 11057 C CA . HIS D 1 289 ? 100.058 5.543 12.660 1.00 41.87 289 HIS D CA 1
ATOM 11058 C C . HIS D 1 289 ? 99.175 4.598 11.868 1.00 47.76 289 HIS D C 1
ATOM 11059 O O . HIS D 1 289 ? 98.689 3.596 12.391 1.00 44.85 289 HIS D O 1
ATOM 11066 N N . SER D 1 290 ? 98.957 4.912 10.605 1.00 50.10 290 SER D N 1
ATOM 11067 C CA . SER D 1 290 ? 98.074 4.080 9.805 1.00 51.91 290 SER D CA 1
ATOM 11068 C C . SER D 1 290 ? 98.606 2.674 9.619 1.00 46.43 290 SER D C 1
ATOM 11069 O O . SER D 1 290 ? 97.865 1.711 9.696 1.00 47.58 290 SER D O 1
ATOM 11072 N N . ILE D 1 291 ? 99.903 2.566 9.386 1.00 44.58 291 ILE D N 1
ATOM 11073 C CA . ILE D 1 291 ? 100.541 1.273 9.242 1.00 42.65 291 ILE D CA 1
ATOM 11074 C C . ILE D 1 291 ? 100.563 0.579 10.568 1.00 40.86 291 ILE D C 1
ATOM 11075 O O . ILE D 1 291 ? 100.275 -0.605 10.661 1.00 38.66 291 ILE D O 1
ATOM 11080 N N . PHE D 1 292 ? 100.887 1.339 11.600 1.00 41.67 292 PHE D N 1
ATOM 11081 C CA . PHE D 1 292 ? 100.923 0.803 12.940 1.00 44.77 292 PHE D CA 1
ATOM 11082 C C . PHE D 1 292 ? 99.597 0.157 13.352 1.00 49.04 292 PHE D C 1
ATOM 11083 O O . PHE D 1 292 ? 99.577 -0.938 13.906 1.00 49.63 292 PHE D O 1
ATOM 11091 N N . GLU D 1 293 ? 98.487 0.841 13.107 1.00 49.01 293 GLU D N 1
ATOM 11092 C CA . GLU D 1 293 ? 97.198 0.319 13.514 1.00 49.09 293 GLU D CA 1
ATOM 11093 C C . GLU D 1 293 ? 96.787 -0.940 12.761 1.00 43.87 293 GLU D C 1
ATOM 11094 O O . GLU D 1 293 ? 96.312 -1.902 13.346 1.00 44.83 293 GLU D O 1
ATOM 11100 N N . VAL D 1 294 ? 96.997 -0.933 11.460 1.00 42.62 294 VAL D N 1
ATOM 11101 C CA . VAL D 1 294 ? 96.611 -2.036 10.600 1.00 42.38 294 VAL D CA 1
ATOM 11102 C C . VAL D 1 294 ? 97.485 -3.247 10.842 1.00 41.65 294 VAL D C 1
ATOM 11103 O O . VAL D 1 294 ? 97.023 -4.381 10.904 1.00 46.81 294 VAL D O 1
ATOM 11107 N N . PHE D 1 295 ? 98.770 -2.990 10.951 1.00 40.40 295 PHE D N 1
ATOM 11108 C CA . PHE D 1 295 ? 99.737 -4.039 11.181 1.00 39.74 295 PHE D CA 1
ATOM 11109 C C . PHE D 1 295 ? 99.497 -4.760 12.506 1.00 41.44 295 PHE D C 1
ATOM 11110 O O . PHE D 1 295 ? 99.564 -5.982 12.569 1.00 41.35 295 PHE D O 1
ATOM 11118 N N . THR D 1 296 ? 99.237 -4.015 13.572 1.00 42.19 296 THR D N 1
ATOM 11119 C CA . THR D 1 296 ? 99.034 -4.646 14.865 1.00 45.93 296 THR D CA 1
ATOM 11120 C C . THR D 1 296 ? 97.761 -5.498 14.879 1.00 48.14 296 THR D C 1
ATOM 11121 O O . THR D 1 296 ? 97.719 -6.543 15.549 1.00 48.37 296 THR D O 1
ATOM 11125 N N . GLN D 1 297 ? 96.725 -5.087 14.149 1.00 47.66 297 GLN D N 1
ATOM 11126 C CA . GLN D 1 297 ? 95.529 -5.912 14.133 1.00 50.86 297 GLN D CA 1
ATOM 11127 C C . GLN D 1 297 ? 95.747 -7.194 13.343 1.00 46.11 297 GLN D C 1
ATOM 11128 O O . GLN D 1 297 ? 95.374 -8.260 13.787 1.00 61.78 297 GLN D O 1
ATOM 11134 N N . VAL D 1 298 ? 96.372 -7.096 12.187 1.00 45.67 298 VAL D N 1
ATOM 11135 C CA . VAL D 1 298 ? 96.735 -8.281 11.413 1.00 47.38 298 VAL D CA 1
ATOM 11136 C C . VAL D 1 298 ? 97.560 -9.291 12.237 1.00 49.96 298 VAL D C 1
ATOM 11137 O O . VAL D 1 298 ? 97.355 -10.512 12.171 1.00 51.92 298 VAL D O 1
ATOM 11141 N N . PHE D 1 299 ? 98.485 -8.768 13.031 1.00 51.47 299 PHE D N 1
ATOM 11142 C CA . PHE D 1 299 ? 99.318 -9.612 13.859 1.00 50.48 299 PHE D CA 1
ATOM 11143 C C . PHE D 1 299 ? 98.453 -10.302 14.887 1.00 49.73 299 PHE D C 1
ATOM 11144 O O . PHE D 1 299 ? 98.544 -11.511 15.037 1.00 50.70 299 PHE D O 1
ATOM 11152 N N . ALA D 1 300 ? 97.601 -9.531 15.565 1.00 50.41 300 ALA D N 1
ATOM 11153 C CA . ALA D 1 300 ? 96.688 -10.067 16.582 1.00 54.02 300 ALA D CA 1
ATOM 11154 C C . ALA D 1 300 ? 95.715 -11.117 16.027 1.00 55.71 300 ALA D C 1
ATOM 11155 O O . ALA D 1 300 ? 95.292 -12.019 16.741 1.00 56.39 300 ALA D O 1
ATOM 11157 N N . ASN D 1 301 ? 95.328 -10.969 14.765 1.00 57.35 301 ASN D N 1
ATOM 11158 C CA . ASN D 1 301 ? 94.490 -11.959 14.088 1.00 61.01 301 ASN D CA 1
ATOM 11159 C C . ASN D 1 301 ? 95.245 -13.223 13.783 1.00 63.93 301 ASN D C 1
ATOM 11160 O O . ASN D 1 301 ? 94.647 -14.239 13.436 1.00 67.82 301 ASN D O 1
ATOM 11165 N N . ASN D 1 302 ? 96.568 -13.139 13.842 1.00 62.26 302 ASN D N 1
ATOM 11166 C CA . ASN D 1 302 ? 97.408 -14.306 13.637 1.00 60.28 302 ASN D CA 1
ATOM 11167 C C . ASN D 1 302 ? 97.922 -14.825 14.973 1.00 62.54 302 ASN D C 1
ATOM 11168 O O . ASN D 1 302 ? 98.939 -15.493 15.045 1.00 65.81 302 ASN D O 1
ATOM 11173 N N . MET D 1 303 ? 97.189 -14.520 16.032 1.00 62.25 303 MET D N 1
ATOM 11174 C CA . MET D 1 303 ? 97.559 -14.922 17.375 1.00 60.21 303 MET D CA 1
ATOM 11175 C C . MET D 1 303 ? 96.322 -15.385 18.129 1.00 61.73 303 MET D C 1
ATOM 11176 O O . MET D 1 303 ? 95.197 -15.113 17.718 1.00 62.54 303 MET D O 1
ATOM 11181 N N . PRO D 1 304 ? 96.527 -16.118 19.225 1.00 65.33 304 PRO D N 1
ATOM 11182 C CA . PRO D 1 304 ? 95.406 -16.452 20.102 1.00 68.65 304 PRO D CA 1
ATOM 11183 C C . PRO D 1 304 ? 94.873 -15.183 20.760 1.00 69.46 304 PRO D C 1
ATOM 11184 O O . PRO D 1 304 ? 95.611 -14.574 21.536 1.00 68.04 304 PRO D O 1
ATOM 11188 N N . LYS D 1 305 ? 93.644 -14.777 20.444 1.00 70.24 305 LYS D N 1
ATOM 11189 C CA . LYS D 1 305 ? 93.130 -13.503 20.938 1.00 70.17 305 LYS D CA 1
ATOM 11190 C C . LYS D 1 305 ? 92.991 -13.463 22.459 1.00 72.83 305 LYS D C 1
ATOM 11191 O O . LYS D 1 305 ? 92.937 -12.381 23.045 1.00 76.08 305 LYS D O 1
ATOM 11197 N N . GLN D 1 306 ? 92.921 -14.614 23.114 1.00 71.97 306 GLN D N 1
ATOM 11198 C CA . GLN D 1 306 ? 92.740 -14.592 24.558 1.00 73.59 306 GLN D CA 1
ATOM 11199 C C . GLN D 1 306 ? 94.042 -14.726 25.309 1.00 74.89 306 GLN D C 1
ATOM 11200 O O . GLN D 1 306 ? 94.025 -15.059 26.490 1.00 77.55 306 GLN D O 1
ATOM 11206 N N . ALA D 1 307 ? 95.155 -14.390 24.649 1.00 71.94 307 ALA D N 1
ATOM 11207 C CA . ALA D 1 307 ? 96.481 -14.412 25.284 1.00 69.01 307 ALA D CA 1
ATOM 11208 C C . ALA D 1 307 ? 96.983 -13.003 25.575 1.00 66.98 307 ALA D C 1
ATOM 11209 O O . ALA D 1 307 ? 98.045 -12.821 26.174 1.00 62.83 307 ALA D O 1
ATOM 11211 N N . GLN D 1 308 ? 96.208 -12.010 25.144 1.00 66.91 308 GLN D N 1
ATOM 11212 C CA . GLN D 1 308 ? 96.583 -10.602 25.288 1.00 66.33 308 GLN D CA 1
ATOM 11213 C C . GLN D 1 308 ? 96.518 -10.048 26.703 1.00 66.00 308 GLN D C 1
ATOM 11214 O O . GLN D 1 308 ? 95.718 -10.475 27.522 1.00 67.34 308 GLN D O 1
ATOM 11220 N N . VAL D 1 309 ? 97.376 -9.063 26.941 1.00 66.44 309 VAL D N 1
ATOM 11221 C CA . VAL D 1 309 ? 97.493 -8.352 28.200 1.00 67.78 309 VAL D CA 1
ATOM 11222 C C . VAL D 1 309 ? 97.421 -6.852 27.883 1.00 66.07 309 VAL D C 1
ATOM 11223 O O . VAL D 1 309 ? 97.773 -6.442 26.769 1.00 61.25 309 VAL D O 1
ATOM 11227 N N . LYS D 1 310 ? 97.016 -6.036 28.861 1.00 67.17 310 LYS D N 1
ATOM 11228 C CA . LYS D 1 310 ? 97.013 -4.585 28.687 1.00 69.47 310 LYS D CA 1
ATOM 11229 C C . LYS D 1 310 ? 98.370 -4.126 28.240 1.00 71.02 310 LYS D C 1
ATOM 11230 O O . LYS D 1 310 ? 99.335 -4.217 28.994 1.00 73.25 310 LYS D O 1
ATOM 11236 N N . ALA D 1 311 ? 98.455 -3.625 27.019 1.00 71.43 311 ALA D N 1
ATOM 11237 C CA . ALA D 1 311 ? 99.729 -3.111 26.562 1.00 72.92 311 ALA D CA 1
ATOM 11238 C C . ALA D 1 311 ? 100.114 -1.933 27.443 1.00 76.45 311 ALA D C 1
ATOM 11239 O O . ALA D 1 311 ? 99.279 -1.084 27.763 1.00 78.74 311 ALA D O 1
ATOM 11241 N N . VAL D 1 312 ? 101.371 -1.888 27.855 1.00 76.86 312 VAL D N 1
ATOM 11242 C CA . VAL D 1 312 ? 101.832 -0.812 28.716 1.00 78.71 312 VAL D CA 1
ATOM 11243 C C . VAL D 1 312 ? 103.214 -0.472 28.175 1.00 76.06 312 VAL D C 1
ATOM 11244 O O . VAL D 1 312 ? 103.873 -1.297 27.550 1.00 72.58 312 VAL D O 1
ATOM 11248 N N . GLY D 1 313 ? 103.630 0.759 28.396 1.00 78.42 313 GLY D N 1
ATOM 11249 C CA . GLY D 1 313 ? 104.887 1.264 27.900 1.00 77.22 313 GLY D CA 1
ATOM 11250 C C . GLY D 1 313 ? 104.638 1.842 26.529 1.00 75.61 313 GLY D C 1
ATOM 11251 O O . GLY D 1 313 ? 103.550 2.385 26.281 1.00 80.53 313 GLY D O 1
ATOM 11252 N N . PRO D 1 314 ? 105.620 1.734 25.629 1.00 66.86 314 PRO D N 1
ATOM 11253 C CA . PRO D 1 314 ? 105.451 2.293 24.289 1.00 61.07 314 PRO D CA 1
ATOM 11254 C C . PRO D 1 314 ? 104.699 1.373 23.332 1.00 58.75 314 PRO D C 1
ATOM 11255 O O . PRO D 1 314 ? 104.424 1.786 22.204 1.00 57.44 314 PRO D O 1
ATOM 11259 N N . PHE D 1 315 ? 104.361 0.164 23.778 1.00 57.46 315 PHE D N 1
ATOM 11260 C CA . PHE D 1 315 ? 103.755 -0.834 22.903 1.00 54.81 315 PHE D CA 1
ATOM 11261 C C . PHE D 1 315 ? 102.252 -0.808 22.853 1.00 57.94 315 PHE D C 1
ATOM 11262 O O . PHE D 1 315 ? 101.582 -0.351 23.780 1.00 60.76 315 PHE D O 1
ATOM 11270 N N . GLY D 1 316 ? 101.732 -1.330 21.751 1.00 57.46 316 GLY D N 1
ATOM 11271 C CA . GLY D 1 316 ? 100.306 -1.372 21.526 1.00 58.31 316 GLY D CA 1
ATOM 11272 C C . GLY D 1 316 ? 99.714 -2.761 21.642 1.00 57.33 316 GLY D C 1
ATOM 11273 O O . GLY D 1 316 ? 98.514 -2.900 21.804 1.00 59.41 316 GLY D O 1
ATOM 11274 N N . LEU D 1 317 ? 100.537 -3.793 21.514 1.00 55.04 317 LEU D N 1
ATOM 11275 C CA . LEU D 1 317 ? 100.031 -5.160 21.576 1.00 53.29 317 LEU D CA 1
ATOM 11276 C C . LEU D 1 317 ? 100.977 -6.015 22.401 1.00 53.71 317 LEU D C 1
ATOM 11277 O O . LEU D 1 317 ? 102.080 -6.308 21.966 1.00 49.41 317 LEU D O 1
ATOM 11282 N N . CYS D 1 318 ? 100.553 -6.393 23.601 1.00 58.25 318 CYS D N 1
ATOM 11283 C CA . CYS D 1 318 ? 101.401 -7.149 24.504 1.00 59.18 318 CYS D CA 1
ATOM 11284 C C . CYS D 1 318 ? 100.741 -8.461 24.906 1.00 64.76 318 CYS D C 1
ATOM 11285 O O . CYS D 1 318 ? 99.515 -8.514 24.968 1.00 69.34 318 CYS D O 1
ATOM 11288 N N . TYR D 1 319 ? 101.531 -9.500 25.204 1.00 65.45 319 TYR D N 1
ATOM 11289 C CA . TYR D 1 319 ? 100.979 -10.809 25.593 1.00 68.48 319 TYR D CA 1
ATOM 11290 C C . TYR D 1 319 ? 101.555 -11.356 26.903 1.00 70.86 319 TYR D C 1
ATOM 11291 O O . TYR D 1 319 ? 102.608 -10.902 27.351 1.00 68.25 319 TYR D O 1
ATOM 11300 N N . ASP D 1 320 ? 100.848 -12.301 27.535 1.00 75.72 320 ASP D N 1
ATOM 11301 C CA . ASP D 1 320 ? 101.430 -13.082 28.634 1.00 77.56 320 ASP D CA 1
ATOM 11302 C C . ASP D 1 320 ? 102.299 -14.178 27.991 1.00 74.02 320 ASP D C 1
ATOM 11303 O O . ASP D 1 320 ? 101.877 -14.816 27.026 1.00 71.88 320 ASP D O 1
ATOM 11308 N N . SER D 1 321 ? 103.505 -14.394 28.504 1.00 73.26 321 SER D N 1
ATOM 11309 C CA . SER D 1 321 ? 104.456 -15.275 27.811 1.00 73.00 321 SER D CA 1
ATOM 11310 C C . SER D 1 321 ? 104.313 -16.808 27.797 1.00 78.84 321 SER D C 1
ATOM 11311 O O . SER D 1 321 ? 104.591 -17.412 26.761 1.00 80.61 321 SER D O 1
ATOM 11314 N N . ARG D 1 322 ? 103.919 -17.463 28.889 1.00 81.13 322 ARG D N 1
ATOM 11315 C CA . ARG D 1 322 ? 103.835 -18.927 28.815 1.00 82.88 322 ARG D CA 1
ATOM 11316 C C . ARG D 1 322 ? 102.574 -19.354 28.090 1.00 84.68 322 ARG D C 1
ATOM 11317 O O . ARG D 1 322 ? 102.339 -20.539 27.845 1.00 85.52 322 ARG D O 1
ATOM 11325 N N . LYS D 1 323 ? 101.777 -18.353 27.745 1.00 86.58 323 LYS D N 1
ATOM 11326 C CA . LYS D 1 323 ? 100.566 -18.514 26.962 1.00 90.92 323 LYS D CA 1
ATOM 11327 C C . LYS D 1 323 ? 100.872 -18.606 25.471 1.00 91.60 323 LYS D C 1
ATOM 11328 O O . LYS D 1 323 ? 100.212 -19.350 24.741 1.00 96.19 323 LYS D O 1
ATOM 11334 N N . ILE D 1 324 ? 101.823 -17.791 25.017 1.00 86.79 324 ILE D N 1
ATOM 11335 C CA . ILE D 1 324 ? 102.207 -17.725 23.611 1.00 82.42 324 ILE D CA 1
ATOM 11336 C C . ILE D 1 324 ? 103.456 -18.501 23.133 1.00 88.09 324 ILE D C 1
ATOM 11337 O O . ILE D 1 324 ? 103.757 -18.463 21.943 1.00 86.38 324 ILE D O 1
ATOM 11342 N N . SER D 1 325 ? 104.207 -19.183 24.004 1.00 94.95 325 SER D N 1
ATOM 11343 C CA . SER D 1 325 ? 105.354 -19.957 23.491 1.00 95.71 325 SER D CA 1
ATOM 11344 C C . SER D 1 325 ? 104.886 -21.241 22.779 1.00 100.56 325 SER D C 1
ATOM 11345 O O . SER D 1 325 ? 105.630 -22.214 22.668 1.00 102.92 325 SER D O 1
ATOM 11348 N N . GLY D 1 326 ? 103.643 -21.208 22.299 1.00 101.82 326 GLY D N 1
ATOM 11349 C CA . GLY D 1 326 ? 103.089 -22.188 21.387 1.00 101.94 326 GLY D CA 1
ATOM 11350 C C . GLY D 1 326 ? 103.382 -21.774 19.943 1.00 96.75 326 GLY D C 1
ATOM 11351 O O . GLY D 1 326 ? 102.807 -22.353 19.019 1.00 98.19 326 GLY D O 1
ATOM 11352 N N . GLY D 1 327 ? 104.222 -20.747 19.742 1.00 89.26 327 GLY D N 1
ATOM 11353 C CA . GLY D 1 327 ? 104.637 -20.352 18.397 1.00 81.27 327 GLY D CA 1
ATOM 11354 C C . GLY D 1 327 ? 104.158 -19.011 17.844 1.00 75.11 327 GLY D C 1
ATOM 11355 O O . GLY D 1 327 ? 102.957 -18.791 17.741 1.00 75.32 327 GLY D O 1
ATOM 11356 N N . ALA D 1 328 ? 105.090 -18.109 17.520 1.00 71.32 328 ALA D N 1
ATOM 11357 C CA . ALA D 1 328 ? 104.793 -16.808 16.871 1.00 69.37 328 ALA D CA 1
ATOM 11358 C C . ALA D 1 328 ? 104.917 -16.851 15.337 1.00 69.41 328 ALA D C 1
ATOM 11359 O O . ALA D 1 328 ? 105.673 -17.654 14.803 1.00 70.66 328 ALA D O 1
ATOM 11361 N N . PRO D 1 329 ? 104.181 -15.978 14.624 1.00 68.19 329 PRO D N 1
ATOM 11362 C CA . PRO D 1 329 ? 104.122 -16.081 13.158 1.00 67.19 329 PRO D CA 1
ATOM 11363 C C . PRO D 1 329 ? 105.333 -15.544 12.399 1.00 64.47 329 PRO D C 1
ATOM 11364 O O . PRO D 1 329 ? 106.200 -14.854 12.950 1.00 60.35 329 PRO D O 1
ATOM 11368 N N . SER D 1 330 ? 105.386 -15.913 11.120 1.00 68.09 330 SER D N 1
ATOM 11369 C CA . SER D 1 330 ? 106.314 -15.332 10.155 1.00 71.00 330 SER D CA 1
ATOM 11370 C C . SER D 1 330 ? 106.094 -13.820 10.011 1.00 67.28 330 SER D C 1
ATOM 11371 O O . SER D 1 330 ? 105.002 -13.371 9.674 1.00 71.03 330 SER D O 1
ATOM 11374 N N . VAL D 1 331 ? 107.109 -13.022 10.302 1.00 59.45 331 VAL D N 1
ATOM 11375 C CA . VAL D 1 331 ? 107.009 -11.601 9.984 1.00 52.71 331 VAL D CA 1
ATOM 11376 C C . VAL D 1 331 ? 108.102 -11.175 9.008 1.00 48.25 331 VAL D C 1
ATOM 11377 O O . VAL D 1 331 ? 109.278 -11.108 9.351 1.00 48.33 331 VAL D O 1
ATOM 11381 N N . ASP D 1 332 ? 107.713 -10.866 7.781 1.00 42.72 332 ASP D N 1
ATOM 11382 C CA . ASP D 1 332 ? 108.707 -10.626 6.757 1.00 39.33 332 ASP D CA 1
ATOM 11383 C C . ASP D 1 332 ? 108.517 -9.301 6.053 1.00 38.07 332 ASP D C 1
ATOM 11384 O O . ASP D 1 332 ? 107.390 -8.927 5.725 1.00 38.47 332 ASP D O 1
ATOM 11389 N N . LEU D 1 333 ? 109.632 -8.609 5.790 1.00 35.84 333 LEU D N 1
ATOM 11390 C CA . LEU D 1 333 ? 109.627 -7.408 4.954 1.00 32.89 333 LEU D CA 1
ATOM 11391 C C . LEU D 1 333 ? 109.771 -7.756 3.496 1.00 32.54 333 LEU D C 1
ATOM 11392 O O . LEU D 1 333 ? 110.765 -8.339 3.123 1.00 32.65 333 LEU D O 1
ATOM 11397 N N . ILE D 1 334 ? 108.772 -7.417 2.683 1.00 34.05 334 ILE D N 1
ATOM 11398 C CA . ILE D 1 334 ? 108.883 -7.623 1.252 1.00 35.26 334 ILE D CA 1
ATOM 11399 C C . ILE D 1 334 ? 109.482 -6.359 0.676 1.00 36.66 334 ILE D C 1
ATOM 11400 O O . ILE D 1 334 ? 108.911 -5.268 0.765 1.00 36.37 334 ILE D O 1
ATOM 11405 N N . LEU D 1 335 ? 110.640 -6.539 0.059 1.00 38.56 335 LEU D N 1
ATOM 11406 C CA . LEU D 1 335 ? 111.500 -5.430 -0.301 1.00 39.88 335 LEU D CA 1
ATOM 11407 C C . LEU D 1 335 ? 111.345 -5.014 -1.750 1.00 45.35 335 LEU D C 1
ATOM 11408 O O . LEU D 1 335 ? 110.565 -5.598 -2.490 1.00 49.14 335 LEU D O 1
ATOM 11413 N N . ASP D 1 336 ? 112.097 -3.984 -2.115 1.00 49.36 336 ASP D N 1
ATOM 11414 C CA . ASP D 1 336 ? 112.021 -3.280 -3.383 1.00 60.51 336 ASP D CA 1
ATOM 11415 C C . ASP D 1 336 ? 111.821 -4.259 -4.540 1.00 69.13 336 ASP D C 1
ATOM 11416 O O . ASP D 1 336 ? 112.598 -5.203 -4.674 1.00 72.05 336 ASP D O 1
ATOM 11421 N N . LYS D 1 337 ? 110.755 -4.058 -5.330 1.00 74.30 337 LYS D N 1
ATOM 11422 C CA . LYS D 1 337 ? 110.488 -4.842 -6.557 1.00 77.25 337 LYS D CA 1
ATOM 11423 C C . LYS D 1 337 ? 110.255 -6.338 -6.247 1.00 78.26 337 LYS D C 1
ATOM 11424 O O . LYS D 1 337 ? 110.474 -7.201 -7.098 1.00 81.06 337 LYS D O 1
ATOM 11430 N N . ASN D 1 338 ? 109.791 -6.607 -5.026 1.00 76.35 338 ASN D N 1
ATOM 11431 C CA . ASN D 1 338 ? 109.689 -7.937 -4.394 1.00 76.20 338 ASN D CA 1
ATOM 11432 C C . ASN D 1 338 ? 110.673 -9.013 -4.887 1.00 77.41 338 ASN D C 1
ATOM 11433 O O . ASN D 1 338 ? 110.292 -10.179 -5.057 1.00 80.95 338 ASN D O 1
ATOM 11438 N N . ASP D 1 339 ? 111.940 -8.625 -5.064 1.00 74.41 339 ASP D N 1
ATOM 11439 C CA . ASP D 1 339 ? 113.008 -9.550 -5.451 1.00 72.92 339 ASP D CA 1
ATOM 11440 C C . ASP D 1 339 ? 113.547 -10.274 -4.218 1.00 67.33 339 ASP D C 1
ATOM 11441 O O . ASP D 1 339 ? 114.163 -11.339 -4.318 1.00 71.04 339 ASP D O 1
ATOM 11446 N N . ALA D 1 340 ? 113.320 -9.669 -3.059 1.00 56.09 340 ALA D N 1
ATOM 11447 C CA . ALA D 1 340 ? 113.952 -10.116 -1.838 1.00 48.44 340 ALA D CA 1
ATOM 11448 C C . ALA D 1 340 ? 113.015 -9.991 -0.667 1.00 43.99 340 ALA D C 1
ATOM 11449 O O . ALA D 1 340 ? 111.988 -9.332 -0.754 1.00 44.47 340 ALA D O 1
ATOM 11451 N N . VAL D 1 341 ? 113.371 -10.653 0.424 1.00 41.72 341 VAL D N 1
ATOM 11452 C CA . VAL D 1 341 ? 112.548 -10.691 1.619 1.00 38.80 341 VAL D CA 1
ATOM 11453 C C . VAL D 1 341 ? 113.504 -10.534 2.787 1.00 36.38 341 VAL D C 1
ATOM 11454 O O . VAL D 1 341 ? 114.531 -11.192 2.817 1.00 37.81 341 VAL D O 1
ATOM 11458 N N . TRP D 1 342 ? 113.197 -9.666 3.738 1.00 35.07 342 TRP D N 1
ATOM 11459 C CA . TRP D 1 342 ? 113.960 -9.635 4.990 1.00 33.59 342 TRP D CA 1
ATOM 11460 C C . TRP D 1 342 ? 113.144 -10.265 6.097 1.00 38.33 342 TRP D C 1
ATOM 11461 O O . TRP D 1 342 ? 112.288 -9.605 6.708 1.00 37.95 342 TRP D O 1
ATOM 11472 N N . ARG D 1 343 ? 113.404 -11.542 6.357 1.00 41.42 343 ARG D N 1
ATOM 11473 C CA . ARG D 1 343 ? 112.672 -12.261 7.380 1.00 44.49 343 ARG D CA 1
ATOM 11474 C C . ARG D 1 343 ? 113.121 -11.876 8.777 1.00 42.05 343 ARG D C 1
ATOM 11475 O O . ARG D 1 343 ? 114.298 -11.769 9.057 1.00 41.34 343 ARG D O 1
ATOM 11483 N N . ILE D 1 344 ? 112.149 -11.649 9.646 1.00 44.96 344 ILE D N 1
ATOM 11484 C CA . ILE D 1 344 ? 112.410 -11.264 11.017 1.00 45.44 344 ILE D CA 1
ATOM 11485 C C . ILE D 1 344 ? 112.039 -12.372 11.983 1.00 51.36 344 ILE D C 1
ATOM 11486 O O . ILE D 1 344 ? 110.899 -12.848 12.013 1.00 54.93 344 ILE D O 1
ATOM 11491 N N . SER D 1 345 ? 113.025 -12.790 12.760 1.00 54.82 345 SER D N 1
ATOM 11492 C CA . SER D 1 345 ? 112.835 -13.861 13.717 1.00 61.49 345 SER D CA 1
ATOM 11493 C C . SER D 1 345 ? 111.971 -13.358 14.874 1.00 59.05 345 SER D C 1
ATOM 11494 O O . SER D 1 345 ? 112.057 -12.193 15.267 1.00 56.58 345 SER D O 1
ATOM 11497 N N . SER D 1 346 ? 111.124 -14.233 15.402 1.00 59.12 346 SER D N 1
ATOM 11498 C CA . SER D 1 346 ? 110.274 -13.866 16.518 1.00 60.72 346 SER D CA 1
ATOM 11499 C C . SER D 1 346 ? 111.096 -13.704 17.776 1.00 58.88 346 SER D C 1
ATOM 11500 O O . SER D 1 346 ? 110.606 -13.167 18.753 1.00 58.00 346 SER D O 1
ATOM 11503 N N . GLU D 1 347 ? 112.362 -14.102 17.742 1.00 58.65 347 GLU D N 1
ATOM 11504 C CA . GLU D 1 347 ? 113.207 -13.920 18.906 1.00 61.20 347 GLU D CA 1
ATOM 11505 C C . GLU D 1 347 ? 113.754 -12.505 18.818 1.00 59.72 347 GLU D C 1
ATOM 11506 O O . GLU D 1 347 ? 114.241 -11.940 19.795 1.00 61.53 347 GLU D O 1
ATOM 11512 N N . ASN D 1 348 ? 113.607 -11.915 17.638 1.00 57.02 348 ASN D N 1
ATOM 11513 C CA . ASN D 1 348 ? 113.969 -10.525 17.426 1.00 58.53 348 ASN D CA 1
ATOM 11514 C C . ASN D 1 348 ? 112.788 -9.547 17.652 1.00 61.49 348 ASN D C 1
ATOM 11515 O O . ASN D 1 348 ? 112.971 -8.537 18.343 1.00 66.22 348 ASN D O 1
ATOM 11520 N N . PHE D 1 349 ? 111.588 -9.832 17.117 1.00 55.33 349 PHE D N 1
ATOM 11521 C CA . PHE D 1 349 ? 110.495 -8.832 17.169 1.00 49.41 349 PHE D CA 1
ATOM 11522 C C . PHE D 1 349 ? 109.593 -8.913 18.393 1.00 49.08 349 PHE D C 1
ATOM 11523 O O . PHE D 1 349 ? 108.720 -8.064 18.563 1.00 49.55 349 PHE D O 1
ATOM 11531 N N . MET D 1 350 ? 109.781 -9.944 19.212 1.00 50.70 350 MET D N 1
ATOM 11532 C CA . MET D 1 350 ? 109.129 -10.039 20.521 1.00 52.47 350 MET D CA 1
ATOM 11533 C C . MET D 1 350 ? 110.040 -9.514 21.613 1.00 55.19 350 MET D C 1
ATOM 11534 O O . MET D 1 350 ? 111.198 -9.914 21.722 1.00 55.18 350 MET D O 1
ATOM 11539 N N . VAL D 1 351 ? 109.512 -8.603 22.414 1.00 59.07 351 VAL D N 1
ATOM 11540 C CA . VAL D 1 351 ? 110.281 -7.983 23.471 1.00 62.19 351 VAL D CA 1
ATOM 11541 C C . VAL D 1 351 ? 109.791 -8.448 24.836 1.00 64.41 351 VAL D C 1
ATOM 11542 O O . VAL D 1 351 ? 108.608 -8.583 25.074 1.00 66.02 351 VAL D O 1
ATOM 11546 N N . GLN D 1 352 ? 110.722 -8.630 25.747 1.00 66.25 352 GLN D N 1
ATOM 11547 C CA . GLN D 1 352 ? 110.437 -9.098 27.086 1.00 72.58 352 GLN D CA 1
ATOM 11548 C C . GLN D 1 352 ? 110.312 -7.903 28.013 1.00 75.15 352 GLN D C 1
ATOM 11549 O O . GLN D 1 352 ? 111.291 -7.208 28.262 1.00 76.79 352 GLN D O 1
ATOM 11555 N N . ALA D 1 353 ? 109.115 -7.637 28.512 1.00 76.69 353 ALA D N 1
ATOM 11556 C CA . ALA D 1 353 ? 108.951 -6.563 29.481 1.00 76.27 353 ALA D CA 1
ATOM 11557 C C . ALA D 1 353 ? 109.324 -7.074 30.853 1.00 80.21 353 ALA D C 1
ATOM 11558 O O . ALA D 1 353 ? 110.494 -7.201 31.209 1.00 83.56 353 ALA D O 1
ATOM 11560 N N . GLN D 1 354 ? 108.304 -7.406 31.609 1.00 79.22 354 GLN D N 1
ATOM 11561 C CA . GLN D 1 354 ? 108.490 -7.878 32.953 1.00 80.65 354 GLN D CA 1
ATOM 11562 C C . GLN D 1 354 ? 107.524 -8.975 33.063 1.00 79.92 354 GLN D C 1
ATOM 11563 O O . GLN D 1 354 ? 106.704 -9.145 32.168 1.00 81.31 354 GLN D O 1
ATOM 11569 N N . ASP D 1 355 ? 107.641 -9.750 34.122 1.00 79.62 355 ASP D N 1
ATOM 11570 C CA . ASP D 1 355 ? 106.535 -10.595 34.486 1.00 85.52 355 ASP D CA 1
ATOM 11571 C C . ASP D 1 355 ? 106.107 -11.552 33.397 1.00 82.91 355 ASP D C 1
ATOM 11572 O O . ASP D 1 355 ? 104.913 -11.815 33.258 1.00 83.16 355 ASP D O 1
ATOM 11577 N N . GLY D 1 356 ? 107.029 -12.030 32.577 1.00 81.68 356 GLY D N 1
ATOM 11578 C CA . GLY D 1 356 ? 106.577 -12.947 31.555 1.00 82.63 356 GLY D CA 1
ATOM 11579 C C . GLY D 1 356 ? 105.596 -12.267 30.624 1.00 81.20 356 GLY D C 1
ATOM 11580 O O . GLY D 1 356 ? 104.626 -12.873 30.177 1.00 82.16 356 GLY D O 1
ATOM 11581 N N . VAL D 1 357 ? 105.809 -10.985 30.376 1.00 78.30 357 VAL D N 1
ATOM 11582 C CA . VAL D 1 357 ? 104.968 -10.293 29.428 1.00 72.80 357 VAL D CA 1
ATOM 11583 C C . VAL D 1 357 ? 105.856 -9.894 28.280 1.00 71.06 357 VAL D C 1
ATOM 11584 O O . VAL D 1 357 ? 106.864 -9.221 28.454 1.00 71.32 357 VAL D O 1
ATOM 11588 N N . SER D 1 358 ? 105.483 -10.366 27.103 1.00 69.26 358 SER D N 1
ATOM 11589 C CA . SER D 1 358 ? 106.245 -10.134 25.895 1.00 67.10 358 SER D CA 1
ATOM 11590 C C . SER D 1 358 ? 105.435 -9.356 24.868 1.00 62.77 358 SER D C 1
ATOM 11591 O O . SER D 1 358 ? 104.303 -9.721 24.547 1.00 59.54 358 SER D O 1
ATOM 11594 N N . CYS D 1 359 ? 106.012 -8.258 24.390 1.00 62.14 359 CYS D N 1
ATOM 11595 C CA . CYS D 1 359 ? 105.304 -7.341 23.520 1.00 49.80 359 CYS D CA 1
ATOM 11596 C C . CYS D 1 359 ? 105.808 -7.339 22.094 1.00 46.91 359 CYS D C 1
ATOM 11597 O O . CYS D 1 359 ? 106.988 -7.563 21.830 1.00 45.37 359 CYS D O 1
ATOM 11600 N N . LEU D 1 360 ? 104.893 -7.063 21.177 1.00 46.40 360 LEU D N 1
ATOM 11601 C CA . LEU D 1 360 ? 105.222 -6.929 19.773 1.00 43.99 360 LEU D CA 1
ATOM 11602 C C . LEU D 1 360 ? 106.072 -5.678 19.623 1.00 50.60 360 LEU D C 1
ATOM 11603 O O . LEU D 1 360 ? 105.609 -4.579 19.904 1.00 50.36 360 LEU D O 1
ATOM 11608 N N . GLY D 1 361 ? 107.316 -5.836 19.180 1.00 50.01 361 GLY D N 1
ATOM 11609 C CA . GLY D 1 361 ? 108.269 -4.746 19.259 1.00 47.96 361 GLY D CA 1
ATOM 11610 C C . GLY D 1 361 ? 108.165 -3.649 18.217 1.00 46.43 361 GLY D C 1
ATOM 11611 O O . GLY D 1 361 ? 109.162 -3.263 17.634 1.00 46.06 361 GLY D O 1
ATOM 11612 N N . PHE D 1 362 ? 106.968 -3.120 17.992 1.00 47.71 362 PHE D N 1
ATOM 11613 C CA . PHE D 1 362 ? 106.792 -1.977 17.086 1.00 46.45 362 PHE D CA 1
ATOM 11614 C C . PHE D 1 362 ? 106.078 -0.798 17.764 1.00 47.81 362 PHE D C 1
ATOM 11615 O O . PHE D 1 362 ? 105.191 -1.021 18.576 1.00 51.99 362 PHE D O 1
ATOM 11623 N N . VAL D 1 363 ? 106.474 0.440 17.457 1.00 44.44 363 VAL D N 1
ATOM 11624 C CA . VAL D 1 363 ? 105.878 1.606 18.104 1.00 44.08 363 VAL D CA 1
ATOM 11625 C C . VAL D 1 363 ? 105.228 2.597 17.117 1.00 40.46 363 VAL D C 1
ATOM 11626 O O . VAL D 1 363 ? 105.670 2.771 15.992 1.00 44.29 363 VAL D O 1
ATOM 11630 N N . ASP D 1 364 ? 104.169 3.249 17.561 1.00 42.53 364 ASP D N 1
ATOM 11631 C CA . ASP D 1 364 ? 103.418 4.160 16.721 1.00 43.90 364 ASP D CA 1
ATOM 11632 C C . ASP D 1 364 ? 104.165 5.451 16.586 1.00 44.11 364 ASP D C 1
ATOM 11633 O O . ASP D 1 364 ? 104.419 6.124 17.573 1.00 46.65 364 ASP D O 1
ATOM 11638 N N . GLY D 1 365 ? 104.520 5.793 15.358 1.00 42.92 365 GLY D N 1
ATOM 11639 C CA . GLY D 1 365 ? 105.194 7.046 15.100 1.00 43.86 365 GLY D CA 1
ATOM 11640 C C . GLY D 1 365 ? 104.208 8.187 14.988 1.00 49.10 365 GLY D C 1
ATOM 11641 O O . GLY D 1 365 ? 104.589 9.326 14.759 1.00 52.47 365 GLY D O 1
ATOM 11642 N N . GLY D 1 366 ? 102.925 7.879 15.105 1.00 49.49 366 GLY D N 1
ATOM 11643 C CA . GLY D 1 366 ? 101.929 8.919 15.056 1.00 47.95 366 GLY D CA 1
ATOM 11644 C C . GLY D 1 366 ? 101.720 9.288 13.614 1.00 51.30 366 GLY D C 1
ATOM 11645 O O . GLY D 1 366 ? 102.220 8.617 12.719 1.00 45.61 366 GLY D O 1
ATOM 11646 N N . VAL D 1 367 ? 101.012 10.390 13.403 1.00 56.99 367 VAL D N 1
ATOM 11647 C CA . VAL D 1 367 ? 100.600 10.845 12.075 1.00 59.54 367 VAL D CA 1
ATOM 11648 C C . VAL D 1 367 ? 101.566 11.814 11.395 1.00 61.82 367 VAL D C 1
ATOM 11649 O O . VAL D 1 367 ? 101.390 12.122 10.219 1.00 63.82 367 VAL D O 1
ATOM 11653 N N . HIS D 1 368 ? 102.543 12.340 12.128 1.00 62.95 368 HIS D N 1
ATOM 11654 C CA . HIS D 1 368 ? 103.585 13.132 11.482 1.00 65.28 368 HIS D CA 1
ATOM 11655 C C . HIS D 1 368 ? 104.928 12.447 11.602 1.00 66.09 368 HIS D C 1
ATOM 11656 O O . HIS D 1 368 ? 105.954 13.095 11.805 1.00 66.63 368 HIS D O 1
ATOM 11663 N N . ALA D 1 369 ? 104.917 11.127 11.455 1.00 64.47 369 ALA D N 1
ATOM 11664 C CA . ALA D 1 369 ? 106.139 10.361 11.490 1.00 58.16 369 ALA D CA 1
ATOM 11665 C C . ALA D 1 369 ? 106.960 10.730 10.272 1.00 60.76 369 ALA D C 1
ATOM 11666 O O . ALA D 1 369 ? 106.412 10.958 9.191 1.00 61.57 369 ALA D O 1
ATOM 11668 N N . ARG D 1 370 ? 108.277 10.763 10.453 1.00 63.65 370 ARG D N 1
ATOM 11669 C CA . ARG D 1 370 ? 109.223 11.158 9.406 1.00 66.30 370 ARG D CA 1
ATOM 11670 C C . ARG D 1 370 ? 109.264 10.121 8.254 1.00 64.51 370 ARG D C 1
ATOM 11671 O O . ARG D 1 370 ? 109.483 10.483 7.095 1.00 68.45 370 ARG D O 1
ATOM 11679 N N . ALA D 1 371 ? 109.104 8.836 8.580 1.00 56.82 371 ALA D N 1
ATOM 11680 C CA . ALA D 1 371 ? 109.005 7.790 7.560 1.00 48.86 371 ALA D CA 1
ATOM 11681 C C . ALA D 1 371 ? 107.875 6.825 7.916 1.00 49.26 371 ALA D C 1
ATOM 11682 O O . ALA D 1 371 ? 107.460 6.758 9.075 1.00 52.30 371 ALA D O 1
ATOM 11684 N N . GLY D 1 372 ? 107.393 6.063 6.933 1.00 45.91 372 GLY D N 1
ATOM 11685 C CA . GLY D 1 372 ? 106.324 5.098 7.166 1.00 42.57 372 GLY D CA 1
ATOM 11686 C C . GLY D 1 372 ? 106.770 3.959 8.070 1.00 37.72 372 GLY D C 1
ATOM 11687 O O . GLY D 1 372 ? 106.043 3.521 8.951 1.00 37.53 372 GLY D O 1
ATOM 11688 N N . ILE D 1 373 ? 107.994 3.507 7.829 1.00 35.07 373 ILE D N 1
ATOM 11689 C CA . ILE D 1 373 ? 108.679 2.503 8.607 1.00 34.52 373 ILE D CA 1
ATOM 11690 C C . ILE D 1 373 ? 110.039 3.063 8.943 1.00 34.38 373 ILE D C 1
ATOM 11691 O O . ILE D 1 373 ? 110.727 3.575 8.066 1.00 32.75 373 ILE D O 1
ATOM 11696 N N . ALA D 1 374 ? 110.419 3.008 10.211 1.00 36.57 374 ALA D N 1
ATOM 11697 C CA . ALA D 1 374 ? 111.773 3.382 10.599 1.00 35.34 374 ALA D CA 1
ATOM 11698 C C . ALA D 1 374 ? 112.415 2.258 11.390 1.00 35.80 374 ALA D C 1
ATOM 11699 O O . ALA D 1 374 ? 112.070 2.053 12.555 1.00 36.10 374 ALA D O 1
ATOM 11701 N N . LEU D 1 375 ? 113.345 1.546 10.752 1.00 35.42 375 LEU D N 1
ATOM 11702 C CA . LEU D 1 375 ? 114.025 0.403 11.364 1.00 35.82 375 LEU D CA 1
ATOM 11703 C C . LEU D 1 375 ? 115.103 0.826 12.354 1.00 36.17 375 LEU D C 1
ATOM 11704 O O . LEU D 1 375 ? 115.987 1.588 12.005 1.00 37.42 375 LEU D O 1
ATOM 11709 N N . GLY D 1 376 ? 115.023 0.336 13.588 1.00 34.28 376 GLY D N 1
ATOM 11710 C CA . GLY D 1 376 ? 115.904 0.795 14.652 1.00 31.69 376 GLY D CA 1
ATOM 11711 C C . GLY D 1 376 ? 116.960 -0.197 15.120 1.00 32.40 376 GLY D C 1
ATOM 11712 O O . GLY D 1 376 ? 117.235 -1.211 14.464 1.00 32.19 376 GLY D O 1
ATOM 11713 N N . ALA D 1 377 ? 117.540 0.077 16.287 1.00 33.62 377 ALA D N 1
ATOM 11714 C CA . ALA D 1 377 ? 118.670 -0.714 16.788 1.00 33.23 377 ALA D CA 1
ATOM 11715 C C . ALA D 1 377 ? 118.314 -2.176 17.056 1.00 30.60 377 ALA D C 1
ATOM 11716 O O . ALA D 1 377 ? 119.117 -3.053 16.808 1.00 34.19 377 ALA D O 1
ATOM 11718 N N A HIS D 1 378 ? 117.109 -2.410 17.566 0.50 33.40 378 HIS D N 1
ATOM 11719 N N B HIS D 1 378 ? 117.119 -2.438 17.568 0.50 33.40 378 HIS D N 1
ATOM 11720 C CA A HIS D 1 378 ? 116.642 -3.749 17.902 0.50 30.94 378 HIS D CA 1
ATOM 11721 C CA B HIS D 1 378 ? 116.750 -3.805 17.913 0.50 31.57 378 HIS D CA 1
ATOM 11722 C C A HIS D 1 378 ? 116.546 -4.604 16.653 0.50 34.03 378 HIS D C 1
ATOM 11723 C C B HIS D 1 378 ? 116.514 -4.635 16.652 0.50 34.05 378 HIS D C 1
ATOM 11724 O O A HIS D 1 378 ? 116.865 -5.794 16.669 0.50 34.37 378 HIS D O 1
ATOM 11725 O O B HIS D 1 378 ? 116.710 -5.851 16.659 0.50 34.59 378 HIS D O 1
ATOM 11738 N N . HIS D 1 379 ? 116.126 -3.985 15.560 1.00 30.84 379 HIS D N 1
ATOM 11739 C CA . HIS D 1 379 ? 116.065 -4.680 14.286 1.00 31.92 379 HIS D CA 1
ATOM 11740 C C . HIS D 1 379 ? 117.465 -5.136 13.820 1.00 34.23 379 HIS D C 1
ATOM 11741 O O . HIS D 1 379 ? 117.658 -6.263 13.358 1.00 35.90 379 HIS D O 1
ATOM 11748 N N . LEU D 1 380 ? 118.449 -4.259 13.970 1.00 34.51 380 LEU D N 1
ATOM 11749 C CA . LEU D 1 380 ? 119.792 -4.542 13.482 1.00 33.10 380 LEU D CA 1
ATOM 11750 C C . LEU D 1 380 ? 120.571 -5.537 14.320 1.00 31.92 380 LEU D C 1
ATOM 11751 O O . LEU D 1 380 ? 121.416 -6.253 13.786 1.00 35.38 380 LEU D O 1
ATOM 11756 N N . GLU D 1 381 ? 120.290 -5.581 15.618 1.00 30.72 381 GLU D N 1
ATOM 11757 C CA . GLU D 1 381 ? 121.056 -6.406 16.535 1.00 30.99 381 GLU D CA 1
ATOM 11758 C C . GLU D 1 381 ? 121.021 -7.858 16.115 1.00 34.10 381 GLU D C 1
ATOM 11759 O O . GLU D 1 381 ? 119.993 -8.341 15.650 1.00 37.75 381 GLU D O 1
ATOM 11765 N N . GLU D 1 382 ? 122.187 -8.502 16.228 1.00 34.30 382 GLU D N 1
ATOM 11766 C CA . GLU D 1 382 ? 122.446 -9.901 15.874 1.00 35.59 382 GLU D CA 1
ATOM 11767 C C . GLU D 1 382 ? 122.220 -10.194 14.403 1.00 33.97 382 GLU D C 1
ATOM 11768 O O . GLU D 1 382 ? 121.986 -11.345 14.011 1.00 32.81 382 GLU D O 1
ATOM 11774 N N . ASN D 1 383 ? 122.320 -9.144 13.597 1.00 34.42 383 ASN D N 1
ATOM 11775 C CA . ASN D 1 383 ? 122.354 -9.262 12.138 1.00 34.96 383 ASN D CA 1
ATOM 11776 C C . ASN D 1 383 ? 123.568 -8.587 11.577 1.00 32.66 383 ASN D C 1
ATOM 11777 O O . ASN D 1 383 ? 124.009 -7.579 12.112 1.00 32.23 383 ASN D O 1
ATOM 11782 N N . LEU D 1 384 ? 124.107 -9.144 10.500 1.00 34.32 384 LEU D N 1
ATOM 11783 C CA . LEU D 1 384 ? 125.163 -8.462 9.762 1.00 31.09 384 LEU D CA 1
ATOM 11784 C C . LEU D 1 384 ? 124.565 -7.698 8.588 1.00 29.79 384 LEU D C 1
ATOM 11785 O O . LEU D 1 384 ? 123.965 -8.289 7.691 1.00 28.84 384 LEU D O 1
ATOM 11790 N N . VAL D 1 385 ? 124.714 -6.379 8.606 1.00 29.70 385 VAL D N 1
ATOM 11791 C CA . VAL D 1 385 ? 124.087 -5.552 7.599 1.00 29.30 385 VAL D CA 1
ATOM 11792 C C . VAL D 1 385 ? 125.145 -4.779 6.850 1.00 30.80 385 VAL D C 1
ATOM 11793 O O . VAL D 1 385 ? 125.841 -3.957 7.434 1.00 28.34 385 VAL D O 1
ATOM 11797 N N . VAL D 1 386 ? 125.249 -5.035 5.553 1.00 32.28 386 VAL D N 1
ATOM 11798 C CA . VAL D 1 386 ? 126.320 -4.478 4.749 1.00 31.35 386 VAL D CA 1
ATOM 11799 C C . VAL D 1 386 ? 125.846 -3.258 3.957 1.00 32.17 386 VAL D C 1
ATOM 11800 O O . VAL D 1 386 ? 124.882 -3.334 3.194 1.00 30.91 386 VAL D O 1
ATOM 11804 N N . PHE D 1 387 ? 126.506 -2.122 4.222 1.00 30.41 387 PHE D N 1
ATOM 11805 C CA . PHE D 1 387 ? 126.272 -0.872 3.510 1.00 28.72 387 PHE D CA 1
ATOM 11806 C C . PHE D 1 387 ? 127.298 -0.725 2.420 1.00 28.45 387 PHE D C 1
ATOM 11807 O O . PHE D 1 387 ? 128.395 -0.245 2.657 1.00 28.16 387 PHE D O 1
ATOM 11815 N N . ASP D 1 388 ? 126.902 -1.151 1.227 1.00 28.87 388 ASP D N 1
ATOM 11816 C CA . ASP D 1 388 ? 127.730 -1.167 0.045 1.00 26.32 388 ASP D CA 1
ATOM 11817 C C . ASP D 1 388 ? 127.518 0.129 -0.695 1.00 27.64 388 ASP D C 1
ATOM 11818 O O . ASP D 1 388 ? 126.597 0.275 -1.478 1.00 29.72 388 ASP D O 1
ATOM 11823 N N . LEU D 1 389 ? 128.363 1.105 -0.413 1.00 31.76 389 LEU D N 1
ATOM 11824 C CA . LEU D 1 389 ? 128.198 2.424 -0.987 1.00 32.08 389 LEU D CA 1
ATOM 11825 C C . LEU D 1 389 ? 128.644 2.429 -2.452 1.00 33.59 389 LEU D C 1
ATOM 11826 O O . LEU D 1 389 ? 128.200 3.280 -3.219 1.00 37.96 389 LEU D O 1
ATOM 11831 N N . GLU D 1 390 ? 129.508 1.488 -2.847 1.00 31.71 390 GLU D N 1
ATOM 11832 C CA . GLU D 1 390 ? 129.986 1.429 -4.237 1.00 31.98 390 GLU D CA 1
ATOM 11833 C C . GLU D 1 390 ? 128.938 0.947 -5.246 1.00 32.45 390 GLU D C 1
ATOM 11834 O O . GLU D 1 390 ? 128.928 1.411 -6.385 1.00 35.81 390 GLU D O 1
ATOM 11840 N N . ARG D 1 391 ? 128.041 0.053 -4.822 1.00 31.32 391 ARG D N 1
ATOM 11841 C CA . ARG D 1 391 ? 126.987 -0.501 -5.686 1.00 30.92 391 ARG D CA 1
ATOM 11842 C C . ARG D 1 391 ? 125.625 0.014 -5.272 1.00 32.08 391 ARG D C 1
ATOM 11843 O O . ARG D 1 391 ? 124.617 -0.378 -5.860 1.00 34.36 391 ARG D O 1
ATOM 11851 N N . SER D 1 392 ? 125.624 0.901 -4.269 1.00 30.36 392 SER D N 1
ATOM 11852 C CA . SER D 1 392 ? 124.429 1.536 -3.696 1.00 30.23 392 SER D CA 1
ATOM 11853 C C . SER D 1 392 ? 123.364 0.508 -3.273 1.00 29.77 392 SER D C 1
ATOM 11854 O O . SER D 1 392 ? 122.220 0.543 -3.732 1.00 31.41 392 SER D O 1
ATOM 11857 N N . ARG D 1 393 ? 123.753 -0.401 -2.385 1.00 28.66 393 ARG D N 1
ATOM 11858 C CA . ARG D 1 393 ? 122.886 -1.493 -1.946 1.00 27.79 393 ARG D CA 1
ATOM 11859 C C . ARG D 1 393 ? 123.161 -1.879 -0.495 1.00 28.33 393 ARG D C 1
ATOM 11860 O O . ARG D 1 393 ? 124.225 -1.589 0.036 1.00 29.95 393 ARG D O 1
ATOM 11868 N N . VAL D 1 394 ? 122.183 -2.520 0.135 1.00 26.89 394 VAL D N 1
ATOM 11869 C CA . VAL D 1 394 ? 122.316 -3.050 1.482 1.00 28.22 394 VAL D CA 1
ATOM 11870 C C . VAL D 1 394 ? 122.250 -4.572 1.451 1.00 29.30 394 VAL D C 1
ATOM 11871 O O . VAL D 1 394 ? 121.342 -5.132 0.839 1.00 30.98 394 VAL D O 1
ATOM 11875 N N . GLY D 1 395 ? 123.164 -5.245 2.144 1.00 29.96 395 GLY D N 1
ATOM 11876 C CA . GLY D 1 395 ? 123.108 -6.692 2.238 1.00 29.33 395 GLY D CA 1
ATOM 11877 C C . GLY D 1 395 ? 122.848 -7.127 3.668 1.00 30.94 395 GLY D C 1
ATOM 11878 O O . GLY D 1 395 ? 123.199 -6.411 4.598 1.00 30.61 395 GLY D O 1
ATOM 11879 N N . PHE D 1 396 ? 122.203 -8.276 3.854 1.00 31.42 396 PHE D N 1
ATOM 11880 C CA . PHE D 1 396 ? 121.962 -8.785 5.199 1.00 29.57 396 PHE D CA 1
ATOM 11881 C C . PHE D 1 396 ? 121.943 -10.303 5.194 1.00 32.26 396 PHE D C 1
ATOM 11882 O O . PHE D 1 396 ? 121.738 -10.931 4.145 1.00 32.70 396 PHE D O 1
ATOM 11890 N N . ASN D 1 397 ? 122.168 -10.900 6.365 1.00 33.11 397 ASN D N 1
ATOM 11891 C CA . ASN D 1 397 ? 122.155 -12.358 6.476 1.00 33.89 397 ASN D CA 1
ATOM 11892 C C . ASN D 1 397 ? 120.757 -12.874 6.247 1.00 33.58 397 ASN D C 1
ATOM 11893 O O . ASN D 1 397 ? 119.819 -12.380 6.865 1.00 34.66 397 ASN D O 1
ATOM 11898 N N . SER D 1 398 ? 120.615 -13.869 5.374 1.00 35.73 398 SER D N 1
ATOM 11899 C CA . SER D 1 398 ? 119.297 -14.370 5.027 1.00 40.01 398 SER D CA 1
ATOM 11900 C C . SER D 1 398 ? 118.809 -15.457 5.982 1.00 44.74 398 SER D C 1
ATOM 11901 O O . SER D 1 398 ? 117.645 -15.850 5.917 1.00 49.71 398 SER D O 1
ATOM 11904 N N . ASN D 1 399 ? 119.694 -15.954 6.845 1.00 43.48 399 ASN D N 1
ATOM 11905 C CA . ASN D 1 399 ? 119.282 -16.806 7.962 1.00 45.39 399 ASN D CA 1
ATOM 11906 C C . ASN D 1 399 ? 119.831 -16.203 9.244 1.00 43.64 399 ASN D C 1
ATOM 11907 O O . ASN D 1 399 ? 120.747 -15.389 9.192 1.00 43.58 399 ASN D O 1
ATOM 11912 N N . SER D 1 400 ? 119.276 -16.583 10.390 1.00 43.59 400 SER D N 1
ATOM 11913 C CA . SER D 1 400 ? 119.752 -16.044 11.657 1.00 43.15 400 SER D CA 1
ATOM 11914 C C . SER D 1 400 ? 121.196 -16.455 11.907 1.00 46.98 400 SER D C 1
ATOM 11915 O O . SER D 1 400 ? 121.617 -17.538 11.519 1.00 50.43 400 SER D O 1
ATOM 11918 N N . LEU D 1 401 ? 121.947 -15.583 12.568 1.00 46.08 401 LEU D N 1
ATOM 11919 C CA . LEU D 1 401 ? 123.315 -15.889 12.944 1.00 44.60 401 LEU D CA 1
ATOM 11920 C C . LEU D 1 401 ? 123.326 -17.107 13.830 1.00 45.93 401 LEU D C 1
ATOM 11921 O O . LEU D 1 401 ? 124.199 -17.977 13.725 1.00 45.48 401 LEU D O 1
ATOM 11926 N N . LYS D 1 402 ? 122.311 -17.177 14.680 1.00 45.06 402 LYS D N 1
ATOM 11927 C CA . LYS D 1 402 ? 122.243 -18.215 15.685 1.00 47.55 402 LYS D CA 1
ATOM 11928 C C . LYS D 1 402 ? 122.152 -19.550 14.967 1.00 47.56 402 LYS D C 1
ATOM 11929 O O . LYS D 1 402 ? 122.670 -20.547 15.451 1.00 48.24 402 LYS D O 1
ATOM 11935 N N . SER D 1 403 ? 121.548 -19.552 13.778 1.00 47.51 403 SER D N 1
ATOM 11936 C CA . SER D 1 403 ? 121.462 -20.766 12.957 1.00 50.09 403 SER D CA 1
ATOM 11937 C C . SER D 1 403 ? 122.792 -21.177 12.336 1.00 52.84 403 SER D C 1
ATOM 11938 O O . SER D 1 403 ? 122.934 -22.316 11.885 1.00 57.52 403 SER D O 1
ATOM 11941 N N . TYR D 1 404 ? 123.761 -20.267 12.283 1.00 50.17 404 TYR D N 1
ATOM 11942 C CA . TYR D 1 404 ? 125.106 -20.654 11.841 1.00 49.61 404 TYR D CA 1
ATOM 11943 C C . TYR D 1 404 ? 125.975 -20.955 13.062 1.00 51.28 404 TYR D C 1
ATOM 11944 O O . TYR D 1 404 ? 127.131 -21.317 12.925 1.00 50.83 404 TYR D O 1
ATOM 11953 N N . GLY D 1 405 ? 125.402 -20.812 14.255 1.00 53.39 405 GLY D N 1
ATOM 11954 C CA . GLY D 1 405 ? 126.136 -20.946 15.504 1.00 53.50 405 GLY D CA 1
ATOM 11955 C C . GLY D 1 405 ? 126.951 -19.729 15.891 1.00 51.57 405 GLY D C 1
ATOM 11956 O O . GLY D 1 405 ? 127.869 -19.814 16.706 1.00 50.13 405 GLY D O 1
ATOM 11957 N N . LYS D 1 406 ? 126.575 -18.581 15.330 1.00 49.91 406 LYS D N 1
ATOM 11958 C CA . LYS D 1 406 ? 127.335 -17.353 15.483 1.00 46.52 406 LYS D CA 1
ATOM 11959 C C . LYS D 1 406 ? 126.539 -16.295 16.234 1.00 44.96 406 LYS D C 1
ATOM 11960 O O . LYS D 1 406 ? 125.319 -16.382 16.382 1.00 45.75 406 LYS D O 1
ATOM 11966 N N . THR D 1 407 ? 127.262 -15.303 16.731 1.00 41.91 407 THR D N 1
ATOM 11967 C CA . THR D 1 407 ? 126.665 -14.103 17.275 1.00 38.77 407 THR D CA 1
ATOM 11968 C C . THR D 1 407 ? 127.430 -12.916 16.709 1.00 36.94 407 THR D C 1
ATOM 11969 O O . THR D 1 407 ? 128.488 -13.088 16.127 1.00 37.92 407 THR D O 1
ATOM 11973 N N . CYS D 1 408 ? 126.911 -11.711 16.904 1.00 34.27 408 CYS D N 1
ATOM 11974 C CA . CYS D 1 408 ? 127.601 -10.522 16.442 1.00 34.20 408 CYS D CA 1
ATOM 11975 C C . CYS D 1 408 ? 128.885 -10.291 17.250 1.00 37.47 408 CYS D C 1
ATOM 11976 O O . CYS D 1 408 ? 129.751 -9.535 16.818 1.00 39.61 408 CYS D O 1
ATOM 11979 N N . SER D 1 409 ? 129.024 -10.911 18.420 1.00 39.08 409 SER D N 1
ATOM 11980 C CA . SER D 1 409 ? 130.281 -10.775 19.139 1.00 39.86 409 SER D CA 1
ATOM 11981 C C . SER D 1 409 ? 131.338 -11.724 18.649 1.00 42.25 409 SER D C 1
ATOM 11982 O O . SER D 1 409 ? 132.516 -11.401 18.714 1.00 44.36 409 SER D O 1
ATOM 11985 N N . ASN D 1 410 ? 130.937 -12.891 18.155 1.00 43.17 410 ASN D N 1
ATOM 11986 C CA . ASN D 1 410 ? 131.931 -13.874 17.768 1.00 43.31 410 ASN D CA 1
ATOM 11987 C C . ASN D 1 410 ? 131.977 -14.125 16.265 1.00 43.25 410 ASN D C 1
ATOM 11988 O O . ASN D 1 410 ? 132.711 -15.000 15.810 1.00 46.20 410 ASN D O 1
ATOM 11993 N N . LEU D 1 411 ? 131.215 -13.362 15.491 1.00 39.77 411 LEU D N 1
ATOM 11994 C CA . LEU D 1 411 ? 131.286 -13.525 14.053 1.00 37.78 411 LEU D CA 1
ATOM 11995 C C . LEU D 1 411 ? 132.714 -13.180 13.602 1.00 41.23 411 LEU D C 1
ATOM 11996 O O . LEU D 1 411 ? 133.286 -13.837 12.719 1.00 38.79 411 LEU D O 1
ATOM 12001 N N . PHE D 1 412 ? 133.286 -12.160 14.245 1.00 41.56 412 PHE D N 1
ATOM 12002 C CA . PHE D 1 412 ? 134.669 -11.743 14.029 1.00 36.66 412 PHE D CA 1
ATOM 12003 C C . PHE D 1 412 ? 135.401 -11.704 15.352 1.00 39.75 412 PHE D C 1
ATOM 12004 O O . PHE D 1 412 ? 134.779 -11.580 16.399 1.00 43.00 412 PHE D O 1
ATOM 12012 N N . ASP D 1 413 ? 136.724 -11.805 15.305 1.00 42.40 413 ASP D N 1
ATOM 12013 C CA . ASP D 1 413 ? 137.555 -11.738 16.510 1.00 44.66 413 ASP D CA 1
ATOM 12014 C C . ASP D 1 413 ? 137.700 -10.306 16.967 1.00 43.05 413 ASP D C 1
ATOM 12015 O O . ASP D 1 413 ? 138.370 -9.520 16.304 1.00 41.33 413 ASP D O 1
ATOM 12020 N N . LEU D 1 414 ? 137.089 -9.982 18.104 1.00 44.58 414 LEU D N 1
ATOM 12021 C CA . LEU D 1 414 ? 137.106 -8.621 18.631 1.00 42.70 414 LEU D CA 1
ATOM 12022 C C . LEU D 1 414 ? 137.902 -8.504 19.909 1.00 48.93 414 LEU D C 1
ATOM 12023 O O . LEU D 1 414 ? 137.751 -7.535 20.653 1.00 51.09 414 LEU D O 1
ATOM 12028 N N . ASN D 1 415 ? 138.735 -9.498 20.178 1.00 53.74 415 ASN D N 1
ATOM 12029 C CA . ASN D 1 415 ? 139.596 -9.483 21.366 1.00 60.41 415 ASN D CA 1
ATOM 12030 C C . ASN D 1 415 ? 140.856 -8.643 21.137 1.00 61.81 415 ASN D C 1
ATOM 12031 O O . ASN D 1 415 ? 141.433 -8.683 20.048 1.00 58.54 415 ASN D O 1
ATOM 12036 N N . ASN D 1 416 ? 141.287 -7.889 22.146 1.00 67.16 416 ASN D N 1
ATOM 12037 C CA . ASN D 1 416 ? 142.272 -6.840 21.906 1.00 73.88 416 ASN D CA 1
ATOM 12038 C C . ASN D 1 416 ? 143.733 -7.287 22.140 1.00 75.80 416 ASN D C 1
ATOM 12039 O O . ASN D 1 416 ? 144.025 -7.928 23.161 1.00 79.19 416 ASN D O 1
ATOM 12044 N N . PRO D 1 417 ? 144.655 -6.940 21.198 1.00 71.79 417 PRO D N 1
ATOM 12045 C CA . PRO D 1 417 ? 146.085 -7.164 21.453 1.00 73.67 417 PRO D CA 1
ATOM 12046 C C . PRO D 1 417 ? 146.704 -6.145 22.392 1.00 77.17 417 PRO D C 1
ATOM 12047 O O . PRO D 1 417 ? 147.144 -6.493 23.475 1.00 80.01 417 PRO D O 1
ATOM 12051 N N . LYS E 1 11 ? 149.692 0.301 -3.643 1.00 79.64 11 LYS E N 1
ATOM 12052 C CA . LYS E 1 11 ? 149.096 1.633 -3.732 1.00 74.53 11 LYS E CA 1
ATOM 12053 C C . LYS E 1 11 ? 150.176 2.726 -3.806 1.00 73.45 11 LYS E C 1
ATOM 12054 O O . LYS E 1 11 ? 150.993 2.870 -2.884 1.00 74.90 11 LYS E O 1
ATOM 12060 N N . PRO E 1 12 ? 150.205 3.458 -4.942 1.00 68.74 12 PRO E N 1
ATOM 12061 C CA . PRO E 1 12 ? 151.211 4.454 -5.323 1.00 67.27 12 PRO E CA 1
ATOM 12062 C C . PRO E 1 12 ? 151.173 5.683 -4.428 1.00 65.07 12 PRO E C 1
ATOM 12063 O O . PRO E 1 12 ? 150.118 6.003 -3.872 1.00 64.80 12 PRO E O 1
ATOM 12067 N N . ASN E 1 13 ? 152.315 6.359 -4.310 1.00 62.34 13 ASN E N 1
ATOM 12068 C CA . ASN E 1 13 ? 152.423 7.528 -3.463 1.00 58.44 13 ASN E CA 1
ATOM 12069 C C . ASN E 1 13 ? 152.411 8.793 -4.277 1.00 58.33 13 ASN E C 1
ATOM 12070 O O . ASN E 1 13 ? 152.426 9.894 -3.721 1.00 62.65 13 ASN E O 1
ATOM 12075 N N . LEU E 1 14 ? 152.398 8.650 -5.595 1.00 51.51 14 LEU E N 1
ATOM 12076 C CA . LEU E 1 14 ? 152.432 9.831 -6.431 1.00 43.62 14 LEU E CA 1
ATOM 12077 C C . LEU E 1 14 ? 151.858 9.511 -7.795 1.00 38.71 14 LEU E C 1
ATOM 12078 O O . LEU E 1 14 ? 152.121 8.444 -8.337 1.00 40.99 14 LEU E O 1
ATOM 12083 N N . LEU E 1 15 ? 151.019 10.410 -8.298 1.00 33.84 15 LEU E N 1
ATOM 12084 C CA . LEU E 1 15 ? 150.430 10.297 -9.619 1.00 32.08 15 LEU E CA 1
ATOM 12085 C C . LEU E 1 15 ? 150.793 11.513 -10.428 1.00 32.90 15 LEU E C 1
ATOM 12086 O O . LEU E 1 15 ? 150.995 12.599 -9.890 1.00 35.08 15 LEU E O 1
ATOM 12091 N N . VAL E 1 16 ? 150.885 11.321 -11.735 1.00 33.01 16 VAL E N 1
ATOM 12092 C CA . VAL E 1 16 ? 151.366 12.362 -12.606 1.00 31.72 16 VAL E CA 1
ATOM 12093 C C . VAL E 1 16 ? 150.485 12.483 -13.820 1.00 30.89 16 VAL E C 1
ATOM 12094 O O . VAL E 1 16 ? 150.194 11.492 -14.490 1.00 31.63 16 VAL E O 1
ATOM 12098 N N . LEU E 1 17 ? 150.065 13.705 -14.101 1.00 29.03 17 LEU E N 1
ATOM 12099 C CA . LEU E 1 17 ? 149.274 13.976 -15.276 1.00 28.82 17 LEU E CA 1
ATOM 12100 C C . LEU E 1 17 ? 149.919 15.029 -16.159 1.00 30.57 17 LEU E C 1
ATOM 12101 O O . LEU E 1 17 ? 150.023 16.186 -15.789 1.00 33.20 17 LEU E O 1
ATOM 12106 N N . PRO E 1 18 ? 150.379 14.625 -17.337 1.00 31.79 18 PRO E N 1
ATOM 12107 C CA . PRO E 1 18 ? 150.952 15.607 -18.261 1.00 32.52 18 PRO E CA 1
ATOM 12108 C C . PRO E 1 18 ? 149.913 16.564 -18.818 1.00 33.11 18 PRO E C 1
ATOM 12109 O O . PRO E 1 18 ? 148.811 16.145 -19.128 1.00 32.87 18 PRO E O 1
ATOM 12113 N N . VAL E 1 19 ? 150.273 17.841 -18.918 1.00 33.25 19 VAL E N 1
ATOM 12114 C CA . VAL E 1 19 ? 149.370 18.862 -19.407 1.00 31.12 19 VAL E CA 1
ATOM 12115 C C . VAL E 1 19 ? 150.083 19.616 -20.517 1.00 34.17 19 VAL E C 1
ATOM 12116 O O . VAL E 1 19 ? 151.296 19.765 -20.504 1.00 34.07 19 VAL E O 1
ATOM 12123 N N . GLN E 1 20 ? 149.324 20.113 -21.476 1.00 38.33 20 GLN E N 1
ATOM 12124 C CA . GLN E 1 20 ? 149.918 20.771 -22.625 1.00 38.96 20 GLN E CA 1
ATOM 12125 C C . GLN E 1 20 ? 149.304 22.145 -22.865 1.00 36.74 20 GLN E C 1
ATOM 12126 O O . GLN E 1 20 ? 148.102 22.341 -22.706 1.00 35.84 20 GLN E O 1
ATOM 12132 N N . GLU E 1 21 ? 150.143 23.087 -23.266 1.00 37.43 21 GLU E N 1
ATOM 12133 C CA . GLU E 1 21 ? 149.703 24.417 -23.614 1.00 37.79 21 GLU E CA 1
ATOM 12134 C C . GLU E 1 21 ? 149.172 24.455 -25.052 1.00 40.36 21 GLU E C 1
ATOM 12135 O O . GLU E 1 21 ? 149.754 23.854 -25.960 1.00 42.08 21 GLU E O 1
ATOM 12141 N N . ASP E 1 22 ? 148.041 25.127 -25.237 1.00 41.57 22 ASP E N 1
ATOM 12142 C CA . ASP E 1 22 ? 147.460 25.351 -26.551 1.00 42.07 22 ASP E CA 1
ATOM 12143 C C . ASP E 1 22 ? 147.817 26.745 -26.985 1.00 47.20 22 ASP E C 1
ATOM 12144 O O . ASP E 1 22 ? 147.483 27.701 -26.309 1.00 46.97 22 ASP E O 1
ATOM 12149 N N . ALA E 1 23 ? 148.556 26.854 -28.080 1.00 52.76 23 ALA E N 1
ATOM 12150 C CA . ALA E 1 23 ? 149.101 28.128 -28.521 1.00 55.14 23 ALA E CA 1
ATOM 12151 C C . ALA E 1 23 ? 148.017 29.123 -28.905 1.00 58.25 23 ALA E C 1
ATOM 12152 O O . ALA E 1 23 ? 148.056 30.295 -28.531 1.00 58.64 23 ALA E O 1
ATOM 12154 N N . SER E 1 24 ? 147.036 28.628 -29.641 1.00 59.74 24 SER E N 1
ATOM 12155 C CA . SER E 1 24 ? 145.973 29.458 -30.150 1.00 61.21 24 SER E CA 1
ATOM 12156 C C . SER E 1 24 ? 145.207 30.154 -29.035 1.00 57.83 24 SER E C 1
ATOM 12157 O O . SER E 1 24 ? 145.002 31.358 -29.070 1.00 59.36 24 SER E O 1
ATOM 12160 N N . THR E 1 25 ? 144.802 29.390 -28.031 1.00 55.66 25 THR E N 1
ATOM 12161 C CA . THR E 1 25 ? 143.945 29.911 -26.970 1.00 52.77 25 THR E CA 1
ATOM 12162 C C . THR E 1 25 ? 144.702 30.338 -25.729 1.00 48.57 25 THR E C 1
ATOM 12163 O O . THR E 1 25 ? 144.175 31.056 -24.902 1.00 47.79 25 THR E O 1
ATOM 12167 N N . GLY E 1 26 ? 145.916 29.845 -25.562 1.00 47.13 26 GLY E N 1
ATOM 12168 C CA . GLY E 1 26 ? 146.685 30.158 -24.375 1.00 45.07 26 GLY E CA 1
ATOM 12169 C C . GLY E 1 26 ? 146.239 29.345 -23.170 1.00 42.38 26 GLY E C 1
ATOM 12170 O O . GLY E 1 26 ? 146.730 29.546 -22.059 1.00 41.09 26 GLY E O 1
ATOM 12171 N N . LEU E 1 27 ? 145.327 28.403 -23.398 1.00 40.68 27 LEU E N 1
ATOM 12172 C CA . LEU E 1 27 ? 144.819 27.553 -22.334 1.00 34.96 27 LEU E CA 1
ATOM 12173 C C . LEU E 1 27 ? 145.557 26.242 -22.331 1.00 33.27 27 LEU E C 1
ATOM 12174 O O . LEU E 1 27 ? 146.284 25.964 -23.255 1.00 36.35 27 LEU E O 1
ATOM 12179 N N . HIS E 1 28 ? 145.369 25.454 -21.278 1.00 35.71 28 HIS E N 1
ATOM 12180 C CA . HIS E 1 28 ? 146.037 24.161 -21.102 1.00 34.57 28 HIS E CA 1
ATOM 12181 C C . HIS E 1 28 ? 145.028 23.021 -21.087 1.00 34.22 28 HIS E C 1
ATOM 12182 O O . HIS E 1 28 ? 143.907 23.200 -20.633 1.00 33.98 28 HIS E O 1
ATOM 12189 N N . TRP E 1 29 ? 145.430 21.856 -21.584 1.00 34.72 29 TRP E N 1
ATOM 12190 C CA . TRP E 1 29 ? 144.542 20.695 -21.663 1.00 36.28 29 TRP E CA 1
ATOM 12191 C C . TRP E 1 29 ? 145.331 19.414 -21.396 1.00 37.33 29 TRP E C 1
ATOM 12192 O O . TRP E 1 29 ? 146.556 19.428 -21.422 1.00 37.59 29 TRP E O 1
ATOM 12203 N N . ALA E 1 30 ? 144.631 18.317 -21.124 1.00 37.61 30 ALA E N 1
ATOM 12204 C CA . ALA E 1 30 ? 145.281 17.034 -20.856 1.00 35.36 30 ALA E CA 1
ATOM 12205 C C . ALA E 1 30 ? 144.570 15.864 -21.540 1.00 38.84 30 ALA E C 1
ATOM 12206 O O . ALA E 1 30 ? 143.349 15.880 -21.695 1.00 39.83 30 ALA E O 1
ATOM 12208 N N . ASN E 1 31 ? 145.331 14.860 -21.964 1.00 40.37 31 ASN E N 1
ATOM 12209 C CA . ASN E 1 31 ? 144.735 13.586 -22.341 1.00 43.95 31 ASN E CA 1
ATOM 12210 C C . ASN E 1 31 ? 144.481 12.720 -21.127 1.00 44.75 31 ASN E C 1
ATOM 12211 O O . ASN E 1 31 ? 145.398 12.255 -20.463 1.00 46.65 31 ASN E O 1
ATOM 12216 N N . ILE E 1 32 ? 143.212 12.486 -20.863 1.00 43.47 32 ILE E N 1
ATOM 12217 C CA . ILE E 1 32 ? 142.809 11.665 -19.758 1.00 39.85 32 ILE E CA 1
ATOM 12218 C C . ILE E 1 32 ? 142.410 10.304 -20.269 1.00 39.43 32 ILE E C 1
ATOM 12219 O O . ILE E 1 32 ? 141.694 10.196 -21.261 1.00 37.16 32 ILE E O 1
ATOM 12224 N N . HIS E 1 33 ? 142.873 9.264 -19.587 1.00 43.29 33 HIS E N 1
ATOM 12225 C CA . HIS E 1 33 ? 142.518 7.891 -19.937 1.00 45.19 33 HIS E CA 1
ATOM 12226 C C . HIS E 1 33 ? 141.272 7.409 -19.208 1.00 42.31 33 HIS E C 1
ATOM 12227 O O . HIS E 1 33 ? 141.230 7.384 -17.978 1.00 38.86 33 HIS E O 1
ATOM 12234 N N . LYS E 1 34 ? 140.270 7.007 -19.984 1.00 42.61 34 LYS E N 1
ATOM 12235 C CA . LYS E 1 34 ? 138.985 6.582 -19.457 1.00 43.01 34 LYS E CA 1
ATOM 12236 C C . LYS E 1 34 ? 138.398 5.395 -20.200 1.00 46.08 34 LYS E C 1
ATOM 12237 O O . LYS E 1 34 ? 138.824 5.078 -21.312 1.00 49.76 34 LYS E O 1
ATOM 12243 N N . ARG E 1 35 ? 137.418 4.754 -19.563 1.00 44.71 35 ARG E N 1
ATOM 12244 C CA . ARG E 1 35 ? 136.591 3.703 -20.161 1.00 44.39 35 ARG E CA 1
ATOM 12245 C C . ARG E 1 35 ? 137.254 2.325 -20.228 1.00 46.18 35 ARG E C 1
ATOM 12246 O O . ARG E 1 35 ? 138.441 2.163 -19.937 1.00 47.90 35 ARG E O 1
ATOM 12254 N N . THR E 1 36 ? 136.453 1.320 -20.569 1.00 46.30 36 THR E N 1
ATOM 12255 C CA . THR E 1 36 ? 136.975 -0.011 -20.838 1.00 46.71 36 THR E CA 1
ATOM 12256 C C . THR E 1 36 ? 136.480 -0.465 -22.206 1.00 52.04 36 THR E C 1
ATOM 12257 O O . THR E 1 36 ? 135.281 -0.682 -22.386 1.00 54.28 36 THR E O 1
ATOM 12261 N N . PRO E 1 37 ? 137.399 -0.630 -23.177 1.00 54.84 37 PRO E N 1
ATOM 12262 C CA . PRO E 1 37 ? 138.861 -0.485 -23.107 1.00 54.10 37 PRO E CA 1
ATOM 12263 C C . PRO E 1 37 ? 139.324 0.954 -22.905 1.00 53.40 37 PRO E C 1
ATOM 12264 O O . PRO E 1 37 ? 138.614 1.899 -23.252 1.00 54.77 37 PRO E O 1
ATOM 12268 N N . LEU E 1 38 ? 140.506 1.110 -22.328 1.00 49.96 38 LEU E N 1
ATOM 12269 C CA . LEU E 1 38 ? 141.011 2.424 -21.966 1.00 48.78 38 LEU E CA 1
ATOM 12270 C C . LEU E 1 38 ? 141.247 3.279 -23.214 1.00 49.84 38 LEU E C 1
ATOM 12271 O O . LEU E 1 38 ? 141.729 2.774 -24.215 1.00 52.36 38 LEU E O 1
ATOM 12276 N N . MET E 1 39 ? 140.890 4.561 -23.173 1.00 48.27 39 MET E N 1
ATOM 12277 C CA . MET E 1 39 ? 141.193 5.452 -24.295 1.00 49.23 39 MET E CA 1
ATOM 12278 C C . MET E 1 39 ? 141.440 6.899 -23.831 1.00 46.04 39 MET E C 1
ATOM 12279 O O . MET E 1 39 ? 141.236 7.221 -22.680 1.00 45.93 39 MET E O 1
ATOM 12288 N N . GLN E 1 40 ? 141.863 7.778 -24.731 1.00 48.38 40 GLN E N 1
ATOM 12289 C CA . GLN E 1 40 ? 142.255 9.137 -24.343 1.00 46.65 40 GLN E CA 1
ATOM 12290 C C . GLN E 1 40 ? 141.192 10.157 -24.616 1.00 47.61 40 GLN E C 1
ATOM 12291 O O . GLN E 1 40 ? 140.637 10.198 -25.714 1.00 51.51 40 GLN E O 1
ATOM 12297 N N . VAL E 1 41 ? 140.939 10.997 -23.620 1.00 45.53 41 VAL E N 1
ATOM 12298 C CA . VAL E 1 41 ? 139.995 12.103 -23.735 1.00 45.07 41 VAL E CA 1
ATOM 12299 C C . VAL E 1 41 ? 140.683 13.454 -23.532 1.00 42.81 41 VAL E C 1
ATOM 12300 O O . VAL E 1 41 ? 141.206 13.709 -22.454 1.00 42.41 41 VAL E O 1
ATOM 12304 N N . PRO E 1 42 ? 140.692 14.321 -24.565 1.00 43.71 42 PRO E N 1
ATOM 12305 C CA . PRO E 1 42 ? 141.267 15.655 -24.393 1.00 40.59 42 PRO E CA 1
ATOM 12306 C C . PRO E 1 42 ? 140.303 16.537 -23.633 1.00 39.50 42 PRO E C 1
ATOM 12307 O O . PRO E 1 42 ? 139.157 16.694 -24.072 1.00 38.02 42 PRO E O 1
ATOM 12311 N N . LEU E 1 43 ? 140.752 17.071 -22.500 1.00 39.50 43 LEU E N 1
ATOM 12312 C CA . LEU E 1 43 ? 139.921 17.905 -21.643 1.00 36.40 43 LEU E CA 1
ATOM 12313 C C . LEU E 1 43 ? 140.670 19.147 -21.192 1.00 36.01 43 LEU E C 1
ATOM 12314 O O . LEU E 1 43 ? 141.871 19.115 -20.957 1.00 35.38 43 LEU E O 1
ATOM 12319 N N . LEU E 1 44 ? 139.927 20.236 -21.067 1.00 36.11 44 LEU E N 1
ATOM 12320 C CA . LEU E 1 44 ? 140.452 21.495 -20.597 1.00 34.91 44 LEU E CA 1
ATOM 12321 C C . LEU E 1 44 ? 140.809 21.390 -19.131 1.00 31.94 44 LEU E C 1
ATOM 12322 O O . LEU E 1 44 ? 140.049 20.867 -18.337 1.00 34.28 44 LEU E O 1
ATOM 12327 N N . LEU E 1 45 ? 141.966 21.922 -18.783 1.00 31.16 45 LEU E N 1
ATOM 12328 C CA . LEU E 1 45 ? 142.398 22.000 -17.408 1.00 30.52 45 LEU E CA 1
ATOM 12329 C C . LEU E 1 45 ? 141.678 23.159 -16.721 1.00 33.02 45 LEU E C 1
ATOM 12330 O O . LEU E 1 45 ? 141.932 24.328 -17.029 1.00 32.92 45 LEU E O 1
ATOM 12335 N N . ASP E 1 46 ? 140.776 22.845 -15.794 1.00 34.54 46 ASP E N 1
ATOM 12336 C CA . ASP E 1 46 ? 140.015 23.881 -15.114 1.00 32.83 46 ASP E CA 1
ATOM 12337 C C . ASP E 1 46 ? 140.247 23.784 -13.621 1.00 32.67 46 ASP E C 1
ATOM 12338 O O . ASP E 1 46 ? 139.551 23.071 -12.931 1.00 32.14 46 ASP E O 1
ATOM 12343 N N . LEU E 1 47 ? 141.200 24.570 -13.136 1.00 33.11 47 LEU E N 1
ATOM 12344 C CA . LEU E 1 47 ? 141.646 24.512 -11.753 1.00 31.00 47 LEU E CA 1
ATOM 12345 C C . LEU E 1 47 ? 140.506 24.615 -10.733 1.00 30.96 47 LEU E C 1
ATOM 12346 O O . LEU E 1 47 ? 140.477 23.868 -9.757 1.00 30.15 47 LEU E O 1
ATOM 12351 N N . ASN E 1 48 ? 139.553 25.513 -10.960 1.00 30.25 48 ASN E N 1
ATOM 12352 C CA . ASN E 1 48 ? 138.500 25.737 -9.974 1.00 30.26 48 ASN E CA 1
ATOM 12353 C C . ASN E 1 48 ? 137.224 24.937 -10.248 1.00 32.25 48 ASN E C 1
ATOM 12354 O O . ASN E 1 48 ? 136.221 25.088 -9.545 1.00 35.92 48 ASN E O 1
ATOM 12359 N N . GLY E 1 49 ? 137.254 24.100 -11.283 1.00 29.83 49 GLY E N 1
ATOM 12360 C CA . GLY E 1 49 ? 136.092 23.315 -11.669 1.00 26.69 49 GLY E CA 1
ATOM 12361 C C . GLY E 1 49 ? 135.687 22.297 -10.628 1.00 25.59 49 GLY E C 1
ATOM 12362 O O . GLY E 1 49 ? 136.516 21.629 -10.030 1.00 29.04 49 GLY E O 1
ATOM 12363 N N . LYS E 1 50 ? 134.390 22.150 -10.416 1.00 29.05 50 LYS E N 1
ATOM 12364 C CA . LYS E 1 50 ? 133.914 21.283 -9.345 1.00 28.25 50 LYS E CA 1
ATOM 12365 C C . LYS E 1 50 ? 133.975 19.796 -9.689 1.00 30.34 50 LYS E C 1
ATOM 12366 O O . LYS E 1 50 ? 133.960 18.937 -8.804 1.00 31.83 50 LYS E O 1
ATOM 12372 N N . HIS E 1 51 ? 134.005 19.485 -10.976 1.00 29.85 51 HIS E N 1
ATOM 12373 C CA . HIS E 1 51 ? 134.047 18.096 -11.397 1.00 29.35 51 HIS E CA 1
ATOM 12374 C C . HIS E 1 51 ? 134.550 17.981 -12.830 1.00 33.19 51 HIS E C 1
ATOM 12375 O O . HIS E 1 51 ? 134.717 18.999 -13.525 1.00 36.78 51 HIS E O 1
ATOM 12382 N N . LEU E 1 52 ? 134.787 16.742 -13.265 1.00 32.39 52 LEU E N 1
ATOM 12383 C CA . LEU E 1 52 ? 135.117 16.459 -14.657 1.00 29.69 52 LEU E CA 1
ATOM 12384 C C . LEU E 1 52 ? 133.818 16.328 -15.460 1.00 31.36 52 LEU E C 1
ATOM 12385 O O . LEU E 1 52 ? 132.899 15.635 -15.042 1.00 30.99 52 LEU E O 1
ATOM 12390 N N . TRP E 1 53 ? 133.719 16.988 -16.608 1.00 32.55 53 TRP E N 1
ATOM 12391 C CA . TRP E 1 53 ? 132.551 16.760 -17.446 1.00 35.33 53 TRP E CA 1
ATOM 12392 C C . TRP E 1 53 ? 132.953 16.578 -18.879 1.00 40.05 53 TRP E C 1
ATOM 12393 O O . TRP E 1 53 ? 133.970 17.089 -19.337 1.00 42.15 53 TRP E O 1
ATOM 12404 N N . VAL E 1 54 ? 132.163 15.786 -19.574 1.00 40.98 54 VAL E N 1
ATOM 12405 C CA . VAL E 1 54 ? 132.438 15.511 -20.948 1.00 41.57 54 VAL E CA 1
ATOM 12406 C C . VAL E 1 54 ? 131.112 15.403 -21.660 1.00 46.18 54 VAL E C 1
ATOM 12407 O O . VAL E 1 54 ? 130.093 15.082 -21.061 1.00 45.90 54 VAL E O 1
ATOM 12411 N N . THR E 1 55 ? 131.124 15.722 -22.940 1.00 51.79 55 THR E N 1
ATOM 12412 C CA . THR E 1 55 ? 129.993 15.444 -23.781 1.00 58.67 55 THR E CA 1
ATOM 12413 C C . THR E 1 55 ? 130.045 13.931 -24.029 1.00 59.81 55 THR E C 1
ATOM 12414 O O . THR E 1 55 ? 131.113 13.392 -24.336 1.00 59.90 55 THR E O 1
ATOM 12418 N N . CYS E 1 56 ? 128.919 13.243 -23.824 1.00 59.28 56 CYS E N 1
ATOM 12419 C CA . CYS E 1 56 ? 128.831 11.792 -24.016 1.00 55.44 56 CYS E CA 1
ATOM 12420 C C . CYS E 1 56 ? 128.022 11.508 -25.269 1.00 62.04 56 CYS E C 1
ATOM 12421 O O . CYS E 1 56 ? 127.019 12.162 -25.504 1.00 65.95 56 CYS E O 1
ATOM 12424 N N . SER E 1 57 ? 128.424 10.512 -26.052 1.00 65.31 57 SER E N 1
ATOM 12425 C CA . SER E 1 57 ? 127.803 10.286 -27.360 1.00 71.02 57 SER E CA 1
ATOM 12426 C C . SER E 1 57 ? 126.911 9.042 -27.466 1.00 75.99 57 SER E C 1
ATOM 12427 O O . SER E 1 57 ? 126.684 8.319 -26.496 1.00 72.07 57 SER E O 1
ATOM 12430 N N . GLN E 1 58 ? 126.317 8.872 -28.642 1.00 84.81 58 GLN E N 1
ATOM 12431 C CA . GLN E 1 58 ? 125.708 7.604 -29.018 1.00 88.23 58 GLN E CA 1
ATOM 12432 C C . GLN E 1 58 ? 126.810 6.564 -29.162 1.00 84.77 58 GLN E C 1
ATOM 12433 O O . GLN E 1 58 ? 126.590 5.370 -28.944 1.00 84.06 58 GLN E O 1
ATOM 12439 N N . HIS E 1 59 ? 127.998 7.043 -29.543 1.00 81.69 59 HIS E N 1
ATOM 12440 C CA . HIS E 1 59 ? 129.141 6.176 -29.788 1.00 78.84 59 HIS E CA 1
ATOM 12441 C C . HIS E 1 59 ? 130.068 6.101 -28.586 1.00 73.05 59 HIS E C 1
ATOM 12442 O O . HIS E 1 59 ? 131.213 5.675 -28.701 1.00 74.49 59 HIS E O 1
ATOM 12449 N N . TYR E 1 60 ? 129.547 6.454 -27.419 1.00 67.36 60 TYR E N 1
ATOM 12450 C CA . TYR E 1 60 ? 130.270 6.257 -26.182 1.00 62.68 60 TYR E CA 1
ATOM 12451 C C . TYR E 1 60 ? 130.275 4.758 -25.982 1.00 67.22 60 TYR E C 1
ATOM 12452 O O . TYR E 1 60 ? 129.219 4.148 -25.777 1.00 71.22 60 TYR E O 1
ATOM 12461 N N . SER E 1 61 ? 131.458 4.161 -26.066 1.00 65.44 61 SER E N 1
ATOM 12462 C CA . SER E 1 61 ? 131.597 2.716 -25.924 1.00 64.54 61 SER E CA 1
ATOM 12463 C C . SER E 1 61 ? 132.465 2.317 -24.712 1.00 63.81 61 SER E C 1
ATOM 12464 O O . SER E 1 61 ? 133.656 2.650 -24.654 1.00 63.38 61 SER E O 1
ATOM 12467 N N . SER E 1 62 ? 131.865 1.599 -23.754 1.00 61.72 62 SER E N 1
ATOM 12468 C CA . SER E 1 62 ? 132.571 1.164 -22.543 1.00 55.50 62 SER E CA 1
ATOM 12469 C C . SER E 1 62 ? 131.800 0.040 -21.828 1.00 53.29 62 SER E C 1
ATOM 12470 O O . SER E 1 62 ? 130.585 0.134 -21.623 1.00 52.25 62 SER E O 1
ATOM 12473 N N . SER E 1 63 ? 132.517 -1.013 -21.442 1.00 51.55 63 SER E N 1
ATOM 12474 C CA . SER E 1 63 ? 131.903 -2.127 -20.744 1.00 50.03 63 SER E CA 1
ATOM 12475 C C . SER E 1 63 ? 131.846 -1.869 -19.262 1.00 49.81 63 SER E C 1
ATOM 12476 O O . SER E 1 63 ? 131.338 -2.694 -18.505 1.00 53.96 63 SER E O 1
ATOM 12479 N N . THR E 1 64 ? 132.367 -0.722 -18.842 1.00 45.93 64 THR E N 1
ATOM 12480 C CA . THR E 1 64 ? 132.369 -0.389 -17.433 1.00 39.21 64 THR E CA 1
ATOM 12481 C C . THR E 1 64 ? 131.581 0.864 -17.103 1.00 36.77 64 THR E C 1
ATOM 12482 O O . THR E 1 64 ? 131.640 1.334 -15.980 1.00 37.95 64 THR E O 1
ATOM 12486 N N . TYR E 1 65 ? 130.844 1.402 -18.066 1.00 36.90 65 TYR E N 1
ATOM 12487 C CA . TYR E 1 65 ? 130.057 2.626 -17.851 1.00 39.31 65 TYR E CA 1
ATOM 12488 C C . TYR E 1 65 ? 128.746 2.375 -17.098 1.00 42.07 65 TYR E C 1
ATOM 12489 O O . TYR E 1 65 ? 128.107 1.348 -17.295 1.00 46.15 65 TYR E O 1
ATOM 12498 N N . GLN E 1 66 ? 128.368 3.304 -16.215 1.00 39.07 66 GLN E N 1
ATOM 12499 C CA . GLN E 1 66 ? 127.063 3.276 -15.535 1.00 40.56 66 GLN E CA 1
ATOM 12500 C C . GLN E 1 66 ? 126.482 4.661 -15.299 1.00 36.76 66 GLN E C 1
ATOM 12501 O O . GLN E 1 66 ? 127.210 5.619 -15.117 1.00 36.65 66 GLN E O 1
ATOM 12507 N N . ALA E 1 67 ? 125.165 4.775 -15.318 1.00 37.21 67 ALA E N 1
ATOM 12508 C CA . ALA E 1 67 ? 124.521 6.003 -14.861 1.00 37.28 67 ALA E CA 1
ATOM 12509 C C . ALA E 1 67 ? 123.862 5.723 -13.516 1.00 38.10 67 ALA E C 1
ATOM 12510 O O . ALA E 1 67 ? 122.866 5.000 -13.482 1.00 41.30 67 ALA E O 1
ATOM 12512 N N . PRO E 1 68 ? 124.423 6.261 -12.405 1.00 35.13 68 PRO E N 1
ATOM 12513 C CA . PRO E 1 68 ? 123.833 5.992 -11.085 1.00 33.58 68 PRO E CA 1
ATOM 12514 C C . PRO E 1 68 ? 122.351 6.374 -11.048 1.00 34.60 68 PRO E C 1
ATOM 12515 O O . PRO E 1 68 ? 121.951 7.318 -11.739 1.00 35.66 68 PRO E O 1
ATOM 12519 N N . PHE E 1 69 ? 121.538 5.641 -10.289 1.00 34.95 69 PHE E N 1
ATOM 12520 C CA . PHE E 1 69 ? 120.113 5.955 -10.230 1.00 36.70 69 PHE E CA 1
ATOM 12521 C C . PHE E 1 69 ? 119.858 7.091 -9.266 1.00 40.24 69 PHE E C 1
ATOM 12522 O O . PHE E 1 69 ? 120.683 7.373 -8.398 1.00 41.98 69 PHE E O 1
ATOM 12530 N N . CYS E 1 70 ? 118.735 7.777 -9.442 1.00 39.88 70 CYS E N 1
ATOM 12531 C CA . CYS E 1 70 ? 118.463 8.921 -8.595 1.00 36.57 70 CYS E CA 1
ATOM 12532 C C . CYS E 1 70 ? 118.365 8.522 -7.118 1.00 35.60 70 CYS E C 1
ATOM 12533 O O . CYS E 1 70 ? 117.806 7.484 -6.801 1.00 34.62 70 CYS E O 1
ATOM 12536 N N . HIS E 1 71 ? 118.922 9.357 -6.236 1.00 36.04 71 HIS E N 1
ATOM 12537 C CA . HIS E 1 71 ? 118.950 9.136 -4.774 1.00 35.76 71 HIS E CA 1
ATOM 12538 C C . HIS E 1 71 ? 119.929 8.033 -4.354 1.00 33.70 71 HIS E C 1
ATOM 12539 O O . HIS E 1 71 ? 119.926 7.597 -3.193 1.00 34.27 71 HIS E O 1
ATOM 12546 N N . SER E 1 72 ? 120.782 7.598 -5.279 1.00 34.04 72 SER E N 1
ATOM 12547 C CA . SER E 1 72 ? 121.791 6.592 -4.969 1.00 32.83 72 SER E CA 1
ATOM 12548 C C . SER E 1 72 ? 122.930 7.157 -4.136 1.00 33.20 72 SER E C 1
ATOM 12549 O O . SER E 1 72 ? 123.087 8.366 -4.027 1.00 34.52 72 SER E O 1
ATOM 12552 N N . THR E 1 73 ? 123.750 6.283 -3.573 1.00 33.74 73 THR E N 1
ATOM 12553 C CA . THR E 1 73 ? 124.927 6.736 -2.857 1.00 35.32 73 THR E CA 1
ATOM 12554 C C . THR E 1 73 ? 125.920 7.500 -3.761 1.00 35.95 73 THR E C 1
ATOM 12555 O O . THR E 1 73 ? 126.583 8.438 -3.305 1.00 34.97 73 THR E O 1
ATOM 12559 N N . GLN E 1 74 ? 126.029 7.129 -5.036 1.00 34.12 74 GLN E N 1
ATOM 12560 C CA . GLN E 1 74 ? 126.883 7.910 -5.909 1.00 31.28 74 GLN E CA 1
ATOM 12561 C C . GLN E 1 74 ? 126.370 9.318 -6.064 1.00 31.41 74 GLN E C 1
ATOM 12562 O O . GLN E 1 74 ? 127.147 10.263 -6.073 1.00 32.80 74 GLN E O 1
ATOM 12568 N N . CYS E 1 75 ? 125.059 9.462 -6.209 1.00 32.33 75 CYS E N 1
ATOM 12569 C CA . CYS E 1 75 ? 124.457 10.781 -6.368 1.00 31.15 75 CYS E CA 1
ATOM 12570 C C . CYS E 1 75 ? 124.629 11.586 -5.079 1.00 30.54 75 CYS E C 1
ATOM 12571 O O . CYS E 1 75 ? 124.883 12.784 -5.106 1.00 31.41 75 CYS E O 1
ATOM 12574 N N . SER E 1 76 ? 124.522 10.912 -3.949 1.00 29.14 76 SER E N 1
ATOM 12575 C CA . SER E 1 76 ? 124.762 11.562 -2.678 1.00 33.34 76 SER E CA 1
ATOM 12576 C C . SER E 1 76 ? 126.189 12.107 -2.604 1.00 35.41 76 SER E C 1
ATOM 12577 O O . SER E 1 76 ? 126.422 13.256 -2.219 1.00 35.19 76 SER E O 1
ATOM 12580 N N . ARG E 1 77 ? 127.153 11.282 -2.981 1.00 34.67 77 ARG E N 1
ATOM 12581 C CA . ARG E 1 77 ? 128.528 11.719 -2.928 1.00 34.73 77 ARG E CA 1
ATOM 12582 C C . ARG E 1 77 ? 128.768 12.933 -3.845 1.00 35.02 77 ARG E C 1
ATOM 12583 O O . ARG E 1 77 ? 129.532 13.849 -3.506 1.00 31.87 77 ARG E O 1
ATOM 12591 N N . ALA E 1 78 ? 128.097 12.947 -4.994 1.00 33.37 78 ALA E N 1
ATOM 12592 C CA . ALA E 1 78 ? 128.238 14.041 -5.935 1.00 30.76 78 ALA E CA 1
ATOM 12593 C C . ALA E 1 78 ? 127.491 15.273 -5.465 1.00 33.75 78 ALA E C 1
ATOM 12594 O O . ALA E 1 78 ? 127.601 16.316 -6.079 1.00 37.18 78 ALA E O 1
ATOM 12596 N N . ASN E 1 79 ? 126.719 15.146 -4.394 1.00 36.50 79 ASN E N 1
ATOM 12597 C CA . ASN E 1 79 ? 125.962 16.268 -3.838 1.00 42.21 79 ASN E CA 1
ATOM 12598 C C . ASN E 1 79 ? 124.915 16.787 -4.813 1.00 46.41 79 ASN E C 1
ATOM 12599 O O . ASN E 1 79 ? 124.736 17.991 -4.961 1.00 45.61 79 ASN E O 1
ATOM 12604 N N . THR E 1 80 ? 124.241 15.863 -5.490 1.00 51.12 80 THR E N 1
ATOM 12605 C CA . THR E 1 80 ? 123.084 16.191 -6.312 1.00 56.93 80 THR E CA 1
ATOM 12606 C C . THR E 1 80 ? 121.911 15.314 -5.928 1.00 67.47 80 THR E C 1
ATOM 12607 O O . THR E 1 80 ? 121.999 14.090 -5.983 1.00 69.12 80 THR E O 1
ATOM 12611 N N . HIS E 1 81 ? 120.796 15.932 -5.559 1.00 76.55 81 HIS E N 1
ATOM 12612 C CA . HIS E 1 81 ? 119.611 15.153 -5.195 1.00 82.51 81 HIS E CA 1
ATOM 12613 C C . HIS E 1 81 ? 118.424 15.547 -6.084 1.00 81.55 81 HIS E C 1
ATOM 12614 O O . HIS E 1 81 ? 117.262 15.266 -5.769 1.00 84.58 81 HIS E O 1
ATOM 12621 N N . GLN E 1 82 ? 118.750 16.209 -7.194 1.00 76.52 82 GLN E N 1
ATOM 12622 C CA . GLN E 1 82 ? 117.796 16.572 -8.233 1.00 72.07 82 GLN E CA 1
ATOM 12623 C C . GLN E 1 82 ? 117.849 15.566 -9.388 1.00 62.91 82 GLN E C 1
ATOM 12624 O O . GLN E 1 82 ? 118.873 15.435 -10.041 1.00 61.23 82 GLN E O 1
ATOM 12630 N N . CYS E 1 83 ? 116.730 14.911 -9.681 1.00 58.21 83 CYS E N 1
ATOM 12631 C CA . CYS E 1 83 ? 116.719 13.791 -10.626 1.00 54.62 83 CYS E CA 1
ATOM 12632 C C . CYS E 1 83 ? 116.803 14.158 -12.092 1.00 57.24 83 CYS E C 1
ATOM 12633 O O . CYS E 1 83 ? 116.440 15.260 -12.487 1.00 62.21 83 CYS E O 1
ATOM 12636 N N . PHE E 1 84 ? 117.288 13.220 -12.901 1.00 54.78 84 PHE E N 1
ATOM 12637 C CA . PHE E 1 84 ? 117.488 13.501 -14.316 1.00 53.63 84 PHE E CA 1
ATOM 12638 C C . PHE E 1 84 ? 116.448 12.811 -15.194 1.00 56.48 84 PHE E C 1
ATOM 12639 O O . PHE E 1 84 ? 116.161 11.624 -15.039 1.00 57.14 84 PHE E O 1
ATOM 12647 N N . THR E 1 85 ? 115.917 13.576 -16.141 1.00 59.38 85 THR E N 1
ATOM 12648 C CA . THR E 1 85 ? 114.978 13.071 -17.129 1.00 65.45 85 THR E CA 1
ATOM 12649 C C . THR E 1 85 ? 115.490 13.423 -18.527 1.00 69.98 85 THR E C 1
ATOM 12650 O O . THR E 1 85 ? 115.720 14.595 -18.823 1.00 72.65 85 THR E O 1
ATOM 12654 N N . CYS E 1 86 ? 115.685 12.431 -19.387 1.00 71.30 86 CYS E N 1
ATOM 12655 C CA . CYS E 1 86 ? 116.159 12.729 -20.725 1.00 74.94 86 CYS E CA 1
ATOM 12656 C C . CYS E 1 86 ? 115.182 12.363 -21.788 1.00 82.37 86 CYS E C 1
ATOM 12657 O O . CYS E 1 86 ? 114.878 11.193 -22.025 1.00 84.68 86 CYS E O 1
ATOM 12660 N N . THR E 1 87 ? 114.675 13.393 -22.441 1.00 87.14 87 THR E N 1
ATOM 12661 C CA . THR E 1 87 ? 113.785 13.153 -23.562 1.00 93.36 87 THR E CA 1
ATOM 12662 C C . THR E 1 87 ? 114.465 13.837 -24.761 1.00 95.02 87 THR E C 1
ATOM 12663 O O . THR E 1 87 ? 113.812 14.120 -25.773 1.00 101.08 87 THR E O 1
ATOM 12667 N N . ASP E 1 88 ? 115.778 14.093 -24.621 1.00 89.86 88 ASP E N 1
ATOM 12668 C CA . ASP E 1 88 ? 116.643 14.516 -25.739 1.00 91.35 88 ASP E CA 1
ATOM 12669 C C . ASP E 1 88 ? 116.424 13.403 -26.709 1.00 93.95 88 ASP E C 1
ATOM 12670 O O . ASP E 1 88 ? 115.524 13.473 -27.541 1.00 98.02 88 ASP E O 1
ATOM 12675 N N . SER E 1 89 ? 117.262 12.394 -26.671 1.00 92.70 89 SER E N 1
ATOM 12676 C CA . SER E 1 89 ? 116.837 11.184 -27.339 1.00 97.98 89 SER E CA 1
ATOM 12677 C C . SER E 1 89 ? 115.729 10.573 -26.458 1.00 98.74 89 SER E C 1
ATOM 12678 O O . SER E 1 89 ? 115.685 10.874 -25.258 1.00 95.83 89 SER E O 1
ATOM 12681 N N . THR E 1 90 ? 114.845 9.758 -27.033 1.00 102.86 90 THR E N 1
ATOM 12682 C CA . THR E 1 90 ? 113.884 8.996 -26.258 1.00 101.91 90 THR E CA 1
ATOM 12683 C C . THR E 1 90 ? 114.260 7.483 -26.214 1.00 104.27 90 THR E C 1
ATOM 12684 O O . THR E 1 90 ? 113.409 6.684 -25.858 1.00 106.18 90 THR E O 1
ATOM 12688 N N . THR E 1 91 ? 115.470 7.084 -26.649 1.00 101.52 91 THR E N 1
ATOM 12689 C CA . THR E 1 91 ? 116.003 5.719 -26.409 1.00 96.71 91 THR E CA 1
ATOM 12690 C C . THR E 1 91 ? 117.232 5.971 -25.551 1.00 87.07 91 THR E C 1
ATOM 12691 O O . THR E 1 91 ? 117.841 7.031 -25.683 1.00 86.84 91 THR E O 1
ATOM 12695 N N . THR E 1 92 ? 117.688 4.999 -24.769 1.00 78.79 92 THR E N 1
ATOM 12696 C CA . THR E 1 92 ? 118.775 5.325 -23.849 1.00 71.23 92 THR E CA 1
ATOM 12697 C C . THR E 1 92 ? 120.155 5.274 -24.501 1.00 74.62 92 THR E C 1
ATOM 12698 O O . THR E 1 92 ? 120.361 4.606 -25.510 1.00 80.54 92 THR E O 1
ATOM 12702 N N . ARG E 1 93 ? 121.078 6.037 -23.925 1.00 71.77 93 ARG E N 1
ATOM 12703 C CA . ARG E 1 93 ? 122.463 6.141 -24.388 1.00 71.86 93 ARG E CA 1
ATOM 12704 C C . ARG E 1 93 ? 123.240 6.730 -23.241 1.00 67.71 93 ARG E C 1
ATOM 12705 O O . ARG E 1 93 ? 122.626 7.228 -22.302 1.00 66.03 93 ARG E O 1
ATOM 12713 N N . PRO E 1 94 ? 124.582 6.651 -23.286 1.00 66.10 94 PRO E N 1
ATOM 12714 C CA . PRO E 1 94 ? 125.306 7.355 -22.230 1.00 59.42 94 PRO E CA 1
ATOM 12715 C C . PRO E 1 94 ? 124.890 8.814 -22.233 1.00 55.28 94 PRO E C 1
ATOM 12716 O O . PRO E 1 94 ? 124.943 9.451 -23.282 1.00 56.53 94 PRO E O 1
ATOM 12720 N N . GLY E 1 95 ? 124.469 9.325 -21.081 1.00 51.11 95 GLY E N 1
ATOM 12721 C CA . GLY E 1 95 ? 124.017 10.702 -20.989 1.00 50.66 95 GLY E CA 1
ATOM 12722 C C . GLY E 1 95 ? 122.514 10.961 -21.091 1.00 52.78 95 GLY E C 1
ATOM 12723 O O . GLY E 1 95 ? 122.095 12.103 -20.876 1.00 52.83 95 GLY E O 1
ATOM 12724 N N . CYS E 1 96 ? 121.717 9.952 -21.474 1.00 55.04 96 CYS E N 1
ATOM 12725 C CA . CYS E 1 96 ? 120.249 10.096 -21.574 1.00 57.33 96 CYS E CA 1
ATOM 12726 C C . CYS E 1 96 ? 119.523 8.813 -21.097 1.00 55.14 96 CYS E C 1
ATOM 12727 O O . CYS E 1 96 ? 119.388 7.868 -21.886 1.00 55.67 96 CYS E O 1
ATOM 12730 N N . HIS E 1 97 ? 119.100 8.785 -19.820 1.00 52.13 97 HIS E N 1
ATOM 12731 C CA . HIS E 1 97 ? 118.281 7.719 -19.205 1.00 53.67 97 HIS E CA 1
ATOM 12732 C C . HIS E 1 97 ? 117.252 8.477 -18.350 1.00 55.36 97 HIS E C 1
ATOM 12733 O O . HIS E 1 97 ? 117.399 9.684 -18.175 1.00 52.97 97 HIS E O 1
ATOM 12740 N N . ASN E 1 98 ? 116.222 7.825 -17.804 1.00 59.95 98 ASN E N 1
ATOM 12741 C CA . ASN E 1 98 ? 115.521 8.547 -16.761 1.00 61.86 98 ASN E CA 1
ATOM 12742 C C . ASN E 1 98 ? 115.774 7.814 -15.477 1.00 57.13 98 ASN E C 1
ATOM 12743 O O . ASN E 1 98 ? 116.402 6.762 -15.484 1.00 55.79 98 ASN E O 1
ATOM 12748 N N . ASN E 1 99 ? 115.261 8.376 -14.389 1.00 54.64 99 ASN E N 1
ATOM 12749 C CA . ASN E 1 99 ? 115.463 7.901 -13.022 1.00 50.08 99 ASN E CA 1
ATOM 12750 C C . ASN E 1 99 ? 116.974 7.909 -12.696 1.00 45.37 99 ASN E C 1
ATOM 12751 O O . ASN E 1 99 ? 117.469 7.156 -11.847 1.00 45.26 99 ASN E O 1
ATOM 12756 N N . THR E 1 100 ? 117.690 8.835 -13.333 1.00 42.66 100 THR E N 1
ATOM 12757 C CA . THR E 1 100 ? 119.081 9.111 -13.022 1.00 41.66 100 THR E CA 1
ATOM 12758 C C . THR E 1 100 ? 119.153 10.441 -12.294 1.00 42.87 100 THR E C 1
ATOM 12759 O O . THR E 1 100 ? 118.120 11.000 -11.951 1.00 47.49 100 THR E O 1
ATOM 12763 N N . CYS E 1 101 ? 120.354 10.974 -12.062 1.00 42.51 101 CYS E N 1
ATOM 12764 C CA . CYS E 1 101 ? 120.441 12.291 -11.428 1.00 42.03 101 CYS E CA 1
ATOM 12765 C C . CYS E 1 101 ? 121.272 13.328 -12.181 1.00 39.70 101 CYS E C 1
ATOM 12766 O O . CYS E 1 101 ? 122.217 13.024 -12.896 1.00 40.42 101 CYS E O 1
ATOM 12769 N N . GLY E 1 102 ? 120.857 14.572 -12.008 1.00 39.71 102 GLY E N 1
ATOM 12770 C CA . GLY E 1 102 ? 121.381 15.710 -12.732 1.00 41.77 102 GLY E CA 1
ATOM 12771 C C . GLY E 1 102 ? 122.460 16.532 -12.056 1.00 41.70 102 GLY E C 1
ATOM 12772 O O . GLY E 1 102 ? 122.471 16.730 -10.839 1.00 41.74 102 GLY E O 1
ATOM 12773 N N . LEU E 1 103 ? 123.370 17.030 -12.875 1.00 42.24 103 LEU E N 1
ATOM 12774 C CA . LEU E 1 103 ? 124.513 17.773 -12.387 1.00 41.98 103 LEU E CA 1
ATOM 12775 C C . LEU E 1 103 ? 124.736 19.023 -13.252 1.00 43.91 103 LEU E C 1
ATOM 12776 O O . LEU E 1 103 ? 124.783 18.937 -14.482 1.00 47.15 103 LEU E O 1
ATOM 12781 N N . LEU E 1 104 ? 124.842 20.187 -12.624 1.00 40.24 104 LEU E N 1
ATOM 12782 C CA . LEU E 1 104 ? 125.102 21.381 -13.401 1.00 42.83 104 LEU E CA 1
ATOM 12783 C C . LEU E 1 104 ? 126.595 21.518 -13.681 1.00 38.96 104 LEU E C 1
ATOM 12784 O O . LEU E 1 104 ? 127.397 21.535 -12.754 1.00 37.90 104 LEU E O 1
ATOM 12789 N N . SER E 1 105 ? 126.948 21.566 -14.966 1.00 38.10 105 SER E N 1
ATOM 12790 C CA . SER E 1 105 ? 128.331 21.720 -15.413 1.00 36.47 105 SER E CA 1
ATOM 12791 C C . SER E 1 105 ? 128.549 23.101 -16.011 1.00 37.75 105 SER E C 1
ATOM 12792 O O . SER E 1 105 ? 127.679 23.619 -16.685 1.00 39.84 105 SER E O 1
ATOM 12795 N N . SER E 1 106 ? 129.720 23.687 -15.814 1.00 39.21 106 SER E N 1
ATOM 12796 C CA . SER E 1 106 ? 129.938 25.038 -16.322 1.00 41.40 106 SER E CA 1
ATOM 12797 C C . SER E 1 106 ? 131.104 25.099 -17.308 1.00 41.59 106 SER E C 1
ATOM 12798 O O . SER E 1 106 ? 132.174 24.524 -17.070 1.00 40.86 106 SER E O 1
ATOM 12803 N N . ASN E 1 107 ? 130.883 25.800 -18.420 1.00 39.78 107 ASN E N 1
ATOM 12804 C CA . ASN E 1 107 ? 131.957 26.152 -19.326 1.00 38.82 107 ASN E CA 1
ATOM 12805 C C . ASN E 1 107 ? 132.605 27.383 -18.751 1.00 39.89 107 ASN E C 1
ATOM 12806 O O . ASN E 1 107 ? 132.012 28.454 -18.716 1.00 42.10 107 ASN E O 1
ATOM 12811 N N . PRO E 1 108 ? 133.836 27.226 -18.282 1.00 38.62 108 PRO E N 1
ATOM 12812 C CA . PRO E 1 108 ? 134.492 28.268 -17.499 1.00 39.15 108 PRO E CA 1
ATOM 12813 C C . PRO E 1 108 ? 134.921 29.453 -18.354 1.00 41.59 108 PRO E C 1
ATOM 12814 O O . PRO E 1 108 ? 135.158 30.531 -17.827 1.00 45.24 108 PRO E O 1
ATOM 12818 N N . VAL E 1 109 ? 134.985 29.264 -19.665 1.00 41.38 109 VAL E N 1
ATOM 12819 C CA . VAL E 1 109 ? 135.344 30.339 -20.577 1.00 41.85 109 VAL E CA 1
ATOM 12820 C C . VAL E 1 109 ? 134.154 31.217 -20.892 1.00 43.98 109 VAL E C 1
ATOM 12821 O O . VAL E 1 109 ? 134.235 32.444 -20.851 1.00 49.02 109 VAL E O 1
ATOM 12825 N N . THR E 1 110 ? 133.049 30.586 -21.250 1.00 44.75 110 THR E N 1
ATOM 12826 C CA . THR E 1 110 ? 131.866 31.317 -21.671 1.00 47.87 110 THR E CA 1
ATOM 12827 C C . THR E 1 110 ? 130.918 31.619 -20.531 1.00 50.49 110 THR E C 1
ATOM 12828 O O . THR E 1 110 ? 130.005 32.420 -20.695 1.00 56.39 110 THR E O 1
ATOM 12832 N N . GLN E 1 111 ? 131.149 30.972 -19.392 1.00 46.60 111 GLN E N 1
ATOM 12833 C CA . GLN E 1 111 ? 130.316 31.077 -18.197 1.00 48.85 111 GLN E CA 1
ATOM 12834 C C . GLN E 1 111 ? 128.966 30.465 -18.362 1.00 50.39 111 GLN E C 1
ATOM 12835 O O . GLN E 1 111 ? 128.166 30.473 -17.433 1.00 51.76 111 GLN E O 1
ATOM 12841 N N . GLU E 1 112 ? 128.736 29.852 -19.510 1.00 51.89 112 GLU E N 1
ATOM 12842 C CA . GLU E 1 112 ? 127.544 29.051 -19.686 1.00 53.86 112 GLU E CA 1
ATOM 12843 C C . GLU E 1 112 ? 127.618 27.829 -18.838 1.00 50.50 112 GLU E C 1
ATOM 12844 O O . GLU E 1 112 ? 128.697 27.310 -18.569 1.00 47.61 112 GLU E O 1
ATOM 12850 N N . SER E 1 113 ? 126.445 27.379 -18.423 1.00 51.71 113 SER E N 1
ATOM 12851 C CA . SER E 1 113 ? 126.309 26.115 -17.736 1.00 51.49 113 SER E CA 1
ATOM 12852 C C . SER E 1 113 ? 125.137 25.292 -18.284 1.00 49.05 113 SER E C 1
ATOM 12853 O O . SER E 1 113 ? 124.265 25.813 -18.957 1.00 51.33 113 SER E O 1
ATOM 12856 N N . GLY E 1 114 ? 125.142 23.993 -18.024 1.00 45.92 114 GLY E N 1
ATOM 12857 C CA . GLY E 1 114 ? 124.108 23.130 -18.544 1.00 46.04 114 GLY E CA 1
ATOM 12858 C C . GLY E 1 114 ? 123.929 21.965 -17.616 1.00 43.76 114 GLY E C 1
ATOM 12859 O O . GLY E 1 114 ? 124.835 21.605 -16.890 1.00 42.14 114 GLY E O 1
ATOM 12860 N N . LEU E 1 115 ? 122.740 21.392 -17.609 1.00 44.18 115 LEU E N 1
ATOM 12861 C CA . LEU E 1 115 ? 122.485 20.269 -16.735 1.00 43.87 115 LEU E CA 1
ATOM 12862 C C . LEU E 1 115 ? 122.845 18.944 -17.394 1.00 42.33 115 LEU E C 1
ATOM 12863 O O . LEU E 1 115 ? 122.242 18.541 -18.384 1.00 42.07 115 LEU E O 1
ATOM 12868 N N . GLY E 1 116 ? 123.825 18.262 -16.828 1.00 42.61 116 GLY E N 1
ATOM 12869 C CA . GLY E 1 116 ? 124.220 16.959 -17.323 1.00 43.82 116 GLY E CA 1
ATOM 12870 C C . GLY E 1 116 ? 123.738 15.812 -16.451 1.00 41.47 116 GLY E C 1
ATOM 12871 O O . GLY E 1 116 ? 123.054 16.013 -15.458 1.00 41.10 116 GLY E O 1
ATOM 12872 N N . GLU E 1 117 ? 124.106 14.599 -16.837 1.00 40.08 117 GLU E N 1
ATOM 12873 C CA . GLU E 1 117 ? 123.741 13.398 -16.100 1.00 39.09 117 GLU E CA 1
ATOM 12874 C C . GLU E 1 117 ? 124.972 12.815 -15.424 1.00 38.85 117 GLU E C 1
ATOM 12875 O O . GLU E 1 117 ? 126.017 12.654 -16.065 1.00 40.33 117 GLU E O 1
ATOM 12881 N N . LEU E 1 118 ? 124.854 12.478 -14.143 1.00 35.13 118 LEU E N 1
ATOM 12882 C CA . LEU E 1 118 ? 125.971 11.866 -13.440 1.00 31.55 118 LEU E CA 1
ATOM 12883 C C . LEU E 1 118 ? 126.329 10.538 -14.100 1.00 34.12 118 LEU E C 1
ATOM 12884 O O . LEU E 1 118 ? 125.444 9.771 -14.475 1.00 33.62 118 LEU E O 1
ATOM 12889 N N . ALA E 1 119 ? 127.629 10.294 -14.261 1.00 33.72 119 ALA E N 1
ATOM 12890 C CA . ALA E 1 119 ? 128.144 9.103 -14.911 1.00 31.19 119 ALA E CA 1
ATOM 12891 C C . ALA E 1 119 ? 129.236 8.508 -14.043 1.00 34.95 119 ALA E C 1
ATOM 12892 O O . ALA E 1 119 ? 129.799 9.175 -13.177 1.00 36.69 119 ALA E O 1
ATOM 12894 N N . GLN E 1 120 ? 129.524 7.240 -14.289 1.00 36.91 120 GLN E N 1
ATOM 12895 C CA . GLN E 1 120 ? 130.560 6.490 -13.593 1.00 37.33 120 GLN E CA 1
ATOM 12896 C C . GLN E 1 120 ? 131.291 5.586 -14.595 1.00 37.11 120 GLN E C 1
ATOM 12897 O O . GLN E 1 120 ? 130.651 4.878 -15.347 1.00 35.04 120 GLN E O 1
ATOM 12903 N N . ASP E 1 121 ? 132.617 5.602 -14.613 1.00 37.31 121 ASP E N 1
ATOM 12904 C CA . ASP E 1 121 ? 133.350 4.759 -15.550 1.00 38.50 121 ASP E CA 1
ATOM 12905 C C . ASP E 1 121 ? 134.761 4.642 -15.020 1.00 36.32 121 ASP E C 1
ATOM 12906 O O . ASP E 1 121 ? 135.070 5.257 -14.005 1.00 33.85 121 ASP E O 1
ATOM 12911 N N . VAL E 1 122 ? 135.607 3.880 -15.713 1.00 36.05 122 VAL E N 1
ATOM 12912 C CA . VAL E 1 122 ? 137.029 3.759 -15.393 1.00 32.21 122 VAL E CA 1
ATOM 12913 C C . VAL E 1 122 ? 137.801 5.044 -15.775 1.00 33.39 122 VAL E C 1
ATOM 12914 O O . VAL E 1 122 ? 137.607 5.574 -16.868 1.00 33.57 122 VAL E O 1
ATOM 12918 N N . LEU E 1 123 ? 138.634 5.560 -14.863 1.00 31.53 123 LEU E N 1
ATOM 12919 C CA . LEU E 1 123 ? 139.696 6.531 -15.195 1.00 30.38 123 LEU E CA 1
ATOM 12920 C C . LEU E 1 123 ? 141.066 5.936 -14.823 1.00 33.73 123 LEU E C 1
ATOM 12921 O O . LEU E 1 123 ? 141.192 5.292 -13.776 1.00 33.82 123 LEU E O 1
ATOM 12926 N N . ALA E 1 124 ? 142.080 6.141 -15.674 1.00 33.94 124 ALA E N 1
ATOM 12927 C CA . ALA E 1 124 ? 143.442 5.697 -15.384 1.00 33.20 124 ALA E CA 1
ATOM 12928 C C . ALA E 1 124 ? 144.429 6.857 -15.431 1.00 35.18 124 ALA E C 1
ATOM 12929 O O . ALA E 1 124 ? 144.218 7.853 -16.136 1.00 35.18 124 ALA E O 1
ATOM 12931 N N . ILE E 1 125 ? 145.512 6.733 -14.675 1.00 33.08 125 ILE E N 1
ATOM 12932 C CA . ILE E 1 125 ? 146.490 7.801 -14.616 1.00 31.08 125 ILE E CA 1
ATOM 12933 C C . ILE E 1 125 ? 147.845 7.198 -14.283 1.00 33.86 125 ILE E C 1
ATOM 12934 O O . ILE E 1 125 ? 147.910 6.161 -13.644 1.00 36.61 125 ILE E O 1
ATOM 12939 N N . HIS E 1 126 ? 148.927 7.832 -14.722 1.00 34.19 126 HIS E N 1
ATOM 12940 C CA . HIS E 1 126 ? 150.269 7.300 -14.483 1.00 34.56 126 HIS E CA 1
ATOM 12941 C C . HIS E 1 126 ? 150.687 7.273 -13.019 1.00 34.60 126 HIS E C 1
ATOM 12942 O O . HIS E 1 126 ? 150.419 8.200 -12.277 1.00 34.59 126 HIS E O 1
ATOM 12949 N N . SER E 1 127 ? 151.319 6.181 -12.603 1.00 37.55 127 SER E N 1
ATOM 12950 C CA . SER E 1 127 ? 152.061 6.167 -11.351 1.00 36.16 127 SER E CA 1
ATOM 12951 C C . SER E 1 127 ? 153.510 6.522 -11.625 1.00 40.35 127 SER E C 1
ATOM 12952 O O . SER E 1 127 ? 153.858 6.946 -12.732 1.00 43.04 127 SER E O 1
ATOM 12955 N N . THR E 1 128 ? 154.373 6.344 -10.636 1.00 40.94 128 THR E N 1
ATOM 12956 C CA . THR E 1 128 ? 155.783 6.582 -10.880 1.00 38.50 128 THR E CA 1
ATOM 12957 C C . THR E 1 128 ? 156.611 5.359 -10.603 1.00 43.91 128 THR E C 1
ATOM 12958 O O . THR E 1 128 ? 156.274 4.528 -9.771 1.00 45.41 128 THR E O 1
ATOM 12962 N N . HIS E 1 129 ? 157.723 5.272 -11.307 1.00 47.50 129 HIS E N 1
ATOM 12963 C CA . HIS E 1 129 ? 158.620 4.154 -11.167 1.00 50.08 129 HIS E CA 1
ATOM 12964 C C . HIS E 1 129 ? 160.049 4.638 -11.160 1.00 49.09 129 HIS E C 1
ATOM 12965 O O . HIS E 1 129 ? 160.607 4.921 -12.211 1.00 48.70 129 HIS E O 1
ATOM 12972 N N . GLY E 1 130 ? 160.648 4.725 -9.980 1.00 50.85 130 GLY E N 1
ATOM 12973 C CA . GLY E 1 130 ? 161.971 5.317 -9.857 1.00 53.54 130 GLY E CA 1
ATOM 12974 C C . GLY E 1 130 ? 161.962 6.777 -10.257 1.00 51.34 130 GLY E C 1
ATOM 12975 O O . GLY E 1 130 ? 161.132 7.542 -9.771 1.00 49.54 130 GLY E O 1
ATOM 12976 N N . SER E 1 131 ? 162.838 7.156 -11.178 1.00 51.01 131 SER E N 1
ATOM 12977 C CA . SER E 1 131 ? 162.883 8.539 -11.609 1.00 51.30 131 SER E CA 1
ATOM 12978 C C . SER E 1 131 ? 161.971 8.714 -12.804 1.00 50.41 131 SER E C 1
ATOM 12979 O O . SER E 1 131 ? 161.860 9.804 -13.345 1.00 52.38 131 SER E O 1
ATOM 12982 N N . LYS E 1 132 ? 161.306 7.640 -13.205 1.00 48.27 132 LYS E N 1
ATOM 12983 C CA . LYS E 1 132 ? 160.501 7.647 -14.419 1.00 47.20 132 LYS E CA 1
ATOM 12984 C C . LYS E 1 132 ? 159.004 7.567 -14.133 1.00 46.21 132 LYS E C 1
ATOM 12985 O O . LYS E 1 132 ? 158.605 7.378 -12.992 1.00 46.41 132 LYS E O 1
ATOM 12991 N N . LEU E 1 133 ? 158.177 7.734 -15.164 1.00 45.31 133 LEU E N 1
ATOM 12992 C CA . LEU E 1 133 ? 156.750 7.388 -15.073 1.00 44.35 133 LEU E CA 1
ATOM 12993 C C . LEU E 1 133 ? 156.535 5.892 -14.912 1.00 47.62 133 LEU E C 1
ATOM 12994 O O . LEU E 1 133 ? 157.245 5.091 -15.522 1.00 51.86 133 LEU E O 1
ATOM 12999 N N . GLY E 1 134 ? 155.554 5.506 -14.103 1.00 45.10 134 GLY E N 1
ATOM 13000 C CA . GLY E 1 134 ? 155.268 4.097 -13.918 1.00 47.90 134 GLY E CA 1
ATOM 13001 C C . GLY E 1 134 ? 153.998 3.698 -14.639 1.00 49.47 134 GLY E C 1
ATOM 13002 O O . GLY E 1 134 ? 153.456 4.463 -15.438 1.00 45.45 134 GLY E O 1
ATOM 13003 N N . PRO E 1 135 ? 153.527 2.478 -14.382 1.00 55.07 135 PRO E N 1
ATOM 13004 C CA . PRO E 1 135 ? 152.319 1.977 -15.048 1.00 54.93 135 PRO E CA 1
ATOM 13005 C C . PRO E 1 135 ? 151.053 2.736 -14.658 1.00 48.92 135 PRO E C 1
ATOM 13006 O O . PRO E 1 135 ? 151.001 3.332 -13.587 1.00 48.19 135 PRO E O 1
ATOM 13010 N N . MET E 1 136 ? 150.066 2.720 -15.549 1.00 45.42 136 MET E N 1
ATOM 13011 C CA . MET E 1 136 ? 148.756 3.300 -15.312 1.00 41.50 136 MET E CA 1
ATOM 13012 C C . MET E 1 136 ? 148.082 2.598 -14.174 1.00 40.23 136 MET E C 1
ATOM 13013 O O . MET E 1 136 ? 148.164 1.386 -14.067 1.00 43.87 136 MET E O 1
ATOM 13018 N N . VAL E 1 137 ? 147.421 3.368 -13.323 1.00 38.34 137 VAL E N 1
ATOM 13019 C CA . VAL E 1 137 ? 146.580 2.834 -12.268 1.00 37.47 137 VAL E CA 1
ATOM 13020 C C . VAL E 1 137 ? 145.167 3.362 -12.464 1.00 39.17 137 VAL E C 1
ATOM 13021 O O . VAL E 1 137 ? 144.983 4.481 -12.963 1.00 39.10 137 VAL E O 1
ATOM 13025 N N . LYS E 1 138 ? 144.178 2.563 -12.056 1.00 40.15 138 LYS E N 1
ATOM 13026 C CA . LYS E 1 138 ? 142.777 2.827 -12.391 1.00 38.72 138 LYS E CA 1
ATOM 13027 C C . LYS E 1 138 ? 141.881 3.164 -11.208 1.00 35.90 138 LYS E C 1
ATOM 13028 O O . LYS E 1 138 ? 142.045 2.622 -10.122 1.00 35.17 138 LYS E O 1
ATOM 13034 N N . VAL E 1 139 ? 140.932 4.070 -11.443 1.00 37.71 139 VAL E N 1
ATOM 13035 C CA . VAL E 1 139 ? 139.753 4.250 -10.589 1.00 36.73 139 VAL E CA 1
ATOM 13036 C C . VAL E 1 139 ? 138.547 3.708 -11.352 1.00 36.96 139 VAL E C 1
ATOM 13037 O O . VAL E 1 139 ? 138.020 4.397 -12.227 1.00 39.94 139 VAL E O 1
ATOM 13041 N N . PRO E 1 140 ? 138.097 2.486 -11.021 1.00 37.26 140 PRO E N 1
ATOM 13042 C CA . PRO E 1 140 ? 137.074 1.764 -11.788 1.00 37.83 140 PRO E CA 1
ATOM 13043 C C . PRO E 1 140 ? 135.691 2.393 -11.704 1.00 40.37 140 PRO E C 1
ATOM 13044 O O . PRO E 1 140 ? 134.878 2.154 -12.593 1.00 43.65 140 PRO E O 1
ATOM 13048 N N . GLN E 1 141 ? 135.449 3.182 -10.666 1.00 41.65 141 GLN E N 1
ATOM 13049 C CA . GLN E 1 141 ? 134.174 3.859 -10.499 1.00 41.95 141 GLN E CA 1
ATOM 13050 C C . GLN E 1 141 ? 134.364 5.370 -10.396 1.00 40.03 141 GLN E C 1
ATOM 13051 O O . GLN E 1 141 ? 133.937 5.985 -9.423 1.00 40.01 141 GLN E O 1
ATOM 13057 N N . PHE E 1 142 ? 135.004 5.971 -11.396 1.00 39.25 142 PHE E N 1
ATOM 13058 C CA . PHE E 1 142 ? 135.194 7.432 -11.377 1.00 35.75 142 PHE E CA 1
ATOM 13059 C C . PHE E 1 142 ? 133.882 8.174 -11.748 1.00 27.61 142 PHE E C 1
ATOM 13060 O O . PHE E 1 142 ? 133.269 7.894 -12.770 1.00 26.67 142 PHE E O 1
ATOM 13068 N N . LEU E 1 143 ? 133.480 9.131 -10.910 1.00 27.43 143 LEU E N 1
ATOM 13069 C CA . LEU E 1 143 ? 132.251 9.891 -11.138 1.00 29.32 143 LEU E CA 1
ATOM 13070 C C . LEU E 1 143 ? 132.461 11.205 -11.892 1.00 32.13 143 LEU E C 1
ATOM 13071 O O . LEU E 1 143 ? 133.350 12.012 -11.587 1.00 33.05 143 LEU E O 1
ATOM 13076 N N . PHE E 1 144 ? 131.598 11.440 -12.862 1.00 31.23 144 PHE E N 1
ATOM 13077 C CA . PHE E 1 144 ? 131.775 12.592 -13.703 1.00 31.67 144 PHE E CA 1
ATOM 13078 C C . PHE E 1 144 ? 130.437 12.941 -14.312 1.00 33.11 144 PHE E C 1
ATOM 13079 O O . PHE E 1 144 ? 129.450 12.305 -14.008 1.00 34.09 144 PHE E O 1
ATOM 13087 N N . SER E 1 145 ? 130.384 13.970 -15.140 1.00 33.68 145 SER E N 1
ATOM 13088 C CA . SER E 1 145 ? 129.124 14.350 -15.735 1.00 33.84 145 SER E CA 1
ATOM 13089 C C . SER E 1 145 ? 129.151 14.170 -17.228 1.00 32.78 145 SER E C 1
ATOM 13090 O O . SER E 1 145 ? 130.094 14.568 -17.876 1.00 34.26 145 SER E O 1
ATOM 13093 N N . CYS E 1 146 ? 128.115 13.558 -17.771 1.00 32.57 146 CYS E N 1
ATOM 13094 C CA . CYS E 1 146 ? 127.906 13.591 -19.202 1.00 32.91 146 CYS E CA 1
ATOM 13095 C C . CYS E 1 146 ? 127.148 14.876 -19.442 1.00 35.89 146 CYS E C 1
ATOM 13096 O O . CYS E 1 146 ? 125.947 14.947 -19.181 1.00 38.79 146 CYS E O 1
ATOM 13099 N N . ALA E 1 147 ? 127.842 15.893 -19.931 1.00 36.93 147 ALA E N 1
ATOM 13100 C CA . ALA E 1 147 ? 127.275 17.230 -20.048 1.00 36.36 147 ALA E CA 1
ATOM 13101 C C . ALA E 1 147 ? 126.575 17.381 -21.377 1.00 42.26 147 ALA E C 1
ATOM 13102 O O . ALA E 1 147 ? 126.868 16.632 -22.315 1.00 45.01 147 ALA E O 1
ATOM 13104 N N . PRO E 1 148 ? 125.635 18.345 -21.468 1.00 44.52 148 PRO E N 1
ATOM 13105 C CA . PRO E 1 148 ? 124.974 18.623 -22.757 1.00 47.37 148 PRO E CA 1
ATOM 13106 C C . PRO E 1 148 ? 125.973 19.052 -23.844 1.00 52.09 148 PRO E C 1
ATOM 13107 O O . PRO E 1 148 ? 126.952 19.730 -23.528 1.00 53.31 148 PRO E O 1
ATOM 13111 N N . SER E 1 149 ? 125.760 18.614 -25.086 1.00 56.84 149 SER E N 1
ATOM 13112 C CA . SER E 1 149 ? 126.721 18.809 -26.183 1.00 61.07 149 SER E CA 1
ATOM 13113 C C . SER E 1 149 ? 127.111 20.285 -26.452 1.00 64.87 149 SER E C 1
ATOM 13114 O O . SER E 1 149 ? 128.255 20.578 -26.835 1.00 64.91 149 SER E O 1
ATOM 13117 N N . PHE E 1 150 ? 126.163 21.201 -26.247 1.00 63.16 150 PHE E N 1
ATOM 13118 C CA . PHE E 1 150 ? 126.378 22.613 -26.545 1.00 61.20 150 PHE E CA 1
ATOM 13119 C C . PHE E 1 150 ? 127.508 23.197 -25.725 1.00 59.78 150 PHE E C 1
ATOM 13120 O O . PHE E 1 150 ? 128.143 24.163 -26.129 1.00 64.03 150 PHE E O 1
ATOM 13128 N N . LEU E 1 151 ? 127.781 22.576 -24.590 1.00 54.86 151 LEU E N 1
ATOM 13129 C CA . LEU E 1 151 ? 128.626 23.162 -23.564 1.00 52.81 151 LEU E CA 1
ATOM 13130 C C . LEU E 1 151 ? 130.078 23.279 -24.012 1.00 51.44 151 LEU E C 1
ATOM 13131 O O . LEU E 1 151 ? 130.777 24.196 -23.610 1.00 50.99 151 LEU E O 1
ATOM 13136 N N . ALA E 1 152 ? 130.523 22.368 -24.867 1.00 52.96 152 ALA E N 1
ATOM 13137 C CA . ALA E 1 152 ? 131.904 22.389 -25.342 1.00 55.03 152 ALA E CA 1
ATOM 13138 C C . ALA E 1 152 ? 132.043 22.999 -26.747 1.00 61.65 152 ALA E C 1
ATOM 13139 O O . ALA E 1 152 ? 133.123 23.026 -27.323 1.00 64.52 152 ALA E O 1
ATOM 13141 N N . GLN E 1 153 ? 130.944 23.510 -27.283 1.00 65.40 153 GLN E N 1
ATOM 13142 C CA . GLN E 1 153 ? 130.882 23.929 -28.682 1.00 67.28 153 GLN E CA 1
ATOM 13143 C C . GLN E 1 153 ? 131.537 25.310 -28.898 1.00 66.61 153 GLN E C 1
ATOM 13144 O O . GLN E 1 153 ? 131.799 25.707 -30.039 1.00 69.56 153 GLN E O 1
ATOM 13150 N N . LYS E 1 154 ? 131.825 26.011 -27.793 1.00 64.38 154 LYS E N 1
ATOM 13151 C CA . LYS E 1 154 ? 132.467 27.352 -27.782 1.00 66.44 154 LYS E CA 1
ATOM 13152 C C . LYS E 1 154 ? 133.586 27.586 -26.728 1.00 68.57 154 LYS E C 1
ATOM 13153 O O . LYS E 1 154 ? 133.424 27.261 -25.548 1.00 68.11 154 LYS E O 1
ATOM 13159 N N . GLY E 1 155 ? 134.701 28.185 -27.163 1.00 66.72 155 GLY E N 1
ATOM 13160 C CA . GLY E 1 155 ? 135.729 28.692 -26.257 1.00 63.74 155 GLY E CA 1
ATOM 13161 C C . GLY E 1 155 ? 136.928 27.807 -25.900 1.00 59.39 155 GLY E C 1
ATOM 13162 O O . GLY E 1 155 ? 137.935 28.290 -25.374 1.00 57.25 155 GLY E O 1
ATOM 13163 N N . LEU E 1 156 ? 136.831 26.517 -26.196 1.00 57.44 156 LEU E N 1
ATOM 13164 C CA . LEU E 1 156 ? 137.831 25.545 -25.760 1.00 53.80 156 LEU E CA 1
ATOM 13165 C C . LEU E 1 156 ? 138.853 25.297 -26.867 1.00 52.96 156 LEU E C 1
ATOM 13166 O O . LEU E 1 156 ? 138.576 25.623 -28.024 1.00 58.02 156 LEU E O 1
ATOM 13171 N N . PRO E 1 157 ? 140.038 24.739 -26.524 1.00 46.84 157 PRO E N 1
ATOM 13172 C CA . PRO E 1 157 ? 140.940 24.336 -27.611 1.00 49.32 157 PRO E CA 1
ATOM 13173 C C . PRO E 1 157 ? 140.217 23.360 -28.538 1.00 55.63 157 PRO E C 1
ATOM 13174 O O . PRO E 1 157 ? 139.274 22.682 -28.099 1.00 55.46 157 PRO E O 1
ATOM 13178 N N . ASN E 1 158 ? 140.635 23.277 -29.794 1.00 61.63 158 ASN E N 1
ATOM 13179 C CA . ASN E 1 158 ? 139.828 22.524 -30.741 1.00 66.36 158 ASN E CA 1
ATOM 13180 C C . ASN E 1 158 ? 139.828 21.055 -30.382 1.00 63.45 158 ASN E C 1
ATOM 13181 O O . ASN E 1 158 ? 140.837 20.495 -29.930 1.00 56.54 158 ASN E O 1
ATOM 13186 N N . ASN E 1 159 ? 138.634 20.487 -30.504 1.00 69.65 159 ASN E N 1
ATOM 13187 C CA . ASN E 1 159 ? 138.358 19.077 -30.259 1.00 72.21 159 ASN E CA 1
ATOM 13188 C C . ASN E 1 159 ? 138.415 18.680 -28.789 1.00 62.82 159 ASN E C 1
ATOM 13189 O O . ASN E 1 159 ? 138.261 17.512 -28.462 1.00 62.28 159 ASN E O 1
ATOM 13194 N N . VAL E 1 160 ? 138.646 19.637 -27.903 1.00 55.94 160 VAL E N 1
ATOM 13195 C CA . VAL E 1 160 ? 138.582 19.318 -26.484 1.00 49.63 160 VAL E CA 1
ATOM 13196 C C . VAL E 1 160 ? 137.094 19.187 -26.222 1.00 49.11 160 VAL E C 1
ATOM 13197 O O . VAL E 1 160 ? 136.313 19.992 -26.727 1.00 49.84 160 VAL E O 1
ATOM 13201 N N . GLN E 1 161 ? 136.701 18.140 -25.493 1.00 48.46 161 GLN E N 1
ATOM 13202 C CA . GLN E 1 161 ? 135.304 17.751 -25.432 1.00 47.53 161 GLN E CA 1
ATOM 13203 C C . GLN E 1 161 ? 134.767 17.844 -24.014 1.00 44.79 161 GLN E C 1
ATOM 13204 O O . GLN E 1 161 ? 133.761 17.221 -23.694 1.00 43.60 161 GLN E O 1
ATOM 13210 N N . GLY E 1 162 ? 135.436 18.608 -23.157 1.00 41.35 162 GLY E N 1
ATOM 13211 C CA . GLY E 1 162 ? 134.990 18.750 -21.782 1.00 37.30 162 GLY E CA 1
ATOM 13212 C C . GLY E 1 162 ? 136.073 19.385 -20.957 1.00 33.63 162 GLY E C 1
ATOM 13213 O O . GLY E 1 162 ? 136.984 19.954 -21.530 1.00 32.69 162 GLY E O 1
ATOM 13214 N N . ALA E 1 163 ? 135.983 19.296 -19.634 1.00 32.58 163 ALA E N 1
ATOM 13215 C CA . ALA E 1 163 ? 136.975 19.901 -18.737 1.00 31.10 163 ALA E CA 1
ATOM 13216 C C . ALA E 1 163 ? 137.200 19.015 -17.529 1.00 31.55 163 ALA E C 1
ATOM 13217 O O . ALA E 1 163 ? 136.295 18.287 -17.116 1.00 32.69 163 ALA E O 1
ATOM 13219 N N . LEU E 1 164 ? 138.410 19.056 -16.976 1.00 30.23 164 LEU E N 1
ATOM 13220 C CA . LEU E 1 164 ? 138.687 18.377 -15.724 1.00 28.65 164 LEU E CA 1
ATOM 13221 C C . LEU E 1 164 ? 138.821 19.416 -14.645 1.00 29.41 164 LEU E C 1
ATOM 13222 O O . LEU E 1 164 ? 139.524 20.397 -14.806 1.00 32.47 164 LEU E O 1
ATOM 13227 N N . GLY E 1 165 ? 138.090 19.220 -13.562 1.00 29.29 165 GLY E N 1
ATOM 13228 C CA . GLY E 1 165 ? 138.039 20.202 -12.505 1.00 29.32 165 GLY E CA 1
ATOM 13229 C C . GLY E 1 165 ? 138.849 19.778 -11.309 1.00 28.66 165 GLY E C 1
ATOM 13230 O O . GLY E 1 165 ? 138.803 18.619 -10.902 1.00 30.77 165 GLY E O 1
ATOM 13231 N N . LEU E 1 166 ? 139.605 20.718 -10.753 1.00 27.70 166 LEU E N 1
ATOM 13232 C CA . LEU E 1 166 ? 140.423 20.453 -9.578 1.00 27.95 166 LEU E CA 1
ATOM 13233 C C . LEU E 1 166 ? 140.000 21.326 -8.397 1.00 28.96 166 LEU E C 1
ATOM 13234 O O . LEU E 1 166 ? 140.780 21.583 -7.491 1.00 30.61 166 LEU E O 1
ATOM 13239 N N . GLY E 1 167 ? 138.753 21.766 -8.400 1.00 28.07 167 GLY E N 1
ATOM 13240 C CA . GLY E 1 167 ? 138.291 22.683 -7.388 1.00 29.41 167 GLY E CA 1
ATOM 13241 C C . GLY E 1 167 ? 138.106 21.974 -6.071 1.00 30.67 167 GLY E C 1
ATOM 13242 O O . GLY E 1 167 ? 138.356 20.767 -5.956 1.00 31.79 167 GLY E O 1
ATOM 13243 N N . GLN E 1 168 ? 137.765 22.751 -5.050 1.00 32.70 168 GLN E N 1
ATOM 13244 C CA . GLN E 1 168 ? 137.421 22.226 -3.733 1.00 34.51 168 GLN E CA 1
ATOM 13245 C C . GLN E 1 168 ? 135.962 21.792 -3.711 1.00 36.39 168 GLN E C 1
ATOM 13246 O O . GLN E 1 168 ? 135.074 22.581 -3.408 1.00 39.72 168 GLN E O 1
ATOM 13252 N N . ALA E 1 169 ? 135.710 20.555 -4.109 1.00 33.46 169 ALA E N 1
ATOM 13253 C CA . ALA E 1 169 ? 134.353 20.085 -4.260 1.00 29.63 169 ALA E CA 1
ATOM 13254 C C . ALA E 1 169 ? 134.402 18.569 -4.227 1.00 26.16 169 ALA E C 1
ATOM 13255 O O . ALA E 1 169 ? 135.400 17.993 -4.611 1.00 27.98 169 ALA E O 1
ATOM 13257 N N . PRO E 1 170 ? 133.323 17.920 -3.785 1.00 28.28 170 PRO E N 1
ATOM 13258 C CA . PRO E 1 170 ? 133.398 16.497 -3.445 1.00 29.88 170 PRO E CA 1
ATOM 13259 C C . PRO E 1 170 ? 133.754 15.511 -4.565 1.00 30.08 170 PRO E C 1
ATOM 13260 O O . PRO E 1 170 ? 134.380 14.501 -4.244 1.00 27.59 170 PRO E O 1
ATOM 13264 N N . ILE E 1 171 ? 133.405 15.749 -5.824 1.00 31.06 171 ILE E N 1
ATOM 13265 C CA . ILE E 1 171 ? 133.872 14.786 -6.818 1.00 28.18 171 ILE E CA 1
ATOM 13266 C C . ILE E 1 171 ? 134.850 15.414 -7.815 1.00 30.39 171 ILE E C 1
ATOM 13267 O O . ILE E 1 171 ? 134.916 15.014 -8.982 1.00 31.66 171 ILE E O 1
ATOM 13272 N N . SER E 1 172 ? 135.647 16.364 -7.331 1.00 27.73 172 SER E N 1
ATOM 13273 C CA . SER E 1 172 ? 136.729 16.912 -8.130 1.00 28.32 172 SER E CA 1
ATOM 13274 C C . SER E 1 172 ? 137.731 15.804 -8.412 1.00 29.97 172 SER E C 1
ATOM 13275 O O . SER E 1 172 ? 137.738 14.806 -7.725 1.00 32.19 172 SER E O 1
ATOM 13278 N N . LEU E 1 173 ? 138.574 15.979 -9.420 1.00 28.89 173 LEU E N 1
ATOM 13279 C CA . LEU E 1 173 ? 139.504 14.943 -9.794 1.00 27.80 173 LEU E CA 1
ATOM 13280 C C . LEU E 1 173 ? 140.464 14.614 -8.668 1.00 29.94 173 LEU E C 1
ATOM 13281 O O . LEU E 1 173 ? 140.616 13.457 -8.317 1.00 29.61 173 LEU E O 1
ATOM 13286 N N . GLN E 1 174 ? 141.085 15.613 -8.067 1.00 32.16 174 GLN E N 1
ATOM 13287 C CA . GLN E 1 174 ? 142.069 15.312 -7.037 1.00 32.12 174 GLN E CA 1
ATOM 13288 C C . GLN E 1 174 ? 141.387 14.683 -5.819 1.00 32.64 174 GLN E C 1
ATOM 13289 O O . GLN E 1 174 ? 141.944 13.769 -5.225 1.00 35.08 174 GLN E O 1
ATOM 13295 N N . ASN E 1 175 ? 140.186 15.136 -5.453 1.00 29.53 175 ASN E N 1
ATOM 13296 C CA . ASN E 1 175 ? 139.512 14.580 -4.283 1.00 29.36 175 ASN E CA 1
ATOM 13297 C C . ASN E 1 175 ? 139.241 13.088 -4.510 1.00 29.89 175 ASN E C 1
ATOM 13298 O O . ASN E 1 175 ? 139.312 12.276 -3.587 1.00 30.52 175 ASN E O 1
ATOM 13307 N N . GLN E 1 176 ? 138.946 12.711 -5.744 1.00 29.76 176 GLN E N 1
ATOM 13308 C CA . GLN E 1 176 ? 138.695 11.306 -6.019 1.00 30.42 176 GLN E CA 1
ATOM 13309 C C . GLN E 1 176 ? 139.978 10.484 -6.066 1.00 28.84 176 GLN E C 1
ATOM 13310 O O . GLN E 1 176 ? 139.980 9.333 -5.627 1.00 29.30 176 GLN E O 1
ATOM 13316 N N . LEU E 1 177 ? 141.061 11.060 -6.578 1.00 23.88 177 LEU E N 1
ATOM 13317 C CA . LEU E 1 177 ? 142.349 10.364 -6.590 1.00 24.83 177 LEU E CA 1
ATOM 13318 C C . LEU E 1 177 ? 142.885 10.179 -5.180 1.00 25.52 177 LEU E C 1
ATOM 13319 O O . LEU E 1 177 ? 143.392 9.119 -4.834 1.00 27.55 177 LEU E O 1
ATOM 13324 N N . PHE E 1 178 ? 142.788 11.228 -4.376 1.00 26.32 178 PHE E N 1
ATOM 13325 C CA . PHE E 1 178 ? 143.178 11.172 -2.982 1.00 25.41 178 PHE E CA 1
ATOM 13326 C C . PHE E 1 178 ? 142.495 10.028 -2.258 1.00 25.63 178 PHE E C 1
ATOM 13327 O O . PHE E 1 178 ? 143.111 9.253 -1.526 1.00 29.40 178 PHE E O 1
ATOM 13335 N N . SER E 1 179 ? 141.191 9.952 -2.421 1.00 26.66 179 SER E N 1
ATOM 13336 C CA . SER E 1 179 ? 140.419 9.050 -1.595 1.00 32.56 179 SER E CA 1
ATOM 13337 C C . SER E 1 179 ? 140.561 7.602 -2.084 1.00 28.39 179 SER E C 1
ATOM 13338 O O . SER E 1 179 ? 140.616 6.675 -1.293 1.00 27.85 179 SER E O 1
ATOM 13341 N N . HIS E 1 180 ? 140.670 7.400 -3.384 1.00 26.64 180 HIS E N 1
ATOM 13342 C CA . HIS E 1 180 ? 140.782 6.040 -3.869 1.00 29.79 180 HIS E CA 1
ATOM 13343 C C . HIS E 1 180 ? 142.139 5.427 -3.481 1.00 29.97 180 HIS E C 1
ATOM 13344 O O . HIS E 1 180 ? 142.217 4.257 -3.147 1.00 30.40 180 HIS E O 1
ATOM 13351 N N . PHE E 1 181 ? 143.207 6.219 -3.520 1.00 29.79 181 PHE E N 1
ATOM 13352 C CA . PHE E 1 181 ? 144.550 5.680 -3.292 1.00 29.41 181 PHE E CA 1
ATOM 13353 C C . PHE E 1 181 ? 145.137 5.990 -1.896 1.00 30.91 181 PHE E C 1
ATOM 13354 O O . PHE E 1 181 ? 146.220 5.505 -1.551 1.00 32.43 181 PHE E O 1
ATOM 13362 N N . GLY E 1 182 ? 144.421 6.765 -1.091 1.00 28.71 182 GLY E N 1
ATOM 13363 C CA . GLY E 1 182 ? 144.906 7.123 0.220 1.00 29.64 182 GLY E CA 1
ATOM 13364 C C . GLY E 1 182 ? 146.119 8.028 0.145 1.00 30.39 182 GLY E C 1
ATOM 13365 O O . GLY E 1 182 ? 147.036 7.882 0.959 1.00 32.55 182 GLY E O 1
ATOM 13366 N N . LEU E 1 183 ? 146.126 8.952 -0.822 1.00 29.42 183 LEU E N 1
ATOM 13367 C CA . LEU E 1 183 ? 147.245 9.882 -1.012 1.00 29.46 183 LEU E CA 1
ATOM 13368 C C . LEU E 1 183 ? 147.170 10.988 0.002 1.00 31.60 183 LEU E C 1
ATOM 13369 O O . LEU E 1 183 ? 146.085 11.327 0.460 1.00 33.89 183 LEU E O 1
ATOM 13374 N N . LYS E 1 184 ? 148.305 11.595 0.317 1.00 31.09 184 LYS E N 1
ATOM 13375 C CA . LYS E 1 184 ? 148.290 12.839 1.074 1.00 35.03 184 LYS E CA 1
ATOM 13376 C C . LYS E 1 184 ? 147.521 13.879 0.234 1.00 34.26 184 LYS E C 1
ATOM 13377 O O . LYS E 1 184 ? 147.588 13.820 -0.999 1.00 30.75 184 LYS E O 1
ATOM 13383 N N . ARG E 1 185 ? 146.745 14.774 0.881 1.00 32.04 185 ARG E N 1
ATOM 13384 C CA . ARG E 1 185 ? 145.941 15.786 0.169 1.00 27.38 185 ARG E CA 1
ATOM 13385 C C . ARG E 1 185 ? 146.772 16.999 -0.277 1.00 28.19 185 ARG E C 1
ATOM 13386 O O . ARG E 1 185 ? 146.848 18.014 0.413 1.00 30.63 185 ARG E O 1
ATOM 13394 N N . GLN E 1 186 ? 147.397 16.876 -1.441 1.00 27.49 186 GLN E N 1
ATOM 13395 C CA . GLN E 1 186 ? 148.302 17.894 -1.931 1.00 28.11 186 GLN E CA 1
ATOM 13396 C C . GLN E 1 186 ? 148.416 17.715 -3.428 1.00 28.30 186 GLN E C 1
ATOM 13397 O O . GLN E 1 186 ? 148.503 16.592 -3.890 1.00 30.08 186 GLN E O 1
ATOM 13403 N N . PHE E 1 187 ? 148.386 18.779 -4.210 1.00 26.96 187 PHE E N 1
ATOM 13404 C CA . PHE E 1 187 ? 148.777 18.619 -5.597 1.00 25.05 187 PHE E CA 1
ATOM 13405 C C . PHE E 1 187 ? 149.593 19.802 -6.044 1.00 28.39 187 PHE E C 1
ATOM 13406 O O . PHE E 1 187 ? 149.527 20.856 -5.457 1.00 27.44 187 PHE E O 1
ATOM 13414 N N . SER E 1 188 ? 150.401 19.589 -7.066 1.00 32.00 188 SER E N 1
ATOM 13415 C CA . SER E 1 188 ? 151.334 20.584 -7.543 1.00 32.93 188 SER E CA 1
ATOM 13416 C C . SER E 1 188 ? 151.163 20.778 -9.041 1.00 33.57 188 SER E C 1
ATOM 13417 O O . SER E 1 188 ? 151.087 19.813 -9.800 1.00 34.32 188 SER E O 1
ATOM 13420 N N . VAL E 1 189 ? 151.159 22.034 -9.460 1.00 34.29 189 VAL E N 1
ATOM 13421 C CA . VAL E 1 189 ? 150.955 22.404 -10.855 1.00 32.56 189 VAL E CA 1
ATOM 13422 C C . VAL E 1 189 ? 152.167 23.069 -11.470 1.00 31.37 189 VAL E C 1
ATOM 13423 O O . VAL E 1 189 ? 152.625 24.094 -10.982 1.00 33.68 189 VAL E O 1
ATOM 13427 N N . CYS E 1 190 ? 152.664 22.507 -12.561 1.00 31.10 190 CYS E N 1
ATOM 13428 C CA . CYS E 1 190 ? 153.746 23.131 -13.275 1.00 31.21 190 CYS E CA 1
ATOM 13429 C C . CYS E 1 190 ? 153.389 23.278 -14.757 1.00 33.34 190 CYS E C 1
ATOM 13430 O O . CYS E 1 190 ? 153.667 22.396 -15.574 1.00 32.56 190 CYS E O 1
ATOM 13433 N N . LEU E 1 191 ? 152.767 24.404 -15.101 1.00 31.73 191 LEU E N 1
ATOM 13434 C CA . LEU E 1 191 ? 152.399 24.633 -16.484 1.00 32.61 191 LEU E CA 1
ATOM 13435 C C . LEU E 1 191 ? 153.593 25.053 -17.338 1.00 33.79 191 LEU E C 1
ATOM 13436 O O . LEU E 1 191 ? 154.447 25.822 -16.916 1.00 34.07 191 LEU E O 1
ATOM 13441 N N . SER E 1 192 ? 153.625 24.547 -18.560 1.00 34.90 192 SER E N 1
ATOM 13442 C CA . SER E 1 192 ? 154.653 24.896 -19.502 1.00 35.41 192 SER E CA 1
ATOM 13443 C C . SER E 1 192 ? 154.243 26.072 -20.356 1.00 38.70 192 SER E C 1
ATOM 13444 O O . SER E 1 192 ? 153.121 26.128 -20.861 1.00 38.72 192 SER E O 1
ATOM 13447 N N . ARG E 1 193 ? 155.160 27.026 -20.479 1.00 38.97 193 ARG E N 1
ATOM 13448 C CA . ARG E 1 193 ? 155.005 28.169 -21.353 1.00 36.66 193 ARG E CA 1
ATOM 13449 C C . ARG E 1 193 ? 155.007 27.779 -22.825 1.00 38.64 193 ARG E C 1
ATOM 13450 O O . ARG E 1 193 ? 154.473 28.502 -23.664 1.00 40.22 193 ARG E O 1
ATOM 13458 N N . TYR E 1 194 ? 155.589 26.625 -23.137 1.00 39.39 194 TYR E N 1
ATOM 13459 C CA . TYR E 1 194 ? 155.808 26.214 -24.530 1.00 41.84 194 TYR E CA 1
ATOM 13460 C C . TYR E 1 194 ? 154.805 25.203 -25.033 1.00 42.59 194 TYR E C 1
ATOM 13461 O O . TYR E 1 194 ? 154.458 24.264 -24.336 1.00 41.71 194 TYR E O 1
ATOM 13470 N N . SER E 1 195 ? 154.316 25.436 -26.245 1.00 45.98 195 SER E N 1
ATOM 13471 C CA . SER E 1 195 ? 153.392 24.523 -26.893 1.00 47.15 195 SER E CA 1
ATOM 13472 C C . SER E 1 195 ? 154.139 23.274 -27.332 1.00 48.92 195 SER E C 1
ATOM 13473 O O . SER E 1 195 ? 153.517 22.249 -27.619 1.00 49.58 195 SER E O 1
ATOM 13476 N N . THR E 1 196 ? 155.471 23.365 -27.393 1.00 47.91 196 THR E N 1
ATOM 13477 C CA . THR E 1 196 ? 156.300 22.242 -27.853 1.00 47.99 196 THR E CA 1
ATOM 13478 C C . THR E 1 196 ? 156.762 21.292 -26.731 1.00 45.41 196 THR E C 1
ATOM 13479 O O . THR E 1 196 ? 157.298 20.230 -27.015 1.00 44.30 196 THR E O 1
ATOM 13483 N N . SER E 1 197 ? 156.497 21.624 -25.470 1.00 43.83 197 SER E N 1
ATOM 13484 C CA . SER E 1 197 ? 156.830 20.719 -24.375 1.00 42.55 197 SER E CA 1
ATOM 13485 C C . SER E 1 197 ? 155.769 20.789 -23.284 1.00 40.38 197 SER E C 1
ATOM 13486 O O . SER E 1 197 ? 155.214 21.842 -23.021 1.00 45.07 197 SER E O 1
ATOM 13489 N N . ASN E 1 198 ? 155.504 19.657 -22.644 1.00 40.08 198 ASN E N 1
ATOM 13490 C CA . ASN E 1 198 ? 154.442 19.546 -21.654 1.00 38.51 198 ASN E CA 1
ATOM 13491 C C . ASN E 1 198 ? 154.829 20.014 -20.273 1.00 35.07 198 ASN E C 1
ATOM 13492 O O . ASN E 1 198 ? 155.997 20.062 -19.932 1.00 38.23 198 ASN E O 1
ATOM 13497 N N . GLY E 1 199 ? 153.822 20.383 -19.500 1.00 31.59 199 GLY E N 1
ATOM 13498 C CA . GLY E 1 199 ? 153.962 20.524 -18.068 1.00 35.36 199 GLY E CA 1
ATOM 13499 C C . GLY E 1 199 ? 153.259 19.355 -17.364 1.00 34.76 199 GLY E C 1
ATOM 13500 O O . GLY E 1 199 ? 152.903 18.369 -18.010 1.00 33.32 199 GLY E O 1
ATOM 13501 N N . ALA E 1 200 ? 153.062 19.450 -16.046 1.00 33.87 200 ALA E N 1
ATOM 13502 C CA . ALA E 1 200 ? 152.472 18.343 -15.286 1.00 34.79 200 ALA E CA 1
ATOM 13503 C C . ALA E 1 200 ? 151.696 18.795 -14.042 1.00 36.67 200 ALA E C 1
ATOM 13504 O O . ALA E 1 200 ? 151.929 19.888 -13.499 1.00 36.63 200 ALA E O 1
ATOM 13506 N N . ILE E 1 201 ? 150.781 17.928 -13.601 1.00 34.96 201 ILE E N 1
ATOM 13507 C CA . ILE E 1 201 ? 150.168 18.004 -12.277 1.00 30.19 201 ILE E CA 1
ATOM 13508 C C . ILE E 1 201 ? 150.613 16.768 -11.504 1.00 29.75 201 ILE E C 1
ATOM 13509 O O . ILE E 1 201 ? 150.580 15.643 -12.025 1.00 29.51 201 ILE E O 1
ATOM 13514 N N . LEU E 1 202 ? 151.026 16.965 -10.263 1.00 28.98 202 LEU E N 1
ATOM 13515 C CA . LEU E 1 202 ? 151.488 15.864 -9.434 1.00 31.53 202 LEU E CA 1
ATOM 13516 C C . LEU E 1 202 ? 150.529 15.720 -8.306 1.00 30.24 202 LEU E C 1
ATOM 13517 O O . LEU E 1 202 ? 150.116 16.717 -7.730 1.00 31.34 202 LEU E O 1
ATOM 13522 N N . PHE E 1 203 ? 150.133 14.493 -8.010 1.00 28.90 203 PHE E N 1
ATOM 13523 C CA . PHE E 1 203 ? 149.164 14.249 -6.954 1.00 27.08 203 PHE E CA 1
ATOM 13524 C C . PHE E 1 203 ? 149.800 13.395 -5.883 1.00 26.38 203 PHE E C 1
ATOM 13525 O O . PHE E 1 203 ? 150.274 12.309 -6.158 1.00 29.52 203 PHE E O 1
ATOM 13533 N N . GLY E 1 204 ? 149.798 13.869 -4.652 1.00 28.17 204 GLY E N 1
ATOM 13534 C CA . GLY E 1 204 ? 150.446 13.154 -3.574 1.00 27.27 204 GLY E CA 1
ATOM 13535 C C . GLY E 1 204 ? 151.518 14.025 -2.964 1.00 30.93 204 GLY E C 1
ATOM 13536 O O . GLY E 1 204 ? 151.712 15.178 -3.372 1.00 30.06 204 GLY E O 1
ATOM 13537 N N . ASP E 1 205 ? 152.184 13.484 -1.952 1.00 34.03 205 ASP E N 1
ATOM 13538 C CA . ASP E 1 205 ? 153.172 14.223 -1.193 1.00 36.24 205 ASP E CA 1
ATOM 13539 C C . ASP E 1 205 ? 154.484 14.295 -1.946 1.00 39.55 205 ASP E C 1
ATOM 13540 O O . ASP E 1 205 ? 155.092 13.265 -2.198 1.00 43.69 205 ASP E O 1
ATOM 13545 N N . ILE E 1 206 ? 154.988 15.486 -2.229 1.00 39.71 206 ILE E N 1
ATOM 13546 C CA . ILE E 1 206 ? 156.226 15.530 -2.990 1.00 42.21 206 ILE E CA 1
ATOM 13547 C C . ILE E 1 206 ? 157.415 15.525 -2.064 1.00 41.11 206 ILE E C 1
ATOM 13548 O O . ILE E 1 206 ? 158.514 15.324 -2.515 1.00 43.67 206 ILE E O 1
ATOM 13553 N N . ASN E 1 207 ? 157.163 15.606 -0.763 1.00 41.73 207 ASN E N 1
ATOM 13554 C CA . ASN E 1 207 ? 158.224 15.665 0.227 1.00 46.76 207 ASN E CA 1
ATOM 13555 C C . ASN E 1 207 ? 158.265 14.342 0.926 1.00 48.80 207 ASN E C 1
ATOM 13556 O O . ASN E 1 207 ? 158.855 14.201 1.989 1.00 52.68 207 ASN E O 1
ATOM 13561 N N . ASP E 1 208 ? 157.714 13.349 0.258 1.00 49.13 208 ASP E N 1
ATOM 13562 C CA . ASP E 1 208 ? 157.610 12.025 0.801 1.00 51.45 208 ASP E CA 1
ATOM 13563 C C . ASP E 1 208 ? 158.812 11.329 0.238 1.00 58.39 208 ASP E C 1
ATOM 13564 O O . ASP E 1 208 ? 158.968 11.251 -0.978 1.00 59.47 208 ASP E O 1
ATOM 13569 N N . PRO E 1 209 ? 159.733 10.939 1.131 1.00 65.16 209 PRO E N 1
ATOM 13570 C CA . PRO E 1 209 ? 160.984 10.228 0.839 1.00 67.79 209 PRO E CA 1
ATOM 13571 C C . PRO E 1 209 ? 160.763 9.066 -0.126 1.00 64.63 209 PRO E C 1
ATOM 13572 O O . PRO E 1 209 ? 161.677 8.704 -0.852 1.00 61.40 209 PRO E O 1
ATOM 13576 N N . ASN E 1 210 ? 159.579 8.466 -0.123 1.00 66.05 210 ASN E N 1
ATOM 13577 C CA . ASN E 1 210 ? 159.294 7.432 -1.117 1.00 68.02 210 ASN E CA 1
ATOM 13578 C C . ASN E 1 210 ? 159.233 7.999 -2.536 1.00 65.59 210 ASN E C 1
ATOM 13579 O O . ASN E 1 210 ? 159.515 7.302 -3.508 1.00 66.93 210 ASN E O 1
ATOM 13584 N N . ASN E 1 211 ? 158.900 9.270 -2.672 1.00 61.85 211 ASN E N 1
ATOM 13585 C CA . ASN E 1 211 ? 158.800 9.797 -4.011 1.00 57.38 211 ASN E CA 1
ATOM 13586 C C . ASN E 1 211 ? 160.086 10.449 -4.390 1.00 58.27 211 ASN E C 1
ATOM 13587 O O . ASN E 1 211 ? 160.203 11.059 -5.435 1.00 56.65 211 ASN E O 1
ATOM 13592 N N . ASN E 1 212 ? 161.090 10.199 -3.577 1.00 61.62 212 ASN E N 1
ATOM 13593 C CA . ASN E 1 212 ? 162.324 10.941 -3.700 1.00 63.46 212 ASN E CA 1
ATOM 13594 C C . ASN E 1 212 ? 163.035 10.827 -5.065 1.00 60.32 212 ASN E C 1
ATOM 13595 O O . ASN E 1 212 ? 163.617 11.792 -5.511 1.00 57.20 212 ASN E O 1
ATOM 13600 N N . ASN E 1 213 ? 163.012 9.678 -5.738 1.00 61.93 213 ASN E N 1
ATOM 13601 C CA . ASN E 1 213 ? 163.796 9.655 -6.964 1.00 64.67 213 ASN E CA 1
ATOM 13602 C C . ASN E 1 213 ? 163.083 10.385 -8.046 1.00 56.93 213 ASN E C 1
ATOM 13603 O O . ASN E 1 213 ? 163.675 11.014 -8.946 1.00 54.54 213 ASN E O 1
ATOM 13608 N N . TYR E 1 214 ? 161.776 10.305 -7.973 1.00 50.65 214 TYR E N 1
ATOM 13609 C CA . TYR E 1 214 ? 161.030 10.890 -9.052 1.00 48.03 214 TYR E CA 1
ATOM 13610 C C . TYR E 1 214 ? 161.203 12.409 -9.022 1.00 46.69 214 TYR E C 1
ATOM 13611 O O . TYR E 1 214 ? 161.380 13.041 -10.066 1.00 47.22 214 TYR E O 1
ATOM 13620 N N . ILE E 1 215 ? 161.249 12.985 -7.830 1.00 45.72 215 ILE E N 1
ATOM 13621 C CA . ILE E 1 215 ? 161.307 14.429 -7.682 1.00 44.50 215 ILE E CA 1
ATOM 13622 C C . ILE E 1 215 ? 162.730 14.924 -7.472 1.00 48.13 215 ILE E C 1
ATOM 13623 O O . ILE E 1 215 ? 162.938 16.098 -7.212 1.00 46.86 215 ILE E O 1
ATOM 13628 N N . HIS E 1 216 ? 163.715 14.042 -7.618 1.00 53.18 216 HIS E N 1
ATOM 13629 C CA . HIS E 1 216 ? 165.089 14.401 -7.305 1.00 56.70 216 HIS E CA 1
ATOM 13630 C C . HIS E 1 216 ? 165.616 15.621 -8.054 1.00 55.61 216 HIS E C 1
ATOM 13631 O O . HIS E 1 216 ? 166.328 16.438 -7.476 1.00 56.67 216 HIS E O 1
ATOM 13638 N N . ASN E 1 217 ? 165.285 15.752 -9.330 1.00 52.96 217 ASN E N 1
ATOM 13639 C CA . ASN E 1 217 ? 165.777 16.884 -10.103 1.00 54.09 217 ASN E CA 1
ATOM 13640 C C . ASN E 1 217 ? 165.145 18.232 -9.681 1.00 50.81 217 ASN E C 1
ATOM 13641 O O . ASN E 1 217 ? 165.550 19.291 -10.152 1.00 49.43 217 ASN E O 1
ATOM 13646 N N . SER E 1 218 ? 164.124 18.201 -8.828 1.00 49.29 218 SER E N 1
ATOM 13647 C CA . SER E 1 218 ? 163.495 19.449 -8.395 1.00 44.16 218 SER E CA 1
ATOM 13648 C C . SER E 1 218 ? 163.889 19.878 -6.973 1.00 44.75 218 SER E C 1
ATOM 13649 O O . SER E 1 218 ? 163.353 20.841 -6.451 1.00 43.44 218 SER E O 1
ATOM 13652 N N . LEU E 1 219 ? 164.843 19.189 -6.358 1.00 46.38 219 LEU E N 1
ATOM 13653 C CA . LEU E 1 219 ? 165.124 19.380 -4.937 1.00 45.45 219 LEU E CA 1
ATOM 13654 C C . LEU E 1 219 ? 165.622 20.759 -4.535 1.00 45.63 219 LEU E C 1
ATOM 13655 O O . LEU E 1 219 ? 165.352 21.214 -3.436 1.00 44.74 219 LEU E O 1
ATOM 13660 N N . ASP E 1 220 ? 166.372 21.418 -5.402 1.00 48.44 220 ASP E N 1
ATOM 13661 C CA . ASP E 1 220 ? 166.861 22.737 -5.052 1.00 52.40 220 ASP E CA 1
ATOM 13662 C C . ASP E 1 220 ? 165.713 23.711 -5.036 1.00 47.70 220 ASP E C 1
ATOM 13663 O O . ASP E 1 220 ? 165.655 24.575 -4.176 1.00 50.83 220 ASP E O 1
ATOM 13668 N N . VAL E 1 221 ? 164.787 23.544 -5.974 1.00 40.65 221 VAL E N 1
ATOM 13669 C CA . VAL E 1 221 ? 163.597 24.380 -6.057 1.00 35.89 221 VAL E CA 1
ATOM 13670 C C . VAL E 1 221 ? 162.698 24.304 -4.805 1.00 36.51 221 VAL E C 1
ATOM 13671 O O . VAL E 1 221 ? 162.251 25.331 -4.288 1.00 37.24 221 VAL E O 1
ATOM 13675 N N . LEU E 1 222 ? 162.444 23.087 -4.332 1.00 35.34 222 LEU E N 1
ATOM 13676 C CA . LEU E 1 222 ? 161.593 22.841 -3.172 1.00 34.89 222 LEU E CA 1
ATOM 13677 C C . LEU E 1 222 ? 162.178 23.417 -1.904 1.00 39.06 222 LEU E C 1
ATOM 13678 O O . LEU E 1 222 ? 161.462 23.833 -1.002 1.00 42.48 222 LEU E O 1
ATOM 13683 N N . HIS E 1 223 ? 163.497 23.397 -1.844 1.00 43.07 223 HIS E N 1
ATOM 13684 C CA . HIS E 1 223 ? 164.248 23.915 -0.712 1.00 49.78 223 HIS E CA 1
ATOM 13685 C C . HIS E 1 223 ? 163.947 25.388 -0.505 1.00 49.05 223 HIS E C 1
ATOM 13686 O O . HIS E 1 223 ? 163.922 25.876 0.622 1.00 51.26 223 HIS E O 1
ATOM 13693 N N . ASP E 1 224 ? 163.694 26.081 -1.609 1.00 46.12 224 ASP E N 1
ATOM 13694 C CA . ASP E 1 224 ? 163.517 27.519 -1.583 1.00 45.78 224 ASP E CA 1
ATOM 13695 C C . ASP E 1 224 ? 162.072 27.975 -1.731 1.00 40.61 224 ASP E C 1
ATOM 13696 O O . ASP E 1 224 ? 161.830 29.178 -1.870 1.00 40.56 224 ASP E O 1
ATOM 13701 N N . LEU E 1 225 ? 161.121 27.042 -1.682 1.00 37.49 225 LEU E N 1
ATOM 13702 C CA . LEU E 1 225 ? 159.725 27.417 -1.802 1.00 34.85 225 LEU E CA 1
ATOM 13703 C C . LEU E 1 225 ? 159.278 28.390 -0.731 1.00 35.41 225 LEU E C 1
ATOM 13704 O O . LEU E 1 225 ? 159.646 28.255 0.435 1.00 36.74 225 LEU E O 1
ATOM 13709 N N . VAL E 1 226 ? 158.425 29.324 -1.143 1.00 34.25 226 VAL E N 1
ATOM 13710 C CA . VAL E 1 226 ? 157.817 30.311 -0.271 1.00 34.31 226 VAL E CA 1
ATOM 13711 C C . VAL E 1 226 ? 156.308 30.026 -0.180 1.00 33.66 226 VAL E C 1
ATOM 13712 O O . VAL E 1 226 ? 155.682 29.665 -1.167 1.00 33.49 226 VAL E O 1
ATOM 13716 N N . TYR E 1 227 ? 155.736 30.172 1.008 1.00 33.85 227 TYR E N 1
ATOM 13717 C CA . TYR E 1 227 ? 154.336 29.830 1.238 1.00 33.62 227 TYR E CA 1
ATOM 13718 C C . TYR E 1 227 ? 153.479 31.023 1.653 1.00 32.34 227 TYR E C 1
ATOM 13719 O O . TYR E 1 227 ? 153.976 31.976 2.241 1.00 33.68 227 TYR E O 1
ATOM 13728 N N . THR E 1 228 ? 152.188 30.962 1.338 1.00 32.15 228 THR E N 1
ATOM 13729 C CA . THR E 1 228 ? 151.224 31.974 1.791 1.00 35.13 228 THR E CA 1
ATOM 13730 C C . THR E 1 228 ? 149.886 31.265 2.034 1.00 33.63 228 THR E C 1
ATOM 13731 O O . THR E 1 228 ? 149.604 30.247 1.396 1.00 32.87 228 THR E O 1
ATOM 13735 N N . PRO E 1 229 ? 149.060 31.786 2.965 1.00 35.11 229 PRO E N 1
ATOM 13736 C CA . PRO E 1 229 ? 147.811 31.083 3.290 1.00 33.99 229 PRO E CA 1
ATOM 13737 C C . PRO E 1 229 ? 146.838 30.979 2.118 1.00 33.28 229 PRO E C 1
ATOM 13738 O O . PRO E 1 229 ? 146.652 31.889 1.308 1.00 33.28 229 PRO E O 1
ATOM 13742 N N . LEU E 1 230 ? 146.202 29.825 2.045 1.00 34.16 230 LEU E N 1
ATOM 13743 C CA . LEU E 1 230 ? 145.231 29.554 1.005 1.00 33.60 230 LEU E CA 1
ATOM 13744 C C . LEU E 1 230 ? 143.824 29.625 1.592 1.00 36.42 230 LEU E C 1
ATOM 13745 O O . LEU E 1 230 ? 143.562 29.042 2.653 1.00 37.06 230 LEU E O 1
ATOM 13750 N N . THR E 1 231 ? 142.932 30.352 0.918 1.00 36.35 231 THR E N 1
ATOM 13751 C CA . THR E 1 231 ? 141.525 30.405 1.305 1.00 36.46 231 THR E CA 1
ATOM 13752 C C . THR E 1 231 ? 140.635 29.925 0.159 1.00 36.50 231 THR E C 1
ATOM 13753 O O . THR E 1 231 ? 140.988 30.089 -1.012 1.00 36.07 231 THR E O 1
ATOM 13757 N N . ILE E 1 232 ? 139.467 29.376 0.501 1.00 36.41 232 ILE E N 1
ATOM 13758 C CA . ILE E 1 232 ? 138.588 28.719 -0.470 1.00 34.72 232 ILE E CA 1
ATOM 13759 C C . ILE E 1 232 ? 137.222 29.375 -0.469 1.00 35.59 232 ILE E C 1
ATOM 13760 O O . ILE E 1 232 ? 136.658 29.581 0.608 1.00 39.56 232 ILE E O 1
ATOM 13765 N N . SER E 1 233 ? 136.681 29.711 -1.644 1.00 32.97 233 SER E N 1
ATOM 13766 C CA . SER E 1 233 ? 135.362 30.356 -1.677 1.00 34.05 233 SER E CA 1
ATOM 13767 C C . SER E 1 233 ? 134.269 29.336 -1.434 1.00 34.00 233 SER E C 1
ATOM 13768 O O . SER E 1 233 ? 134.522 28.140 -1.481 1.00 32.58 233 SER E O 1
ATOM 13771 N N . LYS E 1 234 ? 133.045 29.818 -1.222 1.00 38.49 234 LYS E N 1
ATOM 13772 C CA . LYS E 1 234 ? 131.909 28.940 -0.972 1.00 44.50 234 LYS E CA 1
ATOM 13773 C C . LYS E 1 234 ? 131.635 28.078 -2.210 1.00 48.65 234 LYS E C 1
ATOM 13774 O O . LYS E 1 234 ? 130.907 27.089 -2.143 1.00 49.10 234 LYS E O 1
ATOM 13780 N N . GLN E 1 235 ? 132.225 28.452 -3.342 1.00 51.63 235 GLN E N 1
ATOM 13781 C CA . GLN E 1 235 ? 132.083 27.646 -4.547 1.00 51.22 235 GLN E CA 1
ATOM 13782 C C . GLN E 1 235 ? 133.325 26.784 -4.879 1.00 43.73 235 GLN E C 1
ATOM 13783 O O . GLN E 1 235 ? 133.417 26.147 -5.940 1.00 41.59 235 GLN E O 1
ATOM 13789 N N . GLY E 1 236 ? 134.281 26.769 -3.958 1.00 36.36 236 GLY E N 1
ATOM 13790 C CA . GLY E 1 236 ? 135.408 25.874 -4.073 1.00 31.41 236 GLY E CA 1
ATOM 13791 C C . GLY E 1 236 ? 136.595 26.374 -4.872 1.00 29.46 236 GLY E C 1
ATOM 13792 O O . GLY E 1 236 ? 137.426 25.581 -5.308 1.00 27.50 236 GLY E O 1
ATOM 13793 N N . GLU E 1 237 ? 136.675 27.683 -5.069 1.00 31.02 237 GLU E N 1
ATOM 13794 C CA . GLU E 1 237 ? 137.779 28.303 -5.812 1.00 30.53 237 GLU E CA 1
ATOM 13795 C C . GLU E 1 237 ? 138.962 28.641 -4.904 1.00 30.82 237 GLU E C 1
ATOM 13796 O O . GLU E 1 237 ? 138.799 28.861 -3.705 1.00 32.07 237 GLU E O 1
ATOM 13802 N N . TYR E 1 238 ? 140.149 28.672 -5.491 1.00 28.88 238 TYR E N 1
ATOM 13803 C CA . TYR E 1 238 ? 141.383 28.957 -4.761 1.00 28.17 238 TYR E CA 1
ATOM 13804 C C . TYR E 1 238 ? 141.742 30.440 -4.760 1.00 27.89 238 TYR E C 1
ATOM 13805 O O . TYR E 1 238 ? 141.802 31.063 -5.811 1.00 26.28 238 TYR E O 1
ATOM 13814 N N . PHE E 1 239 ? 141.972 30.994 -3.570 1.00 28.80 239 PHE E N 1
ATOM 13815 C CA . PHE E 1 239 ? 142.288 32.400 -3.400 1.00 30.51 239 PHE E CA 1
ATOM 13816 C C . PHE E 1 239 ? 143.533 32.562 -2.546 1.00 30.30 239 PHE E C 1
ATOM 13817 O O . PHE E 1 239 ? 143.767 31.774 -1.653 1.00 30.53 239 PHE E O 1
ATOM 13825 N N . ILE E 1 240 ? 144.328 33.592 -2.816 1.00 31.09 240 ILE E N 1
ATOM 13826 C CA . ILE E 1 240 ? 145.351 34.027 -1.875 1.00 30.22 240 ILE E CA 1
ATOM 13827 C C . ILE E 1 240 ? 145.198 35.523 -1.607 1.00 33.69 240 ILE E C 1
ATOM 13828 O O . ILE E 1 240 ? 144.412 36.181 -2.269 1.00 38.27 240 ILE E O 1
ATOM 13833 N N . GLN E 1 241 ? 145.943 36.055 -0.643 1.00 33.59 241 GLN E N 1
ATOM 13834 C CA . GLN E 1 241 ? 145.867 37.475 -0.291 1.00 36.49 241 GLN E CA 1
ATOM 13835 C C . GLN E 1 241 ? 147.012 38.307 -0.858 1.00 37.74 241 GLN E C 1
ATOM 13836 O O . GLN E 1 241 ? 148.177 38.060 -0.568 1.00 36.88 241 GLN E O 1
ATOM 13842 N N . VAL E 1 242 ? 146.669 39.286 -1.689 1.00 37.28 242 VAL E N 1
ATOM 13843 C CA . VAL E 1 242 ? 147.642 40.262 -2.195 1.00 35.06 242 VAL E CA 1
ATOM 13844 C C . VAL E 1 242 ? 147.390 41.595 -1.515 1.00 36.96 242 VAL E C 1
ATOM 13845 O O . VAL E 1 242 ? 146.329 42.214 -1.677 1.00 37.85 242 VAL E O 1
ATOM 13849 N N . ASN E 1 243 ? 148.356 41.997 -0.697 1.00 39.17 243 ASN E N 1
ATOM 13850 C CA . ASN E 1 243 ? 148.285 43.253 0.031 1.00 40.21 243 ASN E CA 1
ATOM 13851 C C . ASN E 1 243 ? 148.560 44.449 -0.853 1.00 36.20 243 ASN E C 1
ATOM 13852 O O . ASN E 1 243 ? 148.057 45.532 -0.595 1.00 36.10 243 ASN E O 1
ATOM 13857 N N . ALA E 1 244 ? 149.385 44.246 -1.875 1.00 34.47 244 ALA E N 1
ATOM 13858 C CA . ALA E 1 244 ? 149.741 45.304 -2.809 1.00 33.81 244 ALA E CA 1
ATOM 13859 C C . ALA E 1 244 ? 150.377 44.741 -4.070 1.00 33.64 244 ALA E C 1
ATOM 13860 O O . ALA E 1 244 ? 150.950 43.659 -4.066 1.00 34.79 244 ALA E O 1
ATOM 13862 N N . ILE E 1 245 ? 150.276 45.497 -5.148 1.00 35.17 245 ILE E N 1
ATOM 13863 C CA . ILE E 1 245 ? 151.079 45.273 -6.335 1.00 36.83 245 ILE E CA 1
ATOM 13864 C C . ILE E 1 245 ? 152.167 46.354 -6.427 1.00 38.84 245 ILE E C 1
ATOM 13865 O O . ILE E 1 245 ? 151.855 47.543 -6.606 1.00 38.20 245 ILE E O 1
ATOM 13870 N N . ARG E 1 246 ? 153.437 45.939 -6.357 1.00 41.32 246 ARG E N 1
ATOM 13871 C CA . ARG E 1 246 ? 154.565 46.884 -6.346 1.00 44.48 246 ARG E CA 1
ATOM 13872 C C . ARG E 1 246 ? 155.240 47.016 -7.701 1.00 42.70 246 ARG E C 1
ATOM 13873 O O . ARG E 1 246 ? 155.572 46.017 -8.314 1.00 42.61 246 ARG E O 1
ATOM 13881 N N . VAL E 1 247 ? 155.418 48.252 -8.161 1.00 43.72 247 VAL E N 1
ATOM 13882 C CA . VAL E 1 247 ? 156.214 48.571 -9.343 1.00 43.00 247 VAL E CA 1
ATOM 13883 C C . VAL E 1 247 ? 157.273 49.571 -8.921 1.00 44.66 247 VAL E C 1
ATOM 13884 O O . VAL E 1 247 ? 156.941 50.698 -8.562 1.00 46.04 247 VAL E O 1
ATOM 13888 N N . ASN E 1 248 ? 158.532 49.148 -8.930 1.00 47.74 248 ASN E N 1
ATOM 13889 C CA . ASN E 1 248 ? 159.624 49.926 -8.378 1.00 50.59 248 ASN E CA 1
ATOM 13890 C C . ASN E 1 248 ? 159.265 50.330 -6.958 1.00 50.97 248 ASN E C 1
ATOM 13891 O O . ASN E 1 248 ? 159.088 49.470 -6.103 1.00 50.82 248 ASN E O 1
ATOM 13896 N N . LYS E 1 249 ? 159.070 51.617 -6.707 1.00 52.03 249 LYS E N 1
ATOM 13897 C CA . LYS E 1 249 ? 158.676 52.016 -5.363 1.00 51.60 249 LYS E CA 1
ATOM 13898 C C . LYS E 1 249 ? 157.222 52.508 -5.286 1.00 50.28 249 LYS E C 1
ATOM 13899 O O . LYS E 1 249 ? 156.843 53.187 -4.332 1.00 48.45 249 LYS E O 1
ATOM 13905 N N . HIS E 1 250 ? 156.392 52.124 -6.252 1.00 48.82 250 HIS E N 1
ATOM 13906 C CA . HIS E 1 250 ? 154.985 52.492 -6.195 1.00 48.00 250 HIS E CA 1
ATOM 13907 C C . HIS E 1 250 ? 154.148 51.272 -5.794 1.00 47.61 250 HIS E C 1
ATOM 13908 O O . HIS E 1 250 ? 154.209 50.241 -6.449 1.00 48.29 250 HIS E O 1
ATOM 13915 N N . LEU E 1 251 ? 153.334 51.395 -4.745 1.00 47.25 251 LEU E N 1
ATOM 13916 C CA . LEU E 1 251 ? 152.501 50.278 -4.279 1.00 43.07 251 LEU E CA 1
ATOM 13917 C C . LEU E 1 251 ? 151.014 50.513 -4.426 1.00 37.03 251 LEU E C 1
ATOM 13918 O O . LEU E 1 251 ? 150.454 51.352 -3.760 1.00 38.60 251 LEU E O 1
ATOM 13923 N N . VAL E 1 252 ? 150.377 49.655 -5.210 1.00 36.98 252 VAL E N 1
ATOM 13924 C CA . VAL E 1 252 ? 148.945 49.689 -5.479 1.00 37.35 252 VAL E CA 1
ATOM 13925 C C . VAL E 1 252 ? 148.178 48.773 -4.548 1.00 37.56 252 VAL E C 1
ATOM 13926 O O . VAL E 1 252 ? 148.450 47.581 -4.513 1.00 41.19 252 VAL E O 1
ATOM 13930 N N . ILE E 1 253 ? 147.243 49.329 -3.784 1.00 37.63 253 ILE E N 1
ATOM 13931 C CA . ILE E 1 253 ? 146.533 48.580 -2.750 1.00 40.33 253 ILE E CA 1
ATOM 13932 C C . ILE E 1 253 ? 145.172 48.170 -3.291 1.00 44.12 253 ILE E C 1
ATOM 13933 O O . ILE E 1 253 ? 144.297 49.020 -3.474 1.00 46.97 253 ILE E O 1
ATOM 13938 N N . PRO E 1 254 ? 145.002 46.859 -3.575 1.00 43.71 254 PRO E N 1
ATOM 13939 C CA . PRO E 1 254 ? 143.812 46.282 -4.200 1.00 46.86 254 PRO E CA 1
ATOM 13940 C C . PRO E 1 254 ? 142.525 46.289 -3.380 1.00 53.87 254 PRO E C 1
ATOM 13941 O O . PRO E 1 254 ? 142.566 46.104 -2.159 1.00 53.20 254 PRO E O 1
ATOM 13945 N N . THR E 1 255 ? 141.421 46.585 -4.076 1.00 60.77 255 THR E N 1
ATOM 13946 C CA . THR E 1 255 ? 140.020 46.379 -3.660 1.00 64.22 255 THR E CA 1
ATOM 13947 C C . THR E 1 255 ? 139.111 46.876 -4.785 1.00 64.73 255 THR E C 1
ATOM 13948 O O . THR E 1 255 ? 139.335 47.955 -5.350 1.00 65.24 255 THR E O 1
ATOM 13952 N N . GLY E 1 271 ? 140.257 35.624 9.296 1.00 83.48 271 GLY E N 1
ATOM 13953 C CA . GLY E 1 271 ? 139.181 34.940 8.601 1.00 81.28 271 GLY E CA 1
ATOM 13954 C C . GLY E 1 271 ? 138.413 35.817 7.622 1.00 77.60 271 GLY E C 1
ATOM 13955 O O . GLY E 1 271 ? 137.226 36.108 7.808 1.00 79.16 271 GLY E O 1
ATOM 13956 N N . GLU E 1 272 ? 139.109 36.216 6.561 1.00 72.11 272 GLU E N 1
ATOM 13957 C CA . GLU E 1 272 ? 138.560 36.974 5.436 1.00 68.58 272 GLU E CA 1
ATOM 13958 C C . GLU E 1 272 ? 139.154 36.293 4.213 1.00 62.84 272 GLU E C 1
ATOM 13959 O O . GLU E 1 272 ? 140.320 35.928 4.250 1.00 63.87 272 GLU E O 1
ATOM 13965 N N . ILE E 1 273 ? 138.377 36.079 3.152 1.00 59.25 273 ILE E N 1
ATOM 13966 C CA . ILE E 1 273 ? 138.918 35.395 1.972 1.00 56.04 273 ILE E CA 1
ATOM 13967 C C . ILE E 1 273 ? 139.935 36.307 1.286 1.00 54.72 273 ILE E C 1
ATOM 13968 O O . ILE E 1 273 ? 139.768 37.529 1.277 1.00 57.07 273 ILE E O 1
ATOM 13973 N N . GLY E 1 274 ? 141.003 35.719 0.747 1.00 50.55 274 GLY E N 1
ATOM 13974 C CA . GLY E 1 274 ? 141.982 36.482 -0.007 1.00 46.81 274 GLY E CA 1
ATOM 13975 C C . GLY E 1 274 ? 141.343 37.140 -1.224 1.00 46.60 274 GLY E C 1
ATOM 13976 O O . GLY E 1 274 ? 140.283 36.729 -1.681 1.00 46.49 274 GLY E O 1
ATOM 13977 N N . GLY E 1 275 ? 141.999 38.152 -1.775 1.00 46.27 275 GLY E N 1
ATOM 13978 C CA . GLY E 1 275 ? 141.438 38.892 -2.889 1.00 44.82 275 GLY E CA 1
ATOM 13979 C C . GLY E 1 275 ? 141.906 38.478 -4.273 1.00 41.89 275 GLY E C 1
ATOM 13980 O O . GLY E 1 275 ? 141.414 39.003 -5.272 1.00 43.56 275 GLY E O 1
ATOM 13981 N N . ALA E 1 276 ? 142.876 37.576 -4.351 1.00 37.83 276 ALA E N 1
ATOM 13982 C CA . ALA E 1 276 ? 143.412 37.200 -5.643 1.00 31.56 276 ALA E CA 1
ATOM 13983 C C . ALA E 1 276 ? 142.977 35.779 -5.995 1.00 33.60 276 ALA E C 1
ATOM 13984 O O . ALA E 1 276 ? 143.313 34.815 -5.313 1.00 32.13 276 ALA E O 1
ATOM 13986 N N . LEU E 1 277 ? 142.188 35.666 -7.052 1.00 34.61 277 LEU E N 1
ATOM 13987 C CA . LEU E 1 277 ? 141.762 34.370 -7.529 1.00 32.04 277 LEU E CA 1
ATOM 13988 C C . LEU E 1 277 ? 142.906 33.754 -8.276 1.00 33.47 277 LEU E C 1
ATOM 13989 O O . LEU E 1 277 ? 143.611 34.448 -8.982 1.00 37.00 277 LEU E O 1
ATOM 13994 N N . ILE E 1 278 ? 143.091 32.449 -8.137 1.00 33.02 278 ILE E N 1
ATOM 13995 C CA . ILE E 1 278 ? 143.980 31.719 -9.028 1.00 30.91 278 ILE E CA 1
ATOM 13996 C C . ILE E 1 278 ? 143.181 30.807 -9.957 1.00 32.81 278 ILE E C 1
ATOM 13997 O O . ILE E 1 278 ? 142.367 30.009 -9.494 1.00 34.74 278 ILE E O 1
ATOM 14002 N N . THR E 1 279 ? 143.422 30.922 -11.264 1.00 33.38 279 THR E N 1
ATOM 14003 C CA . THR E 1 279 ? 142.637 30.206 -12.279 1.00 31.55 279 THR E CA 1
ATOM 14004 C C . THR E 1 279 ? 143.469 29.812 -13.493 1.00 33.07 279 THR E C 1
ATOM 14005 O O . THR E 1 279 ? 144.486 30.436 -13.778 1.00 34.09 279 THR E O 1
ATOM 14009 N N . THR E 1 280 ? 143.019 28.803 -14.231 1.00 33.23 280 THR E N 1
ATOM 14010 C CA . THR E 1 280 ? 143.719 28.366 -15.431 1.00 34.16 280 THR E CA 1
ATOM 14011 C C . THR E 1 280 ? 142.898 28.611 -16.701 1.00 34.94 280 THR E C 1
ATOM 14012 O O . THR E 1 280 ? 143.286 28.206 -17.792 1.00 37.27 280 THR E O 1
ATOM 14016 N N . THR E 1 281 ? 141.760 29.271 -16.568 1.00 34.87 281 THR E N 1
ATOM 14017 C CA . THR E 1 281 ? 140.824 29.325 -17.684 1.00 37.17 281 THR E CA 1
ATOM 14018 C C . THR E 1 281 ? 140.835 30.649 -18.458 1.00 39.81 281 THR E C 1
ATOM 14019 O O . THR E 1 281 ? 139.970 30.891 -19.308 1.00 42.29 281 THR E O 1
ATOM 14023 N N . HIS E 1 282 ? 141.805 31.507 -18.145 1.00 38.46 282 HIS E N 1
ATOM 14024 C CA . HIS E 1 282 ? 142.243 32.560 -19.060 1.00 37.93 282 HIS E CA 1
ATOM 14025 C C . HIS E 1 282 ? 143.744 32.770 -18.877 1.00 35.43 282 HIS E C 1
ATOM 14026 O O . HIS E 1 282 ? 144.242 32.652 -17.762 1.00 33.92 282 HIS E O 1
ATOM 14033 N N . PRO E 1 283 ? 144.468 33.077 -19.972 1.00 36.50 283 PRO E N 1
ATOM 14034 C CA . PRO E 1 283 ? 145.931 33.209 -20.008 1.00 35.74 283 PRO E CA 1
ATOM 14035 C C . PRO E 1 283 ? 146.480 34.432 -19.283 1.00 38.20 283 PRO E C 1
ATOM 14036 O O . PRO E 1 283 ? 147.439 34.328 -18.518 1.00 38.36 283 PRO E O 1
ATOM 14040 N N . TYR E 1 284 ? 145.893 35.591 -19.520 1.00 40.62 284 TYR E N 1
ATOM 14041 C CA . TYR E 1 284 ? 146.456 36.803 -18.967 1.00 41.27 284 TYR E CA 1
ATOM 14042 C C . TYR E 1 284 ? 145.833 37.099 -17.623 1.00 39.69 284 TYR E C 1
ATOM 14043 O O . TYR E 1 284 ? 144.791 36.563 -17.285 1.00 42.18 284 TYR E O 1
ATOM 14052 N N . THR E 1 285 ? 146.513 37.905 -16.827 1.00 37.36 285 THR E N 1
ATOM 14053 C CA . THR E 1 285 ? 145.988 38.297 -15.536 1.00 33.06 285 THR E CA 1
ATOM 14054 C C . THR E 1 285 ? 144.929 39.403 -15.680 1.00 35.36 285 THR E C 1
ATOM 14055 O O . THR E 1 285 ? 145.101 40.365 -16.438 1.00 37.43 285 THR E O 1
ATOM 14059 N N . VAL E 1 286 ? 143.811 39.219 -14.975 1.00 36.03 286 VAL E N 1
ATOM 14060 C CA . VAL E 1 286 ? 142.635 40.070 -15.094 1.00 36.60 286 VAL E CA 1
ATOM 14061 C C . VAL E 1 286 ? 142.422 40.933 -13.842 1.00 37.49 286 VAL E C 1
ATOM 14062 O O . VAL E 1 286 ? 142.396 40.432 -12.714 1.00 35.96 286 VAL E O 1
ATOM 14066 N N . LEU E 1 287 ? 142.259 42.234 -14.064 1.00 40.36 287 LEU E N 1
ATOM 14067 C CA . LEU E 1 287 ? 142.064 43.200 -12.993 1.00 38.38 287 LEU E CA 1
ATOM 14068 C C . LEU E 1 287 ? 140.708 43.858 -13.059 1.00 40.10 287 LEU E C 1
ATOM 14069 O O . LEU E 1 287 ? 140.223 44.159 -14.150 1.00 43.71 287 LEU E O 1
ATOM 14074 N N . SER E 1 288 ? 140.097 44.085 -11.899 1.00 41.03 288 SER E N 1
ATOM 14075 C CA . SER E 1 288 ? 138.833 44.816 -11.853 1.00 46.45 288 SER E CA 1
ATOM 14076 C C . SER E 1 288 ? 139.113 46.223 -12.352 1.00 49.42 288 SER E C 1
ATOM 14077 O O . SER E 1 288 ? 140.249 46.679 -12.288 1.00 48.58 288 SER E O 1
ATOM 14080 N N . HIS E 1 289 ? 138.104 46.905 -12.877 1.00 53.30 289 HIS E N 1
ATOM 14081 C CA . HIS E 1 289 ? 138.370 48.175 -13.549 1.00 58.80 289 HIS E CA 1
ATOM 14082 C C . HIS E 1 289 ? 139.106 49.207 -12.669 1.00 56.06 289 HIS E C 1
ATOM 14083 O O . HIS E 1 289 ? 140.042 49.846 -13.138 1.00 56.32 289 HIS E O 1
ATOM 14090 N N . SER E 1 290 ? 138.707 49.357 -11.405 1.00 54.53 290 SER E N 1
ATOM 14091 C CA . SER E 1 290 ? 139.318 50.372 -10.545 1.00 56.47 290 SER E CA 1
ATOM 14092 C C . SER E 1 290 ? 140.801 50.107 -10.336 1.00 49.51 290 SER E C 1
ATOM 14093 O O . SER E 1 290 ? 141.615 51.020 -10.379 1.00 52.45 290 SER E O 1
ATOM 14096 N N . ILE E 1 291 ? 141.147 48.850 -10.120 1.00 42.62 291 ILE E N 1
ATOM 14097 C CA . ILE E 1 291 ? 142.538 48.451 -9.969 1.00 38.48 291 ILE E CA 1
ATOM 14098 C C . ILE E 1 291 ? 143.308 48.531 -11.285 1.00 40.18 291 ILE E C 1
ATOM 14099 O O . ILE E 1 291 ? 144.444 49.016 -11.317 1.00 38.01 291 ILE E O 1
ATOM 14104 N N . PHE E 1 292 ? 142.673 48.076 -12.363 1.00 42.60 292 PHE E N 1
ATOM 14105 C CA . PHE E 1 292 ? 143.271 48.126 -13.696 1.00 46.12 292 PHE E CA 1
ATOM 14106 C C . PHE E 1 292 ? 143.692 49.536 -14.130 1.00 51.95 292 PHE E C 1
ATOM 14107 O O . PHE E 1 292 ? 144.841 49.758 -14.508 1.00 54.88 292 PHE E O 1
ATOM 14115 N N . GLU E 1 293 ? 142.786 50.497 -14.024 1.00 53.86 293 GLU E N 1
ATOM 14116 C CA . GLU E 1 293 ? 143.085 51.840 -14.495 1.00 58.71 293 GLU E CA 1
ATOM 14117 C C . GLU E 1 293 ? 144.227 52.440 -13.665 1.00 56.29 293 GLU E C 1
ATOM 14118 O O . GLU E 1 293 ? 145.105 53.121 -14.201 1.00 56.00 293 GLU E O 1
ATOM 14124 N N . VAL E 1 294 ? 144.211 52.195 -12.358 1.00 52.16 294 VAL E N 1
ATOM 14125 C CA . VAL E 1 294 ? 145.257 52.707 -11.496 1.00 48.98 294 VAL E CA 1
ATOM 14126 C C . VAL E 1 294 ? 146.584 52.006 -11.752 1.00 45.62 294 VAL E C 1
ATOM 14127 O O . VAL E 1 294 ? 147.623 52.651 -11.871 1.00 48.46 294 VAL E O 1
ATOM 14131 N N . PHE E 1 295 ? 146.544 50.682 -11.837 1.00 42.70 295 PHE E N 1
ATOM 14132 C CA . PHE E 1 295 ? 147.760 49.914 -12.032 1.00 40.91 295 PHE E CA 1
ATOM 14133 C C . PHE E 1 295 ? 148.437 50.233 -13.340 1.00 42.57 295 PHE E C 1
ATOM 14134 O O . PHE E 1 295 ? 149.661 50.319 -13.407 1.00 42.81 295 PHE E O 1
ATOM 14142 N N . THR E 1 296 ? 147.646 50.345 -14.395 1.00 44.90 296 THR E N 1
ATOM 14143 C CA . THR E 1 296 ? 148.210 50.579 -15.716 1.00 51.28 296 THR E CA 1
ATOM 14144 C C . THR E 1 296 ? 148.916 51.930 -15.803 1.00 57.02 296 THR E C 1
ATOM 14145 O O . THR E 1 296 ? 149.971 52.063 -16.436 1.00 61.19 296 THR E O 1
ATOM 14149 N N . GLN E 1 297 ? 148.355 52.915 -15.112 1.00 57.55 297 GLN E N 1
ATOM 14150 C CA . GLN E 1 297 ? 148.913 54.252 -15.091 1.00 58.94 297 GLN E CA 1
ATOM 14151 C C . GLN E 1 297 ? 150.200 54.242 -14.296 1.00 55.60 297 GLN E C 1
ATOM 14152 O O . GLN E 1 297 ? 151.190 54.808 -14.727 1.00 56.74 297 GLN E O 1
ATOM 14158 N N . VAL E 1 298 ? 150.187 53.580 -13.144 1.00 52.02 298 VAL E N 1
ATOM 14159 C CA . VAL E 1 298 ? 151.381 53.452 -12.324 1.00 50.37 298 VAL E CA 1
ATOM 14160 C C . VAL E 1 298 ? 152.520 52.822 -13.102 1.00 52.91 298 VAL E C 1
ATOM 14161 O O . VAL E 1 298 ? 153.674 53.241 -13.009 1.00 58.00 298 VAL E O 1
ATOM 14165 N N . PHE E 1 299 ? 152.192 51.820 -13.895 1.00 50.36 299 PHE E N 1
ATOM 14166 C CA . PHE E 1 299 ? 153.217 51.148 -14.653 1.00 53.03 299 PHE E CA 1
ATOM 14167 C C . PHE E 1 299 ? 153.841 52.071 -15.672 1.00 58.04 299 PHE E C 1
ATOM 14168 O O . PHE E 1 299 ? 155.065 52.193 -15.741 1.00 61.22 299 PHE E O 1
ATOM 14176 N N . ALA E 1 300 ? 152.983 52.760 -16.416 1.00 60.09 300 ALA E N 1
ATOM 14177 C CA . ALA E 1 300 ? 153.411 53.675 -17.465 1.00 65.13 300 ALA E CA 1
ATOM 14178 C C . ALA E 1 300 ? 154.339 54.749 -16.919 1.00 68.71 300 ALA E C 1
ATOM 14179 O O . ALA E 1 300 ? 155.268 55.204 -17.604 1.00 64.79 300 ALA E O 1
ATOM 14181 N N . ASN E 1 301 ? 154.087 55.122 -15.667 1.00 67.55 301 ASN E N 1
ATOM 14182 C CA . ASN E 1 301 ? 154.891 56.105 -14.952 1.00 68.71 301 ASN E CA 1
ATOM 14183 C C . ASN E 1 301 ? 156.270 55.576 -14.608 1.00 66.00 301 ASN E C 1
ATOM 14184 O O . ASN E 1 301 ? 157.165 56.351 -14.291 1.00 62.66 301 ASN E O 1
ATOM 14189 N N . ASN E 1 302 ? 156.428 54.254 -14.622 1.00 65.04 302 ASN E N 1
ATOM 14190 C CA . ASN E 1 302 ? 157.730 53.664 -14.345 1.00 66.62 302 ASN E CA 1
ATOM 14191 C C . ASN E 1 302 ? 158.403 53.144 -15.620 1.00 69.79 302 ASN E C 1
ATOM 14192 O O . ASN E 1 302 ? 159.299 52.297 -15.589 1.00 71.56 302 ASN E O 1
ATOM 14197 N N . MET E 1 303 ? 157.998 53.717 -16.739 1.00 70.73 303 MET E N 1
ATOM 14198 C CA . MET E 1 303 ? 158.511 53.308 -18.016 1.00 73.92 303 MET E CA 1
ATOM 14199 C C . MET E 1 303 ? 158.824 54.493 -18.865 1.00 82.05 303 MET E C 1
ATOM 14200 O O . MET E 1 303 ? 158.293 55.581 -18.630 1.00 85.67 303 MET E O 1
ATOM 14205 N N . PRO E 1 304 ? 159.660 54.280 -19.890 1.00 86.14 304 PRO E N 1
ATOM 14206 C CA . PRO E 1 304 ? 159.860 55.382 -20.837 1.00 90.52 304 PRO E CA 1
ATOM 14207 C C . PRO E 1 304 ? 158.539 55.777 -21.512 1.00 89.58 304 PRO E C 1
ATOM 14208 O O . PRO E 1 304 ? 157.928 54.989 -22.219 1.00 87.63 304 PRO E O 1
ATOM 14212 N N . LYS E 1 305 ? 158.110 56.998 -21.207 1.00 90.80 305 LYS E N 1
ATOM 14213 C CA . LYS E 1 305 ? 156.770 57.470 -21.519 1.00 91.10 305 LYS E CA 1
ATOM 14214 C C . LYS E 1 305 ? 156.435 57.625 -23.007 1.00 96.85 305 LYS E C 1
ATOM 14215 O O . LYS E 1 305 ? 155.286 57.478 -23.399 1.00 98.21 305 LYS E O 1
ATOM 14221 N N . GLN E 1 306 ? 157.452 57.879 -23.844 1.00 102.01 306 GLN E N 1
ATOM 14222 C CA . GLN E 1 306 ? 157.267 58.075 -25.329 1.00 107.53 306 GLN E CA 1
ATOM 14223 C C . GLN E 1 306 ? 157.602 56.867 -26.193 1.00 107.64 306 GLN E C 1
ATOM 14224 O O . GLN E 1 306 ? 158.036 57.023 -27.316 1.00 112.69 306 GLN E O 1
ATOM 14230 N N . ALA E 1 307 ? 157.511 55.680 -25.630 1.00 103.06 307 ALA E N 1
ATOM 14231 C CA . ALA E 1 307 ? 157.728 54.484 -26.402 1.00 104.13 307 ALA E CA 1
ATOM 14232 C C . ALA E 1 307 ? 156.379 53.823 -26.612 1.00 101.18 307 ALA E C 1
ATOM 14233 O O . ALA E 1 307 ? 156.268 52.772 -27.237 1.00 100.90 307 ALA E O 1
ATOM 14235 N N . GLN E 1 308 ? 155.357 54.428 -26.028 1.00 98.70 308 GLN E N 1
ATOM 14236 C CA . GLN E 1 308 ? 154.035 53.856 -26.065 1.00 96.15 308 GLN E CA 1
ATOM 14237 C C . GLN E 1 308 ? 153.392 53.862 -27.462 1.00 102.25 308 GLN E C 1
ATOM 14238 O O . GLN E 1 308 ? 153.651 54.728 -28.294 1.00 106.35 308 GLN E O 1
ATOM 14244 N N . VAL E 1 309 ? 152.525 52.878 -27.678 1.00 103.49 309 VAL E N 1
ATOM 14245 C CA . VAL E 1 309 ? 151.775 52.713 -28.916 1.00 108.05 309 VAL E CA 1
ATOM 14246 C C . VAL E 1 309 ? 150.303 52.614 -28.534 1.00 103.66 309 VAL E C 1
ATOM 14247 O O . VAL E 1 309 ? 149.970 52.198 -27.413 1.00 96.33 309 VAL E O 1
ATOM 14251 N N . LYS E 1 310 ? 149.427 53.022 -29.447 1.00 106.98 310 LYS E N 1
ATOM 14252 C CA . LYS E 1 310 ? 148.002 52.861 -29.237 1.00 104.14 310 LYS E CA 1
ATOM 14253 C C . LYS E 1 310 ? 147.761 51.387 -28.974 1.00 100.12 310 LYS E C 1
ATOM 14254 O O . LYS E 1 310 ? 148.244 50.523 -29.725 1.00 101.60 310 LYS E O 1
ATOM 14260 N N . ALA E 1 311 ? 147.055 51.120 -27.877 1.00 94.93 311 ALA E N 1
ATOM 14261 C CA . ALA E 1 311 ? 146.806 49.765 -27.399 1.00 89.78 311 ALA E CA 1
ATOM 14262 C C . ALA E 1 311 ? 146.219 48.829 -28.441 1.00 91.78 311 ALA E C 1
ATOM 14263 O O . ALA E 1 311 ? 145.385 49.226 -29.253 1.00 95.07 311 ALA E O 1
ATOM 14265 N N . VAL E 1 312 ? 146.659 47.572 -28.386 1.00 90.29 312 VAL E N 1
ATOM 14266 C CA . VAL E 1 312 ? 146.292 46.575 -29.380 1.00 92.12 312 VAL E CA 1
ATOM 14267 C C . VAL E 1 312 ? 145.805 45.317 -28.688 1.00 86.61 312 VAL E C 1
ATOM 14268 O O . VAL E 1 312 ? 146.205 45.010 -27.561 1.00 84.30 312 VAL E O 1
ATOM 14272 N N . GLY E 1 313 ? 144.885 44.625 -29.345 1.00 88.12 313 GLY E N 1
ATOM 14273 C CA . GLY E 1 313 ? 144.387 43.376 -28.824 1.00 83.25 313 GLY E CA 1
ATOM 14274 C C . GLY E 1 313 ? 143.518 43.729 -27.648 1.00 78.66 313 GLY E C 1
ATOM 14275 O O . GLY E 1 313 ? 142.828 44.747 -27.662 1.00 78.94 313 GLY E O 1
ATOM 14276 N N . PRO E 1 314 ? 143.586 42.904 -26.604 1.00 74.17 314 PRO E N 1
ATOM 14277 C CA . PRO E 1 314 ? 142.874 43.041 -25.330 1.00 70.18 314 PRO E CA 1
ATOM 14278 C C . PRO E 1 314 ? 143.548 44.014 -24.344 1.00 66.71 314 PRO E C 1
ATOM 14279 O O . PRO E 1 314 ? 143.017 44.293 -23.261 1.00 63.36 314 PRO E O 1
ATOM 14283 N N . PHE E 1 315 ? 144.702 44.541 -24.730 1.00 67.52 315 PHE E N 1
ATOM 14284 C CA . PHE E 1 315 ? 145.528 45.303 -23.814 1.00 64.96 315 PHE E CA 1
ATOM 14285 C C . PHE E 1 315 ? 145.211 46.776 -23.787 1.00 65.80 315 PHE E C 1
ATOM 14286 O O . PHE E 1 315 ? 144.624 47.304 -24.724 1.00 69.09 315 PHE E O 1
ATOM 14294 N N . GLY E 1 316 ? 145.586 47.417 -22.684 1.00 64.59 316 GLY E N 1
ATOM 14295 C CA . GLY E 1 316 ? 145.353 48.835 -22.474 1.00 68.96 316 GLY E CA 1
ATOM 14296 C C . GLY E 1 316 ? 146.611 49.692 -22.576 1.00 72.93 316 GLY E C 1
ATOM 14297 O O . GLY E 1 316 ? 146.539 50.910 -22.743 1.00 76.72 316 GLY E O 1
ATOM 14298 N N . LEU E 1 317 ? 147.771 49.062 -22.434 1.00 71.76 317 LEU E N 1
ATOM 14299 C CA . LEU E 1 317 ? 149.045 49.773 -22.483 1.00 73.75 317 LEU E CA 1
ATOM 14300 C C . LEU E 1 317 ? 150.120 49.007 -23.276 1.00 78.75 317 LEU E C 1
ATOM 14301 O O . LEU E 1 317 ? 150.624 47.976 -22.823 1.00 77.64 317 LEU E O 1
ATOM 14306 N N . CYS E 1 318 ? 150.468 49.516 -24.458 1.00 84.02 318 CYS E N 1
ATOM 14307 C CA . CYS E 1 318 ? 151.457 48.873 -25.321 1.00 85.88 318 CYS E CA 1
ATOM 14308 C C . CYS E 1 318 ? 152.629 49.789 -25.609 1.00 90.71 318 CYS E C 1
ATOM 14309 O O . CYS E 1 318 ? 152.501 51.011 -25.541 1.00 93.29 318 CYS E O 1
ATOM 14312 N N . TYR E 1 319 ? 153.775 49.184 -25.916 1.00 92.04 319 TYR E N 1
ATOM 14313 C CA . TYR E 1 319 ? 155.014 49.917 -26.176 1.00 94.85 319 TYR E CA 1
ATOM 14314 C C . TYR E 1 319 ? 155.645 49.599 -27.537 1.00 100.70 319 TYR E C 1
ATOM 14315 O O . TYR E 1 319 ? 155.231 48.688 -28.247 1.00 101.86 319 TYR E O 1
ATOM 14324 N N . ASP E 1 320 ? 156.632 50.425 -27.874 1.00 105.18 320 ASP E N 1
ATOM 14325 C CA . ASP E 1 320 ? 157.438 50.406 -29.099 1.00 110.44 320 ASP E CA 1
ATOM 14326 C C . ASP E 1 320 ? 158.400 49.212 -29.267 1.00 111.24 320 ASP E C 1
ATOM 14327 O O . ASP E 1 320 ? 158.570 48.375 -28.381 1.00 104.14 320 ASP E O 1
ATOM 14332 N N . SER E 1 321 ? 158.962 49.103 -30.464 1.00 120.92 321 SER E N 1
ATOM 14333 C CA . SER E 1 321 ? 159.854 48.005 -30.780 1.00 123.19 321 SER E CA 1
ATOM 14334 C C . SER E 1 321 ? 161.115 48.193 -29.981 1.00 123.22 321 SER E C 1
ATOM 14335 O O . SER E 1 321 ? 161.708 47.229 -29.527 1.00 123.50 321 SER E O 1
ATOM 14338 N N . ARG E 1 322 ? 161.506 49.463 -29.875 0.0000 123.12 322 ARG E N 1
ATOM 14339 C CA . ARG E 1 322 ? 162.597 49.932 -29.021 0.0000 122.07 322 ARG E CA 1
ATOM 14340 C C . ARG E 1 322 ? 162.778 48.827 -27.964 0.0000 115.62 322 ARG E C 1
ATOM 14341 O O . ARG E 1 322 ? 161.959 48.710 -27.043 0.0000 108.00 322 ARG E O 1
ATOM 14349 N N . LYS E 1 323 ? 163.802 47.994 -28.199 0.0000 119.50 323 LYS E N 1
ATOM 14350 C CA . LYS E 1 323 ? 164.023 46.699 -27.534 0.0000 115.94 323 LYS E CA 1
ATOM 14351 C C . LYS E 1 323 ? 163.319 46.561 -26.185 0.0000 107.53 323 LYS E C 1
ATOM 14352 O O . LYS E 1 323 ? 162.294 45.871 -26.136 0.0000 102.21 323 LYS E O 1
ATOM 14358 N N . ILE E 1 324 ? 163.795 47.346 -25.207 1.00 106.73 324 ILE E N 1
ATOM 14359 C CA . ILE E 1 324 ? 163.257 47.593 -23.842 1.00 100.49 324 ILE E CA 1
ATOM 14360 C C . ILE E 1 324 ? 164.204 47.326 -22.631 1.00 116.88 324 ILE E C 1
ATOM 14361 O O . ILE E 1 324 ? 163.880 47.694 -21.496 1.00 111.73 324 ILE E O 1
ATOM 14366 N N . SER E 1 325 ? 165.425 46.844 -22.846 1.00 123.80 325 SER E N 1
ATOM 14367 C CA . SER E 1 325 ? 166.351 46.732 -21.713 1.00 126.55 325 SER E CA 1
ATOM 14368 C C . SER E 1 325 ? 166.796 48.127 -21.247 1.00 130.51 325 SER E C 1
ATOM 14369 O O . SER E 1 325 ? 167.956 48.366 -21.023 1.00 136.43 325 SER E O 1
ATOM 14372 N N . GLY E 1 326 ? 165.844 49.043 -21.109 1.00 127.84 326 GLY E N 1
ATOM 14373 C CA . GLY E 1 326 ? 166.066 50.367 -20.561 1.00 129.58 326 GLY E CA 1
ATOM 14374 C C . GLY E 1 326 ? 165.293 50.608 -19.286 1.00 122.76 326 GLY E C 1
ATOM 14375 O O . GLY E 1 326 ? 165.710 51.419 -18.472 1.00 124.37 326 GLY E O 1
ATOM 14376 N N . GLY E 1 327 ? 164.193 49.903 -19.059 1.00 115.62 327 GLY E N 1
ATOM 14377 C CA . GLY E 1 327 ? 163.578 50.043 -17.756 1.00 111.89 327 GLY E CA 1
ATOM 14378 C C . GLY E 1 327 ? 162.339 49.253 -17.409 1.00 108.00 327 GLY E C 1
ATOM 14379 O O . GLY E 1 327 ? 161.586 49.722 -16.556 1.00 109.36 327 GLY E O 1
ATOM 14380 N N . ALA E 1 328 ? 162.111 48.094 -18.043 1.00 103.06 328 ALA E N 1
ATOM 14381 C CA . ALA E 1 328 ? 160.988 47.208 -17.660 1.00 91.87 328 ALA E CA 1
ATOM 14382 C C . ALA E 1 328 ? 161.073 46.915 -16.177 1.00 85.17 328 ALA E C 1
ATOM 14383 O O . ALA E 1 328 ? 161.964 46.194 -15.734 1.00 86.13 328 ALA E O 1
ATOM 14385 N N . PRO E 1 329 ? 160.155 47.502 -15.401 1.00 78.44 329 PRO E N 1
ATOM 14386 C CA . PRO E 1 329 ? 160.281 47.448 -13.945 1.00 75.86 329 PRO E CA 1
ATOM 14387 C C . PRO E 1 329 ? 159.838 46.180 -13.223 1.00 72.67 329 PRO E C 1
ATOM 14388 O O . PRO E 1 329 ? 159.193 45.250 -13.733 1.00 67.72 329 PRO E O 1
ATOM 14392 N N . SER E 1 330 ? 160.225 46.226 -11.959 1.00 75.52 330 SER E N 1
ATOM 14393 C CA . SER E 1 330 ? 159.754 45.367 -10.906 1.00 73.14 330 SER E CA 1
ATOM 14394 C C . SER E 1 330 ? 158.260 45.205 -10.905 1.00 67.66 330 SER E C 1
ATOM 14395 O O . SER E 1 330 ? 157.595 46.201 -10.834 1.00 71.91 330 SER E O 1
ATOM 14398 N N . VAL E 1 331 ? 157.737 43.988 -11.023 1.00 57.93 331 VAL E N 1
ATOM 14399 C CA . VAL E 1 331 ? 156.346 43.777 -10.673 1.00 50.23 331 VAL E CA 1
ATOM 14400 C C . VAL E 1 331 ? 156.246 42.672 -9.628 1.00 47.96 331 VAL E C 1
ATOM 14401 O O . VAL E 1 331 ? 156.471 41.511 -9.919 1.00 48.94 331 VAL E O 1
ATOM 14405 N N . ASP E 1 332 ? 155.893 43.049 -8.410 1.00 45.13 332 ASP E N 1
ATOM 14406 C CA . ASP E 1 332 ? 155.856 42.114 -7.305 1.00 43.37 332 ASP E CA 1
ATOM 14407 C C . ASP E 1 332 ? 154.529 42.145 -6.597 1.00 38.86 332 ASP E C 1
ATOM 14408 O O . ASP E 1 332 ? 153.987 43.213 -6.328 1.00 36.48 332 ASP E O 1
ATOM 14413 N N . LEU E 1 333 ? 154.044 40.961 -6.254 1.00 38.63 333 LEU E N 1
ATOM 14414 C CA . LEU E 1 333 ? 152.880 40.830 -5.416 1.00 35.61 333 LEU E CA 1
ATOM 14415 C C . LEU E 1 333 ? 153.306 40.770 -3.977 1.00 37.34 333 LEU E C 1
ATOM 14416 O O . LEU E 1 333 ? 154.035 39.881 -3.579 1.00 38.97 333 LEU E O 1
ATOM 14421 N N . ILE E 1 334 ? 152.856 41.720 -3.185 1.00 41.17 334 ILE E N 1
ATOM 14422 C CA . ILE E 1 334 ? 153.146 41.648 -1.777 1.00 42.58 334 ILE E CA 1
ATOM 14423 C C . ILE E 1 334 ? 152.045 40.834 -1.153 1.00 39.73 334 ILE E C 1
ATOM 14424 O O . ILE E 1 334 ? 150.884 41.161 -1.277 1.00 38.24 334 ILE E O 1
ATOM 14429 N N . LEU E 1 335 ? 152.410 39.755 -0.496 1.00 40.48 335 LEU E N 1
ATOM 14430 C CA . LEU E 1 335 ? 151.412 38.800 -0.087 1.00 39.61 335 LEU E CA 1
ATOM 14431 C C . LEU E 1 335 ? 150.966 38.986 1.340 1.00 44.76 335 LEU E C 1
ATOM 14432 O O . LEU E 1 335 ? 151.287 39.975 1.986 1.00 46.36 335 LEU E O 1
ATOM 14437 N N . ASP E 1 336 ? 150.154 38.031 1.774 1.00 48.75 336 ASP E N 1
ATOM 14438 C CA . ASP E 1 336 ? 149.538 38.016 3.079 1.00 54.54 336 ASP E CA 1
ATOM 14439 C C . ASP E 1 336 ? 150.537 38.431 4.153 1.00 59.42 336 ASP E C 1
ATOM 14440 O O . ASP E 1 336 ? 151.597 37.822 4.324 1.00 62.04 336 ASP E O 1
ATOM 14445 N N . LYS E 1 337 ? 150.186 39.501 4.850 1.00 61.48 337 LYS E N 1
ATOM 14446 C CA . LYS E 1 337 ? 150.931 40.026 5.997 1.00 66.24 337 LYS E CA 1
ATOM 14447 C C . LYS E 1 337 ? 152.367 40.439 5.645 1.00 65.36 337 LYS E C 1
ATOM 14448 O O . LYS E 1 337 ? 153.244 40.519 6.512 1.00 68.44 337 LYS E O 1
ATOM 14454 N N . ASN E 1 338 ? 152.582 40.691 4.356 1.00 62.73 338 ASN E N 1
ATOM 14455 C CA . ASN E 1 338 ? 153.882 41.036 3.800 1.00 65.43 338 ASN E CA 1
ATOM 14456 C C . ASN E 1 338 ? 154.957 39.993 4.104 1.00 70.41 338 ASN E C 1
ATOM 14457 O O . ASN E 1 338 ? 156.153 40.300 4.043 1.00 74.96 338 ASN E O 1
ATOM 14462 N N . ASP E 1 339 ? 154.549 38.761 4.402 1.00 69.88 339 ASP E N 1
ATOM 14463 C CA . ASP E 1 339 ? 155.518 37.722 4.758 1.00 73.27 339 ASP E CA 1
ATOM 14464 C C . ASP E 1 339 ? 156.224 37.166 3.550 1.00 69.18 339 ASP E C 1
ATOM 14465 O O . ASP E 1 339 ? 157.311 36.605 3.657 1.00 73.30 339 ASP E O 1
ATOM 14470 N N . ALA E 1 340 ? 155.600 37.326 2.399 1.00 60.23 340 ALA E N 1
ATOM 14471 C CA . ALA E 1 340 ? 156.122 36.717 1.207 1.00 56.20 340 ALA E CA 1
ATOM 14472 C C . ALA E 1 340 ? 155.890 37.637 0.044 1.00 49.35 340 ALA E C 1
ATOM 14473 O O . ALA E 1 340 ? 155.020 38.498 0.084 1.00 48.13 340 ALA E O 1
ATOM 14475 N N . VAL E 1 341 ? 156.638 37.420 -1.015 1.00 47.04 341 VAL E N 1
ATOM 14476 C CA . VAL E 1 341 ? 156.552 38.289 -2.162 1.00 45.50 341 VAL E CA 1
ATOM 14477 C C . VAL E 1 341 ? 156.563 37.344 -3.328 1.00 42.50 341 VAL E C 1
ATOM 14478 O O . VAL E 1 341 ? 157.322 36.397 -3.341 1.00 45.26 341 VAL E O 1
ATOM 14482 N N . TRP E 1 342 ? 155.662 37.549 -4.266 1.00 42.49 342 TRP E N 1
ATOM 14483 C CA . TRP E 1 342 ? 155.715 36.829 -5.517 1.00 43.18 342 TRP E CA 1
ATOM 14484 C C . TRP E 1 342 ? 156.168 37.744 -6.648 1.00 44.30 342 TRP E C 1
ATOM 14485 O O . TRP E 1 342 ? 155.381 38.517 -7.188 1.00 43.78 342 TRP E O 1
ATOM 14496 N N . ARG E 1 343 ? 157.442 37.661 -6.996 1.00 48.59 343 ARG E N 1
ATOM 14497 C CA . ARG E 1 343 ? 158.002 38.487 -8.052 1.00 52.46 343 ARG E CA 1
ATOM 14498 C C . ARG E 1 343 ? 157.541 38.002 -9.405 1.00 50.41 343 ARG E C 1
ATOM 14499 O O . ARG E 1 343 ? 157.569 36.821 -9.668 1.00 51.61 343 ARG E O 1
ATOM 14507 N N . ILE E 1 344 ? 157.116 38.899 -10.272 1.00 49.29 344 ILE E N 1
ATOM 14508 C CA . ILE E 1 344 ? 156.734 38.476 -11.602 1.00 49.61 344 ILE E CA 1
ATOM 14509 C C . ILE E 1 344 ? 157.776 38.930 -12.595 1.00 57.28 344 ILE E C 1
ATOM 14510 O O . ILE E 1 344 ? 158.112 40.114 -12.662 1.00 60.00 344 ILE E O 1
ATOM 14515 N N . SER E 1 345 ? 158.278 37.971 -13.368 1.00 62.10 345 SER E N 1
ATOM 14516 C CA . SER E 1 345 ? 159.370 38.223 -14.281 1.00 68.21 345 SER E CA 1
ATOM 14517 C C . SER E 1 345 ? 158.913 39.206 -15.320 1.00 67.94 345 SER E C 1
ATOM 14518 O O . SER E 1 345 ? 157.781 39.147 -15.795 1.00 64.61 345 SER E O 1
ATOM 14521 N N . SER E 1 346 ? 159.835 40.070 -15.717 1.00 74.18 346 SER E N 1
ATOM 14522 C CA . SER E 1 346 ? 159.520 41.181 -16.591 1.00 77.77 346 SER E CA 1
ATOM 14523 C C . SER E 1 346 ? 159.072 40.800 -17.997 1.00 80.82 346 SER E C 1
ATOM 14524 O O . SER E 1 346 ? 158.656 41.670 -18.745 1.00 80.87 346 SER E O 1
ATOM 14527 N N . GLU E 1 347 ? 159.170 39.537 -18.386 1.00 83.95 347 GLU E N 1
ATOM 14528 C CA . GLU E 1 347 ? 158.554 39.164 -19.646 1.00 87.67 347 GLU E CA 1
ATOM 14529 C C . GLU E 1 347 ? 157.546 38.057 -19.343 1.00 89.23 347 GLU E C 1
ATOM 14530 O O . GLU E 1 347 ? 156.813 37.601 -20.222 1.00 91.44 347 GLU E O 1
ATOM 14536 N N . ASN E 1 348 ? 157.524 37.594 -18.100 1.00 88.39 348 ASN E N 1
ATOM 14537 C CA . ASN E 1 348 ? 156.408 36.771 -17.693 1.00 86.02 348 ASN E CA 1
ATOM 14538 C C . ASN E 1 348 ? 155.200 37.676 -17.961 1.00 80.70 348 ASN E C 1
ATOM 14539 O O . ASN E 1 348 ? 154.179 37.210 -18.470 1.00 83.49 348 ASN E O 1
ATOM 14544 N N . PHE E 1 349 ? 155.304 38.958 -17.594 1.00 72.13 349 PHE E N 1
ATOM 14545 C CA . PHE E 1 349 ? 154.180 39.883 -17.791 1.00 63.00 349 PHE E CA 1
ATOM 14546 C C . PHE E 1 349 ? 154.221 40.729 -19.084 1.00 64.32 349 PHE E C 1
ATOM 14547 O O . PHE E 1 349 ? 153.245 41.398 -19.404 1.00 64.17 349 PHE E O 1
ATOM 14555 N N . MET E 1 350 ? 155.319 40.712 -19.835 1.00 65.91 350 MET E N 1
ATOM 14556 C CA . MET E 1 350 ? 155.315 41.389 -21.135 1.00 68.02 350 MET E CA 1
ATOM 14557 C C . MET E 1 350 ? 155.033 40.431 -22.258 1.00 70.53 350 MET E C 1
ATOM 14558 O O . MET E 1 350 ? 155.772 39.492 -22.473 1.00 70.71 350 MET E O 1
ATOM 14563 N N . VAL E 1 351 ? 153.986 40.701 -23.010 1.00 74.30 351 VAL E N 1
ATOM 14564 C CA . VAL E 1 351 ? 153.607 39.817 -24.098 1.00 80.66 351 VAL E CA 1
ATOM 14565 C C . VAL E 1 351 ? 153.810 40.531 -25.427 1.00 83.66 351 VAL E C 1
ATOM 14566 O O . VAL E 1 351 ? 153.742 41.753 -25.504 1.00 84.19 351 VAL E O 1
ATOM 14570 N N . GLN E 1 352 ? 154.128 39.766 -26.459 1.00 87.28 352 GLN E N 1
ATOM 14571 C CA . GLN E 1 352 ? 154.398 40.348 -27.761 1.00 94.43 352 GLN E CA 1
ATOM 14572 C C . GLN E 1 352 ? 153.184 40.349 -28.717 1.00 97.25 352 GLN E C 1
ATOM 14573 O O . GLN E 1 352 ? 152.698 41.414 -29.123 1.00 97.22 352 GLN E O 1
ATOM 14579 N N . ALA E 1 353 ? 152.727 39.158 -29.102 1.00 100.75 353 ALA E N 1
ATOM 14580 C CA . ALA E 1 353 ? 151.507 38.977 -29.910 1.00 103.06 353 ALA E CA 1
ATOM 14581 C C . ALA E 1 353 ? 151.564 39.580 -31.312 1.00 107.73 353 ALA E C 1
ATOM 14582 O O . ALA E 1 353 ? 150.717 39.293 -32.159 1.00 110.55 353 ALA E O 1
ATOM 14584 N N . GLN E 1 354 ? 152.584 40.385 -31.555 1.00 108.70 354 GLN E N 1
ATOM 14585 C CA . GLN E 1 354 ? 152.745 41.085 -32.810 1.00 113.77 354 GLN E CA 1
ATOM 14586 C C . GLN E 1 354 ? 154.216 41.039 -33.177 1.00 120.30 354 GLN E C 1
ATOM 14587 O O . GLN E 1 354 ? 155.033 40.531 -32.436 1.00 119.57 354 GLN E O 1
ATOM 14593 N N . ASP E 1 355 ? 154.516 41.470 -34.391 1.00 128.01 355 ASP E N 1
ATOM 14594 C CA . ASP E 1 355 ? 155.888 41.692 -34.869 1.00 132.89 355 ASP E CA 1
ATOM 14595 C C . ASP E 1 355 ? 156.881 42.312 -33.864 1.00 126.13 355 ASP E C 1
ATOM 14596 O O . ASP E 1 355 ? 157.711 41.613 -33.287 1.00 124.21 355 ASP E O 1
ATOM 14601 N N . GLY E 1 356 ? 156.790 43.623 -33.669 1.00 123.05 356 GLY E N 1
ATOM 14602 C CA . GLY E 1 356 ? 157.704 44.332 -32.799 1.00 121.11 356 GLY E CA 1
ATOM 14603 C C . GLY E 1 356 ? 157.008 45.157 -31.737 1.00 115.38 356 GLY E C 1
ATOM 14604 O O . GLY E 1 356 ? 157.541 46.151 -31.267 1.00 115.29 356 GLY E O 1
ATOM 14605 N N . VAL E 1 357 ? 155.818 44.736 -31.335 1.00 111.12 357 VAL E N 1
ATOM 14606 C CA . VAL E 1 357 ? 155.106 45.437 -30.279 1.00 104.09 357 VAL E CA 1
ATOM 14607 C C . VAL E 1 357 ? 154.943 44.548 -29.088 1.00 95.53 357 VAL E C 1
ATOM 14608 O O . VAL E 1 357 ? 154.367 43.473 -29.173 1.00 93.37 357 VAL E O 1
ATOM 14612 N N . SER E 1 358 ? 155.423 45.041 -27.961 1.00 92.32 358 SER E N 1
ATOM 14613 C CA . SER E 1 358 ? 155.420 44.279 -26.736 1.00 88.90 358 SER E CA 1
ATOM 14614 C C . SER E 1 358 ? 154.463 44.939 -25.744 1.00 87.38 358 SER E C 1
ATOM 14615 O O . SER E 1 358 ? 154.569 46.134 -25.475 1.00 90.01 358 SER E O 1
ATOM 14618 N N . CYS E 1 359 ? 153.477 44.175 -25.273 1.00 83.08 359 CYS E N 1
ATOM 14619 C CA . CYS E 1 359 ? 152.410 44.715 -24.426 1.00 77.02 359 CYS E CA 1
ATOM 14620 C C . CYS E 1 359 ? 152.406 44.208 -22.988 1.00 68.60 359 CYS E C 1
ATOM 14621 O O . CYS E 1 359 ? 152.840 43.091 -22.686 1.00 68.33 359 CYS E O 1
ATOM 14624 N N . LEU E 1 360 ? 151.917 45.071 -22.106 1.00 64.72 360 LEU E N 1
ATOM 14625 C CA . LEU E 1 360 ? 151.723 44.732 -20.706 1.00 61.35 360 LEU E CA 1
ATOM 14626 C C . LEU E 1 360 ? 150.578 43.758 -20.601 1.00 60.76 360 LEU E C 1
ATOM 14627 O O . LEU E 1 360 ? 149.436 44.117 -20.889 1.00 60.44 360 LEU E O 1
ATOM 14632 N N . GLY E 1 361 ? 150.889 42.534 -20.176 1.00 62.39 361 GLY E N 1
ATOM 14633 C CA . GLY E 1 361 ? 149.949 41.429 -20.235 1.00 63.19 361 GLY E CA 1
ATOM 14634 C C . GLY E 1 361 ? 148.952 41.365 -19.102 1.00 56.65 361 GLY E C 1
ATOM 14635 O O . GLY E 1 361 ? 148.730 40.295 -18.525 1.00 57.86 361 GLY E O 1
ATOM 14636 N N . PHE E 1 362 ? 148.335 42.499 -18.794 1.00 51.53 362 PHE E N 1
ATOM 14637 C CA . PHE E 1 362 ? 147.267 42.540 -17.809 1.00 48.07 362 PHE E CA 1
ATOM 14638 C C . PHE E 1 362 ? 146.029 43.118 -18.451 1.00 50.35 362 PHE E C 1
ATOM 14639 O O . PHE E 1 362 ? 146.125 44.111 -19.179 1.00 54.47 362 PHE E O 1
ATOM 14647 N N . VAL E 1 363 ? 144.867 42.527 -18.175 1.00 47.85 363 VAL E N 1
ATOM 14648 C CA . VAL E 1 363 ? 143.643 42.983 -18.825 1.00 49.60 363 VAL E CA 1
ATOM 14649 C C . VAL E 1 363 ? 142.529 43.419 -17.845 1.00 49.68 363 VAL E C 1
ATOM 14650 O O . VAL E 1 363 ? 142.430 42.947 -16.708 1.00 49.45 363 VAL E O 1
ATOM 14654 N N . ASP E 1 364 ? 141.704 44.348 -18.314 1.00 50.65 364 ASP E N 1
ATOM 14655 C CA . ASP E 1 364 ? 140.627 44.946 -17.548 1.00 47.66 364 ASP E CA 1
ATOM 14656 C C . ASP E 1 364 ? 139.465 43.960 -17.469 1.00 49.40 364 ASP E C 1
ATOM 14657 O O . ASP E 1 364 ? 138.943 43.553 -18.503 1.00 53.24 364 ASP E O 1
ATOM 14662 N N . GLY E 1 365 ? 139.067 43.576 -16.257 1.00 47.07 365 GLY E N 1
ATOM 14663 C CA . GLY E 1 365 ? 137.953 42.659 -16.052 1.00 49.24 365 GLY E CA 1
ATOM 14664 C C . GLY E 1 365 ? 136.559 43.275 -16.098 1.00 56.73 365 GLY E C 1
ATOM 14665 O O . GLY E 1 365 ? 135.562 42.581 -15.919 1.00 57.78 365 GLY E O 1
ATOM 14666 N N . GLY E 1 366 ? 136.483 44.579 -16.343 1.00 58.37 366 GLY E N 1
ATOM 14667 C CA . GLY E 1 366 ? 135.214 45.284 -16.396 1.00 62.83 366 GLY E CA 1
ATOM 14668 C C . GLY E 1 366 ? 134.798 45.685 -15.000 1.00 63.12 366 GLY E C 1
ATOM 14669 O O . GLY E 1 366 ? 135.588 45.603 -14.062 1.00 59.74 366 GLY E O 1
ATOM 14670 N N . VAL E 1 367 ? 133.569 46.147 -14.852 1.00 68.53 367 VAL E N 1
ATOM 14671 C CA . VAL E 1 367 ? 133.148 46.647 -13.558 1.00 69.06 367 VAL E CA 1
ATOM 14672 C C . VAL E 1 367 ? 132.472 45.558 -12.751 1.00 70.19 367 VAL E C 1
ATOM 14673 O O . VAL E 1 367 ? 132.362 45.654 -11.532 1.00 68.66 367 VAL E O 1
ATOM 14677 N N . HIS E 1 368 ? 132.076 44.490 -13.434 1.00 73.03 368 HIS E N 1
ATOM 14678 C CA . HIS E 1 368 ? 131.461 43.348 -12.774 1.00 75.13 368 HIS E CA 1
ATOM 14679 C C . HIS E 1 368 ? 132.350 42.125 -12.905 1.00 75.75 368 HIS E C 1
ATOM 14680 O O . HIS E 1 368 ? 131.874 41.029 -13.192 1.00 80.35 368 HIS E O 1
ATOM 14687 N N . ALA E 1 369 ? 133.654 42.339 -12.738 1.00 71.95 369 ALA E N 1
ATOM 14688 C CA . ALA E 1 369 ? 134.639 41.257 -12.723 1.00 67.23 369 ALA E CA 1
ATOM 14689 C C . ALA E 1 369 ? 134.460 40.409 -11.475 1.00 62.77 369 ALA E C 1
ATOM 14690 O O . ALA E 1 369 ? 134.022 40.908 -10.440 1.00 62.11 369 ALA E O 1
ATOM 14692 N N . ARG E 1 370 ? 134.817 39.134 -11.568 1.00 59.86 370 ARG E N 1
ATOM 14693 C CA . ARG E 1 370 ? 134.583 38.203 -10.470 1.00 59.28 370 ARG E CA 1
ATOM 14694 C C . ARG E 1 370 ? 135.416 38.561 -9.236 1.00 54.60 370 ARG E C 1
ATOM 14695 O O . ARG E 1 370 ? 134.912 38.534 -8.116 1.00 55.42 370 ARG E O 1
ATOM 14703 N N . ALA E 1 371 ? 136.678 38.924 -9.441 1.00 49.46 371 ALA E N 1
ATOM 14704 C CA . ALA E 1 371 ? 137.554 39.307 -8.334 1.00 44.00 371 ALA E CA 1
ATOM 14705 C C . ALA E 1 371 ? 138.443 40.496 -8.707 1.00 42.71 371 ALA E C 1
ATOM 14706 O O . ALA E 1 371 ? 138.574 40.837 -9.890 1.00 44.48 371 ALA E O 1
ATOM 14708 N N . GLY E 1 372 ? 139.058 41.128 -7.705 1.00 40.80 372 GLY E N 1
ATOM 14709 C CA . GLY E 1 372 ? 139.914 42.280 -7.949 1.00 39.67 372 GLY E CA 1
ATOM 14710 C C . GLY E 1 372 ? 141.132 41.923 -8.774 1.00 39.00 372 GLY E C 1
ATOM 14711 O O . GLY E 1 372 ? 141.532 42.673 -9.652 1.00 40.69 372 GLY E O 1
ATOM 14712 N N . ILE E 1 373 ? 141.704 40.759 -8.478 1.00 39.74 373 ILE E N 1
ATOM 14713 C CA . ILE E 1 373 ? 142.833 40.194 -9.198 1.00 35.80 373 ILE E CA 1
ATOM 14714 C C . ILE E 1 373 ? 142.541 38.750 -9.563 1.00 33.98 373 ILE E C 1
ATOM 14715 O O . ILE E 1 373 ? 142.157 37.967 -8.707 1.00 34.68 373 ILE E O 1
ATOM 14720 N N . ALA E 1 374 ? 142.705 38.391 -10.828 1.00 34.38 374 ALA E N 1
ATOM 14721 C CA . ALA E 1 374 ? 142.603 36.986 -11.201 1.00 33.90 374 ALA E CA 1
ATOM 14722 C C . ALA E 1 374 ? 143.851 36.559 -11.926 1.00 33.24 374 ALA E C 1
ATOM 14723 O O . ALA E 1 374 ? 144.019 36.867 -13.084 1.00 36.83 374 ALA E O 1
ATOM 14725 N N . LEU E 1 375 ? 144.712 35.833 -11.231 1.00 31.85 375 LEU E N 1
ATOM 14726 C CA . LEU E 1 375 ? 145.971 35.341 -11.771 1.00 29.73 375 LEU E CA 1
ATOM 14727 C C . LEU E 1 375 ? 145.696 34.147 -12.677 1.00 33.54 375 LEU E C 1
ATOM 14728 O O . LEU E 1 375 ? 145.081 33.181 -12.228 1.00 34.93 375 LEU E O 1
ATOM 14733 N N . GLY E 1 376 ? 146.146 34.219 -13.937 1.00 34.18 376 GLY E N 1
ATOM 14734 C CA . GLY E 1 376 ? 145.794 33.240 -14.961 1.00 33.49 376 GLY E CA 1
ATOM 14735 C C . GLY E 1 376 ? 146.905 32.315 -15.395 1.00 30.50 376 GLY E C 1
ATOM 14736 O O . GLY E 1 376 ? 147.887 32.177 -14.703 1.00 31.24 376 GLY E O 1
ATOM 14737 N N . ALA E 1 377 ? 146.757 31.705 -16.562 1.00 33.20 377 ALA E N 1
ATOM 14738 C CA . ALA E 1 377 ? 147.694 30.681 -17.028 1.00 34.02 377 ALA E CA 1
ATOM 14739 C C . ALA E 1 377 ? 149.129 31.169 -17.236 1.00 36.00 377 ALA E C 1
ATOM 14740 O O . ALA E 1 377 ? 150.073 30.460 -16.894 1.00 36.77 377 ALA E O 1
ATOM 14742 N N . HIS E 1 378 ? 149.289 32.370 -17.793 1.00 38.47 378 HIS E N 1
ATOM 14743 C CA . HIS E 1 378 ? 150.615 32.915 -18.070 1.00 37.67 378 HIS E CA 1
ATOM 14744 C C . HIS E 1 378 ? 151.396 33.180 -16.810 1.00 36.25 378 HIS E C 1
ATOM 14745 O O . HIS E 1 378 ? 152.617 33.034 -16.779 1.00 36.84 378 HIS E O 1
ATOM 14752 N N . HIS E 1 379 ? 150.680 33.600 -15.779 1.00 35.91 379 HIS E N 1
ATOM 14753 C CA . HIS E 1 379 ? 151.260 33.790 -14.469 1.00 34.91 379 HIS E CA 1
ATOM 14754 C C . HIS E 1 379 ? 151.796 32.467 -13.894 1.00 34.62 379 HIS E C 1
ATOM 14755 O O . HIS E 1 379 ? 152.870 32.403 -13.299 1.00 34.74 379 HIS E O 1
ATOM 14762 N N . LEU E 1 380 ? 151.040 31.399 -14.058 1.00 33.58 380 LEU E N 1
ATOM 14763 C CA . LEU E 1 380 ? 151.459 30.132 -13.497 1.00 31.38 380 LEU E CA 1
ATOM 14764 C C . LEU E 1 380 ? 152.550 29.418 -14.291 1.00 29.87 380 LEU E C 1
ATOM 14765 O O . LEU E 1 380 ? 153.285 28.605 -13.732 1.00 30.15 380 LEU E O 1
ATOM 14770 N N . GLU E 1 381 ? 152.611 29.668 -15.594 1.00 28.15 381 GLU E N 1
ATOM 14771 C CA . GLU E 1 381 ? 153.543 28.942 -16.447 1.00 29.67 381 GLU E CA 1
ATOM 14772 C C . GLU E 1 381 ? 154.977 29.153 -16.011 1.00 32.78 381 GLU E C 1
ATOM 14773 O O . GLU E 1 381 ? 155.393 30.264 -15.679 1.00 33.58 381 GLU E O 1
ATOM 14779 N N . GLU E 1 382 ? 155.722 28.061 -16.035 1.00 30.38 382 GLU E N 1
ATOM 14780 C CA . GLU E 1 382 ? 157.113 28.030 -15.630 1.00 32.81 382 GLU E CA 1
ATOM 14781 C C . GLU E 1 382 ? 157.264 28.351 -14.169 1.00 32.15 382 GLU E C 1
ATOM 14782 O O . GLU E 1 382 ? 158.313 28.823 -13.751 1.00 33.93 382 GLU E O 1
ATOM 14788 N N . ASN E 1 383 ? 156.207 28.089 -13.406 1.00 31.72 383 ASN E N 1
ATOM 14789 C CA . ASN E 1 383 ? 156.256 28.109 -11.951 1.00 31.17 383 ASN E CA 1
ATOM 14790 C C . ASN E 1 383 ? 155.774 26.785 -11.406 1.00 30.98 383 ASN E C 1
ATOM 14791 O O . ASN E 1 383 ? 154.848 26.185 -11.933 1.00 32.66 383 ASN E O 1
ATOM 14796 N N . LEU E 1 384 ? 156.413 26.340 -10.337 1.00 30.51 384 LEU E N 1
ATOM 14797 C CA . LEU E 1 384 ? 155.956 25.201 -9.586 1.00 30.84 384 LEU E CA 1
ATOM 14798 C C . LEU E 1 384 ? 155.140 25.721 -8.428 1.00 32.83 384 LEU E C 1
ATOM 14799 O O . LEU E 1 384 ? 155.660 26.408 -7.538 1.00 33.94 384 LEU E O 1
ATOM 14804 N N . VAL E 1 385 ? 153.857 25.383 -8.442 1.00 30.61 385 VAL E N 1
ATOM 14805 C CA . VAL E 1 385 ? 152.917 25.897 -7.472 1.00 27.92 385 VAL E CA 1
ATOM 14806 C C . VAL E 1 385 ? 152.306 24.742 -6.693 1.00 27.87 385 VAL E C 1
ATOM 14807 O O . VAL E 1 385 ? 151.660 23.872 -7.266 1.00 27.71 385 VAL E O 1
ATOM 14811 N N . VAL E 1 386 ? 152.556 24.715 -5.389 1.00 27.08 386 VAL E N 1
ATOM 14812 C CA . VAL E 1 386 ? 152.116 23.613 -4.533 1.00 26.62 386 VAL E CA 1
ATOM 14813 C C . VAL E 1 386 ? 150.858 23.941 -3.736 1.00 30.69 386 VAL E C 1
ATOM 14814 O O . VAL E 1 386 ? 150.843 24.862 -2.933 1.00 31.89 386 VAL E O 1
ATOM 14818 N N . PHE E 1 387 ? 149.800 23.170 -3.962 1.00 31.85 387 PHE E N 1
ATOM 14819 C CA . PHE E 1 387 ? 148.561 23.328 -3.226 1.00 31.15 387 PHE E CA 1
ATOM 14820 C C . PHE E 1 387 ? 148.515 22.336 -2.090 1.00 33.89 387 PHE E C 1
ATOM 14821 O O . PHE E 1 387 ? 148.146 21.171 -2.265 1.00 33.86 387 PHE E O 1
ATOM 14829 N N . ASP E 1 388 ? 148.898 22.810 -0.918 1.00 36.48 388 ASP E N 1
ATOM 14830 C CA . ASP E 1 388 ? 148.946 21.970 0.255 1.00 39.23 388 ASP E CA 1
ATOM 14831 C C . ASP E 1 388 ? 147.607 22.053 1.007 1.00 40.80 388 ASP E C 1
ATOM 14832 O O . ASP E 1 388 ? 147.382 22.941 1.831 1.00 39.56 388 ASP E O 1
ATOM 14837 N N . LEU E 1 389 ? 146.707 21.128 0.718 1.00 41.03 389 LEU E N 1
ATOM 14838 C CA . LEU E 1 389 ? 145.395 21.233 1.290 1.00 38.72 389 LEU E CA 1
ATOM 14839 C C . LEU E 1 389 ? 145.416 20.876 2.763 1.00 40.80 389 LEU E C 1
ATOM 14840 O O . LEU E 1 389 ? 144.567 21.322 3.516 1.00 42.75 389 LEU E O 1
ATOM 14845 N N . GLU E 1 390 ? 146.394 20.097 3.198 1.00 41.18 390 GLU E N 1
ATOM 14846 C CA . GLU E 1 390 ? 146.446 19.710 4.610 1.00 44.29 390 GLU E CA 1
ATOM 14847 C C . GLU E 1 390 ? 146.804 20.862 5.548 1.00 44.85 390 GLU E C 1
ATOM 14848 O O . GLU E 1 390 ? 146.443 20.842 6.726 1.00 46.64 390 GLU E O 1
ATOM 14854 N N . ARG E 1 391 ? 147.563 21.828 5.031 1.00 44.54 391 ARG E N 1
ATOM 14855 C CA . ARG E 1 391 ? 148.001 22.970 5.819 1.00 44.68 391 ARG E CA 1
ATOM 14856 C C . ARG E 1 391 ? 147.316 24.250 5.357 1.00 40.80 391 ARG E C 1
ATOM 14857 O O . ARG E 1 391 ? 147.552 25.307 5.923 1.00 42.11 391 ARG E O 1
ATOM 14865 N N . SER E 1 392 ? 146.452 24.131 4.348 1.00 37.00 392 SER E N 1
ATOM 14866 C CA . SER E 1 392 ? 145.719 25.254 3.745 1.00 34.85 392 SER E CA 1
ATOM 14867 C C . SER E 1 392 ? 146.643 26.414 3.321 1.00 34.20 392 SER E C 1
ATOM 14868 O O . SER E 1 392 ? 146.456 27.574 3.715 1.00 35.09 392 SER E O 1
ATOM 14871 N N . ARG E 1 393 ? 147.620 26.085 2.482 1.00 33.91 393 ARG E N 1
ATOM 14872 C CA . ARG E 1 393 ? 148.601 27.047 2.003 1.00 33.92 393 ARG E CA 1
ATOM 14873 C C . ARG E 1 393 ? 149.049 26.667 0.608 1.00 32.45 393 ARG E C 1
ATOM 14874 O O . ARG E 1 393 ? 148.941 25.509 0.207 1.00 32.29 393 ARG E O 1
ATOM 14882 N N . VAL E 1 394 ? 149.562 27.658 -0.105 1.00 30.69 394 VAL E N 1
ATOM 14883 C CA . VAL E 1 394 ? 150.137 27.494 -1.421 1.00 29.69 394 VAL E CA 1
ATOM 14884 C C . VAL E 1 394 ? 151.611 27.795 -1.346 1.00 29.21 394 VAL E C 1
ATOM 14885 O O . VAL E 1 394 ? 151.992 28.698 -0.634 1.00 31.53 394 VAL E O 1
ATOM 14889 N N . GLY E 1 395 ? 152.440 27.001 -2.018 1.00 29.89 395 GLY E N 1
ATOM 14890 C CA . GLY E 1 395 ? 153.873 27.248 -2.105 1.00 33.00 395 GLY E CA 1
ATOM 14891 C C . GLY E 1 395 ? 154.277 27.520 -3.532 1.00 31.66 395 GLY E C 1
ATOM 14892 O O . GLY E 1 395 ? 153.619 27.019 -4.440 1.00 28.47 395 GLY E O 1
ATOM 14893 N N . PHE E 1 396 ? 155.327 28.326 -3.733 1.00 32.81 396 PHE E N 1
ATOM 14894 C CA . PHE E 1 396 ? 155.835 28.617 -5.084 1.00 31.13 396 PHE E CA 1
ATOM 14895 C C . PHE E 1 396 ? 157.360 28.840 -5.078 1.00 33.70 396 PHE E C 1
ATOM 14896 O O . PHE E 1 396 ? 157.966 29.174 -4.055 1.00 34.37 396 PHE E O 1
ATOM 14904 N N . ASN E 1 397 ? 157.979 28.680 -6.238 1.00 35.47 397 ASN E N 1
ATOM 14905 C CA . ASN E 1 397 ? 159.407 28.900 -6.348 1.00 34.72 397 ASN E CA 1
ATOM 14906 C C . ASN E 1 397 ? 159.735 30.355 -6.076 1.00 36.06 397 ASN E C 1
ATOM 14907 O O . ASN E 1 397 ? 159.096 31.252 -6.636 1.00 38.47 397 ASN E O 1
ATOM 14912 N N . SER E 1 398 ? 160.718 30.596 -5.210 1.00 33.77 398 SER E N 1
ATOM 14913 C CA . SER E 1 398 ? 161.045 31.954 -4.830 1.00 37.47 398 SER E CA 1
ATOM 14914 C C . SER E 1 398 ? 162.046 32.605 -5.792 1.00 44.59 398 SER E C 1
ATOM 14915 O O . SER E 1 398 ? 162.232 33.827 -5.760 1.00 49.39 398 SER E O 1
ATOM 14918 N N . ASN E 1 399 ? 162.675 31.793 -6.646 1.00 44.27 399 ASN E N 1
ATOM 14919 C CA . ASN E 1 399 ? 163.515 32.260 -7.760 1.00 42.15 399 ASN E CA 1
ATOM 14920 C C . ASN E 1 399 ? 162.972 31.600 -9.030 1.00 40.68 399 ASN E C 1
ATOM 14921 O O . ASN E 1 399 ? 162.277 30.591 -8.940 1.00 39.98 399 ASN E O 1
ATOM 14926 N N . SER E 1 400 ? 163.268 32.152 -10.207 1.00 40.90 400 SER E N 1
ATOM 14927 C CA . SER E 1 400 ? 162.749 31.580 -11.455 1.00 38.62 400 SER E CA 1
ATOM 14928 C C . SER E 1 400 ? 163.319 30.190 -11.662 1.00 40.04 400 SER E C 1
ATOM 14929 O O . SER E 1 400 ? 164.420 29.910 -11.226 1.00 43.83 400 SER E O 1
ATOM 14932 N N . LEU E 1 401 ? 162.562 29.331 -12.330 1.00 40.02 401 LEU E N 1
ATOM 14933 C CA . LEU E 1 401 ? 163.009 27.992 -12.666 1.00 38.56 401 LEU E CA 1
ATOM 14934 C C . LEU E 1 401 ? 164.271 28.113 -13.504 1.00 41.23 401 LEU E C 1
ATOM 14935 O O . LEU E 1 401 ? 165.229 27.362 -13.345 1.00 43.23 401 LEU E O 1
ATOM 14940 N N . LYS E 1 402 ? 164.273 29.124 -14.360 1.00 42.02 402 LYS E N 1
ATOM 14941 C CA . LYS E 1 402 ? 165.373 29.374 -15.266 1.00 43.88 402 LYS E CA 1
ATOM 14942 C C . LYS E 1 402 ? 166.657 29.665 -14.491 1.00 44.63 402 LYS E C 1
ATOM 14943 O O . LYS E 1 402 ? 167.742 29.325 -14.949 1.00 47.16 402 LYS E O 1
ATOM 14949 N N . SER E 1 403 ? 166.535 30.233 -13.295 1.00 42.40 403 SER E N 1
ATOM 14950 C CA . SER E 1 403 ? 167.710 30.468 -12.467 1.00 44.34 403 SER E CA 1
ATOM 14951 C C . SER E 1 403 ? 168.280 29.162 -11.912 1.00 44.65 403 SER E C 1
ATOM 14952 O O . SER E 1 403 ? 169.400 29.128 -11.410 1.00 47.69 403 SER E O 1
ATOM 14955 N N . TYR E 1 404 ? 167.491 28.099 -11.981 1.00 44.43 404 TYR E N 1
ATOM 14956 C CA . TYR E 1 404 ? 167.951 26.777 -11.599 1.00 46.57 404 TYR E CA 1
ATOM 14957 C C . TYR E 1 404 ? 168.392 25.974 -12.803 1.00 50.13 404 TYR E C 1
ATOM 14958 O O . TYR E 1 404 ? 168.823 24.829 -12.672 1.00 54.17 404 TYR E O 1
ATOM 14967 N N . GLY E 1 405 ? 168.258 26.554 -13.985 1.00 49.03 405 GLY E N 1
ATOM 14968 C CA . GLY E 1 405 ? 168.533 25.793 -15.185 1.00 46.06 405 GLY E CA 1
ATOM 14969 C C . GLY E 1 405 ? 167.386 24.843 -15.483 1.00 48.99 405 GLY E C 1
ATOM 14970 O O . GLY E 1 405 ? 167.572 23.839 -16.170 1.00 49.58 405 GLY E O 1
ATOM 14971 N N . LYS E 1 406 ? 166.203 25.141 -14.947 1.00 46.52 406 LYS E N 1
ATOM 14972 C CA . LYS E 1 406 ? 165.062 24.234 -15.088 1.00 44.41 406 LYS E CA 1
ATOM 14973 C C . LYS E 1 406 ? 163.894 24.838 -15.855 1.00 41.96 406 LYS E C 1
ATOM 14974 O O . LYS E 1 406 ? 163.783 26.051 -16.000 1.00 41.19 406 LYS E O 1
ATOM 14980 N N . THR E 1 407 ? 163.019 23.967 -16.344 1.00 41.81 407 THR E N 1
ATOM 14981 C CA . THR E 1 407 ? 161.748 24.368 -16.921 1.00 37.82 407 THR E CA 1
ATOM 14982 C C . THR E 1 407 ? 160.689 23.467 -16.331 1.00 38.34 407 THR E C 1
ATOM 14983 O O . THR E 1 407 ? 161.021 22.474 -15.695 1.00 38.53 407 THR E O 1
ATOM 14987 N N . CYS E 1 408 ? 159.416 23.786 -16.552 1.00 36.23 408 CYS E N 1
ATOM 14988 C CA . CYS E 1 408 ? 158.363 22.922 -16.068 1.00 34.58 408 CYS E CA 1
ATOM 14989 C C . CYS E 1 408 ? 158.405 21.619 -16.829 1.00 35.27 408 CYS E C 1
ATOM 14990 O O . CYS E 1 408 ? 158.025 20.580 -16.315 1.00 36.20 408 CYS E O 1
ATOM 14993 N N . SER E 1 409 ? 158.989 21.658 -18.011 1.00 31.93 409 SER E N 1
ATOM 14994 C CA . SER E 1 409 ? 159.085 20.473 -18.822 1.00 34.11 409 SER E CA 1
ATOM 14995 C C . SER E 1 409 ? 160.199 19.518 -18.403 1.00 42.49 409 SER E C 1
ATOM 14996 O O . SER E 1 409 ? 160.077 18.324 -18.626 1.00 42.82 409 SER E O 1
ATOM 14999 N N . ASN E 1 410 ? 161.297 19.998 -17.824 1.00 43.02 410 ASN E N 1
ATOM 15000 C CA . ASN E 1 410 ? 162.362 19.047 -17.503 1.00 43.06 410 ASN E CA 1
ATOM 15001 C C . ASN E 1 410 ? 162.591 18.869 -16.011 1.00 42.98 410 ASN E C 1
ATOM 15002 O O . ASN E 1 410 ? 163.561 18.224 -15.604 1.00 50.19 410 ASN E O 1
ATOM 15007 N N . LEU E 1 411 ? 161.726 19.456 -15.199 1.00 35.76 411 LEU E N 1
ATOM 15008 C CA . LEU E 1 411 ? 161.816 19.265 -13.766 1.00 35.50 411 LEU E CA 1
ATOM 15009 C C . LEU E 1 411 ? 161.573 17.810 -13.418 1.00 41.68 411 LEU E C 1
ATOM 15010 O O . LEU E 1 411 ? 162.200 17.257 -12.517 1.00 46.70 411 LEU E O 1
ATOM 15015 N N . PHE E 1 412 ? 160.638 17.195 -14.138 1.00 42.15 412 PHE E N 1
ATOM 15016 C CA . PHE E 1 412 ? 160.295 15.803 -13.921 1.00 42.37 412 PHE E CA 1
ATOM 15017 C C . PHE E 1 412 ? 160.383 15.016 -15.213 1.00 47.59 412 PHE E C 1
ATOM 15018 O O . PHE E 1 412 ? 160.246 15.579 -16.298 1.00 49.80 412 PHE E O 1
ATOM 15026 N N . ASP E 1 413 ? 160.603 13.709 -15.082 1.00 49.88 413 ASP E N 1
ATOM 15027 C CA . ASP E 1 413 ? 160.638 12.807 -16.216 1.00 52.63 413 ASP E CA 1
ATOM 15028 C C . ASP E 1 413 ? 159.211 12.557 -16.662 1.00 50.88 413 ASP E C 1
ATOM 15029 O O . ASP E 1 413 ? 158.468 11.859 -15.987 1.00 50.13 413 ASP E O 1
ATOM 15034 N N . LEU E 1 414 ? 158.840 13.087 -17.820 1.00 50.24 414 LEU E N 1
ATOM 15035 C CA . LEU E 1 414 ? 157.482 12.918 -18.313 1.00 51.34 414 LEU E CA 1
ATOM 15036 C C . LEU E 1 414 ? 157.473 11.947 -19.476 1.00 60.14 414 LEU E C 1
ATOM 15037 O O . LEU E 1 414 ? 156.513 11.880 -20.247 1.00 63.68 414 LEU E O 1
ATOM 15042 N N . ASN E 1 415 ? 158.552 11.185 -19.592 1.00 62.79 415 ASN E N 1
ATOM 15043 C CA . ASN E 1 415 ? 158.605 10.140 -20.585 1.00 66.51 415 ASN E CA 1
ATOM 15044 C C . ASN E 1 415 ? 157.892 8.936 -20.027 1.00 64.61 415 ASN E C 1
ATOM 15045 O O . ASN E 1 415 ? 158.164 8.534 -18.892 1.00 60.35 415 ASN E O 1
ATOM 15050 N N . ASN E 1 416 ? 157.001 8.375 -20.850 1.00 67.96 416 ASN E N 1
ATOM 15051 C CA . ASN E 1 416 ? 156.178 7.193 -20.549 1.00 72.08 416 ASN E CA 1
ATOM 15052 C C . ASN E 1 416 ? 156.896 5.948 -20.013 1.00 74.37 416 ASN E C 1
ATOM 15053 O O . ASN E 1 416 ? 156.252 4.964 -19.627 1.00 73.98 416 ASN E O 1
ATOM 15058 N N . SER F 1 10 ? 122.546 96.139 9.305 1.00 86.29 10 SER F N 1
ATOM 15059 C CA . SER F 1 10 ? 122.616 95.500 10.613 1.00 85.26 10 SER F CA 1
ATOM 15060 C C . SER F 1 10 ? 122.888 93.985 10.494 1.00 79.64 10 SER F C 1
ATOM 15061 O O . SER F 1 10 ? 122.858 93.274 11.502 1.00 78.78 10 SER F O 1
ATOM 15064 N N . LYS F 1 11 ? 123.180 93.510 9.277 1.00 74.47 11 LYS F N 1
ATOM 15065 C CA . LYS F 1 11 ? 123.349 92.073 9.014 1.00 67.50 11 LYS F CA 1
ATOM 15066 C C . LYS F 1 11 ? 124.817 91.752 8.767 1.00 55.83 11 LYS F C 1
ATOM 15067 O O . LYS F 1 11 ? 125.446 92.295 7.858 1.00 56.43 11 LYS F O 1
ATOM 15073 N N . PRO F 1 12 ? 125.392 90.932 9.643 1.00 44.45 12 PRO F N 1
ATOM 15074 C CA . PRO F 1 12 ? 126.809 90.585 9.621 1.00 45.20 12 PRO F CA 1
ATOM 15075 C C . PRO F 1 12 ? 127.158 89.763 8.394 1.00 47.53 12 PRO F C 1
ATOM 15076 O O . PRO F 1 12 ? 126.319 89.033 7.861 1.00 47.79 12 PRO F O 1
ATOM 15080 N N . ASN F 1 13 ? 128.402 89.895 7.948 1.00 48.81 13 ASN F N 1
ATOM 15081 C CA . ASN F 1 13 ? 128.843 89.196 6.772 1.00 49.07 13 ASN F CA 1
ATOM 15082 C C . ASN F 1 13 ? 129.754 88.047 7.151 1.00 43.83 13 ASN F C 1
ATOM 15083 O O . ASN F 1 13 ? 130.158 87.270 6.301 1.00 40.33 13 ASN F O 1
ATOM 15088 N N . LEU F 1 14 ? 130.057 87.948 8.438 1.00 32.24 14 LEU F N 1
ATOM 15089 C CA . LEU F 1 14 ? 130.933 86.911 8.950 1.00 29.93 14 LEU F CA 1
ATOM 15090 C C . LEU F 1 14 ? 130.606 86.664 10.413 1.00 28.77 14 LEU F C 1
ATOM 15091 O O . LEU F 1 14 ? 130.392 87.604 11.162 1.00 31.64 14 LEU F O 1
ATOM 15096 N N . LEU F 1 15 ? 130.500 85.389 10.784 1.00 26.56 15 LEU F N 1
ATOM 15097 C CA . LEU F 1 15 ? 130.206 84.981 12.148 1.00 27.73 15 LEU F CA 1
ATOM 15098 C C . LEU F 1 15 ? 131.313 84.091 12.629 1.00 29.23 15 LEU F C 1
ATOM 15099 O O . LEU F 1 15 ? 131.979 83.455 11.834 1.00 29.09 15 LEU F O 1
ATOM 15104 N N . VAL F 1 16 ? 131.544 84.082 13.931 1.00 30.63 16 VAL F N 1
ATOM 15105 C CA . VAL F 1 16 ? 132.685 83.354 14.460 1.00 31.77 16 VAL F CA 1
ATOM 15106 C C . VAL F 1 16 ? 132.343 82.536 15.694 1.00 29.62 16 VAL F C 1
ATOM 15107 O O . VAL F 1 16 ? 131.799 83.043 16.674 1.00 29.49 16 VAL F O 1
ATOM 15111 N N . LEU F 1 17 ? 132.726 81.272 15.655 1.00 28.19 17 LEU F N 1
ATOM 15112 C CA . LEU F 1 17 ? 132.506 80.393 16.774 1.00 28.85 17 LEU F CA 1
ATOM 15113 C C . LEU F 1 17 ? 133.837 79.839 17.282 1.00 32.60 17 LEU F C 1
ATOM 15114 O O . LEU F 1 17 ? 134.499 79.041 16.612 1.00 31.98 17 LEU F O 1
ATOM 15119 N N . PRO F 1 18 ? 134.257 80.294 18.462 1.00 34.22 18 PRO F N 1
ATOM 15120 C CA . PRO F 1 18 ? 135.460 79.754 19.084 1.00 34.15 18 PRO F CA 1
ATOM 15121 C C . PRO F 1 18 ? 135.245 78.323 19.564 1.00 34.76 18 PRO F C 1
ATOM 15122 O O . PRO F 1 18 ? 134.205 77.988 20.131 1.00 31.78 18 PRO F O 1
ATOM 15126 N N . VAL F 1 19 ? 136.254 77.493 19.324 1.00 36.58 19 VAL F N 1
ATOM 15127 C CA . VAL F 1 19 ? 136.220 76.082 19.655 1.00 39.33 19 VAL F CA 1
ATOM 15128 C C . VAL F 1 19 ? 137.481 75.737 20.463 1.00 41.66 19 VAL F C 1
ATOM 15129 O O . VAL F 1 19 ? 138.508 76.403 20.306 1.00 40.89 19 VAL F O 1
ATOM 15136 N N . GLN F 1 20 ? 137.395 74.721 21.331 1.00 41.15 20 GLN F N 1
ATOM 15137 C CA . GLN F 1 20 ? 138.501 74.307 22.198 1.00 40.14 20 GLN F CA 1
ATOM 15138 C C . GLN F 1 20 ? 138.805 72.790 22.169 1.00 37.72 20 GLN F C 1
ATOM 15139 O O . GLN F 1 20 ? 137.883 71.983 22.157 1.00 39.45 20 GLN F O 1
ATOM 15145 N N . GLU F 1 21 ? 140.081 72.403 22.209 1.00 35.51 21 GLU F N 1
ATOM 15146 C CA . GLU F 1 21 ? 140.465 70.988 22.265 1.00 35.39 21 GLU F CA 1
ATOM 15147 C C . GLU F 1 21 ? 140.385 70.378 23.662 1.00 37.98 21 GLU F C 1
ATOM 15148 O O . GLU F 1 21 ? 140.832 70.977 24.630 1.00 40.10 21 GLU F O 1
ATOM 15154 N N . ASP F 1 22 ? 139.828 69.176 23.768 1.00 38.73 22 ASP F N 1
ATOM 15155 C CA . ASP F 1 22 ? 139.818 68.470 25.043 1.00 41.30 22 ASP F CA 1
ATOM 15156 C C . ASP F 1 22 ? 140.965 67.478 25.065 1.00 44.56 22 ASP F C 1
ATOM 15157 O O . ASP F 1 22 ? 140.980 66.547 24.267 1.00 45.06 22 ASP F O 1
ATOM 15162 N N . ALA F 1 23 ? 141.921 67.677 25.974 1.00 47.19 23 ALA F N 1
ATOM 15163 C CA . ALA F 1 23 ? 143.157 66.908 25.994 1.00 51.32 23 ALA F CA 1
ATOM 15164 C C . ALA F 1 23 ? 142.940 65.422 26.236 1.00 54.27 23 ALA F C 1
ATOM 15165 O O . ALA F 1 23 ? 143.595 64.570 25.625 1.00 54.23 23 ALA F O 1
ATOM 15167 N N . SER F 1 24 ? 142.030 65.127 27.153 1.00 56.13 24 SER F N 1
ATOM 15168 C CA . SER F 1 24 ? 141.738 63.760 27.532 1.00 59.24 24 SER F CA 1
ATOM 15169 C C . SER F 1 24 ? 141.320 62.927 26.334 1.00 57.17 24 SER F C 1
ATOM 15170 O O . SER F 1 24 ? 141.914 61.887 26.065 1.00 58.99 24 SER F O 1
ATOM 15173 N N . THR F 1 25 ? 140.336 63.421 25.588 1.00 52.56 25 THR F N 1
ATOM 15174 C CA . THR F 1 25 ? 139.734 62.675 24.490 1.00 50.14 25 THR F CA 1
ATOM 15175 C C . THR F 1 25 ? 140.297 63.058 23.122 1.00 48.58 25 THR F C 1
ATOM 15176 O O . THR F 1 25 ? 140.196 62.299 22.164 1.00 47.35 25 THR F O 1
ATOM 15180 N N . GLY F 1 26 ? 140.890 64.236 23.028 1.00 43.43 26 GLY F N 1
ATOM 15181 C CA . GLY F 1 26 ? 141.393 64.709 21.759 1.00 41.02 26 GLY F CA 1
ATOM 15182 C C . GLY F 1 26 ? 140.314 65.310 20.882 1.00 40.40 26 GLY F C 1
ATOM 15183 O O . GLY F 1 26 ? 140.558 65.643 19.725 1.00 40.14 26 GLY F O 1
ATOM 15184 N N . LEU F 1 27 ? 139.117 65.476 21.435 1.00 39.22 27 LEU F N 1
ATOM 15185 C CA . LEU F 1 27 ? 138.016 66.034 20.676 1.00 33.91 27 LEU F CA 1
ATOM 15186 C C . LEU F 1 27 ? 137.893 67.505 20.951 1.00 37.68 27 LEU F C 1
ATOM 15187 O O . LEU F 1 27 ? 138.509 68.011 21.889 1.00 40.14 27 LEU F O 1
ATOM 15192 N N . HIS F 1 28 ? 137.101 68.180 20.118 1.00 33.17 28 HIS F N 1
ATOM 15193 C CA . HIS F 1 28 ? 136.900 69.617 20.205 1.00 30.94 28 HIS F CA 1
ATOM 15194 C C . HIS F 1 28 ? 135.433 69.917 20.505 1.00 31.72 28 HIS F C 1
ATOM 15195 O O . HIS F 1 28 ? 134.553 69.174 20.103 1.00 32.07 28 HIS F O 1
ATOM 15202 N N . TRP F 1 29 ? 135.189 70.987 21.256 1.00 32.67 29 TRP F N 1
ATOM 15203 C CA . TRP F 1 29 ? 133.850 71.354 21.682 1.00 31.89 29 TRP F CA 1
ATOM 15204 C C . TRP F 1 29 ? 133.744 72.886 21.722 1.00 33.52 29 TRP F C 1
ATOM 15205 O O . TRP F 1 29 ? 134.763 73.564 21.704 1.00 34.59 29 TRP F O 1
ATOM 15216 N N . ALA F 1 30 ? 132.529 73.431 21.779 1.00 33.46 30 ALA F N 1
ATOM 15217 C CA . ALA F 1 30 ? 132.322 74.888 21.865 1.00 30.41 30 ALA F CA 1
ATOM 15218 C C . ALA F 1 30 ? 131.205 75.217 22.850 1.00 30.32 30 ALA F C 1
ATOM 15219 O O . ALA F 1 30 ? 130.237 74.468 22.957 1.00 32.77 30 ALA F O 1
ATOM 15221 N N . ASN F 1 31 ? 131.315 76.332 23.558 1.00 32.39 31 ASN F N 1
ATOM 15222 C CA . ASN F 1 31 ? 130.155 76.835 24.281 1.00 34.79 31 ASN F CA 1
ATOM 15223 C C . ASN F 1 31 ? 129.238 77.554 23.324 1.00 36.96 31 ASN F C 1
ATOM 15224 O O . ASN F 1 31 ? 129.619 78.568 22.744 1.00 41.62 31 ASN F O 1
ATOM 15229 N N . ILE F 1 32 ? 128.031 77.025 23.147 1.00 34.48 32 ILE F N 1
ATOM 15230 C CA . ILE F 1 32 ? 127.032 77.656 22.275 1.00 34.74 32 ILE F CA 1
ATOM 15231 C C . ILE F 1 32 ? 125.976 78.410 23.077 1.00 32.34 32 ILE F C 1
ATOM 15232 O O . ILE F 1 32 ? 125.494 77.924 24.107 1.00 31.32 32 ILE F O 1
ATOM 15237 N N . HIS F 1 33 ? 125.627 79.605 22.610 1.00 31.75 33 HIS F N 1
ATOM 15238 C CA . HIS F 1 33 ? 124.636 80.413 23.290 1.00 31.20 33 HIS F CA 1
ATOM 15239 C C . HIS F 1 33 ? 123.233 80.162 22.799 1.00 29.14 33 HIS F C 1
ATOM 15240 O O . HIS F 1 33 ? 122.959 80.274 21.618 1.00 28.28 33 HIS F O 1
ATOM 15247 N N . LYS F 1 34 ? 122.352 79.814 23.730 1.00 30.42 34 LYS F N 1
ATOM 15248 C CA . LYS F 1 34 ? 120.970 79.483 23.433 1.00 29.15 34 LYS F CA 1
ATOM 15249 C C . LYS F 1 34 ? 120.002 80.046 24.454 1.00 28.74 34 LYS F C 1
ATOM 15250 O O . LYS F 1 34 ? 120.396 80.422 25.538 1.00 29.45 34 LYS F O 1
ATOM 15256 N N . ARG F 1 35 ? 118.733 80.088 24.064 1.00 29.59 35 ARG F N 1
ATOM 15257 C CA . ARG F 1 35 ? 117.594 80.382 24.938 1.00 29.28 35 ARG F CA 1
ATOM 15258 C C . ARG F 1 35 ? 117.407 81.845 25.293 1.00 32.65 35 ARG F C 1
ATOM 15259 O O . ARG F 1 35 ? 118.260 82.693 25.002 1.00 36.15 35 ARG F O 1
ATOM 15267 N N . THR F 1 36 ? 116.258 82.127 25.900 1.00 31.05 36 THR F N 1
ATOM 15268 C CA . THR F 1 36 ? 115.983 83.420 26.501 1.00 31.82 36 THR F CA 1
ATOM 15269 C C . THR F 1 36 ? 115.546 83.184 27.943 1.00 33.39 36 THR F C 1
ATOM 15270 O O . THR F 1 36 ? 114.518 82.578 28.179 1.00 36.36 36 THR F O 1
ATOM 15274 N N . PRO F 1 37 ? 116.328 83.642 28.916 1.00 34.66 37 PRO F N 1
ATOM 15275 C CA . PRO F 1 37 ? 117.577 84.392 28.780 1.00 35.41 37 PRO F CA 1
ATOM 15276 C C . PRO F 1 37 ? 118.736 83.553 28.226 1.00 36.52 37 PRO F C 1
ATOM 15277 O O . PRO F 1 37 ? 118.761 82.329 28.348 1.00 37.06 37 PRO F O 1
ATOM 15281 N N . LEU F 1 38 ? 119.671 84.229 27.572 1.00 35.11 38 LEU F N 1
ATOM 15282 C CA . LEU F 1 38 ? 120.739 83.552 26.872 1.00 31.74 38 LEU F CA 1
ATOM 15283 C C . LEU F 1 38 ? 121.660 82.848 27.841 1.00 34.51 38 LEU F C 1
ATOM 15284 O O . LEU F 1 38 ? 122.019 83.395 28.869 1.00 37.23 38 LEU F O 1
ATOM 15289 N N . MET F 1 39 ? 122.055 81.633 27.511 1.00 32.32 39 MET F N 1
ATOM 15290 C CA . MET F 1 39 ? 123.008 80.917 28.341 1.00 35.93 39 MET F CA 1
ATOM 15291 C C . MET F 1 39 ? 123.896 80.040 27.458 1.00 37.53 39 MET F C 1
ATOM 15292 O O . MET F 1 39 ? 123.676 79.945 26.253 1.00 38.90 39 MET F O 1
ATOM 15297 N N . GLN F 1 40 ? 124.927 79.448 28.050 1.00 38.54 40 GLN F N 1
ATOM 15298 C CA . GLN F 1 40 ? 125.884 78.635 27.310 1.00 37.42 40 GLN F CA 1
ATOM 15299 C C . GLN F 1 40 ? 125.740 77.136 27.515 1.00 38.00 40 GLN F C 1
ATOM 15300 O O . GLN F 1 40 ? 125.601 76.673 28.641 1.00 38.96 40 GLN F O 1
ATOM 15306 N N . VAL F 1 41 ? 125.800 76.390 26.416 1.00 37.59 41 VAL F N 1
ATOM 15307 C CA . VAL F 1 41 ? 125.764 74.930 26.426 1.00 40.65 41 VAL F CA 1
ATOM 15308 C C . VAL F 1 41 ? 127.049 74.327 25.832 1.00 39.51 41 VAL F C 1
ATOM 15309 O O . VAL F 1 41 ? 127.375 74.602 24.683 1.00 38.63 41 VAL F O 1
ATOM 15313 N N . PRO F 1 42 ? 127.792 73.512 26.605 1.00 38.03 42 PRO F N 1
ATOM 15314 C CA . PRO F 1 42 ? 128.955 72.896 25.961 1.00 35.52 42 PRO F CA 1
ATOM 15315 C C . PRO F 1 42 ? 128.576 71.741 25.022 1.00 32.06 42 PRO F C 1
ATOM 15316 O O . PRO F 1 42 ? 127.951 70.775 25.458 1.00 34.23 42 PRO F O 1
ATOM 15320 N N . LEU F 1 43 ? 128.961 71.834 23.753 1.00 30.53 43 LEU F N 1
ATOM 15321 C CA . LEU F 1 43 ? 128.600 70.810 22.769 1.00 31.47 43 LEU F CA 1
ATOM 15322 C C . LEU F 1 43 ? 129.813 70.347 21.928 1.00 33.87 43 LEU F C 1
ATOM 15323 O O . LEU F 1 43 ? 130.685 71.148 21.596 1.00 31.10 43 LEU F O 1
ATOM 15328 N N . LEU F 1 44 ? 129.842 69.055 21.576 1.00 34.21 44 LEU F N 1
ATOM 15329 C CA . LEU F 1 44 ? 130.897 68.488 20.731 1.00 32.32 44 LEU F CA 1
ATOM 15330 C C . LEU F 1 44 ? 130.833 68.992 19.301 1.00 30.68 44 LEU F C 1
ATOM 15331 O O . LEU F 1 44 ? 129.753 69.075 18.710 1.00 29.85 44 LEU F O 1
ATOM 15336 N N . LEU F 1 45 ? 132.001 69.295 18.744 1.00 28.83 45 LEU F N 1
ATOM 15337 C CA . LEU F 1 45 ? 132.125 69.648 17.334 1.00 26.82 45 LEU F CA 1
ATOM 15338 C C . LEU F 1 45 ? 132.106 68.402 16.448 1.00 30.51 45 LEU F C 1
ATOM 15339 O O . LEU F 1 45 ? 133.025 67.565 16.489 1.00 33.14 45 LEU F O 1
ATOM 15344 N N . ASP F 1 46 ? 131.041 68.275 15.659 1.00 30.11 46 ASP F N 1
ATOM 15345 C CA . ASP F 1 46 ? 130.854 67.131 14.797 1.00 31.92 46 ASP F CA 1
ATOM 15346 C C . ASP F 1 46 ? 130.700 67.612 13.366 1.00 30.80 46 ASP F C 1
ATOM 15347 O O . ASP F 1 46 ? 129.618 67.994 12.950 1.00 29.04 46 ASP F O 1
ATOM 15352 N N . LEU F 1 47 ? 131.797 67.592 12.631 1.00 30.37 47 LEU F N 1
ATOM 15353 C CA . LEU F 1 47 ? 131.826 68.118 11.288 1.00 28.41 47 LEU F CA 1
ATOM 15354 C C . LEU F 1 47 ? 130.776 67.521 10.378 1.00 28.27 47 LEU F C 1
ATOM 15355 O O . LEU F 1 47 ? 130.157 68.216 9.595 1.00 30.45 47 LEU F O 1
ATOM 15360 N N . ASN F 1 48 ? 130.562 66.226 10.464 1.00 29.56 48 ASN F N 1
ATOM 15361 C CA . ASN F 1 48 ? 129.651 65.576 9.533 1.00 25.44 48 ASN F CA 1
ATOM 15362 C C . ASN F 1 48 ? 128.254 65.427 10.075 1.00 25.15 48 ASN F C 1
ATOM 15363 O O . ASN F 1 48 ? 127.400 64.889 9.407 1.00 27.37 48 ASN F O 1
ATOM 15368 N N . GLY F 1 49 ? 128.012 65.948 11.269 1.00 26.84 49 GLY F N 1
ATOM 15369 C CA . GLY F 1 49 ? 126.716 65.806 11.912 1.00 25.65 49 GLY F CA 1
ATOM 15370 C C . GLY F 1 49 ? 125.559 66.478 11.205 1.00 25.91 49 GLY F C 1
ATOM 15371 O O . GLY F 1 49 ? 125.685 67.602 10.728 1.00 27.62 49 GLY F O 1
ATOM 15372 N N . LYS F 1 50 ? 124.408 65.813 11.171 1.00 24.39 50 LYS F N 1
ATOM 15373 C CA . LYS F 1 50 ? 123.285 66.310 10.391 1.00 24.27 50 LYS F CA 1
ATOM 15374 C C . LYS F 1 50 ? 122.535 67.454 11.062 1.00 25.71 50 LYS F C 1
ATOM 15375 O O . LYS F 1 50 ? 121.895 68.263 10.386 1.00 23.00 50 LYS F O 1
ATOM 15381 N N . HIS F 1 51 ? 122.648 67.551 12.381 1.00 25.12 51 HIS F N 1
ATOM 15382 C CA . HIS F 1 51 ? 121.975 68.619 13.112 1.00 27.53 51 HIS F CA 1
ATOM 15383 C C . HIS F 1 51 ? 122.617 68.857 14.495 1.00 30.57 51 HIS F C 1
ATOM 15384 O O . HIS F 1 51 ? 123.501 68.096 14.936 1.00 31.75 51 HIS F O 1
ATOM 15391 N N . LEU F 1 52 ? 122.187 69.938 15.149 1.00 27.76 52 LEU F N 1
ATOM 15392 C CA . LEU F 1 52 ? 122.562 70.204 16.528 1.00 25.12 52 LEU F CA 1
ATOM 15393 C C . LEU F 1 52 ? 121.576 69.494 17.441 1.00 25.60 52 LEU F C 1
ATOM 15394 O O . LEU F 1 52 ? 120.367 69.553 17.202 1.00 26.07 52 LEU F O 1
ATOM 15399 N N . TRP F 1 53 ? 122.083 68.804 18.454 1.00 26.30 53 TRP F N 1
ATOM 15400 C CA . TRP F 1 53 ? 121.213 68.205 19.441 1.00 26.55 53 TRP F CA 1
ATOM 15401 C C . TRP F 1 53 ? 121.727 68.457 20.849 1.00 28.43 53 TRP F C 1
ATOM 15402 O O . TRP F 1 53 ? 122.915 68.650 21.068 1.00 29.05 53 TRP F O 1
ATOM 15413 N N . VAL F 1 54 ? 120.795 68.473 21.792 1.00 30.90 54 VAL F N 1
ATOM 15414 C CA . VAL F 1 54 ? 121.076 68.724 23.189 1.00 32.23 54 VAL F CA 1
ATOM 15415 C C . VAL F 1 54 ? 120.281 67.727 23.962 1.00 28.22 54 VAL F C 1
ATOM 15416 O O . VAL F 1 54 ? 119.191 67.380 23.554 1.00 31.40 54 VAL F O 1
ATOM 15420 N N . THR F 1 55 ? 120.792 67.283 25.093 1.00 40.62 55 THR F N 1
ATOM 15421 C CA . THR F 1 55 ? 119.959 66.511 25.975 1.00 45.98 55 THR F CA 1
ATOM 15422 C C . THR F 1 55 ? 119.102 67.594 26.603 1.00 51.64 55 THR F C 1
ATOM 15423 O O . THR F 1 55 ? 119.629 68.533 27.178 1.00 61.06 55 THR F O 1
ATOM 15427 N N . CYS F 1 56 ? 117.788 67.487 26.518 1.00 50.00 56 CYS F N 1
ATOM 15428 C CA . CYS F 1 56 ? 116.934 68.544 27.067 1.00 47.70 56 CYS F CA 1
ATOM 15429 C C . CYS F 1 56 ? 116.327 67.999 28.330 1.00 48.85 56 CYS F C 1
ATOM 15430 O O . CYS F 1 56 ? 115.799 66.889 28.353 1.00 49.59 56 CYS F O 1
ATOM 15433 N N . SER F 1 57 ? 116.444 68.760 29.402 1.00 48.45 57 SER F N 1
ATOM 15434 C CA . SER F 1 57 ? 116.012 68.243 30.674 1.00 48.70 57 SER F CA 1
ATOM 15435 C C . SER F 1 57 ? 114.771 68.909 31.235 1.00 48.43 57 SER F C 1
ATOM 15436 O O . SER F 1 57 ? 114.152 69.798 30.625 1.00 43.41 57 SER F O 1
ATOM 15439 N N . GLN F 1 58 ? 114.421 68.443 32.422 1.00 54.80 58 GLN F N 1
ATOM 15440 C CA . GLN F 1 58 ? 113.345 69.022 33.186 1.00 60.80 58 GLN F CA 1
ATOM 15441 C C . GLN F 1 58 ? 113.636 70.480 33.524 1.00 57.79 58 GLN F C 1
ATOM 15442 O O . GLN F 1 58 ? 112.727 71.311 33.552 1.00 55.40 58 GLN F O 1
ATOM 15448 N N . HIS F 1 59 ? 114.921 70.787 33.697 1.00 57.32 59 HIS F N 1
ATOM 15449 C CA . HIS F 1 59 ? 115.364 72.116 34.103 1.00 46.27 59 HIS F CA 1
ATOM 15450 C C . HIS F 1 59 ? 115.815 73.020 32.961 1.00 48.32 59 HIS F C 1
ATOM 15451 O O . HIS F 1 59 ? 116.606 73.933 33.169 1.00 49.38 59 HIS F O 1
ATOM 15458 N N . TYR F 1 60 ? 115.287 72.764 31.768 1.00 46.68 60 TYR F N 1
ATOM 15459 C CA . TYR F 1 60 ? 115.442 73.624 30.582 1.00 43.72 60 TYR F CA 1
ATOM 15460 C C . TYR F 1 60 ? 114.613 74.899 30.751 1.00 43.93 60 TYR F C 1
ATOM 15461 O O . TYR F 1 60 ? 113.390 74.832 30.822 1.00 43.00 60 TYR F O 1
ATOM 15470 N N . SER F 1 61 ? 115.266 76.055 30.829 1.00 46.74 61 SER F N 1
ATOM 15471 C CA . SER F 1 61 ? 114.540 77.312 31.042 1.00 50.70 61 SER F CA 1
ATOM 15472 C C . SER F 1 61 ? 114.696 78.290 29.860 1.00 44.66 61 SER F C 1
ATOM 15473 O O . SER F 1 61 ? 115.805 78.689 29.515 1.00 41.55 61 SER F O 1
ATOM 15476 N N . SER F 1 62 ? 113.571 78.635 29.231 1.00 43.63 62 SER F N 1
ATOM 15477 C CA . SER F 1 62 ? 113.542 79.549 28.089 1.00 40.92 62 SER F CA 1
ATOM 15478 C C . SER F 1 62 ? 112.124 80.068 27.760 1.00 40.97 62 SER F C 1
ATOM 15479 O O . SER F 1 62 ? 111.160 79.304 27.697 1.00 42.32 62 SER F O 1
ATOM 15482 N N . SER F 1 63 ? 112.000 81.370 27.549 1.00 38.27 63 SER F N 1
ATOM 15483 C CA . SER F 1 63 ? 110.729 81.936 27.165 1.00 37.37 63 SER F CA 1
ATOM 15484 C C . SER F 1 63 ? 110.545 81.924 25.652 1.00 38.15 63 SER F C 1
ATOM 15485 O O . SER F 1 63 ? 109.496 82.330 25.145 1.00 41.02 63 SER F O 1
ATOM 15488 N N . THR F 1 64 ? 111.534 81.434 24.920 1.00 34.47 64 THR F N 1
ATOM 15489 C CA . THR F 1 64 ? 111.413 81.421 23.465 1.00 32.71 64 THR F CA 1
ATOM 15490 C C . THR F 1 64 ? 111.429 80.002 22.885 1.00 34.71 64 THR F C 1
ATOM 15491 O O . THR F 1 64 ? 111.542 79.811 21.658 1.00 31.10 64 THR F O 1
ATOM 15495 N N . TYR F 1 65 ? 111.339 79.009 23.772 1.00 35.55 65 TYR F N 1
ATOM 15496 C CA . TYR F 1 65 ? 111.333 77.607 23.363 1.00 33.10 65 TYR F CA 1
ATOM 15497 C C . TYR F 1 65 ? 109.985 77.176 22.848 1.00 33.63 65 TYR F C 1
ATOM 15498 O O . TYR F 1 65 ? 108.971 77.537 23.427 1.00 33.76 65 TYR F O 1
ATOM 15507 N N . GLN F 1 66 ? 109.999 76.377 21.777 1.00 34.56 66 GLN F N 1
ATOM 15508 C CA . GLN F 1 66 ? 108.810 75.758 21.190 1.00 34.49 66 GLN F CA 1
ATOM 15509 C C . GLN F 1 66 ? 109.112 74.371 20.643 1.00 30.64 66 GLN F C 1
ATOM 15510 O O . GLN F 1 66 ? 110.198 74.126 20.159 1.00 28.08 66 GLN F O 1
ATOM 15516 N N . ALA F 1 67 ? 108.147 73.465 20.712 1.00 31.25 67 ALA F N 1
ATOM 15517 C CA . ALA F 1 67 ? 108.263 72.187 20.025 1.00 29.83 67 ALA F CA 1
ATOM 15518 C C . ALA F 1 67 ? 107.322 72.166 18.812 1.00 31.72 67 ALA F C 1
ATOM 15519 O O . ALA F 1 67 ? 106.112 72.093 18.981 1.00 35.13 67 ALA F O 1
ATOM 15521 N N . PRO F 1 68 ? 107.871 72.236 17.582 1.00 29.61 68 PRO F N 1
ATOM 15522 C CA . PRO F 1 68 ? 106.966 72.249 16.421 1.00 27.33 68 PRO F CA 1
ATOM 15523 C C . PRO F 1 68 ? 105.995 71.072 16.384 1.00 26.49 68 PRO F C 1
ATOM 15524 O O . PRO F 1 68 ? 106.304 69.991 16.862 1.00 30.87 68 PRO F O 1
ATOM 15528 N N . PHE F 1 69 ? 104.801 71.297 15.864 1.00 26.90 69 PHE F N 1
ATOM 15529 C CA . PHE F 1 69 ? 103.822 70.222 15.792 1.00 25.98 69 PHE F CA 1
ATOM 15530 C C . PHE F 1 69 ? 104.061 69.348 14.594 1.00 26.82 69 PHE F C 1
ATOM 15531 O O . PHE F 1 69 ? 104.617 69.793 13.606 1.00 31.91 69 PHE F O 1
ATOM 15539 N N . CYS F 1 70 ? 103.594 68.112 14.662 1.00 28.00 70 CYS F N 1
ATOM 15540 C CA . CYS F 1 70 ? 103.782 67.180 13.570 1.00 27.96 70 CYS F CA 1
ATOM 15541 C C . CYS F 1 70 ? 103.115 67.687 12.289 1.00 28.31 70 CYS F C 1
ATOM 15542 O O . CYS F 1 70 ? 101.997 68.185 12.324 1.00 28.48 70 CYS F O 1
ATOM 15545 N N . HIS F 1 71 ? 103.824 67.524 11.170 1.00 27.44 71 HIS F N 1
ATOM 15546 C CA . HIS F 1 71 ? 103.424 67.999 9.840 1.00 27.33 71 HIS F CA 1
ATOM 15547 C C . HIS F 1 71 ? 103.514 69.510 9.682 1.00 27.79 71 HIS F C 1
ATOM 15548 O O . HIS F 1 71 ? 103.022 70.043 8.702 1.00 30.06 71 HIS F O 1
ATOM 15555 N N . SER F 1 72 ? 104.165 70.189 10.620 1.00 26.53 72 SER F N 1
ATOM 15556 C CA . SER F 1 72 ? 104.416 71.610 10.487 1.00 25.17 72 SER F CA 1
ATOM 15557 C C . SER F 1 72 ? 105.494 71.885 9.443 1.00 24.67 72 SER F C 1
ATOM 15558 O O . SER F 1 72 ? 106.203 70.984 9.013 1.00 24.21 72 SER F O 1
ATOM 15561 N N . THR F 1 73 ? 105.621 73.151 9.058 1.00 25.51 73 THR F N 1
ATOM 15562 C CA . THR F 1 73 ? 106.693 73.606 8.162 1.00 26.08 73 THR F CA 1
ATOM 15563 C C . THR F 1 73 ? 108.087 73.404 8.757 1.00 25.87 73 THR F C 1
ATOM 15564 O O . THR F 1 73 ? 109.050 73.183 8.035 1.00 25.74 73 THR F O 1
ATOM 15568 N N . GLN F 1 74 ? 108.202 73.510 10.076 1.00 25.01 74 GLN F N 1
ATOM 15569 C CA . GLN F 1 74 ? 109.460 73.204 10.729 1.00 24.30 74 GLN F CA 1
ATOM 15570 C C . GLN F 1 74 ? 109.869 71.731 10.578 1.00 24.50 74 GLN F C 1
ATOM 15571 O O . GLN F 1 74 ? 111.034 71.399 10.322 1.00 24.39 74 GLN F O 1
ATOM 15577 N N . CYS F 1 75 ? 108.900 70.846 10.734 1.00 25.13 75 CYS F N 1
ATOM 15578 C CA . CYS F 1 75 ? 109.163 69.434 10.569 1.00 24.62 75 CYS F CA 1
ATOM 15579 C C . CYS F 1 75 ? 109.492 69.127 9.122 1.00 23.77 75 CYS F C 1
ATOM 15580 O O . CYS F 1 75 ? 110.334 68.287 8.841 1.00 27.71 75 CYS F O 1
ATOM 15583 N N . SER F 1 76 ? 108.846 69.815 8.198 1.00 24.01 76 SER F N 1
ATOM 15584 C CA . SER F 1 76 ? 109.199 69.672 6.782 1.00 25.88 76 SER F CA 1
ATOM 15585 C C . SER F 1 76 ? 110.637 70.088 6.480 1.00 26.78 76 SER F C 1
ATOM 15586 O O . SER F 1 76 ? 111.365 69.367 5.813 1.00 29.29 76 SER F O 1
ATOM 15589 N N . ARG F 1 77 ? 111.044 71.249 6.972 1.00 26.11 77 ARG F N 1
ATOM 15590 C CA . ARG F 1 77 ? 112.389 71.724 6.743 1.00 24.65 77 ARG F CA 1
ATOM 15591 C C . ARG F 1 77 ? 113.426 70.770 7.317 1.00 26.75 77 ARG F C 1
ATOM 15592 O O . ARG F 1 77 ? 114.462 70.509 6.693 1.00 27.85 77 ARG F O 1
ATOM 15600 N N . ALA F 1 78 ? 113.125 70.207 8.485 1.00 25.93 78 ALA F N 1
ATOM 15601 C CA . ALA F 1 78 ? 114.051 69.296 9.144 1.00 25.27 78 ALA F CA 1
ATOM 15602 C C . ALA F 1 78 ? 114.066 67.955 8.479 1.00 28.74 78 ALA F C 1
ATOM 15603 O O . ALA F 1 78 ? 114.892 67.129 8.808 1.00 30.12 78 ALA F O 1
ATOM 15605 N N . ASN F 1 79 ? 113.156 67.758 7.538 1.00 33.32 79 ASN F N 1
ATOM 15606 C CA . ASN F 1 79 ? 113.022 66.508 6.806 1.00 39.31 79 ASN F CA 1
ATOM 15607 C C . ASN F 1 79 ? 112.579 65.346 7.710 1.00 39.41 79 ASN F C 1
ATOM 15608 O O . ASN F 1 79 ? 113.077 64.235 7.602 1.00 37.43 79 ASN F O 1
ATOM 15613 N N . THR F 1 80 ? 111.640 65.604 8.610 1.00 41.49 80 THR F N 1
ATOM 15614 C CA . THR F 1 80 ? 111.068 64.520 9.389 1.00 45.81 80 THR F CA 1
ATOM 15615 C C . THR F 1 80 ? 109.556 64.536 9.336 1.00 51.29 80 THR F C 1
ATOM 15616 O O . THR F 1 80 ? 108.938 65.557 9.615 1.00 53.47 80 THR F O 1
ATOM 15620 N N . HIS F 1 81 ? 108.945 63.420 8.965 1.00 52.73 81 HIS F N 1
ATOM 15621 C CA . HIS F 1 81 ? 107.488 63.387 8.948 1.00 54.56 81 HIS F CA 1
ATOM 15622 C C . HIS F 1 81 ? 106.941 62.282 9.834 1.00 57.40 81 HIS F C 1
ATOM 15623 O O . HIS F 1 81 ? 105.749 61.936 9.757 1.00 58.86 81 HIS F O 1
ATOM 15630 N N . GLN F 1 82 ? 107.819 61.800 10.718 1.00 55.31 82 GLN F N 1
ATOM 15631 C CA . GLN F 1 82 ? 107.498 60.809 11.731 1.00 52.82 82 GLN F CA 1
ATOM 15632 C C . GLN F 1 82 ? 107.091 61.527 13.020 1.00 46.97 82 GLN F C 1
ATOM 15633 O O . GLN F 1 82 ? 107.819 62.386 13.509 1.00 45.40 82 GLN F O 1
ATOM 15639 N N . CYS F 1 83 ? 105.895 61.236 13.524 1.00 44.98 83 CYS F N 1
ATOM 15640 C CA . CYS F 1 83 ? 105.373 61.914 14.717 1.00 43.86 83 CYS F CA 1
ATOM 15641 C C . CYS F 1 83 ? 105.950 61.332 16.012 1.00 43.62 83 CYS F C 1
ATOM 15642 O O . CYS F 1 83 ? 106.242 60.152 16.095 1.00 44.95 83 CYS F O 1
ATOM 15645 N N . PHE F 1 84 ? 106.041 62.171 17.033 1.00 39.46 84 PHE F N 1
ATOM 15646 C CA . PHE F 1 84 ? 106.683 61.839 18.288 1.00 34.71 84 PHE F CA 1
ATOM 15647 C C . PHE F 1 84 ? 105.664 61.628 19.377 1.00 40.19 84 PHE F C 1
ATOM 15648 O O . PHE F 1 84 ? 104.716 62.412 19.529 1.00 39.91 84 PHE F O 1
ATOM 15656 N N . THR F 1 85 ? 105.879 60.577 20.156 1.00 41.94 85 THR F N 1
ATOM 15657 C CA . THR F 1 85 ? 105.058 60.306 21.311 1.00 47.91 85 THR F CA 1
ATOM 15658 C C . THR F 1 85 ? 105.970 60.154 22.513 1.00 51.08 85 THR F C 1
ATOM 15659 O O . THR F 1 85 ? 106.927 59.384 22.481 1.00 53.16 85 THR F O 1
ATOM 15663 N N . CYS F 1 86 ? 105.702 60.933 23.554 1.00 51.96 86 CYS F N 1
ATOM 15664 C CA . CYS F 1 86 ? 106.525 60.872 24.742 1.00 59.16 86 CYS F CA 1
ATOM 15665 C C . CYS F 1 86 ? 106.051 59.668 25.542 1.00 67.65 86 CYS F C 1
ATOM 15666 O O . CYS F 1 86 ? 104.928 59.630 26.056 1.00 71.45 86 CYS F O 1
ATOM 15669 N N . THR F 1 87 ? 106.960 58.714 25.688 1.00 70.76 87 THR F N 1
ATOM 15670 C CA . THR F 1 87 ? 106.686 57.441 26.326 1.00 76.25 87 THR F CA 1
ATOM 15671 C C . THR F 1 87 ? 107.368 57.450 27.658 1.00 80.11 87 THR F C 1
ATOM 15672 O O . THR F 1 87 ? 107.480 56.434 28.336 1.00 84.92 87 THR F O 1
ATOM 15676 N N . ASP F 1 88 ? 107.800 58.639 28.035 1.00 79.56 88 ASP F N 1
ATOM 15677 C CA . ASP F 1 88 ? 108.494 58.839 29.279 1.00 83.45 88 ASP F CA 1
ATOM 15678 C C . ASP F 1 88 ? 107.630 59.453 30.398 1.00 86.36 88 ASP F C 1
ATOM 15679 O O . ASP F 1 88 ? 106.835 58.756 31.047 1.00 91.56 88 ASP F O 1
ATOM 15684 N N . SER F 1 89 ? 107.749 60.764 30.573 1.00 83.32 89 SER F N 1
ATOM 15685 C CA . SER F 1 89 ? 107.122 61.504 31.661 1.00 85.01 89 SER F CA 1
ATOM 15686 C C . SER F 1 89 ? 105.598 61.455 31.586 1.00 83.65 89 SER F C 1
ATOM 15687 O O . SER F 1 89 ? 105.017 61.094 30.552 1.00 83.91 89 SER F O 1
ATOM 15690 N N . THR F 1 90 ? 104.958 61.799 32.696 1.00 82.20 90 THR F N 1
ATOM 15691 C CA . THR F 1 90 ? 103.516 61.892 32.706 1.00 81.26 90 THR F CA 1
ATOM 15692 C C . THR F 1 90 ? 103.090 63.337 32.545 1.00 76.37 90 THR F C 1
ATOM 15693 O O . THR F 1 90 ? 101.914 63.635 32.350 1.00 76.72 90 THR F O 1
ATOM 15697 N N . THR F 1 91 ? 104.081 64.217 32.535 1.00 72.34 91 THR F N 1
ATOM 15698 C CA . THR F 1 91 ? 103.894 65.618 32.213 1.00 70.49 91 THR F CA 1
ATOM 15699 C C . THR F 1 91 ? 104.836 66.069 31.102 1.00 67.99 91 THR F C 1
ATOM 15700 O O . THR F 1 91 ? 105.899 65.483 30.899 1.00 66.52 91 THR F O 1
ATOM 15704 N N . THR F 1 92 ? 104.485 67.157 30.432 1.00 65.99 92 THR F N 1
ATOM 15705 C CA . THR F 1 92 ? 105.305 67.636 29.337 1.00 62.45 92 THR F CA 1
ATOM 15706 C C . THR F 1 92 ? 106.468 68.480 29.880 1.00 59.88 92 THR F C 1
ATOM 15707 O O . THR F 1 92 ? 106.437 68.965 31.011 1.00 61.29 92 THR F O 1
ATOM 15711 N N . ARG F 1 93 ? 107.525 68.566 29.084 1.00 54.23 93 ARG F N 1
ATOM 15712 C CA . ARG F 1 93 ? 108.722 69.334 29.380 1.00 50.28 93 ARG F CA 1
ATOM 15713 C C . ARG F 1 93 ? 109.406 69.440 28.021 1.00 45.13 93 ARG F C 1
ATOM 15714 O O . ARG F 1 93 ? 109.021 68.727 27.094 1.00 44.82 93 ARG F O 1
ATOM 15722 N N . PRO F 1 94 ? 110.392 70.334 27.875 1.00 41.82 94 PRO F N 1
ATOM 15723 C CA . PRO F 1 94 ? 111.129 70.335 26.615 1.00 39.18 94 PRO F CA 1
ATOM 15724 C C . PRO F 1 94 ? 111.660 68.943 26.337 1.00 41.44 94 PRO F C 1
ATOM 15725 O O . PRO F 1 94 ? 112.243 68.331 27.235 1.00 42.36 94 PRO F O 1
ATOM 15729 N N . GLY F 1 95 ? 111.414 68.426 25.140 1.00 40.41 95 GLY F N 1
ATOM 15730 C CA . GLY F 1 95 ? 111.887 67.103 24.795 1.00 42.36 95 GLY F CA 1
ATOM 15731 C C . GLY F 1 95 ? 110.838 66.045 25.035 1.00 45.60 95 GLY F C 1
ATOM 15732 O O . GLY F 1 95 ? 111.015 64.888 24.642 1.00 47.55 95 GLY F O 1
ATOM 15733 N N . CYS F 1 96 ? 109.753 66.432 25.700 1.00 46.57 96 CYS F N 1
ATOM 15734 C CA . CYS F 1 96 ? 108.681 65.493 26.002 1.00 49.17 96 CYS F CA 1
ATOM 15735 C C . CYS F 1 96 ? 107.287 66.071 25.761 1.00 47.64 96 CYS F C 1
ATOM 15736 O O . CYS F 1 96 ? 106.681 66.665 26.655 1.00 47.67 96 CYS F O 1
ATOM 15739 N N . HIS F 1 97 ? 106.771 65.857 24.556 1.00 46.90 97 HIS F N 1
ATOM 15740 C CA . HIS F 1 97 ? 105.391 66.191 24.242 1.00 47.00 97 HIS F CA 1
ATOM 15741 C C . HIS F 1 97 ? 104.799 65.093 23.379 1.00 49.09 97 HIS F C 1
ATOM 15742 O O . HIS F 1 97 ? 105.513 64.211 22.899 1.00 46.97 97 HIS F O 1
ATOM 15749 N N . ASN F 1 98 ? 103.494 65.191 23.153 1.00 49.50 98 ASN F N 1
ATOM 15750 C CA . ASN F 1 98 ? 102.813 64.352 22.200 1.00 49.79 98 ASN F CA 1
ATOM 15751 C C . ASN F 1 98 ? 102.491 65.184 20.962 1.00 41.95 98 ASN F C 1
ATOM 15752 O O . ASN F 1 98 ? 102.450 66.402 21.031 1.00 39.26 98 ASN F O 1
ATOM 15757 N N . ASN F 1 99 ? 102.291 64.534 19.830 1.00 41.18 99 ASN F N 1
ATOM 15758 C CA . ASN F 1 99 ? 101.991 65.236 18.582 1.00 39.97 99 ASN F CA 1
ATOM 15759 C C . ASN F 1 99 ? 103.065 66.225 18.097 1.00 36.20 99 ASN F C 1
ATOM 15760 O O . ASN F 1 99 ? 102.744 67.218 17.460 1.00 37.01 99 ASN F O 1
ATOM 15765 N N . THR F 1 100 ? 104.335 65.932 18.363 1.00 34.91 100 THR F N 1
ATOM 15766 C CA . THR F 1 100 ? 105.478 66.655 17.819 1.00 30.36 100 THR F CA 1
ATOM 15767 C C . THR F 1 100 ? 106.122 65.747 16.780 1.00 31.28 100 THR F C 1
ATOM 15768 O O . THR F 1 100 ? 105.492 64.785 16.359 1.00 31.57 100 THR F O 1
ATOM 15772 N N .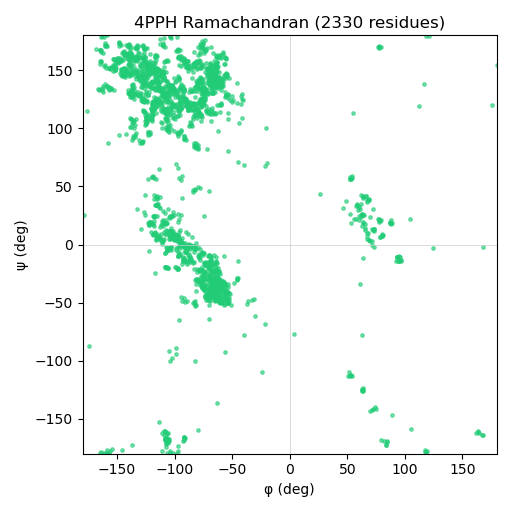 CYS F 1 101 ? 107.344 66.038 16.340 1.00 32.66 101 CYS F N 1
ATOM 15773 C CA . CYS F 1 101 ? 108.010 65.126 15.396 1.00 35.63 101 CYS F CA 1
ATOM 15774 C C . CYS F 1 101 ? 109.354 64.575 15.874 1.00 32.75 101 CYS F C 1
ATOM 15775 O O . CYS F 1 101 ? 110.126 65.247 16.551 1.00 30.73 101 CYS F O 1
ATOM 15780 N N . GLY F 1 102 ? 109.618 63.339 15.466 1.00 33.71 102 GLY F N 1
ATOM 15781 C CA . GLY F 1 102 ? 110.759 62.600 15.942 1.00 35.22 102 GLY F CA 1
ATOM 15782 C C . GLY F 1 102 ? 111.903 62.726 14.980 1.00 36.32 102 GLY F C 1
ATOM 15783 O O . GLY F 1 102 ? 111.740 62.717 13.761 1.00 35.57 102 GLY F O 1
ATOM 15784 N N . LEU F 1 103 ? 113.083 62.832 15.561 1.00 39.79 103 LEU F N 1
ATOM 15785 C CA . LEU F 1 103 ? 114.326 63.050 14.843 1.00 38.77 103 LEU F CA 1
ATOM 15786 C C . LEU F 1 103 ? 115.387 62.168 15.445 1.00 34.79 103 LEU F C 1
ATOM 15787 O O . LEU F 1 103 ? 115.571 62.176 16.653 1.00 32.69 103 LEU F O 1
ATOM 15792 N N . LEU F 1 104 ? 116.069 61.387 14.621 1.00 34.60 104 LEU F N 1
ATOM 15793 C CA . LEU F 1 104 ? 117.084 60.484 15.129 1.00 37.24 104 LEU F CA 1
ATOM 15794 C C . LEU F 1 104 ? 118.440 61.174 15.298 1.00 34.92 104 LEU F C 1
ATOM 15795 O O . LEU F 1 104 ? 118.961 61.713 14.328 1.00 33.79 104 LEU F O 1
ATOM 15800 N N . SER F 1 105 ? 118.987 61.185 16.520 1.00 34.02 105 SER F N 1
ATOM 15801 C CA . SER F 1 105 ? 120.292 61.806 16.804 1.00 31.52 105 SER F CA 1
ATOM 15802 C C . SER F 1 105 ? 121.335 60.737 17.093 1.00 32.71 105 SER F C 1
ATOM 15803 O O . SER F 1 105 ? 121.002 59.687 17.624 1.00 36.22 105 SER F O 1
ATOM 15806 N N . SER F 1 106 ? 122.587 61.015 16.740 1.00 33.54 106 SER F N 1
ATOM 15807 C CA . SER F 1 106 ? 123.691 60.067 16.921 1.00 37.94 106 SER F CA 1
ATOM 15808 C C . SER F 1 106 ? 124.805 60.605 17.790 1.00 37.16 106 SER F C 1
ATOM 15809 O O . SER F 1 106 ? 125.179 61.767 17.657 1.00 39.14 106 SER F O 1
ATOM 15812 N N . ASN F 1 107 ? 125.302 59.770 18.693 1.00 34.30 107 ASN F N 1
ATOM 15813 C CA . ASN F 1 107 ? 126.581 60.000 19.364 1.00 33.77 107 ASN F CA 1
ATOM 15814 C C . ASN F 1 107 ? 127.675 59.470 18.436 1.00 33.60 107 ASN F C 1
ATOM 15815 O O . ASN F 1 107 ? 127.798 58.272 18.268 1.00 33.22 107 ASN F O 1
ATOM 15820 N N . PRO F 1 108 ? 128.481 60.360 17.827 1.00 37.06 108 PRO F N 1
ATOM 15821 C CA . PRO F 1 108 ? 129.423 59.947 16.773 1.00 39.61 108 PRO F CA 1
ATOM 15822 C C . PRO F 1 108 ? 130.633 59.193 17.324 1.00 41.83 108 PRO F C 1
ATOM 15823 O O . PRO F 1 108 ? 131.361 58.507 16.595 1.00 43.27 108 PRO F O 1
ATOM 15827 N N . VAL F 1 109 ? 130.836 59.311 18.631 1.00 42.02 109 VAL F N 1
ATOM 15828 C CA . VAL F 1 109 ? 131.919 58.616 19.285 1.00 40.25 109 VAL F CA 1
ATOM 15829 C C . VAL F 1 109 ? 131.473 57.202 19.572 1.00 40.75 109 VAL F C 1
ATOM 15830 O O . VAL F 1 109 ? 132.171 56.260 19.230 1.00 43.97 109 VAL F O 1
ATOM 15834 N N . THR F 1 110 ? 130.310 57.044 20.195 1.00 38.81 110 THR F N 1
ATOM 15835 C CA . THR F 1 110 ? 129.843 55.713 20.545 1.00 43.13 110 THR F CA 1
ATOM 15836 C C . THR F 1 110 ? 128.989 55.076 19.452 1.00 46.07 110 THR F C 1
ATOM 15837 O O . THR F 1 110 ? 128.755 53.876 19.498 1.00 48.74 110 THR F O 1
ATOM 15841 N N . GLN F 1 111 ? 128.524 55.872 18.491 1.00 45.38 111 GLN F N 1
ATOM 15842 C CA . GLN F 1 111 ? 127.650 55.410 17.402 1.00 47.80 111 GLN F CA 1
ATOM 15843 C C . GLN F 1 111 ? 126.288 54.952 17.899 1.00 47.90 111 GLN F C 1
ATOM 15844 O O . GLN F 1 111 ? 125.539 54.320 17.170 1.00 50.73 111 GLN F O 1
ATOM 15850 N N . GLU F 1 112 ? 125.987 55.270 19.151 1.00 46.81 112 GLU F N 1
ATOM 15851 C CA . GLU F 1 112 ? 124.643 55.140 19.695 1.00 46.76 112 GLU F CA 1
ATOM 15852 C C . GLU F 1 112 ? 123.748 56.112 18.965 1.00 41.69 112 GLU F C 1
ATOM 15853 O O . GLU F 1 112 ? 124.186 57.195 18.599 1.00 35.38 112 GLU F O 1
ATOM 15859 N N . SER F 1 113 ? 122.483 55.762 18.795 1.00 44.70 113 SER F N 1
ATOM 15860 C CA . SER F 1 113 ? 121.526 56.742 18.307 1.00 45.14 113 SER F CA 1
ATOM 15861 C C . SER F 1 113 ? 120.283 56.703 19.174 1.00 41.17 113 SER F C 1
ATOM 15862 O O . SER F 1 113 ? 120.025 55.722 19.863 1.00 41.72 113 SER F O 1
ATOM 15865 N N . GLY F 1 114 ? 119.522 57.783 19.155 1.00 38.10 114 GLY F N 1
ATOM 15866 C CA . GLY F 1 114 ? 118.305 57.828 19.941 1.00 39.65 114 GLY F CA 1
ATOM 15867 C C . GLY F 1 114 ? 117.294 58.752 19.301 1.00 35.00 114 GLY F C 1
ATOM 15868 O O . GLY F 1 114 ? 117.683 59.683 18.606 1.00 31.76 114 GLY F O 1
ATOM 15869 N N . LEU F 1 115 ? 116.005 58.502 19.518 1.00 35.27 115 LEU F N 1
ATOM 15870 C CA . LEU F 1 115 ? 114.977 59.355 18.922 1.00 36.18 115 LEU F CA 1
ATOM 15871 C C . LEU F 1 115 ? 114.638 60.550 19.820 1.00 36.33 115 LEU F C 1
ATOM 15872 O O . LEU F 1 115 ? 114.133 60.408 20.944 1.00 39.68 115 LEU F O 1
ATOM 15877 N N . GLY F 1 116 ? 114.939 61.729 19.302 1.00 36.37 116 GLY F N 1
ATOM 15878 C CA . GLY F 1 116 ? 114.659 62.954 20.001 1.00 37.21 116 GLY F CA 1
ATOM 15879 C C . GLY F 1 116 ? 113.458 63.634 19.398 1.00 33.86 116 GLY F C 1
ATOM 15880 O O . GLY F 1 116 ? 112.866 63.152 18.444 1.00 33.98 116 GLY F O 1
ATOM 15881 N N . GLU F 1 117 ? 113.126 64.777 19.968 1.00 33.40 117 GLU F N 1
ATOM 15882 C CA . GLU F 1 117 ? 112.006 65.581 19.536 1.00 28.79 117 GLU F CA 1
ATOM 15883 C C . GLU F 1 117 ? 112.532 66.865 18.870 1.00 27.77 117 GLU F C 1
ATOM 15884 O O . GLU F 1 117 ? 113.460 67.497 19.365 1.00 27.21 117 GLU F O 1
ATOM 15890 N N . LEU F 1 118 ? 111.983 67.235 17.720 1.00 29.17 118 LEU F N 1
ATOM 15891 C CA . LEU F 1 118 ? 112.370 68.504 17.103 1.00 27.29 118 LEU F CA 1
ATOM 15892 C C . LEU F 1 118 ? 112.019 69.686 18.039 1.00 27.81 118 LEU F C 1
ATOM 15893 O O . LEU F 1 118 ? 110.929 69.739 18.615 1.00 29.72 118 LEU F O 1
ATOM 15898 N N . ALA F 1 119 ? 112.956 70.631 18.165 1.00 26.52 119 ALA F N 1
ATOM 15899 C CA . ALA F 1 119 ? 112.835 71.775 19.057 1.00 24.51 119 ALA F CA 1
ATOM 15900 C C . ALA F 1 119 ? 113.177 73.059 18.331 1.00 25.99 119 ALA F C 1
ATOM 15901 O O . ALA F 1 119 ? 113.840 73.029 17.314 1.00 26.70 119 ALA F O 1
ATOM 15903 N N . GLN F 1 120 ? 112.738 74.184 18.882 1.00 25.82 120 GLN F N 1
ATOM 15904 C CA . GLN F 1 120 ? 112.990 75.500 18.303 1.00 26.35 120 GLN F CA 1
ATOM 15905 C C . GLN F 1 120 ? 113.317 76.459 19.426 1.00 27.84 120 GLN F C 1
ATOM 15906 O O . GLN F 1 120 ? 112.586 76.503 20.393 1.00 28.83 120 GLN F O 1
ATOM 15912 N N . ASP F 1 121 ? 114.405 77.215 19.324 1.00 29.09 121 ASP F N 1
ATOM 15913 C CA . ASP F 1 121 ? 114.732 78.202 20.363 1.00 31.21 121 ASP F CA 1
ATOM 15914 C C . ASP F 1 121 ? 115.709 79.208 19.787 1.00 30.40 121 ASP F C 1
ATOM 15915 O O . ASP F 1 121 ? 116.029 79.131 18.615 1.00 28.11 121 ASP F O 1
ATOM 15920 N N . VAL F 1 122 ? 116.131 80.177 20.594 1.00 32.18 122 VAL F N 1
ATOM 15921 C CA . VAL F 1 122 ? 117.164 81.137 20.202 1.00 30.74 122 VAL F CA 1
ATOM 15922 C C . VAL F 1 122 ? 118.550 80.519 20.187 1.00 32.44 122 VAL F C 1
ATOM 15923 O O . VAL F 1 122 ? 118.921 79.825 21.126 1.00 32.53 122 VAL F O 1
ATOM 15927 N N . LEU F 1 123 ? 119.303 80.776 19.116 1.00 30.34 123 LEU F N 1
ATOM 15928 C CA . LEU F 1 123 ? 120.735 80.580 19.114 1.00 29.06 123 LEU F CA 1
ATOM 15929 C C . LEU F 1 123 ? 121.401 81.941 18.839 1.00 32.14 123 LEU F C 1
ATOM 15930 O O . LEU F 1 123 ? 120.912 82.702 18.004 1.00 32.74 123 LEU F O 1
ATOM 15935 N N . ALA F 1 124 ? 122.500 82.237 19.545 1.00 32.28 124 ALA F N 1
ATOM 15936 C CA . ALA F 1 124 ? 123.307 83.437 19.325 1.00 28.05 124 ALA F CA 1
ATOM 15937 C C . ALA F 1 124 ? 124.773 83.068 19.041 1.00 29.25 124 ALA F C 1
ATOM 15938 O O . ALA F 1 124 ? 125.270 82.039 19.476 1.00 27.61 124 ALA F O 1
ATOM 15940 N N . ILE F 1 125 ? 125.461 83.914 18.294 1.00 29.06 125 ILE F N 1
ATOM 15941 C CA . ILE F 1 125 ? 126.830 83.655 17.900 1.00 28.13 125 ILE F CA 1
ATOM 15942 C C . ILE F 1 125 ? 127.553 84.996 17.656 1.00 30.61 125 ILE F C 1
ATOM 15943 O O . ILE F 1 125 ? 126.922 85.994 17.354 1.00 30.96 125 ILE F O 1
ATOM 15948 N N . HIS F 1 126 ? 128.863 85.055 17.832 1.00 29.54 126 HIS F N 1
ATOM 15949 C CA . HIS F 1 126 ? 129.549 86.323 17.594 1.00 31.24 126 HIS F CA 1
ATOM 15950 C C . HIS F 1 126 ? 129.540 86.764 16.149 1.00 29.18 126 HIS F C 1
ATOM 15951 O O . HIS F 1 126 ? 129.795 85.967 15.255 1.00 30.22 126 HIS F O 1
ATOM 15958 N N . SER F 1 127 ? 129.293 88.046 15.918 1.00 31.37 127 SER F N 1
ATOM 15959 C CA . SER F 1 127 ? 129.605 88.640 14.635 1.00 32.14 127 SER F CA 1
ATOM 15960 C C . SER F 1 127 ? 130.999 89.203 14.743 1.00 33.36 127 SER F C 1
ATOM 15961 O O . SER F 1 127 ? 131.694 88.934 15.707 1.00 35.07 127 SER F O 1
ATOM 15964 N N . THR F 1 128 ? 131.420 90.003 13.774 1.00 37.19 128 THR F N 1
ATOM 15965 C CA . THR F 1 128 ? 132.712 90.676 13.897 1.00 37.08 128 THR F CA 1
ATOM 15966 C C . THR F 1 128 ? 132.542 92.206 13.833 1.00 37.21 128 THR F C 1
ATOM 15967 O O . THR F 1 128 ? 131.578 92.721 13.253 1.00 33.61 128 THR F O 1
ATOM 15971 N N . HIS F 1 129 ? 133.488 92.916 14.451 1.00 37.63 129 HIS F N 1
ATOM 15972 C CA . HIS F 1 129 ? 133.491 94.368 14.526 1.00 41.82 129 HIS F CA 1
ATOM 15973 C C . HIS F 1 129 ? 134.870 94.897 14.220 1.00 44.45 129 HIS F C 1
ATOM 15974 O O . HIS F 1 129 ? 135.747 94.841 15.074 1.00 45.90 129 HIS F O 1
ATOM 15981 N N . GLY F 1 130 ? 135.064 95.419 13.012 1.00 44.97 130 GLY F N 1
ATOM 15982 C CA . GLY F 1 130 ? 136.392 95.811 12.572 1.00 44.59 130 GLY F CA 1
ATOM 15983 C C . GLY F 1 130 ? 137.257 94.566 12.519 1.00 43.10 130 GLY F C 1
ATOM 15984 O O . GLY F 1 130 ? 136.925 93.599 11.835 1.00 40.88 130 GLY F O 1
ATOM 15985 N N . SER F 1 131 ? 138.374 94.599 13.239 1.00 45.06 131 SER F N 1
ATOM 15986 C CA . SER F 1 131 ? 139.275 93.452 13.323 1.00 46.86 131 SER F CA 1
ATOM 15987 C C . SER F 1 131 ? 138.996 92.554 14.535 1.00 46.07 131 SER F C 1
ATOM 15988 O O . SER F 1 131 ? 139.695 91.572 14.738 1.00 45.44 131 SER F O 1
ATOM 15991 N N . LYS F 1 132 ? 137.985 92.898 15.332 1.00 47.15 132 LYS F N 1
ATOM 15992 C CA . LYS F 1 132 ? 137.695 92.194 16.582 1.00 45.36 132 LYS F CA 1
ATOM 15993 C C . LYS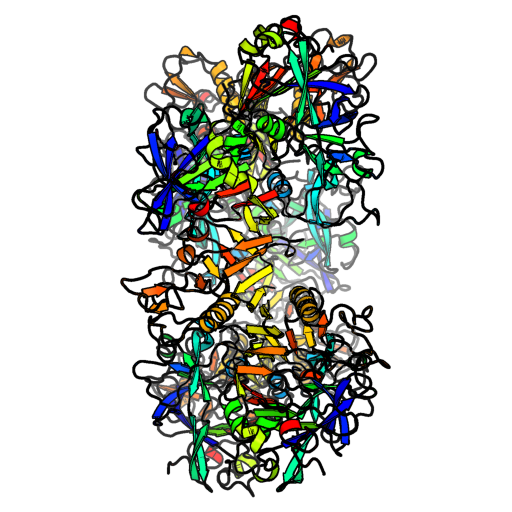 F 1 132 ? 136.411 91.378 16.510 1.00 39.69 132 LYS F C 1
ATOM 15994 O O . LYS F 1 132 ? 135.676 91.471 15.538 1.00 36.82 132 LYS F O 1
ATOM 16000 N N . LEU F 1 133 ? 136.158 90.571 17.539 1.00 38.32 133 LEU F N 1
ATOM 16001 C CA . LEU F 1 133 ? 134.841 89.973 17.719 1.00 36.15 133 LEU F CA 1
ATOM 16002 C C . LEU F 1 133 ? 133.830 91.062 18.004 1.00 38.16 133 LEU F C 1
ATOM 16003 O O . LEU F 1 133 ? 134.102 92.002 18.753 1.00 41.25 133 LEU F O 1
ATOM 16008 N N . GLY F 1 134 ? 132.656 90.931 17.413 1.00 36.85 134 GLY F N 1
ATOM 16009 C CA . GLY F 1 134 ? 131.599 91.895 17.630 1.00 38.36 134 GLY F CA 1
ATOM 16010 C C . GLY F 1 134 ? 130.467 91.347 18.478 1.00 41.01 134 GLY F C 1
ATOM 16011 O O . GLY F 1 134 ? 130.594 90.288 19.091 1.00 40.49 134 GLY F O 1
ATOM 16012 N N . PRO F 1 135 ? 129.343 92.073 18.519 1.00 44.25 135 PRO F N 1
ATOM 16013 C CA . PRO F 1 135 ? 128.221 91.619 19.336 1.00 43.37 135 PRO F CA 1
ATOM 16014 C C . PRO F 1 135 ? 127.634 90.315 18.850 1.00 36.91 135 PRO F C 1
ATOM 16015 O O . PRO F 1 135 ? 127.732 89.982 17.681 1.00 33.11 135 PRO F O 1
ATOM 16019 N N . MET F 1 136 ? 127.026 89.589 19.774 1.00 37.22 136 MET F N 1
ATOM 16020 C CA . MET F 1 136 ? 126.283 88.388 19.465 1.00 35.99 136 MET F CA 1
ATOM 16021 C C . MET F 1 136 ? 125.107 88.722 18.602 1.00 31.95 136 MET F C 1
ATOM 16022 O O . MET F 1 136 ? 124.414 89.703 18.850 1.00 35.73 136 MET F O 1
ATOM 16027 N N . VAL F 1 137 ? 124.855 87.901 17.605 1.00 28.98 137 VAL F N 1
ATOM 16028 C CA . VAL F 1 137 ? 123.635 88.050 16.834 1.00 30.30 137 VAL F CA 1
ATOM 16029 C C . VAL F 1 137 ? 122.829 86.748 16.938 1.00 32.31 137 VAL F C 1
ATOM 16030 O O . VAL F 1 137 ? 123.389 85.674 17.173 1.00 31.59 137 VAL F O 1
ATOM 16034 N N . LYS F 1 138 ? 121.518 86.860 16.785 1.00 33.52 138 LYS F N 1
ATOM 16035 C CA . LYS F 1 138 ? 120.620 85.757 17.082 1.00 34.64 138 LYS F CA 1
ATOM 16036 C C . LYS F 1 138 ? 119.925 85.155 15.878 1.00 33.85 138 LYS F C 1
ATOM 16037 O O . LYS F 1 138 ? 119.611 85.836 14.916 1.00 34.60 138 LYS F O 1
ATOM 16043 N N . VAL F 1 139 ? 119.704 83.850 15.944 1.00 33.40 139 VAL F N 1
ATOM 16044 C CA . VAL F 1 139 ? 118.717 83.174 15.116 1.00 29.20 139 VAL F CA 1
ATOM 16045 C C . VAL F 1 139 ? 117.557 82.865 16.045 1.00 28.44 139 VAL F C 1
ATOM 16046 O O . VAL F 1 139 ? 117.684 81.999 16.883 1.00 29.19 139 VAL F O 1
ATOM 16050 N N . PRO F 1 140 ? 116.446 83.625 15.951 1.00 29.73 140 PRO F N 1
ATOM 16051 C CA . PRO F 1 140 ? 115.408 83.502 16.987 1.00 30.66 140 PRO F CA 1
ATOM 16052 C C . PRO F 1 140 ? 114.637 82.175 16.970 1.00 29.02 140 PRO F C 1
ATOM 16053 O O . PRO F 1 140 ? 114.168 81.735 18.017 1.00 30.66 140 PRO F O 1
ATOM 16057 N N . GLN F 1 141 ? 114.528 81.552 15.799 1.00 29.48 141 GLN F N 1
ATOM 16058 C CA . GLN F 1 141 ? 113.872 80.251 15.634 1.00 29.26 141 GLN F CA 1
ATOM 16059 C C . GLN F 1 141 ? 114.835 79.188 15.108 1.00 26.57 141 GLN F C 1
ATOM 16060 O O . GLN F 1 141 ? 114.627 78.647 14.029 1.00 27.49 141 GLN F O 1
ATOM 16066 N N . PHE F 1 142 ? 115.910 78.931 15.844 1.00 26.74 142 PHE F N 1
ATOM 16067 C CA . PHE F 1 142 ? 116.876 77.895 15.463 1.00 26.07 142 PHE F CA 1
ATOM 16068 C C . PHE F 1 142 ? 116.288 76.495 15.721 1.00 23.78 142 PHE F C 1
ATOM 16069 O O . PHE F 1 142 ? 115.779 76.221 16.806 1.00 23.28 142 PHE F O 1
ATOM 16077 N N . LEU F 1 143 ? 116.345 75.627 14.714 1.00 21.67 143 LEU F N 1
ATOM 16078 C CA . LEU F 1 143 ? 115.820 74.272 14.829 1.00 23.16 143 LEU F CA 1
ATOM 16079 C C . LEU F 1 143 ? 116.892 73.266 15.215 1.00 23.87 143 LEU F C 1
ATOM 16080 O O . LEU F 1 143 ? 117.990 73.232 14.641 1.00 25.18 143 LEU F O 1
ATOM 16085 N N . PHE F 1 144 ? 116.549 72.407 16.160 1.00 24.21 144 PHE F N 1
ATOM 16086 C CA . PHE F 1 144 ? 117.497 71.455 16.666 1.00 23.94 144 PHE F CA 1
ATOM 16087 C C . PHE F 1 144 ? 116.778 70.267 17.253 1.00 26.14 144 PHE F C 1
ATOM 16088 O O . PHE F 1 144 ? 115.567 70.180 17.196 1.00 28.42 144 PHE F O 1
ATOM 16096 N N . SER F 1 145 ? 117.528 69.329 17.808 1.00 26.61 145 SER F N 1
ATOM 16097 C CA . SER F 1 145 ? 116.904 68.154 18.385 1.00 27.66 145 SER F CA 1
ATOM 16098 C C . SER F 1 145 ? 117.060 68.121 19.909 1.00 27.63 145 SER F C 1
ATOM 16099 O O . SER F 1 145 ? 118.162 68.334 20.427 1.00 27.36 145 SER F O 1
ATOM 16102 N N . CYS F 1 146 ? 115.957 67.868 20.618 1.00 27.89 146 CYS F N 1
ATOM 16103 C CA . CYS F 1 146 ? 116.021 67.509 22.035 1.00 29.33 146 CYS F CA 1
ATOM 16104 C C . CYS F 1 146 ? 116.216 66.011 22.175 1.00 29.55 146 CYS F C 1
ATOM 16105 O O . CYS F 1 146 ? 115.273 65.252 22.037 1.00 32.76 146 CYS F O 1
ATOM 16108 N N . ALA F 1 147 ? 117.440 65.604 22.475 1.00 27.20 147 ALA F N 1
ATOM 16109 C CA . ALA F 1 147 ? 117.788 64.204 22.458 1.00 27.26 147 ALA F CA 1
ATOM 16110 C C . ALA F 1 147 ? 117.610 63.542 23.810 1.00 33.07 147 ALA F C 1
ATOM 16111 O O . ALA F 1 147 ? 117.661 64.210 24.845 1.00 36.09 147 ALA F O 1
ATOM 16113 N N . PRO F 1 148 ? 117.405 62.205 23.806 1.00 37.29 148 PRO F N 1
ATOM 16114 C CA . PRO F 1 148 ? 117.327 61.425 25.047 1.00 37.99 148 PRO F CA 1
ATOM 16115 C C . PRO F 1 148 ? 118.620 61.505 25.833 1.00 38.70 148 PRO F C 1
ATOM 16116 O O . PRO F 1 148 ? 119.703 61.449 25.249 1.00 38.11 148 PRO F O 1
ATOM 16120 N N . SER F 1 149 ? 118.492 61.606 27.148 1.00 40.44 149 SER F N 1
ATOM 16121 C CA . SER F 1 149 ? 119.623 61.846 28.033 1.00 44.46 149 SER F CA 1
ATOM 16122 C C . SER F 1 149 ? 120.805 60.848 27.959 1.00 45.15 149 SER F C 1
ATOM 16123 O O . SER F 1 149 ? 121.965 61.246 28.086 1.00 43.37 149 SER F O 1
ATOM 16126 N N . PHE F 1 150 ? 120.531 59.571 27.735 1.00 38.26 150 PHE F N 1
ATOM 16127 C CA . PHE F 1 150 ? 121.592 58.569 27.744 1.00 39.79 150 PHE F CA 1
ATOM 16128 C C . PHE F 1 150 ? 122.599 58.855 26.634 1.00 41.78 150 PHE F C 1
ATOM 16129 O O . PHE F 1 150 ? 123.713 58.323 26.632 1.00 44.98 150 PHE F O 1
ATOM 16137 N N . LEU F 1 151 ? 122.179 59.616 25.639 1.00 34.98 151 LEU F N 1
ATOM 16138 C CA . LEU F 1 151 ? 122.963 59.734 24.419 1.00 38.46 151 LEU F CA 1
ATOM 16139 C C . LEU F 1 151 ? 124.269 60.510 24.661 1.00 40.74 151 LEU F C 1
ATOM 16140 O O . LEU F 1 151 ? 125.218 60.383 23.900 1.00 41.38 151 LEU F O 1
ATOM 16145 N N . ALA F 1 152 ? 124.299 61.368 25.675 1.00 40.67 152 ALA F N 1
ATOM 16146 C CA . ALA F 1 152 ? 125.515 62.122 25.970 1.00 40.53 152 ALA F CA 1
ATOM 16147 C C . ALA F 1 152 ? 126.327 61.556 27.138 1.00 48.05 152 ALA F C 1
ATOM 16148 O O . ALA F 1 152 ? 127.336 62.144 27.536 1.00 52.28 152 ALA F O 1
ATOM 16150 N N . GLN F 1 153 ? 125.916 60.411 27.672 1.00 49.43 153 GLN F N 1
ATOM 16151 C CA . GLN F 1 153 ? 126.496 59.922 28.914 1.00 50.45 153 GLN F CA 1
ATOM 16152 C C . GLN F 1 153 ? 127.836 59.292 28.680 1.00 47.51 153 GLN F C 1
ATOM 16153 O O . GLN F 1 153 ? 128.602 59.098 29.600 1.00 45.69 153 GLN F O 1
ATOM 16159 N N . LYS F 1 154 ? 128.143 59.027 27.427 1.00 46.62 154 LYS F N 1
ATOM 16160 C CA . LYS F 1 154 ? 129.372 58.340 27.108 1.00 50.03 154 LYS F CA 1
ATOM 16161 C C . LYS F 1 154 ? 130.144 58.883 25.917 1.00 48.70 154 LYS F C 1
ATOM 16162 O O . LYS F 1 154 ? 129.569 59.207 24.881 1.00 44.42 154 LYS F O 1
ATOM 16168 N N . GLY F 1 155 ? 131.459 58.970 26.089 1.00 50.63 155 GLY F N 1
ATOM 16169 C CA . GLY F 1 155 ? 132.376 59.192 24.995 1.00 50.46 155 GLY F CA 1
ATOM 16170 C C . GLY F 1 155 ? 132.723 60.642 24.804 1.00 50.23 155 GLY F C 1
ATOM 16171 O O . GLY F 1 155 ? 133.666 60.974 24.099 1.00 51.32 155 GLY F O 1
ATOM 16172 N N . LEU F 1 156 ? 131.958 61.520 25.432 1.00 48.90 156 LEU F N 1
ATOM 16173 C CA . LEU F 1 156 ? 132.116 62.941 25.179 1.00 42.91 156 LEU F CA 1
ATOM 16174 C C . LEU F 1 156 ? 133.008 63.619 26.208 1.00 43.03 156 LEU F C 1
ATOM 16175 O O . LEU F 1 156 ? 133.225 63.079 27.286 1.00 44.70 156 LEU F O 1
ATOM 16180 N N . PRO F 1 157 ? 133.539 64.809 25.870 1.00 42.44 157 PRO F N 1
ATOM 16181 C CA . PRO F 1 157 ? 134.288 65.563 26.878 1.00 45.11 157 PRO F CA 1
ATOM 16182 C C . PRO F 1 157 ? 133.447 65.821 28.126 1.00 46.62 157 PRO F C 1
ATOM 16183 O O . PRO F 1 157 ? 132.227 65.706 28.104 1.00 47.46 157 PRO F O 1
ATOM 16187 N N . ASN F 1 158 ? 134.105 66.130 29.224 1.00 47.04 158 ASN F N 1
ATOM 16188 C CA . ASN F 1 158 ? 133.403 66.219 30.473 1.00 48.58 158 ASN F CA 1
ATOM 16189 C C . ASN F 1 158 ? 132.407 67.366 30.406 1.00 44.80 158 ASN F C 1
ATOM 16190 O O . ASN F 1 158 ? 132.714 68.433 29.873 1.00 41.38 158 ASN F O 1
ATOM 16195 N N . ASN F 1 159 ? 131.199 67.107 30.898 1.00 50.53 159 ASN F N 1
ATOM 16196 C CA . ASN F 1 159 ? 130.087 68.070 30.921 1.00 56.32 159 ASN F CA 1
ATOM 16197 C C . ASN F 1 159 ? 129.476 68.440 29.567 1.00 48.79 159 ASN F C 1
ATOM 16198 O O . ASN F 1 159 ? 128.604 69.302 29.495 1.00 46.33 159 ASN F O 1
ATOM 16203 N N . VAL F 1 160 ? 129.937 67.822 28.494 1.00 44.16 160 VAL F N 1
ATOM 16204 C CA . VAL F 1 160 ? 129.377 68.096 27.183 1.00 39.43 160 VAL F CA 1
ATOM 16205 C C . VAL F 1 160 ? 128.005 67.395 27.049 1.00 41.94 160 VAL F C 1
ATOM 16206 O O . VAL F 1 160 ? 127.831 66.239 27.463 1.00 43.43 160 VAL F O 1
ATOM 16210 N N . GLN F 1 161 ? 127.028 68.128 26.508 1.00 40.46 161 GLN F N 1
ATOM 16211 C CA . GLN F 1 161 ? 125.613 67.746 26.570 1.00 39.46 161 GLN F CA 1
ATOM 16212 C C . GLN F 1 161 ? 124.968 67.557 25.197 1.00 37.38 161 GLN F C 1
ATOM 16213 O O . GLN F 1 161 ? 123.745 67.610 25.060 1.00 37.27 161 GLN F O 1
ATOM 16219 N N . GLY F 1 162 ? 125.783 67.387 24.169 1.00 32.01 162 GLY F N 1
ATOM 16220 C CA . GLY F 1 162 ? 125.243 67.213 22.846 1.00 28.58 162 GLY F CA 1
ATOM 16221 C C . GLY F 1 162 ? 126.293 67.484 21.817 1.00 26.31 162 GLY F C 1
ATOM 16222 O O . GLY F 1 162 ? 127.466 67.465 22.122 1.00 28.59 162 GLY F O 1
ATOM 16223 N N . ALA F 1 163 ? 125.879 67.728 20.587 1.00 25.73 163 ALA F N 1
ATOM 16224 C CA . ALA F 1 163 ? 126.839 67.995 19.531 1.00 28.17 163 ALA F CA 1
ATOM 16225 C C . ALA F 1 163 ? 126.270 69.001 18.571 1.00 28.90 163 ALA F C 1
ATOM 16226 O O . ALA F 1 163 ? 125.078 69.070 18.370 1.00 27.36 163 ALA F O 1
ATOM 16228 N N . LEU F 1 164 ? 127.141 69.782 17.963 1.00 30.47 164 LEU F N 1
ATOM 16229 C CA . LEU F 1 164 ? 126.719 70.643 16.882 1.00 27.20 164 LEU F CA 1
ATOM 16230 C C . LEU F 1 164 ? 127.215 70.067 15.545 1.00 26.61 164 LEU F C 1
ATOM 16231 O O . LEU F 1 164 ? 128.384 69.761 15.385 1.00 29.61 164 LEU F O 1
ATOM 16236 N N . GLY F 1 165 ? 126.308 69.896 14.593 1.00 25.50 165 GLY F N 1
ATOM 16237 C CA . GLY F 1 165 ? 126.657 69.284 13.332 1.00 25.56 165 GLY F CA 1
ATOM 16238 C C . GLY F 1 165 ? 126.786 70.307 12.212 1.00 24.49 165 GLY F C 1
ATOM 16239 O O . GLY F 1 165 ? 125.958 71.208 12.095 1.00 25.87 165 GLY F O 1
ATOM 16240 N N . LEU F 1 166 ? 127.828 70.143 11.394 1.00 21.76 166 LEU F N 1
ATOM 16241 C CA . LEU F 1 166 ? 128.150 71.003 10.248 1.00 22.89 166 LEU F CA 1
ATOM 16242 C C . LEU F 1 166 ? 128.092 70.250 8.924 1.00 22.71 166 LEU F C 1
ATOM 16243 O O . LEU F 1 166 ? 128.766 70.630 7.956 1.00 23.83 166 LEU F O 1
ATOM 16248 N N . GLY F 1 167 ? 127.303 69.170 8.906 1.00 23.64 167 GLY F N 1
ATOM 16249 C CA . GLY F 1 167 ? 127.167 68.296 7.752 1.00 23.18 167 GLY F CA 1
ATOM 16250 C C . GLY F 1 167 ? 126.279 68.877 6.673 1.00 23.60 167 GLY F C 1
ATOM 16251 O O . GLY F 1 167 ? 125.604 69.884 6.860 1.00 23.47 167 GLY F O 1
ATOM 16252 N N . GLN F 1 168 ? 126.275 68.211 5.531 1.00 25.49 168 GLN F N 1
ATOM 16253 C CA . GLN F 1 168 ? 125.444 68.615 4.421 1.00 24.99 168 GLN F CA 1
ATOM 16254 C C . GLN F 1 168 ? 124.043 68.090 4.585 1.00 23.63 168 GLN F C 1
ATOM 16255 O O . GLN F 1 168 ? 123.706 67.044 4.067 1.00 25.08 168 GLN F O 1
ATOM 16261 N N . ALA F 1 169 ? 123.233 68.841 5.326 1.00 24.68 169 ALA F N 1
ATOM 16262 C CA . ALA F 1 169 ? 121.873 68.441 5.682 1.00 24.83 169 ALA F CA 1
ATOM 16263 C C . ALA F 1 169 ? 121.042 69.707 6.003 1.00 25.30 169 ALA F C 1
ATOM 16264 O O . ALA F 1 169 ? 121.612 70.706 6.452 1.00 27.25 169 ALA F O 1
ATOM 16266 N N . PRO F 1 170 ? 119.703 69.664 5.779 1.00 25.47 170 PRO F N 1
ATOM 16267 C CA . PRO F 1 170 ? 118.876 70.875 5.755 1.00 22.55 170 PRO F CA 1
ATOM 16268 C C . PRO F 1 170 ? 118.838 71.635 7.056 1.00 26.14 170 PRO F C 1
ATOM 16269 O O . PRO F 1 170 ? 118.678 72.829 6.990 1.00 28.15 170 PRO F O 1
ATOM 16273 N N . ILE F 1 171 ? 118.969 71.017 8.223 1.00 28.17 171 ILE F N 1
ATOM 16274 C CA . ILE F 1 171 ? 119.052 71.880 9.391 1.00 21.66 171 ILE F CA 1
ATOM 16275 C C . ILE F 1 171 ? 120.387 71.801 10.139 1.00 22.28 171 ILE F C 1
ATOM 16276 O O . ILE F 1 171 ? 120.450 71.985 11.352 1.00 22.67 171 ILE F O 1
ATOM 16281 N N . SER F 1 172 ? 121.470 71.599 9.391 1.00 27.18 172 SER F N 1
ATOM 16282 C CA . SER F 1 172 ? 122.809 71.718 9.953 1.00 26.17 172 SER F CA 1
ATOM 16283 C C . SER F 1 172 ? 123.020 73.129 10.452 1.00 26.81 172 SER F C 1
ATOM 16284 O O . SER F 1 172 ? 122.291 74.030 10.074 1.00 27.44 172 SER F O 1
ATOM 16287 N N . LEU F 1 173 ? 124.013 73.320 11.315 1.00 27.97 173 LEU F N 1
ATOM 16288 C CA . LEU F 1 173 ? 124.252 74.628 11.898 1.00 25.88 173 LEU F CA 1
ATOM 16289 C C . LEU F 1 173 ? 124.589 75.657 10.850 1.00 25.25 173 LEU F C 1
ATOM 16290 O O . LEU F 1 173 ? 123.977 76.685 10.823 1.00 26.19 173 LEU F O 1
ATOM 16295 N N . GLN F 1 174 ? 125.523 75.382 9.955 1.00 26.35 174 GLN F N 1
ATOM 16296 C CA . GLN F 1 174 ? 125.929 76.398 8.988 1.00 24.14 174 GLN F CA 1
ATOM 16297 C C . GLN F 1 174 ? 124.796 76.722 8.017 1.00 26.94 174 GLN F C 1
ATOM 16298 O O . GLN F 1 174 ? 124.630 77.858 7.604 1.00 29.30 174 GLN F O 1
ATOM 16304 N N . ASN F 1 175 ? 124.013 75.717 7.659 1.00 28.51 175 ASN F N 1
ATOM 16305 C CA . ASN F 1 175 ? 122.931 75.860 6.705 1.00 29.13 175 ASN F CA 1
ATOM 16306 C C . ASN F 1 175 ? 121.910 76.865 7.254 1.00 25.45 175 ASN F C 1
ATOM 16307 O O . ASN F 1 175 ? 121.425 77.727 6.517 1.00 24.82 175 ASN F O 1
ATOM 16312 N N . GLN F 1 176 ? 121.620 76.795 8.551 1.00 22.99 176 GLN F N 1
ATOM 16313 C CA . GLN F 1 176 ? 120.674 77.724 9.178 1.00 24.33 176 GLN F CA 1
ATOM 16314 C C . GLN F 1 176 ? 121.270 79.143 9.375 1.00 25.71 176 GLN F C 1
ATOM 16315 O O . GLN F 1 176 ? 120.578 80.146 9.275 1.00 28.26 176 GLN F O 1
ATOM 16321 N N . LEU F 1 177 ? 122.552 79.222 9.675 1.00 24.62 177 LEU F N 1
ATOM 16322 C CA . LEU F 1 177 ? 123.214 80.498 9.759 1.00 22.40 177 LEU F CA 1
ATOM 16323 C C . LEU F 1 177 ? 123.348 81.157 8.391 1.00 21.30 177 LEU F C 1
ATOM 16324 O O . LEU F 1 177 ? 123.154 82.359 8.264 1.00 23.19 177 LEU F O 1
ATOM 16329 N N . PHE F 1 178 ? 123.722 80.387 7.378 1.00 20.96 178 PHE F N 1
ATOM 16330 C CA . PHE F 1 178 ? 123.812 80.928 6.023 1.00 23.10 178 PHE F CA 1
ATOM 16331 C C . PHE F 1 178 ? 122.496 81.581 5.634 1.00 26.19 178 PHE F C 1
ATOM 16332 O O . PHE F 1 178 ? 122.471 82.702 5.145 1.00 32.37 178 PHE F O 1
ATOM 16340 N N . SER F 1 179 ? 121.395 80.865 5.826 1.00 25.42 179 SER F N 1
ATOM 16341 C CA . SER F 1 179 ? 120.109 81.315 5.306 1.00 27.50 179 SER F CA 1
ATOM 16342 C C . SER F 1 179 ? 119.491 82.423 6.162 1.00 25.68 179 SER F C 1
ATOM 16343 O O . SER F 1 179 ? 118.815 83.279 5.645 1.00 27.71 179 SER F O 1
ATOM 16346 N N . HIS F 1 180 ? 119.719 82.422 7.465 1.00 22.19 180 HIS F N 1
ATOM 16347 C CA . HIS F 1 180 ? 119.151 83.468 8.269 1.00 22.63 180 HIS F CA 1
ATOM 16348 C C . HIS F 1 180 ? 119.763 84.793 7.970 1.00 26.98 180 HIS F C 1
ATOM 16349 O O . HIS F 1 180 ? 119.066 85.794 7.931 1.00 31.41 180 HIS F O 1
ATOM 16356 N N . PHE F 1 181 ? 121.067 84.819 7.768 1.00 24.19 181 PHE F N 1
ATOM 16357 C CA . PHE F 1 181 ? 121.757 86.086 7.641 1.00 24.47 181 PHE F CA 1
ATOM 16358 C C . PHE F 1 181 ? 122.116 86.364 6.222 1.00 27.34 181 PHE F C 1
ATOM 16359 O O . PHE F 1 181 ? 122.675 87.388 5.946 1.00 32.58 181 PHE F O 1
ATOM 16367 N N . GLY F 1 182 ? 121.822 85.440 5.323 1.00 27.68 182 GLY F N 1
ATOM 16368 C CA . GLY F 1 182 ? 122.168 85.611 3.925 1.00 26.33 182 GLY F CA 1
ATOM 16369 C C . GLY F 1 182 ? 123.669 85.561 3.665 1.00 26.52 182 GLY F C 1
ATOM 16370 O O . GLY F 1 182 ? 124.167 86.310 2.839 1.00 28.43 182 GLY F O 1
ATOM 16371 N N . LEU F 1 183 ? 124.388 84.680 4.353 1.00 25.91 183 LEU F N 1
ATOM 16372 C CA . LEU F 1 183 ? 125.847 84.580 4.220 1.00 27.37 183 LEU F CA 1
ATOM 16373 C C . LEU F 1 183 ? 126.293 83.847 2.960 1.00 32.83 183 LEU F C 1
ATOM 16374 O O . LEU F 1 183 ? 125.531 83.038 2.404 1.00 36.70 183 LEU F O 1
ATOM 16379 N N . LYS F 1 184 ? 127.536 84.095 2.528 1.00 31.07 184 LYS F N 1
ATOM 16380 C CA . LYS F 1 184 ? 128.148 83.278 1.477 1.00 28.89 184 LYS F CA 1
ATOM 16381 C C . LYS F 1 184 ? 128.229 81.848 2.015 1.00 26.78 184 LYS F C 1
ATOM 16382 O O . LYS F 1 184 ? 128.569 81.661 3.178 1.00 27.13 184 LYS F O 1
ATOM 16388 N N . ARG F 1 185 ? 127.939 80.850 1.172 1.00 26.14 185 ARG F N 1
ATOM 16389 C CA . ARG F 1 185 ? 127.913 79.452 1.593 1.00 22.72 185 ARG F CA 1
ATOM 16390 C C . ARG F 1 185 ? 129.316 78.868 1.650 1.00 23.61 185 ARG F C 1
ATOM 16391 O O . ARG F 1 185 ? 129.802 78.244 0.735 1.00 24.74 185 ARG F O 1
ATOM 16399 N N . GLN F 1 186 ? 129.956 79.114 2.768 1.00 22.93 186 GLN F N 1
ATOM 16400 C CA . GLN F 1 186 ? 131.323 78.748 2.962 1.00 24.20 186 GLN F CA 1
ATOM 16401 C C . GLN F 1 186 ? 131.565 78.772 4.455 1.00 24.00 186 GLN F C 1
ATOM 16402 O O . GLN F 1 186 ? 131.102 79.688 5.131 1.00 24.29 186 GLN F O 1
ATOM 16408 N N . PHE F 1 187 ? 132.260 77.781 4.989 1.00 25.83 187 PHE F N 1
ATOM 16409 C CA . PHE F 1 187 ? 132.742 77.925 6.361 1.00 27.28 187 PHE F CA 1
ATOM 16410 C C . PHE F 1 187 ? 134.190 77.445 6.446 1.00 25.28 187 PHE F C 1
ATOM 16411 O O . PHE F 1 187 ? 134.678 76.714 5.577 1.00 22.73 187 PHE F O 1
ATOM 16419 N N . SER F 1 188 ? 134.892 77.949 7.455 1.00 24.28 188 SER F N 1
ATOM 16420 C CA . SER F 1 188 ? 136.306 77.682 7.608 1.00 27.39 188 SER F CA 1
ATOM 16421 C C . SER F 1 188 ? 136.644 77.178 9.001 1.00 29.60 188 SER F C 1
ATOM 16422 O O . SER F 1 188 ? 136.174 77.702 10.002 1.00 29.64 188 SER F O 1
ATOM 16425 N N . VAL F 1 189 ? 137.509 76.181 9.046 1.00 29.83 189 VAL F N 1
ATOM 16426 C CA . VAL F 1 189 ? 137.890 75.547 10.285 1.00 29.98 189 VAL F CA 1
ATOM 16427 C C . VAL F 1 189 ? 139.367 75.741 10.649 1.00 30.19 189 VAL F C 1
ATOM 16428 O O . VAL F 1 189 ? 140.262 75.405 9.883 1.00 33.93 189 VAL F O 1
ATOM 16432 N N . CYS F 1 190 ? 139.625 76.301 11.820 1.00 28.37 190 CYS F N 1
ATOM 16433 C CA . CYS F 1 190 ? 140.991 76.378 12.294 1.00 31.26 190 CYS F CA 1
ATOM 16434 C C . CYS F 1 190 ? 141.079 75.857 13.720 1.00 34.34 190 CYS F C 1
ATOM 16435 O O . CYS F 1 190 ? 141.022 76.618 14.679 1.00 33.85 190 CYS F O 1
ATOM 16438 N N . LEU F 1 191 ? 141.265 74.552 13.861 1.00 38.13 191 LEU F N 1
ATOM 16439 C CA . LEU F 1 191 ? 141.326 73.945 15.179 1.00 34.18 191 LEU F CA 1
ATOM 16440 C C . LEU F 1 191 ? 142.643 74.176 15.845 1.00 34.24 191 LEU F C 1
ATOM 16441 O O . LEU F 1 191 ? 143.684 74.139 15.201 1.00 36.68 191 LEU F O 1
ATOM 16446 N N . SER F 1 192 ? 142.598 74.401 17.147 1.00 35.74 192 SER F N 1
ATOM 16447 C CA . SER F 1 192 ? 143.811 74.575 17.913 1.00 37.08 192 SER F CA 1
ATOM 16448 C C . SER F 1 192 ? 144.256 73.276 18.578 1.00 40.93 192 SER F C 1
ATOM 16449 O O . SER F 1 192 ? 143.448 72.550 19.145 1.00 40.79 192 SER F O 1
ATOM 16452 N N . ARG F 1 193 ? 145.548 72.977 18.471 1.00 45.09 193 ARG F N 1
ATOM 16453 C CA . ARG F 1 193 ? 146.177 71.805 19.096 1.00 48.30 193 ARG F CA 1
ATOM 16454 C C . ARG F 1 193 ? 146.188 71.761 20.617 1.00 48.52 193 ARG F C 1
ATOM 16455 O O . ARG F 1 193 ? 146.310 70.695 21.220 1.00 48.33 193 ARG F O 1
ATOM 16463 N N . TYR F 1 194 ? 146.099 72.941 21.217 1.00 49.56 194 TYR F N 1
ATOM 16464 C CA . TYR F 1 194 ? 146.277 73.134 22.647 1.00 53.82 194 TYR F CA 1
ATOM 16465 C C . TYR F 1 194 ? 144.974 73.298 23.397 1.00 49.42 194 TYR F C 1
ATOM 16466 O O . TYR F 1 194 ? 144.124 74.082 23.007 1.00 45.97 194 TYR F O 1
ATOM 16475 N N . SER F 1 195 ? 144.839 72.612 24.519 1.00 52.67 195 SER F N 1
ATOM 16476 C CA . SER F 1 195 ? 143.635 72.755 25.323 1.00 53.27 195 SER F CA 1
ATOM 16477 C C . SER F 1 195 ? 143.560 74.142 25.972 1.00 52.78 195 SER F C 1
ATOM 16478 O O . SER F 1 195 ? 142.488 74.563 26.397 1.00 52.78 195 SER F O 1
ATOM 16481 N N . THR F 1 196 ? 144.697 74.842 26.015 1.00 51.51 196 THR F N 1
ATOM 16482 C CA . THR F 1 196 ? 144.843 76.122 26.707 1.00 50.85 196 THR F CA 1
ATOM 16483 C C . THR F 1 196 ? 144.562 77.375 25.878 1.00 51.20 196 THR F C 1
ATOM 16484 O O . THR F 1 196 ? 144.640 78.485 26.394 1.00 51.19 196 THR F O 1
ATOM 16488 N N . SER F 1 197 ? 144.276 77.206 24.593 1.00 50.55 197 SER F N 1
ATOM 16489 C CA . SER F 1 197 ? 143.883 78.323 23.737 1.00 51.51 197 SER F CA 1
ATOM 16490 C C . SER F 1 197 ? 142.874 77.865 22.670 1.00 53.51 197 SER F C 1
ATOM 16491 O O . SER F 1 197 ? 142.853 76.699 22.275 1.00 56.56 197 SER F O 1
ATOM 16494 N N . ASN F 1 198 ? 141.993 78.769 22.254 1.00 49.16 198 ASN F N 1
ATOM 16495 C CA . ASN F 1 198 ? 140.927 78.411 21.330 1.00 43.31 198 ASN F CA 1
ATOM 16496 C C . ASN F 1 198 ? 141.315 78.433 19.863 1.00 38.35 198 ASN F C 1
ATOM 16497 O O . ASN F 1 198 ? 142.238 79.131 19.460 1.00 39.48 198 ASN F O 1
ATOM 16502 N N . GLY F 1 199 ? 140.595 77.633 19.083 1.00 35.92 199 GLY F N 1
ATOM 16503 C CA . GLY F 1 199 ? 140.592 77.708 17.636 1.00 32.64 199 GLY F CA 1
ATOM 16504 C C . GLY F 1 199 ? 139.236 78.281 17.300 1.00 29.88 199 GLY F C 1
ATOM 16505 O O . GLY F 1 199 ? 138.556 78.756 18.184 1.00 31.04 199 GLY F O 1
ATOM 16506 N N . ALA F 1 200 ? 138.827 78.244 16.042 1.00 28.25 200 ALA F N 1
ATOM 16507 C CA . ALA F 1 200 ? 137.549 78.837 15.690 1.00 30.29 200 ALA F CA 1
ATOM 16508 C C . ALA F 1 200 ? 136.895 78.217 14.483 1.00 28.45 200 ALA F C 1
ATOM 16509 O O . ALA F 1 200 ? 137.554 77.612 13.655 1.00 30.76 200 ALA F O 1
ATOM 16511 N N . ILE F 1 201 ? 135.591 78.410 14.377 1.00 27.28 201 ILE F N 1
ATOM 16512 C CA . ILE F 1 201 ? 134.908 78.195 13.121 1.00 27.69 201 ILE F CA 1
ATOM 16513 C C . ILE F 1 201 ? 134.363 79.520 12.603 1.00 29.56 201 ILE F C 1
ATOM 16514 O O . ILE F 1 201 ? 133.749 80.289 13.350 1.00 29.95 201 ILE F O 1
ATOM 16519 N N . LEU F 1 202 ? 134.593 79.776 11.318 1.00 28.86 202 LEU F N 1
ATOM 16520 C CA . LEU F 1 202 ? 134.129 80.995 10.658 1.00 29.42 202 LEU F CA 1
ATOM 16521 C C . LEU F 1 202 ? 133.085 80.711 9.604 1.00 29.17 202 LEU F C 1
ATOM 16522 O O . LEU F 1 202 ? 133.271 79.825 8.775 1.00 31.67 202 LEU F O 1
ATOM 16527 N N . PHE F 1 203 ? 132.008 81.495 9.627 1.00 27.00 203 PHE F N 1
ATOM 16528 C CA . PHE F 1 203 ? 130.888 81.308 8.714 1.00 25.41 203 PHE F CA 1
ATOM 16529 C C . PHE F 1 203 ? 130.738 82.511 7.825 1.00 24.33 203 PHE F C 1
ATOM 16530 O O . PHE F 1 203 ? 130.539 83.597 8.312 1.00 24.63 203 PHE F O 1
ATOM 16538 N N . GLY F 1 204 ? 130.815 82.303 6.516 1.00 24.47 204 GLY F N 1
ATOM 16539 C CA . GLY F 1 204 ? 130.777 83.400 5.578 1.00 23.62 204 GLY F CA 1
ATOM 16540 C C . GLY F 1 204 ? 132.040 83.523 4.757 1.00 26.25 204 GLY F C 1
ATOM 16541 O O . GLY F 1 204 ? 132.946 82.733 4.890 1.00 29.74 204 GLY F O 1
ATOM 16542 N N . ASP F 1 205 ? 132.097 84.552 3.926 1.00 30.51 205 ASP F N 1
ATOM 16543 C CA . ASP F 1 205 ? 133.181 84.796 2.995 1.00 36.90 205 ASP F CA 1
ATOM 16544 C C . ASP F 1 205 ? 134.409 85.301 3.725 1.00 39.27 205 ASP F C 1
ATOM 16545 O O . ASP F 1 205 ? 134.366 86.318 4.416 1.00 40.54 205 ASP F O 1
ATOM 16550 N N . ILE F 1 206 ? 135.506 84.579 3.601 1.00 40.22 206 ILE F N 1
ATOM 16551 C CA . ILE F 1 206 ? 136.727 85.042 4.210 1.00 41.13 206 ILE F CA 1
ATOM 16552 C C . ILE F 1 206 ? 137.557 85.791 3.192 1.00 42.87 206 ILE F C 1
ATOM 16553 O O . ILE F 1 206 ? 138.641 86.252 3.503 1.00 46.18 206 ILE F O 1
ATOM 16558 N N . ASN F 1 207 ? 137.092 85.907 1.965 1.00 44.95 207 ASN F N 1
ATOM 16559 C CA . ASN F 1 207 ? 137.987 86.510 1.011 1.00 54.15 207 ASN F CA 1
ATOM 16560 C C . ASN F 1 207 ? 137.562 87.857 0.465 1.00 53.84 207 ASN F C 1
ATOM 16561 O O . ASN F 1 207 ? 137.797 88.131 -0.707 1.00 53.36 207 ASN F O 1
ATOM 16566 N N . ASP F 1 208 ? 136.868 88.671 1.254 1.00 53.67 208 ASP F N 1
ATOM 16567 C CA . ASP F 1 208 ? 136.575 90.013 0.766 1.00 56.77 208 ASP F CA 1
ATOM 16568 C C . ASP F 1 208 ? 137.314 91.068 1.608 1.00 55.66 208 ASP F C 1
ATOM 16569 O O . ASP F 1 208 ? 136.657 91.859 2.277 1.00 53.05 208 ASP F O 1
ATOM 16574 N N . PRO F 1 209 ? 138.678 91.084 1.568 1.00 56.49 209 PRO F N 1
ATOM 16575 C CA . PRO F 1 209 ? 139.512 91.977 2.399 1.00 60.37 209 PRO F CA 1
ATOM 16576 C C . PRO F 1 209 ? 139.067 93.413 2.370 1.00 67.76 209 PRO F C 1
ATOM 16577 O O . PRO F 1 209 ? 139.202 94.136 3.350 1.00 71.11 209 PRO F O 1
ATOM 16581 N N . ASN F 1 210 ? 138.551 93.829 1.228 1.00 69.37 210 ASN F N 1
ATOM 16582 C CA . ASN F 1 210 ? 138.104 95.200 1.124 1.00 69.41 210 ASN F CA 1
ATOM 16583 C C . ASN F 1 210 ? 136.903 95.534 2.014 1.00 65.72 210 ASN F C 1
ATOM 16584 O O . ASN F 1 210 ? 136.798 96.690 2.447 1.00 62.82 210 ASN F O 1
ATOM 16589 N N . ASN F 1 211 ? 135.991 94.588 2.296 1.00 62.93 211 ASN F N 1
ATOM 16590 C CA . ASN F 1 211 ? 134.953 94.997 3.246 1.00 62.34 211 ASN F CA 1
ATOM 16591 C C . ASN F 1 211 ? 134.974 93.982 4.346 1.00 54.76 211 ASN F C 1
ATOM 16592 O O . ASN F 1 211 ? 133.935 93.454 4.751 1.00 50.30 211 ASN F O 1
ATOM 16597 N N . ASN F 1 212 ? 136.174 93.619 4.758 1.00 53.82 212 ASN F N 1
ATOM 16598 C CA . ASN F 1 212 ? 136.320 92.594 5.769 1.00 51.77 212 ASN F CA 1
ATOM 16599 C C . ASN F 1 212 ? 137.681 92.753 6.431 1.00 51.23 212 ASN F C 1
ATOM 16600 O O . ASN F 1 212 ? 138.663 92.186 5.968 1.00 51.11 212 ASN F O 1
ATOM 16605 N N . ASN F 1 213 ? 137.738 93.596 7.460 1.00 50.37 213 ASN F N 1
ATOM 16606 C CA . ASN F 1 213 ? 138.988 93.870 8.191 1.00 46.18 213 ASN F CA 1
ATOM 16607 C C . ASN F 1 213 ? 139.377 92.756 9.140 1.00 40.05 213 ASN F C 1
ATOM 16608 O O . ASN F 1 213 ? 140.532 92.689 9.551 1.00 38.62 213 ASN F O 1
ATOM 16613 N N . TYR F 1 214 ? 138.403 91.917 9.500 1.00 36.53 214 TYR F N 1
ATOM 16614 C CA . TYR F 1 214 ? 138.607 90.825 10.457 1.00 38.62 214 TYR F CA 1
ATOM 16615 C C . TYR F 1 214 ? 139.632 89.802 9.913 1.00 39.98 214 TYR F C 1
ATOM 16616 O O . TYR F 1 214 ? 140.384 89.178 10.680 1.00 41.09 214 TYR F O 1
ATOM 16625 N N . ILE F 1 215 ? 139.686 89.652 8.595 1.00 37.82 215 ILE F N 1
ATOM 16626 C CA . ILE F 1 215 ? 140.599 88.695 7.984 1.00 37.12 215 ILE F CA 1
ATOM 16627 C C . ILE F 1 215 ? 141.937 89.283 7.489 1.00 39.90 215 ILE F C 1
ATOM 16628 O O . ILE F 1 215 ? 142.737 88.560 6.897 1.00 40.52 215 ILE F O 1
ATOM 16633 N N . HIS F 1 216 ? 142.192 90.568 7.737 1.00 44.36 216 HIS F N 1
ATOM 16634 C CA . HIS F 1 216 ? 143.387 91.222 7.195 1.00 48.56 216 HIS F CA 1
ATOM 16635 C C . HIS F 1 216 ? 144.645 90.535 7.710 1.00 47.76 216 HIS F C 1
ATOM 16636 O O . HIS F 1 216 ? 145.593 90.378 6.964 1.00 49.59 216 HIS F O 1
ATOM 16643 N N . ASN F 1 217 ? 144.660 90.114 8.970 1.00 44.34 217 ASN F N 1
ATOM 16644 C CA . ASN F 1 217 ? 145.859 89.461 9.511 1.00 47.95 217 ASN F CA 1
ATOM 16645 C C . ASN F 1 217 ? 146.166 88.084 8.903 1.00 45.14 217 ASN F C 1
ATOM 16646 O O . ASN F 1 217 ? 147.286 87.599 9.026 1.00 47.18 217 ASN F O 1
ATOM 16651 N N . SER F 1 218 ? 145.205 87.485 8.201 1.00 40.49 218 SER F N 1
ATOM 16652 C CA . SER F 1 218 ? 145.384 86.142 7.636 1.00 36.78 218 SER F CA 1
ATOM 16653 C C . SER F 1 218 ? 145.673 86.106 6.139 1.00 35.82 218 SER F C 1
ATOM 16654 O O . SER F 1 218 ? 145.684 85.050 5.536 1.00 39.09 218 SER F O 1
ATOM 16657 N N . LEU F 1 219 ? 145.864 87.264 5.534 1.00 39.31 219 LEU F N 1
ATOM 16658 C CA . LEU F 1 219 ? 145.924 87.369 4.082 1.00 37.32 219 LEU F CA 1
ATOM 16659 C C . LEU F 1 219 ? 147.113 86.650 3.459 1.00 38.88 219 LEU F C 1
ATOM 16660 O O . LEU F 1 219 ? 147.024 86.262 2.312 1.00 41.27 219 LEU F O 1
ATOM 16665 N N . ASP F 1 220 ? 148.237 86.524 4.170 1.00 42.92 220 ASP F N 1
ATOM 16666 C CA . ASP F 1 220 ? 149.387 85.806 3.613 1.00 46.09 220 ASP F CA 1
ATOM 16667 C C . ASP F 1 220 ? 149.074 84.335 3.535 1.00 41.06 220 ASP F C 1
ATOM 16668 O O . ASP F 1 220 ? 149.436 83.656 2.587 1.00 41.05 220 ASP F O 1
ATOM 16673 N N . VAL F 1 221 ? 148.406 83.841 4.557 1.00 39.19 221 VAL F N 1
ATOM 16674 C CA . VAL F 1 221 ? 147.949 82.479 4.519 1.00 38.34 221 VAL F CA 1
ATOM 16675 C C . VAL F 1 221 ? 146.907 82.283 3.404 1.00 37.26 221 VAL F C 1
ATOM 16676 O O . VAL F 1 221 ? 147.021 81.339 2.627 1.00 39.29 221 VAL F O 1
ATOM 16680 N N . LEU F 1 222 ? 145.929 83.192 3.299 1.00 34.49 222 LEU F N 1
ATOM 16681 C CA . LEU F 1 222 ? 144.851 83.043 2.317 1.00 33.09 222 LEU F CA 1
ATOM 16682 C C . LEU F 1 222 ? 145.340 83.058 0.875 1.00 36.94 222 LEU F C 1
ATOM 16683 O O . LEU F 1 222 ? 144.775 82.414 0.001 1.00 37.60 222 LEU F O 1
ATOM 16688 N N . HIS F 1 223 ? 146.380 83.830 0.637 1.00 40.31 223 HIS F N 1
ATOM 16689 C CA . HIS F 1 223 ? 146.982 83.947 -0.676 1.00 46.77 223 HIS F CA 1
ATOM 16690 C C . HIS F 1 223 ? 147.540 82.633 -1.235 1.00 46.81 223 HIS F C 1
ATOM 16691 O O . HIS F 1 223 ? 147.497 82.404 -2.448 1.00 50.07 223 HIS F O 1
ATOM 16698 N N . ASP F 1 224 ? 148.028 81.765 -0.349 1.00 43.85 224 ASP F N 1
ATOM 16699 C CA . ASP F 1 224 ? 148.722 80.534 -0.748 1.00 40.48 224 ASP F CA 1
ATOM 16700 C C . ASP F 1 224 ? 147.857 79.302 -0.594 1.00 38.44 224 ASP F C 1
ATOM 16701 O O . ASP F 1 224 ? 148.364 78.189 -0.657 1.00 42.32 224 ASP F O 1
ATOM 16706 N N . LEU F 1 225 ? 146.560 79.493 -0.372 1.00 35.49 225 LEU F N 1
ATOM 16707 C CA . LEU F 1 225 ? 145.645 78.364 -0.216 1.00 33.16 225 LEU F CA 1
ATOM 16708 C C . LEU F 1 225 ? 145.691 77.528 -1.455 1.00 34.32 225 LEU F C 1
ATOM 16709 O O . LEU F 1 225 ? 145.810 78.057 -2.565 1.00 37.03 225 LEU F O 1
ATOM 16714 N N . VAL F 1 226 ? 145.645 76.220 -1.254 1.00 34.78 226 VAL F N 1
ATOM 16715 C CA . VAL F 1 226 ? 145.576 75.273 -2.344 1.00 36.73 226 VAL F CA 1
ATOM 16716 C C . VAL F 1 226 ? 144.252 74.526 -2.217 1.00 35.65 226 VAL F C 1
ATOM 16717 O O . VAL F 1 226 ? 143.824 74.184 -1.108 1.00 32.78 226 VAL F O 1
ATOM 16721 N N . TYR F 1 227 ? 143.608 74.285 -3.358 1.00 36.97 227 TYR F N 1
ATOM 16722 C CA . TYR F 1 227 ? 142.247 73.746 -3.398 1.00 33.92 227 TYR F CA 1
ATOM 16723 C C . TYR F 1 227 ? 142.151 72.380 -4.040 1.00 34.20 227 TYR F C 1
ATOM 16724 O O . TYR F 1 227 ? 142.938 72.049 -4.924 1.00 39.18 227 TYR F O 1
ATOM 16733 N N . THR F 1 228 ? 141.158 71.611 -3.609 1.00 32.38 228 THR F N 1
ATOM 16734 C CA . THR F 1 228 ? 140.861 70.292 -4.178 1.00 32.95 228 THR F CA 1
ATOM 16735 C C . THR F 1 228 ? 139.331 70.078 -4.162 1.00 30.46 228 THR F C 1
ATOM 16736 O O . THR F 1 228 ? 138.660 70.651 -3.334 1.00 32.81 228 THR F O 1
ATOM 16740 N N . PRO F 1 229 ? 138.767 69.309 -5.113 1.00 30.20 229 PRO F N 1
ATOM 16741 C CA . PRO F 1 229 ? 137.310 69.165 -5.131 1.00 28.41 229 PRO F CA 1
ATOM 16742 C C . PRO F 1 229 ? 136.740 68.473 -3.911 1.00 27.46 229 PRO F C 1
ATOM 16743 O O . PRO F 1 229 ? 137.345 67.564 -3.365 1.00 28.94 229 PRO F O 1
ATOM 16747 N N . LEU F 1 230 ? 135.568 68.935 -3.508 1.00 27.25 230 LEU F N 1
ATOM 16748 C CA . LEU F 1 230 ? 134.839 68.387 -2.391 1.00 29.73 230 LEU F CA 1
ATOM 16749 C C . LEU F 1 230 ? 133.675 67.525 -2.893 1.00 28.84 230 LEU F C 1
ATOM 16750 O O . LEU F 1 230 ? 132.901 67.966 -3.719 1.00 27.71 230 LEU F O 1
ATOM 16755 N N . THR F 1 231 ? 133.560 66.290 -2.400 1.00 29.89 231 THR F N 1
ATOM 16756 C CA . THR F 1 231 ? 132.396 65.469 -2.705 1.00 26.74 231 THR F CA 1
ATOM 16757 C C . THR F 1 231 ? 131.702 65.118 -1.407 1.00 26.20 231 THR F C 1
ATOM 16758 O O . THR F 1 231 ? 132.330 65.045 -0.346 1.00 24.54 231 THR F O 1
ATOM 16762 N N . ILE F 1 232 ? 130.397 64.889 -1.523 1.00 26.44 232 ILE F N 1
ATOM 16763 C CA . ILE F 1 232 ? 129.512 64.722 -0.387 1.00 24.78 232 ILE F CA 1
ATOM 16764 C C . ILE F 1 232 ? 128.812 63.372 -0.490 1.00 26.12 232 ILE F C 1
ATOM 16765 O O . ILE F 1 232 ? 128.240 63.068 -1.517 1.00 28.05 232 ILE F O 1
ATOM 16770 N N . SER F 1 233 ? 128.848 62.554 0.554 1.00 26.38 233 SER F N 1
ATOM 16771 C CA . SER F 1 233 ? 128.166 61.261 0.498 1.00 28.50 233 SER F CA 1
ATOM 16772 C C . SER F 1 233 ? 126.656 61.390 0.689 1.00 31.06 233 SER F C 1
ATOM 16773 O O . SER F 1 233 ? 126.143 62.467 1.032 1.00 30.69 233 SER F O 1
ATOM 16776 N N . LYS F 1 234 ? 125.938 60.284 0.493 1.00 34.01 234 LYS F N 1
ATOM 16777 C CA . LYS F 1 234 ? 124.481 60.310 0.649 1.00 33.57 234 LYS F CA 1
ATOM 16778 C C . LYS F 1 234 ? 124.097 60.633 2.093 1.00 32.68 234 LYS F C 1
ATOM 16779 O O . LYS F 1 234 ? 122.965 61.027 2.344 1.00 32.25 234 LYS F O 1
ATOM 16785 N N . GLN F 1 235 ? 125.037 60.512 3.036 1.00 32.23 235 GLN F N 1
ATOM 16786 C CA . GLN F 1 235 ? 124.729 60.794 4.432 1.00 33.94 235 GLN F CA 1
ATOM 16787 C C . GLN F 1 235 ? 125.154 62.191 4.828 1.00 33.37 235 GLN F C 1
ATOM 16788 O O . GLN F 1 235 ? 124.978 62.573 5.976 1.00 36.22 235 GLN F O 1
ATOM 16794 N N . GLY F 1 236 ? 125.669 62.961 3.874 1.00 30.96 236 GLY F N 1
ATOM 16795 C CA . GLY F 1 236 ? 126.046 64.330 4.133 1.00 29.55 236 GLY F CA 1
ATOM 16796 C C . GLY F 1 236 ? 127.462 64.533 4.665 1.00 28.12 236 GLY F C 1
ATOM 16797 O O . GLY F 1 236 ? 127.752 65.578 5.251 1.00 25.98 236 GLY F O 1
ATOM 16798 N N . GLU F 1 237 ? 128.334 63.541 4.480 1.00 25.56 237 GLU F N 1
ATOM 16799 C CA . GLU F 1 237 ? 129.720 63.607 4.941 1.00 25.76 237 GLU F CA 1
ATOM 16800 C C . GLU F 1 237 ? 130.650 64.229 3.898 1.00 25.99 237 GLU F C 1
ATOM 16801 O O . GLU F 1 237 ? 130.389 64.124 2.706 1.00 23.46 237 GLU F O 1
ATOM 16807 N N . TYR F 1 238 ? 131.744 64.838 4.354 1.00 26.18 238 TYR F N 1
ATOM 16808 C CA . TYR F 1 238 ? 132.700 65.516 3.488 1.00 24.34 238 TYR F CA 1
ATOM 16809 C C . TYR F 1 238 ? 133.830 64.612 3.064 1.00 24.31 238 TYR F C 1
ATOM 16810 O O . TYR F 1 238 ? 134.487 64.009 3.893 1.00 24.25 238 TYR F O 1
ATOM 16819 N N . PHE F 1 239 ? 134.058 64.541 1.762 1.00 26.27 239 PHE F N 1
ATOM 16820 C CA . PHE F 1 239 ? 135.106 63.704 1.204 1.00 26.94 239 PHE F CA 1
ATOM 16821 C C . PHE F 1 239 ? 136.003 64.472 0.265 1.00 28.10 239 PHE F C 1
ATOM 16822 O O . PHE F 1 239 ? 135.547 65.344 -0.462 1.00 23.96 239 PHE F O 1
ATOM 16830 N N . ILE F 1 240 ? 137.282 64.117 0.268 1.00 32.87 240 ILE F N 1
ATOM 16831 C CA . ILE F 1 240 ? 138.190 64.501 -0.812 1.00 35.70 240 ILE F CA 1
ATOM 16832 C C . ILE F 1 240 ? 138.897 63.262 -1.377 1.00 36.10 240 ILE F C 1
ATOM 16833 O O . ILE F 1 240 ? 138.864 62.182 -0.786 1.00 36.77 240 ILE F O 1
ATOM 16838 N N . GLN F 1 241 ? 139.558 63.453 -2.516 1.00 35.76 241 GLN F N 1
ATOM 16839 C CA . GLN F 1 241 ? 140.233 62.382 -3.221 1.00 35.98 241 GLN F CA 1
ATOM 16840 C C . GLN F 1 241 ? 141.755 62.427 -3.005 1.00 36.60 241 GLN F C 1
ATOM 16841 O O . GLN F 1 241 ? 142.438 63.348 -3.429 1.00 34.95 241 GLN F O 1
ATOM 16847 N N . VAL F 1 242 ? 142.265 61.386 -2.365 1.00 33.13 242 VAL F N 1
ATOM 16848 C CA . VAL F 1 242 ? 143.684 61.195 -2.169 1.00 31.05 242 VAL F CA 1
ATOM 16849 C C . VAL F 1 242 ? 144.125 60.125 -3.139 1.00 32.65 242 VAL F C 1
ATOM 16850 O O . VAL F 1 242 ? 143.728 58.975 -3.004 1.00 33.66 242 VAL F O 1
ATOM 16854 N N . ASN F 1 243 ? 144.933 60.499 -4.122 1.00 32.91 243 ASN F N 1
ATOM 16855 C CA . ASN F 1 243 ? 145.399 59.540 -5.095 1.00 33.06 243 ASN F CA 1
ATOM 16856 C C . ASN F 1 243 ? 146.484 58.653 -4.505 1.00 34.06 243 ASN F C 1
ATOM 16857 O O . ASN F 1 243 ? 146.622 57.487 -4.878 1.00 37.03 243 ASN F O 1
ATOM 16862 N N . ALA F 1 244 ? 147.248 59.196 -3.572 1.00 32.39 244 ALA F N 1
ATOM 16863 C CA . ALA F 1 244 ? 148.312 58.438 -2.942 1.00 33.14 244 ALA F CA 1
ATOM 16864 C C . ALA F 1 244 ? 148.799 59.099 -1.674 1.00 35.43 244 ALA F C 1
ATOM 16865 O O . ALA F 1 244 ? 148.642 60.298 -1.477 1.00 38.60 244 ALA F O 1
ATOM 16867 N N . ILE F 1 245 ? 149.416 58.301 -0.821 1.00 36.92 245 ILE F N 1
ATOM 16868 C CA . ILE F 1 245 ? 150.224 58.804 0.293 1.00 42.03 245 ILE F CA 1
ATOM 16869 C C . ILE F 1 245 ? 151.717 58.663 -0.057 1.00 45.45 245 ILE F C 1
ATOM 16870 O O . ILE F 1 245 ? 152.183 57.567 -0.372 1.00 45.19 245 ILE F O 1
ATOM 16875 N N . ARG F 1 246 ? 152.456 59.769 -0.024 1.00 47.30 246 ARG F N 1
ATOM 16876 C CA . ARG F 1 246 ? 153.873 59.764 -0.381 1.00 48.78 246 ARG F CA 1
ATOM 16877 C C . ARG F 1 246 ? 154.741 59.677 0.861 1.00 49.89 246 ARG F C 1
ATOM 16878 O O . ARG F 1 246 ? 154.562 60.463 1.795 1.00 47.06 246 ARG F O 1
ATOM 16886 N N . VAL F 1 247 ? 155.661 58.708 0.877 1.00 50.06 247 VAL F N 1
ATOM 16887 C CA . VAL F 1 247 ? 156.732 58.667 1.882 1.00 53.92 247 VAL F CA 1
ATOM 16888 C C . VAL F 1 247 ? 158.094 58.611 1.185 1.00 56.97 247 VAL F C 1
ATOM 16889 O O . VAL F 1 247 ? 158.443 57.583 0.603 1.00 56.10 247 VAL F O 1
ATOM 16893 N N . ASN F 1 248 ? 158.843 59.714 1.247 1.00 61.46 248 ASN F N 1
ATOM 16894 C CA . ASN F 1 248 ? 160.064 59.895 0.456 1.00 65.18 248 ASN F CA 1
ATOM 16895 C C . ASN F 1 248 ? 159.811 59.585 -1.026 1.00 62.89 248 ASN F C 1
ATOM 16896 O O . ASN F 1 248 ? 158.987 60.264 -1.645 1.00 61.43 248 ASN F O 1
ATOM 16901 N N . LYS F 1 249 ? 160.395 58.527 -1.583 1.00 62.05 249 LYS F N 1
ATOM 16902 C CA . LYS F 1 249 ? 160.125 58.245 -2.992 1.00 62.78 249 LYS F CA 1
ATOM 16903 C C . LYS F 1 249 ? 159.199 57.044 -3.138 1.00 62.66 249 LYS F C 1
ATOM 16904 O O . LYS F 1 249 ? 159.099 56.435 -4.201 1.00 62.93 249 LYS F O 1
ATOM 16910 N N . HIS F 1 250 ? 158.515 56.727 -2.051 1.00 49.41 250 HIS F N 1
ATOM 16911 C CA . HIS F 1 250 ? 157.534 55.654 -2.019 1.00 52.64 250 HIS F CA 1
ATOM 16912 C C . HIS F 1 250 ? 156.116 56.146 -2.011 1.00 49.98 250 HIS F C 1
ATOM 16913 O O . HIS F 1 250 ? 155.775 57.065 -1.267 1.00 51.69 250 HIS F O 1
ATOM 16920 N N . LEU F 1 251 ? 155.300 55.544 -2.870 1.00 48.14 251 LEU F N 1
ATOM 16921 C CA . LEU F 1 251 ? 153.879 55.866 -2.982 1.00 43.81 251 LEU F CA 1
ATOM 16922 C C . LEU F 1 251 ? 152.978 54.701 -2.560 1.00 42.54 251 LEU F C 1
ATOM 16923 O O . LEU F 1 251 ? 153.165 53.594 -3.037 1.00 42.03 251 LEU F O 1
ATOM 16928 N N . VAL F 1 252 ? 152.060 54.933 -1.622 1.00 41.96 252 VAL F N 1
ATOM 16929 C CA . VAL F 1 252 ? 151.029 53.960 -1.301 1.00 41.33 252 VAL F CA 1
ATOM 16930 C C . VAL F 1 252 ? 149.786 54.389 -2.084 1.00 39.77 252 VAL F C 1
ATOM 16931 O O . VAL F 1 252 ? 149.213 55.431 -1.806 1.00 41.51 252 VAL F O 1
ATOM 16935 N N . ILE F 1 253 ? 149.391 53.617 -3.090 1.00 39.76 253 ILE F N 1
ATOM 16936 C CA . ILE F 1 253 ? 148.306 54.027 -3.992 1.00 37.23 253 ILE F CA 1
ATOM 16937 C C . ILE F 1 253 ? 147.000 53.221 -3.867 1.00 35.93 253 ILE F C 1
ATOM 16938 O O . ILE F 1 253 ? 146.893 52.125 -4.404 1.00 37.94 253 ILE F O 1
ATOM 16943 N N . PRO F 1 254 ? 145.977 53.804 -3.231 1.00 35.82 254 PRO F N 1
ATOM 16944 C CA . PRO F 1 254 ? 144.645 53.223 -2.985 1.00 35.30 254 PRO F CA 1
ATOM 16945 C C . PRO F 1 254 ? 143.854 52.969 -4.290 1.00 36.49 254 PRO F C 1
ATOM 16946 O O . PRO F 1 254 ? 144.069 53.686 -5.260 1.00 38.07 254 PRO F O 1
ATOM 16950 N N . THR F 1 255 ? 143.036 51.923 -4.359 1.00 39.01 255 THR F N 1
ATOM 16951 C CA . THR F 1 255 ? 142.189 51.725 -5.545 1.00 41.15 255 THR F CA 1
ATOM 16952 C C . THR F 1 255 ? 140.674 51.832 -5.283 1.00 42.61 255 THR F C 1
ATOM 16953 O O . THR F 1 255 ? 140.216 51.787 -4.141 1.00 42.08 255 THR F O 1
ATOM 16957 N N . GLY F 1 271 ? 135.128 60.235 -11.612 1.00 74.87 271 GLY F N 1
ATOM 16958 C CA . GLY F 1 271 ? 134.127 61.175 -11.136 1.00 78.47 271 GLY F CA 1
ATOM 16959 C C . GLY F 1 271 ? 133.122 60.570 -10.169 1.00 80.25 271 GLY F C 1
ATOM 16960 O O . GLY F 1 271 ? 131.926 60.450 -10.476 1.00 83.05 271 GLY F O 1
ATOM 16961 N N . GLU F 1 272 ? 133.605 60.225 -8.979 1.00 76.93 272 GLU F N 1
ATOM 16962 C CA . GLU F 1 272 ? 132.779 59.613 -7.949 1.00 74.97 272 GLU F CA 1
ATOM 16963 C C . GLU F 1 272 ? 133.173 60.300 -6.639 1.00 64.59 272 GLU F C 1
ATOM 16964 O O . GLU F 1 272 ? 133.927 61.259 -6.674 1.00 65.00 272 GLU F O 1
ATOM 16970 N N . ILE F 1 273 ? 132.686 59.833 -5.495 1.00 57.34 273 ILE F N 1
ATOM 16971 C CA . ILE F 1 273 ? 133.004 60.445 -4.192 1.00 51.81 273 ILE F CA 1
ATOM 16972 C C . ILE F 1 273 ? 134.490 60.212 -3.832 1.00 48.85 273 ILE F C 1
ATOM 16973 O O . ILE F 1 273 ? 135.045 59.144 -4.111 1.00 49.11 273 ILE F O 1
ATOM 16978 N N . GLY F 1 274 ? 135.129 61.189 -3.191 1.00 42.99 274 GLY F N 1
ATOM 16979 C CA . GLY F 1 274 ? 136.515 61.032 -2.792 1.00 37.90 274 GLY F CA 1
ATOM 16980 C C . GLY F 1 274 ? 136.655 59.829 -1.888 1.00 38.86 274 GLY F C 1
ATOM 16981 O O . GLY F 1 274 ? 135.656 59.314 -1.394 1.00 41.28 274 GLY F O 1
ATOM 16982 N N . GLY F 1 275 ? 137.878 59.346 -1.704 1.00 37.25 275 GLY F N 1
ATOM 16983 C CA . GLY F 1 275 ? 138.081 58.161 -0.904 1.00 34.51 275 GLY F CA 1
ATOM 16984 C C . GLY F 1 275 ? 138.462 58.496 0.509 1.00 33.86 275 GLY F C 1
ATOM 16985 O O . GLY F 1 275 ? 138.480 57.619 1.360 1.00 37.08 275 GLY F O 1
ATOM 16986 N N . ALA F 1 276 ? 138.759 59.767 0.765 1.00 31.87 276 ALA F N 1
ATOM 16987 C CA . ALA F 1 276 ? 139.178 60.180 2.106 1.00 29.38 276 ALA F CA 1
ATOM 16988 C C . ALA F 1 276 ? 138.148 61.033 2.834 1.00 29.39 276 ALA F C 1
ATOM 16989 O O . ALA F 1 276 ? 137.858 62.150 2.448 1.00 31.38 276 ALA F O 1
ATOM 16991 N N . LEU F 1 277 ? 137.639 60.496 3.929 1.00 27.76 277 LEU F N 1
ATOM 16992 C CA . LEU F 1 277 ? 136.717 61.200 4.774 1.00 24.81 277 LEU F CA 1
ATOM 16993 C C . LEU F 1 277 ? 137.417 62.247 5.619 1.00 28.76 277 LEU F C 1
ATOM 16994 O O . LEU F 1 277 ? 138.537 62.031 6.101 1.00 28.11 277 LEU F O 1
ATOM 16999 N N . ILE F 1 278 ? 136.758 63.390 5.811 1.00 30.66 278 ILE F N 1
ATOM 17000 C CA . ILE F 1 278 ? 137.223 64.363 6.791 1.00 27.65 278 ILE F CA 1
ATOM 17001 C C . ILE F 1 278 ? 136.274 64.389 7.951 1.00 28.18 278 ILE F C 1
ATOM 17002 O O . ILE F 1 278 ? 135.075 64.530 7.754 1.00 29.83 278 ILE F O 1
ATOM 17007 N N . THR F 1 279 ? 136.806 64.253 9.159 1.00 27.35 279 THR F N 1
ATOM 17008 C CA . THR F 1 279 ? 135.960 64.163 10.341 1.00 27.71 279 THR F CA 1
ATOM 17009 C C . THR F 1 279 ? 136.619 64.849 11.538 1.00 29.33 279 THR F C 1
ATOM 17010 O O . THR F 1 279 ? 137.815 65.088 11.530 1.00 33.99 279 THR F O 1
ATOM 17014 N N . THR F 1 280 ? 135.829 65.238 12.534 1.00 28.41 280 THR F N 1
ATOM 17015 C CA . THR F 1 280 ? 136.399 65.805 13.749 1.00 28.22 280 THR F CA 1
ATOM 17016 C C . THR F 1 280 ? 136.108 64.917 14.932 1.00 29.37 280 THR F C 1
ATOM 17017 O O . THR F 1 280 ? 136.408 65.290 16.063 1.00 33.89 280 THR F O 1
ATOM 17021 N N . THR F 1 281 ? 135.503 63.760 14.702 1.00 29.03 281 THR F N 1
ATOM 17022 C CA . THR F 1 281 ? 135.007 62.982 15.837 1.00 32.32 281 THR F CA 1
ATOM 17023 C C . THR F 1 281 ? 135.913 61.805 16.228 1.00 34.90 281 THR F C 1
ATOM 17024 O O . THR F 1 281 ? 135.560 60.992 17.076 1.00 34.38 281 THR F O 1
ATOM 17028 N N . HIS F 1 282 ? 137.100 61.744 15.634 1.00 36.12 282 HIS F N 1
ATOM 17029 C CA . HIS F 1 282 ? 138.174 60.972 16.231 1.00 37.14 282 HIS F CA 1
ATOM 17030 C C . HIS F 1 282 ? 139.469 61.730 15.985 1.00 36.26 282 HIS F C 1
ATOM 17031 O O . HIS F 1 282 ? 139.612 62.376 14.950 1.00 35.87 282 HIS F O 1
ATOM 17038 N N . PRO F 1 283 ? 140.404 61.688 16.953 1.00 37.09 283 PRO F N 1
ATOM 17039 C CA . PRO F 1 283 ? 141.631 62.466 16.819 1.00 36.72 283 PRO F CA 1
ATOM 17040 C C . PRO F 1 283 ? 142.578 61.938 15.757 1.00 38.28 283 PRO F C 1
ATOM 17041 O O . PRO F 1 283 ? 143.090 62.716 14.960 1.00 40.33 283 PRO F O 1
ATOM 17045 N N . TYR F 1 284 ? 142.836 60.643 15.728 1.00 37.89 284 TYR F N 1
ATOM 17046 C CA . TYR F 1 284 ? 143.883 60.181 14.831 1.00 36.78 284 TYR F CA 1
ATOM 17047 C C . TYR F 1 284 ? 143.332 59.800 13.497 1.00 35.78 284 TYR F C 1
ATOM 17048 O O . TYR F 1 284 ? 142.156 59.551 13.364 1.00 38.39 284 TYR F O 1
ATOM 17057 N N . THR F 1 285 ? 144.198 59.788 12.499 1.00 35.37 285 THR F N 1
ATOM 17058 C CA . THR F 1 285 ? 143.813 59.396 11.162 1.00 35.04 285 THR F CA 1
ATOM 17059 C C . THR F 1 285 ? 143.670 57.895 11.096 1.00 36.99 285 THR F C 1
ATOM 17060 O O . THR F 1 285 ? 144.534 57.161 11.578 1.00 39.61 285 THR F O 1
ATOM 17064 N N . VAL F 1 286 ? 142.555 57.455 10.523 1.00 34.88 286 VAL F N 1
ATOM 17065 C CA . VAL F 1 286 ? 142.214 56.056 10.462 1.00 33.05 286 VAL F CA 1
ATOM 17066 C C . VAL F 1 286 ? 142.318 55.527 9.045 1.00 32.79 286 VAL F C 1
ATOM 17067 O O . VAL F 1 286 ? 141.757 56.082 8.109 1.00 30.12 286 VAL F O 1
ATOM 17071 N N . LEU F 1 287 ? 143.045 54.427 8.919 1.00 34.96 287 LEU F N 1
ATOM 17072 C CA . LEU F 1 287 ? 143.272 53.767 7.659 1.00 32.81 287 LEU F CA 1
ATOM 17073 C C . LEU F 1 287 ? 142.631 52.382 7.665 1.00 37.19 287 LEU F C 1
ATOM 17074 O O . LEU F 1 287 ? 142.675 51.653 8.677 1.00 38.78 287 LEU F O 1
ATOM 17079 N N . SER F 1 288 ? 142.028 52.016 6.539 1.00 37.30 288 SER F N 1
ATOM 17080 C CA . SER F 1 288 ? 141.490 50.680 6.421 1.00 40.36 288 SER F CA 1
ATOM 17081 C C . SER F 1 288 ? 142.665 49.723 6.472 1.00 44.53 288 SER F C 1
ATOM 17082 O O . SER F 1 288 ? 143.788 50.083 6.107 1.00 43.62 288 SER F O 1
ATOM 17085 N N . HIS F 1 289 ? 142.380 48.500 6.896 1.00 46.16 289 HIS F N 1
ATOM 17086 C CA . HIS F 1 289 ? 143.396 47.529 7.198 1.00 40.74 289 HIS F CA 1
ATOM 17087 C C . HIS F 1 289 ? 144.407 47.303 6.106 1.00 44.00 289 HIS F C 1
ATOM 17088 O O . HIS F 1 289 ? 145.596 47.242 6.368 1.00 41.86 289 HIS F O 1
ATOM 17095 N N . SER F 1 290 ? 143.936 47.163 4.882 1.00 44.51 290 SER F N 1
ATOM 17096 C CA . SER F 1 290 ? 144.829 46.885 3.771 1.00 48.27 290 SER F CA 1
ATOM 17097 C C . SER F 1 290 ? 145.796 48.042 3.517 1.00 42.91 290 SER F C 1
ATOM 17098 O O . SER F 1 290 ? 146.957 47.830 3.184 1.00 43.67 290 SER F O 1
ATOM 17101 N N . ILE F 1 291 ? 145.296 49.266 3.631 1.00 39.65 291 ILE F N 1
ATOM 17102 C CA . ILE F 1 291 ? 146.137 50.449 3.512 1.00 38.91 291 ILE F CA 1
ATOM 17103 C C . ILE F 1 291 ? 147.017 50.611 4.739 1.00 38.57 291 ILE F C 1
ATOM 17104 O O . ILE F 1 291 ? 148.198 50.944 4.645 1.00 39.85 291 ILE F O 1
ATOM 17109 N N . PHE F 1 292 ? 146.426 50.381 5.898 1.00 37.88 292 PHE F N 1
ATOM 17110 C CA . PHE F 1 292 ? 147.170 50.463 7.127 1.00 37.51 292 PHE F CA 1
ATOM 17111 C C . PHE F 1 292 ? 148.364 49.525 7.130 1.00 44.50 292 PHE F C 1
ATOM 17112 O O . PHE F 1 292 ? 149.475 49.926 7.442 1.00 46.98 292 PHE F O 1
ATOM 17120 N N . GLU F 1 293 ? 148.148 48.274 6.752 1.00 45.56 293 GLU F N 1
ATOM 17121 C CA . GLU F 1 293 ? 149.208 47.282 6.845 1.00 46.93 293 GLU F CA 1
ATOM 17122 C C . GLU F 1 293 ? 150.405 47.589 5.923 1.00 45.79 293 GLU F C 1
ATOM 17123 O O . GLU F 1 293 ? 151.562 47.381 6.304 1.00 47.49 293 GLU F O 1
ATOM 17129 N N . VAL F 1 294 ? 150.132 48.041 4.704 1.00 45.31 294 VAL F N 1
ATOM 17130 C CA . VAL F 1 294 ? 151.184 48.405 3.745 1.00 47.93 294 VAL F CA 1
ATOM 17131 C C . VAL F 1 294 ? 151.878 49.719 4.106 1.00 49.61 294 VAL F C 1
ATOM 17132 O O . VAL F 1 294 ? 153.096 49.837 4.007 1.00 52.97 294 VAL F O 1
ATOM 17136 N N . PHE F 1 295 ? 151.090 50.715 4.487 1.00 47.21 295 PHE F N 1
ATOM 17137 C CA . PHE F 1 295 ? 151.624 52.011 4.866 1.00 46.40 295 PHE F CA 1
ATOM 17138 C C . PHE F 1 295 ? 152.537 51.965 6.089 1.00 51.13 295 PHE F C 1
ATOM 17139 O O . PHE F 1 295 ? 153.596 52.570 6.089 1.00 52.01 295 PHE F O 1
ATOM 17147 N N . THR F 1 296 ? 152.141 51.253 7.133 1.00 54.60 296 THR F N 1
ATOM 17148 C CA . THR F 1 296 ? 152.935 51.244 8.352 1.00 46.11 296 THR F CA 1
ATOM 17149 C C . THR F 1 296 ? 154.285 50.613 8.069 1.00 53.44 296 THR F C 1
ATOM 17150 O O . THR F 1 296 ? 155.294 50.981 8.659 1.00 57.69 296 THR F O 1
ATOM 17154 N N . GLN F 1 297 ? 154.296 49.656 7.152 1.00 53.04 297 GLN F N 1
ATOM 17155 C CA . GLN F 1 297 ? 155.517 48.979 6.773 1.00 56.78 297 GLN F CA 1
ATOM 17156 C C . GLN F 1 297 ? 156.424 49.873 5.950 1.00 51.94 297 GLN F C 1
ATOM 17157 O O . GLN F 1 297 ? 157.626 49.909 6.185 1.00 54.91 297 GLN F O 1
ATOM 17163 N N . VAL F 1 298 ? 155.867 50.563 4.965 1.00 48.93 298 VAL F N 1
ATOM 17164 C CA . VAL F 1 298 ? 156.652 51.507 4.165 1.00 50.53 298 VAL F CA 1
ATOM 17165 C C . VAL F 1 298 ? 157.305 52.587 5.048 1.00 50.47 298 VAL F C 1
ATOM 17166 O O . VAL F 1 298 ? 158.469 52.940 4.852 1.00 52.94 298 VAL F O 1
ATOM 17170 N N . PHE F 1 299 ? 156.558 53.099 6.027 1.00 49.39 299 PHE F N 1
ATOM 17171 C CA . PHE F 1 299 ? 157.097 54.084 6.965 1.00 54.09 299 PHE F CA 1
ATOM 17172 C C . PHE F 1 299 ? 158.219 53.484 7.792 1.00 60.42 299 PHE F C 1
ATOM 17173 O O . PHE F 1 299 ? 159.257 54.112 7.982 1.00 66.14 299 PHE F O 1
ATOM 17181 N N . ALA F 1 300 ? 157.996 52.275 8.294 1.00 61.53 300 ALA F N 1
ATOM 17182 C CA . ALA F 1 300 ? 158.991 51.586 9.105 1.00 61.06 300 ALA F CA 1
ATOM 17183 C C . ALA F 1 300 ? 160.299 51.424 8.326 1.00 63.59 300 ALA F C 1
ATOM 17184 O O . ALA F 1 300 ? 161.394 51.496 8.901 1.00 67.82 300 ALA F O 1
ATOM 17186 N N . ASN F 1 301 ? 160.164 51.245 7.013 1.00 61.29 301 ASN F N 1
ATOM 17187 C CA . ASN F 1 301 ? 161.294 51.135 6.096 1.00 63.30 301 ASN F CA 1
ATOM 17188 C C . ASN F 1 301 ? 162.063 52.452 5.887 1.00 68.34 301 ASN F C 1
ATOM 17189 O O . ASN F 1 301 ? 163.219 52.436 5.464 1.00 67.58 301 ASN F O 1
ATOM 17194 N N . ASN F 1 302 ? 161.438 53.589 6.176 1.00 66.70 302 ASN F N 1
ATOM 17195 C CA . ASN F 1 302 ? 162.130 54.876 6.051 1.00 69.00 302 ASN F CA 1
ATOM 17196 C C . ASN F 1 302 ? 162.552 55.404 7.423 1.00 74.13 302 ASN F C 1
ATOM 17197 O O . ASN F 1 302 ? 162.751 56.603 7.605 1.00 75.93 302 ASN F O 1
ATOM 17202 N N . MET F 1 303 ? 162.709 54.493 8.381 1.00 67.73 303 MET F N 1
ATOM 17203 C CA . MET F 1 303 ? 163.120 54.860 9.730 1.00 80.17 303 MET F CA 1
ATOM 17204 C C . MET F 1 303 ? 164.156 53.846 10.211 1.00 83.56 303 MET F C 1
ATOM 17205 O O . MET F 1 303 ? 164.231 52.749 9.673 1.00 87.65 303 MET F O 1
ATOM 17210 N N . PRO F 1 304 ? 164.982 54.210 11.204 1.00 82.55 304 PRO F N 1
ATOM 17211 C CA . PRO F 1 304 ? 165.882 53.228 11.828 1.00 82.80 304 PRO F CA 1
ATOM 17212 C C . PRO F 1 304 ? 165.131 52.190 12.664 1.00 81.27 304 PRO F C 1
ATOM 17213 O O . PRO F 1 304 ? 164.585 52.511 13.714 1.00 80.87 304 PRO F O 1
ATOM 17217 N N . LYS F 1 305 ? 165.140 50.943 12.213 1.00 81.20 305 LYS F N 1
ATOM 17218 C CA . LYS F 1 305 ? 164.365 49.877 12.846 1.00 72.26 305 LYS F CA 1
ATOM 17219 C C . LYS F 1 305 ? 164.826 49.541 14.265 1.00 73.68 305 LYS F C 1
ATOM 17220 O O . LYS F 1 305 ? 164.050 49.028 15.070 1.00 72.44 305 LYS F O 1
ATOM 17226 N N . GLN F 1 306 ? 166.066 49.879 14.607 1.00 79.29 306 GLN F N 1
ATOM 17227 C CA . GLN F 1 306 ? 166.610 49.408 15.874 1.00 81.43 306 GLN F CA 1
ATOM 17228 C C . GLN F 1 306 ? 166.290 50.428 16.924 1.00 77.77 306 GLN F C 1
ATOM 17229 O O . GLN F 1 306 ? 166.738 50.342 18.069 1.00 79.42 306 GLN F O 1
ATOM 17235 N N . ALA F 1 307 ? 165.428 51.350 16.522 1.00 75.49 307 ALA F N 1
ATOM 17236 C CA . ALA F 1 307 ? 164.963 52.416 17.376 1.00 75.24 307 ALA F CA 1
ATOM 17237 C C . ALA F 1 307 ? 163.523 52.238 17.794 1.00 72.23 307 ALA F C 1
ATOM 17238 O O . ALA F 1 307 ? 163.014 52.971 18.638 1.00 72.17 307 ALA F O 1
ATOM 17240 N N . GLN F 1 308 ? 162.877 51.242 17.207 1.00 74.56 308 GLN F N 1
ATOM 17241 C CA . GLN F 1 308 ? 161.477 50.969 17.481 1.00 71.66 308 GLN F CA 1
ATOM 17242 C C . GLN F 1 308 ? 161.344 50.390 18.885 1.00 73.75 308 GLN F C 1
ATOM 17243 O O . GLN F 1 308 ? 162.276 49.760 19.384 1.00 77.75 308 GLN F O 1
ATOM 17249 N N . VAL F 1 309 ? 160.203 50.616 19.527 1.00 70.50 309 VAL F N 1
ATOM 17250 C CA . VAL F 1 309 ? 159.939 50.070 20.860 1.00 72.68 309 VAL F CA 1
ATOM 17251 C C . VAL F 1 309 ? 158.595 49.358 20.832 1.00 74.66 309 VAL F C 1
ATOM 17252 O O . VAL F 1 309 ? 157.901 49.401 19.812 1.00 76.55 309 VAL F O 1
ATOM 17256 N N . LYS F 1 310 ? 158.261 48.630 21.895 1.00 74.84 310 LYS F N 1
ATOM 17257 C CA . LYS F 1 310 ? 156.959 47.975 21.927 1.00 75.10 310 LYS F CA 1
ATOM 17258 C C . LYS F 1 310 ? 155.845 48.951 21.592 1.00 70.99 310 LYS F C 1
ATOM 17259 O O . LYS F 1 310 ? 155.653 49.948 22.273 1.00 69.77 310 LYS F O 1
ATOM 17265 N N . ALA F 1 311 ? 155.085 48.615 20.562 1.00 68.65 311 ALA F N 1
ATOM 17266 C CA . ALA F 1 311 ? 154.003 49.455 20.089 1.00 69.23 311 ALA F CA 1
ATOM 17267 C C . ALA F 1 311 ? 153.040 49.765 21.225 1.00 74.49 311 ALA F C 1
ATOM 17268 O O . ALA F 1 311 ? 152.843 48.949 22.119 1.00 77.85 311 ALA F O 1
ATOM 17270 N N . VAL F 1 312 ? 152.488 50.972 21.219 1.00 75.21 312 VAL F N 1
ATOM 17271 C CA . VAL F 1 312 ? 151.667 51.434 22.331 1.00 77.48 312 VAL F CA 1
ATOM 17272 C C . VAL F 1 312 ? 150.375 52.127 21.915 1.00 76.70 312 VAL F C 1
ATOM 17273 O O . VAL F 1 312 ? 150.308 52.774 20.866 1.00 74.36 312 VAL F O 1
ATOM 17277 N N . GLY F 1 313 ? 149.341 51.962 22.739 1.00 78.22 313 GLY F N 1
ATOM 17278 C CA . GLY F 1 313 ? 148.090 52.658 22.533 1.00 77.52 313 GLY F CA 1
ATOM 17279 C C . GLY F 1 313 ? 147.334 52.063 21.379 1.00 75.35 313 GLY F C 1
ATOM 17280 O O . GLY F 1 313 ? 147.280 50.845 21.217 1.00 76.17 313 GLY F O 1
ATOM 17281 N N . PRO F 1 314 ? 146.718 52.934 20.582 1.00 72.66 314 PRO F N 1
ATOM 17282 C CA . PRO F 1 314 ? 145.987 52.578 19.370 1.00 71.91 314 PRO F CA 1
ATOM 17283 C C . PRO F 1 314 ? 146.953 52.418 18.208 1.00 63.66 314 PRO F C 1
ATOM 17284 O O . PRO F 1 314 ? 146.545 52.038 17.110 1.00 62.20 314 PRO F O 1
ATOM 17288 N N . PHE F 1 315 ? 148.229 52.707 18.470 1.00 62.98 315 PHE F N 1
ATOM 17289 C CA . PHE F 1 315 ? 149.240 52.780 17.426 1.00 60.46 315 PHE F CA 1
ATOM 17290 C C . PHE F 1 315 ? 149.909 51.467 17.173 1.00 62.77 315 PHE F C 1
ATOM 17291 O O . PHE F 1 315 ? 150.065 50.642 18.071 1.00 65.03 315 PHE F O 1
ATOM 17299 N N . GLY F 1 316 ? 150.385 51.304 15.953 1.00 58.73 316 GLY F N 1
ATOM 17300 C CA . GLY F 1 316 ? 150.981 50.046 15.584 1.00 59.29 316 GLY F CA 1
ATOM 17301 C C . GLY F 1 316 ? 152.490 50.137 15.509 1.00 76.51 316 GLY F C 1
ATOM 17302 O O . GLY F 1 316 ? 153.185 49.124 15.624 1.00 82.43 316 GLY F O 1
ATOM 17303 N N . LEU F 1 317 ? 153.011 51.349 15.376 1.00 71.15 317 LEU F N 1
ATOM 17304 C CA . LEU F 1 317 ? 154.439 51.531 15.194 1.00 58.31 317 LEU F CA 1
ATOM 17305 C C . LEU F 1 317 ? 154.935 52.615 16.093 1.00 59.16 317 LEU F C 1
ATOM 17306 O O . LEU F 1 317 ? 154.631 53.791 15.884 1.00 64.04 317 LEU F O 1
ATOM 17311 N N . CYS F 1 318 ? 155.674 52.216 17.116 1.00 61.02 318 CYS F N 1
ATOM 17312 C CA . CYS F 1 318 ? 156.219 53.179 18.054 1.00 69.40 318 CYS F CA 1
ATOM 17313 C C . CYS F 1 318 ? 157.744 53.092 18.132 1.00 73.05 318 CYS F C 1
ATOM 17314 O O . CYS F 1 318 ? 158.327 52.027 17.938 1.00 76.65 318 CYS F O 1
ATOM 17317 N N . TYR F 1 319 ? 158.374 54.224 18.439 1.00 71.81 319 TYR F N 1
ATOM 17318 C CA . TYR F 1 319 ? 159.828 54.342 18.482 1.00 70.63 319 TYR F CA 1
ATOM 17319 C C . TYR F 1 319 ? 160.321 54.908 19.813 1.00 73.72 319 TYR F C 1
ATOM 17320 O O . TYR F 1 319 ? 159.546 55.505 20.568 1.00 72.95 319 TYR F O 1
ATOM 17329 N N . ASP F 1 320 ? 161.624 54.757 20.064 1.00 76.44 320 ASP F N 1
ATOM 17330 C CA . ASP F 1 320 ? 162.273 55.407 21.191 1.00 77.63 320 ASP F CA 1
ATOM 17331 C C . ASP F 1 320 ? 162.248 56.897 20.876 1.00 76.64 320 ASP F C 1
ATOM 17332 O O . ASP F 1 320 ? 162.667 57.299 19.790 1.00 76.17 320 ASP F O 1
ATOM 17337 N N . SER F 1 321 ? 161.802 57.731 21.811 1.00 78.15 321 SER F N 1
ATOM 17338 C CA . SER F 1 321 ? 161.720 59.138 21.447 1.00 81.21 321 SER F CA 1
ATOM 17339 C C . SER F 1 321 ? 163.144 59.672 21.332 1.00 85.91 321 SER F C 1
ATOM 17340 O O . SER F 1 321 ? 163.613 59.922 20.273 1.00 86.52 321 SER F O 1
ATOM 17343 N N . ARG F 1 322 ? 163.894 59.699 22.426 0.0000 88.83 322 ARG F N 1
ATOM 17344 C CA . ARG F 1 322 ? 165.261 60.228 22.362 0.0000 92.96 322 ARG F CA 1
ATOM 17345 C C . ARG F 1 322 ? 166.116 59.231 21.614 0.0000 91.98 322 ARG F C 1
ATOM 17346 O O . ARG F 1 322 ? 166.866 58.434 22.185 0.0000 93.39 322 ARG F O 1
ATOM 17354 N N . LYS F 1 323 ? 165.988 59.375 20.294 0.0000 89.84 323 LYS F N 1
ATOM 17355 C CA . LYS F 1 323 ? 166.657 58.610 19.252 0.0000 88.76 323 LYS F CA 1
ATOM 17356 C C . LYS F 1 323 ? 165.943 58.958 17.916 0.0000 98.04 323 LYS F C 1
ATOM 17357 O O . LYS F 1 323 ? 166.415 58.553 16.853 0.0000 98.77 323 LYS F O 1
ATOM 17363 N N . ILE F 1 324 ? 164.887 59.795 17.930 0.0000 96.25 324 ILE F N 1
ATOM 17364 C CA . ILE F 1 324 ? 164.165 60.193 16.678 0.0000 94.74 324 ILE F CA 1
ATOM 17365 C C . ILE F 1 324 ? 165.118 60.565 15.545 0.0000 99.31 324 ILE F C 1
ATOM 17366 O O . ILE F 1 324 ? 164.723 60.731 14.393 0.0000 97.21 324 ILE F O 1
ATOM 17371 N N . SER F 1 325 ? 166.371 60.766 15.931 1.00 107.06 325 SER F N 1
ATOM 17372 C CA . SER F 1 325 ? 167.437 61.193 15.047 1.00 112.06 325 SER F CA 1
ATOM 17373 C C . SER F 1 325 ? 166.994 62.556 14.579 1.00 111.08 325 SER F C 1
ATOM 17374 O O . SER F 1 325 ? 167.410 63.028 13.527 1.00 112.12 325 SER F O 1
ATOM 17377 N N . GLY F 1 326 ? 166.187 63.200 15.420 1.00 108.55 326 GLY F N 1
ATOM 17378 C CA . GLY F 1 326 ? 165.720 64.539 15.167 1.00 109.14 326 GLY F CA 1
ATOM 17379 C C . GLY F 1 326 ? 165.190 64.589 13.745 1.00 106.01 326 GLY F C 1
ATOM 17380 O O . GLY F 1 326 ? 165.410 65.578 13.066 1.00 110.53 326 GLY F O 1
ATOM 17381 N N . GLY F 1 327 ? 164.525 63.530 13.271 1.00 98.06 327 GLY F N 1
ATOM 17382 C CA . GLY F 1 327 ? 164.275 63.408 11.840 1.00 94.44 327 GLY F CA 1
ATOM 17383 C C . GLY F 1 327 ? 163.444 62.236 11.332 1.00 88.43 327 GLY F C 1
ATOM 17384 O O . GLY F 1 327 ? 163.852 61.069 11.409 1.00 88.22 327 GLY F O 1
ATOM 17385 N N . ALA F 1 328 ? 162.277 62.591 10.785 1.00 83.33 328 ALA F N 1
ATOM 17386 C CA . ALA F 1 328 ? 161.303 61.689 10.146 1.00 77.74 328 ALA F CA 1
ATOM 17387 C C . ALA F 1 328 ? 161.101 61.980 8.646 1.00 78.03 328 ALA F C 1
ATOM 17388 O O . ALA F 1 328 ? 161.378 63.089 8.205 1.00 83.05 328 ALA F O 1
ATOM 17390 N N . PRO F 1 329 ? 160.598 61.001 7.853 1.00 74.27 329 PRO F N 1
ATOM 17391 C CA . PRO F 1 329 ? 160.533 61.291 6.407 1.00 73.28 329 PRO F CA 1
ATOM 17392 C C . PRO F 1 329 ? 159.408 62.257 5.996 1.00 69.36 329 PRO F C 1
ATOM 17393 O O . PRO F 1 329 ? 158.510 62.518 6.787 1.00 64.92 329 PRO F O 1
ATOM 17397 N N . SER F 1 330 ? 159.494 62.790 4.775 1.00 72.10 330 SER F N 1
ATOM 17398 C CA . SER F 1 330 ? 158.419 63.566 4.144 1.00 71.99 330 SER F CA 1
ATOM 17399 C C . SER F 1 330 ? 157.121 62.764 3.995 1.00 67.59 330 SER F C 1
ATOM 17400 O O . SER F 1 330 ? 157.129 61.731 3.340 1.00 64.88 330 SER F O 1
ATOM 17403 N N . VAL F 1 331 ? 156.018 63.239 4.587 1.00 59.15 331 VAL F N 1
ATOM 17404 C CA . VAL F 1 331 ? 154.689 62.620 4.388 1.00 58.03 331 VAL F CA 1
ATOM 17405 C C . VAL F 1 331 ? 153.630 63.561 3.771 1.00 57.43 331 VAL F C 1
ATOM 17406 O O . VAL F 1 331 ? 153.165 64.502 4.417 1.00 61.01 331 VAL F O 1
ATOM 17410 N N . ASP F 1 332 ? 153.232 63.276 2.534 1.00 52.21 332 ASP F N 1
ATOM 17411 C CA . ASP F 1 332 ? 152.368 64.160 1.762 1.00 48.06 332 ASP F CA 1
ATOM 17412 C C . ASP F 1 332 ? 151.168 63.391 1.230 1.00 45.59 332 ASP F C 1
ATOM 17413 O O . ASP F 1 332 ? 151.293 62.217 0.900 1.00 46.70 332 ASP F O 1
ATOM 17418 N N . LEU F 1 333 ? 149.998 64.023 1.204 1.00 40.54 333 LEU F N 1
ATOM 17419 C CA . LEU F 1 333 ? 148.855 63.474 0.475 1.00 39.00 333 LEU F CA 1
ATOM 17420 C C . LEU F 1 333 ? 148.824 64.002 -0.939 1.00 41.57 333 LEU F C 1
ATOM 17421 O O . LEU F 1 333 ? 148.744 65.197 -1.140 1.00 42.94 333 LEU F O 1
ATOM 17426 N N . ILE F 1 334 ? 148.884 63.121 -1.918 1.00 39.26 334 ILE F N 1
ATOM 17427 C CA . ILE F 1 334 ? 148.726 63.535 -3.294 1.00 41.02 334 ILE F CA 1
ATOM 17428 C C . ILE F 1 334 ? 147.240 63.503 -3.603 1.00 43.40 334 ILE F C 1
ATOM 17429 O O . ILE F 1 334 ? 146.592 62.456 -3.525 1.00 44.96 334 ILE F O 1
ATOM 17434 N N . LEU F 1 335 ? 146.710 64.650 -3.984 1.00 40.29 335 LEU F N 1
ATOM 17435 C CA . LEU F 1 335 ? 145.279 64.852 -4.059 1.00 38.34 335 LEU F CA 1
ATOM 17436 C C . LEU F 1 335 ? 144.750 64.663 -5.460 1.00 43.23 335 LEU F C 1
ATOM 17437 O O . LEU F 1 335 ? 145.486 64.319 -6.370 1.00 45.99 335 LEU F O 1
ATOM 17442 N N . ASP F 1 336 ? 143.451 64.874 -5.600 1.00 46.64 336 ASP F N 1
ATOM 17443 C CA . ASP F 1 336 ? 142.701 64.629 -6.818 1.00 52.48 336 ASP F CA 1
ATOM 17444 C C . ASP F 1 336 ? 143.437 65.077 -8.080 1.00 53.54 336 ASP F C 1
ATOM 17445 O O . ASP F 1 336 ? 143.959 66.188 -8.148 1.00 52.91 336 ASP F O 1
ATOM 17450 N N . LYS F 1 337 ? 143.509 64.157 -9.037 1.00 56.51 337 LYS F N 1
ATOM 17451 C CA . LYS F 1 337 ? 144.056 64.369 -10.370 1.00 65.90 337 LYS F CA 1
ATOM 17452 C C . LYS F 1 337 ? 145.547 64.659 -10.322 1.00 68.60 337 LYS F C 1
ATOM 17453 O O . LYS F 1 337 ? 146.116 65.150 -11.298 1.00 70.51 337 LYS F O 1
ATOM 17459 N N . ASN F 1 338 ? 146.163 64.328 -9.188 1.00 68.44 338 ASN F N 1
ATOM 17460 C CA . ASN F 1 338 ? 147.553 64.676 -8.870 1.00 70.55 338 ASN F CA 1
ATOM 17461 C C . ASN F 1 338 ? 147.863 66.172 -8.999 1.00 71.93 338 ASN F C 1
ATOM 17462 O O . ASN F 1 338 ? 149.028 66.569 -9.039 1.00 76.16 338 ASN F O 1
ATOM 17467 N N . ASP F 1 339 ? 146.822 67.001 -8.990 1.00 68.70 339 ASP F N 1
ATOM 17468 C CA . ASP F 1 339 ? 147.001 68.437 -9.122 1.00 70.72 339 ASP F CA 1
ATOM 17469 C C . ASP F 1 339 ? 147.470 69.109 -7.841 1.00 66.84 339 ASP F C 1
ATOM 17470 O O . ASP F 1 339 ? 148.029 70.197 -7.892 1.00 72.35 339 ASP F O 1
ATOM 17475 N N . ALA F 1 340 ? 147.269 68.475 -6.693 1.00 58.72 340 ALA F N 1
ATOM 17476 C CA . ALA F 1 340 ? 147.568 69.158 -5.443 1.00 53.49 340 ALA F CA 1
ATOM 17477 C C . ALA F 1 340 ? 148.216 68.239 -4.410 1.00 47.48 340 ALA F C 1
ATOM 17478 O O . ALA F 1 340 ? 148.067 67.030 -4.483 1.00 46.15 340 ALA F O 1
ATOM 17480 N N . VAL F 1 341 ? 148.892 68.824 -3.423 1.00 45.77 341 VAL F N 1
ATOM 17481 C CA . VAL F 1 341 ? 149.617 68.045 -2.422 1.00 45.27 341 VAL F CA 1
ATOM 17482 C C . VAL F 1 341 ? 149.323 68.645 -1.048 1.00 43.79 341 VAL F C 1
ATOM 17483 O O . VAL F 1 341 ? 149.419 69.863 -0.865 1.00 43.72 341 VAL F O 1
ATOM 17487 N N . TRP F 1 342 ? 148.950 67.788 -0.099 1.00 39.20 342 TRP F N 1
ATOM 17488 C CA . TRP F 1 342 ? 148.814 68.179 1.289 1.00 37.79 342 TRP F CA 1
ATOM 17489 C C . TRP F 1 342 ? 149.967 67.607 2.098 1.00 42.26 342 TRP F C 1
ATOM 17490 O O . TRP F 1 342 ? 149.941 66.462 2.518 1.00 42.09 342 TRP F O 1
ATOM 17501 N N . ARG F 1 343 ? 150.964 68.438 2.330 1.00 46.41 343 ARG F N 1
ATOM 17502 C CA . ARG F 1 343 ? 152.158 68.058 3.043 1.00 51.59 343 ARG F CA 1
ATOM 17503 C C . ARG F 1 343 ? 151.818 67.928 4.525 1.00 48.82 343 ARG F C 1
ATOM 17504 O O . ARG F 1 343 ? 151.196 68.829 5.081 1.00 49.53 343 ARG F O 1
ATOM 17512 N N . ILE F 1 344 ? 152.211 66.829 5.170 1.00 46.66 344 ILE F N 1
ATOM 17513 C CA . ILE F 1 344 ? 151.959 66.674 6.607 1.00 44.32 344 ILE F CA 1
ATOM 17514 C C . ILE F 1 344 ? 153.219 66.680 7.466 1.00 51.54 344 ILE F C 1
ATOM 17515 O O . ILE F 1 344 ? 154.124 65.866 7.273 1.00 47.53 344 ILE F O 1
ATOM 17520 N N . SER F 1 345 ? 153.258 67.609 8.420 1.00 57.06 345 SER F N 1
ATOM 17521 C CA . SER F 1 345 ? 154.394 67.787 9.325 1.00 62.52 345 SER F CA 1
ATOM 17522 C C . SER F 1 345 ? 154.541 66.685 10.357 1.00 61.78 345 SER F C 1
ATOM 17523 O O . SER F 1 345 ? 153.558 66.146 10.845 1.00 58.22 345 SER F O 1
ATOM 17526 N N . SER F 1 346 ? 155.784 66.375 10.695 1.00 66.16 346 SER F N 1
ATOM 17527 C CA . SER F 1 346 ? 156.092 65.355 11.683 1.00 68.18 346 SER F CA 1
ATOM 17528 C C . SER F 1 346 ? 155.713 65.785 13.093 1.00 67.60 346 SER F C 1
ATOM 17529 O O . SER F 1 346 ? 155.700 64.974 14.003 1.00 66.08 346 SER F O 1
ATOM 17532 N N . GLU F 1 347 ? 155.367 67.053 13.276 1.00 69.97 347 GLU F N 1
ATOM 17533 C CA . GLU F 1 347 ? 154.936 67.493 14.594 1.00 74.72 347 GLU F CA 1
ATOM 17534 C C . GLU F 1 347 ? 153.474 67.163 14.703 1.00 71.58 347 GLU F C 1
ATOM 17535 O O . GLU F 1 347 ? 152.912 67.093 15.791 1.00 74.03 347 GLU F O 1
ATOM 17541 N N . ASN F 1 348 ? 152.867 66.902 13.555 1.00 67.90 348 ASN F N 1
ATOM 17542 C CA . ASN F 1 348 ? 151.461 66.533 13.509 1.00 66.51 348 ASN F CA 1
ATOM 17543 C C . ASN F 1 348 ? 151.252 65.020 13.595 1.00 62.36 348 ASN F C 1
ATOM 17544 O O . ASN F 1 348 ? 150.491 64.546 14.432 1.00 63.80 348 ASN F O 1
ATOM 17549 N N . PHE F 1 349 ? 151.961 64.242 12.788 1.00 58.17 349 PHE F N 1
ATOM 17550 C CA . PHE F 1 349 ? 151.639 62.817 12.741 1.00 55.72 349 PHE F CA 1
ATOM 17551 C C . PHE F 1 349 ? 152.452 61.962 13.706 1.00 58.95 349 PHE F C 1
ATOM 17552 O O . PHE F 1 349 ? 152.119 60.811 13.925 1.00 56.46 349 PHE F O 1
ATOM 17560 N N . MET F 1 350 ? 153.486 62.527 14.319 1.00 57.57 350 MET F N 1
ATOM 17561 C CA . MET F 1 350 ? 154.169 61.808 15.381 1.00 64.25 350 MET F CA 1
ATOM 17562 C C . MET F 1 350 ? 153.547 62.227 16.685 1.00 69.06 350 MET F C 1
ATOM 17563 O O . MET F 1 350 ? 153.509 63.410 17.043 1.00 71.85 350 MET F O 1
ATOM 17568 N N . VAL F 1 351 ? 153.080 61.227 17.410 1.00 69.95 351 VAL F N 1
ATOM 17569 C CA . VAL F 1 351 ? 152.374 61.465 18.644 1.00 70.28 351 VAL F CA 1
ATOM 17570 C C . VAL F 1 351 ? 153.306 61.023 19.757 1.00 72.73 351 VAL F C 1
ATOM 17571 O O . VAL F 1 351 ? 154.019 60.045 19.611 1.00 75.10 351 VAL F O 1
ATOM 17575 N N . GLN F 1 352 ? 153.335 61.757 20.856 1.00 73.29 352 GLN F N 1
ATOM 17576 C CA . GLN F 1 352 ? 154.216 61.402 21.945 1.00 79.00 352 GLN F CA 1
ATOM 17577 C C . GLN F 1 352 ? 153.400 60.604 22.946 1.00 81.62 352 GLN F C 1
ATOM 17578 O O . GLN F 1 352 ? 153.303 60.969 24.120 1.00 88.58 352 GLN F O 1
ATOM 17584 N N . ALA F 1 353 ? 152.826 59.509 22.448 1.00 77.17 353 ALA F N 1
ATOM 17585 C CA . ALA F 1 353 ? 151.988 58.571 23.209 1.00 75.31 353 ALA F CA 1
ATOM 17586 C C . ALA F 1 353 ? 152.353 58.436 24.671 1.00 75.88 353 ALA F C 1
ATOM 17587 O O . ALA F 1 353 ? 151.494 58.481 25.551 1.00 76.38 353 ALA F O 1
ATOM 17589 N N . GLN F 1 354 ? 153.633 58.276 24.938 1.00 76.59 354 GLN F N 1
ATOM 17590 C CA . GLN F 1 354 ? 154.048 58.094 26.302 1.00 78.58 354 GLN F CA 1
ATOM 17591 C C . GLN F 1 354 ? 155.314 58.870 26.562 1.00 84.41 354 GLN F C 1
ATOM 17592 O O . GLN F 1 354 ? 155.988 59.337 25.639 1.00 84.41 354 GLN F O 1
ATOM 17598 N N . ASP F 1 355 ? 155.590 59.036 27.846 1.00 90.19 355 ASP F N 1
ATOM 17599 C CA . ASP F 1 355 ? 156.851 59.574 28.342 1.00 94.28 355 ASP F CA 1
ATOM 17600 C C . ASP F 1 355 ? 158.082 58.853 27.813 1.00 90.82 355 ASP F C 1
ATOM 17601 O O . ASP F 1 355 ? 158.620 57.974 28.475 1.00 94.15 355 ASP F O 1
ATOM 17606 N N . GLY F 1 356 ? 158.484 59.199 26.598 1.00 85.69 356 GLY F N 1
ATOM 17607 C CA . GLY F 1 356 ? 159.663 58.631 25.977 1.00 88.71 356 GLY F CA 1
ATOM 17608 C C . GLY F 1 356 ? 159.286 57.621 24.919 1.00 86.87 356 GLY F C 1
ATOM 17609 O O . GLY F 1 356 ? 160.091 56.761 24.546 1.00 91.48 356 GLY F O 1
ATOM 17610 N N . VAL F 1 357 ? 158.059 57.749 24.421 1.00 80.39 357 VAL F N 1
ATOM 17611 C CA . VAL F 1 357 ? 157.568 56.950 23.307 1.00 75.28 357 VAL F CA 1
ATOM 17612 C C . VAL F 1 357 ? 157.005 57.870 22.238 1.00 69.01 357 VAL F C 1
ATOM 17613 O O . VAL F 1 357 ? 156.125 58.680 22.521 1.00 64.90 357 VAL F O 1
ATOM 17617 N N . SER F 1 358 ? 157.510 57.777 21.020 1.00 67.88 358 SER F N 1
ATOM 17618 C CA . SER F 1 358 ? 156.984 58.622 19.966 1.00 65.53 358 SER F CA 1
ATOM 17619 C C . SER F 1 358 ? 156.350 57.734 18.885 1.00 63.91 358 SER F C 1
ATOM 17620 O O . SER F 1 358 ? 157.046 56.940 18.252 1.00 65.83 358 SER F O 1
ATOM 17623 N N . CYS F 1 359 ? 155.044 57.900 18.649 1.00 62.00 359 CYS F N 1
ATOM 17624 C CA . CYS F 1 359 ? 154.270 56.981 17.791 1.00 58.49 359 CYS F CA 1
ATOM 17625 C C . CYS F 1 359 ? 153.787 57.519 16.459 1.00 52.51 359 CYS F C 1
ATOM 17626 O O . CYS F 1 359 ? 153.469 58.695 16.316 1.00 46.99 359 CYS F O 1
ATOM 17629 N N . LEU F 1 360 ? 153.734 56.616 15.488 1.00 52.10 360 LEU F N 1
ATOM 17630 C CA . LEU F 1 360 ? 153.162 56.909 14.190 1.00 49.81 360 LEU F CA 1
ATOM 17631 C C . LEU F 1 360 ? 151.653 56.991 14.372 1.00 49.62 360 LEU F C 1
ATOM 17632 O O . LEU F 1 360 ? 151.016 56.007 14.734 1.00 52.01 360 LEU F O 1
ATOM 17637 N N . GLY F 1 361 ? 151.097 58.177 14.152 1.00 49.79 361 GLY F N 1
ATOM 17638 C CA . GLY F 1 361 ? 149.714 58.478 14.492 1.00 47.68 361 GLY F CA 1
ATOM 17639 C C . GLY F 1 361 ? 148.663 58.074 13.488 1.00 43.92 361 GLY F C 1
ATOM 17640 O O . GLY F 1 361 ? 147.787 58.848 13.132 1.00 43.00 361 GLY F O 1
ATOM 17641 N N . PHE F 1 362 ? 148.756 56.855 13.009 1.00 44.82 362 PHE F N 1
ATOM 17642 C CA . PHE F 1 362 ? 147.724 56.323 12.155 1.00 42.15 362 PHE F CA 1
ATOM 17643 C C . PHE F 1 362 ? 147.230 55.032 12.766 1.00 47.26 362 PHE F C 1
ATOM 17644 O O . PHE F 1 362 ? 148.030 54.195 13.196 1.00 50.91 362 PHE F O 1
ATOM 17652 N N . VAL F 1 363 ? 145.919 54.836 12.733 1.00 47.45 363 VAL F N 1
ATOM 17653 C CA . VAL F 1 363 ? 145.310 53.710 13.414 1.00 46.25 363 VAL F CA 1
ATOM 17654 C C . VAL F 1 363 ? 144.593 52.817 12.404 1.00 42.14 363 VAL F C 1
ATOM 17655 O O . VAL F 1 363 ? 144.136 53.274 11.365 1.00 39.22 363 VAL F O 1
ATOM 17659 N N . ASP F 1 364 ? 144.537 51.532 12.704 1.00 43.18 364 ASP F N 1
ATOM 17660 C CA . ASP F 1 364 ? 143.934 50.551 11.831 1.00 44.02 364 ASP F CA 1
ATOM 17661 C C . ASP F 1 364 ? 142.421 50.619 11.951 1.00 44.88 364 ASP F C 1
ATOM 17662 O O . ASP F 1 364 ? 141.865 50.399 13.025 1.00 47.56 364 ASP F O 1
ATOM 17667 N N . GLY F 1 365 ? 141.738 50.917 10.857 1.00 40.43 365 GLY F N 1
ATOM 17668 C CA . GLY F 1 365 ? 140.295 50.967 10.931 1.00 40.84 365 GLY F CA 1
ATOM 17669 C C . GLY F 1 365 ? 139.581 49.641 10.806 1.00 43.08 365 GLY F C 1
ATOM 17670 O O . GLY F 1 365 ? 138.362 49.575 10.903 1.00 46.65 365 GLY F O 1
ATOM 17671 N N . GLY F 1 366 ? 140.333 48.575 10.617 1.00 43.09 366 GLY F N 1
ATOM 17672 C CA . GLY F 1 366 ? 139.738 47.266 10.450 1.00 47.78 366 GLY F CA 1
ATOM 17673 C C . GLY F 1 366 ? 139.328 47.063 9.006 1.00 51.64 366 GLY F C 1
ATOM 17674 O O . GLY F 1 366 ? 139.601 47.903 8.153 1.00 49.53 366 GLY F O 1
ATOM 17675 N N . VAL F 1 367 ? 138.634 45.968 8.727 1.00 59.37 367 VAL F N 1
ATOM 17676 C CA . VAL F 1 367 ? 138.363 45.611 7.341 1.00 64.00 367 VAL F CA 1
ATOM 17677 C C . VAL F 1 367 ? 137.039 46.160 6.833 1.00 66.65 367 VAL F C 1
ATOM 17678 O O . VAL F 1 367 ? 136.802 46.171 5.632 1.00 68.91 367 VAL F O 1
ATOM 17682 N N . HIS F 1 368 ? 136.177 46.619 7.736 1.00 66.56 368 HIS F N 1
ATOM 17683 C CA . HIS F 1 368 ? 134.922 47.239 7.322 1.00 65.22 368 HIS F CA 1
ATOM 17684 C C . HIS F 1 368 ? 134.868 48.680 7.776 1.00 60.92 368 HIS F C 1
ATOM 17685 O O . HIS F 1 368 ? 133.864 49.157 8.303 1.00 61.97 368 HIS F O 1
ATOM 17692 N N . ALA F 1 369 ? 136.001 49.346 7.599 1.00 56.61 369 ALA F N 1
ATOM 17693 C CA . ALA F 1 369 ? 136.121 50.751 7.894 1.00 51.67 369 ALA F CA 1
ATOM 17694 C C . ALA F 1 369 ? 135.247 51.494 6.918 1.00 53.49 369 ALA F C 1
ATOM 17695 O O . ALA F 1 369 ? 135.066 51.055 5.774 1.00 55.08 369 ALA F O 1
ATOM 17697 N N . ARG F 1 370 ? 134.742 52.636 7.373 1.00 51.90 370 ARG F N 1
ATOM 17698 C CA . ARG F 1 370 ? 133.795 53.446 6.623 1.00 52.84 370 ARG F CA 1
ATOM 17699 C C . ARG F 1 370 ? 134.422 53.973 5.323 1.00 47.54 370 ARG F C 1
ATOM 17700 O O . ARG F 1 370 ? 133.809 53.952 4.252 1.00 48.28 370 ARG F O 1
ATOM 17708 N N . ALA F 1 371 ? 135.666 54.414 5.420 1.00 41.44 371 ALA F N 1
ATOM 17709 C CA . ALA F 1 371 ? 136.394 54.897 4.261 1.00 38.22 371 ALA F CA 1
ATOM 17710 C C . ALA F 1 371 ? 137.847 54.393 4.278 1.00 38.65 371 ALA F C 1
ATOM 17711 O O . ALA F 1 371 ? 138.349 53.942 5.317 1.00 39.13 371 ALA F O 1
ATOM 17713 N N . GLY F 1 372 ? 138.528 54.479 3.141 1.00 37.18 372 GLY F N 1
ATOM 17714 C CA . GLY F 1 372 ? 139.915 54.050 3.073 1.00 38.21 372 GLY F CA 1
ATOM 17715 C C . GLY F 1 372 ? 140.841 54.881 3.938 1.00 34.10 372 GLY F C 1
ATOM 17716 O O . GLY F 1 372 ? 141.746 54.365 4.568 1.00 35.13 372 GLY F O 1
ATOM 17717 N N . ILE F 1 373 ? 140.587 56.179 3.950 1.00 34.23 373 ILE F N 1
ATOM 17718 C CA . ILE F 1 373 ? 141.302 57.160 4.759 1.00 31.35 373 ILE F CA 1
ATOM 17719 C C . ILE F 1 373 ? 140.283 58.017 5.516 1.00 30.93 373 ILE F C 1
ATOM 17720 O O . ILE F 1 373 ? 139.328 58.501 4.924 1.00 30.93 373 ILE F O 1
ATOM 17725 N N . ALA F 1 374 ? 140.451 58.172 6.823 1.00 31.40 374 ALA F N 1
ATOM 17726 C CA . ALA F 1 374 ? 139.603 59.088 7.564 1.00 28.40 374 ALA F CA 1
ATOM 17727 C C . ALA F 1 374 ? 140.472 60.085 8.324 1.00 30.67 374 ALA F C 1
ATOM 17728 O O . ALA F 1 374 ? 141.047 59.752 9.351 1.00 33.66 374 ALA F O 1
ATOM 17730 N N . LEU F 1 375 ? 140.563 61.307 7.809 1.00 28.88 375 LEU F N 1
ATOM 17731 C CA . LEU F 1 375 ? 141.375 62.338 8.426 1.00 26.85 375 LEU F CA 1
ATOM 17732 C C . LEU F 1 375 ? 140.650 62.936 9.599 1.00 28.07 375 LEU F C 1
ATOM 17733 O O . LEU F 1 375 ? 139.570 63.448 9.431 1.00 31.44 375 LEU F O 1
ATOM 17738 N N . GLY F 1 376 ? 141.251 62.917 10.778 1.00 26.78 376 GLY F N 1
ATOM 17739 C CA . GLY F 1 376 ? 140.538 63.324 11.979 1.00 26.42 376 GLY F CA 1
ATOM 17740 C C . GLY F 1 376 ? 140.995 64.664 12.522 1.00 28.55 376 GLY F C 1
ATOM 17741 O O . GLY F 1 376 ? 141.588 65.442 11.795 1.00 28.93 376 GLY F O 1
ATOM 17742 N N . ALA F 1 377 ? 140.695 64.947 13.786 1.00 29.74 377 ALA F N 1
ATOM 17743 C CA . ALA F 1 377 ? 140.971 66.256 14.382 1.00 29.67 377 ALA F CA 1
ATOM 17744 C C . ALA F 1 377 ? 142.461 66.582 14.432 1.00 32.14 377 ALA F C 1
ATOM 17745 O O . ALA F 1 377 ? 142.859 67.725 14.282 1.00 35.74 377 ALA F O 1
ATOM 17747 N N . HIS F 1 378 ? 143.293 65.592 14.697 1.00 34.29 378 HIS F N 1
ATOM 17748 C CA . HIS F 1 378 ? 144.716 65.854 14.810 1.00 33.53 378 HIS F CA 1
ATOM 17749 C C . HIS F 1 378 ? 145.278 66.309 13.472 1.00 32.94 378 HIS F C 1
ATOM 17750 O O . HIS F 1 378 ? 146.212 67.103 13.418 1.00 35.58 378 HIS F O 1
ATOM 17763 N N . HIS F 1 379 ? 144.735 65.769 12.395 1.00 30.71 379 HIS F N 1
ATOM 17764 C CA . HIS F 1 379 ? 145.130 66.193 11.068 1.00 29.10 379 HIS F CA 1
ATOM 17765 C C . HIS F 1 379 ? 144.783 67.649 10.815 1.00 32.32 379 HIS F C 1
ATOM 17766 O O . HIS F 1 379 ? 145.567 68.398 10.225 1.00 35.21 379 HIS F O 1
ATOM 17773 N N . LEU F 1 380 ? 143.594 68.038 11.265 1.00 31.53 380 LEU F N 1
ATOM 17774 C CA . LEU F 1 380 ? 143.058 69.381 11.020 1.00 29.80 380 LEU F CA 1
ATOM 17775 C C . LEU F 1 380 ? 143.692 70.472 11.853 1.00 30.28 380 LEU F C 1
ATOM 17776 O O . LEU F 1 380 ? 143.679 71.619 11.464 1.00 34.83 380 LEU F O 1
ATOM 17781 N N . GLU F 1 381 ? 144.202 70.115 13.016 1.00 31.46 381 GLU F N 1
ATOM 17782 C CA . GLU F 1 381 ? 144.741 71.087 13.939 1.00 35.71 381 GLU F CA 1
ATOM 17783 C C . GLU F 1 381 ? 145.897 71.910 13.366 1.00 35.82 381 GLU F C 1
ATOM 17784 O O . GLU F 1 381 ? 146.762 71.387 12.643 1.00 33.91 381 GLU F O 1
ATOM 17790 N N . GLU F 1 382 ? 145.852 73.214 13.666 1.00 35.94 382 GLU F N 1
ATOM 17791 C CA . GLU F 1 382 ? 146.836 74.210 13.235 1.00 37.55 382 GLU F CA 1
ATOM 17792 C C . GLU F 1 382 ? 146.917 74.299 11.708 1.00 35.87 382 GLU F C 1
ATOM 17793 O O . GLU F 1 382 ? 147.938 74.727 11.154 1.00 35.69 382 GLU F O 1
ATOM 17799 N N . ASN F 1 383 ? 145.819 73.908 11.051 1.00 34.05 383 ASN F N 1
ATOM 17800 C CA . ASN F 1 383 ? 145.601 74.169 9.636 1.00 31.93 383 ASN F CA 1
ATOM 17801 C C . ASN F 1 383 ? 144.299 74.933 9.485 1.00 31.97 383 ASN F C 1
ATOM 17802 O O . ASN F 1 383 ? 143.347 74.702 10.225 1.00 34.61 383 ASN F O 1
ATOM 17807 N N . LEU F 1 384 ? 144.264 75.853 8.533 1.00 31.35 384 LEU F N 1
ATOM 17808 C CA . LEU F 1 384 ? 143.027 76.519 8.165 1.00 31.76 384 LEU F CA 1
ATOM 17809 C C . LEU F 1 384 ? 142.428 75.793 6.986 1.00 33.41 384 LEU F C 1
ATOM 17810 O O . LEU F 1 384 ? 143.044 75.742 5.926 1.00 33.30 384 LEU F O 1
ATOM 17815 N N . VAL F 1 385 ? 141.231 75.239 7.167 1.00 33.87 385 VAL F N 1
ATOM 17816 C CA . VAL F 1 385 ? 140.604 74.415 6.147 1.00 31.36 385 VAL F CA 1
ATOM 17817 C C . VAL F 1 385 ? 139.310 75.073 5.742 1.00 29.41 385 VAL F C 1
ATOM 17818 O O . VAL F 1 385 ? 138.448 75.324 6.572 1.00 29.27 385 VAL F O 1
ATOM 17822 N N . VAL F 1 386 ? 139.211 75.418 4.469 1.00 30.03 386 VAL F N 1
ATOM 17823 C CA . VAL F 1 386 ? 138.060 76.174 3.965 1.00 28.93 386 VAL F CA 1
ATOM 17824 C C . VAL F 1 386 ? 137.041 75.293 3.244 1.00 26.48 386 VAL F C 1
ATOM 17825 O O . VAL F 1 386 ? 137.358 74.607 2.287 1.00 26.50 386 VAL F O 1
ATOM 17829 N N . PHE F 1 387 ? 135.821 75.276 3.742 1.00 26.60 387 PHE F N 1
ATOM 17830 C CA . PHE F 1 387 ? 134.777 74.538 3.063 1.00 27.25 387 PHE F CA 1
ATOM 17831 C C . PHE F 1 387 ? 133.936 75.460 2.207 1.00 27.47 387 PHE F C 1
ATOM 17832 O O . PHE F 1 387 ? 132.990 76.088 2.683 1.00 27.30 387 PHE F O 1
ATOM 17840 N N . ASP F 1 388 ? 134.300 75.507 0.933 1.00 28.72 388 ASP F N 1
ATOM 17841 C CA . ASP F 1 388 ? 133.640 76.329 -0.058 1.00 29.35 388 ASP F CA 1
ATOM 17842 C C . ASP F 1 388 ? 132.524 75.525 -0.717 1.00 28.36 388 ASP F C 1
ATOM 17843 O O . ASP F 1 388 ? 132.718 74.836 -1.705 1.00 30.49 388 ASP F O 1
ATOM 17848 N N . LEU F 1 389 ? 131.339 75.633 -0.157 1.00 24.53 389 LEU F N 1
ATOM 17849 C CA . LEU F 1 389 ? 130.240 74.842 -0.616 1.00 26.34 389 LEU F CA 1
ATOM 17850 C C . LEU F 1 389 ? 129.753 75.385 -1.938 1.00 32.60 389 LEU F C 1
ATOM 17851 O O . LEU F 1 389 ? 129.225 74.677 -2.800 1.00 33.89 389 LEU F O 1
ATOM 17856 N N . GLU F 1 390 ? 129.999 76.663 -2.122 1.00 35.58 390 GLU F N 1
ATOM 17857 C CA . GLU F 1 390 ? 129.510 77.328 -3.297 1.00 39.19 390 GLU F CA 1
ATOM 17858 C C . GLU F 1 390 ? 130.226 76.836 -4.546 1.00 35.96 390 GLU F C 1
ATOM 17859 O O . GLU F 1 390 ? 129.656 76.812 -5.631 1.00 35.83 390 GLU F O 1
ATOM 17865 N N . ARG F 1 391 ? 131.478 76.438 -4.405 1.00 33.06 391 ARG F N 1
ATOM 17866 C CA . ARG F 1 391 ? 132.199 75.932 -5.559 1.00 35.18 391 ARG F CA 1
ATOM 17867 C C . ARG F 1 391 ? 132.495 74.454 -5.408 1.00 31.81 391 ARG F C 1
ATOM 17868 O O . ARG F 1 391 ? 133.169 73.874 -6.244 1.00 34.11 391 ARG F O 1
ATOM 17876 N N . SER F 1 392 ? 131.992 73.863 -4.333 1.00 27.87 392 SER F N 1
ATOM 17877 C CA . SER F 1 392 ? 132.219 72.455 -4.036 1.00 26.36 392 SER F CA 1
ATOM 17878 C C . SER F 1 392 ? 133.684 72.090 -4.014 1.00 28.50 392 SER F C 1
ATOM 17879 O O . SER F 1 392 ? 134.116 71.200 -4.749 1.00 30.01 392 SER F O 1
ATOM 17882 N N . ARG F 1 393 ? 134.448 72.771 -3.168 1.00 28.34 393 ARG F N 1
ATOM 17883 C CA . ARG F 1 393 ? 135.877 72.514 -3.065 1.00 28.29 393 ARG F CA 1
ATOM 17884 C C . ARG F 1 393 ? 136.389 72.764 -1.651 1.00 30.02 393 ARG F C 1
ATOM 17885 O O . ARG F 1 393 ? 135.734 73.441 -0.862 1.00 29.63 393 ARG F O 1
ATOM 17893 N N . VAL F 1 394 ? 137.536 72.166 -1.330 1.00 29.24 394 VAL F N 1
ATOM 17894 C CA . VAL F 1 394 ? 138.233 72.434 -0.077 1.00 31.29 394 VAL F CA 1
ATOM 17895 C C . VAL F 1 394 ? 139.618 73.100 -0.294 1.00 28.24 394 VAL F C 1
ATOM 17896 O O . VAL F 1 394 ? 140.399 72.676 -1.147 1.00 31.12 394 VAL F O 1
ATOM 17900 N N . GLY F 1 395 ? 139.901 74.145 0.481 1.00 26.90 395 GLY F N 1
ATOM 17901 C CA . GLY F 1 395 ? 141.181 74.815 0.453 1.00 24.76 395 GLY F CA 1
ATOM 17902 C C . GLY F 1 395 ? 141.915 74.670 1.773 1.00 26.46 395 GLY F C 1
ATOM 17903 O O . GLY F 1 395 ? 141.293 74.532 2.820 1.00 29.21 395 GLY F O 1
ATOM 17904 N N . PHE F 1 396 ? 143.242 74.683 1.732 1.00 27.01 396 PHE F N 1
ATOM 17905 C CA . PHE F 1 396 ? 144.025 74.562 2.952 1.00 27.41 396 PHE F CA 1
ATOM 17906 C C . PHE F 1 396 ? 145.321 75.304 2.779 1.00 32.02 396 PHE F C 1
ATOM 17907 O O . PHE F 1 396 ? 145.723 75.573 1.656 1.00 36.16 396 PHE F O 1
ATOM 17915 N N . ASN F 1 397 ? 145.977 75.651 3.880 1.00 32.84 397 ASN F N 1
ATOM 17916 C CA . ASN F 1 397 ? 147.253 76.355 3.777 1.00 35.46 397 ASN F CA 1
ATOM 17917 C C . ASN F 1 397 ? 148.318 75.462 3.166 1.00 36.75 397 ASN F C 1
ATOM 17918 O O . ASN F 1 397 ? 148.496 74.330 3.592 1.00 36.48 397 ASN F O 1
ATOM 17923 N N . SER F 1 398 ? 149.024 75.977 2.163 1.00 43.26 398 SER F N 1
ATOM 17924 C CA . SER F 1 398 ? 150.033 75.189 1.460 1.00 48.35 398 SER F CA 1
ATOM 17925 C C . SER F 1 398 ? 151.398 75.237 2.158 1.00 49.00 398 SER F C 1
ATOM 17926 O O . SER F 1 398 ? 152.278 74.448 1.831 1.00 52.82 398 SER F O 1
ATOM 17929 N N . ASN F 1 399 ? 151.558 76.154 3.112 1.00 46.88 399 ASN F N 1
ATOM 17930 C CA . ASN F 1 399 ? 152.694 76.169 4.045 1.00 50.13 399 ASN F CA 1
ATOM 17931 C C . ASN F 1 399 ? 152.135 76.184 5.461 1.00 46.45 399 ASN F C 1
ATOM 17932 O O . ASN F 1 399 ? 150.978 76.493 5.638 1.00 45.41 399 ASN F O 1
ATOM 17937 N N . SER F 1 400 ? 152.934 75.816 6.461 1.00 49.58 400 SER F N 1
ATOM 17938 C CA . SER F 1 400 ? 152.468 75.774 7.852 1.00 49.03 400 SER F CA 1
ATOM 17939 C C . SER F 1 400 ? 152.119 77.150 8.404 1.00 48.00 400 SER F C 1
ATOM 17940 O O . SER F 1 400 ? 152.671 78.157 7.998 1.00 51.74 400 SER F O 1
ATOM 17943 N N . LEU F 1 401 ? 151.171 77.187 9.317 1.00 44.02 401 LEU F N 1
ATOM 17944 C CA . LEU F 1 401 ? 150.814 78.426 9.954 1.00 43.36 401 LEU F CA 1
ATOM 17945 C C . LEU F 1 401 ? 152.007 78.999 10.698 1.00 48.18 401 LEU F C 1
ATOM 17946 O O . LEU F 1 401 ? 152.231 80.205 10.738 1.00 50.28 401 LEU F O 1
ATOM 17951 N N . LYS F 1 402 ? 152.784 78.113 11.288 1.00 51.41 402 LYS F N 1
ATOM 17952 C CA . LYS F 1 402 ? 153.927 78.536 12.083 1.00 53.91 402 LYS F CA 1
ATOM 17953 C C . LYS F 1 402 ? 154.948 79.249 11.198 1.00 54.46 402 LYS F C 1
ATOM 17954 O O . LYS F 1 402 ? 155.574 80.209 11.631 1.00 56.07 402 LYS F O 1
ATOM 17960 N N . SER F 1 403 ? 155.045 78.843 9.934 1.00 52.65 403 SER F N 1
ATOM 17961 C CA . SER F 1 403 ? 155.971 79.481 9.006 1.00 52.67 403 SER F CA 1
ATOM 17962 C C . SER F 1 403 ? 155.530 80.876 8.663 1.00 50.79 403 SER F C 1
ATOM 17963 O O . SER F 1 403 ? 156.294 81.648 8.098 1.00 55.08 403 SER F O 1
ATOM 17966 N N . TYR F 1 404 ? 154.280 81.187 8.963 1.00 52.80 404 TYR F N 1
ATOM 17967 C CA . TYR F 1 404 ? 153.804 82.546 8.800 1.00 49.03 404 TYR F CA 1
ATOM 17968 C C . TYR F 1 404 ? 153.913 83.271 10.123 1.00 51.06 404 TYR F C 1
ATOM 17969 O O . TYR F 1 404 ? 153.574 84.453 10.230 1.00 52.27 404 TYR F O 1
ATOM 17978 N N . GLY F 1 405 ? 154.387 82.551 11.134 1.00 50.69 405 GLY F N 1
ATOM 17979 C CA . GLY F 1 405 ? 154.437 83.084 12.477 1.00 51.12 405 GLY F CA 1
ATOM 17980 C C . GLY F 1 405 ? 153.066 83.049 13.122 1.00 49.09 405 GLY F C 1
ATOM 17981 O O . GLY F 1 405 ? 152.788 83.797 14.055 1.00 48.13 405 GLY F O 1
ATOM 17982 N N . LYS F 1 406 ? 152.197 82.186 12.612 1.00 46.90 406 LYS F N 1
ATOM 17983 C CA . LYS F 1 406 ? 150.826 82.151 13.087 1.00 45.05 406 LYS F CA 1
ATOM 17984 C C . LYS F 1 406 ? 150.475 80.829 13.750 1.00 46.45 406 LYS F C 1
ATOM 17985 O O . LYS F 1 406 ? 151.180 79.816 13.579 1.00 47.20 406 LYS F O 1
ATOM 17991 N N . THR F 1 407 ? 149.379 80.870 14.512 1.00 44.74 407 THR F N 1
ATOM 17992 C CA . THR F 1 407 ? 148.713 79.674 15.042 1.00 43.64 407 THR F CA 1
ATOM 17993 C C . THR F 1 407 ? 147.212 79.797 14.778 1.00 39.52 407 THR F C 1
ATOM 17994 O O . THR F 1 407 ? 146.728 80.857 14.359 1.00 39.80 407 THR F O 1
ATOM 17998 N N . CYS F 1 408 ? 146.473 78.717 15.004 1.00 35.72 408 CYS F N 1
ATOM 17999 C CA . CYS F 1 408 ? 145.028 78.751 14.837 1.00 32.44 408 CYS F CA 1
ATOM 18000 C C . CYS F 1 408 ? 144.386 79.609 15.906 1.00 34.87 408 CYS F C 1
ATOM 18001 O O . CYS F 1 408 ? 143.212 79.956 15.797 1.00 34.47 408 CYS F O 1
ATOM 18004 N N . SER F 1 409 ? 145.136 79.904 16.965 1.00 37.16 409 SER F N 1
ATOM 18005 C CA . SER F 1 409 ? 144.663 80.789 18.026 1.00 38.83 409 SER F CA 1
ATOM 18006 C C . SER F 1 409 ? 144.808 82.294 17.703 1.00 37.21 409 SER F C 1
ATOM 18007 O O . SER F 1 409 ? 144.061 83.128 18.220 1.00 37.71 409 SER F O 1
ATOM 18010 N N . ASN F 1 410 ? 145.805 82.659 16.909 1.00 36.06 410 ASN F N 1
ATOM 18011 C CA . ASN F 1 410 ? 145.997 84.075 16.625 1.00 36.95 410 ASN F CA 1
ATOM 18012 C C . ASN F 1 410 ? 145.873 84.447 15.157 1.00 36.02 410 ASN F C 1
ATOM 18013 O O . ASN F 1 410 ? 146.191 85.566 14.780 1.00 39.44 410 ASN F O 1
ATOM 18018 N N . LEU F 1 411 ? 145.446 83.513 14.320 1.00 32.90 411 LEU F N 1
ATOM 18019 C CA . LEU F 1 411 ? 145.190 83.848 12.932 1.00 31.40 411 LEU F CA 1
ATOM 18020 C C . LEU F 1 411 ? 144.092 84.905 12.870 1.00 33.03 411 LEU F C 1
ATOM 18021 O O . LEU F 1 411 ? 144.111 85.812 12.042 1.00 34.58 411 LEU F O 1
ATOM 18026 N N . PHE F 1 412 ? 143.123 84.753 13.759 1.00 31.10 412 PHE F N 1
ATOM 18027 C CA . PHE F 1 412 ? 142.040 85.700 13.913 1.00 30.45 412 PHE F CA 1
ATOM 18028 C C . PHE F 1 412 ? 141.964 86.136 15.360 1.00 32.53 412 PHE F C 1
ATOM 18029 O O . PHE F 1 412 ? 142.459 85.439 16.242 1.00 34.33 412 PHE F O 1
ATOM 18037 N N . ASP F 1 413 ? 141.376 87.308 15.593 1.00 36.43 413 ASP F N 1
ATOM 18038 C CA . ASP F 1 413 ? 141.219 87.850 16.938 1.00 40.25 413 ASP F CA 1
ATOM 18039 C C . ASP F 1 413 ? 140.078 87.148 17.625 1.00 42.70 413 ASP F C 1
ATOM 18040 O O . ASP F 1 413 ? 138.922 87.350 17.237 1.00 41.41 413 ASP F O 1
ATOM 18045 N N . LEU F 1 414 ? 140.391 86.347 18.646 1.00 42.22 414 LEU F N 1
ATOM 18046 C CA . LEU F 1 414 ? 139.363 85.565 19.334 1.00 41.61 414 LEU F CA 1
ATOM 18047 C C . LEU F 1 414 ? 139.086 86.017 20.760 1.00 45.98 414 LEU F C 1
ATOM 18048 O O . LEU F 1 414 ? 138.495 85.280 21.535 1.00 48.85 414 LEU F O 1
ATOM 18053 N N . ASN F 1 415 ? 139.503 87.233 21.090 1.00 48.54 415 ASN F N 1
ATOM 18054 C CA . ASN F 1 415 ? 139.292 87.846 22.404 1.00 54.96 415 ASN F CA 1
ATOM 18055 C C . ASN F 1 415 ? 137.887 88.419 22.540 1.00 60.27 415 ASN F C 1
ATOM 18056 O O . ASN F 1 415 ? 137.356 88.984 21.597 1.00 60.11 415 ASN F O 1
ATOM 18061 N N . ASN F 1 416 ? 137.280 88.247 23.706 1.00 67.35 416 ASN F N 1
ATOM 18062 C CA . ASN F 1 416 ? 135.915 88.717 23.948 1.00 74.95 416 ASN F CA 1
ATOM 18063 C C . ASN F 1 416 ? 135.588 90.140 23.492 1.00 78.78 416 ASN F C 1
ATOM 18064 O O . ASN F 1 416 ? 134.487 90.397 22.984 1.00 78.81 416 ASN F O 1
#

B-factor: mean 45.76, std 17.96, range [0.04, 143.47]